Protein 7Z8M (pdb70)

CATH classification: 3.90.640.10

Solvent-accessible surface area: 92799 Å² total; per-residue (Å²): 108,107,104,22,54,123,13,112,25,8,25,115,145,49,80,85,56,20,79,17,101,102,121,184,130,70,30,0,69,48,2,23,99,92,22,107,148,93,182,209,106,44,39,101,8,31,113,50,9,8,5,2,85,70,8,82,20,104,13,55,3,63,4,9,63,84,0,0,0,1,0,69,0,104,0,17,10,118,30,7,43,0,56,3,17,68,2,0,2,0,6,0,41,0,30,0,30,0,21,64,40,95,113,79,70,100,83,58,93,90,89,44,52,45,64,0,84,4,14,46,44,1,4,0,25,0,16,1,65,1,18,0,32,105,6,18,61,42,0,21,0,16,4,46,3,78,0,3,79,95,0,52,2,33,40,3,0,21,0,0,4,38,4,82,2,82,37,136,60,89,0,63,118,27,6,0,0,16,4,46,114,30,32,105,82,39,105,20,116,166,39,134,60,58,46,92,7,2,76,49,0,38,140,28,1,55,124,85,20,151,56,88,170,34,115,182,70,21,74,33,8,62,26,105,51,10,41,0,5,0,97,48,175,91,130,32,70,13,12,15,10,83,0,19,10,0,63,128,30,57,44,5,17,5,65,32,24,0,30,15,35,25,52,20,6,9,0,8,27,41,31,110,44,20,91,75,81,64,2,107,139,62,96,5,38,3,47,83,20,11,19,1,9,19,8,64,10,20,14,18,73,88,69,121,65,66,35,1,7,2,5,4,4,49,28,19,0,89,58,14,57,33,78,52,54,100,84,44,59,61,14,17,143,77,65,87,24,98,83,47,111,61,7,79,103,0,28,91,31,6,68,27,18,0,108,107,48,74,80,82,83,68,122,96,114,121,66,184,68,124,164,72,68,150,25,126,73,20,141,19,50,84,121,21,80,83,23,67,142,75,63,20,109,114,99,29,80,27,66,88,26,1,26,22,97,24,20,8,71,4,6,39,54,18,12,71,41,31,52,95,7,74,7,47,26,33,52,0,21,22,25,35,4,6,63,1,84,120,31,129,84,25,0,5,49,10,57,150,76,3,49,30,35,125,46,123,64,66,16,0,0,26,60,93,1,6,6,5,42,0,79,43,84,50,80,30,82,165,70,22,30,1,5,1,1,10,15,10,35,31,106,70,23,48,12,17,16,70,48,52,17,89,93,102,43,46,64,39,99,49,39,18,21,53,17,74,9,87,33,90,90,33,77,11,91,63,75,89,141,106,66,79,103,46,66,80,59,64,32,120,94,29,16,53,51,82,132,89,44,41,2,0,38,75,9,111,6,46,2,18,151,56,119,36,71,4,20,2,15,6,16,1,20,4,27,27,85,32,59,82,122,71,88,58,20,49,68,51,138,22,94,7,20,0,13,0,27,15,48,85,148,108,36,4,0,0,2,17,25,15,16,26,30,0,23,0,0,14,6,41,22,34,9,6,38,8,17,31,71,0,38,4,129,78,109,85,72,104,149,57,48,73,0,3,55,52,78,47,91,69,89,68,0,36,18,11,0,20,67,0,0,29,45,0,0,5,73,43,0,9,20,30,7,111,70,16,56,0,0,2,2,18,46,5,3,7,8,28,44,9,16,76,3,4,0,84,0,0,2,91,32,10,52,0,34,0,0,4,21,0,5,7,1,3,0,0,4,8,0,2,13,17,77,10,0,0,0,0,31,0,18,34,90,22,0,8,0,0,0,0,2,18,5,3,1,1,3,19,0,31,11,18,10,40,29,0,4,70,26,0,7,134,50,0,39,80,37,0,58,134,72,11,40,4,31,22,29,72,111,8,82,132,62,67,83,60,59,46,66,81,10,70,81,40,30,7,35,36,0,19,21,32,1,2,0,1,1,45,24,80,86,0,57,100,7,23,63,12,104,84,74,65,117,38,96,102,55,71,20,94,56,3,43,83,4,81,12,65,5,70,8,55,26,54,4,64,0,61,1,30,1,2,5,14,0,0,1,39,0,1,39,50,49,35,33,59,66,0,0,0,1,9,1,0,39,3,1,61,73,6,28,16,16,0,23,85,80,0,1,46,30,2,0,8,2,9,36,4,6,64,12,34,17,0,51,50,1,1,5,21,4,1,76,86,14,3,100,78,118,100,5,101,179,35,0,10,107,24,87,2,86,2,7,77,22,15,10,70,21,21,3,0,8,0,2,0,0,0,0,0,1,23,0,81,46,0,2,26,66,66,8,19,52,52,126,112,9,88,148,63,43,126,5,68,51,28,8,27,66,149,66,80,12,0,0,0,7,10,16,12,9,45,0,18,0,0,53,5,44,58,147,82,8,124,58,47,7,26,0,5,0,0,58,21,69,28,62,86,29,8,39,64,8,32,140,42,96,67,11,13,2,73,104,0,72,118,16,35,0,0,0,23,18,120,44,0,10,53,39,1,43,12,121,42,33,90,1,0,46,85,0,2,96,30,0,20,35,169,92,17,4,147,22,150,23,118,75,26,8,0,0,7,3,13,7,4,110,18,54,129,141,13,30,44,103,5,0,80,7,0,8,108,60,7,78,0,44,3,0,25,6,11,14,20,0,46,0,0,7,84,29,50,63,80,84,21,0,0,0,0,11,1,20,33,1,9,0,0,0,0,0,4,66,101,53,155,33,34,65,167,3,16,17,52,10,51,12,0,2,5,13,0,0,83,8,0,69,43,28,0,58,57,44,38,59,57,6,103,16,32,0,16,14,8,0,0,51,36,0,20,117,189,22,9,42,7,12,104,52,39,113,140,24,101,116,100,181,40,141,98,43,101,30,131,14,51,5,6,43,61,5,68,1,0,42,0,22,6,48,0,0,7,0,0,4,98,5,83,41,48,48,71,172,43,60,1,0,15,53,0,0,1,68,0,0,56,130,6,104,132,127,31,63,151,56,0,4,28,36,0,0,4,1,10,27,8,1,89,21,140,26,1,33,89,7,0,62,42,14,0,123,152,72,10,68,191,140,26,116,22,127,40,24,40,27,188,68,54,82,78,1,7,0,27,0,0,3,72,5,5,60,64,124,68,2,120,170,59,55,3,48,78,157,63,31,149,151,67,20,35,168,2,2,66,153,77,23,116,201,115,40,7,0,0,0,2,10,11,16,7,61,0,18,0,0,39,18,51,56,127,52,14,142,6,52,1,14,0,0,0,0,86,30,28,11,116,40,19,37,47,0,10,39,36,112,116,27,5,14,0,76,76,0,24,73,37,39,1,3,4,24,6,120,25,0,9,79,83,10,51,11,82,66,49,95,1,0,58,73,0,0,92,26,0,0,89,70,69,10,174,25,44,0,96,90,25,20,0,0,0,3,10,4,4,27,10,10,95,60,7,29,55,67,6,0,52,13,0,1,109,72,10,78,0,55,10,0,27,1,7,14,24,0,40,0,0,6,84,23,24,69,81,83,30,0,0,0,0,4,1,18,30,1,7,0,0,0,1,0,6,72,109,52,174,30,48,72,83,4,13,35,18,23,31,0,0,1,42,33,0,3,63,21,0,19,76,1,0,27,22,74,34,58,56,15,77,39,27,7,26,56,5,3,0,40,41,0,16,93,130,13,3,36,5,1,94,59,22,124,119,42,65,58,52,22,95,96,53,69,83,30,79,105,70,33,105,9,46,1,11,39,95,10,44,0,3,42,10,37,0,54,0,0,0,0,1,6,60,6,79,53,27,34,38,67,37,48,2,0,19,64,2,0,35,56,0,0,74,117,6,95,110,128,20,45,132,52,0,3,44,28,0,1,1,0,7,32,14,1,74,15,85,34,2,29,91,12,0,74,89,32,0,61,82,69,7,67,109,106,63,165,15,121,12,23,34,25,117,76,21,80,69,4,8,0,32,0,0,3,61,18,10,65,69,98,100,8,117,135,94,22,0,38,65,138,44,13,97,141,39,18,42,52,8,0,42,161,76,7,116,21,15,23,55,113,70,87,20,66,107,98,55,28,16,118,14,93,42,14,0,30,1,3,135,105,11,26,40,1,12,19,102,37,0,17,5,69,1,74,1,0,1,12,46,57,0,2,4,0,0,2,18,13,66,0,80,7,4,88,17,0,0,4,43,16,120,0,0,3,7,0,0,17,56,141,70,112,195,27,34,26,12,58,44,0,67,10,18,53,14,0,1,0,15,34,49,1,1,0,9,0,9,79,4,15,22,38,0,9,0,0,90,51,1,10,0,10,61,48,0,38,2,52,41,0,1,19,1,66,65,92,4,6,0,4,14,65,7,37,0,0,3,21,5,18,14,23,34,29,20,4,51,52,66,18,86,20,32,21,5,1,65,70,17,4,43,52,0,0,90,18,13,31,126,29,2,77,46,67,105,116,177,126,110,70,85,19,0,0,0,6,13,14,10,9,53,0,12,0,0,28,4,44,34,123,29,2,109,56,41,12,21,0,2,0,0,35,6,50,96,66,90,80,137,101,73,34,32,133,63,77,57,21,10,2,79,97,0,96,129,63,39,49,100,0,1,12,68,46,0,10,71,53,4,35,12,110,55,39,111,7,0,50,97,0,1,110,29,0,24,28,150,54,19,11,145,28,148,21,101,80,20,4,0,0,4,3,11,7,5,56,5,13,108,126,15,27,43,102,8,0,63,10,0,4,104,74,14,77,1,25,1,0,16,2,8,28,19,0,17,0,0,0,24,16,46,68,56,52,24,0,0,0,0,8,0,17,33,4,10,0,2,0,6,0,0,16,45,0,2,8,5,58,80,6,28,26,43,6,43,5,0,2,21,12,0,0,60,5,0,44,3,6,0,26,2,22,17,40,50,7,66,7,23,5,41,19,18,10,0,29,14,0,22,110,162,25,10,59,7,9,124,59,9,94,141,30,39,118,108,143,27,139,83,26,118,29,163,31,83,118,45,58,61,16,76,0,0,27,0,16,3,17,0,0,4,0,0,4,75,2,66,53,4,1,38,44,29,65,0,0,21,51,0,0,3,77,0,0,57,128,3,24,13,33,3,44,102,52,0,2,32,28,0,0,0,0,7,27,9,0,36,18,111,22,2,2,72,16,0,25,46,21,0,118,143,65,10,26,161,88,10,83,2,54,0,9,0,24,57,28,5,39,6,2,8,0,11,0,0,7,68,4,6,83,70,103,56,5,111,142,42,40,2,38,88,165,36,32,80,92,29,24,42,165,2,3,30,133,82,26,149

Organism: Sus scrofa (NCBI:txid9823)

B-factor: mean 53.01, std 16.39, range [1.18, 146.42]

GO terms:
  GO:0030989 dynein-driven meiotic oscillatory nuclear movement (P, IDA)

Radius of gyration: 51.99 Å; Cα contacts (8 Å, |Δi|>4): 5113; chains: 9; bounding box: 108×156×128 Å

Sequence (2272 aa):
DPKYADLPGIARNEPDVYETSDLPSTSLLSEIEQSMEAEQKSVKIAPGAVVCVESEIRGDVTIGPRTVIHPKARIIAEAGPIVIGEGNLIEEQALIINAHPDNITPDAEDSEPKPMIIGTNNVFEVGCYSQAMKMGDNNVIESKAYVGRNVILTSGCIIGACCNLNTFEVIPENTVIYGADCLRRVQTERPQPQTLQLDFLMKILPNYHHLKKTMKGASLLQSERVLYLVQGEKKVRAPLSQLYFCRYCSELRSLECVSHEVDSHYCPSCLENMPSAEAKLKKNRCANCFDCPGCMHTLSTRATAYYLACGFCRWTSRDVGMADKSVASGGWQEPDHPHTQRMNKLIEYYQQLAQKEKVERDRKKLARRRKEIKIEPAQAVDEVEPLPEDYYTRPVNLTEVTTLQQRLLQPDFQPICASQLYPRHKHLLIKRSLRCRQCEHNLSKPEFNPTSIKFKIQLVAVNYIPEVRIMSIPNLRYMKESQVLLTLTNPVENLTHVTLLECEEGDPDDTNSTAKVSVPPTELVLAGKLAEPQDFPDDPDVVAFRKANKVGVFIKVTPQREEGDVTVCFKLKHDFKNLAADPGAEVSWLTQHVELSLGPEKTAVVIDLGEAFTKCGFAGETGPRCIIPSVIKKAGMPKPIKVVQYNINTEELYSYLKEFIHILYFRHLLVNPRDRRVVVIESVLCPSHFRETLTRVLFKYFEVPSVLLAPSHLMALLTLGINSAMVLDCGYRESLVLPIYEGIPVLNCWGALPLGGKALHKELETQLLEQCTVDTGAAKEQSLPSVMGSIPEGVLEDIKVRTCFVSDLTRGLKIQAAKFNIDGNTERPSPPPNVDYPLDGEKILHVLGSIRDSVVEILFEQDNEEKSVATLILDSLMQCPIDTRKQLAENLVIIGGTSMLPGFLHRLLAEIRYLVEKPKYKKTLGTKTFRIHTPPAKANCVAWLGGAIFGALQDILGSRSVSKEYYNQTGRIPDWCSLANQPVVIDNGSGVIKAGFAGDQIPKYCFPNYVGRPKHVRVMAGALEGDIFIGPKAEEHRGLLSIRYPMEHGIVKDWNDMERIWQYVYSKDQLQTFSEEHPVLLTEAPLNPRKNRERAAEVFFETFNVPALFISMQAVLSLYATGRTTGVVLDSGDGVTHAVPIYEGFAMPHSIMRIDIAGRDVSRFLRLYLRKEGYDFHSSSEFEIVKAIKERACYLSINPQKDETLETEKAQYYLPDGSTIEIGPSRFRAPELLFRPDLIGEESEGIHEVLVFAIQKSDMDLRRTLFSNIVLSGGSTLFKGFGDRLLSEVKKLAPKDVKIRISAPQERLYSTWIGGSILASLDTFKKMWVSKKEYEEDGARSIHRKTFDIAALVVDNGSGMCKAGFAGDDAPRAVFPSIVGRPRHQGVMVGMGQKDSYVGDEAQSKRGILTLKYPIEHGIVTNWDDMEKIWHHTFYNELRVAPEEHPVLLTEAPLNPKANREKMTQIMFETFNTPAMYVAIQAVLSLYASGRTTGIVMDSGDGVTHTVPIYEGYALPHAILRLDLAGRDLTDYLMKILTERGYSFTTTAEREIVRDIKEKLCYVALDFEQEMATAASSSSLEKSYELPDGQVITIGNERFRCPEALFQPSFLGMESCGIHETTFNSIMKCDVDIRKDLYANTVLSGGTTMYPGIADRMQKEITALAPSTMKIKIIAPPERKYSVWIGGSILASLSTFQQMWISKQEYDESGPSIVHRKCFMELGELLYNKSEYIETASGNKVSRQSVLCGSQNIVLNGKTIVMNDCIIRGDLANVRVGRHCVVKSRSVIRPPFKKFSKGVAFFPLHIGDHVFIEEDCVVNAAQIGSYVHVGKNCVIGRRCVLKDCCKILDNTVLPPETVVPPFTVFSGCPGLFSGELPECTQELMIDVTKSYYQKFLPLTQVIANQPVVIDNGSGVIKAGFAGDQIPKYCFPNYVGRPKHVRVMAGALEGDIFIGPKAEEHRGLLSIRYPMEHGIVKDWNDMERIWQYVYSKDQLQTFSEEHPVLLTEAPLNPRKNRERAAEVFFETFNVPALFISMQAVLSLYATGRTTGVVLDSGDGVTHAVPIYEGFAMPHSIMRIDIAGRDVSRFLRLYLRKEGYDFHSSSEFEIVKAIKERACYLSINPQKDETLETEKAQYYLPDGSTIEIGPSRFRAPELLFRPDLIGEESEGIHEVLVFAIQKSDMDLRRTLFSNIVLSGGSTLFKGFGDRLLSEVKKLAPKDVKIRISAPQERLYSTWIGGSILASLDTFKKMWVSKKEYEEDGARSIHRKTF

Secondary structure (DSSP, 8-state):
-PPPEEEE--SSEEEEEETT-SS-SEEEES-EEEE-SEE-STT----S-B-THHHHHTTTTEEEE-SEETTEES-HHHHHHHHHHHTSSSSS---TTTS-EEEE--TT--HHHHHHHHHIIIIIS--SEEEEE-HHHHHHHHHT-SSEEEEEE-SS-EEEEEEETTEE-GGG-EEES--HHHHHHHHHHHHHHHT----SHHHHHHHHHHHHHS-B--SSHHHHHHS-----EEE-SSS-EEE-TTHHHHTGGGGT-GGGGT-----HHHHHHHHHHHS-HHHHHHHHT-EEEESGGGGSBTHHHHHHHHHHHHSPSS----EE--SSSTTHHHHHHHHHHTSGGGGGG-EEHHHHHHTTHHHHHHH--/--PPEEEEE-SSEEEEEETT-SS-SEEEE--EEEES--SSPP-SS--SSEETHHHHHTTTTEEEE-SEETTEE--HHHHHHHHHIIIIIII---GGGS-EEEEE-TT--HHHHHHHHHIIIIIS--SEEEEEEHHHHHHHHTT-SSEEEEEE-SS-EEEEEEETTEE-GGG-EEES-STHHHHHHHHHHHHHHT----SHHHHHHHHHHHHHH----SSHHHHHHHHHH-STT-EEEE-SSS-EEEE-GGGTTTTHHHH-GGGGT-----HHHHHHHHHHHS-HHHHHHHHHTEEEESGGGGSTTHHHHHHHHHHHHS-SSSPP-EE--TTGGGHHHHHHHHHHH-SGGGGTSEEHHHHHHH-GGGHHHHT-/--SPPEEEE--SSEEEEEETTSSS-SEEEES-EEEESS---SSSS--SS-B-THHHHHTGGGEEEE-SEETTEE--HHHHHHHHHHHTBTTTB-S-TTTS-EEEEE-TT--HHHHHHHHHHHHHTS--SEEEEEEHHHHHHHHHT-S-EEEEEE-SS-EEEEEEETTEE-GGG-EEES-SHHHHHHHHHHHHHHHT----SHHHHHHHHHHHHHS-B--SSHHHHHHSPP---EEE-SSS-EEE-TTHHHHTTHHHH-GGGGT-----HHHHHHHHHHHS-HHHHHHHHH-EEEESGGGGSBTHHHHHHHHHHHHSPTT---EEE--TTGGGHHHHHHHHHHHSGGGGGTSEEHHHHHHH-THHHHHTT-/-PPPEEEE--SSEEEEEESS-SS-SEEEESEE--TT-SSPEESS-SSS-HHHHHHHHHHHHHHIIIIIS-S-TTTS-EEEEE-TT--HHHHHHHHHIIIIIT--SEEEEEEHHHHHHHHHS-SEEEEEEE-SS-EEEEEEETTEE-GGG-EEES-SHHHHHHHHHHHHHHT--EE-SSS--S--TTSSSS--HHHHHHHHHHT--PPPHHHHHHHHHHHH-TT-SS-SPPPPPPEEEEETTTEEEEE-HHHHHHTTHHHH--TTTT-SHHHHHHHHHHTS-TTTHHHHHH-EEEESGGGGSTTHHHHHHHHHHHHHTSHHHHHHHSS----B---SS-TTSHHHHHHHHHHT-HHHHHHHSEEHHHHHHH-----SS--/-GGGSS-TT---SS-SEEEPPP--/-------TT---BTTS-EESSEEE-SS--B-TT-EEE-SSS-EEE-TT-EE-SS-EEE----TTT---TTTT---PEEE-SS-EE-TT-B---SEE-SS-EE-SS-EE-TT-EE-TT-EE-TT-EE-S--BPPTTEEE--SSS--EEE-S-----HHHHHHHHHHHHHHS-B--PPP-/-PPPP--B-GGGEEE-TT--EEETTSEEESTTT-EE-SS-EE-TT-EEETTSS-EEE-TT-EE-TT-EE---EE--TT--EEPPEEE-SS-EEPSS-EEEEEEE-SS-EEPSSEEEEEEEEE-SS-EE-SSEEE-TT-EEPSS-EEETTTTEE-----TTHHHHHHHHHHHHHHT-PBPP--/---HHHHHHHHHHH-/-TTTTGGGEEEEE-SSS-EEE-GGG-B--SSSSS-B-TTTSEEEEEEEE-SSS--EE-HHHHHHTTSEEEEEEE-SSSS-EEEEEE--EEEE-SSS--BHHHHTPPPBSSSSTT--PPPPTTHHHHHHHHHHHHHHHHHHHHHHHHHHHHHH------PPPPPBSSPPPPPGGGSS----TTTB--HHHHHTSGGG--SBGGG---EEEEPEEEEEEE-SSS--EEEEE-SSTT---EEEE-BGGGTSPEEEE------SS---EEEEEE--SSEEEEE-----TTTSS--TT--S-B------EEEE-----IIIIISS--TTTB----TT--EEEE-B-TTSSSS--EEEEEEEEE-------HHHHH-EEEEEEEEE---

Structure (mmCIF, N/CA/C/O backbone):
data_7Z8M
#
_entry.id   7Z8M
#
_cell.length_a   1.00
_cell.length_b   1.00
_cell.length_c   1.00
_cell.angle_alpha   90.00
_cell.angle_beta   90.00
_cell.angle_gamma   90.00
#
_symmetry.space_group_name_H-M   'P 1'
#
loop_
_entity.id
_entity.type
_entity.pdbx_description
1 polymer 'Dynactin subunit 2'
2 polymer 'BICD family-like cargo adapter 1'
3 polymer 'Dynactin 6'
4 polymer 'Dynactin subunit 4'
5 polymer Arp11
6 polymer 'ARP1 actin related protein 1 homolog A'
7 polymer 'Actin, cytoplasmic 1'
8 polymer 'Dynactin subunit 5'
9 non-polymer 'ZINC ION'
10 non-polymer "ADENOSINE-5'-TRIPHOSPHATE"
11 non-polymer 'MAGNESIUM ION'
12 non-polymer "ADENOSINE-5'-DIPHOSPHATE"
#
loop_
_atom_site.group_PDB
_atom_site.id
_atom_site.type_symbol
_atom_site.label_atom_id
_atom_site.label_alt_id
_atom_site.label_comp_id
_atom_site.label_asym_id
_atom_site.label_entity_id
_atom_site.label_seq_id
_atom_site.pdbx_PDB_ins_code
_atom_site.Cartn_x
_atom_site.Cartn_y
_atom_site.Cartn_z
_atom_site.occupancy
_atom_site.B_iso_or_equiv
_atom_site.auth_seq_id
_atom_site.auth_comp_id
_atom_site.auth_asym_id
_atom_site.auth_atom_id
_atom_site.pdbx_PDB_model_num
ATOM 1 N N . ASP A 1 3 ? 727.594 541.231 376.632 1.00 17.48 3 ASP M N 1
ATOM 2 C CA . ASP A 1 3 ? 727.602 542.563 376.035 1.00 17.01 3 ASP M CA 1
ATOM 3 C C . ASP A 1 3 ? 728.650 542.741 374.921 1.00 16.86 3 ASP M C 1
ATOM 4 O O . ASP A 1 3 ? 728.283 543.135 373.815 1.00 16.73 3 ASP M O 1
ATOM 9 N N . PRO A 1 4 ? 729.940 542.471 375.180 1.00 17.10 4 PRO M N 1
ATOM 10 C CA . PRO A 1 4 ? 730.940 542.736 374.131 1.00 17.36 4 PRO M CA 1
ATOM 11 C C . PRO A 1 4 ? 730.798 541.845 372.910 1.00 17.68 4 PRO M C 1
ATOM 12 O O . PRO A 1 4 ? 731.350 542.183 371.855 1.00 17.68 4 PRO M O 1
ATOM 16 N N . LYS A 1 5 ? 730.084 540.721 373.016 1.00 17.12 5 LYS M N 1
ATOM 17 C CA . LYS A 1 5 ? 729.875 539.853 371.859 1.00 16.75 5 LYS M CA 1
ATOM 18 C C . LYS A 1 5 ? 729.128 540.558 370.733 1.00 16.55 5 LYS M C 1
ATOM 19 O O . LYS A 1 5 ? 729.276 540.165 369.571 1.00 16.69 5 LYS M O 1
ATOM 25 N N . TYR A 1 6 ? 728.333 541.581 371.047 1.00 16.62 6 TYR M N 1
ATOM 26 C CA . TYR A 1 6 ? 727.690 542.425 370.049 1.00 18.11 6 TYR M CA 1
ATOM 27 C C . TYR A 1 6 ? 728.443 543.729 369.814 1.00 16.83 6 TYR M C 1
ATOM 28 O O . TYR A 1 6 ? 727.899 544.639 369.183 1.00 15.47 6 TYR M O 1
ATOM 37 N N . ALA A 1 7 ? 729.678 543.847 370.309 1.00 16.01 7 ALA M N 1
ATOM 38 C CA . ALA A 1 7 ? 730.410 545.100 370.163 1.00 16.22 7 ALA M CA 1
ATOM 39 C C . ALA A 1 7 ? 730.824 545.354 368.719 1.00 15.15 7 ALA M C 1
ATOM 40 O O . ALA A 1 7 ? 730.908 546.513 368.298 1.00 12.69 7 ALA M O 1
ATOM 42 N N . ASP A 1 8 ? 731.082 544.297 367.949 1.00 15.92 8 ASP M N 1
ATOM 43 C CA . ASP A 1 8 ? 731.592 544.470 366.593 1.00 14.72 8 ASP M CA 1
ATOM 44 C C . ASP A 1 8 ? 730.497 544.760 365.576 1.00 14.56 8 ASP M C 1
ATOM 45 O O . ASP A 1 8 ? 730.805 545.240 364.480 1.00 13.30 8 ASP M O 1
ATOM 50 N N . LEU A 1 9 ? 729.236 544.491 365.903 1.00 16.55 9 LEU M N 1
ATOM 51 C CA . LEU A 1 9 ? 728.173 544.676 364.932 1.00 14.96 9 LEU M CA 1
ATOM 52 C C . LEU A 1 9 ? 727.939 546.170 364.681 1.00 12.96 9 LEU M C 1
ATOM 53 O O . LEU A 1 9 ? 728.075 546.984 365.597 1.00 13.12 9 LEU M O 1
ATOM 58 N N . PRO A 1 10 ? 727.587 546.571 363.435 1.00 11.25 10 PRO M N 1
ATOM 59 C CA . PRO A 1 10 ? 727.401 548.008 363.174 1.00 12.33 10 PRO M CA 1
ATOM 60 C C . PRO A 1 10 ? 726.231 548.642 363.913 1.00 13.06 10 PRO M C 1
ATOM 61 O O . PRO A 1 10 ? 726.407 549.647 364.607 1.00 12.65 10 PRO M O 1
ATOM 65 N N . GLY A 1 11 ? 725.039 548.066 363.780 1.00 13.10 11 GLY M N 1
ATOM 66 C CA . GLY A 1 11 ? 723.819 548.770 364.127 1.00 12.39 11 GLY M CA 1
ATOM 67 C C . GLY A 1 11 ? 723.299 548.562 365.534 1.00 11.74 11 GLY M C 1
ATOM 68 O O . GLY A 1 11 ? 722.125 548.831 365.803 1.00 12.58 11 GLY M O 1
ATOM 69 N N . ILE A 1 12 ? 724.145 548.090 366.444 1.00 11.61 12 ILE M N 1
ATOM 70 C CA . ILE A 1 12 ? 723.714 547.878 367.822 1.00 11.51 12 ILE M CA 1
ATOM 71 C C . ILE A 1 12 ? 723.530 549.248 368.468 1.00 10.47 12 ILE M C 1
ATOM 72 O O . ILE A 1 12 ? 724.504 549.967 368.703 1.00 10.50 12 ILE M O 1
ATOM 77 N N . ALA A 1 13 ? 722.283 549.611 368.757 1.00 9.56 13 ALA M N 1
ATOM 78 C CA . ALA A 1 13 ? 721.975 550.912 369.340 1.00 9.90 13 ALA M CA 1
ATOM 79 C C . ALA A 1 13 ? 722.217 550.854 370.842 1.00 9.31 13 ALA M C 1
ATOM 80 O O . ALA A 1 13 ? 721.479 550.184 371.571 1.00 9.39 13 ALA M O 1
ATOM 82 N N . ARG A 1 14 ? 723.246 551.559 371.300 1.00 9.54 14 ARG M N 1
ATOM 83 C CA . ARG A 1 14 ? 723.610 551.649 372.706 1.00 9.80 14 ARG M CA 1
ATOM 84 C C . ARG A 1 14 ? 723.256 553.036 373.234 1.00 9.25 14 ARG M C 1
ATOM 85 O O . ARG A 1 14 ? 722.747 553.894 372.508 1.00 9.52 14 ARG M O 1
ATOM 93 N N . ASN A 1 15 ? 723.542 553.247 374.518 1.00 9.24 15 ASN M N 1
ATOM 94 C CA . ASN A 1 15 ? 723.225 554.498 375.204 1.00 9.26 15 ASN M CA 1
ATOM 95 C C . ASN A 1 15 ? 721.715 554.739 375.157 1.00 9.65 15 ASN M C 1
ATOM 96 O O . ASN A 1 15 ? 721.244 555.843 374.880 1.00 9.19 15 ASN M O 1
ATOM 101 N N . GLU A 1 16 ? 720.949 553.672 375.367 1.00 10.97 16 GLU M N 1
ATOM 102 C CA . GLU A 1 16 ? 719.499 553.718 375.470 1.00 9.78 16 GLU M CA 1
ATOM 103 C C . GLU A 1 16 ? 719.057 552.663 376.472 1.00 7.53 16 GLU M C 1
ATOM 104 O O . GLU A 1 16 ? 719.780 551.684 376.694 1.00 7.55 16 GLU M O 1
ATOM 110 N N . PRO A 1 17 ? 717.871 552.787 377.131 1.00 5.55 17 PRO M N 1
ATOM 111 C CA . PRO A 1 17 ? 717.392 551.725 378.020 1.00 6.18 17 PRO M CA 1
ATOM 112 C C . PRO A 1 17 ? 716.816 550.546 377.226 1.00 6.56 17 PRO M C 1
ATOM 113 O O . PRO A 1 17 ? 716.351 550.755 376.124 1.00 6.82 17 PRO M O 1
ATOM 117 N N . ASP A 1 18 ? 716.877 549.340 377.796 1.00 5.67 18 ASP M N 1
ATOM 118 C CA . ASP A 1 18 ? 716.391 548.130 377.083 1.00 5.61 18 ASP M CA 1
ATOM 119 C C . ASP A 1 18 ? 714.920 547.858 377.406 1.00 4.83 18 ASP M C 1
ATOM 120 O O . ASP A 1 18 ? 714.382 546.897 376.839 1.00 4.85 18 ASP M O 1
ATOM 125 N N . VAL A 1 19 ? 714.302 548.649 378.290 1.00 4.74 19 VAL M N 1
ATOM 126 C CA . VAL A 1 19 ? 712.893 548.367 378.699 1.00 5.15 19 VAL M CA 1
ATOM 127 C C . VAL A 1 19 ? 712.111 549.664 378.876 1.00 4.87 19 VAL M C 1
ATOM 128 O O . VAL A 1 19 ? 712.496 550.467 379.737 1.00 5.16 19 VAL M O 1
ATOM 132 N N . TYR A 1 20 ? 711.063 549.862 378.080 1.00 4.22 20 TYR M N 1
ATOM 133 C CA . TYR A 1 20 ? 710.190 551.020 378.242 1.00 3.77 20 TYR M CA 1
ATOM 134 C C . TYR A 1 20 ? 708.882 550.508 378.826 1.00 3.53 20 TYR M C 1
ATOM 135 O O . TYR A 1 20 ? 708.136 549.794 378.147 1.00 3.59 20 TYR M O 1
ATOM 144 N N . GLU A 1 21 ? 708.608 550.863 380.081 1.00 3.34 21 GLU M N 1
ATOM 145 C CA . GLU A 1 21 ? 707.480 550.307 380.812 1.00 2.88 21 GLU M CA 1
ATOM 146 C C . GLU A 1 21 ? 706.823 551.382 381.661 1.00 2.65 21 GLU M C 1
ATOM 147 O O . GLU A 1 21 ? 707.462 552.358 382.061 1.00 2.86 21 GLU M O 1
ATOM 153 N N . THR A 1 22 ? 705.535 551.187 381.931 1.00 2.17 22 THR M N 1
ATOM 154 C CA . THR A 1 22 ? 704.798 552.090 382.798 1.00 2.06 22 THR M CA 1
ATOM 155 C C . THR A 1 22 ? 705.160 551.838 384.258 1.00 1.85 22 THR M C 1
ATOM 156 O O . THR A 1 22 ? 705.687 550.785 384.625 1.00 1.77 22 THR M O 1
ATOM 160 N N . SER A 1 23 ? 704.868 552.828 385.096 1.00 1.54 23 SER M N 1
ATOM 161 C CA . SER A 1 23 ? 705.188 552.724 386.512 1.00 1.30 23 SER M CA 1
ATOM 162 C C . SER A 1 23 ? 704.379 551.608 387.157 1.00 1.36 23 SER M C 1
ATOM 163 O O . SER A 1 23 ? 703.186 551.451 386.884 1.00 1.25 23 SER M O 1
ATOM 166 N N . ASP A 1 24 ? 705.035 550.830 388.011 1.00 1.60 24 ASP M N 1
ATOM 167 C CA . ASP A 1 24 ? 704.354 549.755 388.713 1.00 1.51 24 ASP M CA 1
ATOM 168 C C . ASP A 1 24 ? 703.316 550.326 389.672 1.00 1.45 24 ASP M C 1
ATOM 169 O O . ASP A 1 24 ? 703.478 551.422 390.217 1.00 1.52 24 ASP M O 1
ATOM 174 N N . LEU A 1 25 ? 702.232 549.570 389.863 1.00 1.60 25 LEU M N 1
ATOM 175 C CA . LEU A 1 25 ? 701.180 549.895 390.811 1.00 1.65 25 LEU M CA 1
ATOM 176 C C . LEU A 1 25 ? 701.014 548.753 391.810 1.00 1.52 25 LEU M C 1
ATOM 177 O O . LEU A 1 25 ? 701.067 547.585 391.411 1.00 1.54 25 LEU M O 1
ATOM 182 N N . PRO A 1 26 ? 700.809 549.042 393.110 1.00 1.40 26 PRO M N 1
ATOM 183 C CA . PRO A 1 26 ? 700.671 547.893 394.013 1.00 1.64 26 PRO M CA 1
ATOM 184 C C . PRO A 1 26 ? 699.352 547.147 393.821 1.00 1.69 26 PRO M C 1
ATOM 185 O O . PRO A 1 26 ? 699.274 545.968 394.167 1.00 1.48 26 PRO M O 1
ATOM 189 N N . SER B 2 344 ? 716.883 639.119 319.212 1.00 2.50 344 SER X N 1
ATOM 190 C CA . SER B 2 344 ? 717.959 638.364 319.840 1.00 2.39 344 SER X CA 1
ATOM 191 C C . SER B 2 344 ? 719.294 638.687 319.186 1.00 2.24 344 SER X C 1
ATOM 192 O O . SER B 2 344 ? 719.342 639.103 318.030 1.00 2.43 344 SER X O 1
ATOM 195 N N . THR B 2 345 ? 720.375 638.490 319.936 1.00 2.12 345 THR X N 1
ATOM 196 C CA . THR B 2 345 ? 721.725 638.745 319.445 1.00 2.15 345 THR X CA 1
ATOM 197 C C . THR B 2 345 ? 722.261 637.465 318.819 1.00 2.26 345 THR X C 1
ATOM 198 O O . THR B 2 345 ? 722.562 636.498 319.525 1.00 2.34 345 THR X O 1
ATOM 202 N N . SER B 2 346 ? 722.376 637.460 317.496 1.00 2.39 346 SER X N 1
ATOM 203 C CA . SER B 2 346 ? 722.874 636.290 316.796 1.00 2.50 346 SER X CA 1
ATOM 204 C C . SER B 2 346 ? 724.344 636.065 317.130 1.00 2.39 346 SER X C 1
ATOM 205 O O . SER B 2 346 ? 725.075 636.988 317.497 1.00 2.43 346 SER X O 1
ATOM 208 N N . LEU B 2 347 ? 724.774 634.809 317.001 1.00 2.57 347 LEU X N 1
ATOM 209 C CA . LEU B 2 347 ? 726.149 634.466 317.345 1.00 2.63 347 LEU X CA 1
ATOM 210 C C . LEU B 2 347 ? 727.144 635.171 316.432 1.00 2.61 347 LEU X C 1
ATOM 211 O O . LEU B 2 347 ? 728.267 635.474 316.856 1.00 2.35 347 LEU X O 1
ATOM 216 N N . LEU B 2 348 ? 726.756 635.450 315.185 1.00 2.81 348 LEU X N 1
ATOM 217 C CA . LEU B 2 348 ? 727.632 636.209 314.301 1.00 2.60 348 LEU X CA 1
ATOM 218 C C . LEU B 2 348 ? 727.891 637.601 314.859 1.00 2.43 348 LEU X C 1
ATOM 219 O O . LEU B 2 348 ? 729.017 638.103 314.789 1.00 2.30 348 LEU X O 1
ATOM 224 N N . SER B 2 349 ? 726.860 638.244 315.411 1.00 2.67 349 SER X N 1
ATOM 225 C CA . SER B 2 349 ? 727.046 639.569 315.993 1.00 2.56 349 SER X CA 1
ATOM 226 C C . SER B 2 349 ? 728.012 639.520 317.170 1.00 2.24 349 SER X C 1
ATOM 227 O O . SER B 2 349 ? 728.865 640.403 317.323 1.00 1.96 349 SER X O 1
ATOM 230 N N . GLU B 2 350 ? 727.894 638.493 318.013 1.00 2.30 350 GLU X N 1
ATOM 231 C CA . GLU B 2 350 ? 728.810 638.358 319.140 1.00 2.35 350 GLU X CA 1
ATOM 232 C C . GLU B 2 350 ? 730.237 638.125 318.663 1.00 2.32 350 GLU X C 1
ATOM 233 O O . GLU B 2 350 ? 731.187 638.668 319.239 1.00 2.23 350 GLU X O 1
ATOM 239 N N . ILE B 2 351 ? 730.411 637.322 317.611 1.00 2.36 351 ILE X N 1
ATOM 240 C CA . ILE B 2 351 ? 731.751 637.092 317.074 1.00 2.19 351 ILE X CA 1
ATOM 241 C C . ILE B 2 351 ? 732.327 638.385 316.512 1.00 2.08 351 ILE X C 1
ATOM 242 O O . ILE B 2 351 ? 733.514 638.683 316.692 1.00 2.14 351 ILE X O 1
ATOM 247 N N . GLU B 2 352 ? 731.503 639.169 315.813 1.00 2.13 352 GLU X N 1
ATOM 248 C CA . GLU B 2 352 ? 731.974 640.448 315.289 1.00 2.13 352 GLU X CA 1
ATOM 249 C C . GLU B 2 352 ? 732.365 641.396 316.415 1.00 2.13 352 GLU X C 1
ATOM 250 O O . GLU B 2 352 ? 733.374 642.103 316.317 1.00 2.02 352 GLU X O 1
ATOM 256 N N . GLN B 2 353 ? 731.581 641.428 317.494 1.00 2.27 353 GLN X N 1
ATOM 257 C CA . GLN B 2 353 ? 731.930 642.281 318.626 1.00 2.11 353 GLN X CA 1
ATOM 258 C C . GLN B 2 353 ? 733.224 641.821 319.287 1.00 2.24 353 GLN X C 1
ATOM 259 O O . GLN B 2 353 ? 734.044 642.648 319.703 1.00 2.26 353 GLN X O 1
ATOM 265 N N . SER B 2 354 ? 733.424 640.506 319.399 1.00 2.21 354 SER X N 1
ATOM 266 C CA . SER B 2 354 ? 734.675 639.996 319.954 1.00 2.11 354 SER X CA 1
ATOM 267 C C . SER B 2 354 ? 735.858 640.374 319.073 1.00 2.39 354 SER X C 1
ATOM 268 O O . SER B 2 354 ? 736.931 640.726 319.578 1.00 2.43 354 SER X O 1
ATOM 271 N N . MET B 2 355 ? 735.684 640.296 317.752 1.00 2.43 355 MET X N 1
ATOM 272 C CA . MET B 2 355 ? 736.738 640.731 316.839 1.00 2.26 355 MET X CA 1
ATOM 273 C C . MET B 2 355 ? 737.023 642.218 317.007 1.00 2.47 355 MET X C 1
ATOM 274 O O . MET B 2 355 ? 738.183 642.646 316.978 1.00 2.70 355 MET X O 1
ATOM 279 N N . GLU B 2 356 ? 735.972 643.020 317.179 1.00 2.34 356 GLU X N 1
ATOM 280 C CA . GLU B 2 356 ? 736.148 644.451 317.401 1.00 2.41 356 GLU X CA 1
ATOM 281 C C . GLU B 2 356 ? 736.925 644.716 318.682 1.00 2.64 356 GLU X C 1
ATOM 282 O O . GLU B 2 356 ? 737.762 645.625 318.733 1.00 2.58 356 GLU X O 1
ATOM 288 N N . ALA B 2 357 ? 736.656 643.936 319.732 1.00 2.52 357 ALA X N 1
ATOM 289 C CA . ALA B 2 357 ? 737.356 644.127 320.998 1.00 2.67 357 ALA X CA 1
ATOM 290 C C . ALA B 2 357 ? 738.850 643.865 320.852 1.00 2.85 357 ALA X C 1
ATOM 291 O O . ALA B 2 357 ? 739.673 644.589 321.423 1.00 2.97 357 ALA X O 1
ATOM 293 N N . GLU B 2 358 ? 739.218 642.833 320.098 1.00 3.10 358 GLU X N 1
ATOM 294 C CA . GLU B 2 358 ? 740.623 642.490 319.899 1.00 3.04 358 GLU X CA 1
ATOM 295 C C . GLU B 2 358 ? 741.366 643.609 319.175 1.00 2.95 358 GLU X C 1
ATOM 296 O O . GLU B 2 358 ? 742.597 643.659 319.182 1.00 3.08 358 GLU X O 1
ATOM 302 N N . GLN C 3 6 ? 748.902 615.185 289.729 1.00 45.18 6 GLN U N 1
ATOM 303 C CA . GLN C 3 6 ? 748.007 616.120 290.400 1.00 44.78 6 GLN U CA 1
ATOM 304 C C . GLN C 3 6 ? 746.736 615.419 290.866 1.00 43.42 6 GLN U C 1
ATOM 305 O O . GLN C 3 6 ? 746.134 614.643 290.124 1.00 43.96 6 GLN U O 1
ATOM 311 N N . LYS C 3 7 ? 746.330 615.700 292.105 1.00 40.33 7 LYS U N 1
ATOM 312 C CA . LYS C 3 7 ? 745.080 615.164 292.646 1.00 38.96 7 LYS U CA 1
ATOM 313 C C . LYS C 3 7 ? 743.927 615.951 292.028 1.00 40.17 7 LYS U C 1
ATOM 314 O O . LYS C 3 7 ? 743.409 616.919 292.590 1.00 41.00 7 LYS U O 1
ATOM 320 N N . SER C 3 8 ? 743.522 615.515 290.837 1.00 40.72 8 SER U N 1
ATOM 321 C CA . SER C 3 8 ? 742.494 616.221 290.084 1.00 39.96 8 SER U CA 1
ATOM 322 C C . SER C 3 8 ? 741.173 616.202 290.839 1.00 39.70 8 SER U C 1
ATOM 323 O O . SER C 3 8 ? 740.595 615.136 291.073 1.00 39.22 8 SER U O 1
ATOM 326 N N . VAL C 3 9 ? 740.700 617.389 291.208 1.00 38.97 9 VAL U N 1
ATOM 327 C CA . VAL C 3 9 ? 739.433 617.549 291.912 1.00 37.56 9 VAL U CA 1
ATOM 328 C C . VAL C 3 9 ? 738.317 617.976 290.955 1.00 37.20 9 VAL U C 1
ATOM 329 O O . VAL C 3 9 ? 737.335 618.580 291.382 1.00 37.24 9 VAL U O 1
ATOM 333 N N . LYS C 3 10 ? 738.461 617.683 289.664 1.00 37.15 10 LYS U N 1
ATOM 334 C CA . LYS C 3 10 ? 737.449 618.068 288.692 1.00 36.91 10 LYS U CA 1
ATOM 335 C C . LYS C 3 10 ? 736.169 617.281 288.933 1.00 35.13 10 LYS U C 1
ATOM 336 O O . LYS C 3 10 ? 736.197 616.054 289.073 1.00 34.53 10 LYS U O 1
ATOM 342 N N . ILE C 3 11 ? 735.047 617.997 288.985 1.00 35.12 11 ILE U N 1
ATOM 343 C CA . ILE C 3 11 ? 733.742 617.428 289.291 1.00 33.55 11 ILE U CA 1
ATOM 344 C C . ILE C 3 11 ? 732.763 617.911 288.231 1.00 34.92 11 ILE U C 1
ATOM 345 O O . ILE C 3 11 ? 732.894 619.018 287.699 1.00 37.41 11 ILE U O 1
ATOM 350 N N . ALA C 3 12 ? 731.777 617.073 287.926 1.00 33.82 12 ALA U N 1
ATOM 351 C CA . ALA C 3 12 ? 730.781 617.418 286.930 1.00 34.49 12 ALA U CA 1
ATOM 352 C C . ALA C 3 12 ? 729.954 618.614 287.406 1.00 35.03 12 ALA U C 1
ATOM 353 O O . ALA C 3 12 ? 729.883 618.887 288.606 1.00 34.25 12 ALA U O 1
ATOM 355 N N . PRO C 3 13 ? 729.336 619.359 286.483 1.00 34.90 13 PRO U N 1
ATOM 356 C CA . PRO C 3 13 ? 728.565 620.538 286.900 1.00 34.59 13 PRO U CA 1
ATOM 357 C C . PRO C 3 13 ? 727.377 620.163 287.773 1.00 33.84 13 PRO U C 1
ATOM 358 O O . PRO C 3 13 ? 726.812 619.074 287.661 1.00 33.20 13 PRO U O 1
ATOM 362 N N . GLY C 3 14 ? 727.004 621.093 288.653 1.00 34.67 14 GLY U N 1
ATOM 363 C CA . GLY C 3 14 ? 725.909 620.902 289.578 1.00 34.31 14 GLY U CA 1
ATOM 364 C C . GLY C 3 14 ? 726.310 620.426 290.958 1.00 33.53 14 GLY U C 1
ATOM 365 O O . GLY C 3 14 ? 725.464 620.421 291.860 1.00 33.60 14 GLY U O 1
ATOM 366 N N . ALA C 3 15 ? 727.562 620.026 291.156 1.00 32.19 15 ALA U N 1
ATOM 367 C CA . ALA C 3 15 ? 728.008 619.611 292.476 1.00 31.37 15 ALA U CA 1
ATOM 368 C C . ALA C 3 15 ? 728.057 620.804 293.423 1.00 32.97 15 ALA U C 1
ATOM 369 O O . ALA C 3 15 ? 728.421 621.918 293.037 1.00 34.39 15 ALA U O 1
ATOM 371 N N . VAL C 3 16 ? 727.693 620.551 294.680 1.00 31.65 16 VAL U N 1
ATOM 372 C CA . VAL C 3 16 ? 727.604 621.588 295.704 1.00 31.71 16 VAL U CA 1
ATOM 373 C C . VAL C 3 16 ? 728.628 621.296 296.793 1.00 32.65 16 VAL U C 1
ATOM 374 O O . VAL C 3 16 ? 728.388 621.564 297.975 1.00 32.80 16 VAL U O 1
ATOM 378 N N . VAL C 3 17 ? 729.771 620.725 296.408 1.00 33.63 17 VAL U N 1
ATOM 379 C CA . VAL C 3 17 ? 730.828 620.465 297.376 1.00 33.81 17 VAL U CA 1
ATOM 380 C C . VAL C 3 17 ? 731.356 621.788 297.910 1.00 34.54 17 VAL U C 1
ATOM 381 O O . VAL C 3 17 ? 731.642 622.720 297.149 1.00 33.58 17 VAL U O 1
ATOM 385 N N . CYS C 3 18 ? 731.471 621.877 299.232 1.00 34.43 18 CYS U N 1
ATOM 386 C CA . CYS C 3 18 ? 731.972 623.071 299.893 1.00 34.60 18 CYS U CA 1
ATOM 387 C C . CYS C 3 18 ? 733.482 622.989 300.059 1.00 34.10 18 CYS U C 1
ATOM 388 O O . CYS C 3 18 ? 734.055 621.907 300.211 1.00 34.96 18 CYS U O 1
ATOM 391 N N . VAL C 3 19 ? 734.127 624.158 300.029 1.00 32.37 19 VAL U N 1
ATOM 392 C CA . VAL C 3 19 ? 735.578 624.214 300.177 1.00 33.03 19 VAL U CA 1
ATOM 393 C C . VAL C 3 19 ? 736.007 623.688 301.540 1.00 33.97 19 VAL U C 1
ATOM 394 O O . VAL C 3 19 ? 737.121 623.171 301.691 1.00 34.05 19 VAL U O 1
ATOM 398 N N . GLU C 3 20 ? 735.146 623.813 302.552 1.00 33.90 20 GLU U N 1
ATOM 399 C CA . GLU C 3 20 ? 735.469 623.265 303.864 1.00 33.59 20 GLU U CA 1
ATOM 400 C C . GLU C 3 20 ? 735.544 621.744 303.837 1.00 32.78 20 GLU U C 1
ATOM 401 O O . GLU C 3 20 ? 736.252 621.147 304.655 1.00 32.39 20 GLU U O 1
ATOM 407 N N . SER C 3 21 ? 734.830 621.102 302.917 1.00 32.68 21 SER U N 1
ATOM 408 C CA . SER C 3 21 ? 734.847 619.648 302.830 1.00 32.07 21 SER U CA 1
ATOM 409 C C . SER C 3 21 ? 736.160 619.186 302.214 1.00 32.16 21 SER U C 1
ATOM 410 O O . SER C 3 21 ? 736.468 619.524 301.066 1.00 32.88 21 SER U O 1
ATOM 413 N N . GLU C 3 22 ? 736.924 618.403 302.967 1.00 32.21 22 GLU U N 1
ATOM 414 C CA . GLU C 3 22 ? 738.248 617.980 302.531 1.00 32.11 22 GLU U CA 1
ATOM 415 C C . GLU C 3 22 ? 738.124 616.862 301.505 1.00 34.21 22 GLU U C 1
ATOM 416 O O . GLU C 3 22 ? 737.480 615.841 301.764 1.00 34.86 22 GLU U O 1
ATOM 422 N N . ILE C 3 23 ? 738.732 617.058 300.338 1.00 33.16 23 ILE U N 1
ATOM 423 C CA . ILE C 3 23 ? 738.835 616.022 299.316 1.00 32.14 23 ILE U CA 1
ATOM 424 C C . ILE C 3 23 ? 740.264 616.033 298.795 1.00 33.24 23 ILE U C 1
ATOM 425 O O . ILE C 3 23 ? 740.785 617.089 298.423 1.00 34.60 23 ILE U O 1
ATOM 430 N N . ARG C 3 24 ? 740.893 614.859 298.771 1.00 33.49 24 ARG U N 1
ATOM 431 C CA . ARG C 3 24 ? 742.263 614.705 298.304 1.00 33.06 24 ARG U CA 1
ATOM 432 C C . ARG C 3 24 ? 742.352 613.493 297.390 1.00 34.49 24 ARG U C 1
ATOM 433 O O . ARG C 3 24 ? 741.555 612.558 297.492 1.00 37.97 24 ARG U O 1
ATOM 441 N N . GLY C 3 25 ? 743.334 613.520 296.495 1.00 35.77 25 GLY U N 1
ATOM 442 C CA . GLY C 3 25 ? 743.513 612.470 295.517 1.00 37.06 25 GLY U CA 1
ATOM 443 C C . GLY C 3 25 ? 742.665 612.683 294.275 1.00 37.06 25 GLY U C 1
ATOM 444 O O . GLY C 3 25 ? 741.784 613.544 294.213 1.00 36.95 25 GLY U O 1
ATOM 445 N N . ASP C 3 26 ? 742.941 611.863 293.261 1.00 37.35 26 ASP U N 1
ATOM 446 C CA . ASP C 3 26 ? 742.283 612.000 291.960 1.00 38.50 26 ASP U CA 1
ATOM 447 C C . ASP C 3 26 ? 740.846 611.503 292.093 1.00 37.79 26 ASP U C 1
ATOM 448 O O . ASP C 3 26 ? 740.500 610.367 291.757 1.00 36.82 26 ASP U O 1
ATOM 453 N N . VAL C 3 27 ? 739.991 612.390 292.587 1.00 36.89 27 VAL U N 1
ATOM 454 C CA . VAL C 3 27 ? 738.596 612.071 292.842 1.00 35.00 27 VAL U CA 1
ATOM 455 C C . VAL C 3 27 ? 737.789 612.256 291.562 1.00 34.07 27 VAL U C 1
ATOM 456 O O . VAL C 3 27 ? 738.222 612.904 290.607 1.00 34.92 27 VAL U O 1
ATOM 460 N N . THR C 3 28 ? 736.595 611.671 291.547 1.00 32.70 28 THR U N 1
ATOM 461 C CA . THR C 3 28 ? 735.646 611.858 290.458 1.00 32.20 28 THR U CA 1
ATOM 462 C C . THR C 3 28 ? 734.249 611.751 291.043 1.00 32.17 28 THR U C 1
ATOM 463 O O . THR C 3 28 ? 733.911 610.732 291.654 1.00 32.88 28 THR U O 1
ATOM 467 N N . ILE C 3 29 ? 733.449 612.799 290.864 1.00 33.40 29 ILE U N 1
ATOM 468 C CA . ILE C 3 29 ? 732.140 612.915 291.499 1.00 33.82 29 ILE U CA 1
ATOM 469 C C . ILE C 3 29 ? 731.119 613.299 290.436 1.00 34.42 29 ILE U C 1
ATOM 470 O O . ILE C 3 29 ? 731.420 614.071 289.520 1.00 36.28 29 ILE U O 1
ATOM 475 N N . GLY C 3 30 ? 729.910 612.757 290.561 1.00 32.83 30 GLY U N 1
ATOM 476 C CA . GLY C 3 30 ? 728.878 612.963 289.576 1.00 33.34 30 GLY U CA 1
ATOM 477 C C . GLY C 3 30 ? 728.309 614.368 289.605 1.00 32.15 30 GLY U C 1
ATOM 478 O O . GLY C 3 30 ? 728.661 615.184 290.462 1.00 31.11 30 GLY U O 1
ATOM 479 N N . PRO C 3 31 ? 727.413 614.685 288.654 1.00 31.65 31 PRO U N 1
ATOM 480 C CA . PRO C 3 31 ? 726.871 616.049 288.578 1.00 32.22 31 PRO U CA 1
ATOM 481 C C . PRO C 3 31 ? 726.077 616.479 289.804 1.00 33.21 31 PRO U C 1
ATOM 482 O O . PRO C 3 31 ? 726.384 617.511 290.407 1.00 34.96 31 PRO U O 1
ATOM 486 N N . ARG C 3 32 ? 725.066 615.703 290.188 1.00 33.00 32 ARG U N 1
ATOM 487 C CA . ARG C 3 32 ? 724.093 616.133 291.186 1.00 32.32 32 ARG U CA 1
ATOM 488 C C . ARG C 3 32 ? 724.521 615.825 292.618 1.00 32.91 32 ARG U C 1
ATOM 489 O O . ARG C 3 32 ? 723.758 616.100 293.547 1.00 34.38 32 ARG U O 1
ATOM 497 N N . THR C 3 33 ? 725.713 615.272 292.822 1.00 33.23 33 THR U N 1
ATOM 498 C CA . THR C 3 33 ? 726.161 614.947 294.169 1.00 33.03 33 THR U CA 1
ATOM 499 C C . THR C 3 33 ? 726.329 616.213 295.004 1.00 33.05 33 THR U C 1
ATOM 500 O O . THR C 3 33 ? 726.865 617.221 294.539 1.00 33.63 33 THR U O 1
ATOM 504 N N . VAL C 3 34 ? 725.863 616.145 296.250 1.00 31.67 34 VAL U N 1
ATOM 505 C CA . VAL C 3 34 ? 726.062 617.187 297.249 1.00 31.46 34 VAL U CA 1
ATOM 506 C C . VAL C 3 34 ? 727.072 616.671 298.261 1.00 33.31 34 VAL U C 1
ATOM 507 O O . VAL C 3 34 ? 727.120 615.475 298.558 1.00 34.73 34 VAL U O 1
ATOM 511 N N . ILE C 3 35 ? 727.918 617.568 298.760 1.00 31.93 35 ILE U N 1
ATOM 512 C CA . ILE C 3 35 ? 728.892 617.227 299.794 1.00 29.57 35 ILE U CA 1
ATOM 513 C C . ILE C 3 35 ? 728.880 618.340 300.830 1.00 32.42 35 ILE U C 1
ATOM 514 O O . ILE C 3 35 ? 729.092 619.510 300.492 1.00 35.01 35 ILE U O 1
ATOM 519 N N . HIS C 3 36 ? 728.645 617.979 302.084 1.00 32.01 36 HIS U N 1
ATOM 520 C CA . HIS C 3 36 ? 728.534 618.943 303.165 1.00 31.76 36 HIS U CA 1
ATOM 521 C C . HIS C 3 36 ? 729.918 619.323 303.681 1.00 32.98 36 HIS U C 1
ATOM 522 O O . HIS C 3 36 ? 730.909 618.654 303.386 1.00 31.77 36 HIS U O 1
ATOM 529 N N . PRO C 3 37 ? 730.026 620.410 304.452 1.00 34.34 37 PRO U N 1
ATOM 530 C CA . PRO C 3 37 ? 731.328 620.762 305.030 1.00 32.23 37 PRO U CA 1
ATOM 531 C C . PRO C 3 37 ? 731.833 619.695 305.988 1.00 32.03 37 PRO U C 1
ATOM 532 O O . PRO C 3 37 ? 731.060 618.938 306.576 1.00 32.30 37 PRO U O 1
ATOM 536 N N . LYS C 3 38 ? 733.159 619.629 306.110 1.00 32.38 38 LYS U N 1
ATOM 537 C CA . LYS C 3 38 ? 733.904 618.686 306.942 1.00 33.16 38 LYS U CA 1
ATOM 538 C C . LYS C 3 38 ? 733.789 617.242 306.465 1.00 32.67 38 LYS U C 1
ATOM 539 O O . LYS C 3 38 ? 734.229 616.328 307.175 1.00 33.42 38 LYS U O 1
ATOM 545 N N . ALA C 3 39 ? 733.225 617.001 305.284 1.00 33.00 39 ALA U N 1
ATOM 546 C CA . ALA C 3 39 ? 733.272 615.670 304.696 1.00 33.28 39 ALA U CA 1
ATOM 547 C C . ALA C 3 39 ? 734.680 615.388 304.196 1.00 34.22 39 ALA U C 1
ATOM 548 O O . ALA C 3 39 ? 735.284 616.221 303.514 1.00 35.54 39 ALA U O 1
ATOM 550 N N . ARG C 3 40 ? 735.203 614.216 304.543 1.00 32.84 40 ARG U N 1
ATOM 551 C CA . ARG C 3 40 ? 736.551 613.804 304.173 1.00 32.59 40 ARG U CA 1
ATOM 552 C C . ARG C 3 40 ? 736.460 612.720 303.109 1.00 33.84 40 ARG U C 1
ATOM 553 O O . ARG C 3 40 ? 735.835 611.678 303.333 1.00 34.92 40 ARG U O 1
ATOM 561 N N . ILE C 3 41 ? 737.078 612.973 301.958 1.00 33.48 41 ILE U N 1
ATOM 562 C CA . ILE C 3 41 ? 737.161 612.004 300.865 1.00 33.14 41 ILE U CA 1
ATOM 563 C C . ILE C 3 41 ? 738.636 611.924 300.480 1.00 33.93 41 ILE U C 1
ATOM 564 O O . ILE C 3 41 ? 739.127 612.710 299.662 1.00 34.96 41 ILE U O 1
ATOM 569 N N . ILE C 3 42 ? 739.351 610.967 301.068 1.00 32.66 42 ILE U N 1
ATOM 570 C CA . ILE C 3 42 ? 740.774 610.764 300.816 1.00 32.22 42 ILE U CA 1
ATOM 571 C C . ILE C 3 42 ? 740.922 609.590 299.862 1.00 32.99 42 ILE U C 1
ATOM 572 O O . ILE C 3 42 ? 740.302 608.538 300.059 1.00 34.10 42 ILE U O 1
ATOM 577 N N . ALA C 3 43 ? 741.741 609.769 298.826 1.00 33.04 43 ALA U N 1
ATOM 578 C CA . ALA C 3 43 ? 741.968 608.757 297.793 1.00 33.93 43 ALA U CA 1
ATOM 579 C C . ALA C 3 43 ? 743.476 608.602 297.623 1.00 35.82 43 ALA U C 1
ATOM 580 O O . ALA C 3 43 ? 744.080 609.253 296.766 1.00 36.23 43 ALA U O 1
ATOM 582 N N . GLU C 3 44 ? 744.081 607.737 298.438 1.00 36.37 44 GLU U N 1
ATOM 583 C CA . GLU C 3 44 ? 745.520 607.501 298.390 1.00 36.73 44 GLU U CA 1
ATOM 584 C C . GLU C 3 44 ? 745.897 606.288 297.549 1.00 37.47 44 GLU U C 1
ATOM 585 O O . GLU C 3 44 ? 746.948 606.300 296.901 1.00 39.17 44 GLU U O 1
ATOM 591 N N . ALA C 3 45 ? 745.067 605.242 297.534 1.00 37.62 45 ALA U N 1
ATOM 592 C CA . ALA C 3 45 ? 745.392 604.052 296.754 1.00 37.56 45 ALA U CA 1
ATOM 593 C C . ALA C 3 45 ? 745.044 604.240 295.283 1.00 38.86 45 ALA U C 1
ATOM 594 O O . ALA C 3 45 ? 745.855 603.935 294.403 1.00 40.34 45 ALA U O 1
ATOM 596 N N . GLY C 3 46 ? 743.846 604.743 294.998 1.00 37.78 46 GLY U N 1
ATOM 597 C CA . GLY C 3 46 ? 743.401 604.915 293.637 1.00 37.24 46 GLY U CA 1
ATOM 598 C C . GLY C 3 46 ? 742.255 605.899 293.532 1.00 34.77 46 GLY U C 1
ATOM 599 O O . GLY C 3 46 ? 741.740 606.396 294.537 1.00 34.50 46 GLY U O 1
ATOM 600 N N . PRO C 3 47 ? 741.830 606.197 292.306 1.00 34.90 47 PRO U N 1
ATOM 601 C CA . PRO C 3 47 ? 740.764 607.186 292.119 1.00 34.82 47 PRO U CA 1
ATOM 602 C C . PRO C 3 47 ? 739.435 606.698 292.666 1.00 33.16 47 PRO U C 1
ATOM 603 O O . PRO C 3 47 ? 739.153 605.498 292.701 1.00 34.20 47 PRO U O 1
ATOM 607 N N . ILE C 3 48 ? 738.611 607.654 293.091 1.00 31.62 48 ILE U N 1
ATOM 608 C CA . ILE C 3 48 ? 737.280 607.388 293.628 1.00 31.58 48 ILE U CA 1
ATOM 609 C C . ILE C 3 48 ? 736.257 607.946 292.651 1.00 30.94 48 ILE U C 1
ATOM 610 O O . ILE C 3 48 ? 736.316 609.127 292.289 1.00 33.37 48 ILE U O 1
ATOM 615 N N . VAL C 3 49 ? 735.321 607.099 292.234 1.00 27.86 49 VAL U N 1
ATOM 616 C CA . VAL C 3 49 ? 734.248 607.472 291.319 1.00 28.59 49 VAL U CA 1
ATOM 617 C C . VAL C 3 49 ? 732.953 607.491 292.115 1.00 30.28 49 VAL U C 1
ATOM 618 O O . VAL C 3 49 ? 732.596 606.494 292.754 1.00 31.74 49 VAL U O 1
ATOM 622 N N . ILE C 3 50 ? 732.253 608.626 292.080 1.00 31.38 50 ILE U N 1
ATOM 623 C CA . ILE C 3 50 ? 730.979 608.803 292.766 1.00 31.35 50 ILE U CA 1
ATOM 624 C C . ILE C 3 50 ? 729.957 609.266 291.739 1.00 30.52 50 ILE U C 1
ATOM 625 O O . ILE C 3 50 ? 730.218 610.203 290.976 1.00 30.89 50 ILE U O 1
ATOM 630 N N . GLY C 3 51 ? 728.798 608.615 291.726 1.00 31.40 51 GLY U N 1
ATOM 631 C CA . GLY C 3 51 ? 727.754 608.938 290.782 1.00 33.02 51 GLY U CA 1
ATOM 632 C C . GLY C 3 51 ? 726.910 610.116 291.227 1.00 33.08 51 GLY U C 1
ATOM 633 O O . GLY C 3 51 ? 727.220 610.832 292.178 1.00 33.96 51 GLY U O 1
ATOM 634 N N . GLU C 3 52 ? 725.812 610.315 290.505 1.00 32.16 52 GLU U N 1
ATOM 635 C CA . GLU C 3 52 ? 724.934 611.444 290.771 1.00 33.18 52 GLU U CA 1
ATOM 636 C C . GLU C 3 52 ? 724.043 611.174 291.978 1.00 34.84 52 GLU U C 1
ATOM 637 O O . GLU C 3 52 ? 723.526 610.068 292.157 1.00 34.97 52 GLU U O 1
ATOM 643 N N . GLY C 3 53 ? 723.864 612.201 292.808 1.00 36.22 53 GLY U N 1
ATOM 644 C CA . GLY C 3 53 ? 722.907 612.166 293.893 1.00 34.95 53 GLY U CA 1
ATOM 645 C C . GLY C 3 53 ? 723.418 611.640 295.217 1.00 35.28 53 GLY U C 1
ATOM 646 O O . GLY C 3 53 ? 722.659 611.639 296.194 1.00 36.89 53 GLY U O 1
ATOM 647 N N . ASN C 3 54 ? 724.669 611.198 295.293 1.00 33.32 54 ASN U N 1
ATOM 648 C CA . ASN C 3 54 ? 725.203 610.605 296.517 1.00 32.94 54 ASN U CA 1
ATOM 649 C C . ASN C 3 54 ? 725.597 611.724 297.472 1.00 34.57 54 ASN U C 1
ATOM 650 O O . ASN C 3 54 ? 726.685 612.290 297.363 1.00 34.73 54 ASN U O 1
ATOM 655 N N . LEU C 3 55 ? 724.725 612.031 298.433 1.00 34.62 55 LEU U N 1
ATOM 656 C CA . LEU C 3 55 ? 724.975 613.139 299.346 1.00 32.56 55 LEU U CA 1
ATOM 657 C C . LEU C 3 55 ? 725.845 612.689 300.514 1.00 32.64 55 LEU U C 1
ATOM 658 O O . LEU C 3 55 ? 725.636 611.615 301.086 1.00 33.76 55 LEU U O 1
ATOM 663 N N . ILE C 3 56 ? 726.822 613.526 300.867 1.00 32.47 56 ILE U N 1
ATOM 664 C CA . ILE C 3 56 ? 727.801 613.243 301.914 1.00 32.61 56 ILE U CA 1
ATOM 665 C C . ILE C 3 56 ? 727.601 614.246 303.042 1.00 33.06 56 ILE U C 1
ATOM 666 O O . ILE C 3 56 ? 727.582 615.458 302.800 1.00 35.65 56 ILE U O 1
ATOM 671 N N . GLU C 3 57 ? 727.477 613.744 304.271 1.00 32.42 57 GLU U N 1
ATOM 672 C CA . GLU C 3 57 ? 727.139 614.558 305.434 1.00 32.41 57 GLU U CA 1
ATOM 673 C C . GLU C 3 57 ? 728.293 614.606 306.425 1.00 32.69 57 GLU U C 1
ATOM 674 O O . GLU C 3 57 ? 728.790 613.560 306.855 1.00 33.81 57 GLU U O 1
ATOM 680 N N . GLU C 3 58 ? 728.706 615.827 306.774 1.00 32.14 58 GLU U N 1
ATOM 681 C CA . GLU C 3 58 ? 729.483 616.131 307.974 1.00 32.43 58 GLU U CA 1
ATOM 682 C C . GLU C 3 58 ? 730.726 615.252 308.134 1.00 33.70 58 GLU U C 1
ATOM 683 O O . GLU C 3 58 ? 731.646 615.353 307.319 1.00 34.01 58 GLU U O 1
ATOM 689 N N . GLN C 3 59 ? 730.783 614.393 309.156 1.00 32.32 59 GLN U N 1
ATOM 690 C CA . GLN C 3 59 ? 732.005 613.660 309.485 1.00 29.88 59 GLN U CA 1
ATOM 691 C C . GLN C 3 59 ? 732.025 612.309 308.767 1.00 31.50 59 GLN U C 1
ATOM 692 O O . GLN C 3 59 ? 732.119 611.244 309.375 1.00 32.79 59 GLN U O 1
ATOM 698 N N . ALA C 3 60 ? 731.945 612.378 307.440 1.00 32.49 60 ALA U N 1
ATOM 699 C CA . ALA C 3 60 ? 731.944 611.198 306.576 1.00 32.43 60 ALA U CA 1
ATOM 700 C C . ALA C 3 60 ? 733.346 611.021 306.007 1.00 33.32 60 ALA U C 1
ATOM 701 O O . ALA C 3 60 ? 733.741 611.723 305.073 1.00 35.74 60 ALA U O 1
ATOM 703 N N . LEU C 3 61 ? 734.094 610.070 306.564 1.00 31.08 61 LEU U N 1
ATOM 704 C CA . LEU C 3 61 ? 735.479 609.809 306.175 1.00 31.60 61 LEU U CA 1
ATOM 705 C C . LEU C 3 61 ? 735.505 608.600 305.248 1.00 32.06 61 LEU U C 1
ATOM 706 O O . LEU C 3 61 ? 735.434 607.455 305.702 1.00 33.32 61 LEU U O 1
ATOM 711 N N . ILE C 3 62 ? 735.616 608.860 303.948 1.00 32.45 62 ILE U N 1
ATOM 712 C CA . ILE C 3 62 ? 735.752 607.824 302.930 1.00 33.01 62 ILE U CA 1
ATOM 713 C C . ILE C 3 62 ? 737.220 607.790 302.527 1.00 33.84 62 ILE U C 1
ATOM 714 O O . ILE C 3 62 ? 737.707 608.706 301.855 1.00 33.70 62 ILE U O 1
ATOM 719 N N . ILE C 3 63 ? 737.918 606.726 302.917 1.00 31.99 63 ILE U N 1
ATOM 720 C CA . ILE C 3 63 ? 739.343 606.561 302.647 1.00 31.91 63 ILE U CA 1
ATOM 721 C C . ILE C 3 63 ? 739.518 605.321 301.787 1.00 34.71 63 ILE U C 1
ATOM 722 O O . ILE C 3 63 ? 739.136 604.217 302.194 1.00 35.72 63 ILE U O 1
ATOM 727 N N . ASN C 3 64 ? 740.092 605.503 300.599 1.00 34.50 64 ASN U N 1
ATOM 728 C CA . ASN C 3 64 ? 740.504 604.384 299.753 1.00 33.22 64 ASN U CA 1
ATOM 729 C C . ASN C 3 64 ? 741.944 604.016 300.110 1.00 35.03 64 ASN U C 1
ATOM 730 O O . ASN C 3 64 ? 742.874 604.114 299.309 1.00 38.70 64 ASN U O 1
ATOM 735 N N . ALA C 3 65 ? 742.112 603.596 301.360 1.00 34.73 65 ALA U N 1
ATOM 736 C CA . ALA C 3 65 ? 743.437 603.348 301.905 1.00 36.89 65 ALA U CA 1
ATOM 737 C C . ALA C 3 65 ? 743.939 601.967 301.513 1.00 38.96 65 ALA U C 1
ATOM 738 O O . ALA C 3 65 ? 743.177 600.997 301.483 1.00 39.46 65 ALA U O 1
ATOM 740 N N . HIS C 3 66 ? 745.229 601.887 301.209 1.00 38.11 66 HIS U N 1
ATOM 741 C CA . HIS C 3 66 ? 745.840 600.600 300.929 1.00 37.61 66 HIS U CA 1
ATOM 742 C C . HIS C 3 66 ? 745.771 599.725 302.178 1.00 40.12 66 HIS U C 1
ATOM 743 O O . HIS C 3 66 ? 745.899 600.232 303.299 1.00 41.84 66 HIS U O 1
ATOM 745 N N . PRO C 3 67 ? 745.566 598.417 302.029 1.00 41.46 67 PRO U N 1
ATOM 746 C CA . PRO C 3 67 ? 745.362 597.576 303.215 1.00 43.09 67 PRO U CA 1
ATOM 747 C C . PRO C 3 67 ? 746.618 597.439 304.057 1.00 50.73 67 PRO U C 1
ATOM 748 O O . PRO C 3 67 ? 747.576 596.766 303.661 1.00 55.18 67 PRO U O 1
ATOM 750 N N . ASP C 3 68 ? 746.620 598.076 305.227 1.00 54.64 68 ASP U N 1
ATOM 751 C CA . ASP C 3 68 ? 747.747 597.984 306.144 1.00 56.44 68 ASP U CA 1
ATOM 752 C C . ASP C 3 68 ? 747.783 596.666 306.906 1.00 57.83 68 ASP U C 1
ATOM 753 O O . ASP C 3 68 ? 748.776 596.395 307.589 1.00 59.39 68 ASP U O 1
ATOM 755 N N . ASN C 3 69 ? 746.730 595.848 306.815 1.00 57.36 69 ASN U N 1
ATOM 756 C CA . ASN C 3 69 ? 746.739 594.556 307.492 1.00 62.00 69 ASN U CA 1
ATOM 757 C C . ASN C 3 69 ? 747.835 593.648 306.951 1.00 66.06 69 ASN U C 1
ATOM 758 O O . ASN C 3 69 ? 748.390 592.836 307.700 1.00 68.95 69 ASN U O 1
ATOM 760 N N . ILE C 3 70 ? 748.149 593.762 305.658 1.00 64.48 70 ILE U N 1
ATOM 761 C CA . ILE C 3 70 ? 749.209 592.985 305.023 1.00 64.30 70 ILE U CA 1
ATOM 762 C C . ILE C 3 70 ? 750.201 593.935 304.368 1.00 65.49 70 ILE U C 1
ATOM 763 O O . ILE C 3 70 ? 751.390 593.939 304.703 1.00 65.82 70 ILE U O 1
ATOM 765 N N . THR C 3 71 ? 749.710 594.750 303.440 1.00 65.07 71 THR U N 1
ATOM 766 C CA . THR C 3 71 ? 750.540 595.640 302.635 1.00 62.74 71 THR U CA 1
ATOM 767 C C . THR C 3 71 ? 751.673 594.887 301.930 1.00 64.57 71 THR U C 1
ATOM 768 O O . THR C 3 71 ? 752.852 595.152 302.184 1.00 62.98 71 THR U O 1
ATOM 770 N N . PRO C 3 72 ? 751.353 593.950 301.037 1.00 68.06 72 PRO U N 1
ATOM 771 C CA . PRO C 3 72 ? 752.399 593.193 300.336 1.00 67.57 72 PRO U CA 1
ATOM 772 C C . PRO C 3 72 ? 752.858 593.798 299.016 1.00 66.04 72 PRO U C 1
ATOM 773 O O . PRO C 3 72 ? 753.578 593.123 298.275 1.00 65.86 72 PRO U O 1
ATOM 777 N N . ASP C 3 73 ? 752.472 595.037 298.708 1.00 66.36 73 ASP U N 1
ATOM 778 C CA . ASP C 3 73 ? 752.750 595.645 297.407 1.00 68.11 73 ASP U CA 1
ATOM 779 C C . ASP C 3 73 ? 752.102 594.831 296.289 1.00 71.09 73 ASP U C 1
ATOM 780 O O . ASP C 3 73 ? 752.733 594.488 295.287 1.00 72.67 73 ASP U O 1
ATOM 782 N N . ALA C 3 74 ? 750.820 594.520 296.472 1.00 69.87 74 ALA U N 1
ATOM 783 C CA . ALA C 3 74 ? 750.107 593.657 295.540 1.00 69.00 74 ALA U CA 1
ATOM 784 C C . ALA C 3 74 ? 749.901 594.370 294.211 1.00 68.25 74 ALA U C 1
ATOM 785 O O . ALA C 3 74 ? 749.316 595.458 294.166 1.00 68.05 74 ALA U O 1
ATOM 787 N N . GLU C 3 75 ? 750.373 593.749 293.128 1.00 66.29 75 GLU U N 1
ATOM 788 C CA . GLU C 3 75 ? 750.197 594.272 291.773 1.00 66.75 75 GLU U CA 1
ATOM 789 C C . GLU C 3 75 ? 750.776 595.679 291.637 1.00 68.29 75 GLU U C 1
ATOM 790 O O . GLU C 3 75 ? 750.228 596.530 290.934 1.00 68.62 75 GLU U O 1
ATOM 792 N N . ASP C 3 76 ? 751.899 595.921 292.313 1.00 69.11 76 ASP U N 1
ATOM 793 C CA . ASP C 3 76 ? 752.555 597.223 292.289 1.00 69.10 76 ASP U CA 1
ATOM 794 C C . ASP C 3 76 ? 751.624 598.298 292.848 1.00 68.32 76 ASP U C 1
ATOM 795 O O . ASP C 3 76 ? 751.404 598.346 294.062 1.00 68.57 76 ASP U O 1
ATOM 797 N N . SER C 3 77 ? 751.067 599.164 291.993 1.00 66.72 77 SER U N 1
ATOM 798 C CA . SER C 3 77 ? 750.242 600.257 292.496 1.00 65.20 77 SER U CA 1
ATOM 799 C C . SER C 3 77 ? 748.947 599.741 293.110 1.00 64.63 77 SER U C 1
ATOM 800 O O . SER C 3 77 ? 748.531 600.211 294.176 1.00 62.40 77 SER U O 1
ATOM 802 N N . GLU C 3 78 ? 748.302 598.770 292.459 1.00 66.21 78 GLU U N 1
ATOM 803 C CA . GLU C 3 78 ? 747.010 598.254 292.896 1.00 63.95 78 GLU U CA 1
ATOM 804 C C . GLU C 3 78 ? 745.994 599.388 292.934 1.00 59.62 78 GLU U C 1
ATOM 805 O O . GLU C 3 78 ? 745.589 599.818 294.022 1.00 59.26 78 GLU U O 1
ATOM 807 N N . PRO C 3 79 ? 745.576 599.913 291.771 1.00 52.73 79 PRO U N 1
ATOM 808 C CA . PRO C 3 79 ? 744.664 601.067 291.763 1.00 46.94 79 PRO U CA 1
ATOM 809 C C . PRO C 3 79 ? 743.348 600.803 292.479 1.00 44.31 79 PRO U C 1
ATOM 810 O O . PRO C 3 79 ? 743.043 601.469 293.473 1.00 42.43 79 PRO U O 1
ATOM 812 N N . LYS C 3 80 ? 742.588 599.811 292.004 1.00 43.05 80 LYS U N 1
ATOM 813 C CA . LYS C 3 80 ? 741.320 599.420 292.611 1.00 40.48 80 LYS U CA 1
ATOM 814 C C . LYS C 3 80 ? 740.397 600.624 292.768 1.00 39.07 80 LYS U C 1
ATOM 815 O O . LYS C 3 80 ? 740.188 601.095 293.893 1.00 38.03 80 LYS U O 1
ATOM 817 N N . PRO C 3 81 ? 739.846 601.163 291.680 1.00 37.30 81 PRO U N 1
ATOM 818 C CA . PRO C 3 81 ? 739.026 602.377 291.800 1.00 34.65 81 PRO U CA 1
ATOM 819 C C . PRO C 3 81 ? 737.738 602.098 292.559 1.00 34.10 81 PRO U C 1
ATOM 820 O O . PRO C 3 81 ? 737.045 601.114 292.291 1.00 36.27 81 PRO U O 1
ATOM 824 N N . MET C 3 82 ? 737.417 602.975 293.508 1.00 31.31 82 MET U N 1
ATOM 825 C CA . MET C 3 82 ? 736.185 602.841 294.275 1.00 31.12 82 MET U CA 1
ATOM 826 C C . MET C 3 82 ? 735.033 603.438 293.477 1.00 31.41 82 MET U C 1
ATOM 827 O O . MET C 3 82 ? 735.023 604.641 293.195 1.00 32.25 82 MET U O 1
ATOM 832 N N . ILE C 3 83 ? 734.069 602.596 293.117 1.00 30.67 83 ILE U N 1
ATOM 833 C CA . ILE C 3 83 ? 732.886 603.008 292.370 1.00 30.79 83 ILE U CA 1
ATOM 834 C C . ILE C 3 83 ? 731.732 603.084 293.359 1.00 32.05 83 ILE U C 1
ATOM 835 O O . ILE C 3 83 ? 731.458 602.116 294.079 1.00 31.74 83 ILE U O 1
ATOM 840 N N . ILE C 3 84 ? 731.063 604.234 293.398 1.00 31.49 84 ILE U N 1
ATOM 841 C CA . ILE C 3 84 ? 729.929 604.474 294.281 1.00 30.10 84 ILE U CA 1
ATOM 842 C C . ILE C 3 84 ? 728.716 604.786 293.419 1.00 29.44 84 ILE U C 1
ATOM 843 O O . ILE C 3 84 ? 728.812 605.534 292.440 1.00 30.41 84 ILE U O 1
ATOM 848 N N . GLY C 3 85 ? 727.575 604.210 293.787 1.00 29.72 85 GLY U N 1
ATOM 849 C CA . GLY C 3 85 ? 726.373 604.307 292.984 1.00 32.40 85 GLY U CA 1
ATOM 850 C C . GLY C 3 85 ? 725.721 605.673 293.003 1.00 34.48 85 GLY U C 1
ATOM 851 O O . GLY C 3 85 ? 726.398 606.692 293.171 1.00 33.22 85 GLY U O 1
ATOM 852 N N . THR C 3 86 ? 724.401 605.697 292.828 1.00 34.55 86 THR U N 1
ATOM 853 C CA . THR C 3 86 ? 723.631 606.924 292.691 1.00 34.54 86 THR U CA 1
ATOM 854 C C . THR C 3 86 ? 722.469 606.915 293.673 1.00 34.02 86 THR U C 1
ATOM 855 O O . THR C 3 86 ? 722.003 605.859 294.108 1.00 33.82 86 THR U O 1
ATOM 859 N N . ASN C 3 87 ? 721.989 608.117 293.998 1.00 34.96 87 ASN U N 1
ATOM 860 C CA . ASN C 3 87 ? 720.890 608.308 294.946 1.00 35.35 87 ASN U CA 1
ATOM 861 C C . ASN C 3 87 ? 721.221 607.639 296.283 1.00 35.56 87 ASN U C 1
ATOM 862 O O . ASN C 3 87 ? 720.415 606.915 296.871 1.00 35.73 87 ASN U O 1
ATOM 867 N N . ASN C 3 88 ? 722.436 607.893 296.761 1.00 34.38 88 ASN U N 1
ATOM 868 C CA . ASN C 3 88 ? 722.942 607.345 298.010 1.00 33.55 88 ASN U CA 1
ATOM 869 C C . ASN C 3 88 ? 722.989 608.430 299.079 1.00 34.88 88 ASN U C 1
ATOM 870 O O . ASN C 3 88 ? 722.888 609.624 298.788 1.00 34.79 88 ASN U O 1
ATOM 875 N N . VAL C 3 89 ? 723.130 607.994 300.330 1.00 33.45 89 VAL U N 1
ATOM 876 C CA . VAL C 3 89 ? 723.186 608.889 301.482 1.00 31.48 89 VAL U CA 1
ATOM 877 C C . VAL C 3 89 ? 724.313 608.434 302.396 1.00 31.95 89 VAL U C 1
ATOM 878 O O . VAL C 3 89 ? 724.443 607.240 302.683 1.00 33.58 89 VAL U O 1
ATOM 882 N N . PHE C 3 90 ? 725.128 609.387 302.848 1.00 31.26 90 PHE U N 1
ATOM 883 C CA . PHE C 3 90 ? 726.259 609.132 303.742 1.00 31.30 90 PHE U CA 1
ATOM 884 C C . PHE C 3 90 ? 726.086 610.030 304.962 1.00 32.41 90 PHE U C 1
ATOM 885 O O . PHE C 3 90 ? 726.503 611.192 304.946 1.00 33.26 90 PHE U O 1
ATOM 893 N N . GLU C 3 91 ? 725.485 609.491 306.020 1.00 32.99 91 GLU U N 1
ATOM 894 C CA . GLU C 3 91 ? 725.079 610.300 307.158 1.00 32.07 91 GLU U CA 1
ATOM 895 C C . GLU C 3 91 ? 726.287 610.666 308.022 1.00 33.23 91 GLU U C 1
ATOM 896 O O . GLU C 3 91 ? 727.425 610.269 307.758 1.00 33.89 91 GLU U O 1
ATOM 902 N N . VAL C 3 92 ? 726.023 611.435 309.079 1.00 33.12 92 VAL U N 1
ATOM 903 C CA . VAL C 3 92 ? 727.084 612.047 309.869 1.00 31.51 92 VAL U CA 1
ATOM 904 C C . VAL C 3 92 ? 727.845 610.978 310.640 1.00 32.16 92 VAL U C 1
ATOM 905 O O . VAL C 3 92 ? 727.247 610.128 311.309 1.00 33.75 92 VAL U O 1
ATOM 909 N N . GLY C 3 93 ? 729.171 611.034 310.572 1.00 31.39 93 GLY U N 1
ATOM 910 C CA . GLY C 3 93 ? 730.006 610.098 311.291 1.00 31.57 93 GLY U CA 1
ATOM 911 C C . GLY C 3 93 ? 730.214 608.765 310.609 1.00 31.86 93 GLY U C 1
ATOM 912 O O . GLY C 3 93 ? 730.883 607.896 311.183 1.00 32.43 93 GLY U O 1
ATOM 913 N N . CYS C 3 94 ? 729.663 608.567 309.416 1.00 32.06 94 CYS U N 1
ATOM 914 C CA . CYS C 3 94 ? 729.865 607.318 308.701 1.00 31.08 94 CYS U CA 1
ATOM 915 C C . CYS C 3 94 ? 731.333 607.152 308.328 1.00 31.44 94 CYS U C 1
ATOM 916 O O . CYS C 3 94 ? 732.042 608.123 308.051 1.00 33.46 94 CYS U O 1
ATOM 919 N N . TYR C 3 95 ? 731.788 605.899 308.336 1.00 29.44 95 TYR U N 1
ATOM 920 C CA . TYR C 3 95 ? 733.174 605.533 308.043 1.00 29.60 95 TYR U CA 1
ATOM 921 C C . TYR C 3 95 ? 733.137 604.422 306.999 1.00 30.42 95 TYR U C 1
ATOM 922 O O . TYR C 3 95 ? 733.131 603.236 307.338 1.00 31.57 95 TYR U O 1
ATOM 931 N N . SER C 3 96 ? 733.118 604.817 305.730 1.00 29.16 96 SER U N 1
ATOM 932 C CA . SER C 3 96 ? 732.922 603.900 304.618 1.00 29.30 96 SER U CA 1
ATOM 933 C C . SER C 3 96 ? 734.251 603.571 303.954 1.00 30.46 96 SER U C 1
ATOM 934 O O . SER C 3 96 ? 735.092 604.451 303.754 1.00 31.40 96 SER U O 1
ATOM 937 N N . GLN C 3 97 ? 734.430 602.289 303.621 1.00 31.53 97 GLN U N 1
ATOM 938 C CA . GLN C 3 97 ? 735.621 601.831 302.916 1.00 31.23 97 GLN U CA 1
ATOM 939 C C . GLN C 3 97 ? 735.308 600.795 301.841 1.00 32.50 97 GLN U C 1
ATOM 940 O O . GLN C 3 97 ? 736.243 600.249 301.242 1.00 33.35 97 GLN U O 1
ATOM 946 N N . ALA C 3 98 ? 734.036 600.506 301.573 1.00 32.70 98 ALA U N 1
ATOM 947 C CA . ALA C 3 98 ? 733.685 599.518 300.563 1.00 32.25 98 ALA U CA 1
ATOM 948 C C . ALA C 3 98 ? 734.072 600.010 299.176 1.00 30.96 98 ALA U C 1
ATOM 949 O O . ALA C 3 98 ? 733.878 601.180 298.836 1.00 30.35 98 ALA U O 1
ATOM 951 N N . MET C 3 99 ? 734.620 599.101 298.367 1.00 31.89 99 MET U N 1
ATOM 952 C CA . MET C 3 99 ? 735.113 599.476 297.048 1.00 32.49 99 MET U CA 1
ATOM 953 C C . MET C 3 99 ? 733.986 599.667 296.042 1.00 31.49 99 MET U C 1
ATOM 954 O O . MET C 3 99 ? 734.099 600.519 295.154 1.00 31.53 99 MET U O 1
ATOM 959 N N . LYS C 3 100 ? 732.912 598.889 296.152 1.00 30.30 100 LYS U N 1
ATOM 960 C CA . LYS C 3 100 ? 731.772 598.970 295.248 1.00 30.21 100 LYS U CA 1
ATOM 961 C C . LYS C 3 100 ? 730.506 599.223 296.051 1.00 31.47 100 LYS U C 1
ATOM 962 O O . LYS C 3 100 ? 730.279 598.589 297.086 1.00 30.62 100 LYS U O 1
ATOM 968 N N . MET C 3 101 ? 729.687 600.155 295.567 1.00 32.96 101 MET U N 1
ATOM 969 C CA . MET C 3 101 ? 728.451 600.538 296.231 1.00 32.24 101 MET U CA 1
ATOM 970 C C . MET C 3 101 ? 727.348 600.683 295.196 1.00 32.42 101 MET U C 1
ATOM 971 O O . MET C 3 101 ? 727.519 601.372 294.187 1.00 34.13 101 MET U O 1
ATOM 976 N N . GLY C 3 102 ? 726.215 600.038 295.456 1.00 31.43 102 GLY U N 1
ATOM 977 C CA . GLY C 3 102 ? 725.092 600.104 294.551 1.00 32.10 102 GLY U CA 1
ATOM 978 C C . GLY C 3 102 ? 724.250 601.349 294.748 1.00 31.86 102 GLY U C 1
ATOM 979 O O . GLY C 3 102 ? 724.392 602.075 295.728 1.00 32.45 102 GLY U O 1
ATOM 980 N N . ASP C 3 103 ? 723.362 601.589 293.789 1.00 32.15 103 ASP U N 1
ATOM 981 C CA . ASP C 3 103 ? 722.455 602.722 293.878 1.00 32.51 103 ASP U CA 1
ATOM 982 C C . ASP C 3 103 ? 721.431 602.497 294.988 1.00 31.81 103 ASP U C 1
ATOM 983 O O . ASP C 3 103 ? 721.145 601.367 295.387 1.00 32.28 103 ASP U O 1
ATOM 988 N N . ASN C 3 104 ? 720.879 603.603 295.489 1.00 31.77 104 ASN U N 1
ATOM 989 C CA . ASN C 3 104 ? 719.921 603.582 296.594 1.00 31.20 104 ASN U CA 1
ATOM 990 C C . ASN C 3 104 ? 720.536 602.920 297.829 1.00 32.27 104 ASN U C 1
ATOM 991 O O . ASN C 3 104 ? 720.085 601.874 298.299 1.00 32.83 104 ASN U O 1
ATOM 996 N N . ASN C 3 105 ? 721.589 603.552 298.341 1.00 31.54 105 ASN U N 1
ATOM 997 C CA . ASN C 3 105 ? 722.312 603.082 299.516 1.00 30.40 105 ASN U CA 1
ATOM 998 C C . ASN C 3 105 ? 722.397 604.207 300.533 1.00 32.30 105 ASN U C 1
ATOM 999 O O . ASN C 3 105 ? 722.965 605.265 300.244 1.00 34.04 105 ASN U O 1
ATOM 1004 N N . VAL C 3 106 ? 721.854 603.970 301.723 1.00 31.54 106 VAL U N 1
ATOM 1005 C CA . VAL C 3 106 ? 721.954 604.895 302.844 1.00 30.34 106 VAL U CA 1
ATOM 1006 C C . VAL C 3 106 ? 722.662 604.174 303.981 1.00 29.80 106 VAL U C 1
ATOM 1007 O O . VAL C 3 106 ? 722.348 603.018 304.281 1.00 31.46 106 VAL U O 1
ATOM 1011 N N . ILE C 3 107 ? 723.648 604.839 304.576 1.00 28.41 107 ILE U N 1
ATOM 1012 C CA . ILE C 3 107 ? 724.364 604.330 305.740 1.00 29.87 107 ILE U CA 1
ATOM 1013 C C . ILE C 3 107 ? 724.138 605.318 306.875 1.00 32.49 107 ILE U C 1
ATOM 1014 O O . ILE C 3 107 ? 724.450 606.507 306.746 1.00 34.86 107 ILE U O 1
ATOM 1019 N N . GLU C 3 108 ? 723.566 604.831 307.971 1.00 33.52 108 GLU U N 1
ATOM 1020 C CA . GLU C 3 108 ? 723.171 605.707 309.058 1.00 33.45 108 GLU U CA 1
ATOM 1021 C C . GLU C 3 108 ? 724.409 606.235 309.778 1.00 32.16 108 GLU U C 1
ATOM 1022 O O . GLU C 3 108 ? 725.547 605.859 309.483 1.00 32.08 108 GLU U O 1
ATOM 1028 N N . SER C 3 109 ? 724.177 607.126 310.734 1.00 31.20 109 SER U N 1
ATOM 1029 C CA . SER C 3 109 ? 725.269 607.824 311.392 1.00 31.26 109 SER U CA 1
ATOM 1030 C C . SER C 3 109 ? 726.118 606.868 312.218 1.00 30.60 109 SER U C 1
ATOM 1031 O O . SER C 3 109 ? 725.607 605.933 312.839 1.00 31.87 109 SER U O 1
ATOM 1034 N N . LYS C 3 110 ? 727.428 607.112 312.221 1.00 29.14 110 LYS U N 1
ATOM 1035 C CA . LYS C 3 110 ? 728.359 606.389 313.085 1.00 29.64 110 LYS U CA 1
ATOM 1036 C C . LYS C 3 110 ? 728.399 604.900 312.729 1.00 29.94 110 LYS U C 1
ATOM 1037 O O . LYS C 3 110 ? 728.220 604.024 313.577 1.00 32.44 110 LYS U O 1
ATOM 1043 N N . ALA C 3 111 ? 728.655 604.621 311.451 1.00 28.16 111 ALA U N 1
ATOM 1044 C CA . ALA C 3 111 ? 728.698 603.267 310.916 1.00 28.55 111 ALA U CA 1
ATOM 1045 C C . ALA C 3 111 ? 730.050 602.999 310.271 1.00 29.55 111 ALA U C 1
ATOM 1046 O O . ALA C 3 111 ? 730.620 603.876 309.613 1.00 32.77 111 ALA U O 1
ATOM 1048 N N . TYR C 3 112 ? 730.555 601.783 310.468 1.00 29.34 112 TYR U N 1
ATOM 1049 C CA . TYR C 3 112 ? 731.793 601.310 309.862 1.00 31.34 112 TYR U CA 1
ATOM 1050 C C . TYR C 3 112 ? 731.446 600.334 308.747 1.00 32.37 112 TYR U C 1
ATOM 1051 O O . TYR C 3 112 ? 730.663 599.402 308.958 1.00 34.06 112 TYR U O 1
ATOM 1060 N N . VAL C 3 113 ? 732.030 600.548 307.571 1.00 29.81 113 VAL U N 1
ATOM 1061 C CA . VAL C 3 113 ? 731.904 599.638 306.438 1.00 30.74 113 VAL U CA 1
ATOM 1062 C C . VAL C 3 113 ? 733.289 599.090 306.127 1.00 33.06 113 VAL U C 1
ATOM 1063 O O . VAL C 3 113 ? 734.248 599.857 305.981 1.00 34.94 113 VAL U O 1
ATOM 1067 N N . GLY C 3 114 ? 733.392 597.766 306.035 1.00 34.17 114 GLY U N 1
ATOM 1068 C CA . GLY C 3 114 ? 734.680 597.142 305.828 1.00 33.19 114 GLY U CA 1
ATOM 1069 C C . GLY C 3 114 ? 735.240 597.409 304.445 1.00 32.24 114 GLY U C 1
ATOM 1070 O O . GLY C 3 114 ? 734.531 597.770 303.506 1.00 31.50 114 GLY U O 1
ATOM 1071 N N . ARG C 3 115 ? 736.557 597.229 304.331 1.00 32.41 115 ARG U N 1
ATOM 1072 C CA . ARG C 3 115 ? 737.230 597.481 303.062 1.00 32.71 115 ARG U CA 1
ATOM 1073 C C . ARG C 3 115 ? 736.755 596.518 301.983 1.00 34.23 115 ARG U C 1
ATOM 1074 O O . ARG C 3 115 ? 736.503 596.926 300.844 1.00 35.80 115 ARG U O 1
ATOM 1082 N N . ASN C 3 116 ? 736.620 595.240 302.324 1.00 33.88 116 ASN U N 1
ATOM 1083 C CA . ASN C 3 116 ? 736.307 594.202 301.352 1.00 33.28 116 ASN U CA 1
ATOM 1084 C C . ASN C 3 116 ? 734.809 593.977 301.172 1.00 32.63 116 ASN U C 1
ATOM 1085 O O . ASN C 3 116 ? 734.422 593.088 300.408 1.00 33.26 116 ASN U O 1
ATOM 1090 N N . VAL C 3 117 ? 733.957 594.759 301.838 1.00 32.45 117 VAL U N 1
ATOM 1091 C CA . VAL C 3 117 ? 732.518 594.594 301.674 1.00 31.08 117 VAL U CA 1
ATOM 1092 C C . VAL C 3 117 ? 732.098 595.139 300.314 1.00 30.68 117 VAL U C 1
ATOM 1093 O O . VAL C 3 117 ? 732.699 596.080 299.779 1.00 30.90 117 VAL U O 1
ATOM 1097 N N . ILE C 3 118 ? 731.058 594.534 299.745 1.00 30.52 118 ILE U N 1
ATOM 1098 C CA . ILE C 3 118 ? 730.433 594.993 298.509 1.00 30.37 118 ILE U CA 1
ATOM 1099 C C . ILE C 3 118 ? 728.991 595.345 298.834 1.00 30.26 118 ILE U C 1
ATOM 1100 O O . ILE C 3 118 ? 728.227 594.489 299.297 1.00 31.33 118 ILE U O 1
ATOM 1105 N N . LEU C 3 119 ? 728.618 596.598 298.588 1.00 28.87 119 LEU U N 1
ATOM 1106 C CA . LEU C 3 119 ? 727.284 597.100 298.889 1.00 29.44 119 LEU U CA 1
ATOM 1107 C C . LEU C 3 119 ? 726.456 597.097 297.611 1.00 31.35 119 LEU U C 1
ATOM 1108 O O . LEU C 3 119 ? 726.819 597.755 296.630 1.00 34.35 119 LEU U O 1
ATOM 1113 N N . THR C 3 120 ? 725.351 596.362 297.628 1.00 29.28 120 THR U N 1
ATOM 1114 C CA . THR C 3 120 ? 724.482 596.202 296.477 1.00 28.86 120 THR U CA 1
ATOM 1115 C C . THR C 3 120 ? 723.346 597.223 296.549 1.00 31.08 120 THR U C 1
ATOM 1116 O O . THR C 3 120 ? 723.336 598.117 297.399 1.00 33.19 120 THR U O 1
ATOM 1120 N N . SER C 3 121 ? 722.379 597.095 295.645 1.00 31.30 121 SER U N 1
ATOM 1121 C CA . SER C 3 121 ? 721.285 598.051 295.575 1.00 32.01 121 SER U CA 1
ATOM 1122 C C . SER C 3 121 ? 720.346 597.909 296.767 1.00 32.09 121 SER U C 1
ATOM 1123 O O . SER C 3 121 ? 720.017 596.798 297.193 1.00 34.16 121 SER U O 1
ATOM 1126 N N . GLY C 3 122 ? 719.916 599.048 297.308 1.00 29.37 122 GLY U N 1
ATOM 1127 C CA . GLY C 3 122 ? 718.858 599.085 298.295 1.00 29.96 122 GLY U CA 1
ATOM 1128 C C . GLY C 3 122 ? 719.265 598.774 299.718 1.00 30.70 122 GLY U C 1
ATOM 1129 O O . GLY C 3 122 ? 718.407 598.815 300.608 1.00 31.73 122 GLY U O 1
ATOM 1130 N N . CYS C 3 123 ? 720.534 598.474 299.972 1.00 30.95 123 CYS U N 1
ATOM 1131 C CA . CYS C 3 123 ? 720.948 598.086 301.311 1.00 31.70 123 CYS U CA 1
ATOM 1132 C C . CYS C 3 123 ? 720.964 599.291 302.243 1.00 31.15 123 CYS U C 1
ATOM 1133 O O . CYS C 3 123 ? 721.131 600.435 301.814 1.00 32.91 123 CYS U O 1
ATOM 1136 N N . ILE C 3 124 ? 720.778 599.020 303.535 1.00 29.68 124 ILE U N 1
ATOM 1137 C CA . ILE C 3 124 ? 720.800 600.038 304.580 1.00 28.69 124 ILE U CA 1
ATOM 1138 C C . ILE C 3 124 ? 721.660 599.524 305.725 1.00 28.47 124 ILE U C 1
ATOM 1139 O O . ILE C 3 124 ? 721.508 598.374 306.150 1.00 30.39 124 ILE U O 1
ATOM 1144 N N . ILE C 3 125 ? 722.552 600.377 306.223 1.00 25.68 125 ILE U N 1
ATOM 1145 C CA . ILE C 3 125 ? 723.417 600.067 307.357 1.00 27.57 125 ILE U CA 1
ATOM 1146 C C . ILE C 3 125 ? 722.936 600.890 308.542 1.00 31.14 125 ILE U C 1
ATOM 1147 O O . ILE C 3 125 ? 722.869 602.123 308.467 1.00 32.52 125 ILE U O 1
ATOM 1152 N N . GLY C 3 126 ? 722.609 600.211 309.637 1.00 31.39 126 GLY U N 1
ATOM 1153 C CA . GLY C 3 126 ? 722.117 600.899 310.809 1.00 29.88 126 GLY U CA 1
ATOM 1154 C C . GLY C 3 126 ? 723.203 601.683 311.515 1.00 30.54 126 GLY U C 1
ATOM 1155 O O . GLY C 3 126 ? 724.397 601.518 311.270 1.00 31.01 126 GLY U O 1
ATOM 1156 N N . ALA C 3 127 ? 722.770 602.564 312.409 1.00 31.45 127 ALA U N 1
ATOM 1157 C CA . ALA C 3 127 ? 723.697 603.401 313.153 1.00 31.71 127 ALA U CA 1
ATOM 1158 C C . ALA C 3 127 ? 724.395 602.596 314.240 1.00 32.92 127 ALA U C 1
ATOM 1159 O O . ALA C 3 127 ? 723.833 601.652 314.803 1.00 33.40 127 ALA U O 1
ATOM 1161 N N . CYS C 3 128 ? 725.632 602.989 314.540 1.00 30.89 128 CYS U N 1
ATOM 1162 C CA . CYS C 3 128 ? 726.432 602.338 315.575 1.00 31.35 128 CYS U CA 1
ATOM 1163 C C . CYS C 3 128 ? 726.637 600.858 315.265 1.00 31.52 128 CYS U C 1
ATOM 1164 O O . CYS C 3 128 ? 726.598 600.007 316.156 1.00 33.74 128 CYS U O 1
ATOM 1167 N N . CYS C 3 129 ? 726.857 600.551 313.987 1.00 29.90 129 CYS U N 1
ATOM 1168 C CA . CYS C 3 129 ? 727.081 599.195 313.510 1.00 31.75 129 CYS U CA 1
ATOM 1169 C C . CYS C 3 129 ? 728.424 599.119 312.799 1.00 31.11 129 CYS U C 1
ATOM 1170 O O . CYS C 3 129 ? 728.933 600.116 312.281 1.00 31.63 129 CYS U O 1
ATOM 1173 N N . ASN C 3 130 ? 728.995 597.914 312.789 1.00 31.09 130 ASN U N 1
ATOM 1174 C CA . ASN C 3 130 ? 730.296 597.653 312.190 1.00 31.94 130 ASN U CA 1
ATOM 1175 C C . ASN C 3 130 ? 730.191 596.482 311.226 1.00 32.71 130 ASN U C 1
ATOM 1176 O O . ASN C 3 130 ? 729.536 595.478 311.515 1.00 33.97 130 ASN U O 1
ATOM 1181 N N . LEU C 3 131 ? 730.862 596.616 310.084 1.00 32.56 131 LEU U N 1
ATOM 1182 C CA . LEU C 3 131 ? 730.881 595.610 309.025 1.00 33.11 131 LEU U CA 1
ATOM 1183 C C . LEU C 3 131 ? 732.320 595.270 308.655 1.00 35.15 131 LEU U C 1
ATOM 1184 O O . LEU C 3 131 ? 732.715 595.272 307.487 1.00 36.36 131 LEU U O 1
ATOM 1189 N N . ASN C 3 132 ? 733.139 594.989 309.671 1.00 34.76 132 ASN U N 1
ATOM 1190 C CA . ASN C 3 132 ? 734.495 594.520 309.409 1.00 34.07 132 ASN U CA 1
ATOM 1191 C C . ASN C 3 132 ? 734.487 593.211 308.631 1.00 36.70 132 ASN U C 1
ATOM 1192 O O . ASN C 3 132 ? 735.362 592.986 307.787 1.00 36.26 132 ASN U O 1
ATOM 1197 N N . THR C 3 133 ? 733.513 592.342 308.895 1.00 36.19 133 THR U N 1
ATOM 1198 C CA . THR C 3 133 ? 733.381 591.110 308.130 1.00 35.00 133 THR U CA 1
ATOM 1199 C C . THR C 3 133 ? 733.038 591.432 306.682 1.00 34.39 133 THR U C 1
ATOM 1200 O O . THR C 3 133 ? 732.286 592.369 306.402 1.00 33.66 133 THR U O 1
ATOM 1204 N N . PHE C 3 134 ? 733.594 590.648 305.759 1.00 33.66 134 PHE U N 1
ATOM 1205 C CA . PHE C 3 134 ? 733.474 590.903 304.329 1.00 33.59 134 PHE U CA 1
ATOM 1206 C C . PHE C 3 134 ? 732.601 589.843 303.668 1.00 32.17 134 PHE U C 1
ATOM 1207 O O . PHE C 3 134 ? 732.751 588.644 303.931 1.00 31.46 134 PHE U O 1
ATOM 1215 N N . GLU C 3 135 ? 731.654 590.308 302.856 1.00 32.27 135 GLU U N 1
ATOM 1216 C CA . GLU C 3 135 ? 730.789 589.514 301.990 1.00 32.03 135 GLU U CA 1
ATOM 1217 C C . GLU C 3 135 ? 729.928 590.501 301.216 1.00 31.43 135 GLU U C 1
ATOM 1218 O O . GLU C 3 135 ? 729.785 591.661 301.610 1.00 31.66 135 GLU U O 1
ATOM 1224 N N . VAL C 3 136 ? 729.358 590.029 300.109 1.00 30.40 136 VAL U N 1
ATOM 1225 C CA . VAL C 3 136 ? 728.443 590.859 299.335 1.00 30.88 136 VAL U CA 1
ATOM 1226 C C . VAL C 3 136 ? 727.106 590.936 300.060 1.00 31.98 136 VAL U C 1
ATOM 1227 O O . VAL C 3 136 ? 726.561 589.917 300.504 1.00 34.03 136 VAL U O 1
ATOM 1231 N N . ILE C 3 137 ? 726.583 592.146 300.201 1.00 29.63 137 ILE U N 1
ATOM 1232 C CA . ILE C 3 137 ? 725.303 592.347 300.886 1.00 28.15 137 ILE U CA 1
ATOM 1233 C C . ILE C 3 137 ? 724.172 592.036 299.907 1.00 29.50 137 ILE U C 1
ATOM 1234 O O . ILE C 3 137 ? 724.175 592.576 298.790 1.00 30.33 137 ILE U O 1
ATOM 1239 N N . PRO C 3 138 ? 723.196 591.189 300.256 1.00 29.75 138 PRO U N 1
ATOM 1240 C CA . PRO C 3 138 ? 722.060 590.988 299.346 1.00 28.97 138 PRO U CA 1
ATOM 1241 C C . PRO C 3 138 ? 721.244 592.260 299.190 1.00 30.22 138 PRO U C 1
ATOM 1242 O O . PRO C 3 138 ? 721.400 593.234 299.928 1.00 30.63 138 PRO U O 1
ATOM 1246 N N . GLU C 3 139 ? 720.346 592.238 298.210 1.00 31.69 139 GLU U N 1
ATOM 1247 C CA . GLU C 3 139 ? 719.546 593.415 297.902 1.00 31.05 139 GLU U CA 1
ATOM 1248 C C . GLU C 3 139 ? 718.549 593.706 299.017 1.00 30.77 139 GLU U C 1
ATOM 1249 O O . GLU C 3 139 ? 717.920 592.797 299.564 1.00 31.00 139 GLU U O 1
ATOM 1255 N N . ASN C 3 140 ? 718.402 594.993 299.341 1.00 29.72 140 ASN U N 1
ATOM 1256 C CA . ASN C 3 140 ? 717.390 595.464 300.289 1.00 28.81 140 ASN U CA 1
ATOM 1257 C C . ASN C 3 140 ? 717.557 594.819 301.663 1.00 28.49 140 ASN U C 1
ATOM 1258 O O . ASN C 3 140 ? 716.584 594.387 302.284 1.00 30.36 140 ASN U O 1
ATOM 1263 N N . THR C 3 141 ? 718.796 594.755 302.143 1.00 26.79 141 THR U N 1
ATOM 1264 C CA . THR C 3 141 ? 719.111 594.193 303.451 1.00 27.07 141 THR U CA 1
ATOM 1265 C C . THR C 3 141 ? 719.380 595.330 304.428 1.00 27.74 141 THR U C 1
ATOM 1266 O O . THR C 3 141 ? 720.259 596.164 304.186 1.00 28.45 141 THR U O 1
ATOM 1270 N N . VAL C 3 142 ? 718.624 595.359 305.523 1.00 28.15 142 VAL U N 1
ATOM 1271 C CA . VAL C 3 142 ? 718.807 596.327 306.597 1.00 26.79 142 VAL U CA 1
ATOM 1272 C C . VAL C 3 142 ? 719.610 595.657 307.698 1.00 26.92 142 VAL U C 1
ATOM 1273 O O . VAL C 3 142 ? 719.251 594.568 308.164 1.00 29.69 142 VAL U O 1
ATOM 1277 N N . ILE C 3 143 ? 720.692 596.306 308.112 1.00 25.91 143 ILE U N 1
ATOM 1278 C CA . ILE C 3 143 ? 721.564 595.823 309.176 1.00 26.45 143 ILE U CA 1
ATOM 1279 C C . ILE C 3 143 ? 721.397 596.786 310.342 1.00 29.69 143 ILE U C 1
ATOM 1280 O O . ILE C 3 143 ? 721.803 597.951 310.256 1.00 32.43 143 ILE U O 1
ATOM 1285 N N . TYR C 3 144 ? 720.807 596.300 311.434 1.00 28.60 144 TYR U N 1
ATOM 1286 C CA . TYR C 3 144 ? 720.478 597.123 312.588 1.00 28.90 144 TYR U CA 1
ATOM 1287 C C . TYR C 3 144 ? 721.004 596.472 313.856 1.00 30.48 144 TYR U C 1
ATOM 1288 O O . TYR C 3 144 ? 721.067 595.246 313.964 1.00 32.62 144 TYR U O 1
ATOM 1297 N N . GLY C 3 145 ? 721.364 597.307 314.814 1.00 31.02 145 GLY U N 1
ATOM 1298 C CA . GLY C 3 145 ? 721.806 596.856 316.117 1.00 31.93 145 GLY U CA 1
ATOM 1299 C C . GLY C 3 145 ? 723.306 596.987 316.287 1.00 35.98 145 GLY U C 1
ATOM 1300 O O . GLY C 3 145 ? 724.088 596.817 315.344 1.00 36.14 145 GLY U O 1
ATOM 1301 N N . ALA C 3 146 ? 723.718 597.307 317.513 1.00 35.75 146 ALA U N 1
ATOM 1302 C CA . ALA C 3 146 ? 725.127 597.375 317.878 1.00 37.34 146 ALA U CA 1
ATOM 1303 C C . ALA C 3 146 ? 725.627 596.101 318.537 1.00 38.06 146 ALA U C 1
ATOM 1304 O O . ALA C 3 146 ? 726.805 595.761 318.388 1.00 39.07 146 ALA U O 1
ATOM 1306 N N . ASP C 3 147 ? 724.762 595.392 319.266 1.00 37.54 147 ASP U N 1
ATOM 1307 C CA . ASP C 3 147 ? 725.167 594.122 319.856 1.00 39.84 147 ASP U CA 1
ATOM 1308 C C . ASP C 3 147 ? 725.531 593.112 318.777 1.00 40.18 147 ASP U C 1
ATOM 1309 O O . ASP C 3 147 ? 726.540 592.407 318.890 1.00 40.59 147 ASP U O 1
ATOM 1314 N N . CYS C 3 148 ? 724.716 593.022 317.727 1.00 36.64 148 CYS U N 1
ATOM 1315 C CA . CYS C 3 148 ? 724.991 592.165 316.581 1.00 33.60 148 CYS U CA 1
ATOM 1316 C C . CYS C 3 148 ? 724.558 592.911 315.323 1.00 32.14 148 CYS U C 1
ATOM 1317 O O . CYS C 3 148 ? 724.282 594.114 315.358 1.00 33.02 148 CYS U O 1
ATOM 1320 N N . LEU C 3 149 ? 724.498 592.190 314.202 1.00 31.60 149 LEU U N 1
ATOM 1321 C CA . LEU C 3 149 ? 724.181 592.788 312.910 1.00 30.94 149 LEU U CA 1
ATOM 1322 C C . LEU C 3 149 ? 722.691 592.730 312.592 1.00 30.50 149 LEU U C 1
ATOM 1323 O O . LEU C 3 149 ? 722.132 593.718 312.105 1.00 30.14 149 LEU U O 1
ATOM 1328 N N . ARG C 3 150 ? 722.044 591.590 312.848 1.00 30.88 150 ARG U N 1
ATOM 1329 C CA . ARG C 3 150 ? 720.593 591.437 312.707 1.00 29.65 150 ARG U CA 1
ATOM 1330 C C . ARG C 3 150 ? 720.122 591.817 311.299 1.00 29.21 150 ARG U C 1
ATOM 1331 O O . ARG C 3 150 ? 719.276 592.692 311.108 1.00 30.30 150 ARG U O 1
ATOM 1339 N N . ARG C 3 151 ? 720.686 591.139 310.306 1.00 27.73 151 ARG U N 1
ATOM 1340 C CA . ARG C 3 151 ? 720.301 591.397 308.925 1.00 27.92 151 ARG U CA 1
ATOM 1341 C C . ARG C 3 151 ? 718.844 591.003 308.711 1.00 28.63 151 ARG U C 1
ATOM 1342 O O . ARG C 3 151 ? 718.426 589.906 309.093 1.00 30.72 151 ARG U O 1
ATOM 1350 N N . VAL C 3 152 ? 718.068 591.904 308.109 1.00 28.04 152 VAL U N 1
ATOM 1351 C CA . VAL C 3 152 ? 716.644 591.695 307.869 1.00 28.27 152 VAL U CA 1
ATOM 1352 C C . VAL C 3 152 ? 716.327 592.123 306.444 1.00 27.88 152 VAL U C 1
ATOM 1353 O O . VAL C 3 152 ? 716.785 593.177 305.991 1.00 28.66 152 VAL U O 1
ATOM 1357 N N . GLN C 3 153 ? 715.547 591.308 305.743 1.00 26.79 153 GLN U N 1
ATOM 1358 C CA . GLN C 3 153 ? 715.134 591.642 304.387 1.00 28.58 153 GLN U CA 1
ATOM 1359 C C . GLN C 3 153 ? 714.046 592.706 304.415 1.00 28.91 153 GLN U C 1
ATOM 1360 O O . GLN C 3 153 ? 713.159 592.684 305.272 1.00 30.96 153 GLN U O 1
ATOM 1366 N N . THR C 3 154 ? 714.122 593.638 303.467 1.00 27.89 154 THR U N 1
ATOM 1367 C CA . THR C 3 154 ? 713.190 594.750 303.352 1.00 27.93 154 THR U CA 1
ATOM 1368 C C . THR C 3 154 ? 712.445 594.649 302.028 1.00 29.95 154 THR U C 1
ATOM 1369 O O . THR C 3 154 ? 712.946 594.073 301.058 1.00 31.19 154 THR U O 1
ATOM 1373 N N . GLU C 3 155 ? 711.234 595.206 301.999 1.00 29.98 155 GLU U N 1
ATOM 1374 C CA . GLU C 3 155 ? 710.386 595.059 300.822 1.00 29.52 155 GLU U CA 1
ATOM 1375 C C . GLU C 3 155 ? 710.838 595.946 299.668 1.00 30.31 155 GLU U C 1
ATOM 1376 O O . GLU C 3 155 ? 710.720 595.542 298.505 1.00 31.30 155 GLU U O 1
ATOM 1382 N N . ARG C 3 156 ? 711.344 597.145 299.948 1.00 31.49 156 ARG U N 1
ATOM 1383 C CA . ARG C 3 156 ? 711.721 598.070 298.888 1.00 33.90 156 ARG U CA 1
ATOM 1384 C C . ARG C 3 156 ? 712.669 599.117 299.462 1.00 34.29 156 ARG U C 1
ATOM 1385 O O . ARG C 3 156 ? 712.743 599.285 300.685 1.00 34.23 156 ARG U O 1
ATOM 1393 N N . PRO C 3 157 ? 713.413 599.851 298.596 1.00 33.76 157 PRO U N 1
ATOM 1394 C CA . PRO C 3 157 ? 714.245 600.956 299.093 1.00 34.23 157 PRO U CA 1
ATOM 1395 C C . PRO C 3 157 ? 713.482 602.270 299.138 1.00 36.30 157 PRO U C 1
ATOM 1396 O O . PRO C 3 157 ? 712.288 602.302 298.823 1.00 37.75 157 PRO U O 1
ATOM 1400 N N . GLN C 3 158 ? 714.156 603.358 299.521 1.00 34.66 158 GLN U N 1
ATOM 1401 C CA . GLN C 3 158 ? 713.532 604.675 299.568 1.00 35.81 158 GLN U CA 1
ATOM 1402 C C . GLN C 3 158 ? 714.589 605.765 299.385 1.00 37.09 158 GLN U C 1
ATOM 1403 O O . GLN C 3 158 ? 715.503 605.864 300.215 1.00 37.36 158 GLN U O 1
ATOM 1409 N N . PRO C 3 159 ? 714.518 606.615 298.328 1.00 37.37 159 PRO U N 1
ATOM 1410 C CA . PRO C 3 159 ? 715.550 607.648 298.165 1.00 33.84 159 PRO U CA 1
ATOM 1411 C C . PRO C 3 159 ? 715.245 608.908 298.960 1.00 35.55 159 PRO U C 1
ATOM 1412 O O . PRO C 3 159 ? 714.231 608.973 299.661 1.00 36.89 159 PRO U O 1
ATOM 1416 N N . GLN C 3 160 ? 716.119 609.910 298.857 1.00 34.89 160 GLN U N 1
ATOM 1417 C CA . GLN C 3 160 ? 715.999 611.180 299.571 1.00 33.22 160 GLN U CA 1
ATOM 1418 C C . GLN C 3 160 ? 716.269 612.343 298.624 1.00 34.30 160 GLN U C 1
ATOM 1419 O O . GLN C 3 160 ? 717.031 613.264 298.926 1.00 35.97 160 GLN U O 1
ATOM 1425 N N . THR C 3 161 ? 715.633 612.314 297.452 1.00 34.44 161 THR U N 1
ATOM 1426 C CA . THR C 3 161 ? 715.956 613.289 296.413 1.00 37.05 161 THR U CA 1
ATOM 1427 C C . THR C 3 161 ? 715.497 614.692 296.793 1.00 36.90 161 THR U C 1
ATOM 1428 O O . THR C 3 161 ? 716.179 615.676 296.482 1.00 36.49 161 THR U O 1
ATOM 1432 N N . LEU C 3 162 ? 714.339 614.810 297.447 1.00 35.70 162 LEU U N 1
ATOM 1433 C CA . LEU C 3 162 ? 713.815 616.132 297.781 1.00 35.27 162 LEU U CA 1
ATOM 1434 C C . LEU C 3 162 ? 714.726 616.853 298.768 1.00 36.18 162 LEU U C 1
ATOM 1435 O O . LEU C 3 162 ? 714.945 618.066 298.653 1.00 36.89 162 LEU U O 1
ATOM 1440 N N . GLN C 3 163 ? 715.263 616.121 299.748 1.00 35.72 163 GLN U N 1
ATOM 1441 C CA . GLN C 3 163 ? 716.223 616.713 300.673 1.00 35.62 163 GLN U CA 1
ATOM 1442 C C . GLN C 3 163 ? 717.452 617.209 299.928 1.00 35.28 163 GLN U C 1
ATOM 1443 O O . GLN C 3 163 ? 717.965 618.297 300.213 1.00 34.94 163 GLN U O 1
ATOM 1449 N N . LEU C 3 164 ? 717.940 616.421 298.971 1.00 35.29 164 LEU U N 1
ATOM 1450 C CA . LEU C 3 164 ? 719.102 616.830 298.193 1.00 35.28 164 LEU U CA 1
ATOM 1451 C C . LEU C 3 164 ? 718.807 618.091 297.391 1.00 36.76 164 LEU U C 1
ATOM 1452 O O . LEU C 3 164 ? 719.644 618.998 297.314 1.00 37.08 164 LEU U O 1
ATOM 1457 N N . ASP C 3 165 ? 717.618 618.171 296.794 1.00 36.97 165 ASP U N 1
ATOM 1458 C CA . ASP C 3 165 ? 717.249 619.365 296.038 1.00 36.02 165 ASP U CA 1
ATOM 1459 C C . ASP C 3 165 ? 717.201 620.589 296.944 1.00 36.36 165 ASP U C 1
ATOM 1460 O O . ASP C 3 165 ? 717.741 621.650 296.608 1.00 36.15 165 ASP U O 1
ATOM 1465 N N . PHE C 3 166 ? 716.575 620.449 298.115 1.00 35.71 166 PHE U N 1
ATOM 1466 C CA . PHE C 3 166 ? 716.495 621.567 299.050 1.00 34.13 166 PHE U CA 1
ATOM 1467 C C . PHE C 3 166 ? 717.884 621.997 299.505 1.00 33.99 166 PHE U C 1
ATOM 1468 O O . PHE C 3 166 ? 718.156 623.195 299.660 1.00 33.87 166 PHE U O 1
ATOM 1476 N N . LEU C 3 167 ? 718.774 621.027 299.723 1.00 33.93 167 LEU U N 1
ATOM 1477 C CA . LEU C 3 167 ? 720.160 621.341 300.051 1.00 33.19 167 LEU U CA 1
ATOM 1478 C C . LEU C 3 167 ? 720.821 622.122 298.926 1.00 34.28 167 LEU U C 1
ATOM 1479 O O . LEU C 3 167 ? 721.561 623.078 299.177 1.00 34.94 167 LEU U O 1
ATOM 1484 N N . MET C 3 168 ? 720.574 621.720 297.679 1.00 33.92 168 MET U N 1
ATOM 1485 C CA . MET C 3 168 ? 721.107 622.467 296.545 1.00 33.70 168 MET U CA 1
ATOM 1486 C C . MET C 3 168 ? 720.615 623.908 296.563 1.00 33.72 168 MET U C 1
ATOM 1487 O O . MET C 3 168 ? 721.358 624.829 296.204 1.00 32.29 168 MET U O 1
ATOM 1492 N N . LYS C 3 169 ? 719.365 624.125 296.977 1.00 34.16 169 LYS U N 1
ATOM 1493 C CA . LYS C 3 169 ? 718.879 625.500 297.090 1.00 33.58 169 LYS U CA 1
ATOM 1494 C C . LYS C 3 169 ? 719.619 626.265 298.184 1.00 32.57 169 LYS U C 1
ATOM 1495 O O . LYS C 3 169 ? 720.125 627.368 297.945 1.00 32.36 169 LYS U O 1
ATOM 1501 N N . ILE C 3 170 ? 719.703 625.696 299.387 1.00 33.12 170 ILE U N 1
ATOM 1502 C CA . ILE C 3 170 ? 720.090 626.506 300.546 1.00 34.50 170 ILE U CA 1
ATOM 1503 C C . ILE C 3 170 ? 721.606 626.599 300.747 1.00 35.52 170 ILE U C 1
ATOM 1504 O O . ILE C 3 170 ? 722.093 627.618 301.247 1.00 34.95 170 ILE U O 1
ATOM 1509 N N . LEU C 3 171 ? 722.363 625.561 300.387 1.00 35.74 171 LEU U N 1
ATOM 1510 C CA . LEU C 3 171 ? 723.789 625.522 300.710 1.00 34.68 171 LEU U CA 1
ATOM 1511 C C . LEU C 3 171 ? 724.598 626.655 300.091 1.00 33.28 171 LEU U C 1
ATOM 1512 O O . LEU C 3 171 ? 725.326 627.333 300.837 1.00 32.71 171 LEU U O 1
ATOM 1517 N N . PRO C 3 172 ? 724.545 626.917 298.779 1.00 32.74 172 PRO U N 1
ATOM 1518 C CA . PRO C 3 172 ? 725.472 627.913 298.208 1.00 32.42 172 PRO U CA 1
ATOM 1519 C C . PRO C 3 172 ? 725.261 629.326 298.725 1.00 32.66 172 PRO U C 1
ATOM 1520 O O . PRO C 3 172 ? 726.174 630.153 298.606 1.00 32.89 172 PRO U O 1
ATOM 1524 N N . ASN C 3 173 ? 724.094 629.634 299.293 1.00 33.66 173 ASN U N 1
ATOM 1525 C CA . ASN C 3 173 ? 723.881 630.961 299.860 1.00 33.21 173 ASN U CA 1
ATOM 1526 C C . ASN C 3 173 ? 724.686 631.161 301.137 1.00 31.85 173 ASN U C 1
ATOM 1527 O O . ASN C 3 173 ? 725.161 632.273 301.397 1.00 31.62 173 ASN U O 1
ATOM 1532 N N . TYR C 3 174 ? 724.849 630.109 301.939 1.00 31.59 174 TYR U N 1
ATOM 1533 C CA . TYR C 3 174 ? 725.580 630.196 303.198 1.00 31.13 174 TYR U CA 1
ATOM 1534 C C . TYR C 3 174 ? 727.052 629.845 303.041 1.00 31.24 174 TYR U C 1
ATOM 1535 O O . TYR C 3 174 ? 727.909 630.509 303.633 1.00 32.66 174 TYR U O 1
ATOM 1544 N N . HIS C 3 175 ? 727.360 628.818 302.251 1.00 31.46 175 HIS U N 1
ATOM 1545 C CA . HIS C 3 175 ? 728.716 628.322 302.073 1.00 32.22 175 HIS U CA 1
ATOM 1546 C C . HIS C 3 175 ? 729.155 628.517 300.630 1.00 30.70 175 HIS U C 1
ATOM 1547 O O . HIS C 3 175 ? 728.339 628.485 299.705 1.00 31.65 175 HIS U O 1
ATOM 1554 N N . HIS C 3 176 ? 730.456 628.726 300.446 1.00 29.10 176 HIS U N 1
ATOM 1555 C CA . HIS C 3 176 ? 731.040 628.904 299.122 1.00 30.93 176 HIS U CA 1
ATOM 1556 C C . HIS C 3 176 ? 731.391 627.534 298.557 1.00 32.47 176 HIS U C 1
ATOM 1557 O O . HIS C 3 176 ? 732.345 626.894 299.010 1.00 34.54 176 HIS U O 1
ATOM 1564 N N . LEU C 3 177 ? 730.622 627.083 297.571 1.00 32.57 177 LEU U N 1
ATOM 1565 C CA . LEU C 3 177 ? 730.924 625.821 296.915 1.00 32.54 177 LEU U CA 1
ATOM 1566 C C . LEU C 3 177 ? 732.239 625.927 296.151 1.00 32.94 177 LEU U C 1
ATOM 1567 O O . LEU C 3 177 ? 732.607 626.993 295.651 1.00 34.12 177 LEU U O 1
ATOM 1572 N N . LYS C 3 178 ? 732.956 624.808 296.078 1.00 31.64 178 LYS U N 1
ATOM 1573 C CA . LYS C 3 178 ? 734.209 624.771 295.335 1.00 32.78 178 LYS U CA 1
ATOM 1574 C C . LYS C 3 178 ? 733.943 625.084 293.871 1.00 33.57 178 LYS U C 1
ATOM 1575 O O . LYS C 3 178 ? 733.169 624.387 293.208 1.00 34.27 178 LYS U O 1
ATOM 1581 N N . LYS C 3 179 ? 734.588 626.136 293.365 1.00 33.81 179 LYS U N 1
ATOM 1582 C CA . LYS C 3 179 ? 734.368 626.595 291.994 1.00 35.15 179 LYS U CA 1
ATOM 1583 C C . LYS C 3 179 ? 735.196 625.735 291.037 1.00 35.94 179 LYS U C 1
ATOM 1584 O O . LYS C 3 179 ? 736.164 626.174 290.413 1.00 36.96 179 LYS U O 1
ATOM 1590 N N . THR C 3 180 ? 734.787 624.474 290.929 1.00 34.38 180 THR U N 1
ATOM 1591 C CA . THR C 3 180 ? 735.477 623.537 290.055 1.00 36.52 180 THR U CA 1
ATOM 1592 C C . THR C 3 180 ? 735.308 623.959 288.603 1.00 39.57 180 THR U C 1
ATOM 1593 O O . THR C 3 180 ? 734.194 624.237 288.150 1.00 39.53 180 THR U O 1
ATOM 1597 N N . MET C 3 181 ? 736.417 624.001 287.871 1.00 42.15 181 MET U N 1
ATOM 1598 C CA . MET C 3 181 ? 736.355 624.297 286.451 1.00 40.96 181 MET U CA 1
ATOM 1599 C C . MET C 3 181 ? 735.698 623.135 285.704 1.00 41.87 181 MET U C 1
ATOM 1600 O O . MET C 3 181 ? 735.409 622.075 286.270 1.00 42.11 181 MET U O 1
ATOM 1605 N N . LYS C 3 182 ? 735.453 623.346 284.415 1.00 40.24 182 LYS U N 1
ATOM 1606 C CA . LYS C 3 182 ? 734.839 622.306 283.603 1.00 39.19 182 LYS U CA 1
ATOM 1607 C C . LYS C 3 182 ? 735.774 621.110 283.483 1.00 39.93 182 LYS U C 1
ATOM 1608 O O . LYS C 3 182 ? 736.980 621.260 283.268 1.00 40.77 182 LYS U O 1
ATOM 1614 N N . GLY C 3 183 ? 735.211 619.915 283.632 1.00 39.09 183 GLY U N 1
ATOM 1615 C CA . GLY C 3 183 ? 735.985 618.691 283.543 1.00 37.46 183 GLY U CA 1
ATOM 1616 C C . GLY C 3 183 ? 736.606 618.483 282.176 1.00 37.97 183 GLY U C 1
ATOM 1617 O O . GLY C 3 183 ? 735.964 617.962 281.264 1.00 37.55 183 GLY U O 1
ATOM 1618 N N . ALA D 4 2 ? 723.329 614.050 337.204 1.00 68.65 2 ALA Y N 1
ATOM 1619 C CA . ALA D 4 2 ? 723.289 613.079 338.290 1.00 71.63 2 ALA Y CA 1
ATOM 1620 C C . ALA D 4 2 ? 724.608 612.324 338.373 1.00 73.24 2 ALA Y C 1
ATOM 1621 O O . ALA D 4 2 ? 725.290 612.357 339.395 1.00 72.89 2 ALA Y O 1
ATOM 1623 N N . SER D 4 3 ? 724.963 611.644 337.286 1.00 73.90 3 SER Y N 1
ATOM 1624 C CA . SER D 4 3 ? 726.190 610.864 337.228 1.00 72.68 3 SER Y CA 1
ATOM 1625 C C . SER D 4 3 ? 727.421 611.699 336.904 1.00 73.42 3 SER Y C 1
ATOM 1626 O O . SER D 4 3 ? 728.538 611.183 337.009 1.00 75.62 3 SER Y O 1
ATOM 1629 N N . LEU D 4 4 ? 727.252 612.961 336.504 1.00 71.90 4 LEU Y N 1
ATOM 1630 C CA . LEU D 4 4 ? 728.407 613.801 336.202 1.00 70.30 4 LEU Y CA 1
ATOM 1631 C C . LEU D 4 4 ? 729.258 614.011 337.446 1.00 71.13 4 LEU Y C 1
ATOM 1632 O O . LEU D 4 4 ? 730.482 613.840 337.413 1.00 72.61 4 LEU Y O 1
ATOM 1637 N N . LEU D 4 5 ? 728.622 614.390 338.552 1.00 69.85 5 LEU Y N 1
ATOM 1638 C CA . LEU D 4 5 ? 729.257 614.318 339.860 1.00 69.38 5 LEU Y CA 1
ATOM 1639 C C . LEU D 4 5 ? 728.917 612.971 340.480 1.00 71.45 5 LEU Y C 1
ATOM 1640 O O . LEU D 4 5 ? 727.745 612.593 340.561 1.00 73.30 5 LEU Y O 1
ATOM 1645 N N . GLN D 4 6 ? 729.943 612.232 340.889 1.00 70.36 6 GLN Y N 1
ATOM 1646 C CA . GLN D 4 6 ? 729.720 610.870 341.349 1.00 70.55 6 GLN Y CA 1
ATOM 1647 C C . GLN D 4 6 ? 729.024 610.896 342.701 1.00 72.59 6 GLN Y C 1
ATOM 1648 O O . GLN D 4 6 ? 729.674 611.002 343.745 1.00 77.54 6 GLN Y O 1
ATOM 1654 N N . SER D 4 7 ? 727.693 610.810 342.684 1.00 70.00 7 SER Y N 1
ATOM 1655 C CA . SER D 4 7 ? 726.929 610.865 343.924 1.00 68.93 7 SER Y CA 1
ATOM 1656 C C . SER D 4 7 ? 727.172 609.635 344.788 1.00 70.76 7 SER Y C 1
ATOM 1657 O O . SER D 4 7 ? 727.078 609.716 346.018 1.00 72.12 7 SER Y O 1
ATOM 1660 N N . GLU D 4 8 ? 727.486 608.493 344.172 1.00 71.90 8 GLU Y N 1
ATOM 1661 C CA . GLU D 4 8 ? 727.742 607.277 344.936 1.00 71.84 8 GLU Y CA 1
ATOM 1662 C C . GLU D 4 8 ? 728.981 607.386 345.819 1.00 72.40 8 GLU Y C 1
ATOM 1663 O O . GLU D 4 8 ? 729.132 606.584 346.746 1.00 73.20 8 GLU Y O 1
ATOM 1669 N N . ARG D 4 9 ? 729.873 608.343 345.549 1.00 71.85 9 ARG Y N 1
ATOM 1670 C CA . ARG D 4 9 ? 731.060 608.506 346.381 1.00 71.17 9 ARG Y CA 1
ATOM 1671 C C . ARG D 4 9 ? 730.685 608.860 347.814 1.00 71.27 9 ARG Y C 1
ATOM 1672 O O . ARG D 4 9 ? 731.268 608.329 348.766 1.00 76.25 9 ARG Y O 1
ATOM 1680 N N . VAL D 4 10 ? 729.714 609.750 347.983 1.00 65.83 10 VAL Y N 1
ATOM 1681 C CA . VAL D 4 10 ? 729.255 610.201 349.291 1.00 67.14 10 VAL Y CA 1
ATOM 1682 C C . VAL D 4 10 ? 727.945 609.490 349.592 1.00 69.45 10 VAL Y C 1
ATOM 1683 O O . VAL D 4 10 ? 726.953 609.687 348.881 1.00 74.39 10 VAL Y O 1
ATOM 1687 N N . LEU D 4 11 ? 727.934 608.674 350.646 1.00 69.37 11 LEU Y N 1
ATOM 1688 C CA . LEU D 4 11 ? 726.775 607.871 351.016 1.00 68.57 11 LEU Y CA 1
ATOM 1689 C C . LEU D 4 11 ? 726.314 608.270 352.409 1.00 68.09 11 LEU Y C 1
ATOM 1690 O O . LEU D 4 11 ? 727.061 608.120 353.380 1.00 71.12 11 LEU Y O 1
ATOM 1695 N N . TYR D 4 12 ? 725.090 608.777 352.504 1.00 68.12 12 TYR Y N 1
ATOM 1696 C CA . TYR D 4 12 ? 724.452 609.027 353.784 1.00 69.41 12 TYR Y CA 1
ATOM 1697 C C . TYR D 4 12 ? 723.755 607.757 354.252 1.00 71.64 12 TYR Y C 1
ATOM 1698 O O . TYR D 4 12 ? 723.175 607.022 353.445 1.00 73.55 12 TYR Y O 1
ATOM 1707 N N . LEU D 4 13 ? 723.829 607.497 355.555 1.00 72.81 13 LEU Y N 1
ATOM 1708 C CA . LEU D 4 13 ? 723.110 606.387 356.161 1.00 74.66 13 LEU Y CA 1
ATOM 1709 C C . LEU D 4 13 ? 721.726 606.844 356.596 1.00 74.85 13 LEU Y C 1
ATOM 1710 O O . LEU D 4 13 ? 721.546 607.967 357.073 1.00 73.29 13 LEU Y O 1
ATOM 1715 N N . VAL D 4 14 ? 720.750 605.953 356.439 1.00 76.81 14 VAL Y N 1
ATOM 1716 C CA . VAL D 4 14 ? 719.353 606.240 356.750 1.00 76.51 14 VAL Y CA 1
ATOM 1717 C C . VAL D 4 14 ? 718.929 605.334 357.896 1.00 81.06 14 VAL Y C 1
ATOM 1718 O O . VAL D 4 14 ? 719.016 604.105 357.788 1.00 82.82 14 VAL Y O 1
ATOM 1722 N N . GLN D 4 15 ? 718.468 605.940 358.986 1.00 84.07 15 GLN Y N 1
ATOM 1723 C CA . GLN D 4 15 ? 718.012 605.182 360.139 1.00 86.78 15 GLN Y CA 1
ATOM 1724 C C . GLN D 4 15 ? 716.637 604.583 359.871 1.00 85.86 15 GLN Y C 1
ATOM 1725 O O . GLN D 4 15 ? 715.854 605.103 359.071 1.00 83.94 15 GLN Y O 1
ATOM 1731 N N . GLY D 4 16 ? 716.352 603.484 360.549 1.00 87.81 16 GLY Y N 1
ATOM 1732 C CA . GLY D 4 16 ? 715.077 602.812 360.422 1.00 91.04 16 GLY Y CA 1
ATOM 1733 C C . GLY D 4 16 ? 715.237 601.328 360.684 1.00 95.42 16 GLY Y C 1
ATOM 1734 O O . GLY D 4 16 ? 716.245 600.888 361.228 1.00 94.16 16 GLY Y O 1
ATOM 1735 N N . GLU D 4 17 ? 714.212 600.573 360.284 1.00 97.19 17 GLU Y N 1
ATOM 1736 C CA . GLU D 4 17 ? 714.265 599.122 360.429 1.00 99.14 17 GLU Y CA 1
ATOM 1737 C C . GLU D 4 17 ? 715.415 598.537 359.621 1.00 98.29 17 GLU Y C 1
ATOM 1738 O O . GLU D 4 17 ? 716.140 597.658 360.103 1.00 97.97 17 GLU Y O 1
ATOM 1744 N N . LYS D 4 18 ? 715.598 599.019 358.394 1.00 95.68 18 LYS Y N 1
ATOM 1745 C CA . LYS D 4 18 ? 716.685 598.599 357.520 1.00 92.37 18 LYS Y CA 1
ATOM 1746 C C . LYS D 4 18 ? 717.736 599.700 357.481 1.00 89.36 18 LYS Y C 1
ATOM 1747 O O . LYS D 4 18 ? 717.408 600.868 357.251 1.00 90.17 18 LYS Y O 1
ATOM 1753 N N . LYS D 4 19 ? 718.991 599.324 357.711 1.00 85.84 19 LYS Y N 1
ATOM 1754 C CA . LYS D 4 19 ? 720.110 600.258 357.644 1.00 85.43 19 LYS Y CA 1
ATOM 1755 C C . LYS D 4 19 ? 720.621 600.275 356.209 1.00 84.84 19 LYS Y C 1
ATOM 1756 O O . LYS D 4 19 ? 721.134 599.265 355.715 1.00 83.03 19 LYS Y O 1
ATOM 1762 N N . VAL D 4 20 ? 720.478 601.419 355.542 1.00 81.55 20 VAL Y N 1
ATOM 1763 C CA . VAL D 4 20 ? 720.796 601.563 354.126 1.00 78.23 20 VAL Y CA 1
ATOM 1764 C C . VAL D 4 20 ? 721.666 602.796 353.938 1.00 78.75 20 VAL Y C 1
ATOM 1765 O O . VAL D 4 20 ? 721.356 603.871 354.468 1.00 80.47 20 VAL Y O 1
ATOM 1769 N N . ARG D 4 21 ? 722.751 602.636 353.183 1.00 79.69 21 ARG Y N 1
ATOM 1770 C CA . ARG D 4 21 ? 723.614 603.733 352.769 1.00 77.83 21 ARG Y CA 1
ATOM 1771 C C . ARG D 4 21 ? 723.299 604.064 351.318 1.00 76.05 21 ARG Y C 1
ATOM 1772 O O . ARG D 4 21 ? 723.328 603.174 350.461 1.00 76.67 21 ARG Y O 1
ATOM 1780 N N . ALA D 4 22 ? 723.002 605.329 351.042 1.00 73.31 22 ALA Y N 1
ATOM 1781 C CA . ALA D 4 22 ? 722.631 605.740 349.696 1.00 72.17 22 ALA Y CA 1
ATOM 1782 C C . ALA D 4 22 ? 723.057 607.185 349.488 1.00 69.04 22 ALA Y C 1
ATOM 1783 O O . ALA D 4 22 ? 723.283 607.910 350.461 1.00 70.68 22 ALA Y O 1
ATOM 1785 N N . PRO D 4 23 ? 723.184 607.634 348.238 1.00 62.84 23 PRO Y N 1
ATOM 1786 C CA . PRO D 4 23 ? 723.557 609.033 348.007 1.00 60.70 23 PRO Y CA 1
ATOM 1787 C C . PRO D 4 23 ? 722.474 609.983 348.482 1.00 62.80 23 PRO Y C 1
ATOM 1788 O O . PRO D 4 23 ? 721.293 609.637 348.535 1.00 66.07 23 PRO Y O 1
ATOM 1792 N N . LEU D 4 24 ? 722.896 611.202 348.828 1.00 62.24 24 LEU Y N 1
ATOM 1793 C CA . LEU D 4 24 ? 721.966 612.179 349.384 1.00 63.85 24 LEU Y CA 1
ATOM 1794 C C . LEU D 4 24 ? 720.852 612.527 348.406 1.00 64.39 24 LEU Y C 1
ATOM 1795 O O . LEU D 4 24 ? 719.723 612.797 348.827 1.00 65.18 24 LEU Y O 1
ATOM 1800 N N . SER D 4 25 ? 721.145 612.531 347.104 1.00 65.13 25 SER Y N 1
ATOM 1801 C CA . SER D 4 25 ? 720.124 612.878 346.122 1.00 62.47 25 SER Y CA 1
ATOM 1802 C C . SER D 4 25 ? 718.984 611.868 346.110 1.00 62.65 25 SER Y C 1
ATOM 1803 O O . SER D 4 25 ? 717.845 612.225 345.790 1.00 61.46 25 SER Y O 1
ATOM 1806 N N . GLN D 4 26 ? 719.264 610.614 346.460 1.00 62.98 26 GLN Y N 1
ATOM 1807 C CA . GLN D 4 26 ? 718.269 609.551 346.441 1.00 61.89 26 GLN Y CA 1
ATOM 1808 C C . GLN D 4 26 ? 717.493 609.421 347.747 1.00 62.88 26 GLN Y C 1
ATOM 1809 O O . GLN D 4 26 ? 716.642 608.532 347.850 1.00 64.06 26 GLN Y O 1
ATOM 1815 N N . LEU D 4 27 ? 717.760 610.268 348.739 1.00 62.72 27 LEU Y N 1
ATOM 1816 C CA . LEU D 4 27 ? 717.064 610.234 350.016 1.00 62.54 27 LEU Y CA 1
ATOM 1817 C C . LEU D 4 27 ? 715.978 611.300 350.061 1.00 65.37 27 LEU Y C 1
ATOM 1818 O O . LEU D 4 27 ? 716.056 612.324 349.377 1.00 65.98 27 LEU Y O 1
ATOM 1823 N N . TYR D 4 28 ? 714.965 611.047 350.886 1.00 65.81 28 TYR Y N 1
ATOM 1824 C CA . TYR D 4 28 ? 713.856 611.961 351.111 1.00 63.14 28 TYR Y CA 1
ATOM 1825 C C . TYR D 4 28 ? 713.787 612.293 352.592 1.00 64.22 28 TYR Y C 1
ATOM 1826 O O . TYR D 4 28 ? 713.964 611.415 353.441 1.00 69.01 28 TYR Y O 1
ATOM 1835 N N . PHE D 4 29 ? 713.530 613.559 352.895 1.00 63.55 29 PHE Y N 1
ATOM 1836 C CA . PHE D 4 29 ? 713.557 614.081 354.258 1.00 65.68 29 PHE Y CA 1
ATOM 1837 C C . PHE D 4 29 ? 712.130 614.419 354.676 1.00 66.61 29 PHE Y C 1
ATOM 1838 O O . PHE D 4 29 ? 711.630 615.510 354.403 1.00 69.66 29 PHE Y O 1
ATOM 1846 N N . CYS D 4 30 ? 711.474 613.466 355.333 1.00 68.17 30 CYS Y N 1
ATOM 1847 C CA . CYS D 4 30 ? 710.196 613.745 355.970 1.00 72.03 30 CYS Y CA 1
ATOM 1848 C C . CYS D 4 30 ? 710.380 614.866 356.984 1.00 74.32 30 CYS Y C 1
ATOM 1849 O O . CYS D 4 30 ? 711.334 614.858 357.765 1.00 73.46 30 CYS Y O 1
ATOM 1852 N N . ARG D 4 31 ? 709.489 615.854 356.947 1.00 75.72 31 ARG Y N 1
ATOM 1853 C CA . ARG D 4 31 ? 709.584 616.976 357.873 1.00 74.97 31 ARG Y CA 1
ATOM 1854 C C . ARG D 4 31 ? 708.874 616.699 359.190 1.00 78.45 31 ARG Y C 1
ATOM 1855 O O . ARG D 4 31 ? 709.245 617.277 360.219 1.00 80.85 31 ARG Y O 1
ATOM 1863 N N . TYR D 4 32 ? 707.866 615.825 359.182 1.00 77.02 32 TYR Y N 1
ATOM 1864 C CA . TYR D 4 32 ? 707.173 615.459 360.412 1.00 76.93 32 TYR Y CA 1
ATOM 1865 C C . TYR D 4 32 ? 707.987 614.467 361.235 1.00 78.56 32 TYR Y C 1
ATOM 1866 O O . TYR D 4 32 ? 707.986 614.536 362.469 1.00 78.58 32 TYR Y O 1
ATOM 1875 N N . CYS D 4 33 ? 708.680 613.541 360.571 1.00 81.05 33 CYS Y N 1
ATOM 1876 C CA . CYS D 4 33 ? 709.660 612.665 361.206 1.00 79.40 33 CYS Y CA 1
ATOM 1877 C C . CYS D 4 33 ? 711.040 613.203 360.850 1.00 78.65 33 CYS Y C 1
ATOM 1878 O O . CYS D 4 33 ? 711.462 613.119 359.693 1.00 78.44 33 CYS Y O 1
ATOM 1881 N N . SER D 4 34 ? 711.750 613.738 361.847 1.00 76.64 34 SER Y N 1
ATOM 1882 C CA . SER D 4 34 ? 713.011 614.426 361.579 1.00 76.41 34 SER Y CA 1
ATOM 1883 C C . SER D 4 34 ? 714.040 613.507 360.930 1.00 75.79 34 SER Y C 1
ATOM 1884 O O . SER D 4 34 ? 714.924 613.981 360.208 1.00 72.23 34 SER Y O 1
ATOM 1887 N N . GLU D 4 35 ? 713.948 612.202 361.168 1.00 77.06 35 GLU Y N 1
ATOM 1888 C CA . GLU D 4 35 ? 714.841 611.263 360.505 1.00 75.01 35 GLU Y CA 1
ATOM 1889 C C . GLU D 4 35 ? 714.520 611.203 359.018 1.00 72.94 35 GLU Y C 1
ATOM 1890 O O . GLU D 4 35 ? 713.362 611.034 358.627 1.00 72.86 35 GLU Y O 1
ATOM 1892 N N . LEU D 4 36 ? 715.548 611.352 358.188 1.00 71.56 36 LEU Y N 1
ATOM 1893 C CA . LEU D 4 36 ? 715.369 611.230 356.750 1.00 70.31 36 LEU Y CA 1
ATOM 1894 C C . LEU D 4 36 ? 715.048 609.786 356.380 1.00 69.14 36 LEU Y C 1
ATOM 1895 O O . LEU D 4 36 ? 715.438 608.844 357.074 1.00 71.17 36 LEU Y O 1
ATOM 1900 N N . ARG D 4 37 ? 714.320 609.623 355.276 1.00 68.29 37 ARG Y N 1
ATOM 1901 C CA . ARG D 4 37 ? 713.804 608.334 354.841 1.00 67.96 37 ARG Y CA 1
ATOM 1902 C C . ARG D 4 37 ? 714.328 608.000 353.452 1.00 67.11 37 ARG Y C 1
ATOM 1903 O O . ARG D 4 37 ? 714.518 608.883 352.611 1.00 69.98 37 ARG Y O 1
ATOM 1911 N N . SER D 4 38 ? 714.548 606.708 353.219 1.00 66.68 38 SER Y N 1
ATOM 1912 C CA . SER D 4 38 ? 715.152 606.227 351.988 1.00 67.75 38 SER Y CA 1
ATOM 1913 C C . SER D 4 38 ? 714.079 605.860 350.967 1.00 65.97 38 SER Y C 1
ATOM 1914 O O . SER D 4 38 ? 712.877 605.932 351.229 1.00 67.45 38 SER Y O 1
ATOM 1917 N N . LEU D 4 39 ? 714.529 605.456 349.777 1.00 64.39 39 LEU Y N 1
ATOM 1918 C CA . LEU D 4 39 ? 713.602 604.987 348.755 1.00 63.42 39 LEU Y CA 1
ATOM 1919 C C . LEU D 4 39 ? 713.085 603.591 349.069 1.00 65.29 39 LEU Y C 1
ATOM 1920 O O . LEU D 4 39 ? 711.954 603.254 348.701 1.00 67.31 39 LEU Y O 1
ATOM 1925 N N . GLU D 4 40 ? 713.896 602.762 349.727 1.00 65.88 40 GLU Y N 1
ATOM 1926 C CA . GLU D 4 40 ? 713.433 601.432 350.109 1.00 66.47 40 GLU Y CA 1
ATOM 1927 C C . GLU D 4 40 ? 712.456 601.503 351.275 1.00 69.15 40 GLU Y C 1
ATOM 1928 O O . GLU D 4 40 ? 711.508 600.713 351.346 1.00 69.52 40 GLU Y O 1
ATOM 1930 N N . CYS D 4 41 ? 712.670 602.441 352.200 1.00 70.20 41 CYS Y N 1
ATOM 1931 C CA . CYS D 4 41 ? 711.812 602.527 353.377 1.00 71.14 41 CYS Y CA 1
ATOM 1932 C C . CYS D 4 41 ? 710.454 603.130 353.037 1.00 68.54 41 CYS Y C 1
ATOM 1933 O O . CYS D 4 41 ? 709.437 602.746 353.623 1.00 70.81 41 CYS Y O 1
ATOM 1936 N N . VAL D 4 42 ? 710.416 604.076 352.098 1.00 65.05 42 VAL Y N 1
ATOM 1937 C CA . VAL D 4 42 ? 709.164 604.753 351.784 1.00 63.40 42 VAL Y CA 1
ATOM 1938 C C . VAL D 4 42 ? 708.240 603.816 351.011 1.00 66.01 42 VAL Y C 1
ATOM 1939 O O . VAL D 4 42 ? 708.670 602.838 350.390 1.00 66.56 42 VAL Y O 1
ATOM 1943 N N . SER D 4 43 ? 706.945 604.127 351.055 1.00 66.47 43 SER Y N 1
ATOM 1944 C CA . SER D 4 43 ? 705.919 603.359 350.359 1.00 63.69 43 SER Y CA 1
ATOM 1945 C C . SER D 4 43 ? 705.555 604.057 349.055 1.00 63.72 43 SER Y C 1
ATOM 1946 O O . SER D 4 43 ? 705.350 605.273 349.034 1.00 65.37 43 SER Y O 1
ATOM 1948 N N . HIS D 4 44 ? 705.478 603.287 347.974 1.00 60.85 44 HIS Y N 1
ATOM 1949 C CA . HIS D 4 44 ? 705.162 603.812 346.653 1.00 58.73 44 HIS Y CA 1
ATOM 1950 C C . HIS D 4 44 ? 703.681 603.631 346.351 1.00 56.65 44 HIS Y C 1
ATOM 1951 O O . HIS D 4 44 ? 703.072 602.637 346.755 1.00 59.11 44 HIS Y O 1
ATOM 1958 N N . GLU D 4 45 ? 703.107 604.602 345.641 1.00 56.71 45 GLU Y N 1
ATOM 1959 C CA . GLU D 4 45 ? 701.726 604.532 345.189 1.00 57.09 45 GLU Y CA 1
ATOM 1960 C C . GLU D 4 45 ? 701.650 605.055 343.764 1.00 55.71 45 GLU Y C 1
ATOM 1961 O O . GLU D 4 45 ? 702.446 605.904 343.359 1.00 58.66 45 GLU Y O 1
ATOM 1967 N N . VAL D 4 46 ? 700.682 604.549 343.011 1.00 51.31 46 VAL Y N 1
ATOM 1968 C CA . VAL D 4 46 ? 700.483 604.976 341.631 1.00 50.86 46 VAL Y CA 1
ATOM 1969 C C . VAL D 4 46 ? 699.576 606.197 341.624 1.00 51.57 46 VAL Y C 1
ATOM 1970 O O . VAL D 4 46 ? 698.468 606.161 342.173 1.00 52.56 46 VAL Y O 1
ATOM 1974 N N . ASP D 4 47 ? 700.037 607.281 340.998 1.00 52.26 47 ASP Y N 1
ATOM 1975 C CA . ASP D 4 47 ? 699.292 608.533 340.948 1.00 54.56 47 ASP Y CA 1
ATOM 1976 C C . ASP D 4 47 ? 698.570 608.743 339.626 1.00 55.89 47 ASP Y C 1
ATOM 1977 O O . ASP D 4 47 ? 697.416 609.181 339.622 1.00 59.17 47 ASP Y O 1
ATOM 1982 N N . SER D 4 48 ? 699.217 608.450 338.501 1.00 54.34 48 SER Y N 1
ATOM 1983 C CA . SER D 4 48 ? 698.578 608.610 337.203 1.00 54.47 48 SER Y CA 1
ATOM 1984 C C . SER D 4 48 ? 699.288 607.728 336.188 1.00 52.88 48 SER Y C 1
ATOM 1985 O O . SER D 4 48 ? 700.433 607.316 336.390 1.00 53.59 48 SER Y O 1
ATOM 1988 N N . HIS D 4 49 ? 698.586 607.447 335.095 1.00 50.14 49 HIS Y N 1
ATOM 1989 C CA . HIS D 4 49 ? 699.117 606.693 333.967 1.00 48.07 49 HIS Y CA 1
ATOM 1990 C C . HIS D 4 49 ? 699.212 607.611 332.760 1.00 49.14 49 HIS Y C 1
ATOM 1991 O O . HIS D 4 49 ? 698.286 608.383 332.489 1.00 51.43 49 HIS Y O 1
ATOM 1998 N N . TYR D 4 50 ? 700.329 607.529 332.043 1.00 46.59 50 TYR Y N 1
ATOM 1999 C CA . TYR D 4 50 ? 700.552 608.331 330.851 1.00 46.75 50 TYR Y CA 1
ATOM 2000 C C . TYR D 4 50 ? 701.332 607.505 329.844 1.00 46.41 50 TYR Y C 1
ATOM 2001 O O . TYR D 4 50 ? 702.210 606.725 330.220 1.00 49.41 50 TYR Y O 1
ATOM 2010 N N . CYS D 4 51 ? 701.000 607.669 328.572 1.00 47.01 51 CYS Y N 1
ATOM 2011 C CA . CYS D 4 51 ? 701.719 606.957 327.524 1.00 47.79 51 CYS Y CA 1
ATOM 2012 C C . CYS D 4 51 ? 703.044 607.662 327.244 1.00 48.24 51 CYS Y C 1
ATOM 2013 O O . CYS D 4 51 ? 703.046 608.870 326.989 1.00 51.99 51 CYS Y O 1
ATOM 2016 N N . PRO D 4 52 ? 704.184 606.962 327.280 1.00 47.21 52 PRO Y N 1
ATOM 2017 C CA . PRO D 4 52 ? 705.457 607.676 327.106 1.00 49.09 52 PRO Y CA 1
ATOM 2018 C C . PRO D 4 52 ? 705.639 608.270 325.721 1.00 50.96 52 PRO Y C 1
ATOM 2019 O O . PRO D 4 52 ? 706.312 609.298 325.590 1.00 53.46 52 PRO Y O 1
ATOM 2023 N N . SER D 4 53 ? 705.060 607.664 324.684 1.00 49.81 53 SER Y N 1
ATOM 2024 C CA . SER D 4 53 ? 705.265 608.173 323.331 1.00 50.82 53 SER Y CA 1
ATOM 2025 C C . SER D 4 53 ?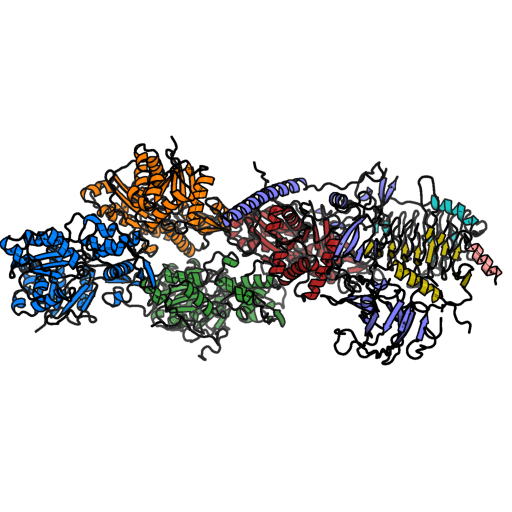 704.460 609.446 323.101 1.00 54.11 53 SER Y C 1
ATOM 2026 O O . SER D 4 53 ? 705.027 610.517 322.862 1.00 58.32 53 SER Y O 1
ATOM 2029 N N . CYS D 4 54 ? 703.133 609.347 323.169 1.00 52.38 54 CYS Y N 1
ATOM 2030 C CA . CYS D 4 54 ? 702.253 610.510 323.173 1.00 53.82 54 CYS Y CA 1
ATOM 2031 C C . CYS D 4 54 ? 701.928 610.812 324.630 1.00 52.40 54 CYS Y C 1
ATOM 2032 O O . CYS D 4 54 ? 701.227 610.042 325.291 1.00 56.23 54 CYS Y O 1
ATOM 2035 N N . LEU D 4 55 ? 702.451 611.923 325.138 1.00 50.93 55 LEU Y N 1
ATOM 2036 C CA . LEU D 4 55 ? 702.357 612.196 326.565 1.00 53.02 55 LEU Y CA 1
ATOM 2037 C C . LEU D 4 55 ? 700.937 612.606 326.930 1.00 54.29 55 LEU Y C 1
ATOM 2038 O O . LEU D 4 55 ? 700.673 613.773 327.237 1.00 55.13 55 LEU Y O 1
ATOM 2043 N N . GLU D 4 56 ? 700.023 611.639 326.894 1.00 54.24 56 GLU Y N 1
ATOM 2044 C CA . GLU D 4 56 ? 698.613 611.839 327.196 1.00 55.26 56 GLU Y CA 1
ATOM 2045 C C . GLU D 4 56 ? 698.305 611.128 328.503 1.00 51.96 56 GLU Y C 1
ATOM 2046 O O . GLU D 4 56 ? 698.493 609.911 328.608 1.00 52.28 56 GLU Y O 1
ATOM 2052 N N . ASN D 4 57 ? 697.840 611.879 329.493 1.00 50.54 57 ASN Y N 1
ATOM 2053 C CA . ASN D 4 57 ? 697.445 611.269 330.751 1.00 49.04 57 ASN Y CA 1
ATOM 2054 C C . ASN D 4 57 ? 696.189 610.434 330.547 1.00 48.94 57 ASN Y C 1
ATOM 2055 O O . ASN D 4 57 ? 695.257 610.849 329.853 1.00 52.65 57 ASN Y O 1
ATOM 2060 N N . MET D 4 58 ? 696.175 609.249 331.154 1.00 47.30 58 MET Y N 1
ATOM 2061 C CA . MET D 4 58 ? 695.088 608.293 331.037 1.00 49.21 58 MET Y CA 1
ATOM 2062 C C . MET D 4 58 ? 694.482 608.041 332.414 1.00 52.83 58 MET Y C 1
ATOM 2063 O O . MET D 4 58 ? 695.231 607.745 333.356 1.00 54.29 58 MET Y O 1
ATOM 2068 N N . PRO D 4 59 ? 693.162 608.141 332.594 1.00 51.82 59 PRO Y N 1
ATOM 2069 C CA . PRO D 4 59 ? 692.589 607.810 333.902 1.00 50.72 59 PRO Y CA 1
ATOM 2070 C C . PRO D 4 59 ? 692.704 606.323 334.198 1.00 51.64 59 PRO Y C 1
ATOM 2071 O O . PRO D 4 59 ? 692.811 605.485 333.300 1.00 54.29 59 PRO Y O 1
ATOM 2075 N N . SER D 4 60 ? 692.679 606.005 335.495 1.00 49.51 60 SER Y N 1
ATOM 2076 C CA . SER D 4 60 ? 692.937 604.637 335.935 1.00 52.03 60 SER Y CA 1
ATOM 2077 C C . SER D 4 60 ? 691.891 603.667 335.399 1.00 53.24 60 SER Y C 1
ATOM 2078 O O . SER D 4 60 ? 692.213 602.520 335.065 1.00 56.28 60 SER Y O 1
ATOM 2081 N N . ALA D 4 61 ? 690.631 604.100 335.323 1.00 50.63 61 ALA Y N 1
ATOM 2082 C CA . ALA D 4 61 ? 689.593 603.240 334.766 1.00 52.69 61 ALA Y CA 1
ATOM 2083 C C . ALA D 4 61 ? 689.888 602.899 333.311 1.00 54.46 61 ALA Y C 1
ATOM 2084 O O . ALA D 4 61 ? 689.754 601.742 332.893 1.00 55.51 61 ALA Y O 1
ATOM 2086 N N . GLU D 4 62 ? 690.305 603.895 332.526 1.00 52.51 62 GLU Y N 1
ATOM 2087 C CA . GLU D 4 62 ? 690.674 603.634 331.140 1.00 52.96 62 GLU Y CA 1
ATOM 2088 C C . GLU D 4 62 ? 691.905 602.742 331.062 1.00 52.80 62 GLU Y C 1
ATOM 2089 O O . GLU D 4 62 ? 692.023 601.919 330.149 1.00 53.90 62 GLU Y O 1
ATOM 2095 N N . ALA D 4 63 ? 692.839 602.899 332.003 1.00 51.63 63 ALA Y N 1
ATOM 2096 C CA . ALA D 4 63 ? 694.013 602.034 332.020 1.00 49.49 63 ALA Y CA 1
ATOM 2097 C C . ALA D 4 63 ? 693.619 600.582 332.251 1.00 49.95 63 ALA Y C 1
ATOM 2098 O O . ALA D 4 63 ? 694.142 599.677 331.592 1.00 51.77 63 ALA Y O 1
ATOM 2100 N N . LYS D 4 64 ? 692.697 600.339 333.184 1.00 50.76 64 LYS Y N 1
ATOM 2101 C CA . LYS D 4 64 ? 692.219 598.977 333.400 1.00 52.01 64 LYS Y CA 1
ATOM 2102 C C . LYS D 4 64 ? 691.480 598.454 332.175 1.00 52.34 64 LYS Y C 1
ATOM 2103 O O . LYS D 4 64 ? 691.652 597.293 331.787 1.00 52.70 64 LYS Y O 1
ATOM 2109 N N . LEU D 4 65 ? 690.642 599.292 331.561 1.00 53.16 65 LEU Y N 1
ATOM 2110 C CA . LEU D 4 65 ? 689.855 598.838 330.418 1.00 52.59 65 LEU Y CA 1
ATOM 2111 C C . LEU D 4 65 ? 690.744 598.487 329.231 1.00 52.41 65 LEU Y C 1
ATOM 2112 O O . LEU D 4 65 ? 690.508 597.483 328.549 1.00 51.47 65 LEU Y O 1
ATOM 2117 N N . LYS D 4 66 ? 691.770 599.295 328.974 1.00 50.57 66 LYS Y N 1
ATOM 2118 C CA . LYS D 4 66 ? 692.669 599.102 327.844 1.00 47.13 66 LYS Y CA 1
ATOM 2119 C C . LYS D 4 66 ? 693.885 598.249 328.189 1.00 46.05 66 LYS Y C 1
ATOM 2120 O O . LYS D 4 66 ? 694.786 598.120 327.357 1.00 46.16 66 LYS Y O 1
ATOM 2126 N N . LYS D 4 67 ? 693.934 597.675 329.391 1.00 46.31 67 LYS Y N 1
ATOM 2127 C CA . LYS D 4 67 ? 695.004 596.762 329.793 1.00 46.25 67 LYS Y CA 1
ATOM 2128 C C . LYS D 4 67 ? 696.362 597.460 329.816 1.00 44.55 67 LYS Y C 1
ATOM 2129 O O . LYS D 4 67 ? 697.364 596.916 329.352 1.00 46.91 67 LYS Y O 1
ATOM 2135 N N . ASN D 4 68 ? 696.396 598.666 330.384 1.00 43.67 68 ASN Y N 1
ATOM 2136 C CA . ASN D 4 68 ? 697.639 599.413 330.585 1.00 40.78 68 ASN Y CA 1
ATOM 2137 C C . ASN D 4 68 ? 698.378 599.634 329.267 1.00 42.54 68 ASN Y C 1
ATOM 2138 O O . ASN D 4 68 ? 699.605 599.536 329.201 1.00 45.07 68 ASN Y O 1
ATOM 2143 N N . ARG D 4 69 ? 697.624 599.935 328.213 1.00 43.41 69 ARG Y N 1
ATOM 2144 C CA . ARG D 4 69 ? 698.165 600.103 326.873 1.00 42.32 69 ARG Y CA 1
ATOM 2145 C C . ARG D 4 69 ? 697.603 601.371 326.252 1.00 43.92 69 ARG Y C 1
ATOM 2146 O O . ARG D 4 69 ? 696.438 601.716 326.453 1.00 47.31 69 ARG Y O 1
ATOM 2154 N N . CYS D 4 70 ? 698.445 602.064 325.494 1.00 43.61 70 CYS Y N 1
ATOM 2155 C CA . CYS D 4 70 ? 698.002 603.270 324.815 1.00 44.07 70 CYS Y CA 1
ATOM 2156 C C . CYS D 4 70 ? 697.056 602.912 323.678 1.00 45.58 70 CYS Y C 1
ATOM 2157 O O . CYS D 4 70 ? 697.150 601.841 323.073 1.00 47.22 70 CYS Y O 1
ATOM 2160 N N . ALA D 4 71 ? 696.128 603.822 323.393 1.00 45.04 71 ALA Y N 1
ATOM 2161 C CA . ALA D 4 71 ? 695.141 603.565 322.354 1.00 46.05 71 ALA Y CA 1
ATOM 2162 C C . ALA D 4 71 ? 695.728 603.687 320.955 1.00 46.61 71 ALA Y C 1
ATOM 2163 O O . ALA D 4 71 ? 695.275 602.990 320.041 1.00 49.13 71 ALA Y O 1
ATOM 2165 N N . ASN D 4 72 ? 696.729 604.548 320.771 1.00 46.43 72 ASN Y N 1
ATOM 2166 C CA . ASN D 4 72 ? 697.250 604.890 319.452 1.00 48.31 72 ASN Y CA 1
ATOM 2167 C C . ASN D 4 72 ? 698.609 604.266 319.160 1.00 47.48 72 ASN Y C 1
ATOM 2168 O O . ASN D 4 72 ? 698.773 603.599 318.135 1.00 47.50 72 ASN Y O 1
ATOM 2173 N N . CYS D 4 73 ? 699.588 604.471 320.035 1.00 46.79 73 CYS Y N 1
ATOM 2174 C CA . CYS D 4 73 ? 700.956 604.068 319.743 1.00 44.59 73 CYS Y CA 1
ATOM 2175 C C . CYS D 4 73 ? 701.089 602.552 319.671 1.00 43.79 73 CYS Y C 1
ATOM 2176 O O . CYS D 4 73 ? 700.356 601.807 320.326 1.00 45.23 73 CYS Y O 1
ATOM 2179 N N . PHE D 4 74 ? 702.045 602.102 318.857 1.00 40.43 74 PHE Y N 1
ATOM 2180 C CA . PHE D 4 74 ? 702.378 600.694 318.700 1.00 39.64 74 PHE Y CA 1
ATOM 2181 C C . PHE D 4 74 ? 703.876 600.511 318.878 1.00 41.40 74 PHE Y C 1
ATOM 2182 O O . PHE D 4 74 ? 704.667 601.331 318.407 1.00 46.81 74 PHE Y O 1
ATOM 2190 N N . ASP D 4 75 ? 704.258 599.431 319.552 1.00 40.67 75 ASP Y N 1
ATOM 2191 C CA . ASP D 4 75 ? 705.655 599.085 319.769 1.00 40.36 75 ASP Y CA 1
ATOM 2192 C C . ASP D 4 75 ? 706.079 598.051 318.735 1.00 43.83 75 ASP Y C 1
ATOM 2193 O O . ASP D 4 75 ? 705.397 597.039 318.550 1.00 47.41 75 ASP Y O 1
ATOM 2195 N N . CYS D 4 76 ? 707.196 598.311 318.064 1.00 43.96 76 CYS Y N 1
ATOM 2196 C CA . CYS D 4 76 ? 707.654 597.411 317.016 1.00 41.89 76 CYS Y CA 1
ATOM 2197 C C . CYS D 4 76 ? 708.029 596.058 317.621 1.00 40.71 76 CYS Y C 1
ATOM 2198 O O . CYS D 4 76 ? 708.636 596.011 318.696 1.00 45.12 76 CYS Y O 1
ATOM 2201 N N . PRO D 4 77 ? 707.685 594.933 316.970 1.00 40.11 77 PRO Y N 1
ATOM 2202 C CA . PRO D 4 77 ? 707.982 593.634 317.585 1.00 44.87 77 PRO Y CA 1
ATOM 2203 C C . PRO D 4 77 ? 709.443 593.237 317.450 1.00 47.63 77 PRO Y C 1
ATOM 2204 O O . PRO D 4 77 ? 709.993 592.581 318.339 1.00 50.75 77 PRO Y O 1
ATOM 2208 N N . GLY D 4 78 ? 710.078 593.620 316.341 1.00 47.79 78 GLY Y N 1
ATOM 2209 C CA . GLY D 4 78 ? 711.486 593.301 316.166 1.00 48.36 78 GLY Y CA 1
ATOM 2210 C C . GLY D 4 78 ? 712.362 593.962 317.212 1.00 49.96 78 GLY Y C 1
ATOM 2211 O O . GLY D 4 78 ? 713.247 593.326 317.788 1.00 53.23 78 GLY Y O 1
ATOM 2212 N N . CYS D 4 79 ? 712.127 595.245 317.466 1.00 47.78 79 CYS Y N 1
ATOM 2213 C CA . CYS D 4 79 ? 712.795 595.989 318.522 1.00 47.94 79 CYS Y CA 1
ATOM 2214 C C . CYS D 4 79 ? 711.761 596.878 319.189 1.00 49.00 79 CYS Y C 1
ATOM 2215 O O . CYS D 4 79 ? 710.916 597.464 318.511 1.00 53.12 79 CYS Y O 1
ATOM 2218 N N . MET D 4 80 ? 711.834 596.993 320.512 1.00 46.89 80 MET Y N 1
ATOM 2219 C CA . MET D 4 80 ? 710.822 597.736 321.260 1.00 47.22 80 MET Y CA 1
ATOM 2220 C C . MET D 4 80 ? 711.021 599.224 320.989 1.00 48.48 80 MET Y C 1
ATOM 2221 O O . MET D 4 80 ? 711.625 599.962 321.769 1.00 54.14 80 MET Y O 1
ATOM 2226 N N . HIS D 4 81 ? 710.504 599.665 319.844 1.00 45.53 81 HIS Y N 1
ATOM 2227 C CA . HIS D 4 81 ? 710.548 601.061 319.438 1.00 44.92 81 HIS Y CA 1
ATOM 2228 C C . HIS D 4 81 ? 709.197 601.433 318.851 1.00 45.96 81 HIS Y C 1
ATOM 2229 O O . HIS D 4 81 ? 708.562 600.616 318.179 1.00 48.99 81 HIS Y O 1
ATOM 2236 N N . THR D 4 82 ? 708.759 602.660 319.120 1.00 43.51 82 THR Y N 1
ATOM 2237 C CA . THR D 4 82 ? 707.440 603.111 318.695 1.00 42.20 82 THR Y CA 1
ATOM 2238 C C . THR D 4 82 ? 707.321 603.077 317.179 1.00 42.10 82 THR Y C 1
ATOM 2239 O O . THR D 4 82 ? 708.046 603.785 316.475 1.00 43.93 82 THR Y O 1
ATOM 2243 N N . LEU D 4 83 ? 706.403 602.257 316.677 1.00 40.25 83 LEU Y N 1
ATOM 2244 C CA . LEU D 4 83 ? 706.141 602.228 315.247 1.00 40.05 83 LEU Y CA 1
ATOM 2245 C C . LEU D 4 83 ? 705.529 603.548 314.804 1.00 42.69 83 LEU Y C 1
ATOM 2246 O O . LEU D 4 83 ? 704.732 604.153 315.526 1.00 45.79 83 LEU Y O 1
ATOM 2251 N N . SER D 4 84 ? 705.905 603.990 313.609 1.00 42.76 84 SER Y N 1
ATOM 2252 C CA . SER D 4 84 ? 705.446 605.247 313.039 1.00 43.76 84 SER Y CA 1
ATOM 2253 C C . SER D 4 84 ? 704.521 604.971 311.864 1.00 47.01 84 SER Y C 1
ATOM 2254 O O . SER D 4 84 ? 704.809 604.115 311.024 1.00 50.45 84 SER Y O 1
ATOM 2257 N N . THR D 4 85 ? 703.405 605.690 311.813 1.00 46.21 85 THR Y N 1
ATOM 2258 C CA . THR D 4 85 ? 702.480 605.564 310.697 1.00 46.69 85 THR Y CA 1
ATOM 2259 C C . THR D 4 85 ? 703.032 606.312 309.492 1.00 49.27 85 THR Y C 1
ATOM 2260 O O . THR D 4 85 ? 703.482 607.455 309.616 1.00 50.27 85 THR Y O 1
ATOM 2264 N N . ARG D 4 86 ? 702.999 605.665 308.329 1.00 51.49 86 ARG Y N 1
ATOM 2265 C CA . ARG D 4 86 ? 703.438 606.255 307.076 1.00 51.98 86 ARG Y CA 1
ATOM 2266 C C . ARG D 4 86 ? 702.367 606.026 306.023 1.00 53.89 86 ARG Y C 1
ATOM 2267 O O . ARG D 4 86 ? 701.680 605.000 306.031 1.00 55.35 86 ARG Y O 1
ATOM 2275 N N . ALA D 4 87 ? 702.239 606.991 305.117 1.00 54.70 87 ALA Y N 1
ATOM 2276 C CA . ALA D 4 87 ? 701.219 606.984 304.080 1.00 56.70 87 ALA Y CA 1
ATOM 2277 C C . ALA D 4 87 ? 701.862 606.775 302.718 1.00 58.19 87 ALA Y C 1
ATOM 2278 O O . ALA D 4 87 ? 702.936 607.316 302.438 1.00 58.48 87 ALA Y O 1
ATOM 2280 N N . THR D 4 88 ? 701.200 605.989 301.876 1.00 61.63 88 THR Y N 1
ATOM 2281 C CA . THR D 4 88 ? 701.682 605.735 300.524 1.00 63.66 88 THR Y CA 1
ATOM 2282 C C . THR D 4 88 ? 701.300 606.878 299.591 1.00 66.07 88 THR Y C 1
ATOM 2283 O O . THR D 4 88 ? 700.359 606.761 298.805 1.00 65.94 88 THR Y O 1
ATOM 2287 N N . ALA D 4 106 ? 695.332 603.580 303.257 1.00 60.75 106 ALA Y N 1
ATOM 2288 C CA . ALA D 4 106 ? 696.546 604.100 302.642 1.00 60.07 106 ALA Y CA 1
ATOM 2289 C C . ALA D 4 106 ? 697.581 604.463 303.703 1.00 61.13 106 ALA Y C 1
ATOM 2290 O O . ALA D 4 106 ? 698.343 605.413 303.534 1.00 61.39 106 ALA Y O 1
ATOM 2292 N N . TYR D 4 107 ? 697.598 603.700 304.795 1.00 60.69 107 TYR Y N 1
ATOM 2293 C CA . TYR D 4 107 ? 698.522 603.915 305.898 1.00 58.22 107 TYR Y CA 1
ATOM 2294 C C . TYR D 4 107 ? 699.073 602.572 306.347 1.00 57.39 107 TYR Y C 1
ATOM 2295 O O . TYR D 4 107 ? 698.426 601.535 306.182 1.00 59.88 107 TYR Y O 1
ATOM 2304 N N . TYR D 4 108 ? 700.275 602.595 306.915 1.00 52.28 108 TYR Y N 1
ATOM 2305 C CA . TYR D 4 108 ? 700.871 601.374 307.436 1.00 49.41 108 TYR Y CA 1
ATOM 2306 C C . TYR D 4 108 ? 701.936 601.737 308.457 1.00 49.43 108 TYR Y C 1
ATOM 2307 O O . TYR D 4 108 ? 702.530 602.815 308.397 1.00 53.80 108 TYR Y O 1
ATOM 2316 N N . LEU D 4 109 ? 702.172 600.821 309.390 1.00 46.78 109 LEU Y N 1
ATOM 2317 C CA . LEU D 4 109 ? 703.166 601.020 310.434 1.00 45.13 109 LEU Y CA 1
ATOM 2318 C C . LEU D 4 109 ? 704.540 600.601 309.936 1.00 46.36 109 LEU Y C 1
ATOM 2319 O O . LEU D 4 109 ? 704.693 599.547 309.314 1.00 49.23 109 LEU Y O 1
ATOM 2324 N N . ALA D 4 110 ? 705.537 601.440 310.209 1.00 44.87 110 ALA Y N 1
ATOM 2325 C CA . ALA D 4 110 ? 706.924 601.156 309.880 1.00 43.12 110 ALA Y CA 1
ATOM 2326 C C . ALA D 4 110 ? 707.796 601.617 311.034 1.00 43.37 110 ALA Y C 1
ATOM 2327 O O . ALA D 4 110 ? 707.562 602.684 311.606 1.00 51.24 110 ALA Y O 1
ATOM 2329 N N . CYS D 4 111 ? 708.796 600.812 311.372 1.00 39.46 111 CYS Y N 1
ATOM 2330 C CA . CYS D 4 111 ? 709.680 601.119 312.484 1.00 41.32 111 CYS Y CA 1
ATOM 2331 C C . CYS D 4 111 ? 710.850 601.975 312.014 1.00 43.24 111 CYS Y C 1
ATOM 2332 O O . CYS D 4 111 ? 711.237 601.959 310.844 1.00 47.09 111 CYS Y O 1
ATOM 2335 N N . GLY D 4 112 ? 711.411 602.732 312.951 1.00 43.56 112 GLY Y N 1
ATOM 2336 C CA . GLY D 4 112 ? 712.451 603.688 312.630 1.00 43.87 112 GLY Y CA 1
ATOM 2337 C C . GLY D 4 112 ? 713.849 603.113 312.668 1.00 43.89 112 GLY Y C 1
ATOM 2338 O O . GLY D 4 112 ? 714.679 603.443 311.817 1.00 47.04 112 GLY Y O 1
ATOM 2339 N N . PHE D 4 113 ? 714.132 602.258 313.653 1.00 42.93 113 PHE Y N 1
ATOM 2340 C CA . PHE D 4 113 ? 715.471 601.695 313.779 1.00 44.64 113 PHE Y CA 1
ATOM 2341 C C . PHE D 4 113 ? 715.685 600.584 312.758 1.00 46.53 113 PHE Y C 1
ATOM 2342 O O . PHE D 4 113 ? 716.536 600.696 311.869 1.00 50.43 113 PHE Y O 1
ATOM 2350 N N . CYS D 4 114 ? 714.921 599.504 312.879 1.00 45.11 114 CYS Y N 1
ATOM 2351 C CA . CYS D 4 114 ? 714.833 598.480 311.853 1.00 44.28 114 CYS Y CA 1
ATOM 2352 C C . CYS D 4 114 ? 713.649 598.798 310.956 1.00 42.25 114 CYS Y C 1
ATOM 2353 O O . CYS D 4 114 ? 712.661 599.387 311.397 1.00 47.27 114 CYS Y O 1
ATOM 2356 N N . ARG D 4 115 ? 713.752 598.411 309.691 1.00 39.03 115 ARG Y N 1
ATOM 2357 C CA . ARG D 4 115 ? 712.698 598.714 308.726 1.00 41.27 115 ARG Y CA 1
ATOM 2358 C C . ARG D 4 115 ? 711.634 597.621 308.703 1.00 42.88 115 ARG Y C 1
ATOM 2359 O O . ARG D 4 115 ? 711.299 597.064 307.661 1.00 46.17 115 ARG Y O 1
ATOM 2367 N N . TRP D 4 116 ? 711.091 597.321 309.879 1.00 42.71 116 TRP Y N 1
ATOM 2368 C CA . TRP D 4 116 ? 709.958 596.415 309.999 1.00 42.82 116 TRP Y CA 1
ATOM 2369 C C . TRP D 4 116 ? 708.693 597.177 309.640 1.00 42.76 116 TRP Y C 1
ATOM 2370 O O . TRP D 4 116 ? 708.339 598.146 310.320 1.00 45.96 116 TRP Y O 1
ATOM 2381 N N . THR D 4 117 ? 708.021 596.752 308.578 1.00 41.78 117 THR Y N 1
ATOM 2382 C CA . THR D 4 117 ? 706.774 597.358 308.141 1.00 43.66 117 THR Y CA 1
ATOM 2383 C C . THR D 4 117 ? 705.603 596.473 308.541 1.00 47.22 117 THR Y C 1
ATOM 2384 O O . THR D 4 117 ? 705.760 595.282 308.818 1.00 50.41 117 THR Y O 1
ATOM 2388 N N . SER D 4 118 ? 704.415 597.077 308.573 1.00 47.39 118 SER Y N 1
ATOM 2389 C CA . SER D 4 118 ? 703.203 596.301 308.803 1.00 45.87 118 SER Y CA 1
ATOM 2390 C C . SER D 4 118 ? 702.971 595.292 307.689 1.00 47.18 118 SER Y C 1
ATOM 2391 O O . SER D 4 118 ? 702.348 594.249 307.916 1.00 49.52 118 SER Y O 1
ATOM 2394 N N . ARG D 4 119 ? 703.460 595.581 306.483 1.00 46.37 119 ARG Y N 1
ATOM 2395 C CA . ARG D 4 119 ? 703.271 594.679 305.355 1.00 48.33 119 ARG Y CA 1
ATOM 2396 C C . ARG D 4 119 ? 703.988 593.348 305.543 1.00 48.41 119 ARG Y C 1
ATOM 2397 O O . ARG D 4 119 ? 703.627 592.370 304.880 1.00 49.35 119 ARG Y O 1
ATOM 2405 N N . ASP D 4 120 ? 704.996 593.288 306.416 1.00 48.10 120 ASP Y N 1
ATOM 2406 C CA . ASP D 4 120 ? 705.734 592.045 306.612 1.00 47.88 120 ASP Y CA 1
ATOM 2407 C C . ASP D 4 120 ? 704.835 590.955 307.180 1.00 48.07 120 ASP Y C 1
ATOM 2408 O O . ASP D 4 120 ? 704.759 589.849 306.633 1.00 52.23 120 ASP Y O 1
ATOM 2413 N N . VAL D 4 121 ? 704.137 591.252 308.277 1.00 44.96 121 VAL Y N 1
ATOM 2414 C CA . VAL D 4 121 ? 703.250 590.263 308.880 1.00 45.81 121 VAL Y CA 1
ATOM 2415 C C . VAL D 4 121 ? 701.926 590.156 308.135 1.00 48.30 121 VAL Y C 1
ATOM 2416 O O . VAL D 4 121 ? 701.220 589.151 308.289 1.00 49.05 121 VAL Y O 1
ATOM 2420 N N . GLY D 4 122 ? 701.565 591.161 307.340 1.00 50.24 122 GLY Y N 1
ATOM 2421 C CA . GLY D 4 122 ? 700.409 591.069 306.470 1.00 48.35 122 GLY Y CA 1
ATOM 2422 C C . GLY D 4 122 ? 699.133 591.636 307.054 1.00 48.18 122 GLY Y C 1
ATOM 2423 O O . GLY D 4 122 ? 698.100 590.961 307.057 1.00 50.55 122 GLY Y O 1
ATOM 2424 N N . MET D 4 123 ? 699.190 592.870 307.551 1.00 49.06 123 MET Y N 1
ATOM 2425 C CA . MET D 4 123 ? 698.012 593.596 308.014 1.00 51.35 123 MET Y CA 1
ATOM 2426 C C . MET D 4 123 ? 697.636 594.619 306.950 1.00 54.95 123 MET Y C 1
ATOM 2427 O O . MET D 4 123 ? 698.464 595.451 306.564 1.00 57.61 123 MET Y O 1
ATOM 2432 N N . ALA D 4 124 ? 696.395 594.551 306.475 1.00 56.29 124 ALA Y N 1
ATOM 2433 C CA . ALA D 4 124 ? 695.971 595.390 305.364 1.00 57.76 124 ALA Y CA 1
ATOM 2434 C C . ALA D 4 124 ? 695.997 596.861 305.757 1.00 58.07 124 ALA Y C 1
ATOM 2435 O O . ALA D 4 124 ? 695.693 597.221 306.897 1.00 58.10 124 ALA Y O 1
ATOM 2437 N N . ASP D 4 125 ? 696.359 597.710 304.798 1.00 59.63 125 ASP Y N 1
ATOM 2438 C CA . ASP D 4 125 ? 696.509 599.134 305.065 1.00 60.47 125 ASP Y CA 1
ATOM 2439 C C . ASP D 4 125 ? 695.173 599.752 305.452 1.00 62.02 125 ASP Y C 1
ATOM 2440 O O . ASP D 4 125 ? 694.155 599.524 304.793 1.00 64.93 125 ASP Y O 1
ATOM 2445 N N . LYS D 4 126 ? 695.184 600.545 306.519 1.00 60.01 126 LYS Y N 1
ATOM 2446 C CA . LYS D 4 126 ? 693.977 601.172 307.037 1.00 62.11 126 LYS Y CA 1
ATOM 2447 C C . LYS D 4 126 ? 693.779 602.542 306.405 1.00 63.91 126 LYS Y C 1
ATOM 2448 O O . LYS D 4 126 ? 694.722 603.329 306.289 1.00 65.35 126 LYS Y O 1
ATOM 2454 N N . SER D 4 127 ? 692.541 602.818 305.989 1.00 63.60 127 SER Y N 1
ATOM 2455 C CA . SER D 4 127 ? 692.239 604.107 305.377 1.00 63.70 127 SER Y CA 1
ATOM 2456 C C . SER D 4 127 ? 692.424 605.246 306.371 1.00 66.16 127 SER Y C 1
ATOM 2457 O O . SER D 4 127 ? 692.983 606.294 306.028 1.00 68.83 127 SER Y O 1
ATOM 2460 N N . VAL D 4 128 ? 691.960 605.060 307.606 1.00 66.34 128 VAL Y N 1
ATOM 2461 C CA . VAL D 4 128 ? 692.120 606.082 308.632 1.00 69.10 128 VAL Y CA 1
ATOM 2462 C C . VAL D 4 128 ? 693.541 606.041 309.188 1.00 70.54 128 VAL Y C 1
ATOM 2463 O O . VAL D 4 128 ? 694.235 605.023 309.128 1.00 72.78 128 VAL Y O 1
ATOM 2467 N N . ALA D 4 129 ? 693.976 607.173 309.740 1.00 69.29 129 ALA Y N 1
ATOM 2468 C CA . ALA D 4 129 ? 695.370 607.311 310.149 1.00 69.31 129 ALA Y CA 1
ATOM 2469 C C . ALA D 4 129 ? 695.679 606.465 311.379 1.00 71.13 129 ALA Y C 1
ATOM 2470 O O . ALA D 4 129 ? 696.517 605.558 311.327 1.00 68.77 129 ALA Y O 1
ATOM 2472 N N . SER D 4 130 ? 695.005 606.741 312.495 1.00 71.99 130 SER Y N 1
ATOM 2473 C CA . SER D 4 130 ? 695.365 606.186 313.797 1.00 73.66 130 SER Y CA 1
ATOM 2474 C C . SER D 4 130 ? 694.439 605.083 314.285 1.00 74.68 130 SER Y C 1
ATOM 2475 O O . SER D 4 130 ? 694.920 604.055 314.767 1.00 73.59 130 SER Y O 1
ATOM 2478 N N . GLY D 4 131 ? 693.123 605.263 314.184 1.00 75.51 131 GLY Y N 1
ATOM 2479 C CA . GLY D 4 131 ? 692.192 604.348 314.822 1.00 75.70 131 GLY Y CA 1
ATOM 2480 C C . GLY D 4 131 ? 691.970 603.028 314.115 1.00 74.53 131 GLY Y C 1
ATOM 2481 O O . GLY D 4 131 ? 691.324 602.143 314.685 1.00 72.64 131 GLY Y O 1
ATOM 2482 N N . GLY D 4 132 ? 692.487 602.868 312.897 1.00 71.47 132 GLY Y N 1
ATOM 2483 C CA . GLY D 4 132 ? 692.190 601.668 312.133 1.00 69.25 132 GLY Y CA 1
ATOM 2484 C C . GLY D 4 132 ? 692.778 600.411 312.747 1.00 68.18 132 GLY Y C 1
ATOM 2485 O O . GLY D 4 132 ? 692.178 599.335 312.674 1.00 67.81 132 GLY Y O 1
ATOM 2486 N N . TRP D 4 133 ? 693.951 600.528 313.357 1.00 67.68 133 TRP Y N 1
ATOM 2487 C CA . TRP D 4 133 ? 694.692 599.363 313.818 1.00 63.97 133 TRP Y CA 1
ATOM 2488 C C . TRP D 4 133 ? 694.117 598.842 315.127 1.00 65.47 133 TRP Y C 1
ATOM 2489 O O . TRP D 4 133 ? 693.772 599.616 316.024 1.00 65.14 133 TRP Y O 1
ATOM 2500 N N . GLN D 4 134 ? 694.022 597.517 315.232 1.00 67.37 134 GLN Y N 1
ATOM 2501 C CA . GLN D 4 134 ? 693.411 596.875 316.386 1.00 68.24 134 GLN Y CA 1
ATOM 2502 C C . GLN D 4 134 ? 694.071 595.523 316.609 1.00 68.75 134 GLN Y C 1
ATOM 2503 O O . GLN D 4 134 ? 694.673 594.946 315.701 1.00 66.21 134 GLN Y O 1
ATOM 2509 N N . GLU D 4 135 ? 693.945 595.016 317.860 1.00 69.58 135 GLU Y N 1
ATOM 2510 C CA . GLU D 4 135 ? 694.563 593.755 318.235 1.00 71.50 135 GLU Y CA 1
ATOM 2511 C C . GLU D 4 135 ? 693.640 592.583 317.895 1.00 71.63 135 GLU Y C 1
ATOM 2512 O O . GLU D 4 135 ? 692.415 592.740 317.884 1.00 71.15 135 GLU Y O 1
ATOM 2518 N N . PRO D 4 136 ? 694.158 591.388 317.604 1.00 70.23 136 PRO Y N 1
ATOM 2519 C CA . PRO D 4 136 ? 693.263 590.246 317.391 1.00 68.25 136 PRO Y CA 1
ATOM 2520 C C . PRO D 4 136 ? 692.607 589.803 318.690 1.00 69.84 136 PRO Y C 1
ATOM 2521 O O . PRO D 4 136 ? 693.121 590.020 319.789 1.00 70.99 136 PRO Y O 1
ATOM 2525 N N . ASP D 4 137 ? 691.447 589.168 318.544 1.00 71.81 137 ASP Y N 1
ATOM 2526 C CA . ASP D 4 137 ? 690.730 588.624 319.688 1.00 69.92 137 ASP Y CA 1
ATOM 2527 C C . ASP D 4 137 ? 691.290 587.258 320.060 1.00 71.81 137 ASP Y C 1
ATOM 2528 O O . ASP D 4 137 ? 691.651 586.461 319.190 1.00 73.21 137 ASP Y O 1
ATOM 2530 N N . HIS D 4 138 ? 691.361 586.992 321.358 1.00 69.43 138 HIS Y N 1
ATOM 2531 C CA . HIS D 4 138 ? 691.880 585.714 321.826 1.00 66.67 138 HIS Y CA 1
ATOM 2532 C C . HIS D 4 138 ? 690.927 584.594 321.408 1.00 68.47 138 HIS Y C 1
ATOM 2533 O O . HIS D 4 138 ? 689.722 584.698 321.666 1.00 68.85 138 HIS Y O 1
ATOM 2540 N N . PRO D 4 139 ? 691.404 583.524 320.748 1.00 67.22 139 PRO Y N 1
ATOM 2541 C CA . PRO D 4 139 ? 690.462 582.461 320.344 1.00 66.15 139 PRO Y CA 1
ATOM 2542 C C . PRO D 4 139 ? 689.736 581.793 321.500 1.00 64.26 139 PRO Y C 1
ATOM 2543 O O . PRO D 4 139 ? 688.556 581.452 321.361 1.00 62.03 139 PRO Y O 1
ATOM 2547 N N . HIS D 4 140 ? 690.404 581.596 322.638 1.00 63.35 140 HIS Y N 1
ATOM 2548 C CA . HIS D 4 140 ? 689.845 580.861 323.767 1.00 62.07 140 HIS Y CA 1
ATOM 2549 C C . HIS D 4 140 ? 689.237 581.781 324.820 1.00 63.33 140 HIS Y C 1
ATOM 2550 O O . HIS D 4 140 ? 689.204 581.431 326.004 1.00 65.99 140 HIS Y O 1
ATOM 2557 N N . THR D 4 141 ? 688.752 582.956 324.416 1.00 61.54 141 THR Y N 1
ATOM 2558 C CA . THR D 4 141 ? 688.091 583.843 325.366 1.00 60.47 141 THR Y CA 1
ATOM 2559 C C . THR D 4 141 ? 686.677 583.373 325.692 1.00 60.17 141 THR Y C 1
ATOM 2560 O O . THR D 4 141 ? 686.211 583.562 326.822 1.00 60.42 141 THR Y O 1
ATOM 2564 N N . GLN D 4 142 ? 685.987 582.755 324.732 1.00 59.08 142 GLN Y N 1
ATOM 2565 C CA . GLN D 4 142 ? 684.637 582.266 324.987 1.00 59.52 142 GLN Y CA 1
ATOM 2566 C C . GLN D 4 142 ? 684.651 581.129 326.002 1.00 58.21 142 GLN Y C 1
ATOM 2567 O O . GLN D 4 142 ? 683.853 581.115 326.949 1.00 59.55 142 GLN Y O 1
ATOM 2573 N N . ARG D 4 143 ? 685.552 580.161 325.822 1.00 54.83 143 ARG Y N 1
ATOM 2574 C CA . ARG D 4 143 ? 685.651 579.084 326.796 1.00 52.92 143 ARG Y CA 1
ATOM 2575 C C . ARG D 4 143 ? 686.148 579.603 328.134 1.00 54.48 143 ARG Y C 1
ATOM 2576 O O . ARG D 4 143 ? 685.772 579.066 329.180 1.00 57.80 143 ARG Y O 1
ATOM 2584 N N . MET D 4 144 ? 686.984 580.642 328.125 1.00 56.12 144 MET Y N 1
ATOM 2585 C CA . MET D 4 144 ? 687.391 581.266 329.378 1.00 57.24 144 MET Y CA 1
ATOM 2586 C C . MET D 4 144 ? 686.189 581.844 330.112 1.00 58.32 144 MET Y C 1
ATOM 2587 O O . MET D 4 144 ? 686.064 581.688 331.331 1.00 59.03 144 MET Y O 1
ATOM 2592 N N . ASN D 4 145 ? 685.290 582.513 329.386 1.00 58.41 145 ASN Y N 1
ATOM 2593 C CA . ASN D 4 145 ? 684.090 583.052 330.018 1.00 56.88 145 ASN Y CA 1
ATOM 2594 C C . ASN D 4 145 ? 683.187 581.938 330.535 1.00 56.02 145 ASN Y C 1
ATOM 2595 O O . ASN D 4 145 ? 682.614 582.049 331.625 1.00 57.83 145 ASN Y O 1
ATOM 2600 N N . LYS D 4 146 ? 683.038 580.859 329.767 1.00 54.01 146 LYS Y N 1
ATOM 2601 C CA . LYS D 4 146 ? 682.219 579.742 330.232 1.00 52.66 146 LYS Y CA 1
ATOM 2602 C C . LYS D 4 146 ? 682.796 579.146 331.512 1.00 55.00 146 LYS Y C 1
ATOM 2603 O O . LYS D 4 146 ? 682.071 578.911 332.490 1.00 59.32 146 LYS Y O 1
ATOM 2609 N N . LEU D 4 147 ? 684.112 578.925 331.529 1.00 54.94 147 LEU Y N 1
ATOM 2610 C CA . LEU D 4 147 ? 684.760 578.355 332.703 1.00 53.02 147 LEU Y CA 1
ATOM 2611 C C . LEU D 4 147 ? 684.642 579.278 333.904 1.00 53.00 147 LEU Y C 1
ATOM 2612 O O . LEU D 4 147 ? 684.373 578.820 335.020 1.00 57.05 147 LEU Y O 1
ATOM 2617 N N . ILE D 4 148 ? 684.856 580.580 333.707 1.00 51.21 148 ILE Y N 1
ATOM 2618 C CA . ILE D 4 148 ? 684.842 581.476 334.853 1.00 51.70 148 ILE Y CA 1
ATOM 2619 C C . ILE D 4 148 ? 683.427 581.602 335.396 1.00 54.27 148 ILE Y C 1
ATOM 2620 O O . ILE D 4 148 ? 683.233 581.679 336.609 1.00 56.09 148 ILE Y O 1
ATOM 2625 N N . GLU D 4 149 ? 682.415 581.587 334.523 1.00 55.75 149 GLU Y N 1
ATOM 2626 C CA . GLU D 4 149 ? 681.034 581.616 335.001 1.00 55.31 149 GLU Y CA 1
ATOM 2627 C C . GLU D 4 149 ? 680.701 580.362 335.804 1.00 54.25 149 GLU Y C 1
ATOM 2628 O O . GLU D 4 149 ? 680.082 580.438 336.877 1.00 57.11 149 GLU Y O 1
ATOM 2634 N N . TYR D 4 150 ? 681.098 579.194 335.293 1.00 51.67 150 TYR Y N 1
ATOM 2635 C CA . TYR D 4 150 ? 680.825 577.949 336.004 1.00 52.46 150 TYR Y CA 1
ATOM 2636 C C . TYR D 4 150 ? 681.509 577.935 337.364 1.00 52.86 150 TYR Y C 1
ATOM 2637 O O . TYR D 4 150 ? 680.904 577.572 338.380 1.00 58.98 150 TYR Y O 1
ATOM 2646 N N . TYR D 4 151 ? 682.776 578.339 337.410 1.00 51.36 151 TYR Y N 1
ATOM 2647 C CA . TYR D 4 151 ? 683.468 578.332 338.689 1.00 49.84 151 TYR Y CA 1
ATOM 2648 C C . TYR D 4 151 ? 682.941 579.424 339.607 1.00 51.90 151 TYR Y C 1
ATOM 2649 O O . TYR D 4 151 ? 682.995 579.272 340.827 1.00 56.79 151 TYR Y O 1
ATOM 2658 N N . GLN D 4 152 ? 682.394 580.508 339.052 1.00 54.76 152 GLN Y N 1
ATOM 2659 C CA . GLN D 4 152 ? 681.768 581.522 339.891 1.00 55.22 152 GLN Y CA 1
ATOM 2660 C C . GLN D 4 152 ? 680.525 580.976 340.575 1.00 55.87 152 GLN Y C 1
ATOM 2661 O O . GLN D 4 152 ? 680.316 581.211 341.769 1.00 57.79 152 GLN Y O 1
ATOM 2667 N N . GLN D 4 153 ? 679.683 580.242 339.844 1.00 56.13 153 GLN Y N 1
ATOM 2668 C CA . GLN D 4 153 ? 678.486 579.706 340.491 1.00 57.44 153 GLN Y CA 1
ATOM 2669 C C . GLN D 4 153 ? 678.857 578.611 341.490 1.00 59.19 153 GLN Y C 1
ATOM 2670 O O . GLN D 4 153 ? 678.235 578.493 342.556 1.00 64.28 153 GLN Y O 1
ATOM 2676 N N . LEU D 4 154 ? 679.891 577.821 341.182 1.00 58.87 154 LEU Y N 1
ATOM 2677 C CA . LEU D 4 154 ? 680.358 576.821 342.140 1.00 58.31 154 LEU Y CA 1
ATOM 2678 C C . LEU D 4 154 ? 680.906 577.488 343.399 1.00 58.18 154 LEU Y C 1
ATOM 2679 O O . LEU D 4 154 ? 680.665 577.024 344.522 1.00 61.67 154 LEU Y O 1
ATOM 2684 N N . ALA D 4 155 ? 681.643 578.586 343.226 1.00 58.13 155 ALA Y N 1
ATOM 2685 C CA . ALA D 4 155 ? 682.131 579.357 344.361 1.00 59.38 155 ALA Y CA 1
ATOM 2686 C C . ALA D 4 155 ? 680.978 579.929 345.167 1.00 64.61 155 ALA Y C 1
ATOM 2687 O O . ALA D 4 155 ? 681.050 580.005 346.396 1.00 71.74 155 ALA Y O 1
ATOM 2689 N N . GLN D 4 156 ? 679.912 580.357 344.489 1.00 64.27 156 GLN Y N 1
ATOM 2690 C CA . GLN D 4 156 ? 678.731 580.845 345.194 1.00 65.41 156 GLN Y CA 1
ATOM 2691 C C . GLN D 4 156 ? 678.128 579.753 346.066 1.00 67.46 156 GLN Y C 1
ATOM 2692 O O . GLN D 4 156 ? 677.760 579.999 347.222 1.00 71.16 156 GLN Y O 1
ATOM 2698 N N . LYS D 4 157 ? 678.012 578.540 345.522 1.00 66.40 157 LYS Y N 1
ATOM 2699 C CA . LYS D 4 157 ? 677.484 577.427 346.308 1.00 66.11 157 LYS Y CA 1
ATOM 2700 C C . LYS D 4 157 ? 678.366 577.150 347.521 1.00 69.24 157 LYS Y C 1
ATOM 2701 O O . LYS D 4 157 ? 677.869 576.964 348.641 1.00 74.80 157 LYS Y O 1
ATOM 2707 N N . GLU D 4 158 ? 679.685 577.131 347.316 1.00 70.73 158 GLU Y N 1
ATOM 2708 C CA . GLU D 4 158 ? 680.601 576.885 348.427 1.00 72.80 158 GLU Y CA 1
ATOM 2709 C C . GLU D 4 158 ? 680.498 577.982 349.479 1.00 74.18 158 GLU Y C 1
ATOM 2710 O O . GLU D 4 158 ? 680.533 577.706 350.684 1.00 80.23 158 GLU Y O 1
ATOM 2716 N N . LYS D 4 159 ? 680.370 579.235 349.043 1.00 72.39 159 LYS Y N 1
ATOM 2717 C CA . LYS D 4 159 ? 680.225 580.340 349.981 1.00 75.88 159 LYS Y CA 1
ATOM 2718 C C . LYS D 4 159 ? 678.962 580.183 350.812 1.00 81.48 159 LYS Y C 1
ATOM 2719 O O . LYS D 4 159 ? 678.999 580.319 352.040 1.00 86.64 159 LYS Y O 1
ATOM 2725 N N . VAL D 4 160 ? 677.833 579.905 350.155 1.00 82.03 160 VAL Y N 1
ATOM 2726 C CA . VAL D 4 160 ? 676.570 579.755 350.875 1.00 81.61 160 VAL Y CA 1
ATOM 2727 C C . VAL D 4 160 ? 676.675 578.621 351.884 1.00 83.61 160 VAL Y C 1
ATOM 2728 O O . VAL D 4 160 ? 676.179 578.728 353.013 1.00 87.28 160 VAL Y O 1
ATOM 2732 N N . GLU D 4 161 ? 677.346 577.532 351.504 1.00 85.58 161 GLU Y N 1
ATOM 2733 C CA . GLU D 4 161 ? 677.597 576.458 352.459 1.00 88.18 161 GLU Y CA 1
ATOM 2734 C C . GLU D 4 161 ? 678.426 576.954 353.639 1.00 88.90 161 GLU Y C 1
ATOM 2735 O O . GLU D 4 161 ? 678.180 576.566 354.787 1.00 95.57 161 GLU Y O 1
ATOM 2741 N N . ARG D 4 162 ? 679.413 577.812 353.376 1.00 88.29 162 ARG Y N 1
ATOM 2742 C CA . ARG D 4 162 ? 680.274 578.291 354.455 1.00 90.18 162 ARG Y CA 1
ATOM 2743 C C . ARG D 4 162 ? 679.500 579.151 355.450 1.00 94.78 162 ARG Y C 1
ATOM 2744 O O . ARG D 4 162 ? 679.642 578.979 356.666 1.00 99.21 162 ARG Y O 1
ATOM 2752 N N . ASP D 4 163 ? 678.682 580.092 354.963 1.00 94.32 163 ASP Y N 1
ATOM 2753 C CA . ASP D 4 163 ? 677.885 580.879 355.910 1.00 99.22 163 ASP Y CA 1
ATOM 2754 C C . ASP D 4 163 ? 676.830 580.027 356.605 1.00 102.31 163 ASP Y C 1
ATOM 2755 O O . ASP D 4 163 ? 676.500 580.282 357.769 1.00 107.54 163 ASP Y O 1
ATOM 2760 N N . ARG D 4 164 ? 676.291 579.010 355.928 1.00 100.61 164 ARG Y N 1
ATOM 2761 C CA . ARG D 4 164 ? 675.369 578.103 356.605 1.00 101.68 164 ARG Y CA 1
ATOM 2762 C C . ARG D 4 164 ? 676.062 577.405 357.769 1.00 103.58 164 ARG Y C 1
ATOM 2763 O O . ARG D 4 164 ? 675.516 577.319 358.875 1.00 106.51 164 ARG Y O 1
ATOM 2771 N N . LYS D 4 165 ? 677.281 576.917 357.538 1.00 104.61 165 LYS Y N 1
ATOM 2772 C CA . LYS D 4 165 ? 678.021 576.241 358.599 1.00 106.35 165 LYS Y CA 1
ATOM 2773 C C . LYS D 4 165 ? 678.386 577.209 359.718 1.00 110.39 165 LYS Y C 1
ATOM 2774 O O . LYS D 4 165 ? 678.347 576.844 360.899 1.00 115.46 165 LYS Y O 1
ATOM 2780 N N . LYS D 4 166 ? 678.745 578.446 359.365 1.00 109.18 166 LYS Y N 1
ATOM 2781 C CA . LYS D 4 166 ? 679.076 579.448 360.375 1.00 112.88 166 LYS Y CA 1
ATOM 2782 C C . LYS D 4 166 ? 677.863 579.705 361.262 1.00 116.82 166 LYS Y C 1
ATOM 2783 O O . LYS D 4 166 ? 677.955 579.651 362.493 1.00 118.17 166 LYS Y O 1
ATOM 2789 N N . LEU D 4 167 ? 676.702 579.941 360.645 1.00 115.99 167 LEU Y N 1
ATOM 2790 C CA . LEU D 4 167 ? 675.491 580.214 361.410 1.00 115.44 167 LEU Y CA 1
ATOM 2791 C C . LEU D 4 167 ? 675.104 579.016 362.268 1.00 117.96 167 LEU Y C 1
ATOM 2792 O O . LEU D 4 167 ? 674.644 579.181 363.403 1.00 118.91 167 LEU Y O 1
ATOM 2797 N N . ALA D 4 168 ? 675.277 577.800 361.741 1.00 119.86 168 ALA Y N 1
ATOM 2798 C CA . ALA D 4 168 ? 674.997 576.608 362.536 1.00 119.67 168 ALA Y CA 1
ATOM 2799 C C . ALA D 4 168 ? 675.912 576.529 363.751 1.00 122.84 168 ALA Y C 1
ATOM 2800 O O . ALA D 4 168 ? 675.468 576.182 364.851 1.00 125.65 168 ALA Y O 1
ATOM 2802 N N . ARG D 4 169 ? 677.197 576.842 363.570 1.00 123.33 169 ARG Y N 1
ATOM 2803 C CA . ARG D 4 169 ? 678.129 576.822 364.694 1.00 124.13 169 ARG Y CA 1
ATOM 2804 C C . ARG D 4 169 ? 677.773 577.882 365.729 1.00 126.71 169 ARG Y C 1
ATOM 2805 O O . ARG D 4 169 ? 677.807 577.618 366.936 1.00 129.96 169 ARG Y O 1
ATOM 2813 N N . ARG D 4 170 ? 677.432 579.090 365.275 1.00 125.13 170 ARG Y N 1
ATOM 2814 C CA . ARG D 4 170 ? 677.133 580.177 366.203 1.00 126.17 170 ARG Y CA 1
ATOM 2815 C C . ARG D 4 170 ? 675.879 579.883 367.019 1.00 128.86 170 ARG Y C 1
ATOM 2816 O O . ARG D 4 170 ? 675.851 580.124 368.232 1.00 130.05 170 ARG Y O 1
ATOM 2818 N N . ARG D 4 171 ? 674.837 579.367 366.375 1.00 127.80 171 ARG Y N 1
ATOM 2819 C CA . ARG D 4 171 ? 673.586 579.064 367.060 1.00 124.53 171 ARG Y CA 1
ATOM 2820 C C . ARG D 4 171 ? 673.695 577.756 367.836 1.00 123.93 171 ARG Y C 1
ATOM 2821 O O . ARG D 4 171 ? 674.205 577.729 368.956 1.00 124.78 171 ARG Y O 1
ATOM 2823 N N . LYS D 4 219 ? 667.839 576.615 338.790 1.00 92.01 219 LYS Y N 1
ATOM 2824 C CA . LYS D 4 219 ? 668.658 576.565 337.585 1.00 90.62 219 LYS Y CA 1
ATOM 2825 C C . LYS D 4 219 ? 670.106 576.235 337.929 1.00 90.62 219 LYS Y C 1
ATOM 2826 O O . LYS D 4 219 ? 670.495 576.248 339.096 1.00 91.33 219 LYS Y O 1
ATOM 2828 N N . GLU D 4 220 ? 670.899 575.936 336.903 1.00 86.62 220 GLU Y N 1
ATOM 2829 C CA . GLU D 4 220 ? 672.307 575.624 337.090 1.00 81.79 220 GLU Y CA 1
ATOM 2830 C C . GLU D 4 220 ? 673.045 575.888 335.787 1.00 82.12 220 GLU Y C 1
ATOM 2831 O O . GLU D 4 220 ? 672.438 576.006 334.719 1.00 83.61 220 GLU Y O 1
ATOM 2833 N N . ILE D 4 221 ? 674.368 575.989 335.894 1.00 79.63 221 ILE Y N 1
ATOM 2834 C CA . ILE D 4 221 ? 675.258 576.179 334.752 1.00 79.04 221 ILE Y CA 1
ATOM 2835 C C . ILE D 4 221 ? 676.242 575.021 334.751 1.00 78.46 221 ILE Y C 1
ATOM 2836 O O . ILE D 4 221 ? 677.023 574.861 335.698 1.00 77.34 221 ILE Y O 1
ATOM 2841 N N . LYS D 4 222 ? 676.204 574.212 333.695 1.00 77.20 222 LYS Y N 1
ATOM 2842 C CA . LYS D 4 222 ? 677.109 573.087 333.515 1.00 76.24 222 LYS Y CA 1
ATOM 2843 C C . LYS D 4 222 ? 678.125 573.409 332.428 1.00 74.30 222 LYS Y C 1
ATOM 2844 O O . LYS D 4 222 ? 677.844 574.168 331.496 1.00 73.83 222 LYS Y O 1
ATOM 2850 N N . ILE D 4 223 ? 679.313 572.824 332.561 1.00 70.20 223 ILE Y N 1
ATOM 2851 C CA . ILE D 4 223 ? 680.410 573.009 331.619 1.00 65.51 223 ILE Y CA 1
ATOM 2852 C C . ILE D 4 223 ? 680.784 571.626 331.107 1.00 65.91 223 ILE Y C 1
ATOM 2853 O O . ILE D 4 223 ? 680.952 570.692 331.900 1.00 67.62 223 ILE Y O 1
ATOM 2858 N N . GLU D 4 224 ? 680.894 571.489 329.795 1.00 65.11 224 GLU Y N 1
ATOM 2859 C CA . GLU D 4 224 ? 681.366 570.232 329.234 1.00 65.65 224 GLU Y CA 1
ATOM 2860 C C . GLU D 4 224 ? 682.858 570.087 329.529 1.00 65.60 224 GLU Y C 1
ATOM 2861 O O . GLU D 4 224 ? 683.611 571.049 329.342 1.00 66.19 224 GLU Y O 1
ATOM 2867 N N . PRO D 4 225 ? 683.330 568.934 330.008 1.00 63.88 225 PRO Y N 1
ATOM 2868 C CA . PRO D 4 225 ? 684.770 568.801 330.245 1.00 61.77 225 PRO Y CA 1
ATOM 2869 C C . PRO D 4 225 ? 685.540 568.830 328.937 1.00 61.63 225 PRO Y C 1
ATOM 2870 O O . PRO D 4 225 ? 685.046 568.411 327.888 1.00 65.17 225 PRO Y O 1
ATOM 2874 N N . ALA D 4 226 ? 686.763 569.348 329.005 1.00 58.19 226 ALA Y N 1
ATOM 2875 C CA . ALA D 4 226 ? 687.614 569.378 327.826 1.00 58.23 226 ALA Y CA 1
ATOM 2876 C C . ALA D 4 226 ? 687.946 567.959 327.389 1.00 61.81 226 ALA Y C 1
ATOM 2877 O O . ALA D 4 226 ? 688.248 567.093 328.213 1.00 64.92 226 ALA Y O 1
ATOM 2879 N N . GLN D 4 227 ? 687.880 567.720 326.083 1.00 61.91 227 GLN Y N 1
ATOM 2880 C CA . GLN D 4 227 ? 688.125 566.397 325.527 1.00 63.01 227 GLN Y CA 1
ATOM 2881 C C . GLN D 4 227 ? 689.611 566.218 325.253 1.00 60.86 227 GLN Y C 1
ATOM 2882 O O . GLN D 4 227 ? 690.227 567.040 324.568 1.00 62.61 227 GLN Y O 1
ATOM 2888 N N . ALA D 4 228 ? 690.181 565.143 325.789 1.00 57.60 228 ALA Y N 1
ATOM 2889 C CA . ALA D 4 228 ? 691.583 564.833 325.560 1.00 59.76 228 ALA Y CA 1
ATOM 2890 C C . ALA D 4 228 ? 691.766 564.292 324.149 1.00 59.21 228 ALA Y C 1
ATOM 2891 O O . ALA D 4 228 ? 691.033 563.397 323.718 1.00 60.50 228 ALA Y O 1
ATOM 2893 N N . VAL D 4 229 ? 692.745 564.837 323.427 1.00 57.08 229 VAL Y N 1
ATOM 2894 C CA . VAL D 4 229 ? 692.987 564.406 322.056 1.00 56.39 229 VAL Y CA 1
ATOM 2895 C C . VAL D 4 229 ? 693.671 563.047 322.070 1.00 57.90 229 VAL Y C 1
ATOM 2896 O O . VAL D 4 229 ? 694.636 562.823 322.810 1.00 59.48 229 VAL Y O 1
ATOM 2900 N N . ASP D 4 230 ? 693.155 562.121 321.261 1.00 59.43 230 ASP Y N 1
ATOM 2901 C CA . ASP D 4 230 ? 693.716 560.776 321.230 1.00 62.45 230 ASP Y CA 1
ATOM 2902 C C . ASP D 4 230 ? 695.128 560.775 320.659 1.00 62.72 230 ASP Y C 1
ATOM 2903 O O . ASP D 4 230 ? 696.008 560.074 321.172 1.00 62.77 230 ASP Y O 1
ATOM 2908 N N . GLU D 4 231 ? 695.362 561.548 319.598 1.00 62.39 231 GLU Y N 1
ATOM 2909 C CA . GLU D 4 231 ? 696.649 561.596 318.907 1.00 62.31 231 GLU Y CA 1
ATOM 2910 C C . GLU D 4 231 ? 697.036 563.055 318.714 1.00 59.60 231 GLU Y C 1
ATOM 2911 O O . GLU D 4 231 ? 696.405 563.768 317.929 1.00 59.67 231 GLU Y O 1
ATOM 2917 N N . VAL D 4 232 ? 698.072 563.497 319.427 1.00 56.59 232 VAL Y N 1
ATOM 2918 C CA . VAL D 4 232 ? 698.559 564.858 319.255 1.00 56.45 232 VAL Y CA 1
ATOM 2919 C C . VAL D 4 232 ? 699.221 564.985 317.888 1.00 57.86 232 VAL Y C 1
ATOM 2920 O O . VAL D 4 232 ? 699.694 564.000 317.306 1.00 59.33 232 VAL Y O 1
ATOM 2924 N N . GLU D 4 233 ? 699.245 566.206 317.363 1.00 57.46 233 GLU Y N 1
ATOM 2925 C CA . GLU D 4 233 ? 699.766 566.421 316.021 1.00 56.25 233 GLU Y CA 1
ATOM 2926 C C . GLU D 4 233 ? 701.269 566.136 315.989 1.00 56.37 233 GLU Y C 1
ATOM 2927 O O . GLU D 4 233 ? 701.994 566.551 316.898 1.00 56.46 233 GLU Y O 1
ATOM 2929 N N . PRO D 4 234 ? 701.773 565.444 314.967 1.00 56.62 234 PRO Y N 1
ATOM 2930 C CA . PRO D 4 234 ? 703.193 565.090 314.958 1.00 55.33 234 PRO Y CA 1
ATOM 2931 C C . PRO D 4 234 ? 704.062 566.236 314.467 1.00 55.88 234 PRO Y C 1
ATOM 2932 O O . PRO D 4 234 ? 703.590 567.206 313.872 1.00 56.37 234 PRO Y O 1
ATOM 2936 N N . LEU D 4 235 ? 705.354 566.103 314.728 1.00 56.80 235 LEU Y N 1
ATOM 2937 C CA . LEU D 4 235 ? 706.315 567.050 314.183 1.00 55.79 235 LEU Y CA 1
ATOM 2938 C C . LEU D 4 235 ? 706.325 566.914 312.662 1.00 56.58 235 LEU Y C 1
ATOM 2939 O O . LEU D 4 235 ? 706.488 565.797 312.157 1.00 59.23 235 LEU Y O 1
ATOM 2944 N N . PRO D 4 236 ? 706.148 567.997 311.898 1.00 55.46 236 PRO Y N 1
ATOM 2945 C CA . PRO D 4 236 ? 706.126 567.843 310.440 1.00 57.01 236 PRO Y CA 1
ATOM 2946 C C . PRO D 4 236 ? 707.475 567.387 309.907 1.00 58.64 236 PRO Y C 1
ATOM 2947 O O . PRO D 4 236 ? 708.530 567.728 310.446 1.00 58.92 236 PRO Y O 1
ATOM 2951 N N . GLU D 4 237 ? 707.430 566.605 308.826 1.00 60.00 237 GLU Y N 1
ATOM 2952 C CA . GLU D 4 237 ? 708.658 566.147 308.184 1.00 60.97 237 GLU Y CA 1
ATOM 2953 C C . GLU D 4 237 ? 709.467 567.299 307.598 1.00 60.71 237 GLU Y C 1
ATOM 2954 O O . GLU D 4 237 ? 710.654 567.123 307.306 1.00 60.91 237 GLU Y O 1
ATOM 2960 N N . ASP D 4 238 ? 708.847 568.467 307.414 1.00 59.09 238 ASP Y N 1
ATOM 2961 C CA . ASP D 4 238 ? 709.563 569.632 306.911 1.00 55.80 238 ASP Y CA 1
ATOM 2962 C C . ASP D 4 238 ? 710.710 570.036 307.828 1.00 55.35 238 ASP Y C 1
ATOM 2963 O O . ASP D 4 238 ? 711.688 570.631 307.364 1.00 58.79 238 ASP Y O 1
ATOM 2968 N N . TYR D 4 239 ? 710.610 569.734 309.125 1.00 51.90 239 TYR Y N 1
ATOM 2969 C CA . TYR D 4 239 ? 711.688 570.083 310.046 1.00 50.49 239 TYR Y CA 1
ATOM 2970 C C . TYR D 4 239 ? 712.976 569.354 309.687 1.00 53.69 239 TYR Y C 1
ATOM 2971 O O . TYR D 4 239 ? 714.064 569.937 309.751 1.00 57.88 239 TYR Y O 1
ATOM 2980 N N . TYR D 4 240 ? 712.876 568.083 309.314 1.00 53.71 240 TYR Y N 1
ATOM 2981 C CA . TYR D 4 240 ? 714.032 567.356 308.810 1.00 53.02 240 TYR Y CA 1
ATOM 2982 C C . TYR D 4 240 ? 714.301 567.768 307.371 1.00 56.58 240 TYR Y C 1
ATOM 2983 O O . TYR D 4 240 ? 713.380 567.863 306.555 1.00 60.11 240 TYR Y O 1
ATOM 2992 N N . THR D 4 241 ? 715.572 568.005 307.056 1.00 58.59 241 THR Y N 1
ATOM 2993 C CA . THR D 4 241 ? 715.992 568.365 305.704 1.00 61.62 241 THR Y CA 1
ATOM 2994 C C . THR D 4 241 ? 715.363 569.690 305.263 1.00 59.41 241 THR Y C 1
ATOM 2995 O O . THR D 4 241 ? 714.620 569.764 304.283 1.00 60.08 241 THR Y O 1
ATOM 2999 N N . ARG D 4 242 ? 715.670 570.742 306.017 1.00 56.12 242 ARG Y N 1
ATOM 3000 C CA . ARG D 4 242 ? 715.325 572.098 305.611 1.00 57.32 242 ARG Y CA 1
ATOM 3001 C C . ARG D 4 242 ? 716.204 573.094 306.364 1.00 60.68 242 ARG Y C 1
ATOM 3002 O O . ARG D 4 242 ? 716.243 573.043 307.599 1.00 61.81 242 ARG Y O 1
ATOM 3010 N N . PRO D 4 243 ? 716.924 574.004 305.694 1.00 59.91 243 PRO Y N 1
ATOM 3011 C CA . PRO D 4 243 ? 717.709 574.990 306.448 1.00 56.45 243 PRO Y CA 1
ATOM 3012 C C . PRO D 4 243 ? 716.809 575.893 307.276 1.00 54.88 243 PRO Y C 1
ATOM 3013 O O . PRO D 4 243 ? 715.714 576.266 306.852 1.00 58.70 243 PRO Y O 1
ATOM 3017 N N . VAL D 4 244 ? 717.287 576.250 308.462 1.00 52.92 244 VAL Y N 1
ATOM 3018 C CA . VAL D 4 244 ? 716.539 577.104 309.377 1.00 56.38 244 VAL Y CA 1
ATOM 3019 C C . VAL D 4 244 ? 716.885 578.550 309.049 1.00 58.78 244 VAL Y C 1
ATOM 3020 O O . VAL D 4 244 ? 718.028 578.979 309.220 1.00 59.35 244 VAL Y O 1
ATOM 3024 N N . ASN D 4 245 ? 715.894 579.301 308.580 1.00 59.31 245 ASN Y N 1
ATOM 3025 C CA . ASN D 4 245 ? 716.056 580.726 308.305 1.00 56.33 245 ASN Y CA 1
ATOM 3026 C C . ASN D 4 245 ? 715.769 581.472 309.600 1.00 55.54 245 ASN Y C 1
ATOM 3027 O O . ASN D 4 245 ? 714.614 581.610 310.007 1.00 58.05 245 ASN Y O 1
ATOM 3032 N N . LEU D 4 246 ? 716.826 581.955 310.258 1.00 52.44 246 LEU Y N 1
ATOM 3033 C CA . LEU D 4 246 ? 716.650 582.615 311.546 1.00 54.01 246 LEU Y CA 1
ATOM 3034 C C . LEU D 4 246 ? 715.853 583.906 311.434 1.00 53.96 246 LEU Y C 1
ATOM 3035 O O . LEU D 4 246 ? 715.296 584.363 312.436 1.00 52.69 246 LEU Y O 1
ATOM 3040 N N . THR D 4 247 ? 715.788 584.507 310.246 1.00 55.03 247 THR Y N 1
ATOM 3041 C CA . THR D 4 247 ? 714.921 585.664 310.061 1.00 55.12 247 THR Y CA 1
ATOM 3042 C C . THR D 4 247 ? 713.461 585.287 310.274 1.00 54.75 247 THR Y C 1
ATOM 3043 O O . THR D 4 247 ? 712.680 586.074 310.822 1.00 54.87 247 THR Y O 1
ATOM 3047 N N . GLU D 4 248 ? 713.074 584.083 309.848 1.00 55.39 248 GLU Y N 1
ATOM 3048 C CA . GLU D 4 248 ? 711.679 583.669 309.959 1.00 55.76 248 GLU Y CA 1
ATOM 3049 C C . GLU D 4 248 ? 711.284 583.405 311.407 1.00 52.93 248 GLU Y C 1
ATOM 3050 O O . GLU D 4 248 ? 710.217 583.840 311.850 1.00 53.21 248 GLU Y O 1
ATOM 3056 N N . VAL D 4 249 ? 712.120 582.687 312.157 1.00 49.23 249 VAL Y N 1
ATOM 3057 C CA . VAL D 4 249 ? 711.777 582.359 313.537 1.00 47.51 249 VAL Y CA 1
ATOM 3058 C C . VAL D 4 249 ? 712.034 583.563 314.437 1.00 48.61 249 VAL Y C 1
ATOM 3059 O O . VAL D 4 249 ? 712.772 584.489 314.091 1.00 53.01 249 VAL Y O 1
ATOM 3063 N N . THR D 4 250 ? 711.417 583.536 315.616 1.00 44.99 250 THR Y N 1
ATOM 3064 C CA . THR D 4 250 ? 711.411 584.653 316.550 1.00 42.92 250 THR Y CA 1
ATOM 3065 C C . THR D 4 250 ? 712.187 584.297 317.809 1.00 43.96 250 THR Y C 1
ATOM 3066 O O . THR D 4 250 ? 712.037 583.198 318.352 1.00 46.56 250 THR Y O 1
ATOM 3070 N N . THR D 4 251 ? 713.008 585.235 318.276 1.00 42.99 251 THR Y N 1
ATOM 3071 C CA . THR D 4 251 ? 713.715 585.044 319.532 1.00 40.49 251 THR Y CA 1
ATOM 3072 C C . THR D 4 251 ? 712.721 584.982 320.683 1.00 40.91 251 THR Y C 1
ATOM 3073 O O . THR D 4 251 ? 711.572 585.414 320.571 1.00 44.96 251 THR Y O 1
ATOM 3077 N N . LEU D 4 252 ? 713.176 584.427 321.807 1.00 41.56 252 LEU Y N 1
ATOM 3078 C CA . LEU D 4 252 ? 712.260 584.160 322.909 1.00 41.66 252 LEU Y CA 1
ATOM 3079 C C . LEU D 4 252 ? 711.718 585.448 323.513 1.00 43.16 252 LEU Y C 1
ATOM 3080 O O . LEU D 4 252 ? 710.585 585.480 324.000 1.00 45.42 252 LEU Y O 1
ATOM 3085 N N . GLN D 4 253 ? 712.511 586.520 323.504 1.00 42.16 253 GLN Y N 1
ATOM 3086 C CA . GLN D 4 253 ? 712.048 587.780 324.077 1.00 42.58 253 GLN Y CA 1
ATOM 3087 C C . GLN D 4 253 ? 710.869 588.342 323.288 1.00 42.39 253 GLN Y C 1
ATOM 3088 O O . GLN D 4 253 ? 709.800 588.623 323.848 1.00 46.55 253 GLN Y O 1
ATOM 3094 N N . GLN D 4 254 ? 711.033 588.482 321.973 1.00 40.52 254 GLN Y N 1
ATOM 3095 C CA . GLN D 4 254 ? 709.939 588.992 321.155 1.00 42.93 254 GLN Y CA 1
ATOM 3096 C C . GLN D 4 254 ? 708.813 587.972 321.053 1.00 42.46 254 GLN Y C 1
ATOM 3097 O O . GLN D 4 254 ? 707.646 588.342 320.882 1.00 44.72 254 GLN Y O 1
ATOM 3103 N N . ARG D 4 255 ? 709.141 586.684 321.152 1.00 41.61 255 ARG Y N 1
ATOM 3104 C CA . ARG D 4 255 ? 708.105 585.657 321.158 1.00 41.25 255 ARG Y CA 1
ATOM 3105 C C . ARG D 4 255 ? 707.216 585.786 322.389 1.00 42.80 255 ARG Y C 1
ATOM 3106 O O . ARG D 4 255 ? 705.990 585.667 322.294 1.00 44.99 255 ARG Y O 1
ATOM 3114 N N . LEU D 4 256 ? 707.816 586.026 323.552 1.00 42.11 256 LEU Y N 1
ATOM 3115 C CA . LEU D 4 256 ? 707.074 586.153 324.797 1.00 39.04 256 LEU Y CA 1
ATOM 3116 C C . LEU D 4 256 ? 706.472 587.535 324.987 1.00 41.65 256 LEU Y C 1
ATOM 3117 O O . LEU D 4 256 ? 705.662 587.717 325.901 1.00 42.67 256 LEU Y O 1
ATOM 3122 N N . LEU D 4 257 ? 706.841 588.510 324.154 1.00 45.10 257 LEU Y N 1
ATOM 3123 C CA . LEU D 4 257 ? 706.137 589.789 324.173 1.00 44.23 257 LEU Y CA 1
ATOM 3124 C C . LEU D 4 257 ? 704.669 589.661 323.775 1.00 47.02 257 LEU Y C 1
ATOM 3125 O O . LEU D 4 257 ? 703.899 590.595 324.018 1.00 50.86 257 LEU Y O 1
ATOM 3130 N N . GLN D 4 258 ? 704.265 588.540 323.173 1.00 46.44 258 GLN Y N 1
ATOM 3131 C CA . GLN D 4 258 ? 702.889 588.295 322.739 1.00 47.26 258 GLN Y CA 1
ATOM 3132 C C . GLN D 4 258 ? 702.409 586.989 323.364 1.00 48.94 258 GLN Y C 1
ATOM 3133 O O . GLN D 4 258 ? 702.193 585.992 322.667 1.00 50.87 258 GLN Y O 1
ATOM 3139 N N . PRO D 4 259 ? 702.220 586.966 324.689 1.00 48.58 259 PRO Y N 1
ATOM 3140 C CA . PRO D 4 259 ? 701.985 585.685 325.375 1.00 46.35 259 PRO Y CA 1
ATOM 3141 C C . PRO D 4 259 ? 700.681 585.002 325.011 1.00 48.80 259 PRO Y C 1
ATOM 3142 O O . PRO D 4 259 ? 700.568 583.789 325.221 1.00 52.80 259 PRO Y O 1
ATOM 3146 N N . ASP D 4 260 ? 699.690 585.727 324.490 1.00 52.25 260 ASP Y N 1
ATOM 3147 C CA . ASP D 4 260 ? 698.392 585.115 324.226 1.00 58.89 260 ASP Y CA 1
ATOM 3148 C C . ASP D 4 260 ? 698.504 584.034 323.159 1.00 56.96 260 ASP Y C 1
ATOM 3149 O O . ASP D 4 260 ? 697.991 582.922 323.328 1.00 56.47 260 ASP Y O 1
ATOM 3154 N N . PHE D 4 261 ? 699.178 584.344 322.052 1.00 55.25 261 PHE Y N 1
ATOM 3155 C CA . PHE D 4 261 ? 699.457 583.387 320.982 1.00 54.64 261 PHE Y CA 1
ATOM 3156 C C . PHE D 4 261 ? 700.917 583.566 320.566 1.00 52.73 261 PHE Y C 1
ATOM 3157 O O . PHE D 4 261 ? 701.239 584.350 319.672 1.00 52.28 261 PHE Y O 1
ATOM 3165 N N . GLN D 4 262 ? 701.797 582.826 321.225 1.00 51.09 262 GLN Y N 1
ATOM 3166 C CA . GLN D 4 262 ? 703.224 582.964 320.980 1.00 48.03 262 GLN Y CA 1
ATOM 3167 C C . GLN D 4 262 ? 703.555 582.441 319.583 1.00 48.00 262 GLN Y C 1
ATOM 3168 O O . GLN D 4 262 ? 703.593 581.220 319.384 1.00 49.97 262 GLN Y O 1
ATOM 3174 N N . PRO D 4 263 ? 703.814 583.319 318.585 1.00 45.57 263 PRO Y N 1
ATOM 3175 C CA . PRO D 4 263 ? 703.954 582.817 317.215 1.00 45.58 263 PRO Y CA 1
ATOM 3176 C C . PRO D 4 263 ? 705.376 582.404 316.883 1.00 45.90 263 PRO Y C 1
ATOM 3177 O O . PRO D 4 263 ? 706.302 583.210 317.000 1.00 48.74 263 PRO Y O 1
ATOM 3181 N N . ILE D 4 264 ? 705.557 581.158 316.446 1.00 47.54 264 ILE Y N 1
ATOM 3182 C CA . ILE D 4 264 ? 706.897 580.676 316.123 1.00 47.26 264 ILE Y CA 1
ATOM 3183 C C . ILE D 4 264 ? 707.452 581.415 314.911 1.00 48.54 264 ILE Y C 1
ATOM 3184 O O . ILE D 4 264 ? 708.648 581.720 314.850 1.00 50.85 264 ILE Y O 1
ATOM 3189 N N . CYS D 4 265 ? 706.599 581.723 313.938 1.00 49.93 265 CYS Y N 1
ATOM 3190 C CA . CYS D 4 265 ? 707.018 582.429 312.736 1.00 50.27 265 CYS Y CA 1
ATOM 3191 C C . CYS D 4 265 ? 706.976 583.932 312.971 1.00 47.47 265 CYS Y C 1
ATOM 3192 O O . CYS D 4 265 ? 706.103 584.437 313.680 1.00 50.88 265 CYS Y O 1
ATOM 3195 N N . ALA D 4 266 ? 707.928 584.646 312.370 1.00 45.63 266 ALA Y N 1
ATOM 3196 C CA . ALA D 4 266 ? 707.949 586.097 312.512 1.00 45.42 266 ALA Y CA 1
ATOM 3197 C C . ALA D 4 266 ? 706.804 586.750 311.753 1.00 46.39 266 ALA Y C 1
ATOM 3198 O O . ALA D 4 266 ? 706.328 587.817 312.153 1.00 48.83 266 ALA Y O 1
ATOM 3200 N N . SER D 4 267 ? 706.346 586.130 310.664 1.00 45.14 267 SER Y N 1
ATOM 3201 C CA . SER D 4 267 ? 705.248 586.698 309.894 1.00 45.74 267 SER Y CA 1
ATOM 3202 C C . SER D 4 267 ? 703.932 586.700 310.662 1.00 47.55 267 SER Y C 1
ATOM 3203 O O . SER D 4 267 ? 703.009 587.419 310.268 1.00 52.14 267 SER Y O 1
ATOM 3206 N N . GLN D 4 268 ? 703.823 585.916 311.737 1.00 46.12 268 GLN Y N 1
ATOM 3207 C CA . GLN D 4 268 ? 702.627 585.860 312.567 1.00 47.05 268 GLN Y CA 1
ATOM 3208 C C . GLN D 4 268 ? 702.806 586.579 313.901 1.00 47.83 268 GLN Y C 1
ATOM 3209 O O . GLN D 4 268 ? 702.048 586.317 314.841 1.00 51.72 268 GLN Y O 1
ATOM 3215 N N . LEU D 4 269 ? 703.789 587.474 314.006 1.00 45.67 269 LEU Y N 1
ATOM 3216 C CA . LEU D 4 269 ? 704.043 588.243 315.226 1.00 44.22 269 LEU Y CA 1
ATOM 3217 C C . LEU D 4 269 ? 703.516 589.655 314.999 1.00 46.06 269 LEU Y C 1
ATOM 3218 O O . LEU D 4 269 ? 704.248 590.554 314.588 1.00 45.15 269 LEU Y O 1
ATOM 3223 N N . TYR D 4 270 ? 702.229 589.846 315.276 1.00 48.04 270 TYR Y N 1
ATOM 3224 C CA . TYR D 4 270 ? 701.606 591.142 315.080 1.00 46.56 270 TYR Y CA 1
ATOM 3225 C C . TYR D 4 270 ? 702.043 592.110 316.181 1.00 44.04 270 TYR Y C 1
ATOM 3226 O O . TYR D 4 270 ? 702.380 591.686 317.289 1.00 46.39 270 TYR Y O 1
ATOM 3235 N N . PRO D 4 271 ? 702.044 593.414 315.911 1.00 41.14 271 PRO Y N 1
ATOM 3236 C CA . PRO D 4 271 ? 702.539 594.365 316.907 1.00 42.66 271 PRO Y CA 1
ATOM 3237 C C . PRO D 4 271 ? 701.527 594.611 318.015 1.00 44.00 271 PRO Y C 1
ATOM 3238 O O . PRO D 4 271 ? 700.332 594.342 317.881 1.00 43.33 271 PRO Y O 1
ATOM 3242 N N . ARG D 4 272 ? 702.039 595.139 319.124 1.00 44.01 272 ARG Y N 1
ATOM 3243 C CA . ARG D 4 272 ? 701.255 595.440 320.311 1.00 44.33 272 ARG Y CA 1
ATOM 3244 C C . ARG D 4 272 ? 701.287 596.936 320.582 1.00 42.64 272 ARG Y C 1
ATOM 3245 O O . ARG D 4 272 ? 702.188 597.651 320.140 1.00 47.94 272 ARG Y O 1
ATOM 3253 N N . HIS D 4 273 ? 700.286 597.405 321.319 1.00 39.54 273 HIS Y N 1
ATOM 3254 C CA . HIS D 4 273 ? 700.239 598.807 321.695 1.00 39.57 273 HIS Y CA 1
ATOM 3255 C C . HIS D 4 273 ? 701.342 599.120 322.700 1.00 40.66 273 HIS Y C 1
ATOM 3256 O O . HIS D 4 273 ? 701.923 598.230 323.324 1.00 42.98 273 HIS Y O 1
ATOM 3263 N N . LYS D 4 274 ? 701.634 600.409 322.849 1.00 40.49 274 LYS Y N 1
ATOM 3264 C CA . LYS D 4 274 ? 702.710 600.830 323.735 1.00 40.62 274 LYS Y CA 1
ATOM 3265 C C . LYS D 4 274 ? 702.278 600.711 325.190 1.00 42.22 274 LYS Y C 1
ATOM 3266 O O . LYS D 4 274 ? 701.203 601.181 325.571 1.00 46.17 274 LYS Y O 1
ATOM 3272 N N . HIS D 4 275 ? 703.122 600.084 326.003 1.00 41.77 275 HIS Y N 1
ATOM 3273 C CA . HIS D 4 275 ? 702.823 599.939 327.420 1.00 41.65 275 HIS Y CA 1
ATOM 3274 C C . HIS D 4 275 ? 702.901 601.289 328.119 1.00 41.28 275 HIS Y C 1
ATOM 3275 O O . HIS D 4 275 ? 703.826 602.072 327.892 1.00 44.07 275 HIS Y O 1
ATOM 3282 N N . LEU D 4 276 ? 701.919 601.562 328.972 1.00 40.62 276 LEU Y N 1
ATOM 3283 C CA . LEU D 4 276 ? 701.904 602.809 329.717 1.00 41.31 276 LEU Y CA 1
ATOM 3284 C C . LEU D 4 276 ? 702.930 602.775 330.844 1.00 43.33 276 LEU Y C 1
ATOM 3285 O O . LEU D 4 276 ? 703.318 601.715 331.339 1.00 48.68 276 LEU Y O 1
ATOM 3290 N N . LEU D 4 277 ? 703.371 603.963 331.241 1.00 43.28 277 LEU Y N 1
ATOM 3291 C CA . LEU D 4 277 ? 704.174 604.167 332.436 1.00 44.36 277 LEU Y CA 1
ATOM 3292 C C . LEU D 4 277 ? 703.311 604.827 333.502 1.00 47.46 277 LEU Y C 1
ATOM 3293 O O . LEU D 4 277 ? 702.159 605.192 333.258 1.00 51.19 277 LEU Y O 1
ATOM 3298 N N . ILE D 4 278 ? 703.884 604.976 334.697 1.00 46.47 278 ILE Y N 1
ATOM 3299 C CA . ILE D 4 278 ? 703.179 605.537 335.839 1.00 46.23 278 ILE Y CA 1
ATOM 3300 C C . ILE D 4 278 ? 704.021 606.628 336.478 1.00 49.78 278 ILE Y C 1
ATOM 3301 O O . ILE D 4 278 ? 705.243 606.678 336.325 1.00 52.07 278 ILE Y O 1
ATOM 3306 N N . LYS D 4 279 ? 703.338 607.506 337.203 1.00 50.90 279 LYS Y N 1
ATOM 3307 C CA . LYS D 4 279 ? 703.968 608.452 338.107 1.00 50.50 279 LYS Y CA 1
ATOM 3308 C C . LYS D 4 279 ? 703.795 607.936 339.527 1.00 52.90 279 LYS Y C 1
ATOM 3309 O O . LYS D 4 279 ? 702.730 607.421 339.885 1.00 57.28 279 LYS Y O 1
ATOM 3315 N N . ARG D 4 280 ? 704.851 608.054 340.324 1.00 52.93 280 ARG Y N 1
ATOM 3316 C CA . ARG D 4 280 ? 704.897 607.489 341.664 1.00 55.35 280 ARG Y CA 1
ATOM 3317 C C . ARG D 4 280 ? 704.769 608.594 342.699 1.00 58.36 280 ARG Y C 1
ATOM 3318 O O . ARG D 4 280 ? 705.478 609.603 342.629 1.00 61.01 280 ARG Y O 1
ATOM 3326 N N . SER D 4 281 ? 703.857 608.398 343.645 1.00 58.19 281 SER Y N 1
ATOM 3327 C CA . SER D 4 281 ? 703.727 609.242 344.822 1.00 59.78 281 SER Y CA 1
ATOM 3328 C C . SER D 4 281 ? 704.290 608.488 346.017 1.00 61.95 281 SER Y C 1
ATOM 3329 O O . SER D 4 281 ? 703.929 607.330 346.253 1.00 64.14 281 SER Y O 1
ATOM 3332 N N . LEU D 4 282 ? 705.177 609.141 346.759 1.00 60.91 282 LEU Y N 1
ATOM 3333 C CA . LEU D 4 282 ? 705.864 608.526 347.884 1.00 61.62 282 LEU Y CA 1
ATOM 3334 C C . LEU D 4 282 ? 705.174 608.909 349.184 1.00 65.58 282 LEU Y C 1
ATOM 3335 O O . LEU D 4 282 ? 704.777 610.063 349.371 1.00 67.87 282 LEU Y O 1
ATOM 3340 N N . ARG D 4 283 ? 705.030 607.931 350.076 1.00 64.74 283 ARG Y N 1
ATOM 3341 C CA . ARG D 4 283 ? 704.364 608.108 351.359 1.00 65.30 283 ARG Y CA 1
ATOM 3342 C C . ARG D 4 283 ? 705.246 607.543 352.460 1.00 67.99 283 ARG Y C 1
ATOM 3343 O O . ARG D 4 283 ? 705.651 606.378 352.398 1.00 69.68 283 ARG Y O 1
ATOM 3351 N N . CYS D 4 284 ? 705.540 608.374 353.458 1.00 70.15 284 CYS Y N 1
ATOM 3352 C CA . CYS D 4 284 ? 706.288 607.920 354.623 1.00 70.23 284 CYS Y CA 1
ATOM 3353 C C . CYS D 4 284 ? 705.511 606.820 355.332 1.00 74.28 284 CYS Y C 1
ATOM 3354 O O . CYS D 4 284 ? 704.293 606.915 355.504 1.00 79.11 284 CYS Y O 1
ATOM 3357 N N . ARG D 4 285 ? 706.211 605.753 355.713 1.00 72.84 285 ARG Y N 1
ATOM 3358 C CA . ARG D 4 285 ? 705.522 604.601 356.285 1.00 73.77 285 ARG Y CA 1
ATOM 3359 C C . ARG D 4 285 ? 705.121 604.844 357.735 1.00 75.82 285 ARG Y C 1
ATOM 3360 O O . ARG D 4 285 ? 704.040 604.421 358.159 1.00 76.61 285 ARG Y O 1
ATOM 3368 N N . GLN D 4 286 ? 705.972 605.522 358.509 1.00 78.00 286 GLN Y N 1
ATOM 3369 C CA . GLN D 4 286 ? 705.660 605.758 359.916 1.00 79.05 286 GLN Y CA 1
ATOM 3370 C C . GLN D 4 286 ? 704.454 606.677 360.067 1.00 78.31 286 GLN Y C 1
ATOM 3371 O O . GLN D 4 286 ? 703.512 606.362 360.804 1.00 79.71 286 GLN Y O 1
ATOM 3377 N N . CYS D 4 287 ? 704.467 607.817 359.378 1.00 76.50 287 CYS Y N 1
ATOM 3378 C CA . CYS D 4 287 ? 703.329 608.725 359.308 1.00 76.20 287 CYS Y CA 1
ATOM 3379 C C . CYS D 4 287 ? 702.863 608.792 357.862 1.00 78.15 287 CYS Y C 1
ATOM 3380 O O . CYS D 4 287 ? 703.668 609.017 356.954 1.00 80.97 287 CYS Y O 1
ATOM 3383 N N . GLU D 4 288 ? 701.565 608.582 357.644 1.00 76.76 288 GLU Y N 1
ATOM 3384 C CA . GLU D 4 288 ? 701.014 608.513 356.292 1.00 75.80 288 GLU Y CA 1
ATOM 3385 C C . GLU D 4 288 ? 700.908 609.926 355.715 1.00 77.23 288 GLU Y C 1
ATOM 3386 O O . GLU D 4 288 ? 699.827 610.492 355.543 1.00 80.36 288 GLU Y O 1
ATOM 3392 N N . HIS D 4 289 ? 702.075 610.492 355.412 1.00 75.02 289 HIS Y N 1
ATOM 3393 C CA . HIS D 4 289 ? 702.198 611.825 354.841 1.00 74.59 289 HIS Y CA 1
ATOM 3394 C C . HIS D 4 289 ? 703.044 611.738 353.582 1.00 71.09 289 HIS Y C 1
ATOM 3395 O O . HIS D 4 289 ? 704.108 611.110 353.587 1.00 69.73 289 HIS Y O 1
ATOM 3402 N N . ASN D 4 290 ? 702.570 612.361 352.509 1.00 68.89 290 ASN Y N 1
ATOM 3403 C CA . ASN D 4 290 ? 703.246 612.254 351.225 1.00 67.37 290 ASN Y CA 1
ATOM 3404 C C . ASN D 4 290 ? 704.576 612.992 351.263 1.00 66.99 290 ASN Y C 1
ATOM 3405 O O . ASN D 4 290 ? 704.642 614.156 351.668 1.00 67.07 290 ASN Y O 1
ATOM 3410 N N . LEU D 4 291 ? 705.640 612.307 350.837 1.00 65.64 291 LEU Y N 1
ATOM 3411 C CA . LEU D 4 291 ? 706.944 612.949 350.715 1.00 64.28 291 LEU Y CA 1
ATOM 3412 C C . LEU D 4 291 ? 707.086 613.659 349.375 1.00 65.59 291 LEU Y C 1
ATOM 3413 O O . LEU D 4 291 ? 707.659 614.752 349.311 1.00 68.38 291 LEU Y O 1
ATOM 3418 N N . SER D 4 292 ? 706.577 613.057 348.302 1.00 65.23 292 SER Y N 1
ATOM 3419 C CA . SER D 4 292 ? 706.636 613.644 346.970 1.00 65.50 292 SER Y CA 1
ATOM 3420 C C . SER D 4 292 ? 705.352 613.319 346.226 1.00 65.38 292 SER Y C 1
ATOM 3421 O O . SER D 4 292 ? 704.871 612.184 346.287 1.00 65.74 292 SER Y O 1
ATOM 3424 N N . LYS D 4 293 ? 704.808 614.312 345.530 1.00 64.60 293 LYS Y N 1
ATOM 3425 C CA . LYS D 4 293 ? 703.562 614.171 344.777 1.00 64.18 293 LYS Y CA 1
ATOM 3426 C C . LYS D 4 293 ? 703.741 614.786 343.392 1.00 64.81 293 LYS Y C 1
ATOM 3427 O O . LYS D 4 293 ? 703.765 616.029 343.277 1.00 67.82 293 LYS Y O 1
ATOM 3433 N N . PRO D 4 294 ? 703.865 613.997 342.323 1.00 61.25 294 PRO Y N 1
ATOM 3434 C CA . PRO D 4 294 ? 703.977 614.600 340.991 1.00 61.30 294 PRO Y CA 1
ATOM 3435 C C . PRO D 4 294 ? 702.657 615.196 340.527 1.00 62.38 294 PRO Y C 1
ATOM 3436 O O . PRO D 4 294 ? 701.579 614.863 341.022 1.00 64.53 294 PRO Y O 1
ATOM 3440 N N . GLU D 4 295 ? 702.761 616.091 339.549 1.00 62.26 295 GLU Y N 1
ATOM 3441 C CA . GLU D 4 295 ? 701.608 616.826 339.058 1.00 65.25 295 GLU Y CA 1
ATOM 3442 C C . GLU D 4 295 ? 700.850 616.017 338.006 1.00 64.86 295 GLU Y C 1
ATOM 3443 O O . GLU D 4 295 ? 701.293 614.960 337.548 1.00 66.83 295 GLU Y O 1
ATOM 3449 N N . PHE D 4 296 ? 699.678 616.535 337.630 1.00 63.29 296 PHE Y N 1
ATOM 3450 C CA . PHE D 4 296 ? 698.823 615.855 336.662 1.00 62.77 296 PHE Y CA 1
ATOM 3451 C C . PHE D 4 296 ? 699.520 615.737 335.311 1.00 62.85 296 PHE Y C 1
ATOM 3452 O O . PHE D 4 296 ? 699.629 614.642 334.749 1.00 64.48 296 PHE Y O 1
ATOM 3460 N N . ASN D 4 297 ? 700.010 616.849 334.784 1.00 63.47 297 ASN Y N 1
ATOM 3461 C CA . ASN D 4 297 ? 700.529 616.873 333.421 1.00 62.97 297 ASN Y CA 1
ATOM 3462 C C . ASN D 4 297 ? 701.835 616.087 333.346 1.00 62.05 297 ASN Y C 1
ATOM 3463 O O . ASN D 4 297 ? 702.779 616.421 334.074 1.00 65.14 297 ASN Y O 1
ATOM 3468 N N . PRO D 4 298 ? 701.947 615.045 332.509 1.00 57.75 298 PRO Y N 1
ATOM 3469 C CA . PRO D 4 298 ? 703.210 614.286 332.478 1.00 59.70 298 PRO Y CA 1
ATOM 3470 C C . PRO D 4 298 ? 704.404 615.106 332.027 1.00 61.50 298 PRO Y C 1
ATOM 3471 O O . PRO D 4 298 ? 705.528 614.837 332.466 1.00 62.17 298 PRO Y O 1
ATOM 3475 N N . THR D 4 299 ? 704.198 616.098 331.162 1.00 60.95 299 THR Y N 1
ATOM 3476 C CA . THR D 4 299 ? 705.299 616.934 330.700 1.00 59.92 299 THR Y CA 1
ATOM 3477 C C . THR D 4 299 ? 705.698 617.996 331.716 1.00 60.92 299 THR Y C 1
ATOM 3478 O O . THR D 4 299 ? 706.773 618.587 331.573 1.00 60.99 299 THR Y O 1
ATOM 3482 N N . SER D 4 300 ? 704.870 618.253 332.724 1.00 62.88 300 SER Y N 1
ATOM 3483 C CA . SER D 4 300 ? 705.203 619.251 333.728 1.00 64.70 300 SER Y CA 1
ATOM 3484 C C . SER D 4 300 ? 706.404 618.800 334.548 1.00 64.15 300 SER Y C 1
ATOM 3485 O O . SER D 4 300 ? 706.618 617.606 334.774 1.00 61.80 300 SER Y O 1
ATOM 3488 N N . ILE D 4 301 ? 707.189 619.779 334.994 1.00 67.22 301 ILE Y N 1
ATOM 3489 C CA . ILE D 4 301 ? 708.428 619.532 335.722 1.00 65.95 301 ILE Y CA 1
ATOM 3490 C C . ILE D 4 301 ? 708.251 619.881 337.195 1.00 67.91 301 ILE Y C 1
ATOM 3491 O O . ILE D 4 301 ? 708.942 619.328 338.057 1.00 69.12 301 ILE Y O 1
ATOM 3496 N N . LYS D 4 302 ? 707.341 620.803 337.495 1.00 69.65 302 LYS Y N 1
ATOM 3497 C CA . LYS D 4 302 ? 707.072 621.164 338.879 1.00 70.45 302 LYS Y CA 1
ATOM 3498 C C . LYS D 4 302 ? 706.393 620.009 339.605 1.00 69.11 302 LYS Y C 1
ATOM 3499 O O . LYS D 4 302 ? 705.626 619.244 339.016 1.00 70.07 302 LYS Y O 1
ATOM 3505 N N . PHE D 4 303 ? 706.690 619.884 340.899 1.00 66.33 303 PHE Y N 1
ATOM 3506 C CA . PHE D 4 303 ? 706.074 618.888 341.767 1.00 66.75 303 PHE Y CA 1
ATOM 3507 C C . PHE D 4 303 ? 705.224 619.573 342.825 1.00 67.06 303 PHE Y C 1
ATOM 3508 O O . PHE D 4 303 ? 705.568 620.643 343.335 1.00 66.46 303 PHE Y O 1
ATOM 3516 N N . LYS D 4 304 ? 704.102 618.929 343.148 1.00 67.25 304 LYS Y N 1
ATOM 3517 C CA . LYS D 4 304 ? 703.153 619.510 344.091 1.00 66.73 304 LYS Y CA 1
ATOM 3518 C C . LYS D 4 304 ? 703.724 619.534 345.502 1.00 65.08 304 LYS Y C 1
ATOM 3519 O O . LYS D 4 304 ? 703.594 620.538 346.213 1.00 67.44 304 LYS Y O 1
ATOM 3525 N N . ILE D 4 305 ? 704.355 618.441 345.924 1.00 62.84 305 ILE Y N 1
ATOM 3526 C CA . ILE D 4 305 ? 704.986 618.327 347.233 1.00 65.84 305 ILE Y CA 1
ATOM 3527 C C . ILE D 4 305 ? 706.434 617.927 347.004 1.00 69.70 305 ILE Y C 1
ATOM 3528 O O . ILE D 4 305 ? 706.709 616.984 346.252 1.00 68.57 305 ILE Y O 1
ATOM 3533 N N . GLN D 4 306 ? 707.354 618.646 347.644 1.00 70.32 306 GLN Y N 1
ATOM 3534 C CA . GLN D 4 306 ? 708.784 618.390 347.528 1.00 67.21 306 GLN Y CA 1
ATOM 3535 C C . GLN D 4 306 ? 709.378 618.317 348.924 1.00 68.12 306 GLN Y C 1
ATOM 3536 O O . GLN D 4 306 ? 709.364 619.310 349.658 1.00 69.09 306 GLN Y O 1
ATOM 3542 N N . LEU D 4 307 ? 709.888 617.142 349.286 1.00 67.70 307 LEU Y N 1
ATOM 3543 C CA . LEU D 4 307 ? 710.597 616.929 350.542 1.00 65.40 307 LEU Y CA 1
ATOM 3544 C C . LEU D 4 307 ? 711.860 616.121 350.285 1.00 64.86 307 LEU Y C 1
ATOM 3545 O O . LEU D 4 307 ? 712.218 615.223 351.053 1.00 67.13 307 LEU Y O 1
ATOM 3550 N N . VAL D 4 308 ? 712.547 616.429 349.185 1.00 62.97 308 VAL Y N 1
ATOM 3551 C CA . VAL D 4 308 ? 713.802 615.762 348.873 1.00 63.19 308 VAL Y CA 1
ATOM 3552 C C . VAL D 4 308 ? 714.852 616.135 349.914 1.00 66.42 308 VAL Y C 1
ATOM 3553 O O . VAL D 4 308 ? 714.836 617.234 350.484 1.00 66.45 308 VAL Y O 1
ATOM 3557 N N . ALA D 4 309 ? 715.776 615.205 350.166 1.00 67.46 309 ALA Y N 1
ATOM 3558 C CA . ALA D 4 309 ? 716.746 615.389 351.241 1.00 65.86 309 ALA Y CA 1
ATOM 3559 C C . ALA D 4 309 ? 717.680 616.561 350.966 1.00 65.73 309 ALA Y C 1
ATOM 3560 O O . ALA D 4 309 ? 718.036 617.303 351.889 1.00 66.94 309 ALA Y O 1
ATOM 3562 N N . VAL D 4 310 ? 718.090 616.743 349.708 1.00 64.27 310 VAL Y N 1
ATOM 3563 C CA . VAL D 4 310 ? 719.070 617.777 349.384 1.00 64.73 310 VAL Y CA 1
ATOM 3564 C C . VAL D 4 310 ? 718.529 619.167 349.690 1.00 65.84 310 VAL Y C 1
ATOM 3565 O O . VAL D 4 310 ? 719.301 620.099 349.942 1.00 67.67 310 VAL Y O 1
ATOM 3569 N N . ASN D 4 311 ? 717.206 619.337 349.670 1.00 66.58 311 ASN Y N 1
ATOM 3570 C CA . ASN D 4 311 ? 716.621 620.643 349.947 1.00 69.38 311 ASN Y CA 1
ATOM 3571 C C . ASN D 4 311 ? 716.714 621.033 351.417 1.00 69.53 311 ASN Y C 1
ATOM 3572 O O . ASN D 4 311 ? 716.560 622.219 351.731 1.00 70.28 311 ASN Y O 1
ATOM 3577 N N . TYR D 4 312 ? 716.959 620.077 352.317 1.00 68.35 312 TYR Y N 1
ATOM 3578 C CA . TYR D 4 312 ? 717.006 620.331 353.754 1.00 67.61 312 TYR Y CA 1
ATOM 3579 C C . TYR D 4 312 ? 718.358 620.007 354.369 1.00 66.05 312 TYR Y C 1
ATOM 3580 O O . TYR D 4 312 ? 718.913 620.835 355.100 1.00 63.57 312 TYR Y O 1
ATOM 3589 N N . ILE D 4 313 ? 718.903 618.829 354.098 1.00 65.83 313 ILE Y N 1
ATOM 3590 C CA . ILE D 4 313 ? 720.187 618.441 354.694 1.00 66.81 313 ILE Y CA 1
ATOM 3591 C C . ILE D 4 313 ? 721.304 619.234 354.023 1.00 68.74 313 ILE Y C 1
ATOM 3592 O O . ILE D 4 313 ? 721.250 619.440 352.798 1.00 71.17 313 ILE Y O 1
ATOM 3597 N N . PRO D 4 314 ? 722.328 619.701 354.745 1.00 70.60 314 PRO Y N 1
ATOM 3598 C CA . PRO D 4 314 ? 723.487 620.277 354.049 1.00 70.90 314 PRO Y CA 1
ATOM 3599 C C . PRO D 4 314 ? 724.249 619.196 353.299 1.00 72.08 314 PRO Y C 1
ATOM 3600 O O . PRO D 4 314 ? 724.591 618.154 353.863 1.00 72.80 314 PRO Y O 1
ATOM 3604 N N . GLU D 4 315 ? 724.511 619.449 352.021 1.00 73.75 315 GLU Y N 1
ATOM 3605 C CA . GLU D 4 315 ? 725.157 618.461 351.169 1.00 72.17 315 GLU Y CA 1
ATOM 3606 C C . GLU D 4 315 ? 726.666 618.512 351.356 1.00 75.45 315 GLU Y C 1
ATOM 3607 O O . GLU D 4 315 ? 727.263 619.591 351.356 1.00 77.31 315 GLU Y O 1
ATOM 3609 N N . VAL D 4 316 ? 727.280 617.341 351.500 1.00 76.21 316 VAL Y N 1
ATOM 3610 C CA . VAL D 4 316 ? 728.726 617.206 351.646 1.00 76.19 316 VAL Y CA 1
ATOM 3611 C C . VAL D 4 316 ? 729.292 616.609 350.367 1.00 77.22 316 VAL Y C 1
ATOM 3612 O O . VAL D 4 316 ? 728.816 615.571 349.893 1.00 77.90 316 VAL Y O 1
ATOM 3616 N N . ARG D 4 317 ? 730.306 617.270 349.813 1.00 76.97 317 ARG Y N 1
ATOM 3617 C CA . ARG D 4 317 ? 731.031 616.774 348.651 1.00 78.60 317 ARG Y CA 1
ATOM 3618 C C . ARG D 4 317 ? 732.520 616.855 348.938 1.00 80.29 317 ARG Y C 1
ATOM 3619 O O . ARG D 4 317 ? 732.947 617.554 349.855 1.00 81.39 317 ARG Y O 1
ATOM 3627 N N . ILE D 4 318 ? 733.311 616.124 348.154 1.00 80.46 318 ILE Y N 1
ATOM 3628 C CA . ILE D 4 318 ? 734.764 616.106 348.298 1.00 81.66 318 ILE Y CA 1
ATOM 3629 C C . ILE D 4 318 ? 735.376 616.872 347.133 1.00 82.87 318 ILE Y C 1
ATOM 3630 O O . ILE D 4 318 ? 735.003 616.663 345.971 1.00 82.44 318 ILE Y O 1
ATOM 3635 N N . MET D 4 319 ? 736.293 617.786 347.450 1.00 84.29 319 MET Y N 1
ATOM 3636 C CA . MET D 4 319 ? 736.907 618.682 346.479 1.00 85.90 319 MET Y CA 1
ATOM 3637 C C . MET D 4 319 ? 738.292 618.202 346.060 1.00 89.26 319 MET Y C 1
ATOM 3638 O O . MET D 4 319 ? 738.553 618.035 344.866 1.00 90.01 319 MET Y O 1
ATOM 3643 N N . SER D 4 320 ? 739.181 617.975 347.024 1.00 91.51 320 SER Y N 1
ATOM 3644 C CA . SER D 4 320 ? 740.558 617.575 346.768 1.00 93.52 320 SER Y CA 1
ATOM 3645 C C . SER D 4 320 ? 740.723 616.088 347.048 1.00 91.95 320 SER Y C 1
ATOM 3646 O O . SER D 4 320 ? 740.147 615.558 348.003 1.00 92.42 320 SER Y O 1
ATOM 3649 N N . ILE D 4 321 ? 741.510 615.421 346.208 1.00 90.79 321 ILE Y N 1
ATOM 3650 C CA . ILE D 4 321 ? 741.736 613.980 346.301 1.00 93.07 321 ILE Y CA 1
ATOM 3651 C C . ILE D 4 321 ? 743.240 613.726 346.297 1.00 96.39 321 ILE Y C 1
ATOM 3652 O O . ILE D 4 321 ? 743.785 613.249 345.291 1.00 96.35 321 ILE Y O 1
ATOM 3657 N N . PRO D 4 322 ? 743.950 614.023 347.383 1.00 98.22 322 PRO Y N 1
ATOM 3658 C CA . PRO D 4 322 ? 745.389 613.745 347.418 1.00 96.74 322 PRO Y CA 1
ATOM 3659 C C . PRO D 4 322 ? 745.670 612.250 347.444 1.00 98.21 322 PRO Y C 1
ATOM 3660 O O . PRO D 4 322 ? 744.794 611.424 347.711 1.00 100.48 322 PRO Y O 1
ATOM 3664 N N . ASN D 4 323 ? 746.926 611.910 347.159 1.00 95.52 323 ASN Y N 1
ATOM 3665 C CA . ASN D 4 323 ? 747.328 610.514 347.071 1.00 94.71 323 ASN Y CA 1
ATOM 3666 C C . ASN D 4 323 ? 747.167 609.816 348.420 1.00 94.17 323 ASN Y C 1
ATOM 3667 O O . ASN D 4 323 ? 747.217 610.437 349.486 1.00 93.43 323 ASN Y O 1
ATOM 3669 N N . LEU D 4 324 ? 746.974 608.500 348.357 1.00 92.37 324 LEU Y N 1
ATOM 3670 C CA . LEU D 4 324 ? 746.684 607.664 349.521 1.00 89.74 324 LEU Y CA 1
ATOM 3671 C C . LEU D 4 324 ? 747.897 606.858 349.966 1.00 90.67 324 LEU Y C 1
ATOM 3672 O O . LEU D 4 324 ? 747.765 605.700 350.372 1.00 89.65 324 LEU Y O 1
ATOM 3674 N N . ARG D 4 325 ? 749.093 607.442 349.899 1.00 90.94 325 ARG Y N 1
ATOM 3675 C CA . ARG D 4 325 ? 750.324 606.749 350.281 1.00 89.11 325 ARG Y CA 1
ATOM 3676 C C . ARG D 4 325 ? 750.569 606.870 351.788 1.00 92.29 325 ARG Y C 1
ATOM 3677 O O . ARG D 4 325 ? 751.566 607.424 352.249 1.00 92.16 325 ARG Y O 1
ATOM 3679 N N . TYR D 4 326 ? 749.621 606.331 352.559 1.00 93.63 326 TYR Y N 1
ATOM 3680 C CA . TYR D 4 326 ? 749.669 606.309 354.023 1.00 91.39 326 TYR Y CA 1
ATOM 3681 C C . TYR D 4 326 ? 749.761 607.712 354.629 1.00 93.16 326 TYR Y C 1
ATOM 3682 O O . TYR D 4 326 ? 750.209 607.877 355.769 1.00 90.77 326 TYR Y O 1
ATOM 3691 N N . MET D 4 327 ? 749.328 608.734 353.894 1.00 95.85 327 MET Y N 1
ATOM 3692 C CA . MET D 4 327 ? 749.290 610.098 354.399 1.00 94.26 327 MET Y CA 1
ATOM 3693 C C . MET D 4 327 ? 748.576 610.962 353.372 1.00 95.31 327 MET Y C 1
ATOM 3694 O O . MET D 4 327 ? 748.758 610.768 352.167 1.00 97.03 327 MET Y O 1
ATOM 3696 N N . LYS D 4 328 ? 747.769 611.906 353.848 1.00 90.80 328 LYS Y N 1
ATOM 3697 C CA . LYS D 4 328 ? 747.022 612.786 352.956 1.00 87.41 328 LYS Y CA 1
ATOM 3698 C C . LYS D 4 328 ? 746.273 613.808 353.801 1.00 84.77 328 LYS Y C 1
ATOM 3699 O O . LYS D 4 328 ? 746.242 613.725 355.032 1.00 85.81 328 LYS Y O 1
ATOM 3701 N N . GLU D 4 329 ? 745.667 614.777 353.114 1.00 83.83 329 GLU Y N 1
ATOM 3702 C CA . GLU D 4 329 ? 744.855 615.808 353.760 1.00 81.99 329 GLU Y CA 1
ATOM 3703 C C . GLU D 4 329 ? 743.807 616.245 352.741 1.00 83.75 329 GLU Y C 1
ATOM 3704 O O . GLU D 4 329 ? 744.102 617.052 351.856 1.00 85.84 329 GLU Y O 1
ATOM 3706 N N . SER D 4 330 ? 742.593 615.718 352.877 1.00 82.79 330 SER Y N 1
ATOM 3707 C CA . SER D 4 330 ? 741.543 615.904 351.885 1.00 83.35 330 SER Y CA 1
ATOM 3708 C C . SER D 4 330 ? 740.618 617.045 352.286 1.00 82.30 330 SER Y C 1
ATOM 3709 O O . SER D 4 330 ? 740.199 617.143 353.443 1.00 81.55 330 SER Y O 1
ATOM 3712 N N . GLN D 4 331 ? 740.300 617.901 351.318 1.00 82.92 331 GLN Y N 1
ATOM 3713 C CA . GLN D 4 331 ? 739.383 619.017 351.509 1.00 81.60 331 GLN Y CA 1
ATOM 3714 C C . GLN D 4 331 ? 737.999 618.621 351.013 1.00 83.54 331 GLN Y C 1
ATOM 3715 O O . GLN D 4 331 ? 737.864 618.072 349.914 1.00 86.24 331 GLN Y O 1
ATOM 3717 N N . VAL D 4 332 ? 736.979 618.896 351.824 1.00 81.64 332 VAL Y N 1
ATOM 3718 C CA . VAL D 4 332 ? 735.594 618.563 351.502 1.00 79.54 332 VAL Y CA 1
ATOM 3719 C C . VAL D 4 332 ? 734.719 619.761 351.843 1.00 78.77 332 VAL Y C 1
ATOM 3720 O O . VAL D 4 332 ? 734.932 620.427 352.859 1.00 81.17 332 VAL Y O 1
ATOM 3724 N N . LEU D 4 333 ? 733.736 620.032 350.989 1.00 77.62 333 LEU Y N 1
ATOM 3725 C CA . LEU D 4 333 ? 732.823 621.152 351.164 1.00 79.17 333 LEU Y CA 1
ATOM 3726 C C . LEU D 4 333 ? 731.520 620.696 351.809 1.00 79.40 333 LEU Y C 1
ATOM 3727 O O . LEU D 4 333 ? 731.017 619.605 351.516 1.00 78.55 333 LEU Y O 1
ATOM 3732 N N . LEU D 4 334 ? 730.974 621.558 352.669 1.00 80.02 334 LEU Y N 1
ATOM 3733 C CA . LEU D 4 334 ? 729.707 621.356 353.374 1.00 78.90 334 LEU Y CA 1
ATOM 3734 C C . LEU D 4 334 ? 728.770 622.487 352.970 1.00 81.86 334 LEU Y C 1
ATOM 3735 O O . LEU D 4 334 ? 728.669 623.500 353.666 1.00 82.71 334 LEU Y O 1
ATOM 3740 N N . THR D 4 335 ? 728.067 622.309 351.856 1.00 81.98 335 THR Y N 1
ATOM 3741 C CA . THR D 4 335 ? 727.159 623.343 351.379 1.00 82.46 335 THR Y CA 1
ATOM 3742 C C . THR D 4 335 ? 725.844 623.292 352.145 1.00 81.02 335 THR Y C 1
ATOM 3743 O O . THR D 4 335 ? 725.304 622.214 352.411 1.00 81.26 335 THR Y O 1
ATOM 3747 N N . LEU D 4 336 ? 725.343 624.467 352.511 1.00 79.09 336 LEU Y N 1
ATOM 3748 C CA . LEU D 4 336 ? 724.043 624.595 353.148 1.00 78.77 336 LEU Y CA 1
ATOM 3749 C C . LEU D 4 336 ? 722.972 624.806 352.087 1.00 78.81 336 LEU Y C 1
ATOM 3750 O O . LEU D 4 336 ? 723.243 625.322 351.000 1.00 82.55 336 LEU Y O 1
ATOM 3755 N N . THR D 4 337 ? 721.750 624.394 352.417 1.00 74.09 337 THR Y N 1
ATOM 3756 C CA . THR D 4 337 ? 720.596 624.525 351.538 1.00 77.50 337 THR Y CA 1
ATOM 3757 C C . THR D 4 337 ? 719.476 625.376 352.119 1.00 79.07 337 THR Y C 1
ATOM 3758 O O . THR D 4 337 ? 718.668 625.902 351.352 1.00 80.54 337 THR Y O 1
ATOM 3762 N N . ASN D 4 338 ? 719.406 625.529 353.437 1.00 77.74 338 ASN Y N 1
ATOM 3763 C CA . ASN D 4 338 ? 718.408 626.383 354.065 1.00 79.38 338 ASN Y CA 1
ATOM 3764 C C . ASN D 4 338 ? 718.905 627.824 354.103 1.00 86.03 338 ASN Y C 1
ATOM 3765 O O . ASN D 4 338 ? 720.077 628.095 353.834 1.00 86.47 338 ASN Y O 1
ATOM 3767 N N . PRO D 4 339 ? 718.024 628.786 354.411 1.00 88.31 339 PRO Y N 1
ATOM 3768 C CA . PRO D 4 339 ? 718.478 630.188 354.475 1.00 87.92 339 PRO Y CA 1
ATOM 3769 C C . PRO D 4 339 ? 719.572 630.438 355.499 1.00 90.57 339 PRO Y C 1
ATOM 3770 O O . PRO D 4 339 ? 720.463 631.260 355.253 1.00 93.24 339 PRO Y O 1
ATOM 3774 N N . VAL D 4 340 ? 719.530 629.763 356.644 1.00 87.70 340 VAL Y N 1
ATOM 3775 C CA . VAL D 4 340 ? 720.543 629.940 357.681 1.00 84.27 340 VAL Y CA 1
ATOM 3776 C C . VAL D 4 340 ? 720.578 628.675 358.522 1.00 85.54 340 VAL Y C 1
ATOM 3777 O O . VAL D 4 340 ? 719.550 628.029 358.736 1.00 87.67 340 VAL Y O 1
ATOM 3779 N N . GLU D 4 341 ? 721.768 628.324 358.997 1.00 83.81 341 GLU Y N 1
ATOM 3780 C CA . GLU D 4 341 ? 721.939 627.124 359.809 1.00 81.16 341 GLU Y CA 1
ATOM 3781 C C . GLU D 4 341 ? 723.344 627.130 360.398 1.00 76.28 341 GLU Y C 1
ATOM 3782 O O . GLU D 4 341 ? 724.144 628.038 360.151 1.00 76.46 341 GLU Y O 1
ATOM 3784 N N . ASN D 4 342 ? 723.632 626.097 361.186 1.00 73.80 342 ASN Y N 1
ATOM 3785 C CA . ASN D 4 342 ? 724.940 625.874 361.781 1.00 75.13 342 ASN Y CA 1
ATOM 3786 C C . ASN D 4 342 ? 725.343 624.428 361.536 1.00 74.35 342 ASN Y C 1
ATOM 3787 O O . ASN D 4 342 ? 724.492 623.535 361.483 1.00 74.10 342 ASN Y O 1
ATOM 3792 N N . LEU D 4 343 ? 726.647 624.205 361.375 1.00 73.33 343 LEU Y N 1
ATOM 3793 C CA . LEU D 4 343 ? 727.186 622.875 361.131 1.00 70.41 343 LEU Y CA 1
ATOM 3794 C C . LEU D 4 343 ? 728.412 622.663 362.001 1.00 72.05 343 LEU Y C 1
ATOM 3795 O O . LEU D 4 343 ? 729.241 623.565 362.150 1.00 73.85 343 LEU Y O 1
ATOM 3797 N N . THR D 4 344 ? 728.518 621.464 362.573 1.00 75.37 344 THR Y N 1
ATOM 3798 C CA . THR D 4 344 ? 729.649 621.117 363.431 1.00 78.91 344 THR Y CA 1
ATOM 3799 C C . THR D 4 344 ? 729.832 619.604 363.349 1.00 76.21 344 THR Y C 1
ATOM 3800 O O . THR D 4 344 ? 729.119 618.854 364.022 1.00 75.47 344 THR Y O 1
ATOM 3802 N N . HIS D 4 345 ? 730.785 619.169 362.532 1.00 73.56 345 HIS Y N 1
ATOM 3803 C CA . HIS D 4 345 ? 731.067 617.746 362.346 1.00 73.90 345 HIS Y CA 1
ATOM 3804 C C . HIS D 4 345 ? 732.046 617.236 363.397 1.00 78.32 345 HIS Y C 1
ATOM 3805 O O . HIS D 4 345 ? 733.079 616.648 363.084 1.00 84.25 345 HIS Y O 1
ATOM 3807 N N . VAL D 4 346 ? 731.713 617.462 364.669 1.00 78.90 346 VAL Y N 1
ATOM 3808 C CA . VAL D 4 346 ? 732.615 617.087 365.753 1.00 84.95 346 VAL Y CA 1
ATOM 3809 C C . VAL D 4 346 ? 732.765 615.573 365.830 1.00 83.75 346 VAL Y C 1
ATOM 3810 O O . VAL D 4 346 ? 733.872 615.056 366.018 1.00 83.75 346 VAL Y O 1
ATOM 3812 N N . THR D 4 347 ? 731.663 614.843 365.687 1.00 80.20 347 THR Y N 1
ATOM 3813 C CA . THR D 4 347 ? 731.690 613.399 365.866 1.00 79.86 347 THR Y CA 1
ATOM 3814 C C . THR D 4 347 ? 732.558 612.733 364.806 1.00 80.46 347 THR Y C 1
ATOM 3815 O O . THR D 4 347 ? 732.593 613.160 363.649 1.00 78.20 347 THR Y O 1
ATOM 3817 N N . LEU D 4 348 ? 733.271 611.683 365.221 1.00 84.82 348 LEU Y N 1
ATOM 3818 C CA . LEU D 4 348 ? 734.109 610.872 364.344 1.00 84.79 348 LEU Y CA 1
ATOM 3819 C C . LEU D 4 348 ? 733.757 609.394 364.470 1.00 86.16 348 LEU Y C 1
ATOM 3820 O O . LEU D 4 348 ? 734.641 608.536 364.475 1.00 82.51 348 LEU Y O 1
ATOM 3822 N N . LEU D 4 349 ? 732.465 609.094 364.586 1.00 88.31 349 LEU Y N 1
ATOM 3823 C CA . LEU D 4 349 ? 731.882 607.761 364.727 1.00 91.01 349 LEU Y CA 1
ATOM 3824 C C . LEU D 4 349 ? 732.068 607.186 366.130 1.00 98.15 349 LEU Y C 1
ATOM 3825 O O . LEU D 4 349 ? 731.593 606.070 366.376 1.00 100.68 349 LEU Y O 1
ATOM 3827 N N . GLU D 4 350 ? 732.719 607.892 367.049 1.00 97.61 350 GLU Y N 1
ATOM 3828 C CA . GLU D 4 350 ? 732.887 607.428 368.438 1.00 96.04 350 GLU Y CA 1
ATOM 3829 C C . GLU D 4 350 ? 733.687 606.120 368.396 1.00 104.09 350 GLU Y C 1
ATOM 3830 O O . GLU D 4 350 ? 734.667 606.028 367.640 1.00 105.05 350 GLU Y O 1
ATOM 3832 N N . CYS D 4 351 ? 733.316 605.111 369.186 1.00 108.16 351 CYS Y N 1
ATOM 3833 C CA . CYS D 4 351 ? 733.928 603.789 369.140 1.00 105.71 351 CYS Y CA 1
ATOM 3834 C C . CYS D 4 351 ? 732.825 602.752 369.000 1.00 105.76 351 CYS Y C 1
ATOM 3835 O O . CYS D 4 351 ? 732.005 602.589 369.909 1.00 105.53 351 CYS Y O 1
ATOM 3837 N N . GLU D 4 352 ? 732.813 602.053 367.864 1.00 103.94 352 GLU Y N 1
ATOM 3838 C CA . GLU D 4 352 ? 731.788 601.051 367.568 1.00 101.96 352 GLU Y CA 1
ATOM 3839 C C . GLU D 4 352 ? 730.389 601.660 367.619 1.00 104.32 352 GLU Y C 1
ATOM 3840 O O . GLU D 4 352 ? 729.435 601.027 368.075 1.00 107.58 352 GLU Y O 1
ATOM 3842 N N . GLU D 4 353 ? 730.268 602.900 367.143 1.00 104.03 353 GLU Y N 1
ATOM 3843 C CA . GLU D 4 353 ? 729.004 603.628 367.112 1.00 105.85 353 GLU Y CA 1
ATOM 3844 C C . GLU D 4 353 ? 728.537 603.720 365.668 1.00 105.50 353 GLU Y C 1
ATOM 3845 O O . GLU D 4 353 ? 729.244 604.271 364.817 1.00 102.07 353 GLU Y O 1
ATOM 3847 N N . GLY D 4 354 ? 727.348 603.184 365.397 1.00 105.34 354 GLY Y N 1
ATOM 3848 C CA . GLY D 4 354 ? 726.817 603.123 364.054 1.00 104.27 354 GLY Y CA 1
ATOM 3849 C C . GLY D 4 354 ? 727.302 601.948 363.232 1.00 101.56 354 GLY Y C 1
ATOM 3850 O O . GLY D 4 354 ? 726.808 601.753 362.114 1.00 97.63 354 GLY Y O 1
ATOM 3851 N N . ASP D 4 355 ? 728.242 601.155 363.752 1.00 99.90 355 ASP Y N 1
ATOM 3852 C CA . ASP D 4 355 ? 728.787 600.005 363.044 1.00 97.33 355 ASP Y CA 1
ATOM 3853 C C . ASP D 4 355 ? 729.438 600.438 361.735 1.00 98.57 355 ASP Y C 1
ATOM 3854 O O . ASP D 4 355 ? 728.958 600.073 360.655 1.00 98.34 355 ASP Y O 1
ATOM 3856 N N . PRO D 4 356 ? 730.528 601.211 361.782 1.00 97.85 356 PRO Y N 1
ATOM 3857 C CA . PRO D 4 356 ? 731.206 601.593 360.537 1.00 92.52 356 PRO Y CA 1
ATOM 3858 C C . PRO D 4 356 ? 731.929 600.409 359.917 1.00 92.64 356 PRO Y C 1
ATOM 3859 O O . PRO D 4 356 ? 733.155 600.293 360.004 1.00 92.19 356 PRO Y O 1
ATOM 3863 N N . ASP D 4 357 ? 731.161 599.510 359.298 1.00 92.07 357 ASP Y N 1
ATOM 3864 C CA . ASP D 4 357 ? 731.738 598.285 358.757 1.00 93.39 357 ASP Y CA 1
ATOM 3865 C C . ASP D 4 357 ? 732.713 598.580 357.624 1.00 95.74 357 ASP Y C 1
ATOM 3866 O O . ASP D 4 357 ? 733.789 597.974 357.551 1.00 95.76 357 ASP Y O 1
ATOM 3868 N N . ASP D 4 358 ? 732.360 599.508 356.735 1.00 92.39 358 ASP Y N 1
ATOM 3869 C CA . ASP D 4 358 ? 733.167 599.778 355.553 1.00 87.31 358 ASP Y CA 1
ATOM 3870 C C . ASP D 4 358 ? 734.298 600.768 355.803 1.00 87.76 358 ASP Y C 1
ATOM 3871 O O . ASP D 4 358 ? 735.093 601.008 354.888 1.00 88.67 358 ASP Y O 1
ATOM 3873 N N . THR D 4 359 ? 734.394 601.347 356.999 1.00 87.52 359 THR Y N 1
ATOM 3874 C CA . THR D 4 359 ? 735.453 602.310 357.274 1.00 85.24 359 THR Y CA 1
ATOM 3875 C C . THR D 4 359 ? 736.817 601.635 357.208 1.00 85.10 359 THR Y C 1
ATOM 3876 O O . THR D 4 359 ? 737.028 600.576 357.805 1.00 87.52 359 THR Y O 1
ATOM 3878 N N . ASN D 4 360 ? 737.742 602.257 356.477 1.00 82.95 360 ASN Y N 1
ATOM 3879 C CA . ASN D 4 360 ? 739.088 601.728 356.275 1.00 81.78 360 ASN Y CA 1
ATOM 3880 C C . ASN D 4 360 ? 740.119 602.838 356.412 1.00 85.06 360 ASN Y C 1
ATOM 3881 O O . ASN D 4 360 ? 741.138 602.852 355.714 1.00 87.60 360 ASN Y O 1
ATOM 3883 N N . SER D 4 361 ? 739.864 603.789 357.302 1.00 86.16 361 SER Y N 1
ATOM 3884 C CA . SER D 4 361 ? 740.784 604.892 357.558 1.00 85.72 361 SER Y CA 1
ATOM 3885 C C . SER D 4 361 ? 740.255 605.664 358.761 1.00 86.60 361 SER Y C 1
ATOM 3886 O O . SER D 4 361 ? 739.264 605.274 359.386 1.00 86.46 361 SER Y O 1
ATOM 3888 N N . THR D 4 362 ? 740.932 606.766 359.083 1.00 84.62 362 THR Y N 1
ATOM 3889 C CA . THR D 4 362 ? 740.545 607.632 360.188 1.00 83.28 362 THR Y CA 1
ATOM 3890 C C . THR D 4 362 ? 740.707 609.083 359.767 1.00 80.75 362 THR Y C 1
ATOM 3891 O O . THR D 4 362 ? 741.651 609.426 359.050 1.00 81.33 362 THR Y O 1
ATOM 3893 N N . ALA D 4 363 ? 739.778 609.926 360.216 1.00 76.71 363 ALA Y N 1
ATOM 3894 C CA . ALA D 4 363 ? 739.798 611.358 359.945 1.00 76.06 363 ALA Y CA 1
ATOM 3895 C C . ALA D 4 363 ? 739.719 612.104 361.266 1.00 72.23 363 ALA Y C 1
ATOM 3896 O O . ALA D 4 363 ? 738.842 611.820 362.087 1.00 73.85 363 ALA Y O 1
ATOM 3898 N N . LYS D 4 364 ? 740.637 613.051 361.472 1.00 68.52 364 LYS Y N 1
ATOM 3899 C CA . LYS D 4 364 ? 740.636 613.816 362.715 1.00 67.93 364 LYS Y CA 1
ATOM 3900 C C . LYS D 4 364 ? 739.359 614.635 362.846 1.00 77.48 364 LYS Y C 1
ATOM 3901 O O . LYS D 4 364 ? 738.653 614.548 363.857 1.00 84.12 364 LYS Y O 1
ATOM 3903 N N . VAL D 4 365 ? 739.038 615.422 361.819 1.00 77.55 365 VAL Y N 1
ATOM 3904 C CA . VAL D 4 365 ? 737.796 616.186 361.768 1.00 77.87 365 VAL Y CA 1
ATOM 3905 C C . VAL D 4 365 ? 737.712 617.153 362.941 1.00 78.46 365 VAL Y C 1
ATOM 3906 O O . VAL D 4 365 ? 736.698 617.197 363.647 1.00 80.05 365 VAL Y O 1
ATOM 3908 N N . SER D 4 366 ? 738.775 617.924 363.169 1.00 77.78 366 SER Y N 1
ATOM 3909 C CA . SER D 4 366 ? 738.729 618.975 364.177 1.00 76.37 366 SER Y CA 1
ATOM 3910 C C . SER D 4 366 ? 737.672 619.987 363.765 1.00 81.70 366 SER Y C 1
ATOM 3911 O O . SER D 4 366 ? 737.854 620.708 362.778 1.00 83.49 366 SER Y O 1
ATOM 3913 N N . VAL D 4 367 ? 736.574 620.048 364.513 1.00 81.53 367 VAL Y N 1
ATOM 3914 C CA . VAL D 4 367 ? 735.355 620.715 364.060 1.00 81.42 367 VAL Y CA 1
ATOM 3915 C C . VAL D 4 367 ? 734.949 621.827 365.018 1.00 80.67 367 VAL Y C 1
ATOM 3916 O O . VAL D 4 367 ? 734.224 621.569 365.989 1.00 79.55 367 VAL Y O 1
ATOM 3918 N N . PRO D 4 368 ? 735.389 623.063 364.802 1.00 82.55 368 PRO Y N 1
ATOM 3919 C CA . PRO D 4 368 ? 734.705 624.202 365.411 1.00 82.42 368 PRO Y CA 1
ATOM 3920 C C . PRO D 4 368 ? 733.404 624.474 364.674 1.00 83.26 368 PRO Y C 1
ATOM 3921 O O . PRO D 4 368 ? 733.410 624.521 363.434 1.00 82.05 368 PRO Y O 1
ATOM 3925 N N . PRO D 4 369 ? 732.265 624.619 365.369 1.00 82.54 369 PRO Y N 1
ATOM 3926 C CA . PRO D 4 369 ? 731.017 624.899 364.646 1.00 81.34 369 PRO Y CA 1
ATOM 3927 C C . PRO D 4 369 ? 731.105 626.179 363.826 1.00 84.05 369 PRO Y C 1
ATOM 3928 O O . PRO D 4 369 ? 731.745 627.154 364.226 1.00 82.11 369 PRO Y O 1
ATOM 3932 N N . THR D 4 370 ? 730.462 626.153 362.658 1.00 85.59 370 THR Y N 1
ATOM 3933 C CA . THR D 4 370 ? 730.458 627.263 361.714 1.00 82.73 370 THR Y CA 1
ATOM 3934 C C . THR D 4 370 ? 729.033 627.550 361.270 1.00 81.22 370 THR Y C 1
ATOM 3935 O O . THR D 4 370 ? 728.245 626.626 361.044 1.00 84.39 370 THR Y O 1
ATOM 3939 N N . GLU D 4 371 ? 728.713 628.834 361.133 1.00 79.04 371 GLU Y N 1
ATOM 3940 C CA . GLU D 4 371 ? 727.385 629.282 360.734 1.00 84.16 371 GLU Y CA 1
ATOM 3941 C C . GLU D 4 371 ? 727.366 629.545 359.235 1.00 84.88 371 GLU Y C 1
ATOM 3942 O O . GLU D 4 371 ? 728.249 630.233 358.712 1.00 84.50 371 GLU Y O 1
ATOM 3944 N N . LEU D 4 372 ? 726.357 629.001 358.553 1.00 86.64 372 LEU Y N 1
ATOM 3945 C CA . LEU D 4 372 ? 726.230 629.084 357.105 1.00 86.88 372 LEU Y CA 1
ATOM 3946 C C . LEU D 4 372 ? 724.875 629.683 356.745 1.00 91.01 372 LEU Y C 1
ATOM 3947 O O . LEU D 4 372 ? 723.916 629.608 357.518 1.00 90.98 372 LEU Y O 1
ATOM 3952 N N . VAL D 4 373 ? 724.808 630.289 355.555 1.00 89.39 373 VAL Y N 1
ATOM 3953 C CA . VAL D 4 373 ? 723.571 630.851 355.025 1.00 89.16 373 VAL Y CA 1
ATOM 3954 C C . VAL D 4 373 ? 723.509 630.594 353.525 1.00 91.69 373 VAL Y C 1
ATOM 3955 O O . VAL D 4 373 ? 724.495 630.208 352.895 1.00 89.51 373 VAL Y O 1
ATOM 3959 N N . LEU D 4 374 ? 722.319 630.812 352.959 1.00 95.20 374 LEU Y N 1
ATOM 3960 C CA . LEU D 4 374 ? 722.077 630.694 351.528 1.00 92.89 374 LEU Y CA 1
ATOM 3961 C C . LEU D 4 374 ? 721.268 631.889 351.045 1.00 93.63 374 LEU Y C 1
ATOM 3962 O O . LEU D 4 374 ? 720.457 632.453 351.785 1.00 94.61 374 LEU Y O 1
ATOM 3967 N N . ALA D 4 375 ? 721.498 632.267 349.789 1.00 96.65 375 ALA Y N 1
ATOM 3968 C CA . ALA D 4 375 ? 720.763 633.347 349.145 1.00 99.19 375 ALA Y CA 1
ATOM 3969 C C . ALA D 4 375 ? 720.594 633.017 347.671 1.00 101.83 375 ALA Y C 1
ATOM 3970 O O . ALA D 4 375 ? 721.533 632.537 347.030 1.00 103.91 375 ALA Y O 1
ATOM 3972 N N . GLY D 4 376 ? 719.403 633.275 347.139 1.00 101.38 376 GLY Y N 1
ATOM 3973 C CA . GLY D 4 376 ? 719.133 633.009 345.740 1.00 100.08 376 GLY Y CA 1
ATOM 3974 C C . GLY D 4 376 ? 719.634 634.109 344.827 1.00 102.29 376 GLY Y C 1
ATOM 3975 O O . GLY D 4 376 ? 718.842 634.756 344.136 1.00 104.10 376 GLY Y O 1
ATOM 3976 N N . LYS D 4 377 ? 720.946 634.327 344.815 1.00 101.57 377 LYS Y N 1
ATOM 3977 C CA . LYS D 4 377 ? 721.549 635.367 343.989 1.00 99.45 377 LYS Y CA 1
ATOM 3978 C C . LYS D 4 377 ? 722.971 634.987 343.598 1.00 94.95 377 LYS Y C 1
ATOM 3979 O O . LYS D 4 377 ? 723.371 633.831 343.727 1.00 95.02 377 LYS Y O 1
ATOM 3981 N N . LEU D 4 386 ? 732.177 641.616 355.700 1.00 117.04 386 LEU Y N 1
ATOM 3982 C CA . LEU D 4 386 ? 731.753 641.076 356.985 1.00 124.37 386 LEU Y CA 1
ATOM 3983 C C . LEU D 4 386 ? 732.942 640.484 357.736 1.00 129.33 386 LEU Y C 1
ATOM 3984 O O . LEU D 4 386 ? 733.619 639.588 357.229 1.00 126.67 386 LEU Y O 1
ATOM 3986 N N . ALA D 4 387 ? 733.189 640.987 358.948 1.00 133.30 387 ALA Y N 1
ATOM 3987 C CA . ALA D 4 387 ? 734.318 640.534 359.756 1.00 128.56 387 ALA Y CA 1
ATOM 3988 C C . ALA D 4 387 ? 733.918 639.416 360.715 1.00 123.93 387 ALA Y C 1
ATOM 3989 O O . ALA D 4 387 ? 734.441 638.301 360.629 1.00 121.40 387 ALA Y O 1
ATOM 3991 N N . GLU D 4 388 ? 732.989 639.700 361.627 1.00 124.13 388 GLU Y N 1
ATOM 3992 C CA . GLU D 4 388 ? 732.552 638.680 362.576 1.00 121.18 388 GLU Y CA 1
ATOM 3993 C C . GLU D 4 388 ? 731.908 637.477 361.900 1.00 124.14 388 GLU Y C 1
ATOM 3994 O O . GLU D 4 388 ? 732.225 636.342 362.297 1.00 126.56 388 GLU Y O 1
ATOM 3996 N N . PRO D 4 389 ? 730.999 637.626 360.931 1.00 125.47 389 PRO Y N 1
ATOM 3997 C CA . PRO D 4 389 ? 730.528 636.426 360.220 1.00 125.21 389 PRO Y CA 1
ATOM 3998 C C . PRO D 4 389 ? 731.619 635.735 359.419 1.00 128.58 389 PRO Y C 1
ATOM 3999 O O . PRO D 4 389 ? 731.623 634.499 359.343 1.00 127.77 389 PRO Y O 1
ATOM 4003 N N . GLN D 4 390 ? 732.548 636.495 358.826 1.00 125.29 390 GLN Y N 1
ATOM 4004 C CA . GLN D 4 390 ? 733.498 635.955 357.855 1.00 118.24 390 GLN Y CA 1
ATOM 4005 C C . GLN D 4 390 ? 734.948 636.039 358.318 1.00 123.13 390 GLN Y C 1
ATOM 4006 O O . GLN D 4 390 ? 735.620 635.005 358.389 1.00 123.62 390 GLN Y O 1
ATOM 4008 N N . ASP D 4 391 ? 735.457 637.231 358.644 1.00 125.91 391 ASP Y N 1
ATOM 4009 C CA . ASP D 4 391 ? 736.906 637.400 358.763 1.00 127.75 391 ASP Y CA 1
ATOM 4010 C C . ASP D 4 391 ? 737.431 636.990 360.133 1.00 125.13 391 ASP Y C 1
ATOM 4011 O O . ASP D 4 391 ? 738.507 636.387 360.225 1.00 123.21 391 ASP Y O 1
ATOM 4013 N N . PHE D 4 392 ? 736.714 637.328 361.205 1.00 125.63 392 PHE Y N 1
ATOM 4014 C CA . PHE D 4 392 ? 737.135 636.896 362.537 1.00 120.99 392 PHE Y CA 1
ATOM 4015 C C . PHE D 4 392 ? 737.237 635.382 362.635 1.00 116.23 392 PHE Y C 1
ATOM 4016 O O . PHE D 4 392 ? 738.269 634.885 363.118 1.00 116.05 392 PHE Y O 1
ATOM 4018 N N . PRO D 4 393 ? 736.243 634.597 362.205 1.00 115.28 393 PRO Y N 1
ATOM 4019 C CA . PRO D 4 393 ? 736.463 633.142 362.096 1.00 119.37 393 PRO Y CA 1
ATOM 4020 C C . PRO D 4 393 ? 737.248 632.794 360.836 1.00 117.19 393 PRO Y C 1
ATOM 4021 O O . PRO D 4 393 ? 736.728 632.275 359.841 1.00 113.24 393 PRO Y O 1
ATOM 4025 N N . ASP D 4 394 ? 738.545 633.111 360.864 1.00 114.64 394 ASP Y N 1
ATOM 4026 C CA . ASP D 4 394 ? 739.401 632.822 359.719 1.00 110.17 394 ASP Y CA 1
ATOM 4027 C C . ASP D 4 394 ? 739.516 631.320 359.490 1.00 109.24 394 ASP Y C 1
ATOM 4028 O O . ASP D 4 394 ? 739.260 630.829 358.384 1.00 109.04 394 ASP Y O 1
ATOM 4030 N N . ASP D 4 395 ? 739.875 630.576 360.533 1.00 107.85 395 ASP Y N 1
ATOM 4031 C CA . ASP D 4 395 ? 740.035 629.128 360.464 1.00 105.85 395 ASP Y CA 1
ATOM 4032 C C . ASP D 4 395 ? 740.994 628.717 359.343 1.00 103.23 395 ASP Y C 1
ATOM 4033 O O . ASP D 4 395 ? 740.610 627.980 358.429 1.00 98.97 395 ASP Y O 1
ATOM 4035 N N . PRO D 4 396 ? 742.248 629.177 359.385 1.00 104.85 396 PRO Y N 1
ATOM 4036 C CA . PRO D 4 396 ? 743.164 628.866 358.276 1.00 103.95 396 PRO Y CA 1
ATOM 4037 C C . PRO D 4 396 ? 743.508 627.392 358.179 1.00 103.07 396 PRO Y C 1
ATOM 4038 O O . PRO D 4 396 ? 743.546 626.842 357.071 1.00 100.45 396 PRO Y O 1
ATOM 4042 N N . ASP D 4 397 ? 743.771 626.734 359.309 1.00 104.60 397 ASP Y N 1
ATOM 4043 C CA . ASP D 4 397 ? 744.052 625.304 359.299 1.00 106.42 397 ASP Y CA 1
ATOM 4044 C C . ASP D 4 397 ? 742.794 624.460 359.144 1.00 104.37 397 ASP Y C 1
ATOM 4045 O O . ASP D 4 397 ? 742.902 623.279 358.793 1.00 96.81 397 ASP Y O 1
ATOM 4047 N N . VAL D 4 398 ? 741.614 625.034 359.391 1.00 100.98 398 VAL Y N 1
ATOM 4048 C CA . VAL D 4 398 ? 740.354 624.304 359.322 1.00 95.67 398 VAL Y CA 1
ATOM 4049 C C . VAL D 4 398 ? 739.597 624.698 358.060 1.00 93.24 398 VAL Y C 1
ATOM 4050 O O . VAL D 4 398 ? 739.360 623.861 357.183 1.00 87.13 398 VAL Y O 1
ATOM 4052 N N . VAL D 4 399 ? 739.231 625.972 357.951 1.00 95.60 399 VAL Y N 1
ATOM 4053 C CA . VAL D 4 399 ? 738.374 626.451 356.871 1.00 90.96 399 VAL Y CA 1
ATOM 4054 C C . VAL D 4 399 ? 739.261 626.902 355.717 1.00 92.74 399 VAL Y C 1
ATOM 4055 O O . VAL D 4 399 ? 739.954 627.918 355.814 1.00 95.10 399 VAL Y O 1
ATOM 4057 N N . ALA D 4 400 ? 739.225 626.156 354.611 1.00 92.22 400 ALA Y N 1
ATOM 4058 C CA . ALA D 4 400 ? 740.083 626.463 353.471 1.00 88.97 400 ALA Y CA 1
ATOM 4059 C C . ALA D 4 400 ? 739.514 627.610 352.642 1.00 87.62 400 ALA Y C 1
ATOM 4060 O O . ALA D 4 400 ? 740.150 628.660 352.499 1.00 88.28 400 ALA Y O 1
ATOM 4062 N N . PHE D 4 401 ? 738.318 627.423 352.086 1.00 85.87 401 PHE Y N 1
ATOM 4063 C CA . PHE D 4 401 ? 737.652 628.437 351.282 1.00 83.49 401 PHE Y CA 1
ATOM 4064 C C . PHE D 4 401 ? 736.187 628.502 351.679 1.00 83.24 401 PHE Y C 1
ATOM 4065 O O . PHE D 4 401 ? 735.570 627.482 351.997 1.00 85.64 401 PHE Y O 1
ATOM 4073 N N . ARG D 4 402 ? 735.633 629.715 351.654 1.00 79.85 402 ARG Y N 1
ATOM 4074 C CA . ARG D 4 402 ? 734.245 629.954 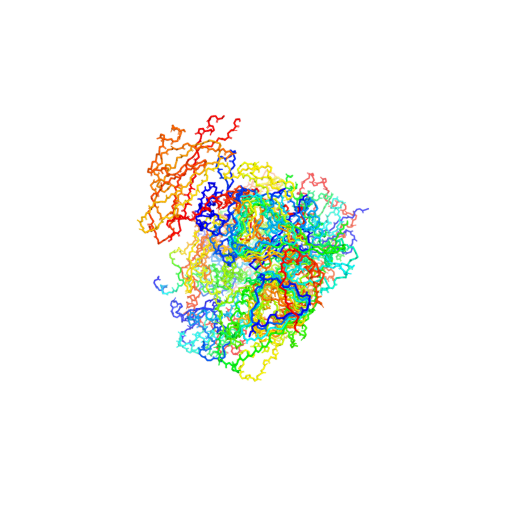352.049 1.00 81.39 402 ARG Y CA 1
ATOM 4075 C C . ARG D 4 402 ? 733.614 630.886 351.019 1.00 85.72 402 ARG Y C 1
ATOM 4076 O O . ARG D 4 402 ? 733.873 632.093 351.024 1.00 86.34 402 ARG Y O 1
ATOM 4084 N N . LYS D 4 403 ? 732.798 630.316 350.136 1.00 88.92 403 LYS Y N 1
ATOM 4085 C CA . LYS D 4 403 ? 731.994 631.061 349.182 1.00 87.67 403 LYS Y CA 1
ATOM 4086 C C . LYS D 4 403 ? 730.536 631.033 349.638 1.00 86.10 403 LYS Y C 1
ATOM 4087 O O . LYS D 4 403 ? 730.205 630.493 350.697 1.00 87.88 403 LYS Y O 1
ATOM 4093 N N . ALA D 4 404 ? 729.657 631.641 348.843 1.00 82.88 404 ALA Y N 1
ATOM 4094 C CA . ALA D 4 404 ? 728.241 631.683 349.185 1.00 85.19 404 ALA Y CA 1
ATOM 4095 C C . ALA D 4 404 ? 727.679 630.272 349.302 1.00 88.39 404 ALA Y C 1
ATOM 4096 O O . ALA D 4 404 ? 727.897 629.433 348.425 1.00 90.95 404 ALA Y O 1
ATOM 4098 N N . ASN D 4 405 ? 726.971 630.012 350.406 1.00 88.20 405 ASN Y N 1
ATOM 4099 C CA . ASN D 4 405 ? 726.371 628.702 350.696 1.00 86.69 405 ASN Y CA 1
ATOM 4100 C C . ASN D 4 405 ? 727.391 627.561 350.634 1.00 87.66 405 ASN Y C 1
ATOM 4101 O O . ASN D 4 405 ? 727.035 626.401 350.419 1.00 88.74 405 ASN Y O 1
ATOM 4106 N N . LYS D 4 406 ? 728.659 627.878 350.894 1.00 87.15 406 LYS Y N 1
ATOM 4107 C CA . LYS D 4 406 ? 729.762 626.951 350.698 1.00 86.57 406 LYS Y CA 1
ATOM 4108 C C . LYS D 4 406 ? 730.793 627.160 351.795 1.00 87.43 406 LYS Y C 1
ATOM 4109 O O . LYS D 4 406 ? 731.070 628.298 352.185 1.00 88.47 406 LYS Y O 1
ATOM 4115 N N . VAL D 4 407 ? 731.354 626.063 352.294 1.00 85.57 407 VAL Y N 1
ATOM 4116 C CA . VAL D 4 407 ? 732.475 626.125 353.229 1.00 84.48 407 VAL Y CA 1
ATOM 4117 C C . VAL D 4 407 ? 733.304 624.861 353.056 1.00 81.18 407 VAL Y C 1
ATOM 4118 O O . VAL D 4 407 ? 732.769 623.750 353.094 1.00 81.24 407 VAL Y O 1
ATOM 4122 N N . GLY D 4 408 ? 734.605 625.033 352.850 1.00 80.43 408 GLY Y N 1
ATOM 4123 C CA . GLY D 4 408 ? 735.529 623.918 352.716 1.00 81.49 408 GLY Y CA 1
ATOM 4124 C C . GLY D 4 408 ? 736.245 623.662 354.030 1.00 85.72 408 GLY Y C 1
ATOM 4125 O O . GLY D 4 408 ? 736.624 624.597 354.733 1.00 86.36 408 GLY Y O 1
ATOM 4126 N N . VAL D 4 409 ? 736.415 622.381 354.355 1.00 84.59 409 VAL Y N 1
ATOM 4127 C CA . VAL D 4 409 ? 737.064 621.948 355.587 1.00 81.96 409 VAL Y CA 1
ATOM 4128 C C . VAL D 4 409 ? 738.047 620.836 355.252 1.00 77.95 409 VAL Y C 1
ATOM 4129 O O . VAL D 4 409 ? 737.773 619.986 354.398 1.00 77.95 409 VAL Y O 1
ATOM 4133 N N . PHE D 4 410 ? 739.195 620.850 355.921 1.00 78.83 410 PHE Y N 1
ATOM 4134 C CA . PHE D 4 410 ? 740.218 619.830 355.736 1.00 83.98 410 PHE Y CA 1
ATOM 4135 C C . PHE D 4 410 ? 740.023 618.704 356.742 1.00 84.09 410 PHE Y C 1
ATOM 4136 O O . PHE D 4 410 ? 739.604 618.937 357.879 1.00 87.86 410 PHE Y O 1
ATOM 4144 N N . ILE D 4 411 ? 740.321 617.480 356.315 1.00 80.21 411 ILE Y N 1
ATOM 4145 C CA . ILE D 4 411 ? 740.351 616.322 357.199 1.00 78.80 411 ILE Y CA 1
ATOM 4146 C C . ILE D 4 411 ? 741.559 615.473 356.833 1.00 83.37 411 ILE Y C 1
ATOM 4147 O O . ILE D 4 411 ? 741.840 615.251 355.649 1.00 86.92 411 ILE Y O 1
ATOM 4152 N N . LYS D 4 412 ? 742.282 615.012 357.851 1.00 80.91 412 LYS Y N 1
ATOM 4153 C CA . LYS D 4 412 ? 743.517 614.254 357.658 1.00 77.84 412 LYS Y CA 1
ATOM 4154 C C . LYS D 4 412 ? 743.169 612.773 357.608 1.00 75.12 412 LYS Y C 1
ATOM 4155 O O . LYS D 4 412 ? 742.967 612.133 358.642 1.00 76.28 412 LYS Y O 1
ATOM 4161 N N . VAL D 4 413 ? 743.097 612.226 356.395 1.00 76.98 413 VAL Y N 1
ATOM 4162 C CA . VAL D 4 413 ? 742.822 610.806 356.232 1.00 83.33 413 VAL Y CA 1
ATOM 4163 C C . VAL D 4 413 ? 744.065 609.995 356.581 1.00 88.62 413 VAL Y C 1
ATOM 4164 O O . VAL D 4 413 ? 745.203 610.472 356.466 1.00 87.81 413 VAL Y O 1
ATOM 4168 N N . THR D 4 414 ? 743.843 608.754 357.022 1.00 90.84 414 THR Y N 1
ATOM 4169 C CA . THR D 4 414 ? 744.896 607.775 357.264 1.00 86.97 414 THR Y CA 1
ATOM 4170 C C . THR D 4 414 ? 744.742 606.646 356.251 1.00 87.66 414 THR Y C 1
ATOM 4171 O O . THR D 4 414 ? 744.273 605.557 356.607 1.00 87.09 414 THR Y O 1
ATOM 4175 N N . PRO D 4 415 ? 745.117 606.854 354.993 1.00 89.46 415 PRO Y N 1
ATOM 4176 C CA . PRO D 4 415 ? 744.769 605.890 353.948 1.00 90.39 415 PRO Y CA 1
ATOM 4177 C C . PRO D 4 415 ? 745.669 604.664 353.988 1.00 91.33 415 PRO Y C 1
ATOM 4178 O O . PRO D 4 415 ? 746.650 604.593 354.728 1.00 92.53 415 PRO Y O 1
ATOM 4182 N N . GLN D 4 416 ? 745.305 603.685 353.160 1.00 92.84 416 GLN Y N 1
ATOM 4183 C CA . GLN D 4 416 ? 746.036 602.431 353.014 1.00 95.88 416 GLN Y CA 1
ATOM 4184 C C . GLN D 4 416 ? 746.015 601.586 354.281 1.00 94.30 416 GLN Y C 1
ATOM 4185 O O . GLN D 4 416 ? 746.858 600.696 354.445 1.00 92.49 416 GLN Y O 1
ATOM 4187 N N . ARG D 4 417 ? 745.074 601.846 355.192 1.00 90.46 417 ARG Y N 1
ATOM 4188 C CA . ARG D 4 417 ? 744.928 600.995 356.367 1.00 89.52 417 ARG Y CA 1
ATOM 4189 C C . ARG D 4 417 ? 744.601 599.566 355.952 1.00 91.84 417 ARG Y C 1
ATOM 4190 O O . ARG D 4 417 ? 745.245 598.612 356.401 1.00 94.88 417 ARG Y O 1
ATOM 4198 N N . GLU D 4 418 ? 743.612 599.407 355.079 1.00 92.29 418 GLU Y N 1
ATOM 4199 C CA . GLU D 4 418 ? 743.290 598.127 354.471 1.00 93.00 418 GLU Y CA 1
ATOM 4200 C C . GLU D 4 418 ? 744.073 597.992 353.166 1.00 97.59 418 GLU Y C 1
ATOM 4201 O O . GLU D 4 418 ? 745.006 598.752 352.896 1.00 98.03 418 GLU Y O 1
ATOM 4203 N N . GLU D 4 419 ? 743.707 597.005 352.344 1.00 98.00 419 GLU Y N 1
ATOM 4204 C CA . GLU D 4 419 ? 744.392 596.811 351.070 1.00 94.65 419 GLU Y CA 1
ATOM 4205 C C . GLU D 4 419 ? 744.216 598.017 350.155 1.00 94.63 419 GLU Y C 1
ATOM 4206 O O . GLU D 4 419 ? 745.172 598.459 349.508 1.00 92.65 419 GLU Y O 1
ATOM 4208 N N . GLY D 4 420 ? 743.009 598.563 350.091 1.00 97.63 420 GLY Y N 1
ATOM 4209 C CA . GLY D 4 420 ? 742.758 599.702 349.230 1.00 99.18 420 GLY Y CA 1
ATOM 4210 C C . GLY D 4 420 ? 741.326 600.167 349.363 1.00 99.11 420 GLY Y C 1
ATOM 4211 O O . GLY D 4 420 ? 740.611 599.783 350.292 1.00 98.16 420 GLY Y O 1
ATOM 4212 N N . ASP D 4 421 ? 740.911 601.004 348.409 1.00 95.97 421 ASP Y N 1
ATOM 4213 C CA . ASP D 4 421 ? 739.563 601.571 348.383 1.00 91.15 421 ASP Y CA 1
ATOM 4214 C C . ASP D 4 421 ? 739.286 602.350 349.672 1.00 87.70 421 ASP Y C 1
ATOM 4215 O O . ASP D 4 421 ? 738.449 601.983 350.498 1.00 86.96 421 ASP Y O 1
ATOM 4217 N N . VAL D 4 422 ? 740.040 603.437 349.822 1.00 86.87 422 VAL Y N 1
ATOM 4218 C CA . VAL D 4 422 ? 740.017 604.243 351.038 1.00 88.25 422 VAL Y CA 1
ATOM 4219 C C . VAL D 4 422 ? 738.621 604.811 351.254 1.00 86.82 422 VAL Y C 1
ATOM 4220 O O . VAL D 4 422 ? 738.140 605.628 350.461 1.00 86.86 422 VAL Y O 1
ATOM 4224 N N . THR D 4 423 ? 737.969 604.379 352.333 1.00 85.66 423 THR Y N 1
ATOM 4225 C CA . THR D 4 423 ? 736.645 604.846 352.719 1.00 82.30 423 THR Y CA 1
ATOM 4226 C C . THR D 4 423 ? 736.704 605.355 354.150 1.00 82.12 423 THR Y C 1
ATOM 4227 O O . THR D 4 423 ? 737.236 604.672 355.032 1.00 87.39 423 THR Y O 1
ATOM 4231 N N . VAL D 4 424 ? 736.151 606.544 354.377 1.00 79.59 424 VAL Y N 1
ATOM 4232 C CA . VAL D 4 424 ? 736.164 607.197 355.681 1.00 78.54 424 VAL Y CA 1
ATOM 4233 C C . VAL D 4 424 ? 734.729 607.485 356.092 1.00 77.92 424 VAL Y C 1
ATOM 4234 O O . VAL D 4 424 ? 733.944 608.013 355.297 1.00 80.71 424 VAL Y O 1
ATOM 4238 N N . CYS D 4 425 ? 734.394 607.143 357.331 1.00 76.26 425 CYS Y N 1
ATOM 4239 C CA . CYS D 4 425 ? 733.073 607.375 357.895 1.00 76.36 425 CYS Y CA 1
ATOM 4240 C C . CYS D 4 425 ? 733.170 608.411 359.004 1.00 75.92 425 CYS Y C 1
ATOM 4241 O O . CYS D 4 425 ? 734.072 608.350 359.844 1.00 75.87 425 CYS Y O 1
ATOM 4244 N N . PHE D 4 426 ? 732.247 609.371 358.998 1.00 76.04 426 PHE Y N 1
ATOM 4245 C CA . PHE D 4 426 ? 732.207 610.376 360.051 1.00 73.61 426 PHE Y CA 1
ATOM 4246 C C . PHE D 4 426 ? 730.801 610.945 360.155 1.00 72.73 426 PHE Y C 1
ATOM 4247 O O . PHE D 4 426 ? 729.996 610.836 359.229 1.00 76.89 426 PHE Y O 1
ATOM 4255 N N . LYS D 4 427 ? 730.517 611.558 361.300 1.00 73.00 427 LYS Y N 1
ATOM 4256 C CA . LYS D 4 427 ? 729.191 612.074 361.612 1.00 73.28 427 LYS Y CA 1
ATOM 4257 C C . LYS D 4 427 ? 729.167 613.586 361.431 1.00 72.39 427 LYS Y C 1
ATOM 4258 O O . LYS D 4 427 ? 730.060 614.288 361.917 1.00 72.63 427 LYS Y O 1
ATOM 4260 N N . LEU D 4 428 ? 728.148 614.075 360.729 1.00 72.40 428 LEU Y N 1
ATOM 4261 C CA . LEU D 4 428 ? 727.935 615.497 360.498 1.00 73.17 428 LEU Y CA 1
ATOM 4262 C C . LEU D 4 428 ? 726.690 615.931 361.260 1.00 72.28 428 LEU Y C 1
ATOM 4263 O O . LEU D 4 428 ? 725.619 615.342 361.085 1.00 70.56 428 LEU Y O 1
ATOM 4268 N N . LYS D 4 429 ? 726.835 616.958 362.094 1.00 70.44 429 LYS Y N 1
ATOM 4269 C CA . LYS D 4 429 ? 725.752 617.478 362.916 1.00 65.90 429 LYS Y CA 1
ATOM 4270 C C . LYS D 4 429 ? 725.316 618.839 362.394 1.00 68.57 429 LYS Y C 1
ATOM 4271 O O . LYS D 4 429 ? 726.149 619.648 361.973 1.00 73.44 429 LYS Y O 1
ATOM 4273 N N . HIS D 4 430 ? 724.010 619.087 362.422 1.00 68.36 430 HIS Y N 1
ATOM 4274 C CA . HIS D 4 430 ? 723.460 620.356 361.959 1.00 68.93 430 HIS Y CA 1
ATOM 4275 C C . HIS D 4 430 ? 722.147 620.609 362.691 1.00 69.30 430 HIS Y C 1
ATOM 4276 O O . HIS D 4 430 ? 721.714 619.807 363.521 1.00 73.98 430 HIS Y O 1
ATOM 4283 N N . ASP D 4 431 ? 721.525 621.747 362.386 1.00 67.63 431 ASP Y N 1
ATOM 4284 C CA . ASP D 4 431 ? 720.271 622.168 362.997 1.00 69.63 431 ASP Y CA 1
ATOM 4285 C C . ASP D 4 431 ? 719.221 622.347 361.912 1.00 73.21 431 ASP Y C 1
ATOM 4286 O O . ASP D 4 431 ? 719.507 622.923 360.857 1.00 79.34 431 ASP Y O 1
ATOM 4288 N N . PHE D 4 432 ? 718.012 621.852 362.174 1.00 71.52 432 PHE Y N 1
ATOM 4289 C CA . PHE D 4 432 ? 716.897 621.915 361.240 1.00 72.09 432 PHE Y CA 1
ATOM 4290 C C . PHE D 4 432 ? 715.714 622.606 361.903 1.00 79.24 432 PHE Y C 1
ATOM 4291 O O . PHE D 4 432 ? 715.435 622.380 363.084 1.00 84.29 432 PHE Y O 1
ATOM 4293 N N . LYS D 4 433 ? 715.023 623.449 361.135 1.00 79.91 433 LYS Y N 1
ATOM 4294 C CA . LYS D 4 433 ? 713.845 624.178 361.606 1.00 83.77 433 LYS Y CA 1
ATOM 4295 C C . LYS D 4 433 ? 712.605 623.400 361.181 1.00 85.76 433 LYS Y C 1
ATOM 4296 O O . LYS D 4 433 ? 712.159 623.494 360.035 1.00 84.39 433 LYS Y O 1
ATOM 4298 N N . ASN D 4 434 ? 712.047 622.625 362.114 1.00 88.39 434 ASN Y N 1
ATOM 4299 C CA . ASN D 4 434 ? 710.878 621.810 361.799 1.00 90.96 434 ASN Y CA 1
ATOM 4300 C C . ASN D 4 434 ? 709.647 622.673 361.551 1.00 95.68 434 ASN Y C 1
ATOM 4301 O O . ASN D 4 434 ? 708.841 622.370 360.664 1.00 95.39 434 ASN Y O 1
ATOM 4303 N N . LEU D 4 435 ? 709.484 623.748 362.322 1.00 98.21 435 LEU Y N 1
ATOM 4304 C CA . LEU D 4 435 ? 708.304 624.609 362.228 1.00 96.39 435 LEU Y CA 1
ATOM 4305 C C . LEU D 4 435 ? 707.032 623.827 362.543 1.00 97.69 435 LEU Y C 1
ATOM 4306 O O . LEU D 4 435 ? 706.028 623.927 361.835 1.00 99.01 435 LEU Y O 1
ATOM 4308 N N . ALA D 4 436 ? 707.078 623.033 363.615 1.00 100.16 436 ALA Y N 1
ATOM 4309 C CA . ALA D 4 436 ? 705.924 622.222 363.988 1.00 104.12 436 ALA Y CA 1
ATOM 4310 C C . ALA D 4 436 ? 704.733 623.090 364.376 1.00 105.51 436 ALA Y C 1
ATOM 4311 O O . ALA D 4 436 ? 703.602 622.834 363.946 1.00 100.01 436 ALA Y O 1
ATOM 4313 N N . ALA D 4 437 ? 704.966 624.124 365.178 1.00 108.33 437 ALA Y N 1
ATOM 4314 C CA . ALA D 4 437 ? 703.887 624.980 365.654 1.00 105.56 437 ALA Y CA 1
ATOM 4315 C C . ALA D 4 437 ? 703.303 625.797 364.510 1.00 107.04 437 ALA Y C 1
ATOM 4316 O O . ALA D 4 437 ? 703.811 625.762 363.390 1.00 111.86 437 ALA Y O 1
ATOM 4318 N N . ASP D 4 446 ? 708.715 628.316 366.462 1.00 101.57 446 ASP Y N 1
ATOM 4319 C CA . ASP D 4 446 ? 709.138 626.996 366.913 1.00 99.60 446 ASP Y CA 1
ATOM 4320 C C . ASP D 4 446 ? 710.601 627.014 367.333 1.00 100.59 446 ASP Y C 1
ATOM 4321 O O . ASP D 4 446 ? 711.428 626.336 366.724 1.00 100.28 446 ASP Y O 1
ATOM 4323 N N . PRO D 4 447 ? 710.920 627.799 368.366 1.00 97.44 447 PRO Y N 1
ATOM 4324 C CA . PRO D 4 447 ? 712.314 627.837 368.840 1.00 96.24 447 PRO Y CA 1
ATOM 4325 C C . PRO D 4 447 ? 712.836 626.480 369.281 1.00 98.27 447 PRO Y C 1
ATOM 4326 O O . PRO D 4 447 ? 714.011 626.165 369.053 1.00 98.35 447 PRO Y O 1
ATOM 4328 N N . GLY D 4 448 ? 711.986 625.662 369.904 1.00 98.86 448 GLY Y N 1
ATOM 4329 C CA . GLY D 4 448 ? 712.410 624.326 370.285 1.00 95.70 448 GLY Y CA 1
ATOM 4330 C C . GLY D 4 448 ? 712.755 623.466 369.085 1.00 96.95 448 GLY Y C 1
ATOM 4331 O O . GLY D 4 448 ? 713.670 622.641 369.142 1.00 97.36 448 GLY Y O 1
ATOM 4332 N N . ALA D 4 449 ? 712.022 623.641 367.983 1.00 98.74 449 ALA Y N 1
ATOM 4333 C CA . ALA D 4 449 ? 712.329 622.899 366.765 1.00 97.09 449 ALA Y CA 1
ATOM 4334 C C . ALA D 4 449 ? 713.698 623.282 366.220 1.00 95.40 449 ALA Y C 1
ATOM 4335 O O . ALA D 4 449 ? 714.475 622.414 365.802 1.00 92.56 449 ALA Y O 1
ATOM 4337 N N . GLU D 4 450 ? 714.012 624.580 366.214 1.00 95.99 450 GLU Y N 1
ATOM 4338 C CA . GLU D 4 450 ? 715.328 625.021 365.764 1.00 91.63 450 GLU Y CA 1
ATOM 4339 C C . GLU D 4 450 ? 716.422 624.507 366.690 1.00 90.94 450 GLU Y C 1
ATOM 4340 O O . GLU D 4 450 ? 717.501 624.115 366.231 1.00 85.35 450 GLU Y O 1
ATOM 4342 N N . VAL D 4 451 ? 716.158 624.494 367.999 1.00 94.16 451 VAL Y N 1
ATOM 4343 C CA . VAL D 4 451 ? 717.148 624.031 368.963 1.00 90.46 451 VAL Y CA 1
ATOM 4344 C C . VAL D 4 451 ? 717.508 622.567 368.756 1.00 84.66 451 VAL Y C 1
ATOM 4345 O O . VAL D 4 451 ? 718.597 622.140 369.151 1.00 79.55 451 VAL Y O 1
ATOM 4347 N N . SER D 4 452 ? 716.619 621.779 368.157 1.00 85.97 452 SER Y N 1
ATOM 4348 C CA . SER D 4 452 ? 716.910 620.371 367.924 1.00 84.27 452 SER Y CA 1
ATOM 4349 C C . SER D 4 452 ? 718.044 620.220 366.919 1.00 77.99 452 SER Y C 1
ATOM 4350 O O . SER D 4 452 ? 718.103 620.933 365.914 1.00 79.64 452 SER Y O 1
ATOM 4352 N N . TRP D 4 453 ? 718.944 619.278 367.197 1.00 73.01 453 TRP Y N 1
ATOM 4353 C CA . TRP D 4 453 ? 720.105 619.000 366.361 1.00 69.76 453 TRP Y CA 1
ATOM 4354 C C . TRP D 4 453 ? 719.966 617.614 365.751 1.00 68.37 453 TRP Y C 1
ATOM 4355 O O . TRP D 4 453 ? 719.633 616.655 366.454 1.00 73.89 453 TRP Y O 1
ATOM 4366 N N . LEU D 4 454 ? 720.222 617.515 364.450 1.00 66.55 454 LEU Y N 1
ATOM 4367 C CA . LEU D 4 454 ?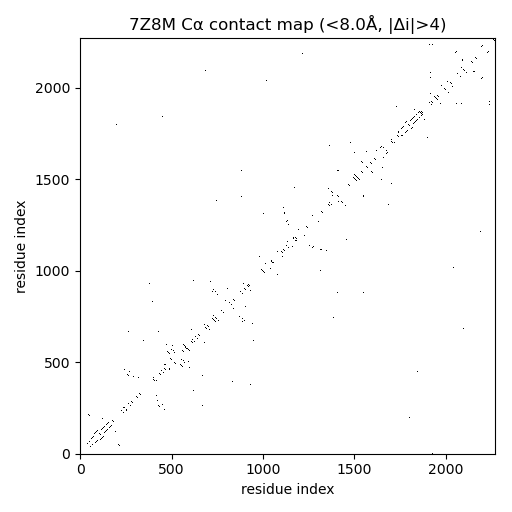 720.256 616.247 363.739 1.00 67.14 454 LEU Y CA 1
ATOM 4368 C C . LEU D 4 454 ? 721.700 615.853 363.463 1.00 71.82 454 LEU Y C 1
ATOM 4369 O O . LEU D 4 454 ? 722.582 616.708 363.348 1.00 75.83 454 LEU Y O 1
ATOM 4374 N N . THR D 4 455 ? 721.933 614.544 363.374 1.00 71.47 455 THR Y N 1
ATOM 4375 C CA . THR D 4 455 ? 723.243 613.985 363.059 1.00 72.29 455 THR Y CA 1
ATOM 4376 C C . THR D 4 455 ? 723.080 612.931 361.976 1.00 72.59 455 THR Y C 1
ATOM 4377 O O . THR D 4 455 ? 722.193 612.076 362.068 1.00 72.96 455 THR Y O 1
ATOM 4381 N N . GLN D 4 456 ? 723.938 612.994 360.958 1.00 71.26 456 GLN Y N 1
ATOM 4382 C CA . GLN D 4 456 ? 723.906 612.077 359.826 1.00 69.11 456 GLN Y CA 1
ATOM 4383 C C . GLN D 4 456 ? 725.265 611.413 359.680 1.00 71.94 456 GLN Y C 1
ATOM 4384 O O . GLN D 4 456 ? 726.298 612.086 359.730 1.00 73.30 456 GLN Y O 1
ATOM 4390 N N . HIS D 4 457 ? 725.258 610.097 359.495 1.00 73.52 457 HIS Y N 1
ATOM 4391 C CA . HIS D 4 457 ? 726.476 609.329 359.275 1.00 73.15 457 HIS Y CA 1
ATOM 4392 C C . HIS D 4 457 ? 726.788 609.354 357.783 1.00 71.48 457 HIS Y C 1
ATOM 4393 O O . HIS D 4 457 ? 725.944 608.978 356.959 1.00 75.40 457 HIS Y O 1
ATOM 4400 N N . VAL D 4 458 ? 727.995 609.802 357.440 1.00 69.95 458 VAL Y N 1
ATOM 4401 C CA . VAL D 4 458 ? 728.418 610.032 356.066 1.00 69.25 458 VAL Y CA 1
ATOM 4402 C C . VAL D 4 458 ? 729.642 609.174 355.801 1.00 70.29 458 VAL Y C 1
ATOM 4403 O O . VAL D 4 458 ? 730.624 609.239 356.551 1.00 74.30 458 VAL Y O 1
ATOM 4407 N N . GLU D 4 459 ? 729.588 608.393 354.725 1.00 71.81 459 GLU Y N 1
ATOM 4408 C CA . GLU D 4 459 ? 730.692 607.556 354.273 1.00 76.70 459 GLU Y CA 1
ATOM 4409 C C . GLU D 4 459 ? 731.184 608.116 352.945 1.00 76.74 459 GLU Y C 1
ATOM 4410 O O . GLU D 4 459 ? 730.473 608.052 351.936 1.00 78.88 459 GLU Y O 1
ATOM 4416 N N . LEU D 4 460 ? 732.386 608.680 352.956 1.00 75.92 460 LEU Y N 1
ATOM 4417 C CA . LEU D 4 460 ? 733.056 609.121 351.746 1.00 74.21 460 LEU Y CA 1
ATOM 4418 C C . LEU D 4 460 ? 733.985 608.014 351.272 1.00 78.21 460 LEU Y C 1
ATOM 4419 O O . LEU D 4 460 ? 734.547 607.270 352.079 1.00 84.75 460 LEU Y O 1
ATOM 4424 N N . SER D 4 461 ? 734.132 607.900 349.954 1.00 77.90 461 SER Y N 1
ATOM 4425 C CA . SER D 4 461 ? 734.968 606.874 349.332 1.00 80.02 461 SER Y CA 1
ATOM 4426 C C . SER D 4 461 ? 735.980 607.573 348.434 1.00 81.11 461 SER Y C 1
ATOM 4427 O O . SER D 4 461 ? 735.643 608.015 347.332 1.00 83.81 461 SER Y O 1
ATOM 4430 N N . LEU D 4 462 ? 737.218 607.672 348.905 1.00 82.83 462 LEU Y N 1
ATOM 4431 C CA . LEU D 4 462 ? 738.269 608.274 348.104 1.00 83.37 462 LEU Y CA 1
ATOM 4432 C C . LEU D 4 462 ? 738.687 607.323 346.986 1.00 83.33 462 LEU Y C 1
ATOM 4433 O O . LEU D 4 462 ? 738.500 606.106 347.064 1.00 84.41 462 LEU Y O 1
ATOM 4438 N N . GLY D 4 463 ? 739.265 607.903 345.925 1.00 85.15 463 GLY Y N 1
ATOM 4439 C CA . GLY D 4 463 ? 739.588 607.166 344.726 1.00 87.64 463 GLY Y CA 1
ATOM 4440 C C . GLY D 4 463 ? 740.532 606.000 344.911 1.00 87.03 463 GLY Y C 1
ATOM 4441 O O . GLY D 4 463 ? 740.327 604.945 344.298 1.00 85.70 463 GLY Y O 1
ATOM 4442 N N . PRO D 4 464 ? 741.582 606.130 345.734 1.00 87.07 464 PRO Y N 1
ATOM 4443 C CA . PRO D 4 464 ? 742.596 605.099 345.981 1.00 85.96 464 PRO Y CA 1
ATOM 4444 C C . PRO D 4 464 ? 743.264 604.605 344.702 1.00 81.93 464 PRO Y C 1
ATOM 4445 O O . PRO D 4 464 ? 744.414 604.171 344.761 1.00 84.20 464 PRO Y O 1
ATOM 4447 N N . GLU E 5 12 ? 684.523 594.642 344.795 1.00 55.21 12 GLU J N 1
ATOM 4448 C CA . GLU E 5 12 ? 685.839 594.078 345.068 1.00 56.51 12 GLU J CA 1
ATOM 4449 C C . GLU E 5 12 ? 686.768 594.260 343.873 1.00 56.27 12 GLU J C 1
ATOM 4450 O O . GLU E 5 12 ? 686.374 594.035 342.729 1.00 57.58 12 GLU J O 1
ATOM 4456 N N . LYS E 5 13 ? 688.002 594.670 344.147 1.00 54.36 13 LYS J N 1
ATOM 4457 C CA . LYS E 5 13 ? 688.984 594.876 343.094 1.00 52.45 13 LYS J CA 1
ATOM 4458 C C . LYS E 5 13 ? 689.573 593.545 342.645 1.00 52.74 13 LYS J C 1
ATOM 4459 O O . LYS E 5 13 ? 689.697 592.600 343.428 1.00 55.43 13 LYS J O 1
ATOM 4465 N N . THR E 5 14 ? 689.938 593.481 341.366 1.00 49.38 14 THR J N 1
ATOM 4466 C CA . THR E 5 14 ? 690.474 592.250 340.804 1.00 49.81 14 THR J CA 1
ATOM 4467 C C . THR E 5 14 ? 691.804 591.895 341.453 1.00 48.39 14 THR J C 1
ATOM 4468 O O . THR E 5 14 ? 692.681 592.746 341.620 1.00 49.17 14 THR J O 1
ATOM 4472 N N . ALA E 5 15 ? 691.953 590.624 341.813 1.00 45.74 15 ALA J N 1
ATOM 4473 C CA . ALA E 5 15 ? 693.168 590.153 342.458 1.00 46.45 15 ALA J CA 1
ATOM 4474 C C . ALA E 5 15 ? 694.256 589.899 341.426 1.00 45.64 15 ALA J C 1
ATOM 4475 O O . ALA E 5 15 ? 693.989 589.390 340.334 1.00 46.77 15 ALA J O 1
ATOM 4477 N N . VAL E 5 16 ? 695.486 590.257 341.778 1.00 44.87 16 VAL J N 1
ATOM 4478 C CA . VAL E 5 16 ? 696.627 590.029 340.901 1.00 44.74 16 VAL J CA 1
ATOM 4479 C C . VAL E 5 16 ? 697.115 588.600 341.079 1.00 46.86 16 VAL J C 1
ATOM 4480 O O . VAL E 5 16 ? 696.891 587.968 342.116 1.00 49.02 16 VAL J O 1
ATOM 4484 N N . VAL E 5 17 ? 697.796 588.090 340.057 1.00 46.97 17 VAL J N 1
ATOM 4485 C CA . VAL E 5 17 ? 698.274 586.715 340.016 1.00 45.77 17 VAL J CA 1
ATOM 4486 C C . VAL E 5 17 ? 699.740 586.731 339.618 1.00 47.10 17 VAL J C 1
ATOM 4487 O O . VAL E 5 17 ? 700.118 587.393 338.643 1.00 48.87 17 VAL J O 1
ATOM 4491 N N . ILE E 5 18 ? 700.555 585.999 340.375 1.00 46.09 18 ILE J N 1
ATOM 4492 C CA . ILE E 5 18 ? 701.995 585.909 340.173 1.00 47.14 18 ILE J CA 1
ATOM 4493 C C . ILE E 5 18 ? 702.384 584.439 340.168 1.00 49.47 18 ILE J C 1
ATOM 4494 O O . ILE E 5 18 ? 701.898 583.655 340.991 1.00 51.46 18 ILE J O 1
ATOM 4499 N N . ASP E 5 19 ? 703.259 584.067 339.236 1.00 48.14 19 ASP J N 1
ATOM 4500 C CA . ASP E 5 19 ? 703.805 582.717 339.117 1.00 46.64 19 ASP J CA 1
ATOM 4501 C C . ASP E 5 19 ? 705.306 582.901 338.934 1.00 48.85 19 ASP J C 1
ATOM 4502 O O . ASP E 5 19 ? 705.762 583.211 337.830 1.00 49.65 19 ASP J O 1
ATOM 4507 N N . LEU E 5 20 ? 706.056 582.741 340.023 1.00 49.16 20 LEU J N 1
ATOM 4508 C CA . LEU E 5 20 ? 707.503 582.891 339.970 1.00 48.95 20 LEU J CA 1
ATOM 4509 C C . LEU E 5 20 ? 708.155 581.606 339.482 1.00 51.03 20 LEU J C 1
ATOM 4510 O O . LEU E 5 20 ? 707.738 580.502 339.839 1.00 51.94 20 LEU J O 1
ATOM 4515 N N . GLY E 5 21 ? 709.184 581.760 338.664 1.00 50.39 21 GLY J N 1
ATOM 4516 C CA . GLY E 5 21 ? 709.960 580.627 338.198 1.00 51.29 21 GLY J CA 1
ATOM 4517 C C . GLY E 5 21 ? 711.397 581.042 337.977 1.00 52.69 21 GLY J C 1
ATOM 4518 O O . GLY E 5 21 ? 711.713 582.229 337.876 1.00 54.18 21 GLY J O 1
ATOM 4519 N N . GLU E 5 22 ? 712.276 580.042 337.916 1.00 51.14 22 GLU J N 1
ATOM 4520 C CA . GLU E 5 22 ? 713.689 580.321 337.683 1.00 51.05 22 GLU J CA 1
ATOM 4521 C C . GLU E 5 22 ? 713.897 580.976 336.327 1.00 52.55 22 GLU J C 1
ATOM 4522 O O . GLU E 5 22 ? 714.612 581.977 336.211 1.00 54.72 22 GLU J O 1
ATOM 4528 N N . ALA E 5 23 ? 713.269 580.431 335.287 1.00 52.02 23 ALA J N 1
ATOM 4529 C CA . ALA E 5 23 ? 713.461 580.976 333.950 1.00 53.35 23 ALA J CA 1
ATOM 4530 C C . ALA E 5 23 ? 712.625 582.229 333.748 1.00 54.18 23 ALA J C 1
ATOM 4531 O O . ALA E 5 23 ? 713.157 583.288 333.395 1.00 56.06 23 ALA J O 1
ATOM 4533 N N . PHE E 5 24 ? 711.315 582.130 333.972 1.00 51.74 24 PHE J N 1
ATOM 4534 C CA . PHE E 5 24 ? 710.402 583.230 333.704 1.00 49.80 24 PHE J CA 1
ATOM 4535 C C . PHE E 5 24 ? 709.379 583.345 334.819 1.00 49.40 24 PHE J C 1
ATOM 4536 O O . PHE E 5 24 ? 708.995 582.355 335.446 1.00 50.30 24 PHE J O 1
ATOM 4544 N N . THR E 5 25 ? 708.951 584.580 335.052 1.00 48.00 25 THR J N 1
ATOM 4545 C CA . THR E 5 25 ? 707.877 584.922 335.967 1.00 47.19 25 THR J CA 1
ATOM 4546 C C . THR E 5 25 ? 706.706 585.431 335.146 1.00 47.23 25 THR J C 1
ATOM 4547 O O . THR E 5 25 ? 706.884 586.295 334.276 1.00 48.84 25 THR J O 1
ATOM 4551 N N . LYS E 5 26 ? 705.521 584.887 335.423 1.00 45.25 26 LYS J N 1
ATOM 4552 C CA . LYS E 5 26 ? 704.283 585.273 334.755 1.00 44.61 26 LYS J CA 1
ATOM 4553 C C . LYS E 5 26 ? 703.429 586.070 335.731 1.00 46.47 26 LYS J C 1
ATOM 4554 O O . LYS E 5 26 ? 703.142 585.599 336.834 1.00 47.82 26 LYS J O 1
ATOM 4560 N N . CYS E 5 27 ? 703.012 587.264 335.323 1.00 47.59 27 CYS J N 1
ATOM 4561 C CA . CYS E 5 27 ? 702.264 588.176 336.173 1.00 46.39 27 CYS J CA 1
ATOM 4562 C C . CYS E 5 27 ? 701.068 588.722 335.410 1.00 46.90 27 CYS J C 1
ATOM 4563 O O . CYS E 5 27 ? 701.107 588.885 334.188 1.00 49.13 27 CYS J O 1
ATOM 4566 N N . GLY E 5 28 ? 699.998 589.006 336.144 1.00 46.06 28 GLY J N 1
ATOM 4567 C CA . GLY E 5 28 ? 698.838 589.620 335.522 1.00 46.68 28 GLY J CA 1
ATOM 4568 C C . GLY E 5 28 ? 697.695 589.764 336.505 1.00 47.74 28 GLY J C 1
ATOM 4569 O O . GLY E 5 28 ? 697.899 589.746 337.718 1.00 48.68 28 GLY J O 1
ATOM 4570 N N . PHE E 5 29 ? 696.491 589.908 335.957 1.00 47.16 29 PHE J N 1
ATOM 4571 C CA . PHE E 5 29 ? 695.273 590.099 336.729 1.00 46.10 29 PHE J CA 1
ATOM 4572 C C . PHE E 5 29 ? 694.351 588.897 336.579 1.00 45.91 29 PHE J C 1
ATOM 4573 O O . PHE E 5 29 ? 694.398 588.167 335.587 1.00 47.07 29 PHE J O 1
ATOM 4581 N N . ALA E 5 30 ? 693.503 588.708 337.585 1.00 44.56 30 ALA J N 1
ATOM 4582 C CA . ALA E 5 30 ? 692.562 587.601 337.583 1.00 44.95 30 ALA J CA 1
ATOM 4583 C C . ALA E 5 30 ? 691.452 587.838 336.566 1.00 45.04 30 ALA J C 1
ATOM 4584 O O . ALA E 5 30 ? 691.146 588.971 336.187 1.00 47.06 30 ALA J O 1
ATOM 4586 N N . GLY E 5 31 ? 690.839 586.743 336.131 1.00 43.72 31 GLY J N 1
ATOM 4587 C CA . GLY E 5 31 ? 689.770 586.834 335.151 1.00 45.70 31 GLY J CA 1
ATOM 4588 C C . GLY E 5 31 ? 690.229 587.396 333.825 1.00 49.17 31 GLY J C 1
ATOM 4589 O O . GLY E 5 31 ? 689.486 588.148 333.181 1.00 50.54 31 GLY J O 1
ATOM 4590 N N . GLU E 5 32 ? 691.442 587.048 333.403 1.00 49.47 32 GLU J N 1
ATOM 4591 C CA . GLU E 5 32 ? 692.022 587.500 332.149 1.00 47.72 32 GLU J CA 1
ATOM 4592 C C . GLU E 5 32 ? 692.310 586.300 331.260 1.00 48.74 32 GLU J C 1
ATOM 4593 O O . GLU E 5 32 ? 692.601 585.203 331.744 1.00 49.49 32 GLU J O 1
ATOM 4599 N N . THR E 5 33 ? 692.228 586.520 329.948 1.00 49.44 33 THR J N 1
ATOM 4600 C CA . THR E 5 33 ? 692.472 585.442 328.998 1.00 51.69 33 THR J CA 1
ATOM 4601 C C . THR E 5 33 ? 693.923 584.978 329.004 1.00 50.16 33 THR J C 1
ATOM 4602 O O . THR E 5 33 ? 694.200 583.853 328.577 1.00 49.25 33 THR J O 1
ATOM 4606 N N . GLY E 5 34 ? 694.851 585.812 329.469 1.00 48.22 34 GLY J N 1
ATOM 4607 C CA . GLY E 5 34 ? 696.245 585.443 329.539 1.00 46.26 34 GLY J CA 1
ATOM 4608 C C . GLY E 5 34 ? 697.046 586.445 330.343 1.00 43.46 34 GLY J C 1
ATOM 4609 O O . GLY E 5 34 ? 696.566 587.536 330.661 1.00 43.09 34 GLY J O 1
ATOM 4610 N N . PRO E 5 35 ? 698.282 586.093 330.699 1.00 43.32 35 PRO J N 1
ATOM 4611 C CA . PRO E 5 35 ? 699.081 586.987 331.544 1.00 43.06 35 PRO J CA 1
ATOM 4612 C C . PRO E 5 35 ? 699.400 588.291 330.833 1.00 45.22 35 PRO J C 1
ATOM 4613 O O . PRO E 5 35 ? 699.676 588.317 329.633 1.00 48.04 35 PRO J O 1
ATOM 4617 N N . ARG E 5 36 ? 699.351 589.385 331.593 1.00 44.56 36 ARG J N 1
ATOM 4618 C CA . ARG E 5 36 ? 699.718 590.682 331.038 1.00 44.86 36 ARG J CA 1
ATOM 4619 C C . ARG E 5 36 ? 701.220 590.784 330.836 1.00 46.02 36 ARG J C 1
ATOM 4620 O O . ARG E 5 36 ? 701.683 591.377 329.855 1.00 45.59 36 ARG J O 1
ATOM 4628 N N . CYS E 5 37 ? 701.992 590.207 331.752 1.00 47.57 37 CYS J N 1
ATOM 4629 C CA . CYS E 5 37 ? 703.441 590.308 331.763 1.00 45.74 37 CYS J CA 1
ATOM 4630 C C . CYS E 5 37 ? 704.054 588.925 331.890 1.00 44.86 37 CYS J C 1
ATOM 4631 O O . CYS E 5 37 ? 703.548 588.077 332.627 1.00 47.37 37 CYS J O 1
ATOM 4634 N N . ILE E 5 38 ? 705.145 588.704 331.167 1.00 46.21 38 ILE J N 1
ATOM 4635 C CA . ILE E 5 38 ? 705.950 587.498 331.311 1.00 48.03 38 ILE J CA 1
ATOM 4636 C C . ILE E 5 38 ? 707.393 587.894 331.035 1.00 48.60 38 ILE J C 1
ATOM 4637 O O . ILE E 5 38 ? 707.710 588.362 329.936 1.00 48.42 38 ILE J O 1
ATOM 4642 N N . ILE E 5 39 ? 708.255 587.748 332.038 1.00 46.51 39 ILE J N 1
ATOM 4643 C CA . ILE E 5 39 ? 709.601 588.320 331.978 1.00 46.53 39 ILE J CA 1
ATOM 4644 C C . ILE E 5 39 ? 710.595 587.348 332.591 1.00 50.16 39 ILE J C 1
ATOM 4645 O O . ILE E 5 39 ? 710.216 586.467 333.371 1.00 53.03 39 ILE J O 1
ATOM 4650 N N . PRO E 5 40 ? 711.881 587.480 332.258 1.00 49.06 40 PRO J N 1
ATOM 4651 C CA . PRO E 5 40 ? 712.888 586.699 332.985 1.00 47.70 40 PRO J CA 1
ATOM 4652 C C . PRO E 5 40 ? 712.920 587.100 334.451 1.00 49.86 40 PRO J C 1
ATOM 4653 O O . PRO E 5 40 ? 712.794 588.276 334.794 1.00 51.72 40 PRO J O 1
ATOM 4657 N N . SER E 5 41 ? 713.098 586.107 335.321 1.00 50.68 41 SER J N 1
ATOM 4658 C CA . SER E 5 41 ? 713.063 586.332 336.766 1.00 52.28 41 SER J CA 1
ATOM 4659 C C . SER E 5 41 ? 714.442 586.780 337.247 1.00 54.25 41 SER J C 1
ATOM 4660 O O . SER E 5 41 ? 715.171 586.058 337.929 1.00 55.72 41 SER J O 1
ATOM 4663 N N . VAL E 5 42 ? 714.791 588.011 336.868 1.00 53.51 42 VAL J N 1
ATOM 4664 C CA . VAL E 5 42 ? 716.073 588.612 337.210 1.00 54.80 42 VAL J CA 1
ATOM 4665 C C . VAL E 5 42 ? 715.852 590.071 337.581 1.00 55.70 42 VAL J C 1
ATOM 4666 O O . VAL E 5 42 ? 714.850 590.687 337.212 1.00 55.76 42 VAL J O 1
ATOM 4670 N N . ILE E 5 43 ? 716.812 590.620 338.323 1.00 57.35 43 ILE J N 1
ATOM 4671 C CA . ILE E 5 43 ? 716.822 592.026 338.708 1.00 59.40 43 ILE J CA 1
ATOM 4672 C C . ILE E 5 43 ? 718.182 592.604 338.351 1.00 64.53 43 ILE J C 1
ATOM 4673 O O . ILE E 5 43 ? 719.217 592.000 338.651 1.00 65.85 43 ILE J O 1
ATOM 4678 N N . LYS E 5 44 ? 718.177 593.769 337.709 1.00 67.74 44 LYS J N 1
ATOM 4679 C CA . LYS E 5 44 ? 719.401 594.417 337.245 1.00 70.42 44 LYS J CA 1
ATOM 4680 C C . LYS E 5 44 ? 719.907 595.331 338.354 1.00 72.42 44 LYS J C 1
ATOM 4681 O O . LYS E 5 44 ? 719.473 596.478 338.475 1.00 75.24 44 LYS J O 1
ATOM 4687 N N . LYS E 5 45 ? 720.825 594.819 339.168 1.00 71.49 45 LYS J N 1
ATOM 4688 C CA . LYS E 5 45 ? 721.502 595.643 340.159 1.00 73.31 45 LYS J CA 1
ATOM 4689 C C . LYS E 5 45 ? 722.638 596.414 339.500 1.00 79.13 45 LYS J C 1
ATOM 4690 O O . LYS E 5 45 ? 723.321 595.901 338.610 1.00 81.84 45 LYS J O 1
ATOM 4696 N N . ALA E 5 46 ? 722.833 597.653 339.940 1.00 80.25 46 ALA J N 1
ATOM 4697 C CA . ALA E 5 46 ? 723.817 598.523 339.312 1.00 79.52 46 ALA J CA 1
ATOM 4698 C C . ALA E 5 46 ? 725.231 598.002 339.534 1.00 82.24 46 ALA J C 1
ATOM 4699 O O . ALA E 5 46 ? 725.577 597.532 340.622 1.00 82.11 46 ALA J O 1
ATOM 4701 N N . GLY E 5 47 ? 726.051 598.086 338.485 1.00 83.89 47 GLY J N 1
ATOM 4702 C CA . GLY E 5 47 ? 727.460 597.776 338.555 1.00 85.18 47 GLY J CA 1
ATOM 4703 C C . GLY E 5 47 ? 727.836 596.380 338.103 1.00 85.32 47 GLY J C 1
ATOM 4704 O O . GLY E 5 47 ? 729.009 596.146 337.791 1.00 86.89 47 GLY J O 1
ATOM 4705 N N . MET E 5 48 ? 726.871 595.446 338.048 1.00 84.18 48 MET J N 1
ATOM 4706 C CA . MET E 5 48 ? 727.150 594.056 337.706 1.00 85.07 48 MET J CA 1
ATOM 4707 C C . MET E 5 48 ? 726.629 593.822 336.291 1.00 86.13 48 MET J C 1
ATOM 4708 O O . MET E 5 48 ? 725.443 594.087 336.044 1.00 85.75 48 MET J O 1
ATOM 4713 N N . PRO E 5 49 ? 727.435 593.372 335.317 1.00 85.44 49 PRO J N 1
ATOM 4714 C CA . PRO E 5 49 ? 726.883 593.206 333.956 1.00 84.54 49 PRO J CA 1
ATOM 4715 C C . PRO E 5 49 ? 725.745 592.202 333.854 1.00 82.85 49 PRO J C 1
ATOM 4716 O O . PRO E 5 49 ? 724.676 592.545 333.333 1.00 82.02 49 PRO J O 1
ATOM 4720 N N . LYS E 5 50 ? 725.938 590.971 334.332 1.00 82.03 50 LYS J N 1
ATOM 4721 C CA . LYS E 5 50 ? 724.933 589.924 334.154 1.00 80.19 50 LYS J CA 1
ATOM 4722 C C . LYS E 5 50 ? 723.987 589.912 335.353 1.00 78.37 50 LYS J C 1
ATOM 4723 O O . LYS E 5 50 ? 724.455 589.754 336.487 1.00 77.18 50 LYS J O 1
ATOM 4729 N N . PRO E 5 51 ? 722.674 590.058 335.168 1.00 73.36 51 PRO J N 1
ATOM 4730 C CA . PRO E 5 51 ? 721.800 590.262 336.326 1.00 68.07 51 PRO J CA 1
ATOM 4731 C C . PRO E 5 51 ? 721.649 588.997 337.159 1.00 64.63 51 PRO J C 1
ATOM 4732 O O . PRO E 5 51 ? 721.960 587.886 336.724 1.00 65.71 51 PRO J O 1
ATOM 4736 N N . ILE E 5 52 ? 721.147 589.188 338.380 1.00 62.39 52 ILE J N 1
ATOM 4737 C CA . ILE E 5 52 ? 721.101 588.139 339.393 1.00 60.59 52 ILE J CA 1
ATOM 4738 C C . ILE E 5 52 ? 719.743 587.456 339.347 1.00 58.81 52 ILE J C 1
ATOM 4739 O O . ILE E 5 52 ? 718.712 588.101 339.128 1.00 59.25 52 ILE J O 1
ATOM 4744 N N . LYS E 5 53 ? 719.740 586.142 339.559 1.00 57.43 53 LYS J N 1
ATOM 4745 C CA . LYS E 5 53 ? 718.496 585.385 339.573 1.00 57.58 53 LYS J CA 1
ATOM 4746 C C . LYS E 5 53 ? 717.698 585.712 340.827 1.00 57.42 53 LYS J C 1
ATOM 4747 O O . LYS E 5 53 ? 718.219 585.642 341.944 1.00 57.84 53 LYS J O 1
ATOM 4753 N N . VAL E 5 54 ? 716.426 586.065 340.641 1.00 55.97 54 VAL J N 1
ATOM 4754 C CA . VAL E 5 54 ? 715.598 586.483 341.768 1.00 54.98 54 VAL J CA 1
ATOM 4755 C C . VAL E 5 54 ? 715.299 585.299 342.678 1.00 55.60 54 VAL J C 1
ATOM 4756 O O . VAL E 5 54 ? 715.498 585.368 343.896 1.00 55.69 54 VAL J O 1
ATOM 4760 N N . VAL E 5 55 ? 714.830 584.196 342.102 1.00 55.76 55 VAL J N 1
ATOM 4761 C CA . VAL E 5 55 ? 714.391 583.037 342.877 1.00 54.93 55 VAL J CA 1
ATOM 4762 C C . VAL E 5 55 ? 715.580 582.091 343.011 1.00 54.99 55 VAL J C 1
ATOM 4763 O O . VAL E 5 55 ? 715.911 581.339 342.095 1.00 53.95 55 VAL J O 1
ATOM 4767 N N . GLN E 5 56 ? 716.226 582.137 344.173 1.00 56.17 56 GLN J N 1
ATOM 4768 C CA . GLN E 5 56 ? 717.380 581.307 344.485 1.00 55.29 56 GLN J CA 1
ATOM 4769 C C . GLN E 5 56 ? 717.105 580.557 345.775 1.00 55.56 56 GLN J C 1
ATOM 4770 O O . GLN E 5 56 ? 716.713 581.163 346.777 1.00 57.12 56 GLN J O 1
ATOM 4776 N N . TYR E 5 57 ? 717.310 579.246 345.747 1.00 56.30 57 TYR J N 1
ATOM 4777 C CA . TYR E 5 57 ? 717.155 578.409 346.924 1.00 58.06 57 TYR J CA 1
ATOM 4778 C C . TYR E 5 57 ? 718.500 578.216 347.611 1.00 60.86 57 TYR J C 1
ATOM 4779 O O . TYR E 5 57 ? 719.559 578.286 346.982 1.00 62.78 57 TYR J O 1
ATOM 4788 N N . ASN E 5 58 ? 718.442 577.968 348.918 1.00 61.74 58 ASN J N 1
ATOM 4789 C CA . ASN E 5 58 ? 719.624 577.758 349.752 1.00 64.13 58 ASN J CA 1
ATOM 4790 C C . ASN E 5 58 ? 720.552 578.974 349.703 1.00 63.48 58 ASN J C 1
ATOM 4791 O O . ASN E 5 58 ? 721.723 578.890 349.328 1.00 61.55 58 ASN J O 1
ATOM 4796 N N . ILE E 5 59 ? 719.990 580.125 350.079 1.00 60.14 59 ILE J N 1
ATOM 4797 C CA . ILE E 5 59 ? 720.751 581.347 350.307 1.00 57.05 59 ILE J CA 1
ATOM 4798 C C . ILE E 5 59 ? 720.222 581.994 351.577 1.00 56.20 59 ILE J C 1
ATOM 4799 O O . ILE E 5 59 ? 719.117 581.701 352.037 1.00 57.90 59 ILE J O 1
ATOM 4804 N N . ASN E 5 60 ? 721.034 582.880 352.151 1.00 55.57 60 ASN J N 1
ATOM 4805 C CA . ASN E 5 60 ? 720.644 583.548 353.384 1.00 56.84 60 ASN J CA 1
ATOM 4806 C C . ASN E 5 60 ? 719.410 584.411 353.147 1.00 59.39 60 ASN J C 1
ATOM 4807 O O . ASN E 5 60 ? 719.228 584.987 352.072 1.00 61.47 60 ASN J O 1
ATOM 4812 N N . THR E 5 61 ? 718.552 584.489 354.167 1.00 58.23 61 THR J N 1
ATOM 4813 C CA . THR E 5 61 ? 717.215 585.039 353.971 1.00 57.80 61 THR J CA 1
ATOM 4814 C C . THR E 5 61 ? 717.235 586.534 353.678 1.00 58.31 61 THR J C 1
ATOM 4815 O O . THR E 5 61 ? 716.316 587.038 353.031 1.00 57.86 61 THR J O 1
ATOM 4819 N N . GLU E 5 62 ? 718.249 587.261 354.150 1.00 58.48 62 GLU J N 1
ATOM 4820 C CA . GLU E 5 62 ? 718.292 588.699 353.896 1.00 60.22 62 GLU J CA 1
ATOM 4821 C C . GLU E 5 62 ? 718.483 588.990 352.410 1.00 61.45 62 GLU J C 1
ATOM 4822 O O . GLU E 5 62 ? 717.804 589.859 351.846 1.00 62.26 62 GLU J O 1
ATOM 4828 N N . GLU E 5 63 ? 719.404 588.276 351.763 1.00 59.39 63 GLU J N 1
ATOM 4829 C CA . GLU E 5 63 ? 719.646 588.493 350.341 1.00 59.41 63 GLU J CA 1
ATOM 4830 C C . GLU E 5 63 ? 718.420 588.131 349.514 1.00 60.74 63 GLU J C 1
ATOM 4831 O O . GLU E 5 63 ? 718.040 588.866 348.593 1.00 61.76 63 GLU J O 1
ATOM 4837 N N . LEU E 5 64 ? 717.785 587.002 349.833 1.00 57.49 64 LEU J N 1
ATOM 4838 C CA . LEU E 5 64 ? 716.569 586.612 349.130 1.00 55.16 64 LEU J CA 1
ATOM 4839 C C . LEU E 5 64 ? 715.459 587.624 349.361 1.00 55.20 64 LEU J C 1
ATOM 4840 O O . LEU E 5 64 ? 714.684 587.925 348.447 1.00 56.94 64 LEU J O 1
ATOM 4845 N N . TYR E 5 65 ? 715.358 588.147 350.584 1.00 54.04 65 TYR J N 1
ATOM 4846 C CA . TYR E 5 65 ? 714.355 589.159 350.887 1.00 54.58 65 TYR J CA 1
ATOM 4847 C C . TYR E 5 65 ? 714.560 590.395 350.026 1.00 55.39 65 TYR J C 1
ATOM 4848 O O . TYR E 5 65 ? 713.608 590.924 349.447 1.00 56.69 65 TYR J O 1
ATOM 4857 N N . SER E 5 66 ? 715.804 590.864 349.923 1.00 53.76 66 SER J N 1
ATOM 4858 C CA . SER E 5 66 ? 716.076 592.046 349.109 1.00 54.53 66 SER J CA 1
ATOM 4859 C C . SER E 5 66 ? 715.782 591.783 347.636 1.00 55.88 66 SER J C 1
ATOM 4860 O O . SER E 5 66 ? 715.196 592.633 346.948 1.00 55.98 66 SER J O 1
ATOM 4863 N N . TYR E 5 67 ? 716.182 590.612 347.133 1.00 56.56 67 TYR J N 1
ATOM 4864 C CA . TYR E 5 67 ? 715.932 590.282 345.733 1.00 56.39 67 TYR J CA 1
ATOM 4865 C C . TYR E 5 67 ? 714.439 590.248 345.439 1.00 55.69 67 TYR J C 1
ATOM 4866 O O . TYR E 5 67 ? 713.972 590.834 344.454 1.00 56.69 67 TYR J O 1
ATOM 4875 N N . LEU E 5 68 ? 713.671 589.564 346.290 1.00 53.87 68 LEU J N 1
ATOM 4876 C CA . LEU E 5 68 ? 712.233 589.476 346.081 1.00 52.53 68 LEU J CA 1
ATOM 4877 C C . LEU E 5 68 ? 711.580 590.841 346.210 1.00 53.87 68 LEU J C 1
ATOM 4878 O O . LEU E 5 68 ? 710.642 591.157 345.475 1.00 55.01 68 LEU J O 1
ATOM 4883 N N . LYS E 5 69 ? 712.059 591.664 347.144 1.00 52.45 69 LYS J N 1
ATOM 4884 C CA . LYS E 5 69 ? 711.530 593.013 347.293 1.00 52.22 69 LYS J CA 1
ATOM 4885 C C . LYS E 5 69 ? 711.695 593.807 346.006 1.00 53.02 69 LYS J C 1
ATOM 4886 O O . LYS E 5 69 ? 710.728 594.376 345.485 1.00 52.75 69 LYS J O 1
ATOM 4892 N N . GLU E 5 70 ? 712.914 593.829 345.462 1.00 52.10 70 GLU J N 1
ATOM 4893 C CA . GLU E 5 70 ? 713.153 594.584 344.235 1.00 50.68 70 GLU J CA 1
ATOM 4894 C C . GLU E 5 70 ? 712.334 594.030 343.076 1.00 49.31 70 GLU J C 1
ATOM 4895 O O . GLU E 5 70 ? 711.732 594.793 342.309 1.00 51.62 70 GLU J O 1
ATOM 4901 N N . PHE E 5 71 ? 712.284 592.704 342.938 1.00 47.72 71 PHE J N 1
ATOM 4902 C CA . PHE E 5 71 ? 711.582 592.124 341.800 1.00 48.62 71 PHE J CA 1
ATOM 4903 C C . PHE E 5 71 ? 710.079 592.360 341.887 1.00 50.95 71 PHE J C 1
ATOM 4904 O O . PHE E 5 71 ? 709.439 592.689 340.882 1.00 53.37 71 PHE J O 1
ATOM 4912 N N . ILE E 5 72 ? 709.492 592.191 343.073 1.00 49.84 72 ILE J N 1
ATOM 4913 C CA . ILE E 5 72 ? 708.058 592.406 343.210 1.00 48.62 72 ILE J CA 1
ATOM 4914 C C . ILE E 5 72 ? 707.731 593.882 343.042 1.00 48.25 72 ILE J C 1
ATOM 4915 O O . ILE E 5 72 ? 706.665 594.227 342.525 1.00 50.29 72 ILE J O 1
ATOM 4920 N N . HIS E 5 73 ? 708.625 594.778 343.470 1.00 48.48 73 HIS J N 1
ATOM 4921 C CA . HIS E 5 73 ? 708.418 596.197 343.198 1.00 47.36 73 HIS J CA 1
ATOM 4922 C C . HIS E 5 73 ? 708.410 596.468 341.700 1.00 47.39 73 HIS J C 1
ATOM 4923 O O . HIS E 5 73 ? 707.582 597.245 341.205 1.00 48.63 73 HIS J O 1
ATOM 4930 N N . ILE E 5 74 ? 709.330 595.840 340.964 1.00 47.23 74 ILE J N 1
ATOM 4931 C CA . ILE E 5 74 ? 709.343 595.984 339.510 1.00 46.79 74 ILE J CA 1
ATOM 4932 C C . ILE E 5 74 ? 708.025 595.488 338.928 1.00 48.11 74 ILE J C 1
ATOM 4933 O O . ILE E 5 74 ? 707.438 596.128 338.049 1.00 50.47 74 ILE J O 1
ATOM 4938 N N . LEU E 5 75 ? 707.541 594.345 339.415 1.00 47.76 75 LEU J N 1
ATOM 4939 C CA . LEU E 5 75 ? 706.285 593.796 338.911 1.00 47.19 75 LEU J CA 1
ATOM 4940 C C . LEU E 5 75 ? 705.116 594.730 339.196 1.00 48.45 75 LEU J C 1
ATOM 4941 O O . LEU E 5 75 ? 704.245 594.927 338.342 1.00 50.07 75 LEU J O 1
ATOM 4946 N N . TYR E 5 76 ? 705.082 595.316 340.391 1.00 48.01 76 TYR J N 1
ATOM 4947 C CA . TYR E 5 76 ? 703.938 596.102 340.830 1.00 44.89 76 TYR J CA 1
ATOM 4948 C C . TYR E 5 76 ? 703.973 597.546 340.357 1.00 46.22 76 TYR J C 1
ATOM 4949 O O . TYR E 5 76 ? 702.967 598.243 340.522 1.00 47.57 76 TYR J O 1
ATOM 4958 N N . PHE E 5 77 ? 705.098 598.026 339.813 1.00 47.23 77 PHE J N 1
ATOM 4959 C CA . PHE E 5 77 ? 705.201 599.417 339.385 1.00 45.59 77 PHE J CA 1
ATOM 4960 C C . PHE E 5 77 ? 705.845 599.587 338.015 1.00 46.48 77 PHE J C 1
ATOM 4961 O O . PHE E 5 77 ? 706.207 600.713 337.656 1.00 48.88 77 PHE J O 1
ATOM 4969 N N . ARG E 5 78 ? 706.002 598.511 337.244 1.00 47.15 78 ARG J N 1
ATOM 4970 C CA . ARG E 5 78 ? 706.502 598.604 335.878 1.00 47.54 78 ARG J CA 1
ATOM 4971 C C . ARG E 5 78 ? 705.587 597.861 334.914 1.00 48.76 78 ARG J C 1
ATOM 4972 O O . ARG E 5 78 ? 705.380 598.309 333.782 1.00 51.72 78 ARG J O 1
ATOM 4980 N N . HIS E 5 79 ? 705.032 596.733 335.357 1.00 46.76 79 HIS J N 1
ATOM 4981 C CA . HIS E 5 79 ? 704.190 595.874 334.536 1.00 45.53 79 HIS J CA 1
ATOM 4982 C C . HIS E 5 79 ? 702.728 595.916 334.950 1.00 45.79 79 HIS J C 1
ATOM 4983 O O . HIS E 5 79 ? 701.855 596.135 334.105 1.00 49.47 79 HIS J O 1
ATOM 4990 N N . LEU E 5 80 ? 702.435 595.699 336.228 1.00 45.42 80 LEU J N 1
ATOM 4991 C CA . LEU E 5 80 ? 701.123 595.999 336.785 1.00 45.69 80 LEU J CA 1
ATOM 4992 C C . LEU E 5 80 ? 701.138 597.441 337.270 1.00 46.68 80 LEU J C 1
ATOM 4993 O O . LEU E 5 80 ? 701.930 597.795 338.149 1.00 50.52 80 LEU J O 1
ATOM 4998 N N . LEU E 5 81 ? 700.273 598.268 336.694 1.00 43.22 81 LEU J N 1
ATOM 4999 C CA . LEU E 5 81 ? 700.202 599.686 337.031 1.00 43.98 81 LEU J CA 1
ATOM 5000 C C . LEU E 5 81 ? 699.090 599.874 338.057 1.00 47.08 81 LEU J C 1
ATOM 5001 O O . LEU E 5 81 ? 697.995 600.345 337.753 1.00 51.54 81 LEU J O 1
ATOM 5006 N N . VAL E 5 82 ? 699.375 599.485 339.299 1.00 45.18 82 VAL J N 1
ATOM 5007 C CA . VAL E 5 82 ? 698.369 599.549 340.351 1.00 45.73 82 VAL J CA 1
ATOM 5008 C C . VAL E 5 82 ? 699.056 599.397 341.698 1.00 46.77 82 VAL J C 1
ATOM 5009 O O . VAL E 5 82 ? 700.136 598.811 341.798 1.00 49.15 82 VAL J O 1
ATOM 5013 N N . ASN E 5 83 ? 698.413 599.917 342.741 1.00 48.25 83 ASN J N 1
ATOM 5014 C CA . ASN E 5 83 ? 698.982 599.840 344.075 1.00 48.08 83 ASN J CA 1
ATOM 5015 C C . ASN E 5 83 ? 698.984 598.390 344.557 1.00 50.89 83 ASN J C 1
ATOM 5016 O O . ASN E 5 83 ? 698.155 597.588 344.122 1.00 53.98 83 ASN J O 1
ATOM 5021 N N . PRO E 5 84 ? 699.905 598.021 345.460 1.00 50.78 84 PRO J N 1
ATOM 5022 C CA . PRO E 5 84 ? 699.905 596.644 345.969 1.00 49.92 84 PRO J CA 1
ATOM 5023 C C . PRO E 5 84 ? 698.926 596.435 347.113 1.00 51.09 84 PRO J C 1
ATOM 5024 O O . PRO E 5 84 ? 698.408 595.331 347.300 1.00 51.94 84 PRO J O 1
ATOM 5028 N N . ARG E 5 85 ? 698.661 597.493 347.881 1.00 53.03 85 ARG J N 1
ATOM 5029 C CA . ARG E 5 85 ? 697.829 597.355 349.072 1.00 54.32 85 ARG J CA 1
ATOM 5030 C C . ARG E 5 85 ? 696.379 597.051 348.724 1.00 54.05 85 ARG J C 1
ATOM 5031 O O . ARG E 5 85 ? 695.690 596.372 349.492 1.00 53.81 85 ARG J O 1
ATOM 5039 N N . ASP E 5 86 ? 695.898 597.542 347.583 1.00 53.28 86 ASP J N 1
ATOM 5040 C CA . ASP E 5 86 ? 694.467 597.491 347.306 1.00 54.01 86 ASP J CA 1
ATOM 5041 C C . ASP E 5 86 ? 693.989 596.072 347.025 1.00 52.41 86 ASP J C 1
ATOM 5042 O O . ASP E 5 86 ? 692.933 595.663 347.520 1.00 51.46 86 ASP J O 1
ATOM 5047 N N . ARG E 5 87 ? 694.750 595.306 346.246 1.00 53.12 87 ARG J N 1
ATOM 5048 C CA . ARG E 5 87 ? 694.264 594.083 345.621 1.00 51.25 87 ARG J CA 1
ATOM 5049 C C . ARG E 5 87 ? 694.920 592.850 346.225 1.00 49.39 87 ARG J C 1
ATOM 5050 O O . ARG E 5 87 ? 696.101 592.871 346.584 1.00 50.76 87 ARG J O 1
ATOM 5058 N N . ARG E 5 88 ? 694.143 591.774 346.316 1.00 47.37 88 ARG J N 1
ATOM 5059 C CA . ARG E 5 88 ? 694.645 590.504 346.808 1.00 47.45 88 ARG J CA 1
ATOM 5060 C C . ARG E 5 88 ? 695.659 589.923 345.827 1.00 48.05 88 ARG J C 1
ATOM 5061 O O . ARG E 5 88 ? 695.809 590.390 344.695 1.00 51.53 88 ARG J O 1
ATOM 5069 N N . VAL E 5 89 ? 696.353 588.880 346.275 1.00 46.96 89 VAL J N 1
ATOM 5070 C CA . VAL E 5 89 ? 697.402 588.226 345.504 1.00 45.58 89 VAL J CA 1
ATOM 5071 C C . VAL E 5 89 ? 697.102 586.737 345.442 1.00 46.10 89 VAL J C 1
ATOM 5072 O O . VAL E 5 89 ? 696.606 586.154 346.411 1.00 49.41 89 VAL J O 1
ATOM 5076 N N . VAL E 5 90 ? 697.389 586.130 344.294 1.00 44.38 90 VAL J N 1
ATOM 5077 C CA . VAL E 5 90 ? 697.256 584.687 344.097 1.00 45.04 90 VAL J CA 1
ATOM 5078 C C . VAL E 5 90 ? 698.613 584.207 343.593 1.00 45.98 90 VAL J C 1
ATOM 5079 O O . VAL E 5 90 ? 698.884 584.212 342.389 1.00 47.23 90 VAL J O 1
ATOM 5083 N N . VAL E 5 91 ? 699.474 583.790 344.513 1.00 45.69 91 VAL J N 1
ATOM 5084 C CA . VAL E 5 91 ? 700.823 583.353 344.179 1.00 44.79 91 VAL J CA 1
ATOM 5085 C C . VAL E 5 91 ? 700.773 581.871 343.843 1.00 47.56 91 VAL J C 1
ATOM 5086 O O . VAL E 5 91 ? 700.383 581.051 344.681 1.00 49.41 91 VAL J O 1
ATOM 5090 N N . ILE E 5 92 ? 701.175 581.525 342.625 1.00 48.58 92 ILE J N 1
ATOM 5091 C CA . ILE E 5 92 ? 701.219 580.137 342.181 1.00 46.74 92 ILE J CA 1
ATOM 5092 C C . ILE E 5 92 ? 702.618 579.615 342.477 1.00 47.48 92 ILE J C 1
ATOM 5093 O O . ILE E 5 92 ? 703.588 580.017 341.831 1.00 49.11 92 ILE J O 1
ATOM 5098 N N . GLU E 5 93 ? 702.719 578.719 343.453 1.00 47.27 93 GLU J N 1
ATOM 5099 C CA . GLU E 5 93 ? 703.973 578.084 343.829 1.00 48.20 93 GLU J CA 1
ATOM 5100 C C . GLU E 5 93 ? 703.820 576.583 343.662 1.00 47.60 93 GLU J C 1
ATOM 5101 O O . GLU E 5 93 ? 702.804 576.007 344.059 1.00 49.45 93 GLU J O 1
ATOM 5107 N N . SER E 5 94 ? 704.821 575.956 343.055 1.00 47.18 94 SER J N 1
ATOM 5108 C CA . SER E 5 94 ? 704.750 574.525 342.812 1.00 48.59 94 SER J CA 1
ATOM 5109 C C . SER E 5 94 ? 704.728 573.771 344.133 1.00 50.74 94 SER J C 1
ATOM 5110 O O . SER E 5 94 ? 705.257 574.232 345.147 1.00 51.88 94 SER J O 1
ATOM 5113 N N . VAL E 5 95 ? 704.084 572.602 344.115 1.00 50.78 95 VAL J N 1
ATOM 5114 C CA . VAL E 5 95 ? 704.069 571.752 345.295 1.00 50.15 95 VAL J CA 1
ATOM 5115 C C . VAL E 5 95 ? 705.508 571.374 345.628 1.00 52.83 95 VAL J C 1
ATOM 5116 O O . VAL E 5 95 ? 706.388 571.369 344.759 1.00 54.68 95 VAL J O 1
ATOM 5120 N N . LEU E 5 96 ? 705.753 571.097 346.909 1.00 53.59 96 LEU J N 1
ATOM 5121 C CA . LEU E 5 96 ? 707.090 570.825 347.444 1.00 54.46 96 LEU J CA 1
ATOM 5122 C C . LEU E 5 96 ? 708.086 571.915 347.045 1.00 54.31 96 LEU J C 1
ATOM 5123 O O . LEU E 5 96 ? 709.258 571.653 346.770 1.00 53.35 96 LEU J O 1
ATOM 5128 N N . CYS E 5 97 ? 707.615 573.158 347.031 1.00 53.00 97 CYS J N 1
ATOM 5129 C CA . CYS E 5 97 ? 708.516 574.285 346.900 1.00 50.48 97 CYS J CA 1
ATOM 5130 C C . CYS E 5 97 ? 709.309 574.435 348.200 1.00 50.92 97 CYS J C 1
ATOM 5131 O O . CYS E 5 97 ? 708.787 574.125 349.274 1.00 53.83 97 CYS J O 1
ATOM 5134 N N . PRO E 5 98 ? 710.576 574.872 348.138 1.00 50.27 98 PRO J N 1
ATOM 5135 C CA . PRO E 5 98 ? 711.347 575.030 349.377 1.00 52.30 98 PRO J CA 1
ATOM 5136 C C . PRO E 5 98 ? 710.657 575.957 350.363 1.00 54.30 98 PRO J C 1
ATOM 5137 O O . PRO E 5 98 ? 710.153 577.020 350.000 1.00 56.09 98 PRO J O 1
ATOM 5141 N N . SER E 5 99 ? 710.635 575.530 351.625 1.00 52.68 99 SER J N 1
ATOM 5142 C CA . SER E 5 99 ? 709.844 576.228 352.631 1.00 51.61 99 SER J CA 1
ATOM 5143 C C . SER E 5 99 ? 710.353 577.646 352.852 1.00 53.66 99 SER J C 1
ATOM 5144 O O . SER E 5 99 ? 709.574 578.609 352.792 1.00 55.87 99 SER J O 1
ATOM 5147 N N . HIS E 5 100 ? 711.666 577.793 353.074 1.00 52.98 100 HIS J N 1
ATOM 5148 C CA . HIS E 5 100 ? 712.235 579.091 353.435 1.00 53.57 100 HIS J CA 1
ATOM 5149 C C . HIS E 5 100 ? 711.955 580.135 352.364 1.00 53.91 100 HIS J C 1
ATOM 5150 O O . HIS E 5 100 ? 711.620 581.282 352.681 1.00 54.52 100 HIS J O 1
ATOM 5157 N N . PHE E 5 101 ? 712.028 579.739 351.093 1.00 53.13 101 PHE J N 1
ATOM 5158 C CA . PHE E 5 101 ? 711.674 580.654 350.017 1.00 53.17 101 PHE J CA 1
ATOM 5159 C C . PHE E 5 101 ? 710.219 581.071 350.127 1.00 53.16 101 PHE J C 1
ATOM 5160 O O . PHE E 5 101 ? 709.877 582.232 349.881 1.00 54.82 101 PHE J O 1
ATOM 5168 N N . ARG E 5 102 ? 709.347 580.144 350.520 1.00 52.06 102 ARG J N 1
ATOM 5169 C CA . ARG E 5 102 ? 707.929 580.467 350.582 1.00 50.33 102 ARG J CA 1
ATOM 5170 C C . ARG E 5 102 ? 707.625 581.448 351.706 1.00 51.83 102 ARG J C 1
ATOM 5171 O O . ARG E 5 102 ? 706.904 582.433 351.491 1.00 53.10 102 ARG J O 1
ATOM 5179 N N . GLU E 5 103 ? 708.152 581.210 352.913 1.00 51.66 103 GLU J N 1
ATOM 5180 C CA . GLU E 5 103 ? 707.859 582.165 353.979 1.00 51.90 103 GLU J CA 1
ATOM 5181 C C . GLU E 5 103 ? 708.564 583.491 353.738 1.00 52.42 103 GLU J C 1
ATOM 5182 O O . GLU E 5 103 ? 708.040 584.542 354.110 1.00 54.35 103 GLU J O 1
ATOM 5188 N N . THR E 5 104 ? 709.734 583.478 353.097 1.00 50.84 104 THR J N 1
ATOM 5189 C CA . THR E 5 104 ? 710.360 584.744 352.732 1.00 50.54 104 THR J CA 1
ATOM 5190 C C . THR E 5 104 ? 709.503 585.516 351.735 1.00 49.76 104 THR J C 1
ATOM 5191 O O . THR E 5 104 ? 709.346 586.735 351.860 1.00 52.54 104 THR J O 1
ATOM 5195 N N . LEU E 5 105 ? 708.933 584.826 350.746 1.00 48.12 105 LEU J N 1
ATOM 5196 C CA . LEU E 5 105 ? 708.079 585.499 349.772 1.00 47.62 105 LEU J CA 1
ATOM 5197 C C . LEU E 5 105 ? 706.836 586.073 350.440 1.00 49.79 105 LEU J C 1
ATOM 5198 O O . LEU E 5 105 ? 706.437 587.212 350.165 1.00 53.22 105 LEU J O 1
ATOM 5203 N N . THR E 5 106 ? 706.208 585.301 351.329 1.00 49.01 106 THR J N 1
ATOM 5204 C CA . THR E 5 106 ? 705.017 585.811 352.004 1.00 48.84 106 THR J CA 1
ATOM 5205 C C . THR E 5 106 ? 705.369 586.969 352.927 1.00 49.90 106 THR J C 1
ATOM 5206 O O . THR E 5 106 ? 704.595 587.924 353.054 1.00 53.27 106 THR J O 1
ATOM 5210 N N . ARG E 5 107 ? 706.523 586.896 353.593 1.00 49.12 107 ARG J N 1
ATOM 5211 C CA . ARG E 5 107 ? 706.958 587.993 354.446 1.00 50.15 107 ARG J CA 1
ATOM 5212 C C . ARG E 5 107 ? 707.193 589.253 353.630 1.00 50.65 107 ARG J C 1
ATOM 5213 O O . ARG E 5 107 ? 706.854 590.356 354.067 1.00 52.35 107 ARG J O 1
ATOM 5221 N N . VAL E 5 108 ? 707.777 589.111 352.439 1.00 49.22 108 VAL J N 1
ATOM 5222 C CA . VAL E 5 108 ? 707.950 590.262 351.559 1.00 48.65 108 VAL J CA 1
ATOM 5223 C C . VAL E 5 108 ? 706.595 590.827 351.162 1.00 50.52 108 VAL J C 1
ATOM 5224 O O . VAL E 5 108 ? 706.394 592.047 351.145 1.00 53.84 108 VAL J O 1
ATOM 5228 N N . LEU E 5 109 ? 705.646 589.951 350.828 1.00 49.06 109 LEU J N 1
ATOM 5229 C CA . LEU E 5 109 ? 704.338 590.425 350.387 1.00 48.46 109 LEU J CA 1
ATOM 5230 C C . LEU E 5 109 ? 703.594 591.144 351.507 1.00 50.09 109 LEU J C 1
ATOM 5231 O O . LEU E 5 109 ? 702.916 592.147 351.259 1.00 51.46 109 LEU J O 1
ATOM 5236 N N . PHE E 5 110 ? 703.707 590.654 352.742 1.00 50.17 110 PHE J N 1
ATOM 5237 C CA . PHE E 5 110 ? 702.934 591.201 353.855 1.00 49.56 110 PHE J CA 1
ATOM 5238 C C . PHE E 5 110 ? 703.634 592.380 354.527 1.00 51.40 110 PHE J C 1
ATOM 5239 O O . PHE E 5 110 ? 703.076 593.478 354.596 1.00 53.71 110 PHE J O 1
ATOM 5247 N N . LYS E 5 111 ? 704.844 592.161 355.046 1.00 50.72 111 LYS J N 1
ATOM 5248 C CA . LYS E 5 111 ? 705.500 593.184 355.855 1.00 50.81 111 LYS J CA 1
ATOM 5249 C C . LYS E 5 111 ? 705.777 594.442 355.044 1.00 53.50 111 LYS J C 1
ATOM 5250 O O . LYS E 5 111 ? 705.546 595.560 355.517 1.00 55.71 111 LYS J O 1
ATOM 5256 N N . TYR E 5 112 ? 706.264 594.282 353.814 1.00 53.53 112 TYR J N 1
ATOM 5257 C CA . TYR E 5 112 ? 706.676 595.428 353.010 1.00 52.88 112 TYR J CA 1
ATOM 5258 C C . TYR E 5 112 ? 705.517 596.002 352.200 1.00 52.29 112 TYR J C 1
ATOM 5259 O O . TYR E 5 112 ? 705.164 597.174 352.357 1.00 54.88 112 TYR J O 1
ATOM 5268 N N . PHE E 5 113 ? 704.917 595.189 351.330 1.00 50.20 113 PHE J N 1
ATOM 5269 C CA . PHE E 5 113 ? 703.875 595.684 350.440 1.00 50.12 113 PHE J CA 1
ATOM 5270 C C . PHE E 5 113 ? 702.517 595.806 351.116 1.00 52.50 113 PHE J C 1
ATOM 5271 O O . PHE E 5 113 ? 701.688 596.599 350.658 1.00 54.57 113 PHE J O 1
ATOM 5279 N N . GLU E 5 114 ? 702.271 595.052 352.188 1.00 53.01 114 GLU J N 1
ATOM 5280 C CA . GLU E 5 114 ? 701.017 595.126 352.938 1.00 52.16 114 GLU J CA 1
ATOM 5281 C C . GLU E 5 114 ? 699.818 594.806 352.049 1.00 51.72 114 GLU J C 1
ATOM 5282 O O . GLU E 5 114 ? 698.805 595.507 352.055 1.00 53.74 114 GLU J O 1
ATOM 5288 N N . VAL E 5 115 ? 699.936 593.731 351.277 1.00 50.03 115 VAL J N 1
ATOM 5289 C CA . VAL E 5 115 ? 698.830 593.271 350.443 1.00 49.46 115 VAL J CA 1
ATOM 5290 C C . VAL E 5 115 ? 697.756 592.718 351.374 1.00 51.49 115 VAL J C 1
ATOM 5291 O O . VAL E 5 115 ? 698.073 592.339 352.510 1.00 51.98 115 VAL J O 1
ATOM 5295 N N . PRO E 5 116 ? 696.485 592.660 350.962 1.00 51.03 116 PRO J N 1
ATOM 5296 C CA . PRO E 5 116 ? 695.465 592.123 351.880 1.00 48.93 116 PRO J CA 1
ATOM 5297 C C . PRO E 5 116 ? 695.670 590.656 352.213 1.00 49.46 116 PRO J C 1
ATOM 5298 O O . PRO E 5 116 ? 695.597 590.274 353.387 1.00 52.30 116 PRO J O 1
ATOM 5302 N N . SER E 5 117 ? 695.926 589.818 351.212 1.00 48.67 117 SER J N 1
ATOM 5303 C CA . SER E 5 117 ? 696.055 588.387 351.441 1.00 48.68 117 SER J CA 1
ATOM 5304 C C . SER E 5 117 ? 696.664 587.737 350.209 1.00 48.10 117 SER J C 1
ATOM 5305 O O . SER E 5 117 ? 696.402 588.157 349.080 1.00 48.72 117 SER J O 1
ATOM 5308 N N . VAL E 5 118 ? 697.471 586.702 350.443 1.00 47.34 118 VAL J N 1
ATOM 5309 C CA . VAL E 5 118 ? 698.140 585.950 349.385 1.00 47.42 118 VAL J CA 1
ATOM 5310 C C . VAL E 5 118 ? 697.675 584.503 349.449 1.00 47.21 118 VAL J C 1
ATOM 5311 O O . VAL E 5 118 ? 697.669 583.893 350.524 1.00 47.53 118 VAL J O 1
ATOM 5315 N N . LEU E 5 119 ? 697.275 583.968 348.299 1.00 46.38 119 LEU J N 1
ATOM 5316 C CA . LEU E 5 119 ? 696.834 582.585 348.165 1.00 45.40 119 LEU J CA 1
ATOM 5317 C C . LEU E 5 119 ? 697.967 581.788 347.532 1.00 47.61 119 LEU J C 1
ATOM 5318 O O . LEU E 5 119 ? 698.276 581.971 346.351 1.00 50.07 119 LEU J O 1
ATOM 5323 N N . LEU E 5 120 ? 698.579 580.900 348.313 1.00 48.28 120 LEU J N 1
ATOM 5324 C CA . LEU E 5 120 ? 699.692 580.084 347.828 1.00 48.68 120 LEU J CA 1
ATOM 5325 C C . LEU E 5 120 ? 699.142 578.834 347.142 1.00 48.85 120 LEU J C 1
ATOM 5326 O O . LEU E 5 120 ? 699.239 577.709 347.633 1.00 50.06 120 LEU J O 1
ATOM 5331 N N . ALA E 5 121 ? 698.551 579.059 345.974 1.00 47.19 121 ALA J N 1
ATOM 5332 C CA . ALA E 5 121 ? 697.931 577.976 345.237 1.00 46.10 121 ALA J CA 1
ATOM 5333 C C . ALA E 5 121 ? 698.995 577.035 344.667 1.00 47.11 121 ALA J C 1
ATOM 5334 O O . ALA E 5 121 ? 700.111 577.465 344.371 1.00 49.08 121 ALA J O 1
ATOM 5336 N N . PRO E 5 122 ? 698.680 575.749 344.497 1.00 46.57 122 PRO J N 1
ATOM 5337 C CA . PRO E 5 122 ? 699.612 574.857 343.805 1.00 44.41 122 PRO J CA 1
ATOM 5338 C C . PRO E 5 122 ? 699.441 574.931 342.297 1.00 46.43 122 PRO J C 1
ATOM 5339 O O . PRO E 5 122 ? 698.337 575.106 341.777 1.00 49.13 122 PRO J O 1
ATOM 5343 N N . SER E 5 123 ? 700.565 574.794 341.594 1.00 45.98 123 SER J N 1
ATOM 5344 C CA . SER E 5 123 ? 700.555 574.963 340.144 1.00 45.22 123 SER J CA 1
ATOM 5345 C C . SER E 5 123 ? 699.730 573.883 339.456 1.00 45.71 123 SER J C 1
ATOM 5346 O O . SER E 5 123 ? 699.003 574.169 338.498 1.00 47.49 123 SER J O 1
ATOM 5349 N N . HIS E 5 124 ? 699.835 572.636 339.918 1.00 45.57 124 HIS J N 1
ATOM 5350 C CA . HIS E 5 124 ? 699.196 571.532 339.208 1.00 45.26 124 HIS J CA 1
ATOM 5351 C C . HIS E 5 124 ? 697.676 571.609 339.300 1.00 45.66 124 HIS J C 1
ATOM 5352 O O . HIS E 5 124 ? 696.978 571.404 338.299 1.00 47.98 124 HIS J O 1
ATOM 5359 N N . LEU E 5 125 ? 697.143 571.908 340.485 1.00 45.78 125 LEU J N 1
ATOM 5360 C CA . LEU E 5 125 ? 695.695 572.019 340.625 1.00 46.60 125 LEU J CA 1
ATOM 5361 C C . LEU E 5 125 ? 695.155 573.175 339.792 1.00 48.02 125 LEU J C 1
ATOM 5362 O O . LEU E 5 125 ? 694.114 573.050 339.133 1.00 48.92 125 LEU J O 1
ATOM 5367 N N . MET E 5 126 ? 695.857 574.307 339.801 1.00 45.80 126 MET J N 1
ATOM 5368 C CA . MET E 5 126 ? 695.447 575.436 338.977 1.00 45.67 126 MET J CA 1
ATOM 5369 C C . MET E 5 126 ? 695.444 575.048 337.505 1.00 45.73 126 MET J C 1
ATOM 5370 O O . MET E 5 126 ? 694.475 575.311 336.786 1.00 46.49 126 MET J O 1
ATOM 5375 N N . ALA E 5 127 ? 696.500 574.369 337.053 1.00 43.93 127 ALA J N 1
ATOM 5376 C CA . ALA E 5 127 ? 696.537 573.888 335.676 1.00 43.54 127 ALA J CA 1
ATOM 5377 C C . ALA E 5 127 ? 695.364 572.967 335.378 1.00 43.33 127 ALA J C 1
ATOM 5378 O O . ALA E 5 127 ? 694.854 572.950 334.253 1.00 43.99 127 ALA J O 1
ATOM 5380 N N . LEU E 5 128 ? 694.925 572.200 336.374 1.00 43.64 128 LEU J N 1
ATOM 5381 C CA . LEU E 5 128 ? 693.744 571.365 336.196 1.00 43.15 128 LEU J CA 1
ATOM 5382 C C . LEU E 5 128 ? 692.485 572.208 336.026 1.00 43.12 128 LEU J C 1
ATOM 5383 O O . LEU E 5 128 ? 691.589 571.841 335.259 1.00 43.99 128 LEU J O 1
ATOM 5388 N N . LEU E 5 129 ? 692.392 573.333 336.743 1.00 45.01 129 LEU J N 1
ATOM 5389 C CA . LEU E 5 129 ? 691.166 574.132 336.703 1.00 44.59 129 LEU J CA 1
ATOM 5390 C C . LEU E 5 129 ? 690.877 574.685 335.313 1.00 43.27 129 LEU J C 1
ATOM 5391 O O . LEU E 5 129 ? 689.712 574.910 334.970 1.00 43.80 129 LEU J O 1
ATOM 5396 N N . THR E 5 130 ? 691.913 574.921 334.506 1.00 43.00 130 THR J N 1
ATOM 5397 C CA . THR E 5 130 ? 691.712 575.561 333.209 1.00 41.91 130 THR J CA 1
ATOM 5398 C C . THR E 5 130 ? 690.896 574.689 332.266 1.00 42.49 130 THR J C 1
ATOM 5399 O O . THR E 5 130 ? 690.118 575.210 331.461 1.00 42.06 130 THR J O 1
ATOM 5403 N N . LEU E 5 131 ? 691.071 573.371 332.333 1.00 42.05 131 LEU J N 1
ATOM 5404 C CA . LEU E 5 131 ? 690.373 572.479 331.417 1.00 41.29 131 LEU J CA 1
ATOM 5405 C C . LEU E 5 131 ? 688.906 572.299 331.784 1.00 42.94 131 LEU J C 1
ATOM 5406 O O . LEU E 5 131 ? 688.087 572.014 330.904 1.00 44.20 131 LEU J O 1
ATOM 5411 N N . GLY E 5 132 ? 688.556 572.458 333.059 1.00 43.47 132 GLY J N 1
ATOM 5412 C CA . GLY E 5 132 ? 687.220 572.187 333.545 1.00 41.95 132 GLY J CA 1
ATOM 5413 C C . GLY E 5 132 ? 687.039 570.809 334.142 1.00 42.42 132 GLY J C 1
ATOM 5414 O O . GLY E 5 132 ? 686.033 570.575 334.821 1.00 41.67 132 GLY J O 1
ATOM 5415 N N . ILE E 5 133 ? 687.977 569.893 333.908 1.00 45.03 133 ILE J N 1
ATOM 5416 C CA . ILE E 5 133 ? 687.953 568.570 334.521 1.00 46.15 133 ILE J CA 1
ATOM 5417 C C . ILE E 5 133 ? 688.376 568.699 335.976 1.00 47.83 133 ILE J C 1
ATOM 5418 O O . ILE E 5 133 ? 688.846 569.760 336.401 1.00 50.14 133 ILE J O 1
ATOM 5423 N N . ASN E 5 134 ? 688.200 567.621 336.749 1.00 47.17 134 ASN J N 1
ATOM 5424 C CA . ASN E 5 134 ? 688.563 567.596 338.162 1.00 47.66 134 ASN J CA 1
ATOM 5425 C C . ASN E 5 134 ? 689.454 566.404 338.504 1.00 47.79 134 ASN J C 1
ATOM 5426 O O . ASN E 5 134 ? 689.522 566.008 339.670 1.00 49.34 134 ASN J O 1
ATOM 5431 N N . SER E 5 135 ? 690.148 565.828 337.524 1.00 46.24 135 SER J N 1
ATOM 5432 C CA . SER E 5 135 ? 691.085 564.743 337.806 1.00 46.67 135 SER J CA 1
ATOM 5433 C C . SER E 5 135 ? 691.980 564.532 336.596 1.00 46.48 135 SER J C 1
ATOM 5434 O O . SER E 5 135 ? 691.476 564.323 335.489 1.00 48.15 135 SER J O 1
ATOM 5437 N N . ALA E 5 136 ? 693.294 564.566 336.805 1.00 44.75 136 ALA J N 1
ATOM 5438 C CA . ALA E 5 136 ? 694.249 564.302 335.732 1.00 45.59 136 ALA J CA 1
ATOM 5439 C C . ALA E 5 136 ? 695.645 564.181 336.326 1.00 45.62 136 ALA J C 1
ATOM 5440 O O . ALA E 5 136 ? 695.889 564.556 337.475 1.00 46.58 136 ALA J O 1
ATOM 5442 N N . MET E 5 137 ? 696.566 563.668 335.513 1.00 45.30 137 MET J N 1
ATOM 5443 C CA . MET E 5 137 ? 697.970 563.508 335.887 1.00 44.60 137 MET J CA 1
ATOM 5444 C C . MET E 5 137 ? 698.732 564.691 335.301 1.00 43.02 137 MET J C 1
ATOM 5445 O O . MET E 5 137 ? 699.089 564.687 334.120 1.00 45.49 137 MET J O 1
ATOM 5450 N N . VAL E 5 138 ? 698.992 565.701 336.125 1.00 41.64 138 VAL J N 1
ATOM 5451 C CA . VAL E 5 138 ? 699.599 566.942 335.662 1.00 44.29 138 VAL J CA 1
ATOM 5452 C C . VAL E 5 138 ? 701.113 566.796 335.727 1.00 46.15 138 VAL J C 1
ATOM 5453 O O . VAL E 5 138 ? 701.675 566.540 336.798 1.00 48.25 138 VAL J O 1
ATOM 5457 N N . LEU E 5 139 ? 701.769 566.960 334.580 1.00 44.44 139 LEU J N 1
ATOM 5458 C CA . LEU E 5 139 ? 703.222 566.970 334.477 1.00 43.50 139 LEU J CA 1
ATOM 5459 C C . LEU E 5 139 ? 703.670 568.378 334.115 1.00 45.26 139 LEU J C 1
ATOM 5460 O O . LEU E 5 139 ? 703.237 568.929 333.098 1.00 48.83 139 LEU J O 1
ATOM 5465 N N . ASP E 5 140 ? 704.535 568.948 334.946 1.00 43.28 140 ASP J N 1
ATOM 5466 C CA . ASP E 5 140 ? 705.076 570.287 334.768 1.00 45.16 140 ASP J CA 1
ATOM 5467 C C . ASP E 5 140 ? 706.556 570.144 334.452 1.00 48.00 140 ASP J C 1
ATOM 5468 O O . ASP E 5 140 ? 707.334 569.712 335.309 1.00 50.62 140 ASP J O 1
ATOM 5473 N N . CYS E 5 141 ? 706.939 570.498 333.224 1.00 49.13 141 CYS J N 1
ATOM 5474 C CA . CYS E 5 141 ? 708.331 570.411 332.780 1.00 47.70 141 CYS J CA 1
ATOM 5475 C C . CYS E 5 141 ? 709.002 571.774 332.954 1.00 48.89 141 CYS J C 1
ATOM 5476 O O . CYS E 5 141 ? 709.318 572.485 332.001 1.00 49.55 141 CYS J O 1
ATOM 5479 N N . GLY E 5 142 ? 709.229 572.122 334.216 1.00 51.33 142 GLY J N 1
ATOM 5480 C CA . GLY E 5 142 ? 709.755 573.434 334.531 1.00 50.90 142 GLY J CA 1
ATOM 5481 C C . GLY E 5 142 ? 711.209 573.586 334.128 1.00 47.77 142 GLY J C 1
ATOM 5482 O O . GLY E 5 142 ? 711.819 572.696 333.539 1.00 47.72 142 GLY J O 1
ATOM 5483 N N . TYR E 5 143 ? 711.762 574.760 334.435 1.00 46.38 143 TYR J N 1
ATOM 5484 C CA . TYR E 5 143 ? 713.169 575.016 334.153 1.00 47.56 143 TYR J CA 1
ATOM 5485 C C . TYR E 5 143 ? 714.069 574.149 335.020 1.00 49.91 143 TYR J C 1
ATOM 5486 O O . TYR E 5 143 ? 714.968 573.467 334.516 1.00 53.42 143 TYR J O 1
ATOM 5495 N N . ARG E 5 144 ? 713.836 574.157 336.333 1.00 47.71 144 ARG J N 1
ATOM 5496 C CA . ARG E 5 144 ? 714.737 573.462 337.246 1.00 48.59 144 ARG J CA 1
ATOM 5497 C C . ARG E 5 144 ? 714.573 571.953 337.145 1.00 48.04 144 ARG J C 1
ATOM 5498 O O . ARG E 5 144 ? 715.563 571.215 337.104 1.00 50.63 144 ARG J O 1
ATOM 5506 N N . GLU E 5 145 ? 713.334 571.471 337.116 1.00 46.85 145 GLU J N 1
ATOM 5507 C CA . GLU E 5 145 ? 713.097 570.036 337.113 1.00 47.44 145 GLU J CA 1
ATOM 5508 C C . GLU E 5 145 ? 711.693 569.755 336.601 1.00 46.05 145 GLU J C 1
ATOM 5509 O O . GLU E 5 145 ? 710.796 570.595 336.695 1.00 48.18 145 GLU J O 1
ATOM 5515 N N . SER E 5 146 ? 711.521 568.553 336.060 1.00 44.30 146 SER J N 1
ATOM 5516 C CA . SER E 5 146 ? 710.211 568.041 335.701 1.00 44.28 146 SER J CA 1
ATOM 5517 C C . SER E 5 146 ? 709.567 567.363 336.906 1.00 47.50 146 SER J C 1
ATOM 5518 O O . SER E 5 146 ? 710.226 566.659 337.676 1.00 49.80 146 SER J O 1
ATOM 5521 N N . LEU E 5 147 ? 708.260 567.577 337.053 1.00 46.20 147 LEU J N 1
ATOM 5522 C CA . LEU E 5 147 ? 707.520 567.130 338.228 1.00 43.74 147 LEU J CA 1
ATOM 5523 C C . LEU E 5 147 ? 706.152 566.627 337.799 1.00 44.46 147 LEU J C 1
ATOM 5524 O O . LEU E 5 147 ? 705.413 567.350 337.131 1.00 48.57 147 LEU J O 1
ATOM 5529 N N . VAL E 5 148 ? 705.811 565.406 338.202 1.00 42.37 148 VAL J N 1
ATOM 5530 C CA . VAL E 5 148 ? 704.508 564.808 337.931 1.00 41.87 148 VAL J CA 1
ATOM 5531 C C . VAL E 5 148 ? 703.751 564.723 339.245 1.00 44.15 148 VAL J C 1
ATOM 5532 O O . VAL E 5 148 ? 704.322 564.332 340.273 1.00 46.45 148 VAL J O 1
ATOM 5536 N N . LEU E 5 149 ? 702.466 565.085 339.210 1.00 44.80 149 LEU J N 1
ATOM 5537 C CA . LEU E 5 149 ? 701.598 565.013 340.370 1.00 44.60 149 LEU J CA 1
ATOM 5538 C C . LEU E 5 149 ? 700.224 564.571 339.868 1.00 44.21 149 LEU J C 1
ATOM 5539 O O . LEU E 5 149 ? 699.707 565.169 338.906 1.00 44.94 149 LEU J O 1
ATOM 5544 N N . PRO E 5 150 ? 699.605 563.541 340.455 1.00 41.94 150 PRO J N 1
ATOM 5545 C CA . PRO E 5 150 ? 698.211 563.250 340.102 1.00 43.63 150 PRO J CA 1
ATOM 5546 C C . PRO E 5 150 ? 697.234 564.013 340.980 1.00 45.08 150 PRO J C 1
ATOM 5547 O O . PRO E 5 150 ? 697.414 564.138 342.193 1.00 47.92 150 PRO J O 1
ATOM 5551 N N . ILE E 5 151 ? 696.188 564.538 340.346 1.00 42.81 151 ILE J N 1
ATOM 5552 C CA . ILE E 5 151 ? 695.056 565.151 341.026 1.00 42.55 151 ILE J CA 1
ATOM 5553 C C . ILE E 5 151 ? 693.851 564.263 340.768 1.00 46.67 151 ILE J C 1
ATOM 5554 O O . ILE E 5 151 ? 693.593 563.890 339.618 1.00 51.02 151 ILE J O 1
ATOM 5559 N N . TYR E 5 152 ? 693.128 563.915 341.830 1.00 45.82 152 TYR J N 1
ATOM 5560 C CA . TYR E 5 152 ? 691.901 563.134 341.729 1.00 45.80 152 TYR J CA 1
ATOM 5561 C C . TYR E 5 152 ? 690.816 563.834 342.529 1.00 47.89 152 TYR J C 1
ATOM 5562 O O . TYR E 5 152 ? 690.866 563.847 343.763 1.00 49.94 152 TYR J O 1
ATOM 5571 N N . GLU E 5 153 ? 689.835 564.395 341.827 1.00 47.76 153 GLU J N 1
ATOM 5572 C CA . GLU E 5 153 ? 688.729 565.131 342.436 1.00 47.49 153 GLU J CA 1
ATOM 5573 C C . GLU E 5 153 ? 689.257 566.233 343.355 1.00 46.77 153 GLU J C 1
ATOM 5574 O O . GLU E 5 153 ? 688.962 566.294 344.548 1.00 48.42 153 GLU J O 1
ATOM 5580 N N . GLY E 5 154 ? 690.081 567.098 342.774 1.00 45.49 154 GLY J N 1
ATOM 5581 C CA . GLY E 5 154 ? 690.547 568.280 343.470 1.00 45.97 154 GLY J CA 1
ATOM 5582 C C . GLY E 5 154 ? 691.440 568.016 344.666 1.00 46.50 154 GLY J C 1
ATOM 5583 O O . GLY E 5 154 ? 691.676 568.924 345.468 1.00 47.99 154 GLY J O 1
ATOM 5584 N N . ILE E 5 155 ? 691.939 566.792 344.798 1.00 44.95 155 ILE J N 1
ATOM 5585 C CA . ILE E 5 155 ? 692.800 566.377 345.899 1.00 44.10 155 ILE J CA 1
ATOM 5586 C C . ILE E 5 155 ? 694.158 566.012 345.300 1.00 44.12 155 ILE J C 1
ATOM 5587 O O . ILE E 5 155 ? 694.289 564.931 344.709 1.00 45.42 155 ILE J O 1
ATOM 5592 N N . PRO E 5 156 ? 695.186 566.857 345.407 1.00 42.37 156 PRO J N 1
ATOM 5593 C CA . PRO E 5 156 ? 696.502 566.452 344.890 1.00 43.50 156 PRO J CA 1
ATOM 5594 C C . PRO E 5 156 ? 697.053 565.285 345.694 1.00 44.91 156 PRO J C 1
ATOM 5595 O O . PRO E 5 156 ? 697.177 565.361 346.917 1.00 46.36 156 PRO J O 1
ATOM 5599 N N . VAL E 5 157 ? 697.387 564.202 344.997 1.00 43.92 157 VAL J N 1
ATOM 5600 C CA . VAL E 5 157 ? 697.888 562.999 345.648 1.00 43.85 157 VAL J CA 1
ATOM 5601 C C . VAL E 5 157 ? 699.388 563.158 345.853 1.00 46.44 157 VAL J C 1
ATOM 5602 O O . VAL E 5 157 ? 700.190 562.727 345.018 1.00 48.40 157 VAL J O 1
ATOM 5606 N N . LEU E 5 158 ? 699.774 563.778 346.969 1.00 46.17 158 LEU J N 1
ATOM 5607 C CA . LEU E 5 158 ? 701.192 564.004 347.231 1.00 45.66 158 LEU J CA 1
ATOM 5608 C C . LEU E 5 158 ? 701.944 562.697 347.427 1.00 48.46 158 LEU J C 1
ATOM 5609 O O . LEU E 5 158 ? 703.154 562.638 347.191 1.00 49.52 158 LEU J O 1
ATOM 5614 N N . ASN E 5 159 ? 701.252 561.646 347.869 1.00 49.78 159 ASN J N 1
ATOM 5615 C CA . ASN E 5 159 ? 701.918 560.375 348.125 1.00 47.95 159 ASN J CA 1
ATOM 5616 C C . ASN E 5 159 ? 702.517 559.785 346.854 1.00 48.99 159 ASN J C 1
ATOM 5617 O O . ASN E 5 159 ? 703.553 559.113 346.915 1.00 50.33 159 ASN J O 1
ATOM 5622 N N . CYS E 5 160 ? 701.894 560.032 345.701 1.00 48.63 160 CYS J N 1
ATOM 5623 C CA . CYS E 5 160 ? 702.320 559.476 344.421 1.00 48.04 160 CYS J CA 1
ATOM 5624 C C . CYS E 5 160 ? 703.039 560.505 343.554 1.00 48.16 160 CYS J C 1
ATOM 5625 O O . CYS E 5 160 ? 702.974 560.443 342.325 1.00 49.86 160 CYS J O 1
ATOM 5628 N N . TRP E 5 161 ? 703.729 561.451 344.180 1.00 46.50 161 TRP J N 1
ATOM 5629 C CA . TRP E 5 161 ? 704.461 562.458 343.432 1.00 45.62 161 TRP J CA 1
ATOM 5630 C C . TRP E 5 161 ? 705.642 561.829 342.703 1.00 46.64 161 TRP J C 1
ATOM 5631 O O . TRP E 5 161 ? 706.059 560.705 342.989 1.00 48.69 161 TRP J O 1
ATOM 5642 N N . GLY E 5 162 ? 706.178 562.571 341.746 1.00 44.80 162 GLY J N 1
ATOM 5643 C CA . GLY E 5 162 ? 707.400 562.163 341.073 1.00 44.52 162 GLY J CA 1
ATOM 5644 C C . GLY E 5 162 ? 708.136 563.376 340.560 1.00 46.95 162 GLY J C 1
ATOM 5645 O O . GLY E 5 162 ? 707.530 564.409 340.268 1.00 50.86 162 GLY J O 1
ATOM 5646 N N . ALA E 5 163 ? 709.453 563.246 340.433 1.00 45.93 163 ALA J N 1
ATOM 5647 C CA . ALA E 5 163 ? 710.252 564.352 339.930 1.00 47.07 163 ALA J CA 1
ATOM 5648 C C . ALA E 5 163 ? 711.574 563.826 339.397 1.00 48.23 163 ALA J C 1
ATOM 5649 O O . ALA E 5 163 ? 712.117 562.842 339.904 1.00 51.00 163 ALA J O 1
ATOM 5651 N N . LEU E 5 164 ? 712.076 564.495 338.364 1.00 46.47 164 LEU J N 1
ATOM 5652 C CA . LEU E 5 164 ? 713.401 564.240 337.820 1.00 47.66 164 LEU J CA 1
ATOM 5653 C C . LEU E 5 164 ? 714.015 565.568 337.405 1.00 48.82 164 LEU J C 1
ATOM 5654 O O . LEU E 5 164 ? 713.285 566.487 337.021 1.00 52.09 164 LEU J O 1
ATOM 5659 N N . PRO E 5 165 ? 715.361 565.701 337.447 1.00 45.80 165 PRO J N 1
ATOM 5660 C CA . PRO E 5 165 ? 716.007 566.978 337.123 1.00 45.20 165 PRO J CA 1
ATOM 5661 C C . PRO E 5 165 ? 716.280 567.142 335.628 1.00 46.38 165 PRO J C 1
ATOM 5662 O O . PRO E 5 165 ? 717.397 567.462 335.209 1.00 50.62 165 PRO J O 1
ATOM 5666 N N . LEU E 5 166 ? 715.250 566.933 334.811 1.00 46.31 166 LEU J N 1
ATOM 5667 C CA . LEU E 5 166 ? 715.350 566.976 333.356 1.00 47.90 166 LEU J CA 1
ATOM 5668 C C . LEU E 5 166 ? 714.543 568.134 332.781 1.00 49.49 166 LEU J C 1
ATOM 5669 O O . LEU E 5 166 ? 713.850 567.991 331.773 1.00 51.56 166 LEU J O 1
ATOM 5674 N N . GLY E 5 167 ? 714.629 569.293 333.419 1.00 47.40 167 GLY J N 1
ATOM 5675 C CA . GLY E 5 167 ? 713.983 570.494 332.940 1.00 48.81 167 GLY J CA 1
ATOM 5676 C C . GLY E 5 167 ? 714.836 571.222 331.926 1.00 50.76 167 GLY J C 1
ATOM 5677 O O . GLY E 5 167 ? 715.648 570.628 331.212 1.00 53.30 167 GLY J O 1
ATOM 5678 N N . GLY E 5 168 ? 714.641 572.536 331.859 1.00 50.54 168 GLY J N 1
ATOM 5679 C CA . GLY E 5 168 ? 715.414 573.355 330.945 1.00 50.65 168 GLY J CA 1
ATOM 5680 C C . GLY E 5 168 ? 716.857 573.563 331.351 1.00 50.85 168 GLY J C 1
ATOM 5681 O O . GLY E 5 168 ? 717.695 573.800 330.475 1.00 53.20 168 GLY J O 1
ATOM 5682 N N . LYS E 5 169 ? 717.171 573.477 332.643 1.00 47.92 169 LYS J N 1
ATOM 5683 C CA . LYS E 5 169 ? 718.543 573.686 333.095 1.00 49.58 169 LYS J CA 1
ATOM 5684 C C . LYS E 5 169 ? 719.464 572.583 332.586 1.00 52.66 169 LYS J C 1
ATOM 5685 O O . LYS E 5 169 ? 720.548 572.854 332.055 1.00 54.53 169 LYS J O 1
ATOM 5691 N N . ALA E 5 170 ? 719.047 571.326 332.750 1.00 53.40 170 ALA J N 1
ATOM 5692 C CA . ALA E 5 170 ? 719.849 570.213 332.258 1.00 53.47 170 ALA J CA 1
ATOM 5693 C C . ALA E 5 170 ? 719.975 570.264 330.745 1.00 52.93 170 ALA J C 1
ATOM 5694 O O . ALA E 5 170 ? 721.028 569.936 330.188 1.00 54.42 170 ALA J O 1
ATOM 5696 N N . LEU E 5 171 ? 718.907 570.674 330.063 1.00 50.70 171 LEU J N 1
ATOM 5697 C CA . LEU E 5 171 ? 718.960 570.782 328.611 1.00 50.16 171 LEU J CA 1
ATOM 5698 C C . LEU E 5 171 ? 719.946 571.859 328.175 1.00 50.87 171 LEU J C 1
ATOM 5699 O O . LEU E 5 171 ? 720.705 571.664 327.220 1.00 54.45 171 LEU J O 1
ATOM 5704 N N . HIS E 5 172 ? 719.958 572.999 328.868 1.00 50.55 172 HIS J N 1
ATOM 5705 C CA . HIS E 5 172 ? 720.926 574.042 328.546 1.00 50.55 172 HIS J CA 1
ATOM 5706 C C . HIS E 5 172 ? 722.349 573.573 328.810 1.00 53.04 172 HIS J C 1
ATOM 5707 O O . HIS E 5 172 ? 723.259 573.870 328.029 1.00 55.42 172 HIS J O 1
ATOM 5714 N N . LYS E 5 173 ? 722.568 572.854 329.912 1.00 54.10 173 LYS J N 1
ATOM 5715 C CA . LYS E 5 173 ? 723.904 572.335 330.188 1.00 53.55 173 LYS J CA 1
ATOM 5716 C C . LYS E 5 173 ? 724.349 571.346 329.117 1.00 53.95 173 LYS J C 1
ATOM 5717 O O . LYS E 5 173 ? 725.505 571.380 328.675 1.00 57.34 173 LYS J O 1
ATOM 5723 N N . GLU E 5 174 ? 723.449 570.461 328.686 1.00 52.24 174 GLU J N 1
ATOM 5724 C CA . GLU E 5 174 ? 723.791 569.519 327.627 1.00 52.51 174 GLU J CA 1
ATOM 5725 C C . GLU E 5 174 ? 724.095 570.248 326.327 1.00 53.68 174 GLU J C 1
ATOM 5726 O O . GLU E 5 174 ? 725.028 569.880 325.603 1.00 56.72 174 GLU J O 1
ATOM 5732 N N . LEU E 5 175 ? 723.309 571.278 326.007 1.00 52.96 175 LEU J N 1
ATOM 5733 C CA . LEU E 5 175 ? 723.570 572.059 324.804 1.00 52.02 175 LEU J CA 1
ATOM 5734 C C . LEU E 5 175 ? 724.933 572.730 324.875 1.00 53.40 175 LEU J C 1
ATOM 5735 O O . LEU E 5 175 ? 725.677 572.741 323.889 1.00 56.74 175 LEU J O 1
ATOM 5740 N N . GLU E 5 176 ? 725.278 573.298 326.032 1.00 53.10 176 GLU J N 1
ATOM 5741 C CA . GLU E 5 176 ? 726.581 573.938 326.175 1.00 53.72 176 GLU J CA 1
ATOM 5742 C C . GLU E 5 176 ? 727.706 572.928 326.005 1.00 54.61 176 GLU J C 1
ATOM 5743 O O . GLU E 5 176 ? 728.704 573.209 325.333 1.00 57.22 176 GLU J O 1
ATOM 5749 N N . THR E 5 177 ? 727.561 571.745 326.604 1.00 53.90 177 THR J N 1
ATOM 5750 C CA . THR E 5 177 ? 728.598 570.725 326.480 1.00 54.12 177 THR J CA 1
ATOM 5751 C C . THR E 5 177 ? 728.769 570.290 325.029 1.00 54.95 177 THR J C 1
ATOM 5752 O O . THR E 5 177 ? 729.893 570.218 324.515 1.00 59.15 177 THR J O 1
ATOM 5756 N N . GLN E 5 178 ? 727.658 570.012 324.347 1.00 52.17 178 GLN J N 1
ATOM 5757 C CA . GLN E 5 178 ? 727.741 569.560 322.963 1.00 52.23 178 GLN J CA 1
ATOM 5758 C C . GLN E 5 178 ? 728.309 570.646 322.060 1.00 54.83 178 GLN J C 1
ATOM 5759 O O . GLN E 5 178 ? 729.094 570.354 321.152 1.00 59.80 178 GLN J O 1
ATOM 5765 N N . LEU E 5 179 ? 727.925 571.904 322.286 1.00 54.02 179 LEU J N 1
ATOM 5766 C CA . LEU E 5 179 ? 728.469 572.990 321.479 1.00 54.29 179 LEU J CA 1
ATOM 5767 C C . LEU E 5 179 ? 729.963 573.154 321.716 1.00 56.45 179 LEU J C 1
ATOM 5768 O O . LEU E 5 179 ? 730.728 573.331 320.763 1.00 60.24 179 LEU J O 1
ATOM 5773 N N . LEU E 5 180 ? 730.399 573.095 322.977 1.00 54.84 180 LEU J N 1
ATOM 5774 C CA . LEU E 5 180 ? 731.820 573.239 323.264 1.00 55.90 180 LEU J CA 1
ATOM 5775 C C . LEU E 5 180 ? 732.622 572.089 322.679 1.00 58.37 180 LEU J C 1
ATOM 5776 O O . LEU E 5 180 ? 733.785 572.274 322.303 1.00 60.98 180 LEU J O 1
ATOM 5781 N N . GLU E 5 181 ? 732.030 570.898 322.593 1.00 58.66 181 GLU J N 1
ATOM 5782 C CA . GLU E 5 181 ? 732.719 569.792 321.936 1.00 59.00 181 GLU J CA 1
ATOM 5783 C C . GLU E 5 181 ? 732.820 570.035 320.435 1.00 61.78 181 GLU J C 1
ATOM 5784 O O . GLU E 5 181 ? 733.921 570.150 319.885 1.00 64.48 181 GLU J O 1
ATOM 5790 N N . GLN E 5 182 ? 731.679 570.123 319.758 1.00 61.15 182 GLN J N 1
ATOM 5791 C CA . GLN E 5 182 ? 731.633 570.354 318.312 1.00 59.60 182 GLN J CA 1
ATOM 5792 C C . GLN E 5 182 ? 731.454 571.842 318.011 1.00 59.88 182 GLN J C 1
ATOM 5793 O O . GLN E 5 182 ? 730.508 572.267 317.347 1.00 57.85 182 GLN J O 1
ATOM 5799 N N . CYS E 5 183 ? 732.393 572.638 318.513 1.00 64.63 183 CYS J N 1
ATOM 5800 C CA . CYS E 5 183 ? 732.391 574.078 318.296 1.00 67.29 183 CYS J CA 1
ATOM 5801 C C . CYS E 5 183 ? 733.072 574.394 316.972 1.00 69.24 183 CYS J C 1
ATOM 5802 O O . CYS E 5 183 ? 734.167 573.896 316.696 1.00 72.21 183 CYS J O 1
ATOM 5805 N N . THR E 5 184 ? 732.418 575.214 316.151 1.00 68.16 184 THR J N 1
ATOM 5806 C CA . THR E 5 184 ? 733.002 575.671 314.888 1.00 69.84 184 THR J CA 1
ATOM 5807 C C . THR E 5 184 ? 732.453 577.076 314.638 1.00 69.94 184 THR J C 1
ATOM 5808 O O . THR E 5 184 ? 731.365 577.238 314.082 1.00 69.64 184 THR J O 1
ATOM 5812 N N . VAL E 5 185 ? 733.225 578.081 315.047 1.00 69.66 185 VAL J N 1
ATOM 5813 C CA . VAL E 5 185 ? 732.797 579.475 315.036 1.00 69.01 185 VAL J CA 1
ATOM 5814 C C . VAL E 5 185 ? 733.760 580.271 314.169 1.00 72.12 185 VAL J C 1
ATOM 5815 O O . VAL E 5 185 ? 734.982 580.142 314.307 1.00 74.29 185 VAL J O 1
ATOM 5819 N N . ASP E 5 186 ? 733.207 581.085 313.273 1.00 72.10 186 ASP J N 1
ATOM 5820 C CA . ASP E 5 186 ? 733.993 581.925 312.373 1.00 73.03 186 ASP J CA 1
ATOM 5821 C C . ASP E 5 186 ? 734.153 583.290 313.027 1.00 75.26 186 ASP J C 1
ATOM 5822 O O . ASP E 5 186 ? 733.242 584.120 312.988 1.00 74.52 186 ASP J O 1
ATOM 5827 N N . THR E 5 187 ? 735.320 583.530 313.629 1.00 77.89 187 THR J N 1
ATOM 5828 C CA . THR E 5 187 ? 735.529 584.779 314.355 1.00 78.83 187 THR J CA 1
ATOM 5829 C C . THR E 5 187 ? 735.499 585.987 313.429 1.00 81.49 187 THR J C 1
ATOM 5830 O O . THR E 5 187 ? 735.152 587.089 313.865 1.00 82.12 187 THR J O 1
ATOM 5834 N N . GLY E 5 188 ? 735.871 585.811 312.163 1.00 83.15 188 GLY J N 1
ATOM 5835 C CA . GLY E 5 188 ? 735.820 586.884 311.194 1.00 85.20 188 GLY J CA 1
ATOM 5836 C C . GLY E 5 188 ? 737.025 587.797 311.178 1.00 87.58 188 GLY J C 1
ATOM 5837 O O . GLY E 5 188 ? 737.184 588.562 310.219 1.00 85.73 188 GLY J O 1
ATOM 5838 N N . ALA E 5 189 ? 737.878 587.745 312.199 1.00 90.25 189 ALA J N 1
ATOM 5839 C CA . ALA E 5 189 ? 739.118 588.515 312.256 1.00 91.60 189 ALA J CA 1
ATOM 5840 C C . ALA E 5 189 ? 740.256 587.555 311.923 1.00 93.68 189 ALA J C 1
ATOM 5841 O O . ALA E 5 189 ? 740.912 587.001 312.805 1.00 93.83 189 ALA J O 1
ATOM 5843 N N . ALA E 5 190 ? 740.480 587.357 310.623 1.00 93.37 190 ALA J N 1
ATOM 5844 C CA . ALA E 5 190 ? 741.498 586.434 310.123 1.00 94.42 190 ALA J CA 1
ATOM 5845 C C . ALA E 5 190 ? 741.281 585.014 310.643 1.00 94.58 190 ALA J C 1
ATOM 5846 O O . ALA E 5 190 ? 742.236 584.250 310.803 1.00 95.10 190 ALA J O 1
ATOM 5848 N N . LYS E 5 191 ? 740.026 584.653 310.913 1.00 90.30 191 LYS J N 1
ATOM 5849 C CA . LYS E 5 191 ? 739.669 583.336 311.430 1.00 87.75 191 LYS J CA 1
ATOM 5850 C C . LYS E 5 191 ? 738.403 582.832 310.757 1.00 88.60 191 LYS J C 1
ATOM 5851 O O . LYS E 5 191 ? 737.501 582.300 311.411 1.00 87.20 191 LYS J O 1
ATOM 5853 N N . GLU E 5 192 ? 738.315 583.002 309.435 1.00 88.55 192 GLU J N 1
ATOM 5854 C CA . GLU E 5 192 ? 737.154 582.510 308.701 1.00 85.35 192 GLU J CA 1
ATOM 5855 C C . GLU E 5 192 ? 737.018 581.000 308.823 1.00 86.23 192 GLU J C 1
ATOM 5856 O O . GLU E 5 192 ? 735.903 580.470 308.760 1.00 84.71 192 GLU J O 1
ATOM 5858 N N . GLN E 5 193 ? 738.131 580.294 308.999 1.00 88.95 193 GLN J N 1
ATOM 5859 C CA . GLN E 5 193 ? 738.081 578.864 309.241 1.00 89.26 193 GLN J CA 1
ATOM 5860 C C . GLN E 5 193 ? 737.480 578.583 310.616 1.00 84.37 193 GLN J C 1
ATOM 5861 O O . GLN E 5 193 ? 737.280 579.483 311.437 1.00 82.80 193 GLN J O 1
ATOM 5867 N N . SER E 5 194 ? 737.181 577.310 310.856 1.00 81.93 194 SER J N 1
ATOM 5868 C CA . SER E 5 194 ? 736.647 576.900 312.147 1.00 80.53 194 SER J CA 1
ATOM 5869 C C . SER E 5 194 ? 737.666 577.164 313.247 1.00 79.59 194 SER J C 1
ATOM 5870 O O . SER E 5 194 ? 738.851 576.850 313.101 1.00 79.29 194 SER J O 1
ATOM 5873 N N . LEU E 5 195 ? 737.199 577.752 314.347 1.00 76.32 195 LEU J N 1
ATOM 5874 C CA . LEU E 5 195 ? 738.041 578.123 315.485 1.00 75.73 195 LEU J CA 1
ATOM 5875 C C . LEU E 5 195 ? 737.344 577.646 316.757 1.00 74.48 195 LEU J C 1
ATOM 5876 O O . LEU E 5 195 ? 736.664 578.430 317.431 1.00 76.71 195 LEU J O 1
ATOM 5881 N N . PRO E 5 196 ? 737.475 576.361 317.108 1.00 72.32 196 PRO J N 1
ATOM 5882 C CA . PRO E 5 196 ? 736.659 575.815 318.203 1.00 72.52 196 PRO J CA 1
ATOM 5883 C C . PRO E 5 196 ? 736.937 576.477 319.545 1.00 74.73 196 PRO J C 1
ATOM 5884 O O . PRO E 5 196 ? 738.082 576.784 319.884 1.00 76.46 196 PRO J O 1
ATOM 5888 N N . SER E 5 197 ? 735.862 576.681 320.309 1.00 71.64 197 SER J N 1
ATOM 5889 C CA . SER E 5 197 ? 735.919 577.140 321.700 1.00 70.07 197 SER J CA 1
ATOM 5890 C C . SER E 5 197 ? 736.720 578.433 321.837 1.00 73.47 197 SER J C 1
ATOM 5891 O O . SER E 5 197 ? 737.587 578.570 322.704 1.00 73.95 197 SER J O 1
ATOM 5894 N N . VAL E 5 198 ? 736.425 579.395 320.959 1.00 73.61 198 VAL J N 1
ATOM 5895 C CA . VAL E 5 198 ? 737.053 580.707 321.078 1.00 72.20 198 VAL J CA 1
ATOM 5896 C C . VAL E 5 198 ? 736.611 581.390 322.366 1.00 72.78 198 VAL J C 1
ATOM 5897 O O . VAL E 5 198 ? 737.391 582.125 322.984 1.00 72.06 198 VAL J O 1
ATOM 5901 N N . MET E 5 199 ? 735.366 581.170 322.784 1.00 72.79 199 MET J N 1
ATOM 5902 C CA . MET E 5 199 ? 734.848 581.650 324.058 1.00 70.58 199 MET J CA 1
ATOM 5903 C C . MET E 5 199 ? 734.768 580.487 325.038 1.00 69.09 199 MET J C 1
ATOM 5904 O O . MET E 5 199 ? 734.375 579.377 324.670 1.00 71.64 199 MET J O 1
ATOM 5909 N N . GLY E 5 200 ? 735.159 580.746 326.286 1.00 66.58 200 GLY J N 1
ATOM 5910 C CA . GLY E 5 200 ? 735.213 579.674 327.268 1.00 67.18 200 GLY J CA 1
ATOM 5911 C C . GLY E 5 200 ? 733.849 579.088 327.577 1.00 68.79 200 GLY J C 1
ATOM 5912 O O . GLY E 5 200 ? 733.679 577.867 327.615 1.00 68.66 200 GLY J O 1
ATOM 5913 N N . SER E 5 201 ? 732.861 579.952 327.804 1.00 66.31 201 SER J N 1
ATOM 5914 C CA . SER E 5 201 ? 731.517 579.532 328.177 1.00 64.72 201 SER J CA 1
ATOM 5915 C C . SER E 5 201 ? 730.499 580.399 327.458 1.00 64.04 201 SER J C 1
ATOM 5916 O O . SER E 5 201 ? 730.656 581.620 327.379 1.00 67.44 201 SER J O 1
ATOM 5919 N N . ILE E 5 202 ? 729.453 579.761 326.944 1.00 61.01 202 ILE J N 1
ATOM 5920 C CA . ILE E 5 202 ? 728.382 580.463 326.243 1.00 60.37 202 ILE J CA 1
ATOM 5921 C C . ILE E 5 202 ? 727.440 581.028 327.303 1.00 60.48 202 ILE J C 1
ATOM 5922 O O . ILE E 5 202 ? 727.137 580.322 328.275 1.00 60.52 202 ILE J O 1
ATOM 5927 N N . PRO E 5 203 ? 726.952 582.264 327.185 1.00 59.83 203 PRO J N 1
ATOM 5928 C CA . PRO E 5 203 ? 726.012 582.767 328.192 1.00 57.58 203 PRO J CA 1
ATOM 5929 C C . PRO E 5 203 ? 724.680 582.039 328.123 1.00 58.41 203 PRO J C 1
ATOM 5930 O O . PRO E 5 203 ? 724.335 581.401 327.126 1.00 59.59 203 PRO J O 1
ATOM 5934 N N . GLU E 5 204 ? 723.929 582.140 329.222 1.00 57.03 204 GLU J N 1
ATOM 5935 C CA . GLU E 5 204 ? 722.658 581.429 329.323 1.00 54.83 204 GLU J CA 1
ATOM 5936 C C . GLU E 5 204 ? 721.670 581.908 328.268 1.00 53.54 204 GLU J C 1
ATOM 5937 O O . GLU E 5 204 ? 720.877 581.116 327.746 1.00 55.62 204 GLU J O 1
ATOM 5943 N N . GLY E 5 205 ? 721.695 583.201 327.945 1.00 51.94 205 GLY J N 1
ATOM 5944 C CA . GLY E 5 205 ? 720.762 583.721 326.958 1.00 51.76 205 GLY J CA 1
ATOM 5945 C C . GLY E 5 205 ? 720.981 583.135 325.576 1.00 54.29 205 GLY J C 1
ATOM 5946 O O . GLY E 5 205 ? 720.025 582.780 324.883 1.00 55.80 205 GLY J O 1
ATOM 5947 N N . VAL E 5 206 ? 722.243 583.028 325.155 1.00 54.97 206 VAL J N 1
ATOM 5948 C CA . VAL E 5 206 ? 722.539 582.474 323.838 1.00 54.05 206 VAL J CA 1
ATOM 5949 C C . VAL E 5 206 ? 722.132 581.009 323.777 1.00 54.82 206 VAL J C 1
ATOM 5950 O O . VAL E 5 206 ? 721.567 580.548 322.778 1.00 54.95 206 VAL J O 1
ATOM 5954 N N . LEU E 5 207 ? 722.422 580.251 324.836 1.00 54.48 207 LEU J N 1
ATOM 5955 C CA . LEU E 5 207 ? 722.016 578.850 324.871 1.00 52.14 207 LEU J CA 1
ATOM 5956 C C . LEU E 5 207 ? 720.502 578.719 324.814 1.00 51.99 207 LEU J C 1
ATOM 5957 O O . LEU E 5 207 ? 719.973 577.859 324.102 1.00 52.40 207 LEU J O 1
ATOM 5962 N N . GLU E 5 208 ? 719.789 579.568 325.553 1.00 52.90 208 GLU J N 1
ATOM 5963 C CA . GLU E 5 208 ? 718.332 579.514 325.549 1.00 51.68 208 GLU J CA 1
ATOM 5964 C C . GLU E 5 208 ? 717.774 579.837 324.169 1.00 53.14 208 GLU J C 1
ATOM 5965 O O . GLU E 5 208 ? 716.847 579.170 323.694 1.00 54.86 208 GLU J O 1
ATOM 5971 N N . ASP E 5 209 ? 718.327 580.856 323.509 1.00 54.19 209 ASP J N 1
ATOM 5972 C CA . ASP E 5 209 ? 717.848 581.213 322.178 1.00 52.86 209 ASP J CA 1
ATOM 5973 C C . ASP E 5 209 ? 718.144 580.109 321.170 1.00 52.64 209 ASP J C 1
ATOM 5974 O O . ASP E 5 209 ? 717.301 579.790 320.322 1.00 53.54 209 ASP J O 1
ATOM 5979 N N . ILE E 5 210 ? 719.333 579.507 321.246 1.00 51.47 210 ILE J N 1
ATOM 5980 C CA . ILE E 5 210 ? 719.668 578.412 320.339 1.00 49.39 210 ILE J CA 1
ATOM 5981 C C . ILE E 5 210 ? 718.729 577.237 320.570 1.00 50.03 210 ILE J C 1
ATOM 5982 O O . ILE E 5 210 ? 718.253 576.603 319.623 1.00 52.47 210 ILE J O 1
ATOM 5987 N N . LYS E 5 211 ? 718.456 576.927 321.837 1.00 49.55 211 LYS J N 1
ATOM 5988 C CA . LYS E 5 211 ? 717.593 575.799 322.157 1.00 48.10 211 LYS J CA 1
ATOM 5989 C C . LYS E 5 211 ? 716.178 576.030 321.646 1.00 48.20 211 LYS J C 1
ATOM 5990 O O . LYS E 5 211 ? 715.578 575.147 321.025 1.00 49.39 211 LYS J O 1
ATOM 5996 N N . VAL E 5 212 ? 715.627 577.217 321.897 1.00 48.85 212 VAL J N 1
ATOM 5997 C CA . VAL E 5 212 ? 714.233 577.459 321.546 1.00 48.01 212 VAL J CA 1
ATOM 5998 C C . VAL E 5 212 ? 714.070 577.595 320.036 1.00 48.66 212 VAL J C 1
ATOM 5999 O O . VAL E 5 212 ? 713.049 577.179 319.475 1.00 50.62 212 VAL J O 1
ATOM 6003 N N . ARG E 5 213 ? 715.061 578.170 319.350 1.00 46.69 213 ARG J N 1
ATOM 6004 C CA . ARG E 5 213 ? 714.915 578.467 317.926 1.00 46.41 213 ARG J CA 1
ATOM 6005 C C . ARG E 5 213 ? 715.316 577.292 317.035 1.00 49.07 213 ARG J C 1
ATOM 6006 O O . ARG E 5 213 ? 714.579 576.934 316.111 1.00 51.21 213 ARG J O 1
ATOM 6014 N N . THR E 5 214 ? 716.475 576.686 317.296 1.00 49.64 214 THR J N 1
ATOM 6015 C CA . THR E 5 214 ? 716.993 575.660 316.394 1.00 49.41 214 THR J CA 1
ATOM 6016 C C . THR E 5 214 ? 716.538 574.262 316.799 1.00 50.46 214 THR J C 1
ATOM 6017 O O . THR E 5 214 ? 715.967 573.529 315.985 1.00 49.92 214 THR J O 1
ATOM 6021 N N . CYS E 5 215 ? 716.777 573.880 318.050 1.00 50.05 215 CYS J N 1
ATOM 6022 C CA . CYS E 5 215 ? 716.609 572.494 318.466 1.00 47.39 215 CYS J CA 1
ATOM 6023 C C . CYS E 5 215 ? 715.145 572.069 318.429 1.00 46.15 215 CYS J C 1
ATOM 6024 O O . CYS E 5 215 ? 714.231 572.884 318.569 1.00 48.59 215 CYS J O 1
ATOM 6027 N N . PHE E 5 216 ? 714.935 570.767 318.236 1.00 46.11 216 PHE J N 1
ATOM 6028 C CA . PHE E 5 216 ? 713.600 570.193 318.173 1.00 46.77 216 PHE J CA 1
ATOM 6029 C C . PHE E 5 216 ? 713.660 568.756 318.666 1.00 50.36 216 PHE J C 1
ATOM 6030 O O . PHE E 5 216 ? 714.732 568.153 318.748 1.00 53.07 216 PHE J O 1
ATOM 6038 N N . VAL E 5 217 ? 712.491 568.214 318.996 1.00 50.72 217 VAL J N 1
ATOM 6039 C CA . VAL E 5 217 ? 712.372 566.843 319.482 1.00 48.42 217 VAL J CA 1
ATOM 6040 C C . VAL E 5 217 ? 712.029 565.945 318.303 1.00 48.07 217 VAL J C 1
ATOM 6041 O O . VAL E 5 217 ? 711.010 566.142 317.634 1.00 48.40 217 VAL J O 1
ATOM 6045 N N . SER E 5 218 ? 712.877 564.953 318.053 1.00 47.10 218 SER J N 1
ATOM 6046 C CA . SER E 5 218 ? 712.700 564.064 316.920 1.00 49.64 218 SER J CA 1
ATOM 6047 C C . SER E 5 218 ? 711.605 563.039 317.206 1.00 52.04 218 SER J C 1
ATOM 6048 O O . SER E 5 218 ? 711.119 562.899 318.330 1.00 51.20 218 SER J O 1
ATOM 6051 N N . ASP E 5 219 ? 711.216 562.317 316.158 1.00 52.78 219 ASP J N 1
ATOM 6052 C CA . ASP E 5 219 ? 710.216 561.271 316.278 1.00 53.06 219 ASP J CA 1
ATOM 6053 C C . ASP E 5 219 ? 710.718 560.159 317.200 1.00 55.17 219 ASP J C 1
ATOM 6054 O O . ASP E 5 219 ? 711.888 560.114 317.585 1.00 58.45 219 ASP J O 1
ATOM 6059 N N . LEU E 5 220 ? 709.807 559.252 317.561 1.00 53.26 220 LEU J N 1
ATOM 6060 C CA . LEU E 5 220 ? 710.176 558.152 318.446 1.00 52.40 220 LEU J CA 1
ATOM 6061 C C . LEU E 5 220 ? 711.213 557.247 317.793 1.00 54.99 220 LEU J C 1
ATOM 6062 O O . LEU E 5 220 ? 712.248 556.936 318.393 1.00 57.31 220 LEU J O 1
ATOM 6067 N N . THR E 5 221 ? 710.943 556.800 316.565 1.00 56.09 221 THR J N 1
ATOM 6068 C CA . THR E 5 221 ? 711.856 555.875 315.902 1.00 56.69 221 THR J CA 1
ATOM 6069 C C . THR E 5 221 ? 713.207 556.527 315.648 1.00 58.30 221 THR J C 1
ATOM 6070 O O . THR E 5 221 ? 714.256 555.912 315.878 1.00 60.04 221 THR J O 1
ATOM 6074 N N . ARG E 5 222 ? 713.201 557.776 315.181 1.00 57.76 222 ARG J N 1
ATOM 6075 C CA . ARG E 5 222 ? 714.453 558.487 314.954 1.00 58.68 222 ARG J CA 1
ATOM 6076 C C . ARG E 5 222 ? 715.215 558.684 316.256 1.00 59.18 222 ARG J C 1
ATOM 6077 O O . ARG E 5 222 ? 716.441 558.539 316.294 1.00 61.30 222 ARG J O 1
ATOM 6085 N N . GLY E 5 223 ? 714.507 559.011 317.337 1.00 56.17 223 GLY J N 1
ATOM 6086 C CA . GLY E 5 223 ? 715.174 559.183 318.617 1.00 56.35 223 GLY J CA 1
ATOM 6087 C C . GLY E 5 223 ? 715.801 557.898 319.122 1.00 59.40 223 GLY J C 1
ATOM 6088 O O . GLY E 5 223 ? 716.927 557.901 319.627 1.00 61.53 223 GLY J O 1
ATOM 6089 N N . LEU E 5 224 ? 715.083 556.782 318.993 1.00 59.69 224 LEU J N 1
ATOM 6090 C CA . LEU E 5 224 ? 715.638 555.500 319.412 1.00 58.89 224 LEU J CA 1
ATOM 6091 C C . LEU E 5 224 ? 716.847 555.126 318.567 1.00 60.29 224 LEU J C 1
ATOM 6092 O O . LEU E 5 224 ? 717.842 554.608 319.090 1.00 62.91 224 LEU J O 1
ATOM 6097 N N . LYS E 5 225 ? 716.783 555.377 317.258 1.00 58.92 225 LYS J N 1
ATOM 6098 C CA . LYS E 5 225 ? 717.927 555.077 316.403 1.00 60.12 225 LYS J CA 1
ATOM 6099 C C . LYS E 5 225 ? 719.124 555.945 316.766 1.00 60.88 225 LYS J C 1
ATOM 6100 O O . LYS E 5 225 ? 720.265 555.472 316.758 1.00 63.84 225 LYS J O 1
ATOM 6106 N N . ILE E 5 226 ? 718.887 557.218 317.092 1.00 59.88 226 ILE J N 1
ATOM 6107 C CA . ILE E 5 226 ? 719.974 558.096 317.521 1.00 62.12 226 ILE J CA 1
ATOM 6108 C C . ILE E 5 226 ? 720.592 557.580 318.813 1.00 64.29 226 ILE J C 1
ATOM 6109 O O . ILE E 5 226 ? 721.821 557.545 318.963 1.00 67.75 226 ILE J O 1
ATOM 6114 N N . GLN E 5 227 ? 719.751 557.180 319.768 1.00 61.67 227 GLN J N 1
ATOM 6115 C CA . GLN E 5 227 ? 720.262 556.676 321.038 1.00 62.72 227 GLN J CA 1
ATOM 6116 C C . GLN E 5 227 ? 721.085 555.412 320.834 1.00 66.09 227 GLN J C 1
ATOM 6117 O O . GLN E 5 227 ? 722.152 555.253 321.437 1.00 68.72 227 GLN J O 1
ATOM 6123 N N . ALA E 5 228 ? 720.609 554.503 319.982 1.00 67.07 228 ALA J N 1
ATOM 6124 C CA . ALA E 5 228 ? 721.369 553.289 319.705 1.00 68.75 228 ALA J CA 1
ATOM 6125 C C . ALA E 5 228 ? 722.686 553.606 319.007 1.00 70.52 228 ALA J C 1
ATOM 6126 O O . ALA E 5 228 ? 723.729 553.042 319.355 1.00 74.24 228 ALA J O 1
ATOM 6128 N N . ALA E 5 229 ? 722.662 554.511 318.026 1.00 67.84 229 ALA J N 1
ATOM 6129 C CA . ALA E 5 229 ? 723.871 554.842 317.285 1.00 68.66 229 ALA J CA 1
ATOM 6130 C C . ALA E 5 229 ? 724.865 555.631 318.121 1.00 71.19 229 ALA J C 1
ATOM 6131 O O . ALA E 5 229 ? 726.037 555.719 317.740 1.00 73.54 229 ALA J O 1
ATOM 6133 N N . LYS E 5 230 ? 724.427 556.224 319.234 1.00 69.92 230 LYS J N 1
ATOM 6134 C CA . LYS E 5 230 ? 725.381 556.854 320.141 1.00 69.44 230 LYS J CA 1
ATOM 6135 C C . LYS E 5 230 ? 726.391 555.836 320.656 1.00 72.17 230 LYS J C 1
ATOM 6136 O O . LYS E 5 230 ? 727.592 556.122 320.725 1.00 73.01 230 LYS J O 1
ATOM 6142 N N . PHE E 5 231 ? 725.924 554.642 321.027 1.00 75.53 231 PHE J N 1
ATOM 6143 C CA . PHE E 5 231 ? 726.845 553.571 321.395 1.00 77.34 231 PHE J CA 1
ATOM 6144 C C . PHE E 5 231 ? 727.571 553.039 320.167 1.00 81.92 231 PHE J C 1
ATOM 6145 O O . PHE E 5 231 ? 728.797 552.876 320.178 1.00 85.38 231 PHE J O 1
ATOM 6153 N N . ASN E 5 232 ? 726.827 552.771 319.092 1.00 81.87 232 ASN J N 1
ATOM 6154 C CA . ASN E 5 232 ? 727.395 552.310 317.825 1.00 83.77 232 ASN J CA 1
ATOM 6155 C C . ASN E 5 232 ? 728.169 551.003 317.989 1.00 86.12 232 ASN J C 1
ATOM 6156 O O . ASN E 5 232 ? 729.149 550.752 317.284 1.00 88.38 232 ASN J O 1
ATOM 6161 N N . ILE E 5 233 ? 727.725 550.149 318.908 1.00 86.45 233 ILE J N 1
ATOM 6162 C CA . ILE E 5 233 ? 728.384 548.865 319.127 1.00 90.23 233 ILE J CA 1
ATOM 6163 C C . ILE E 5 233 ? 728.134 547.992 317.901 1.00 95.90 233 ILE J C 1
ATOM 6164 O O . ILE E 5 233 ? 727.021 547.501 317.692 1.00 97.48 233 ILE J O 1
ATOM 6166 N N . ASP E 5 234 ? 729.172 547.798 317.085 1.00 94.43 234 ASP J N 1
ATOM 6167 C CA . ASP E 5 234 ? 729.074 547.012 315.855 1.00 91.57 234 ASP J CA 1
ATOM 6168 C C . ASP E 5 234 ? 728.071 547.615 314.875 1.00 93.30 234 ASP J C 1
ATOM 6169 O O . ASP E 5 234 ? 727.459 546.899 314.079 1.00 93.63 234 ASP J O 1
ATOM 6171 N N . GLY E 5 235 ? 727.903 548.934 314.919 1.00 94.18 235 GLY J N 1
ATOM 6172 C CA . GLY E 5 235 ? 726.985 549.634 314.042 1.00 93.25 235 GLY J CA 1
ATOM 6173 C C . GLY E 5 235 ? 727.689 550.162 312.806 1.00 96.46 235 GLY J C 1
ATOM 6174 O O . GLY E 5 235 ? 728.880 550.467 312.835 1.00 95.66 235 GLY J O 1
ATOM 6175 N N . ASN E 5 236 ? 726.931 550.263 311.712 1.00 96.50 236 ASN J N 1
ATOM 6176 C CA . ASN E 5 236 ? 727.437 550.725 310.418 1.00 93.85 236 ASN J CA 1
ATOM 6177 C C . ASN E 5 236 ? 726.492 551.802 309.892 1.00 91.22 236 ASN J C 1
ATOM 6178 O O . ASN E 5 236 ? 725.577 551.509 309.119 1.00 90.84 236 ASN J O 1
ATOM 6180 N N . THR E 5 237 ? 726.734 553.049 310.304 1.00 88.74 237 THR J N 1
ATOM 6181 C CA . THR E 5 237 ? 725.966 554.205 309.836 1.00 85.80 237 THR J CA 1
ATOM 6182 C C . THR E 5 237 ? 724.473 554.029 310.115 1.00 81.20 237 THR J C 1
ATOM 6183 O O . THR E 5 237 ? 723.621 554.313 309.271 1.00 79.09 237 THR J O 1
ATOM 6185 N N . GLU E 5 238 ? 724.160 553.558 311.320 1.00 76.67 238 GLU J N 1
ATOM 6186 C CA . GLU E 5 238 ? 722.775 553.325 311.706 1.00 73.51 238 GLU J CA 1
ATOM 6187 C C . GLU E 5 238 ? 722.039 554.599 312.102 1.00 72.70 238 GLU J C 1
ATOM 6188 O O . GLU E 5 238 ? 720.816 554.555 312.271 1.00 71.66 238 GLU J O 1
ATOM 6190 N N . ARG E 5 239 ? 722.736 555.722 312.255 1.00 70.32 239 ARG J N 1
ATOM 6191 C CA . ARG E 5 239 ? 722.071 556.949 312.657 1.00 67.37 239 ARG J CA 1
ATOM 6192 C C . ARG E 5 239 ? 721.164 557.452 311.529 1.00 67.59 239 ARG J C 1
ATOM 6193 O O . ARG E 5 239 ? 721.472 557.261 310.350 1.00 67.46 239 ARG J O 1
ATOM 6201 N N . PRO E 5 240 ? 720.040 558.098 311.855 1.00 67.65 240 PRO J N 1
ATOM 6202 C CA . PRO E 5 240 ? 719.281 558.785 310.805 1.00 64.49 240 PRO J CA 1
ATOM 6203 C C . PRO E 5 240 ? 720.056 559.972 310.263 1.00 63.53 240 PRO J C 1
ATOM 6204 O O . PRO E 5 240 ? 720.911 560.547 310.941 1.00 63.49 240 PRO J O 1
ATOM 6208 N N . SER E 5 241 ? 719.751 560.332 309.025 1.00 60.86 241 SER J N 1
ATOM 6209 C CA . SER E 5 241 ? 720.409 561.474 308.407 1.00 58.78 241 SER J CA 1
ATOM 6210 C C . SER E 5 241 ? 720.011 562.747 309.154 1.00 58.91 241 SER J C 1
ATOM 6211 O O . SER E 5 241 ? 718.814 562.999 309.330 1.00 60.98 241 SER J O 1
ATOM 6214 N N . PRO E 5 242 ? 720.958 563.570 309.602 1.00 54.66 242 PRO J N 1
ATOM 6215 C CA . PRO E 5 242 ? 720.598 564.678 310.482 1.00 53.91 242 PRO J CA 1
ATOM 6216 C C . PRO E 5 242 ? 720.021 565.838 309.693 1.00 53.81 242 PRO J C 1
ATOM 6217 O O . PRO E 5 242 ? 720.126 565.870 308.458 1.00 54.79 242 PRO J O 1
ATOM 6221 N N . PRO E 5 243 ? 719.410 566.814 310.360 1.00 52.90 243 PRO J N 1
ATOM 6222 C CA . PRO E 5 243 ? 718.956 568.013 309.657 1.00 52.47 243 PRO J CA 1
ATOM 6223 C C . PRO E 5 243 ? 720.141 568.866 309.246 1.00 52.53 243 PRO J C 1
ATOM 6224 O O . PRO E 5 243 ? 721.268 568.624 309.698 1.00 54.93 243 PRO J O 1
ATOM 6228 N N . PRO E 5 244 ? 719.942 569.854 308.380 1.00 50.11 244 PRO J N 1
ATOM 6229 C CA . PRO E 5 244 ? 721.071 570.691 307.966 1.00 51.66 244 PRO J CA 1
ATOM 6230 C C . PRO E 5 244 ? 721.563 571.574 309.099 1.00 52.77 244 PRO J C 1
ATOM 6231 O O . PRO E 5 244 ? 720.806 571.968 309.988 1.00 52.94 244 PRO J O 1
ATOM 6235 N N . ASN E 5 245 ? 722.854 571.888 309.050 1.00 53.51 245 ASN J N 1
ATOM 6236 C CA . ASN E 5 245 ? 723.455 572.752 310.051 1.00 53.98 245 ASN J CA 1
ATOM 6237 C C . ASN E 5 245 ? 722.886 574.161 309.941 1.00 54.40 245 ASN J C 1
ATOM 6238 O O . ASN E 5 245 ? 722.401 574.580 308.886 1.00 55.57 245 ASN J O 1
ATOM 6243 N N . VAL E 5 246 ? 722.943 574.894 311.053 1.00 54.91 246 VAL J N 1
ATOM 6244 C CA . VAL E 5 246 ? 722.429 576.259 311.125 1.00 55.11 246 VAL J CA 1
ATOM 6245 C C . VAL E 5 246 ? 723.538 577.162 311.646 1.00 57.41 246 VAL J C 1
ATOM 6246 O O . VAL E 5 246 ? 724.187 576.842 312.645 1.00 59.45 246 VAL J O 1
ATOM 6250 N N . ASP E 5 247 ? 723.749 578.289 310.972 1.00 58.89 247 ASP J N 1
ATOM 6251 C CA . ASP E 5 247 ? 724.831 579.219 311.307 1.00 60.53 247 ASP J CA 1
ATOM 6252 C C . ASP E 5 247 ? 724.247 580.318 312.191 1.00 59.22 247 ASP J C 1
ATOM 6253 O O . ASP E 5 247 ? 723.743 581.332 311.709 1.00 60.25 247 ASP J O 1
ATOM 6258 N N . TYR E 5 248 ? 724.325 580.110 313.500 1.00 57.34 248 TYR J N 1
ATOM 6259 C CA . TYR E 5 248 ? 723.751 581.044 314.458 1.00 57.40 248 TYR J CA 1
ATOM 6260 C C . TYR E 5 248 ? 724.710 582.213 314.678 1.00 60.11 248 TYR J C 1
ATOM 6261 O O . TYR E 5 248 ? 725.851 581.985 315.093 1.00 62.89 248 TYR J O 1
ATOM 6270 N N . PRO E 5 249 ? 724.314 583.464 314.417 1.00 60.87 249 PRO J N 1
ATOM 6271 C CA . PRO E 5 249 ? 725.241 584.577 314.681 1.00 61.94 249 PRO J CA 1
ATOM 6272 C C . PRO E 5 249 ? 725.402 584.842 316.172 1.00 62.75 249 PRO J C 1
ATOM 6273 O O . PRO E 5 249 ? 724.422 584.890 316.918 1.00 63.44 249 PRO J O 1
ATOM 6277 N N . LEU E 5 250 ? 726.653 585.016 316.595 1.00 65.51 250 LEU J N 1
ATOM 6278 C CA . LEU E 5 250 ? 727.012 585.475 317.929 1.00 66.49 250 LEU J CA 1
ATOM 6279 C C . LEU E 5 250 ? 727.717 586.818 317.816 1.00 72.41 250 LEU J C 1
ATOM 6280 O O . LEU E 5 250 ? 728.588 587.002 316.951 1.00 76.15 250 LEU J O 1
ATOM 6285 N N . ASP E 5 251 ? 727.311 587.758 318.670 1.00 73.43 251 ASP J N 1
ATOM 6286 C CA . ASP E 5 251 ? 728.031 589.001 318.935 1.00 76.01 251 ASP J CA 1
ATOM 6287 C C . ASP E 5 251 ? 728.294 589.820 317.677 1.00 76.05 251 ASP J C 1
ATOM 6288 O O . ASP E 5 251 ? 729.210 590.648 317.661 1.00 76.79 251 ASP J O 1
ATOM 6293 N N . GLY E 5 252 ? 727.503 589.623 316.625 1.00 75.32 252 GLY J N 1
ATOM 6294 C CA . GLY E 5 252 ? 727.779 590.270 315.359 1.00 75.64 252 GLY J CA 1
ATOM 6295 C C . GLY E 5 252 ? 728.694 589.442 314.484 1.00 75.22 252 GLY J C 1
ATOM 6296 O O . GLY E 5 252 ? 728.231 588.583 313.728 1.00 75.62 252 GLY J O 1
ATOM 6297 N N . GLU E 5 253 ? 729.999 589.714 314.565 1.00 75.33 253 GLU J N 1
ATOM 6298 C CA . GLU E 5 253 ? 730.948 589.092 313.648 1.00 76.16 253 GLU J CA 1
ATOM 6299 C C . GLU E 5 253 ? 730.979 587.573 313.798 1.00 76.09 253 GLU J C 1
ATOM 6300 O O . GLU E 5 253 ? 731.081 586.854 312.797 1.00 76.50 253 GLU J O 1
ATOM 6306 N N . LYS E 5 254 ? 730.902 587.058 315.026 1.00 72.86 254 LYS J N 1
ATOM 6307 C CA . LYS E 5 254 ? 731.087 585.624 315.209 1.00 70.27 254 LYS J CA 1
ATOM 6308 C C . LYS E 5 254 ? 729.884 584.871 314.657 1.00 70.64 254 LYS J C 1
ATOM 6309 O O . LYS E 5 254 ? 728.753 585.352 314.719 1.00 72.29 254 LYS J O 1
ATOM 6315 N N . ILE E 5 255 ? 730.135 583.691 314.091 1.00 69.06 255 ILE J N 1
ATOM 6316 C CA . ILE E 5 255 ? 729.083 582.871 313.496 1.00 66.06 255 ILE J CA 1
ATOM 6317 C C . ILE E 5 255 ? 729.303 581.424 313.913 1.00 64.87 255 ILE J C 1
ATOM 6318 O O . ILE E 5 255 ? 730.137 580.721 313.334 1.00 67.47 255 ILE J O 1
ATOM 6323 N N . LEU E 5 256 ? 728.552 580.966 314.911 1.00 62.02 256 LEU J N 1
ATOM 6324 C CA . LEU E 5 256 ? 728.697 579.608 315.415 1.00 60.87 256 LEU J CA 1
ATOM 6325 C C . LEU E 5 256 ? 727.940 578.650 314.506 1.00 60.11 256 LEU J C 1
ATOM 6326 O O . LEU E 5 256 ? 726.718 578.754 314.367 1.00 61.27 256 LEU J O 1
ATOM 6331 N N . HIS E 5 257 ? 728.660 577.714 313.889 1.00 61.09 257 HIS J N 1
ATOM 6332 C CA . HIS E 5 257 ? 728.052 576.736 312.988 1.00 59.79 257 HIS J CA 1
ATOM 6333 C C . HIS E 5 257 ? 727.480 575.596 313.823 1.00 60.09 257 HIS J C 1
ATOM 6334 O O . HIS E 5 257 ? 728.101 574.549 314.019 1.00 62.68 257 HIS J O 1
ATOM 6341 N N . VAL E 5 258 ? 726.266 575.813 314.333 1.00 57.45 258 VAL J N 1
ATOM 6342 C CA . VAL E 5 258 ? 725.591 574.782 315.110 1.00 53.40 258 VAL J CA 1
ATOM 6343 C C . VAL E 5 258 ? 725.331 573.589 314.205 1.00 54.21 258 VAL J C 1
ATOM 6344 O O . VAL E 5 258 ? 724.605 573.689 313.206 1.00 54.68 258 VAL J O 1
ATOM 6348 N N . LEU E 5 259 ? 725.927 572.454 314.556 1.00 55.47 259 LEU J N 1
ATOM 6349 C CA . LEU E 5 259 ? 725.878 571.269 313.717 1.00 55.03 259 LEU J CA 1
ATOM 6350 C C . LEU E 5 259 ? 724.467 570.698 313.679 1.00 55.35 259 LEU J C 1
ATOM 6351 O O . LEU E 5 259 ? 723.660 570.910 314.586 1.00 57.64 259 LEU J O 1
ATOM 6356 N N . GLY E 5 260 ? 724.173 569.966 312.606 1.00 53.88 260 GLY J N 1
ATOM 6357 C CA . GLY E 5 260 ? 722.849 569.387 312.462 1.00 53.55 260 GLY J CA 1
ATOM 6358 C C . GLY E 5 260 ? 722.543 568.340 313.515 1.00 55.12 260 GLY J C 1
ATOM 6359 O O . GLY E 5 260 ? 721.409 568.239 313.989 1.00 55.91 260 GLY J O 1
ATOM 6360 N N . SER E 5 261 ? 723.547 567.545 313.892 1.00 55.70 261 SER J N 1
ATOM 6361 C CA . SER E 5 261 ? 723.315 566.442 314.821 1.00 55.15 261 SER J CA 1
ATOM 6362 C C . SER E 5 261 ? 722.885 566.948 316.190 1.00 55.63 261 SER J C 1
ATOM 6363 O O . SER E 5 261 ? 722.048 566.323 316.855 1.00 57.10 261 SER J O 1
ATOM 6366 N N . ILE E 5 262 ? 723.459 568.070 316.633 1.00 54.97 262 ILE J N 1
ATOM 6367 C CA . ILE E 5 262 ? 723.130 568.617 317.946 1.00 54.91 262 ILE J CA 1
ATOM 6368 C C . ILE E 5 262 ? 721.647 568.949 318.025 1.00 55.28 262 ILE J C 1
ATOM 6369 O O . ILE E 5 262 ? 720.994 568.689 319.043 1.00 56.55 262 ILE J O 1
ATOM 6374 N N . ARG E 5 263 ? 721.087 569.477 316.930 1.00 51.92 263 ARG J N 1
ATOM 6375 C CA . ARG E 5 263 ? 719.732 570.019 316.943 1.00 50.31 263 ARG J CA 1
ATOM 6376 C C . ARG E 5 263 ? 718.693 568.984 317.348 1.00 52.69 263 ARG J C 1
ATOM 6377 O O . ARG E 5 263 ? 717.657 569.348 317.915 1.00 54.35 263 ARG J O 1
ATOM 6385 N N . ASP E 5 264 ? 718.940 567.701 317.067 1.00 54.45 264 ASP J N 1
ATOM 6386 C CA . ASP E 5 264 ? 718.031 566.631 317.457 1.00 55.65 264 ASP J CA 1
ATOM 6387 C C . ASP E 5 264 ? 718.593 565.708 318.529 1.00 55.85 264 ASP J C 1
ATOM 6388 O O . ASP E 5 264 ? 717.817 564.956 319.128 1.00 55.11 264 ASP J O 1
ATOM 6393 N N . SER E 5 265 ? 719.903 565.744 318.800 1.00 54.81 265 SER J N 1
ATOM 6394 C CA . SER E 5 265 ? 720.476 564.883 319.827 1.00 55.32 265 SER J CA 1
ATOM 6395 C C . SER E 5 265 ? 720.566 565.543 321.195 1.00 56.96 265 SER J C 1
ATOM 6396 O O . SER E 5 265 ? 720.726 564.831 322.193 1.00 58.78 265 SER J O 1
ATOM 6399 N N . VAL E 5 266 ? 720.472 566.871 321.280 1.00 54.53 266 VAL J N 1
ATOM 6400 C CA . VAL E 5 266 ? 720.632 567.523 322.576 1.00 54.47 266 VAL J CA 1
ATOM 6401 C C . VAL E 5 266 ? 719.454 567.209 323.488 1.00 54.76 266 VAL J C 1
ATOM 6402 O O . VAL E 5 266 ? 719.622 567.028 324.699 1.00 55.75 266 VAL J O 1
ATOM 6406 N N . VAL E 5 267 ? 718.243 567.135 322.927 1.00 53.35 267 VAL J N 1
ATOM 6407 C CA . VAL E 5 267 ? 717.042 566.929 323.735 1.00 52.93 267 VAL J CA 1
ATOM 6408 C C . VAL E 5 267 ? 716.796 565.469 324.072 1.00 54.21 267 VAL J C 1
ATOM 6409 O O . VAL E 5 267 ? 715.871 565.170 324.837 1.00 55.24 267 VAL J O 1
ATOM 6413 N N . GLU E 5 268 ? 717.598 564.545 323.540 1.00 54.08 268 GLU J N 1
ATOM 6414 C CA . GLU E 5 268 ? 717.404 563.132 323.833 1.00 52.82 268 GLU J CA 1
ATOM 6415 C C . GLU E 5 268 ? 717.763 562.766 325.266 1.00 54.67 268 GLU J C 1
ATOM 6416 O O . GLU E 5 268 ? 717.417 561.665 325.704 1.00 58.10 268 GLU J O 1
ATOM 6422 N N . ILE E 5 269 ? 718.443 563.646 326.004 1.00 53.31 269 ILE J N 1
ATOM 6423 C CA . ILE E 5 269 ? 718.736 563.355 327.405 1.00 53.84 269 ILE J CA 1
ATOM 6424 C C . ILE E 5 269 ? 717.455 563.271 328.226 1.00 52.93 269 ILE J C 1
ATOM 6425 O O . ILE E 5 269 ? 717.413 562.586 329.255 1.00 52.65 269 ILE J O 1
ATOM 6430 N N . LEU E 5 270 ? 716.399 563.962 327.796 1.00 52.53 270 LEU J N 1
ATOM 6431 C CA . LEU E 5 270 ? 715.126 563.876 328.502 1.00 49.65 270 LEU J CA 1
ATOM 6432 C C . LEU E 5 270 ? 714.547 562.470 328.422 1.00 51.86 270 LEU J C 1
ATOM 6433 O O . LEU E 5 270 ? 714.016 561.954 329.412 1.00 54.37 270 LEU J O 1
ATOM 6438 N N . PHE E 5 271 ? 714.646 561.835 327.256 1.00 51.45 271 PHE J N 1
ATOM 6439 C CA . PHE E 5 271 ? 714.017 560.547 326.999 1.00 52.25 271 PHE J CA 1
ATOM 6440 C C . PHE E 5 271 ? 714.980 559.368 327.061 1.00 55.16 271 PHE J C 1
ATOM 6441 O O . PHE E 5 271 ? 714.570 558.244 326.762 1.00 57.40 271 PHE J O 1
ATOM 6449 N N . GLU E 5 272 ? 716.237 559.584 327.441 1.00 56.88 272 GLU J N 1
ATOM 6450 C CA . GLU E 5 272 ? 717.193 558.488 327.536 1.00 56.93 272 GLU J CA 1
ATOM 6451 C C . GLU E 5 272 ? 717.047 557.774 328.873 1.00 58.95 272 GLU J C 1
ATOM 6452 O O . GLU E 5 272 ? 716.956 558.411 329.926 1.00 60.86 272 GLU J O 1
ATOM 6458 N N . GLN E 5 273 ? 717.037 556.441 328.827 1.00 58.13 273 GLN J N 1
ATOM 6459 C CA . GLN E 5 273 ? 716.832 555.652 330.038 1.00 60.32 273 GLN J CA 1
ATOM 6460 C C . GLN E 5 273 ? 718.119 555.531 330.846 1.00 62.01 273 GLN J C 1
ATOM 6461 O O . GLN E 5 273 ? 718.163 555.906 332.022 1.00 60.73 273 GLN J O 1
ATOM 6467 N N . ASP E 5 274 ? 719.175 554.998 330.232 1.00 62.25 274 ASP J N 1
ATOM 6468 C CA . ASP E 5 274 ? 720.495 554.917 330.858 1.00 64.97 274 ASP J CA 1
ATOM 6469 C C . ASP E 5 274 ? 720.483 554.001 332.082 1.00 62.94 274 ASP J C 1
ATOM 6470 O O . ASP E 5 274 ? 720.879 554.392 333.181 1.00 64.46 274 ASP J O 1
ATOM 6475 N N . ASN E 5 275 ? 719.998 552.774 331.884 1.00 59.90 275 ASN J N 1
ATOM 6476 C CA . ASN E 5 275 ? 720.139 551.679 332.851 1.00 59.40 275 ASN J CA 1
ATOM 6477 C C . ASN E 5 275 ? 719.577 552.024 334.228 1.00 60.24 275 ASN J C 1
ATOM 6478 O O . ASN E 5 275 ? 720.030 551.484 335.240 1.00 60.13 275 ASN J O 1
ATOM 6483 N N . GLU E 5 276 ? 718.600 552.929 334.277 1.00 61.58 276 GLU J N 1
ATOM 6484 C CA . GLU E 5 276 ? 717.919 553.278 335.516 1.00 59.53 276 GLU J CA 1
ATOM 6485 C C . GLU E 5 276 ? 716.409 553.358 335.374 1.00 58.34 276 GLU J C 1
ATOM 6486 O O . GLU E 5 276 ? 715.725 553.463 336.398 1.00 57.73 276 GLU J O 1
ATOM 6492 N N . GLU E 5 277 ? 715.868 553.300 334.155 1.00 57.51 277 GLU J N 1
ATOM 6493 C CA . GLU E 5 277 ? 714.429 553.390 333.920 1.00 57.67 277 GLU J CA 1
ATOM 6494 C C . GLU E 5 277 ? 713.869 554.681 334.514 1.00 58.28 277 GLU J C 1
ATOM 6495 O O . GLU E 5 277 ? 712.901 554.676 335.277 1.00 59.86 277 GLU J O 1
ATOM 6501 N N . LYS E 5 278 ? 714.512 555.796 334.174 1.00 56.93 278 LYS J N 1
ATOM 6502 C CA . LYS E 5 278 ? 714.096 557.117 334.635 1.00 54.29 278 LYS J CA 1
ATOM 6503 C C . LYS E 5 278 ? 714.243 558.087 333.473 1.00 52.32 278 LYS J C 1
ATOM 6504 O O . LYS E 5 278 ? 715.357 558.333 333.003 1.00 51.38 278 LYS J O 1
ATOM 6510 N N . SER E 5 279 ? 713.121 558.631 333.015 1.00 51.42 279 SER J N 1
ATOM 6511 C CA . SER E 5 279 ? 713.109 559.616 331.947 1.00 49.84 279 SER J CA 1
ATOM 6512 C C . SER E 5 279 ? 711.862 560.471 332.114 1.00 49.87 279 SER J C 1
ATOM 6513 O O . SER E 5 279 ? 711.085 560.292 333.054 1.00 51.90 279 SER J O 1
ATOM 6516 N N . VAL E 5 280 ? 711.677 561.418 331.194 1.00 48.50 280 VAL J N 1
ATOM 6517 C CA . VAL E 5 280 ? 710.492 562.265 331.252 1.00 47.97 280 VAL J CA 1
ATOM 6518 C C . VAL E 5 280 ? 709.236 561.437 331.016 1.00 50.48 280 VAL J C 1
ATOM 6519 O O . VAL E 5 280 ? 708.229 561.600 331.715 1.00 50.59 280 VAL J O 1
ATOM 6523 N N . ALA E 5 281 ? 709.270 560.536 330.035 1.00 51.27 281 ALA J N 1
ATOM 6524 C CA . ALA E 5 281 ? 708.100 559.713 329.749 1.00 49.21 281 ALA J CA 1
ATOM 6525 C C . ALA E 5 281 ? 707.858 558.697 330.856 1.00 48.25 281 ALA J C 1
ATOM 6526 O O . ALA E 5 281 ? 706.730 558.543 331.336 1.00 48.87 281 ALA J O 1
ATOM 6528 N N . THR E 5 282 ? 708.912 558.001 331.287 1.00 48.08 282 THR J N 1
ATOM 6529 C CA . THR E 5 282 ? 708.772 556.984 332.323 1.00 48.60 282 THR J CA 1
ATOM 6530 C C . THR E 5 282 ? 708.299 557.579 333.646 1.00 48.29 282 THR J C 1
ATOM 6531 O O . THR E 5 282 ? 707.759 556.851 334.484 1.00 51.15 282 THR J O 1
ATOM 6535 N N . LEU E 5 283 ? 708.476 558.886 333.842 1.00 46.33 283 LEU J N 1
ATOM 6536 C CA . LEU E 5 283 ? 708.058 559.525 335.084 1.00 47.55 283 LEU J CA 1
ATOM 6537 C C . LEU E 5 283 ? 706.550 559.416 335.293 1.00 46.26 283 LEU J C 1
ATOM 6538 O O . LEU E 5 283 ? 706.088 559.112 336.402 1.00 45.63 283 LEU J O 1
ATOM 6543 N N . ILE E 5 284 ? 705.767 559.648 334.236 1.00 45.50 284 ILE J N 1
ATOM 6544 C CA . ILE E 5 284 ? 704.313 559.545 334.348 1.00 44.50 284 ILE J CA 1
ATOM 6545 C C . ILE E 5 284 ? 703.911 558.122 334.707 1.00 45.65 284 ILE J C 1
ATOM 6546 O O . ILE E 5 284 ? 703.045 557.907 335.560 1.00 47.73 284 ILE J O 1
ATOM 6551 N N . LEU E 5 285 ? 704.510 557.130 334.047 1.00 45.38 285 LEU J N 1
ATOM 6552 C CA . LEU E 5 285 ? 704.157 555.743 334.326 1.00 44.36 285 LEU J CA 1
ATOM 6553 C C . LEU E 5 285 ? 704.539 555.354 335.747 1.00 47.23 285 LEU J C 1
ATOM 6554 O O . LEU E 5 285 ? 703.796 554.634 336.423 1.00 51.07 285 LEU J O 1
ATOM 6559 N N . ASP E 5 286 ? 705.700 555.815 336.215 1.00 48.39 286 ASP J N 1
ATOM 6560 C CA . ASP E 5 286 ? 706.119 555.512 337.578 1.00 49.26 286 ASP J CA 1
ATOM 6561 C C . ASP E 5 286 ? 705.155 556.109 338.590 1.00 49.95 286 ASP J C 1
ATOM 6562 O O . ASP E 5 286 ? 704.797 555.456 339.576 1.00 51.45 286 ASP J O 1
ATOM 6567 N N . SER E 5 287 ? 704.725 557.352 338.369 1.00 48.86 287 SER J N 1
ATOM 6568 C CA . SER E 5 287 ? 703.748 557.949 339.273 1.00 47.81 287 SER J CA 1
ATOM 6569 C C . SER E 5 287 ? 702.415 557.215 339.210 1.00 46.10 287 SER J C 1
ATOM 6570 O O . SER E 5 287 ? 701.787 556.968 340.244 1.00 46.73 287 SER J O 1
ATOM 6573 N N . LEU E 5 288 ? 701.970 556.859 338.004 1.00 45.70 288 LEU J N 1
ATOM 6574 C CA . LEU E 5 288 ? 700.669 556.222 337.842 1.00 45.40 288 LEU J CA 1
ATOM 6575 C C . LEU E 5 288 ? 700.633 554.851 338.503 1.00 47.57 288 LEU J C 1
ATOM 6576 O O . LEU E 5 288 ? 699.640 554.494 339.143 1.00 49.52 288 LEU J O 1
ATOM 6581 N N . MET E 5 289 ? 701.707 554.071 338.369 1.00 49.30 289 MET J N 1
ATOM 6582 C CA . MET E 5 289 ? 701.722 552.733 338.948 1.00 48.61 289 MET J CA 1
ATOM 6583 C C . MET E 5 289 ? 701.643 552.756 340.470 1.00 47.74 289 MET J C 1
ATOM 6584 O O . MET E 5 289 ? 701.274 551.743 341.072 1.00 49.90 289 MET J O 1
ATOM 6589 N N . GLN E 5 290 ? 701.983 553.878 341.100 1.00 46.59 290 GLN J N 1
ATOM 6590 C CA . GLN E 5 290 ? 701.902 554.028 342.545 1.00 48.37 290 GLN J CA 1
ATOM 6591 C C . GLN E 5 290 ? 700.532 554.497 343.025 1.00 47.84 290 GLN J C 1
ATOM 6592 O O . GLN E 5 290 ? 700.276 554.471 344.232 1.00 46.55 290 GLN J O 1
ATOM 6598 N N . CYS E 5 291 ? 699.641 554.901 342.119 1.00 48.08 291 CYS J N 1
ATOM 6599 C CA . CYS E 5 291 ? 698.379 555.505 342.509 1.00 46.93 291 CYS J CA 1
ATOM 6600 C C . CYS E 5 291 ? 697.433 554.456 343.085 1.00 47.40 291 CYS J C 1
ATOM 6601 O O . CYS E 5 291 ? 697.672 553.253 342.958 1.00 48.92 291 CYS J O 1
ATOM 6604 N N . PRO E 5 292 ? 696.356 554.884 343.750 1.00 45.90 292 PRO J N 1
ATOM 6605 C CA . PRO E 5 292 ? 695.328 553.926 344.169 1.00 45.17 292 PRO J CA 1
ATOM 6606 C C . PRO E 5 292 ? 694.743 553.188 342.976 1.00 47.42 292 PRO J C 1
ATOM 6607 O O . PRO E 5 292 ? 694.740 553.688 341.849 1.00 49.43 292 PRO J O 1
ATOM 6611 N N . ILE E 5 293 ? 694.254 551.975 343.241 1.00 47.46 293 ILE J N 1
ATOM 6612 C CA . ILE E 5 293 ? 693.852 551.073 342.164 1.00 47.98 293 ILE J CA 1
ATOM 6613 C C . ILE E 5 293 ? 692.713 551.675 341.349 1.00 48.93 293 ILE J C 1
ATOM 6614 O O . ILE E 5 293 ? 692.655 551.514 340.124 1.00 49.70 293 ILE J O 1
ATOM 6619 N N . ASP E 5 294 ? 691.789 552.373 342.010 1.00 49.66 294 ASP J N 1
ATOM 6620 C CA . ASP E 5 294 ? 690.629 552.921 341.317 1.00 50.28 294 ASP J CA 1
ATOM 6621 C C . ASP E 5 294 ? 690.960 554.178 340.524 1.00 49.96 294 ASP J C 1
ATOM 6622 O O . ASP E 5 294 ? 690.295 554.464 339.522 1.00 52.60 294 ASP J O 1
ATOM 6627 N N . THR E 5 295 ? 691.970 554.935 340.945 1.00 46.92 295 THR J N 1
ATOM 6628 C CA . THR E 5 295 ? 692.263 556.225 340.337 1.00 45.49 295 THR J CA 1
ATOM 6629 C C . THR E 5 295 ? 693.025 556.120 339.025 1.00 46.70 295 THR J C 1
ATOM 6630 O O . THR E 5 295 ? 693.187 557.140 338.348 1.00 49.51 295 THR J O 1
ATOM 6634 N N . ARG E 5 296 ? 693.500 554.930 338.651 1.00 46.89 296 ARG J N 1
ATOM 6635 C CA . ARG E 5 296 ? 694.434 554.822 337.533 1.00 46.42 296 ARG J CA 1
ATOM 6636 C C . ARG E 5 296 ? 693.786 555.243 336.221 1.00 46.95 296 ARG J C 1
ATOM 6637 O O . ARG E 5 296 ? 694.297 556.129 335.524 1.00 46.97 296 ARG J O 1
ATOM 6645 N N . LYS E 5 297 ? 692.636 554.649 335.893 1.00 46.79 297 LYS J N 1
ATOM 6646 C CA . LYS E 5 297 ? 692.049 554.829 334.567 1.00 45.90 297 LYS J CA 1
ATOM 6647 C C . LYS E 5 297 ? 691.713 556.291 334.307 1.00 46.55 297 LYS J C 1
ATOM 6648 O O . LYS E 5 297 ? 692.128 556.863 333.293 1.00 47.57 297 LYS J O 1
ATOM 6654 N N . GLN E 5 298 ? 690.997 556.924 335.239 1.00 48.45 298 GLN J N 1
ATOM 6655 C CA . GLN E 5 298 ? 690.670 558.336 335.086 1.00 48.40 298 GLN J CA 1
ATOM 6656 C C . GLN E 5 298 ? 691.924 559.193 335.011 1.00 46.67 298 GLN J C 1
ATOM 6657 O O . GLN E 5 298 ? 691.919 560.239 334.353 1.00 48.50 298 GLN J O 1
ATOM 6663 N N . LEU E 5 299 ? 693.004 558.776 335.674 1.00 44.67 299 LEU J N 1
ATOM 6664 C CA . LEU E 5 299 ? 694.253 559.515 335.565 1.00 44.52 299 LEU J CA 1
ATOM 6665 C C . LEU E 5 299 ? 694.962 559.234 334.248 1.00 45.82 299 LEU J C 1
ATOM 6666 O O . LEU E 5 299 ? 695.661 560.111 333.729 1.00 47.64 299 LEU J O 1
ATOM 6671 N N . ALA E 5 300 ? 694.803 558.031 333.693 1.00 46.27 300 ALA J N 1
ATOM 6672 C CA . ALA E 5 300 ? 695.482 557.718 332.441 1.00 45.81 300 ALA J CA 1
ATOM 6673 C C . ALA E 5 300 ? 694.811 558.408 331.262 1.00 45.20 300 ALA J C 1
ATOM 6674 O O . ALA E 5 300 ? 695.491 558.946 330.383 1.00 44.51 300 ALA J O 1
ATOM 6676 N N . GLU E 5 301 ? 693.478 558.408 331.228 1.00 46.06 301 GLU J N 1
ATOM 6677 C CA . GLU E 5 301 ? 692.759 559.027 330.122 1.00 46.44 301 GLU J CA 1
ATOM 6678 C C . GLU E 5 301 ? 692.842 560.548 330.146 1.00 44.59 301 GLU J C 1
ATOM 6679 O O . GLU E 5 301 ? 692.540 561.181 329.130 1.00 45.00 301 GLU J O 1
ATOM 6685 N N . ASN E 5 302 ? 693.230 561.145 331.273 1.00 42.65 302 ASN J N 1
ATOM 6686 C CA . ASN E 5 302 ? 693.350 562.595 331.423 1.00 42.66 302 ASN J CA 1
ATOM 6687 C C . ASN E 5 302 ? 694.799 562.920 331.765 1.00 43.29 302 ASN J C 1
ATOM 6688 O O . ASN E 5 302 ? 695.211 562.794 332.922 1.00 43.99 302 ASN J O 1
ATOM 6693 N N . LEU E 5 303 ? 695.563 563.340 330.760 1.00 42.68 303 LEU J N 1
ATOM 6694 C CA . LEU E 5 303 ? 696.943 563.775 330.930 1.00 41.18 303 LEU J CA 1
ATOM 6695 C C . LEU E 5 303 ? 697.044 565.242 330.546 1.00 43.05 303 LEU J C 1
ATOM 6696 O O . LEU E 5 303 ? 696.592 565.635 329.465 1.00 45.76 303 LEU J O 1
ATOM 6701 N N . VAL E 5 304 ? 697.635 566.043 331.428 1.00 41.87 304 VAL J N 1
ATOM 6702 C CA . VAL E 5 304 ? 697.849 567.467 331.206 1.00 43.02 304 VAL J CA 1
ATOM 6703 C C . VAL E 5 304 ? 699.344 567.727 331.277 1.00 45.15 304 VAL J C 1
ATOM 6704 O O . VAL E 5 304 ? 699.998 567.343 332.253 1.00 46.36 304 VAL J O 1
ATOM 6708 N N . ILE E 5 305 ? 699.879 568.373 330.244 1.00 45.35 305 ILE J N 1
ATOM 6709 C CA . ILE E 5 305 ? 701.293 568.718 330.155 1.00 44.66 305 ILE J CA 1
ATOM 6710 C C . ILE E 5 305 ? 701.410 570.233 330.185 1.00 46.03 305 ILE J C 1
ATOM 6711 O O . ILE E 5 305 ? 700.753 570.929 329.400 1.00 47.32 305 ILE J O 1
ATOM 6716 N N . ILE E 5 306 ? 702.235 570.741 331.094 1.00 46.02 306 ILE J N 1
ATOM 6717 C CA . ILE E 5 306 ? 702.487 572.170 331.231 1.00 46.74 306 ILE J CA 1
ATOM 6718 C C . ILE E 5 306 ? 703.985 572.368 331.400 1.00 47.51 306 ILE J C 1
ATOM 6719 O O . ILE E 5 306 ? 704.720 571.411 331.659 1.00 48.63 306 ILE J O 1
ATOM 6724 N N . GLY E 5 307 ? 704.436 573.598 331.227 1.00 47.26 307 GLY J N 1
ATOM 6725 C CA . GLY E 5 307 ? 705.833 573.956 331.390 1.00 46.97 307 GLY J CA 1
ATOM 6726 C C . GLY E 5 307 ? 706.435 574.386 330.069 1.00 47.09 307 GLY J C 1
ATOM 6727 O O . GLY E 5 307 ? 705.990 573.997 328.990 1.00 49.11 307 GLY J O 1
ATOM 6728 N N . GLY E 5 308 ? 707.483 575.203 330.160 1.00 46.46 308 GLY J N 1
ATOM 6729 C CA . GLY E 5 308 ? 708.083 575.757 328.959 1.00 46.35 308 GLY J CA 1
ATOM 6730 C C . GLY E 5 308 ? 708.744 574.708 328.086 1.00 46.96 308 GLY J C 1
ATOM 6731 O O . GLY E 5 308 ? 708.702 574.797 326.857 1.00 49.90 308 GLY J O 1
ATOM 6732 N N . THR E 5 309 ? 709.372 573.706 328.705 1.00 45.78 309 THR J N 1
ATOM 6733 C CA . THR E 5 309 ? 710.041 572.667 327.928 1.00 47.16 309 THR J CA 1
ATOM 6734 C C . THR E 5 309 ? 709.050 571.887 327.074 1.00 47.16 309 THR J C 1
ATOM 6735 O O . THR E 5 309 ? 709.411 571.361 326.016 1.00 48.92 309 THR J O 1
ATOM 6739 N N . SER E 5 310 ? 707.800 571.816 327.523 1.00 46.03 310 SER J N 1
ATOM 6740 C CA . SER E 5 310 ? 706.806 571.008 326.778 1.00 46.77 310 SER J CA 1
ATOM 6741 C C . SER E 5 310 ? 706.427 571.744 325.500 1.00 46.55 310 SER J C 1
ATOM 6742 O O . SER E 5 310 ? 705.714 571.155 324.673 1.00 48.16 310 SER J O 1
ATOM 6745 N N . MET E 5 311 ? 706.889 572.984 325.348 1.00 45.12 311 MET J N 1
ATOM 6746 C CA . MET E 5 311 ? 706.452 573.782 324.177 1.00 45.65 311 MET J CA 1
ATOM 6747 C C . MET E 5 311 ? 707.409 573.557 323.008 1.00 47.12 311 MET J C 1
ATOM 6748 O O . MET E 5 311 ? 707.130 574.088 321.922 1.00 49.26 311 MET J O 1
ATOM 6753 N N . LEU E 5 312 ? 708.486 572.799 323.222 1.00 47.16 312 LEU J N 1
ATOM 6754 C CA . LEU E 5 312 ? 709.417 572.518 322.143 1.00 46.84 312 LEU J CA 1
ATOM 6755 C C . LEU E 5 312 ? 708.693 571.762 321.029 1.00 47.27 312 LEU J C 1
ATOM 6756 O O . LEU E 5 312 ? 707.791 570.965 321.300 1.00 50.26 312 LEU J O 1
ATOM 6761 N N . PRO E 5 313 ? 709.058 571.989 319.768 1.00 45.29 313 PRO J N 1
ATOM 6762 C CA . PRO E 5 313 ? 708.294 571.380 318.676 1.00 46.52 313 PRO J CA 1
ATOM 6763 C C . PRO E 5 313 ? 708.476 569.873 318.640 1.00 47.24 313 PRO J C 1
ATOM 6764 O O . PRO E 5 313 ? 709.594 569.357 318.708 1.00 49.61 313 PRO J O 1
ATOM 6768 N N . GLY E 5 314 ? 707.354 569.166 318.537 1.00 45.09 314 GLY J N 1
ATOM 6769 C CA . GLY E 5 314 ? 707.376 567.719 318.518 1.00 45.68 314 GLY J CA 1
ATOM 6770 C C . GLY E 5 314 ? 707.563 567.060 319.864 1.00 45.11 314 GLY J C 1
ATOM 6771 O O . GLY E 5 314 ? 707.756 565.843 319.916 1.00 47.64 314 GLY J O 1
ATOM 6772 N N . PHE E 5 315 ? 707.516 567.821 320.959 1.00 44.15 315 PHE J N 1
ATOM 6773 C CA . PHE E 5 315 ? 707.708 567.225 322.277 1.00 44.13 315 PHE J CA 1
ATOM 6774 C C . PHE E 5 315 ? 706.546 566.314 322.644 1.00 46.75 315 PHE J C 1
ATOM 6775 O O . PHE E 5 315 ? 706.753 565.205 323.144 1.00 48.37 315 PHE J O 1
ATOM 6783 N N . LEU E 5 316 ? 705.313 566.773 322.425 1.00 46.27 316 LEU J N 1
ATOM 6784 C CA . LEU E 5 316 ? 704.155 566.011 322.880 1.00 43.48 316 LEU J CA 1
ATOM 6785 C C . LEU E 5 316 ? 704.011 564.705 322.113 1.00 43.30 316 LEU J C 1
ATOM 6786 O O . LEU E 5 316 ? 703.655 563.674 322.697 1.00 46.50 316 LEU J O 1
ATOM 6791 N N . HIS E 5 317 ? 704.267 564.727 320.805 1.00 41.58 317 HIS J N 1
ATOM 6792 C CA . HIS E 5 317 ? 704.177 563.502 320.018 1.00 42.96 317 HIS J CA 1
ATOM 6793 C C . HIS E 5 317 ? 705.194 562.477 320.497 1.00 42.81 317 HIS J C 1
ATOM 6794 O O . HIS E 5 317 ? 704.868 561.298 320.685 1.00 44.02 317 HIS J O 1
ATOM 6801 N N . ARG E 5 318 ? 706.433 562.918 320.720 1.00 42.42 318 ARG J N 1
ATOM 6802 C CA . ARG E 5 318 ? 707.460 562.018 321.227 1.00 44.62 318 ARG J CA 1
ATOM 6803 C C . ARG E 5 318 ? 707.096 561.502 322.610 1.00 45.74 318 ARG J C 1
ATOM 6804 O O . ARG E 5 318 ? 707.311 560.327 322.914 1.00 48.67 318 ARG J O 1
ATOM 6812 N N . LEU E 5 319 ? 706.546 562.367 323.464 1.00 43.91 319 LEU J N 1
ATOM 6813 C CA . LEU E 5 319 ? 706.186 561.949 324.815 1.00 44.32 319 LEU J CA 1
ATOM 6814 C C . LEU E 5 319 ? 705.105 560.880 324.787 1.00 43.66 319 LEU J C 1
ATOM 6815 O O . LEU E 5 319 ? 705.212 559.859 325.471 1.00 46.32 319 LEU J O 1
ATOM 6820 N N . LEU E 5 320 ? 704.049 561.100 324.004 1.00 43.09 320 LEU J N 1
ATOM 6821 C CA . LEU E 5 320 ? 702.971 560.119 323.944 1.00 42.70 320 LEU J CA 1
ATOM 6822 C C . LEU E 5 320 ? 703.449 558.812 323.325 1.00 44.41 320 LEU J C 1
ATOM 6823 O O . LEU E 5 320 ? 703.094 557.724 323.801 1.00 46.79 320 LEU J O 1
ATOM 6828 N N . ALA E 5 321 ? 704.262 558.895 322.269 1.00 44.39 321 ALA J N 1
ATOM 6829 C CA . ALA E 5 321 ? 704.791 557.683 321.658 1.00 43.73 321 ALA J CA 1
ATOM 6830 C C . ALA E 5 321 ? 705.677 556.921 322.634 1.00 44.50 321 ALA J C 1
ATOM 6831 O O . ALA E 5 321 ? 705.611 555.691 322.710 1.00 45.46 321 ALA J O 1
ATOM 6833 N N . GLU E 5 322 ? 706.502 557.635 323.401 1.00 44.45 322 GLU J N 1
ATOM 6834 C CA . GLU E 5 322 ? 707.363 556.978 324.377 1.00 45.95 322 GLU J CA 1
ATOM 6835 C C . GLU E 5 322 ? 706.549 556.368 325.509 1.00 46.22 322 GLU J C 1
ATOM 6836 O O . GLU E 5 322 ? 706.907 555.308 326.030 1.00 48.23 322 GLU J O 1
ATOM 6842 N N . ILE E 5 323 ? 705.460 557.025 325.913 1.00 45.19 323 ILE J N 1
ATOM 6843 C CA . ILE E 5 323 ? 704.584 556.458 326.935 1.00 43.46 323 ILE J CA 1
ATOM 6844 C C . ILE E 5 323 ? 704.005 555.139 326.447 1.00 43.56 323 ILE J C 1
ATOM 6845 O O . ILE E 5 323 ? 704.063 554.116 327.140 1.00 46.37 323 ILE J O 1
ATOM 6850 N N . ARG E 5 324 ? 703.443 555.142 325.236 1.00 42.77 324 ARG J N 1
ATOM 6851 C CA . ARG E 5 324 ? 702.860 553.918 324.699 1.00 42.74 324 ARG J CA 1
ATOM 6852 C C . ARG E 5 324 ? 703.918 552.849 324.455 1.00 44.74 324 ARG J C 1
ATOM 6853 O O . ARG E 5 324 ? 703.616 551.654 324.529 1.00 47.19 324 ARG J O 1
ATOM 6861 N N . TYR E 5 325 ? 705.153 553.255 324.158 1.00 43.74 325 TYR J N 1
ATOM 6862 C CA . TYR E 5 325 ? 706.223 552.288 323.942 1.00 44.39 325 TYR J CA 1
ATOM 6863 C C . TYR E 5 325 ? 706.666 551.649 325.251 1.00 45.82 325 TYR J C 1
ATOM 6864 O O . TYR E 5 325 ? 706.848 550.429 325.323 1.00 47.10 325 TYR J O 1
ATOM 6873 N N . LEU E 5 326 ? 706.843 552.457 326.298 1.00 47.05 326 LEU J N 1
ATOM 6874 C CA . LEU E 5 326 ? 707.281 551.941 327.587 1.00 46.32 326 LEU J CA 1
ATOM 6875 C C . LEU E 5 326 ? 706.181 551.186 328.314 1.00 48.03 326 LEU J C 1
ATOM 6876 O O . LEU E 5 326 ? 706.487 550.391 329.208 1.00 49.83 326 LEU J O 1
ATOM 6881 N N . VAL E 5 327 ? 704.914 551.421 327.966 1.00 47.61 327 VAL J N 1
ATOM 6882 C CA . VAL E 5 327 ? 703.832 550.662 328.586 1.00 45.22 327 VAL J CA 1
ATOM 6883 C C . VAL E 5 327 ? 703.980 549.179 328.275 1.00 47.13 327 VAL J C 1
ATOM 6884 O O . VAL E 5 327 ? 703.695 548.322 329.118 1.00 50.18 327 VAL J O 1
ATOM 6888 N N . GLU E 5 328 ? 704.429 548.852 327.064 1.00 47.16 328 GLU J N 1
ATOM 6889 C CA . GLU E 5 328 ? 704.553 547.456 326.665 1.00 48.25 328 GLU J CA 1
ATOM 6890 C C . GLU E 5 328 ? 705.719 546.742 327.336 1.00 49.49 328 GLU J C 1
ATOM 6891 O O . GLU E 5 328 ? 705.821 545.518 327.206 1.00 50.71 328 GLU J O 1
ATOM 6897 N N . LYS E 5 329 ? 706.595 547.455 328.040 1.00 48.33 329 LYS J N 1
ATOM 6898 C CA . LYS E 5 329 ? 707.736 546.812 328.663 1.00 48.17 329 LYS J CA 1
ATOM 6899 C C . LYS E 5 329 ? 707.276 545.942 329.832 1.00 49.61 329 LYS J C 1
ATOM 6900 O O . LYS E 5 329 ? 706.193 546.155 330.380 1.00 51.92 329 LYS J O 1
ATOM 6906 N N . PRO E 5 330 ? 708.079 544.945 330.229 1.00 49.65 330 PRO J N 1
ATOM 6907 C CA . PRO E 5 330 ? 707.606 544.002 331.260 1.00 49.85 330 PRO J CA 1
ATOM 6908 C C . PRO E 5 330 ? 707.284 544.647 332.596 1.00 49.88 330 PRO J C 1
ATOM 6909 O O . PRO E 5 330 ? 706.430 544.130 333.326 1.00 50.09 330 PRO J O 1
ATOM 6913 N N . LYS E 5 331 ? 707.946 545.750 332.949 1.00 49.64 331 LYS J N 1
ATOM 6914 C CA . LYS E 5 331 ? 707.689 546.369 334.246 1.00 51.41 331 LYS J CA 1
ATOM 6915 C C . LYS E 5 331 ? 706.268 546.910 334.334 1.00 54.08 331 LYS J C 1
ATOM 6916 O O . LYS E 5 331 ? 705.612 546.773 335.372 1.00 53.36 331 LYS J O 1
ATOM 6922 N N . TYR E 5 332 ? 705.776 547.525 333.256 1.00 52.84 332 TYR J N 1
ATOM 6923 C CA . TYR E 5 332 ? 704.452 548.134 333.224 1.00 49.85 332 TYR J CA 1
ATOM 6924 C C . TYR E 5 332 ? 703.413 547.304 332.481 1.00 49.84 332 TYR J C 1
ATOM 6925 O O . TYR E 5 332 ? 702.236 547.676 332.487 1.00 50.98 332 TYR J O 1
ATOM 6934 N N . LYS E 5 333 ? 703.808 546.197 331.847 1.00 49.95 333 LYS J N 1
ATOM 6935 C CA . LYS E 5 333 ? 702.864 545.431 331.039 1.00 49.77 333 LYS J CA 1
ATOM 6936 C C . LYS E 5 333 ? 701.736 544.863 331.890 1.00 50.85 333 LYS J C 1
ATOM 6937 O O . LYS E 5 333 ? 700.570 544.885 331.481 1.00 49.52 333 LYS J O 1
ATOM 6943 N N . LYS E 5 334 ? 702.064 544.345 333.075 1.00 51.64 334 LYS J N 1
ATOM 6944 C CA . LYS E 5 334 ? 701.051 543.698 333.903 1.00 51.15 334 LYS J CA 1
ATOM 6945 C C . LYS E 5 334 ? 699.997 544.688 334.381 1.00 51.53 334 LYS J C 1
ATOM 6946 O O . LYS E 5 334 ? 698.798 544.387 334.347 1.00 52.91 334 LYS J O 1
ATOM 6952 N N . THR E 5 335 ? 700.419 545.874 334.820 1.00 52.33 335 THR J N 1
ATOM 6953 C CA . THR E 5 335 ? 699.510 546.832 335.445 1.00 51.92 335 THR J CA 1
ATOM 6954 C C . THR E 5 335 ? 698.939 547.826 334.436 1.00 50.16 335 THR J C 1
ATOM 6955 O O . THR E 5 335 ? 697.721 547.892 334.244 1.00 48.29 335 THR J O 1
ATOM 6959 N N . LEU E 5 336 ? 699.807 548.597 333.782 1.00 51.65 336 LEU J N 1
ATOM 6960 C CA . LEU E 5 336 ? 699.394 549.684 332.906 1.00 50.04 336 LEU J CA 1
ATOM 6961 C C . LEU E 5 336 ? 699.354 549.271 331.439 1.00 50.69 336 LEU J C 1
ATOM 6962 O O . LEU E 5 336 ? 699.331 550.141 330.563 1.00 49.81 336 LEU J O 1
ATOM 6967 N N . GLY E 5 337 ? 699.342 547.971 331.155 1.00 51.84 337 GLY J N 1
ATOM 6968 C CA . GLY E 5 337 ? 699.392 547.492 329.788 1.00 52.06 337 GLY J CA 1
ATOM 6969 C C . GLY E 5 337 ? 698.245 547.973 328.926 1.00 52.71 337 GLY J C 1
ATOM 6970 O O . GLY E 5 337 ? 698.456 548.703 327.954 1.00 52.03 337 GLY J O 1
ATOM 6971 N N . THR E 5 338 ? 697.021 547.577 329.278 1.00 53.05 338 THR J N 1
ATOM 6972 C CA . THR E 5 338 ? 695.833 547.926 328.499 1.00 53.66 338 THR J CA 1
ATOM 6973 C C . THR E 5 338 ? 695.261 549.233 329.039 1.00 52.86 338 THR J C 1
ATOM 6974 O O . THR E 5 338 ? 694.296 549.261 329.807 1.00 53.18 338 THR J O 1
ATOM 6978 N N . LYS E 5 339 ? 695.882 550.336 328.625 1.00 50.65 339 LYS J N 1
ATOM 6979 C CA . LYS E 5 339 ? 695.452 551.672 329.008 1.00 48.38 339 LYS J CA 1
ATOM 6980 C C . LYS E 5 339 ? 695.485 552.576 327.787 1.00 47.81 339 LYS J C 1
ATOM 6981 O O . LYS E 5 339 ? 696.323 552.411 326.897 1.00 48.20 339 LYS J O 1
ATOM 6987 N N . THR E 5 340 ? 694.561 553.533 327.758 1.00 47.50 340 THR J N 1
ATOM 6988 C CA . THR E 5 340 ? 694.431 554.496 326.669 1.00 45.97 340 THR J CA 1
ATOM 6989 C C . THR E 5 340 ? 694.833 555.865 327.203 1.00 46.45 340 THR J C 1
ATOM 6990 O O . THR E 5 340 ? 694.032 556.552 327.842 1.00 48.46 340 THR J O 1
ATOM 6994 N N . PHE E 5 341 ? 696.077 556.254 326.943 1.00 44.50 341 PHE J N 1
ATOM 6995 C CA . PHE E 5 341 ? 696.558 557.568 327.336 1.00 42.42 341 PHE J CA 1
ATOM 6996 C C . PHE E 5 341 ? 696.072 558.616 326.347 1.00 43.43 341 PHE J C 1
ATOM 6997 O O . PHE E 5 341 ? 696.016 558.369 325.140 1.00 46.06 341 PHE J O 1
ATOM 7005 N N . ARG E 5 342 ? 695.704 559.785 326.866 1.00 42.59 342 ARG J N 1
ATOM 7006 C CA . ARG E 5 342 ? 695.211 560.872 326.031 1.00 43.84 342 ARG J CA 1
ATOM 7007 C C . ARG E 5 342 ? 695.624 562.199 326.646 1.00 44.55 342 ARG J C 1
ATOM 7008 O O . ARG E 5 342 ? 695.421 562.420 327.842 1.00 46.60 342 ARG J O 1
ATOM 7016 N N . ILE E 5 343 ? 696.190 563.073 325.824 1.00 43.24 343 ILE J N 1
ATOM 7017 C CA . ILE E 5 343 ? 696.730 564.352 326.269 1.00 42.45 343 ILE J CA 1
ATOM 7018 C C . ILE E 5 343 ? 695.642 565.409 326.160 1.00 42.61 343 ILE J C 1
ATOM 7019 O O . ILE E 5 343 ? 694.815 565.375 325.243 1.00 45.58 343 ILE J O 1
ATOM 7024 N N . HIS E 5 344 ? 695.634 566.345 327.103 1.00 42.41 344 HIS J N 1
ATOM 7025 C CA . HIS E 5 344 ? 694.714 567.470 327.076 1.00 42.03 344 HIS J CA 1
ATOM 7026 C C . HIS E 5 344 ? 695.331 568.646 326.326 1.00 44.28 344 HIS J C 1
ATOM 7027 O O . HIS E 5 344 ? 696.549 568.744 326.167 1.00 47.27 344 HIS J O 1
ATOM 7034 N N . THR E 5 345 ? 694.461 569.545 325.867 1.00 44.19 345 THR J N 1
ATOM 7035 C CA . THR E 5 345 ? 694.851 570.749 325.132 1.00 43.46 345 THR J CA 1
ATOM 7036 C C . THR E 5 345 ? 694.200 571.944 325.814 1.00 43.75 345 THR J C 1
ATOM 7037 O O . THR E 5 345 ? 693.147 572.420 325.370 1.00 45.76 345 THR J O 1
ATOM 7041 N N . PRO E 5 346 ? 694.785 572.450 326.899 1.00 43.40 346 PRO J N 1
ATOM 7042 C CA . PRO E 5 346 ? 694.149 573.551 327.629 1.00 43.34 346 PRO J CA 1
ATOM 7043 C C . PRO E 5 346 ? 694.094 574.808 326.781 1.00 44.94 346 PRO J C 1
ATOM 7044 O O . PRO E 5 346 ? 694.852 574.940 325.809 1.00 48.09 346 PRO J O 1
ATOM 7048 N N . PRO E 5 347 ? 693.192 575.742 327.098 1.00 42.26 347 PRO J N 1
ATOM 7049 C CA . PRO E 5 347 ? 693.029 576.920 326.230 1.00 42.86 347 PRO J CA 1
ATOM 7050 C C . PRO E 5 347 ? 694.271 577.785 326.127 1.00 45.21 347 PRO J C 1
ATOM 7051 O O . PRO E 5 347 ? 694.515 578.372 325.066 1.00 46.39 347 PRO J O 1
ATOM 7055 N N . ALA E 5 348 ? 695.060 577.882 327.190 1.00 44.50 348 ALA J N 1
ATOM 7056 C CA . ALA E 5 348 ? 696.251 578.716 327.196 1.00 44.17 348 ALA J CA 1
ATOM 7057 C C . ALA E 5 348 ? 697.467 577.922 326.733 1.00 46.24 348 ALA J C 1
ATOM 7058 O O . ALA E 5 348 ? 697.477 576.690 326.740 1.00 45.41 348 ALA J O 1
ATOM 7060 N N . LYS E 5 349 ? 698.500 578.652 326.325 1.00 49.39 349 LYS J N 1
ATOM 7061 C CA . LYS E 5 349 ? 699.761 578.017 325.973 1.00 47.24 349 LYS J CA 1
ATOM 7062 C C . LYS E 5 349 ? 700.386 577.411 327.220 1.00 47.30 349 LYS J C 1
ATOM 7063 O O . LYS E 5 349 ? 700.208 577.920 328.329 1.00 49.78 349 LYS J O 1
ATOM 7069 N N . ALA E 5 350 ? 701.151 576.333 327.031 1.00 43.64 350 ALA J N 1
ATOM 7070 C CA . ALA E 5 350 ? 701.663 575.559 328.156 1.00 42.80 350 ALA J CA 1
ATOM 7071 C C . ALA E 5 350 ? 702.583 576.361 329.065 1.00 42.63 350 ALA J C 1
ATOM 7072 O O . ALA E 5 350 ? 702.831 575.932 330.196 1.00 43.99 350 ALA J O 1
ATOM 7074 N N . ASN E 5 351 ? 703.101 577.501 328.604 1.00 44.56 351 ASN J N 1
ATOM 7075 C CA . ASN E 5 351 ? 703.869 578.369 329.489 1.00 46.67 351 ASN J CA 1
ATOM 7076 C C . ASN E 5 351 ? 703.014 578.878 330.641 1.00 49.46 351 ASN J C 1
ATOM 7077 O O . ASN E 5 351 ? 703.477 578.934 331.786 1.00 51.77 351 ASN J O 1
ATOM 7082 N N . CYS E 5 352 ? 701.758 579.246 330.358 1.00 48.10 352 CYS J N 1
ATOM 7083 C CA . CYS E 5 352 ? 700.911 579.970 331.300 1.00 44.30 352 CYS J CA 1
ATOM 7084 C C . CYS E 5 352 ? 699.580 579.259 331.536 1.00 43.57 352 CYS J C 1
ATOM 7085 O O . CYS E 5 352 ? 698.557 579.910 331.757 1.00 44.40 352 CYS J O 1
ATOM 7088 N N . VAL E 5 353 ? 699.568 577.925 331.499 1.00 44.71 353 VAL J N 1
ATOM 7089 C CA . VAL E 5 353 ? 698.366 577.200 331.901 1.00 42.87 353 VAL J CA 1
ATOM 7090 C C . VAL E 5 353 ? 698.165 577.312 333.406 1.00 42.72 353 VAL J C 1
ATOM 7091 O O . VAL E 5 353 ? 697.042 577.519 333.883 1.00 45.48 353 VAL J O 1
ATOM 7095 N N . ALA E 5 354 ? 699.244 577.171 334.179 1.00 40.95 354 ALA J N 1
ATOM 7096 C CA . ALA E 5 354 ? 699.138 577.328 335.625 1.00 41.35 354 ALA J CA 1
ATOM 7097 C C . ALA E 5 354 ? 698.711 578.743 335.987 1.00 43.44 354 ALA J C 1
ATOM 7098 O O . ALA E 5 354 ? 697.888 578.943 336.891 1.00 44.48 354 ALA J O 1
ATOM 7100 N N . TRP E 5 355 ? 699.256 579.740 335.289 1.00 44.27 355 TRP J N 1
ATOM 7101 C CA . TRP E 5 355 ? 698.811 581.106 335.526 1.00 42.75 355 TRP J CA 1
ATOM 7102 C C . TRP E 5 355 ? 697.343 581.267 335.176 1.00 43.62 355 TRP J C 1
ATOM 7103 O O . TRP E 5 355 ? 696.619 581.992 335.859 1.00 46.26 355 TRP J O 1
ATOM 7114 N N . LEU E 5 356 ? 696.896 580.654 334.080 1.00 44.61 356 LEU J N 1
ATOM 7115 C CA . LEU E 5 356 ? 695.494 580.788 333.704 1.00 43.94 356 LEU J CA 1
ATOM 7116 C C . LEU E 5 356 ? 694.592 580.162 334.757 1.00 45.30 356 LEU J C 1
ATOM 7117 O O . LEU E 5 356 ? 693.510 580.683 335.053 1.00 46.74 356 LEU J O 1
ATOM 7122 N N . GLY E 5 357 ? 695.026 579.048 335.341 1.00 46.29 357 GLY J N 1
ATOM 7123 C CA . GLY E 5 357 ? 694.284 578.477 336.450 1.00 45.87 357 GLY J CA 1
ATOM 7124 C C . GLY E 5 357 ? 694.222 579.403 337.646 1.00 45.82 357 GLY J C 1
ATOM 7125 O O . GLY E 5 357 ? 693.163 579.583 338.253 1.00 47.93 357 GLY J O 1
ATOM 7126 N N . GLY E 5 358 ? 695.358 579.998 338.007 1.00 45.12 358 GLY J N 1
ATOM 7127 C CA . GLY E 5 358 ? 695.356 580.961 339.094 1.00 44.56 358 GLY J CA 1
ATOM 7128 C C . GLY E 5 358 ? 694.484 582.166 338.805 1.00 44.40 358 GLY J C 1
ATOM 7129 O O . GLY E 5 358 ? 693.861 582.718 339.712 1.00 47.69 358 GLY J O 1
ATOM 7130 N N . ALA E 5 359 ? 694.432 582.591 337.544 1.00 42.51 359 ALA J N 1
ATOM 7131 C CA . ALA E 5 359 ? 693.587 583.717 337.163 1.00 43.43 359 ALA J CA 1
ATOM 7132 C C . ALA E 5 359 ? 692.115 583.354 337.259 1.00 45.19 359 ALA J C 1
ATOM 7133 O O . ALA E 5 359 ? 691.293 584.178 337.672 1.00 48.57 359 ALA J O 1
ATOM 7135 N N . ILE E 5 360 ? 691.760 582.130 336.867 1.00 44.26 360 ILE J N 1
ATOM 7136 C CA . ILE E 5 360 ? 690.383 581.680 337.035 1.00 44.18 360 ILE J CA 1
ATOM 7137 C C . ILE E 5 360 ? 690.027 581.643 338.514 1.00 46.80 360 ILE J C 1
ATOM 7138 O O . ILE E 5 360 ? 688.935 582.056 338.917 1.00 47.72 360 ILE J O 1
ATOM 7143 N N . PHE E 5 361 ? 690.945 581.152 339.345 1.00 48.16 361 PHE J N 1
ATOM 7144 C CA . PHE E 5 361 ? 690.692 581.123 340.780 1.00 47.09 361 PHE J CA 1
ATOM 7145 C C . PHE E 5 361 ? 690.623 582.523 341.373 1.00 48.41 361 PHE J C 1
ATOM 7146 O O . PHE E 5 361 ? 689.958 582.729 342.394 1.00 50.64 361 PHE J O 1
ATOM 7154 N N . GLY E 5 362 ? 691.304 583.492 340.763 1.00 46.72 362 GLY J N 1
ATOM 7155 C CA . GLY E 5 362 ? 691.347 584.825 341.336 1.00 46.28 362 GLY J CA 1
ATOM 7156 C C . GLY E 5 362 ? 690.005 585.531 341.304 1.00 49.05 362 GLY J C 1
ATOM 7157 O O . GLY E 5 362 ? 689.623 586.196 342.270 1.00 50.34 362 GLY J O 1
ATOM 7158 N N . ALA E 5 363 ? 689.272 585.403 340.197 1.00 49.16 363 ALA J N 1
ATOM 7159 C CA . ALA E 5 363 ? 688.000 586.103 340.071 1.00 49.88 363 ALA J CA 1
ATOM 7160 C C . ALA E 5 363 ? 686.920 585.542 340.985 1.00 52.96 363 ALA J C 1
ATOM 7161 O O . ALA E 5 363 ? 685.876 586.184 341.141 1.00 54.53 363 ALA J O 1
ATOM 7163 N N . LEU E 5 364 ? 687.136 584.374 341.590 1.00 50.93 364 LEU J N 1
ATOM 7164 C CA . LEU E 5 364 ? 686.198 583.816 342.562 1.00 49.99 364 LEU J CA 1
ATOM 7165 C C . LEU E 5 364 ? 686.347 584.618 343.851 1.00 53.16 364 LEU J C 1
ATOM 7166 O O . LEU E 5 364 ? 687.002 584.208 344.812 1.00 55.22 364 LEU J O 1
ATOM 7171 N N . GLN E 5 365 ? 685.721 585.796 343.858 1.00 53.37 365 GLN J N 1
ATOM 7172 C CA . GLN E 5 365 ? 685.948 586.758 344.930 1.00 54.36 365 GLN J CA 1
ATOM 7173 C C . GLN E 5 365 ? 685.467 586.227 346.273 1.00 55.24 365 GLN J C 1
ATOM 7174 O O . GLN E 5 365 ? 686.121 586.438 347.301 1.00 55.88 365 GLN J O 1
ATOM 7180 N N . ASP E 5 366 ? 684.323 585.543 346.286 1.00 54.05 366 ASP J N 1
ATOM 7181 C CA . ASP E 5 366 ? 683.718 585.143 347.555 1.00 54.69 366 ASP J CA 1
ATOM 7182 C C . ASP E 5 366 ? 684.595 584.145 348.306 1.00 54.36 366 ASP J C 1
ATOM 7183 O O . ASP E 5 366 ? 684.892 584.338 349.490 1.00 55.58 366 ASP J O 1
ATOM 7188 N N . ILE E 5 367 ? 685.026 583.072 347.637 1.00 53.28 367 ILE J N 1
ATOM 7189 C CA . ILE E 5 367 ? 685.854 582.080 348.321 1.00 53.59 367 ILE J CA 1
ATOM 7190 C C . ILE E 5 367 ? 687.262 582.606 348.558 1.00 55.60 367 ILE J C 1
ATOM 7191 O O . ILE E 5 367 ? 687.893 582.256 349.562 1.00 56.23 367 ILE J O 1
ATOM 7196 N N . LEU E 5 368 ? 687.776 583.442 347.649 1.00 54.31 368 LEU J N 1
ATOM 7197 C CA . LEU E 5 368 ? 689.178 583.849 347.705 1.00 51.09 368 LEU J CA 1
ATOM 7198 C C . LEU E 5 368 ? 689.513 584.567 349.005 1.00 52.55 368 LEU J C 1
ATOM 7199 O O . LEU E 5 368 ? 690.658 584.511 349.463 1.00 53.28 368 LEU J O 1
ATOM 7204 N N . GLY E 5 369 ? 688.540 585.243 349.612 1.00 52.66 369 GLY J N 1
ATOM 7205 C CA . GLY E 5 369 ? 688.785 585.845 350.911 1.00 52.80 369 GLY J CA 1
ATOM 7206 C C . GLY E 5 369 ? 689.023 584.811 351.994 1.00 52.96 369 GLY J C 1
ATOM 7207 O O . GLY E 5 369 ? 689.938 584.952 352.809 1.00 52.90 369 GLY J O 1
ATOM 7208 N N . SER E 5 370 ? 688.207 583.756 352.018 1.00 53.14 370 SER J N 1
ATOM 7209 C CA . SER E 5 370 ? 688.329 582.744 353.062 1.00 54.53 370 SER J CA 1
ATOM 7210 C C . SER E 5 370 ? 689.538 581.844 352.844 1.00 53.21 370 SER J C 1
ATOM 7211 O O . SER E 5 370 ? 690.254 581.524 353.798 1.00 51.83 370 SER J O 1
ATOM 7214 N N . ARG E 5 371 ? 689.773 581.417 351.602 1.00 52.94 371 ARG J N 1
ATOM 7215 C CA . ARG E 5 371 ? 690.890 580.520 351.329 1.00 52.00 371 ARG J CA 1
ATOM 7216 C C . ARG E 5 371 ? 692.228 581.211 351.563 1.00 52.25 371 ARG J C 1
ATOM 7217 O O . ARG E 5 371 ? 693.158 580.608 352.109 1.00 51.26 371 ARG J O 1
ATOM 7225 N N . SER E 5 372 ? 692.343 582.472 351.160 1.00 52.29 372 SER J N 1
ATOM 7226 C CA . SER E 5 372 ? 693.602 583.186 351.287 1.00 50.49 372 SER J CA 1
ATOM 7227 C C . SER E 5 372 ? 693.898 583.498 352.752 1.00 50.37 372 SER J C 1
ATOM 7228 O O . SER E 5 372 ? 693.022 583.443 353.619 1.00 54.25 372 SER J O 1
ATOM 7231 N N . VAL E 5 373 ? 695.159 583.828 353.021 1.00 48.19 373 VAL J N 1
ATOM 7232 C CA . VAL E 5 373 ? 695.637 584.129 354.367 1.00 49.84 373 VAL J CA 1
ATOM 7233 C C . VAL E 5 373 ? 695.631 585.639 354.547 1.00 51.69 373 VAL J C 1
ATOM 7234 O O . VAL E 5 373 ? 696.370 586.356 353.863 1.00 56.01 373 VAL J O 1
ATOM 7238 N N . SER E 5 374 ? 694.812 586.125 355.474 1.00 49.84 374 SER J N 1
ATOM 7239 C CA . SER E 5 374 ? 694.725 587.558 355.713 1.00 52.74 374 SER J CA 1
ATOM 7240 C C . SER E 5 374 ? 695.992 588.070 356.387 1.00 55.44 374 SER J C 1
ATOM 7241 O O . SER E 5 374 ? 696.662 587.352 357.133 1.00 56.48 374 SER J O 1
ATOM 7244 N N . LYS E 5 375 ? 696.318 589.337 356.116 1.00 54.86 375 LYS J N 1
ATOM 7245 C CA . LYS E 5 375 ? 697.497 589.937 356.731 1.00 55.19 375 LYS J CA 1
ATOM 7246 C C . LYS E 5 375 ? 697.343 590.051 358.239 1.00 57.46 375 LYS J C 1
ATOM 7247 O O . LYS E 5 375 ? 698.341 590.021 358.967 1.00 59.21 375 LYS J O 1
ATOM 7253 N N . GLU E 5 376 ? 696.110 590.195 358.728 1.00 56.51 376 GLU J N 1
ATOM 7254 C CA . GLU E 5 376 ? 695.895 590.220 360.170 1.00 56.49 376 GLU J CA 1
ATOM 7255 C C . GLU E 5 376 ? 696.302 588.894 360.794 1.00 56.93 376 GLU J C 1
ATOM 7256 O O . GLU E 5 376 ? 696.947 588.865 361.849 1.00 58.44 376 GLU J O 1
ATOM 7262 N N . TYR E 5 377 ? 695.950 587.785 360.142 1.00 55.91 377 TYR J N 1
ATOM 7263 C CA . TYR E 5 377 ? 696.356 586.474 360.633 1.00 56.05 377 TYR J CA 1
ATOM 7264 C C . TYR E 5 377 ? 697.871 586.324 360.616 1.00 55.03 377 TYR J C 1
ATOM 7265 O O . TYR E 5 377 ? 698.458 585.774 361.555 1.00 57.42 377 TYR J O 1
ATOM 7274 N N . TYR E 5 378 ? 698.521 586.799 359.552 1.00 52.76 378 TYR J N 1
ATOM 7275 C CA . TYR E 5 378 ? 699.974 586.692 359.470 1.00 53.81 378 TYR J CA 1
ATOM 7276 C C . TYR E 5 378 ? 700.649 587.512 360.561 1.00 54.96 378 TYR J C 1
ATOM 7277 O O . TYR E 5 378 ? 701.615 587.056 361.182 1.00 57.60 378 TYR J O 1
ATOM 7286 N N . ASN E 5 379 ? 700.160 588.728 360.805 1.00 53.86 379 ASN J N 1
ATOM 7287 C CA . ASN E 5 379 ? 700.716 589.540 361.880 1.00 54.03 379 ASN J CA 1
ATOM 7288 C C . ASN E 5 379 ? 700.495 588.881 363.234 1.00 57.90 379 ASN J C 1
ATOM 7289 O O . ASN E 5 379 ? 701.386 588.891 364.091 1.00 60.65 379 ASN J O 1
ATOM 7294 N N . GLN E 5 380 ? 699.309 588.306 363.447 1.00 58.03 380 GLN J N 1
ATOM 7295 C CA . GLN E 5 380 ? 699.014 587.660 364.721 1.00 56.60 380 GLN J CA 1
ATOM 7296 C C . GLN E 5 380 ? 699.931 586.467 364.957 1.00 57.01 380 GLN J C 1
ATOM 7297 O O . GLN E 5 380 ? 700.475 586.296 366.054 1.00 57.39 380 GLN J O 1
ATOM 7303 N N . THR E 5 381 ? 700.122 585.637 363.932 1.00 56.24 381 THR J N 1
ATOM 7304 C CA . THR E 5 381 ? 700.857 584.382 364.050 1.00 55.49 381 THR J CA 1
ATOM 7305 C C . THR E 5 381 ? 702.248 584.450 363.434 1.00 56.34 381 THR J C 1
ATOM 7306 O O . THR E 5 381 ? 703.231 584.085 364.084 1.00 58.44 381 THR J O 1
ATOM 7310 N N . GLY E 5 382 ? 702.353 584.910 362.190 1.00 57.31 382 GLY J N 1
ATOM 7311 C CA . GLY E 5 382 ? 703.602 584.849 361.462 1.00 57.15 382 GLY J CA 1
ATOM 7312 C C . GLY E 5 382 ? 703.915 583.501 360.854 1.00 55.64 382 GLY J C 1
ATOM 7313 O O . GLY E 5 382 ? 704.986 583.347 360.254 1.00 53.76 382 GLY J O 1
ATOM 7314 N N . ARG E 5 383 ? 703.019 582.525 360.983 1.00 56.74 383 ARG J N 1
ATOM 7315 C CA . ARG E 5 383 ? 703.200 581.182 360.450 1.00 58.83 383 ARG J CA 1
ATOM 7316 C C . ARG E 5 383 ? 702.296 581.028 359.235 1.00 58.09 383 ARG J C 1
ATOM 7317 O O . ARG E 5 383 ? 701.075 581.181 359.344 1.00 57.96 383 ARG J O 1
ATOM 7325 N N . ILE E 5 384 ? 702.895 580.732 358.087 1.00 55.99 384 ILE J N 1
ATOM 7326 C CA . ILE E 5 384 ? 702.147 580.528 356.850 1.00 55.96 384 ILE J CA 1
ATOM 7327 C C . ILE E 5 384 ? 701.679 579.075 356.826 1.00 58.37 384 ILE J C 1
ATOM 7328 O O . ILE E 5 384 ? 702.444 578.189 357.234 1.00 59.54 384 ILE J O 1
ATOM 7333 N N . PRO E 5 385 ? 700.453 578.764 356.396 1.00 60.03 385 PRO J N 1
ATOM 7334 C CA . PRO E 5 385 ? 700.056 577.354 356.320 1.00 57.10 385 PRO J CA 1
ATOM 7335 C C . PRO E 5 385 ? 700.865 576.590 355.287 1.00 58.20 385 PRO J C 1
ATOM 7336 O O . PRO E 5 385 ? 701.259 577.122 354.247 1.00 59.27 385 PRO J O 1
ATOM 7340 N N . ASP E 5 386 ? 701.105 575.317 355.590 1.00 60.13 386 ASP J N 1
ATOM 7341 C CA . ASP E 5 386 ? 701.838 574.428 354.702 1.00 60.05 386 ASP J CA 1
ATOM 7342 C C . ASP E 5 386 ? 701.379 573.007 354.979 1.00 59.99 386 ASP J C 1
ATOM 7343 O O . ASP E 5 386 ? 700.840 572.710 356.048 1.00 61.89 386 ASP J O 1
ATOM 7348 N N . TRP E 5 387 ? 701.603 572.121 354.010 1.00 56.71 387 TRP J N 1
ATOM 7349 C CA . TRP E 5 387 ? 701.177 570.737 354.180 1.00 57.53 387 TRP J CA 1
ATOM 7350 C C . TRP E 5 387 ? 702.130 569.925 355.049 1.00 58.85 387 TRP J C 1
ATOM 7351 O O . TRP E 5 387 ? 701.867 568.741 355.281 1.00 59.55 387 TRP J O 1
ATOM 7362 N N . CYS E 5 388 ? 703.218 570.519 355.531 1.00 60.28 388 CYS J N 1
ATOM 7363 C CA . CYS E 5 388 ? 704.013 569.896 356.574 1.00 61.30 388 CYS J CA 1
ATOM 7364 C C . CYS E 5 388 ? 703.293 570.008 357.917 1.00 65.85 388 CYS J C 1
ATOM 7365 O O . CYS E 5 388 ? 702.365 570.803 358.088 1.00 65.78 388 CYS J O 1
ATOM 7368 N N . SER E 5 389 ? 703.735 569.195 358.875 1.00 68.45 389 SER J N 1
ATOM 7369 C CA . SER E 5 389 ? 703.076 569.142 360.174 1.00 66.15 389 SER J CA 1
ATOM 7370 C C . SER E 5 389 ? 703.169 570.487 360.884 1.00 67.52 389 SER J C 1
ATOM 7371 O O . SER E 5 389 ? 704.196 571.169 360.826 1.00 67.57 389 SER J O 1
ATOM 7374 N N . LEU E 5 390 ? 702.083 570.864 361.554 1.00 65.94 390 LEU J N 1
ATOM 7375 C CA . LEU E 5 390 ? 701.994 572.146 362.251 1.00 64.98 390 LEU J CA 1
ATOM 7376 C C . LEU E 5 390 ? 702.255 571.980 363.742 1.00 59.94 390 LEU J C 1
ATOM 7377 O O . LEU E 5 390 ? 701.900 572.847 364.540 1.00 59.37 390 LEU J O 1
ATOM 7379 N N . ALA F 6 8 ? 691.601 498.772 404.941 1.00 75.31 8 ALA G N 1
ATOM 7380 C CA . ALA F 6 8 ? 693.001 499.158 404.811 1.00 75.07 8 ALA G CA 1
ATOM 7381 C C . ALA F 6 8 ? 693.145 500.367 403.892 1.00 74.53 8 ALA G C 1
ATOM 7382 O O . ALA F 6 8 ? 693.924 501.279 404.169 1.00 72.11 8 ALA G O 1
ATOM 7384 N N . ASN F 6 9 ? 692.384 500.364 402.799 1.00 74.30 9 ASN G N 1
ATOM 7385 C CA . ASN F 6 9 ? 692.415 501.427 401.803 1.00 68.04 9 ASN G CA 1
ATOM 7386 C C . ASN F 6 9 ? 691.232 502.357 402.038 1.00 65.68 9 ASN G C 1
ATOM 7387 O O . ASN F 6 9 ? 690.076 501.926 401.973 1.00 63.22 9 ASN G O 1
ATOM 7392 N N . GLN F 6 10 ? 691.521 503.622 402.307 1.00 63.77 10 GLN G N 1
ATOM 7393 C CA . GLN F 6 10 ? 690.464 504.575 402.609 1.00 59.37 10 GLN G CA 1
ATOM 7394 C C . GLN F 6 10 ? 689.653 504.855 401.344 1.00 57.60 10 GLN G C 1
ATOM 7395 O O . GLN F 6 10 ? 690.243 505.168 400.304 1.00 57.76 10 GLN G O 1
ATOM 7401 N N . PRO F 6 11 ? 688.320 504.751 401.375 1.00 55.70 11 PRO G N 1
ATOM 7402 C CA . PRO F 6 11 ? 687.550 505.039 400.160 1.00 54.08 11 PRO G CA 1
ATOM 7403 C C . PRO F 6 11 ? 687.664 506.496 399.747 1.00 52.60 11 PRO G C 1
ATOM 7404 O O . PRO F 6 11 ? 687.792 507.397 400.578 1.00 54.63 11 PRO G O 1
ATOM 7408 N N . VAL F 6 12 ? 687.603 506.715 398.436 1.00 50.13 12 VAL G N 1
ATOM 7409 C CA . VAL F 6 12 ? 687.751 508.037 397.836 1.00 47.36 12 VAL G CA 1
ATOM 7410 C C . VAL F 6 12 ? 686.365 508.586 397.537 1.00 48.30 12 VAL G C 1
ATOM 7411 O O . VAL F 6 12 ? 685.511 507.874 396.995 1.00 51.21 12 VAL G O 1
ATOM 7415 N N . VAL F 6 13 ? 686.136 509.847 397.897 1.00 47.48 13 VAL G N 1
ATOM 7416 C CA . VAL F 6 13 ? 684.849 510.510 397.717 1.00 45.38 13 VAL G CA 1
ATOM 7417 C C . VAL F 6 13 ? 685.001 511.534 396.605 1.00 44.80 13 VAL G C 1
ATOM 7418 O O . VAL F 6 13 ? 685.848 512.435 396.688 1.00 45.62 13 VAL G O 1
ATOM 7422 N N . ILE F 6 14 ? 684.173 511.397 395.572 1.00 43.45 14 ILE G N 1
ATOM 7423 C CA . ILE F 6 14 ? 684.160 512.288 394.418 1.00 43.03 14 ILE G CA 1
ATOM 7424 C C . ILE F 6 14 ? 682.745 512.830 394.296 1.00 44.25 14 ILE G C 1
ATOM 7425 O O . ILE F 6 14 ? 681.841 512.119 393.839 1.00 46.74 14 ILE G O 1
ATOM 7430 N N . ASP F 6 15 ? 682.544 514.080 394.701 1.00 44.14 15 ASP G N 1
ATOM 7431 C CA . ASP F 6 15 ? 681.306 514.787 394.404 1.00 42.53 15 ASP G CA 1
ATOM 7432 C C . ASP F 6 15 ? 681.387 515.261 392.961 1.00 42.85 15 ASP G C 1
ATOM 7433 O O . ASP F 6 15 ? 682.189 516.145 392.633 1.00 44.82 15 ASP G O 1
ATOM 7438 N N . ASN F 6 16 ? 680.565 514.659 392.103 1.00 41.71 16 ASN G N 1
ATOM 7439 C CA . ASN F 6 16 ? 680.616 514.891 390.661 1.00 38.36 16 ASN G CA 1
ATOM 7440 C C . ASN F 6 16 ? 679.706 516.062 390.293 1.00 39.66 16 ASN G C 1
ATOM 7441 O O . ASN F 6 16 ? 678.646 515.916 389.684 1.00 41.08 16 ASN G O 1
ATOM 7446 N N . GLY F 6 17 ? 680.152 517.252 390.677 1.00 39.17 17 GLY G N 1
ATOM 7447 C CA . GLY F 6 17 ? 679.401 518.446 390.357 1.00 40.20 17 GLY G CA 1
ATOM 7448 C C . GLY F 6 17 ? 679.385 518.721 388.866 1.00 40.31 17 GLY G C 1
ATOM 7449 O O . GLY F 6 17 ? 680.302 518.363 388.129 1.00 40.55 17 GLY G O 1
ATOM 7450 N N . SER F 6 18 ? 678.309 519.364 388.414 1.00 40.89 18 SER G N 1
ATOM 7451 C CA . SER F 6 18 ? 678.228 519.749 387.011 1.00 39.74 18 SER G CA 1
ATOM 7452 C C . SER F 6 18 ? 679.178 520.893 386.691 1.00 39.60 18 SER G C 1
ATOM 7453 O O . SER F 6 18 ? 679.725 520.948 385.584 1.00 39.90 18 SER G O 1
ATOM 7456 N N . GLY F 6 19 ? 679.383 521.808 387.636 1.00 39.61 19 GLY G N 1
ATOM 7457 C CA . GLY F 6 19 ? 680.248 522.953 387.429 1.00 38.28 19 GLY G CA 1
ATOM 7458 C C . GLY F 6 19 ? 681.631 522.769 388.012 1.00 39.23 19 GLY G C 1
ATOM 7459 O O . GLY F 6 19 ? 682.631 523.071 387.355 1.00 44.54 19 GLY G O 1
ATOM 7460 N N . VAL F 6 20 ? 681.699 522.285 389.249 1.00 36.07 20 VAL G N 1
ATOM 7461 C CA . VAL F 6 20 ? 682.953 522.070 389.961 1.00 36.73 20 VAL G CA 1
ATOM 7462 C C . VAL F 6 20 ? 682.891 520.702 390.618 1.00 38.44 20 VAL G C 1
ATOM 7463 O O . VAL F 6 20 ? 681.949 520.417 391.365 1.00 42.06 20 VAL G O 1
ATOM 7467 N N . ILE F 6 21 ? 683.892 519.860 390.350 1.00 38.10 21 ILE G N 1
ATOM 7468 C CA . ILE F 6 21 ? 683.965 518.528 390.941 1.00 39.29 21 ILE G CA 1
ATOM 7469 C C . ILE F 6 21 ? 684.929 518.571 392.114 1.00 40.62 21 ILE G C 1
ATOM 7470 O O . ILE F 6 21 ? 685.961 519.263 392.070 1.00 43.38 21 ILE G O 1
ATOM 7475 N N . LYS F 6 22 ? 684.589 517.826 393.166 1.00 40.21 22 LYS G N 1
ATOM 7476 C CA . LYS F 6 22 ? 685.291 517.882 394.445 1.00 41.17 22 LYS G CA 1
ATOM 7477 C C . LYS F 6 22 ? 685.703 516.469 394.825 1.00 43.59 22 LYS G C 1
ATOM 7478 O O . LYS F 6 22 ? 684.862 515.674 395.250 1.00 47.95 22 LYS G O 1
ATOM 7484 N N . ALA F 6 23 ? 686.985 516.157 394.677 1.00 43.26 23 ALA G N 1
ATOM 7485 C CA . ALA F 6 23 ? 687.533 514.852 394.998 1.00 41.42 23 ALA G CA 1
ATOM 7486 C C . ALA F 6 23 ? 688.426 514.945 396.226 1.00 43.28 23 ALA G C 1
ATOM 7487 O O . ALA F 6 23 ? 689.118 515.948 396.447 1.00 47.76 23 ALA G O 1
ATOM 7489 N N . GLY F 6 24 ? 688.394 513.885 397.024 1.00 43.03 24 GLY G N 1
ATOM 7490 C CA . GLY F 6 24 ? 689.266 513.797 398.179 1.00 45.06 24 GLY G CA 1
ATOM 7491 C C . GLY F 6 24 ? 689.123 512.444 398.835 1.00 47.35 24 GLY G C 1
ATOM 7492 O O . GLY F 6 24 ? 688.450 511.547 398.322 1.00 52.77 24 GLY G O 1
ATOM 7493 N N . PHE F 6 25 ? 689.775 512.307 399.983 1.00 47.09 25 PHE G N 1
ATOM 7494 C CA . PHE F 6 25 ? 689.741 511.075 400.754 1.00 48.84 25 PHE G CA 1
ATOM 7495 C C . PHE F 6 25 ? 688.646 511.136 401.807 1.00 51.34 25 PHE G C 1
ATOM 7496 O O . PHE F 6 25 ? 688.319 512.203 402.331 1.00 55.50 25 PHE G O 1
ATOM 7504 N N . ALA F 6 26 ? 688.084 509.974 402.118 1.00 50.69 26 ALA G N 1
ATOM 7505 C CA . ALA F 6 26 ? 687.137 509.883 403.218 1.00 52.12 26 ALA G CA 1
ATOM 7506 C C . ALA F 6 26 ? 687.856 510.109 404.539 1.00 56.82 26 ALA G C 1
ATOM 7507 O O . ALA F 6 26 ? 688.950 509.587 404.765 1.00 60.57 26 ALA G O 1
ATOM 7509 N N . GLY F 6 27 ? 687.230 510.889 405.417 1.00 57.29 27 GLY G N 1
ATOM 7510 C CA . GLY F 6 27 ? 687.798 511.239 406.700 1.00 57.25 27 GLY G CA 1
ATOM 7511 C C . GLY F 6 27 ? 688.479 512.590 406.748 1.00 55.39 27 GLY G C 1
ATOM 7512 O O . GLY F 6 27 ? 688.734 513.092 407.848 1.00 57.97 27 GLY G O 1
ATOM 7513 N N . ASP F 6 28 ? 688.784 513.189 405.601 1.00 52.84 28 ASP G N 1
ATOM 7514 C CA . ASP F 6 28 ? 689.353 514.527 405.581 1.00 55.32 28 ASP G CA 1
ATOM 7515 C C . ASP F 6 28 ? 688.266 515.567 405.825 1.00 55.71 28 ASP G C 1
ATOM 7516 O O . ASP F 6 28 ? 687.099 515.376 405.475 1.00 54.28 28 ASP G O 1
ATOM 7521 N N . GLN F 6 29 ? 688.667 516.684 406.435 1.00 53.77 29 GLN G N 1
ATOM 7522 C CA . GLN F 6 29 ? 687.691 517.668 406.892 1.00 51.54 29 GLN G CA 1
ATOM 7523 C C . GLN F 6 29 ? 687.056 518.416 405.727 1.00 51.25 29 GLN G C 1
ATOM 7524 O O . GLN F 6 29 ? 685.876 518.776 405.792 1.00 52.49 29 GLN G O 1
ATOM 7530 N N . ILE F 6 30 ? 687.820 518.676 404.669 1.00 49.64 30 ILE G N 1
ATOM 7531 C CA . ILE F 6 30 ? 687.336 519.436 403.516 1.00 49.83 30 ILE G CA 1
ATOM 7532 C C . ILE F 6 30 ? 687.845 518.783 402.240 1.00 50.16 30 ILE G C 1
ATOM 7533 O O . ILE F 6 30 ? 688.866 518.084 402.250 1.00 53.15 30 ILE G O 1
ATOM 7538 N N . PRO F 6 31 ? 687.137 518.987 401.109 1.00 47.16 31 PRO G N 1
ATOM 7539 C CA . PRO F 6 31 ? 687.619 518.405 399.851 1.00 46.98 31 PRO G CA 1
ATOM 7540 C C . PRO F 6 31 ? 688.937 519.022 399.428 1.00 49.55 31 PRO G C 1
ATOM 7541 O O . PRO F 6 31 ? 688.997 520.206 399.087 1.00 49.69 31 PRO G O 1
ATOM 7545 N N . LYS F 6 32 ? 690.001 518.224 399.447 1.00 50.25 32 LYS G N 1
ATOM 7546 C CA . LYS F 6 32 ? 691.323 518.772 399.182 1.00 49.95 32 LYS G CA 1
ATOM 7547 C C . LYS F 6 32 ? 691.530 519.079 397.705 1.00 48.75 32 LYS G C 1
ATOM 7548 O O . LYS F 6 32 ? 692.356 519.938 397.373 1.00 49.30 32 LYS G O 1
ATOM 7554 N N . TYR F 6 33 ? 690.797 518.404 396.801 1.00 46.59 33 TYR G N 1
ATOM 7555 C CA . TYR F 6 33 ? 691.045 518.503 395.357 1.00 44.90 33 TYR G CA 1
ATOM 7556 C C . TYR F 6 33 ? 689.761 518.928 394.647 1.00 46.48 33 TYR G C 1
ATOM 7557 O O . TYR F 6 33 ? 688.996 518.097 394.164 1.00 48.69 33 TYR G O 1
ATOM 7566 N N . CYS F 6 34 ? 689.541 520.236 394.573 1.00 44.31 34 CYS G N 1
ATOM 7567 C CA . CYS F 6 34 ? 688.386 520.821 393.909 1.00 42.91 34 CYS G CA 1
ATOM 7568 C C . CYS F 6 34 ? 688.845 521.492 392.627 1.00 42.80 34 CYS G C 1
ATOM 7569 O O . CYS F 6 34 ? 689.866 522.186 392.622 1.00 44.39 34 CYS G O 1
ATOM 7572 N N . PHE F 6 35 ? 688.105 521.298 391.540 1.00 41.12 35 PHE G N 1
ATOM 7573 C CA . PHE F 6 35 ? 688.447 522.020 390.322 1.00 40.34 35 PHE G CA 1
ATOM 7574 C C . PHE F 6 35 ? 687.260 521.983 389.370 1.00 40.68 35 PHE G C 1
ATOM 7575 O O . PHE F 6 35 ? 686.375 521.131 389.511 1.00 43.70 35 PHE G O 1
ATOM 7583 N N . PRO F 6 36 ? 687.213 522.894 388.392 1.00 35.47 36 PRO G N 1
ATOM 7584 C CA . PRO F 6 36 ? 686.050 522.954 387.502 1.00 34.63 36 PRO G CA 1
ATOM 7585 C C . PRO F 6 36 ? 685.886 521.685 386.687 1.00 36.68 36 PRO G C 1
ATOM 7586 O O . PRO F 6 36 ? 686.857 521.012 386.335 1.00 39.11 36 PRO G O 1
ATOM 7590 N N . ASN F 6 37 ? 684.629 521.371 386.381 1.00 37.36 37 ASN G N 1
ATOM 7591 C CA . ASN F 6 37 ? 684.282 520.193 385.590 1.00 38.08 37 ASN G CA 1
ATOM 7592 C C . ASN F 6 37 ? 684.141 520.593 384.122 1.00 40.54 37 ASN G C 1
ATOM 7593 O O . ASN F 6 37 ? 683.050 520.630 383.551 1.00 42.80 37 ASN G O 1
ATOM 7598 N N . TYR F 6 38 ? 685.282 520.904 383.512 1.00 41.17 38 TYR G N 1
ATOM 7599 C CA . TYR F 6 38 ? 685.335 521.087 382.070 1.00 40.37 38 TYR G CA 1
ATOM 7600 C C . TYR F 6 38 ? 686.696 520.645 381.562 1.00 40.01 38 TYR G C 1
ATOM 7601 O O . TYR F 6 38 ? 687.660 520.539 382.323 1.00 43.28 38 TYR G O 1
ATOM 7610 N N . VAL F 6 39 ? 686.756 520.391 380.259 1.00 40.27 39 VAL G N 1
ATOM 7611 C CA . VAL F 6 39 ? 687.988 520.049 379.561 1.00 39.42 39 VAL G CA 1
ATOM 7612 C C . VAL F 6 39 ? 688.280 521.157 378.564 1.00 42.55 39 VAL G C 1
ATOM 7613 O O . VAL F 6 39 ? 687.415 521.518 377.758 1.00 47.63 39 VAL G O 1
ATOM 7617 N N . GLY F 6 40 ? 689.488 521.703 378.630 1.00 39.75 40 GLY G N 1
ATOM 7618 C CA . GLY F 6 40 ? 689.929 522.734 377.707 1.00 40.34 40 GLY G CA 1
ATOM 7619 C C . GLY F 6 40 ? 690.895 522.151 376.692 1.00 42.58 40 GLY G C 1
ATOM 7620 O O . GLY F 6 40 ? 691.725 521.307 377.028 1.00 45.46 40 GLY G O 1
ATOM 7621 N N . ARG F 6 41 ? 690.769 522.606 375.444 1.00 41.53 41 ARG G N 1
ATOM 7622 C CA . ARG F 6 41 ? 691.638 522.166 374.362 1.00 40.87 41 ARG G CA 1
ATOM 7623 C C . ARG F 6 41 ? 692.243 523.378 373.664 1.00 42.79 41 ARG G C 1
ATOM 7624 O O . ARG F 6 41 ? 691.545 524.375 373.461 1.00 43.95 41 ARG G O 1
ATOM 7632 N N . PRO F 6 42 ? 693.528 523.333 373.269 1.00 41.20 42 PRO G N 1
ATOM 7633 C CA . PRO F 6 42 ? 694.132 524.531 372.674 1.00 38.45 42 PRO G CA 1
ATOM 7634 C C . PRO F 6 42 ? 693.659 524.770 371.252 1.00 39.19 42 PRO G C 1
ATOM 7635 O O . PRO F 6 42 ? 693.958 523.980 370.352 1.00 41.19 42 PRO G O 1
ATOM 7639 N N . LYS F 6 43 ? 692.914 525.855 371.038 1.00 39.64 43 LYS G N 1
ATOM 7640 C CA . LYS F 6 43 ? 692.420 526.161 369.701 1.00 38.83 43 LYS G CA 1
ATOM 7641 C C . LYS F 6 43 ? 693.507 526.741 368.805 1.00 40.92 43 LYS G C 1
ATOM 7642 O O . LYS F 6 43 ? 693.475 526.530 367.588 1.00 43.46 43 LYS G O 1
ATOM 7648 N N . HIS F 6 44 ? 694.467 527.464 369.374 1.00 39.71 44 HIS G N 1
ATOM 7649 C CA . HIS F 6 44 ? 695.522 528.072 368.581 1.00 37.86 44 HIS G CA 1
ATOM 7650 C C . HIS F 6 44 ? 696.572 527.036 368.193 1.00 40.09 44 HIS G C 1
ATOM 7651 O O . HIS F 6 44 ? 696.674 525.960 368.787 1.00 40.89 44 HIS G O 1
ATOM 7658 N N . VAL F 6 45 ? 697.363 527.379 367.182 1.00 39.38 45 VAL G N 1
ATOM 7659 C CA . VAL F 6 45 ? 698.341 526.466 366.602 1.00 39.64 45 VAL G CA 1
ATOM 7660 C C . VAL F 6 45 ? 699.676 526.632 367.313 1.00 40.41 45 VAL G C 1
ATOM 7661 O O . VAL F 6 45 ? 700.119 527.752 367.589 1.00 43.35 45 VAL G O 1
ATOM 7665 N N . ARG F 6 46 ? 700.316 525.507 367.622 1.00 38.96 46 ARG G N 1
ATOM 7666 C CA . ARG F 6 46 ? 701.623 525.516 368.262 1.00 40.96 46 ARG G CA 1
ATOM 7667 C C . ARG F 6 46 ? 702.702 525.784 367.223 1.00 43.34 46 ARG G C 1
ATOM 7668 O O . ARG F 6 46 ? 702.724 525.144 366.168 1.00 46.67 46 ARG G O 1
ATOM 7676 N N . VAL F 6 47 ? 703.598 526.730 367.524 1.00 41.77 47 VAL G N 1
ATOM 7677 C CA . VAL F 6 47 ? 704.663 527.130 366.614 1.00 41.87 47 VAL G CA 1
ATOM 7678 C C . VAL F 6 47 ? 706.045 526.908 367.216 1.00 43.72 47 VAL G C 1
ATOM 7679 O O . VAL F 6 47 ? 706.961 526.457 366.519 1.00 46.81 47 VAL G O 1
ATOM 7683 N N . MET F 6 48 ? 706.221 527.203 368.500 1.00 44.43 48 MET G N 1
ATOM 7684 C CA . MET F 6 48 ? 707.531 527.192 369.136 1.00 46.14 48 MET G CA 1
ATOM 7685 C C . MET F 6 48 ? 707.749 525.902 369.910 1.00 49.55 48 MET G C 1
ATOM 7686 O O . MET F 6 48 ? 706.817 525.353 370.502 1.00 50.89 48 MET G O 1
ATOM 7691 N N . ALA F 6 49 ? 708.989 525.426 369.903 1.00 50.66 49 ALA G N 1
ATOM 7692 C CA . ALA F 6 49 ? 709.371 524.346 370.795 1.00 51.21 49 ALA G CA 1
ATOM 7693 C C . ALA F 6 49 ? 709.321 524.832 372.238 1.00 53.44 49 ALA G C 1
ATOM 7694 O O . ALA F 6 49 ? 709.521 526.014 372.526 1.00 54.03 49 ALA G O 1
ATOM 7696 N N . GLY F 6 50 ? 709.041 523.907 373.149 1.00 54.19 50 GLY G N 1
ATOM 7697 C CA . GLY F 6 50 ? 708.893 524.266 374.543 1.00 53.91 50 GLY G CA 1
ATOM 7698 C C . GLY F 6 50 ? 707.566 524.891 374.902 1.00 52.27 50 GLY G C 1
ATOM 7699 O O . GLY F 6 50 ? 707.440 525.451 375.997 1.00 51.60 50 GLY G O 1
ATOM 7700 N N . ALA F 6 51 ? 706.572 524.818 374.021 1.00 50.14 51 ALA G N 1
ATOM 7701 C CA . ALA F 6 51 ? 705.245 525.323 374.329 1.00 49.12 51 ALA G CA 1
ATOM 7702 C C . ALA F 6 51 ? 704.575 524.425 375.367 1.00 52.63 51 ALA G C 1
ATOM 7703 O O . ALA F 6 51 ? 705.144 523.438 375.839 1.00 54.73 51 ALA G O 1
ATOM 7705 N N . LEU F 6 52 ? 703.345 524.780 375.734 1.00 52.25 52 LEU G N 1
ATOM 7706 C CA . LEU F 6 52 ? 702.576 523.945 376.645 1.00 51.16 52 LEU G CA 1
ATOM 7707 C C . LEU F 6 52 ? 702.329 522.581 376.019 1.00 53.53 52 LEU G C 1
ATOM 7708 O O . LEU F 6 52 ? 701.903 522.480 374.865 1.00 54.20 52 LEU G O 1
ATOM 7713 N N . GLU F 6 53 ? 702.594 521.531 376.787 1.00 54.76 53 GLU G N 1
ATOM 7714 C CA . GLU F 6 53 ? 702.479 520.168 376.297 1.00 54.89 53 GLU G CA 1
ATOM 7715 C C . GLU F 6 53 ? 701.065 519.647 376.513 1.00 51.17 53 GLU G C 1
ATOM 7716 O O . GLU F 6 53 ? 700.361 520.062 377.437 1.00 48.40 53 GLU G O 1
ATOM 7722 N N . GLY F 6 54 ? 700.655 518.731 375.640 1.00 50.23 54 GLY G N 1
ATOM 7723 C CA . GLY F 6 54 ? 699.350 518.111 375.747 1.00 52.50 54 GLY G CA 1
ATOM 7724 C C . GLY F 6 54 ? 698.262 518.901 375.055 1.00 52.50 54 GLY G C 1
ATOM 7725 O O . GLY F 6 54 ? 698.240 520.133 375.126 1.00 53.00 54 GLY G O 1
ATOM 7726 N N . ASP F 6 55 ? 697.356 518.200 374.378 1.00 49.68 55 ASP G N 1
ATOM 7727 C CA . ASP F 6 55 ? 696.215 518.815 373.715 1.00 48.43 55 ASP G CA 1
ATOM 7728 C C . ASP F 6 55 ? 694.964 518.850 374.586 1.00 47.15 55 ASP G C 1
ATOM 7729 O O . ASP F 6 55 ? 693.921 519.319 374.120 1.00 48.37 55 ASP G O 1
ATOM 7734 N N . ILE F 6 56 ? 695.039 518.366 375.825 1.00 45.16 56 ILE G N 1
ATOM 7735 C CA . ILE F 6 56 ? 693.926 518.384 376.766 1.00 41.61 56 ILE G CA 1
ATOM 7736 C C . ILE F 6 56 ? 694.427 519.002 378.062 1.00 44.09 56 ILE G C 1
ATOM 7737 O O . ILE F 6 56 ? 695.430 518.547 378.621 1.00 48.61 56 ILE G O 1
ATOM 7742 N N . PHE F 6 57 ? 693.729 520.032 378.535 1.00 42.49 57 PHE G N 1
ATOM 7743 C CA . PHE F 6 57 ? 694.078 520.743 379.759 1.00 42.91 57 PHE G CA 1
ATOM 7744 C C . PHE F 6 57 ? 692.905 520.656 380.721 1.00 43.27 57 PHE G C 1
ATOM 7745 O O . PHE F 6 57 ? 691.803 521.113 380.401 1.00 45.22 57 PHE G O 1
ATOM 7753 N N . ILE F 6 58 ? 693.146 520.078 381.894 1.00 41.96 58 ILE G N 1
ATOM 7754 C CA . ILE F 6 58 ? 692.134 519.906 382.929 1.00 40.90 58 ILE G CA 1
ATOM 7755 C C . ILE F 6 58 ? 692.709 520.441 384.231 1.00 46.63 58 ILE G C 1
ATOM 7756 O O . ILE F 6 58 ? 693.906 520.287 384.498 1.00 47.76 58 ILE G O 1
ATOM 7761 N N . GLY F 6 59 ? 691.861 521.071 385.039 1.00 47.07 59 GLY G N 1
ATOM 7762 C CA . GLY F 6 59 ? 692.258 521.509 386.355 1.00 45.73 59 GLY G CA 1
ATOM 7763 C C . GLY F 6 59 ? 692.831 522.915 386.348 1.00 45.82 59 GLY G C 1
ATOM 7764 O O . GLY F 6 59 ? 692.531 523.712 385.454 1.00 47.98 59 GLY G O 1
ATOM 7765 N N . PRO F 6 60 ? 693.657 523.259 387.345 1.00 45.01 60 PRO G N 1
ATOM 7766 C CA . PRO F 6 60 ? 694.155 524.643 387.418 1.00 46.88 60 PRO G CA 1
ATOM 7767 C C . PRO F 6 60 ? 695.022 525.046 386.242 1.00 50.31 60 PRO G C 1
ATOM 7768 O O . PRO F 6 60 ? 695.178 526.246 385.988 1.00 53.81 60 PRO G O 1
ATOM 7772 N N . LYS F 6 61 ? 695.602 524.088 385.517 1.00 49.38 61 LYS G N 1
ATOM 7773 C CA . LYS F 6 61 ? 696.332 524.437 384.303 1.00 49.07 61 LYS G CA 1
ATOM 7774 C C . LYS F 6 61 ? 695.396 525.057 383.276 1.00 49.49 61 LYS G C 1
ATOM 7775 O O . LYS F 6 61 ? 695.754 526.024 382.595 1.00 51.18 61 LYS G O 1
ATOM 7781 N N . ALA F 6 62 ? 694.186 524.510 383.150 1.00 46.75 62 ALA G N 1
ATOM 7782 C CA . ALA F 6 62 ? 693.199 525.107 382.259 1.00 46.70 62 ALA G CA 1
ATOM 7783 C C . ALA F 6 62 ? 692.782 526.489 382.736 1.00 47.55 62 ALA G C 1
ATOM 7784 O O . ALA F 6 62 ? 692.623 527.405 381.922 1.00 49.49 62 ALA G O 1
ATOM 7786 N N . GLU F 6 63 ? 692.595 526.659 384.046 1.00 47.87 63 GLU G N 1
ATOM 7787 C CA . GLU F 6 63 ? 692.207 527.962 384.574 1.00 49.08 63 GLU G CA 1
ATOM 7788 C C . GLU F 6 63 ? 693.281 529.012 384.327 1.00 49.97 63 GLU G C 1
ATOM 7789 O O . GLU F 6 63 ? 692.961 530.155 383.983 1.00 51.02 63 GLU G O 1
ATOM 7795 N N . GLU F 6 64 ? 694.553 528.651 384.504 1.00 48.91 64 GLU G N 1
ATOM 7796 C CA . GLU F 6 64 ? 695.629 529.613 384.300 1.00 49.56 64 GLU G CA 1
ATOM 7797 C C . GLU F 6 64 ? 695.707 530.055 382.843 1.00 49.99 64 GLU G C 1
ATOM 7798 O O . GLU F 6 64 ? 695.838 531.251 382.559 1.00 51.36 64 GLU G O 1
ATOM 7804 N N . HIS F 6 65 ? 695.615 529.108 381.911 1.00 48.19 65 HIS G N 1
ATOM 7805 C CA . HIS F 6 65 ? 695.697 529.372 380.475 1.00 45.96 65 HIS G CA 1
ATOM 7806 C C . HIS F 6 65 ? 694.321 529.352 379.830 1.00 44.86 65 HIS G C 1
ATOM 7807 O O . HIS F 6 65 ? 694.154 528.868 378.709 1.00 45.96 65 HIS G O 1
ATOM 7814 N N . ARG F 6 66 ? 693.321 529.881 380.537 1.00 44.55 66 ARG G N 1
ATOM 7815 C CA . ARG F 6 66 ? 691.941 529.805 380.070 1.00 45.89 66 ARG G CA 1
ATOM 7816 C C . ARG F 6 66 ? 691.758 530.527 378.742 1.00 44.06 66 ARG G C 1
ATOM 7817 O O . ARG F 6 66 ? 690.999 530.071 377.880 1.00 45.27 66 ARG G O 1
ATOM 7825 N N . GLY F 6 67 ? 692.436 531.660 378.560 1.00 41.96 67 GLY G N 1
ATOM 7826 C CA . GLY F 6 67 ? 692.307 532.394 377.314 1.00 42.75 67 GLY G CA 1
ATOM 7827 C C . GLY F 6 67 ? 692.799 531.613 376.115 1.00 43.03 67 GLY G C 1
ATOM 7828 O O . GLY F 6 67 ? 692.267 531.756 375.012 1.00 46.97 67 GLY G O 1
ATOM 7829 N N . LEU F 6 68 ? 693.820 530.782 376.309 1.00 42.08 68 LEU G N 1
ATOM 7830 C CA . LEU F 6 68 ? 694.363 530.004 375.204 1.00 41.22 68 LEU G CA 1
ATOM 7831 C C . LEU F 6 68 ? 693.393 528.926 374.738 1.00 41.35 68 LEU G C 1
ATOM 7832 O O . LEU F 6 68 ? 693.359 528.601 373.547 1.00 40.69 68 LEU G O 1
ATOM 7837 N N . LEU F 6 69 ? 692.601 528.370 375.647 1.00 43.62 69 LEU G N 1
ATOM 7838 C CA . LEU F 6 69 ? 691.844 527.155 375.394 1.00 42.77 69 LEU G CA 1
ATOM 7839 C C . LEU F 6 69 ? 690.404 527.454 374.995 1.00 43.11 69 LEU G C 1
ATOM 7840 O O . LEU F 6 69 ? 689.868 528.535 375.245 1.00 45.61 69 LEU G O 1
ATOM 7845 N N . SER F 6 70 ? 689.790 526.463 374.356 1.00 43.20 70 SER G N 1
ATOM 7846 C CA . SER F 6 70 ? 688.352 526.396 374.149 1.00 45.68 70 SER G CA 1
ATOM 7847 C C . SER F 6 70 ? 687.796 525.354 375.106 1.00 46.79 70 SER G C 1
ATOM 7848 O O . SER F 6 70 ? 688.331 524.243 375.194 1.00 46.79 70 SER G O 1
ATOM 7851 N N . ILE F 6 71 ? 686.741 525.718 375.819 1.00 44.77 71 ILE G N 1
ATOM 7852 C CA . ILE F 6 71 ? 686.213 524.932 376.927 1.00 41.87 71 ILE G CA 1
ATOM 7853 C C . ILE F 6 71 ? 685.090 524.040 376.424 1.00 44.80 71 ILE G C 1
ATOM 7854 O O . ILE F 6 71 ? 684.369 524.382 375.482 1.00 47.25 71 ILE G O 1
ATOM 7859 N N . ARG F 6 72 ? 684.940 522.878 377.058 1.00 43.99 72 ARG G N 1
ATOM 7860 C CA . ARG F 6 72 ? 683.827 521.982 376.792 1.00 44.90 72 ARG G CA 1
ATOM 7861 C C . ARG F 6 72 ? 683.400 521.339 378.101 1.00 42.84 72 ARG G C 1
ATOM 7862 O O . ARG F 6 72 ? 684.244 520.911 378.892 1.00 44.90 72 ARG G O 1
ATOM 7870 N N . TYR F 6 73 ? 682.087 521.268 378.316 1.00 39.04 73 TYR G N 1
ATOM 7871 C CA . TYR F 6 73 ? 681.530 520.797 379.575 1.00 39.08 73 TYR G CA 1
ATOM 7872 C C . TYR F 6 73 ? 681.041 519.365 379.410 1.00 40.40 73 TYR G C 1
ATOM 7873 O O . TYR F 6 73 ? 680.053 519.148 378.693 1.00 43.78 73 TYR G O 1
ATOM 7882 N N . PRO F 6 74 ? 681.671 518.358 380.028 1.00 38.55 74 PRO G N 1
ATOM 7883 C CA . PRO F 6 74 ? 681.170 516.986 379.853 1.00 40.41 74 PRO G CA 1
ATOM 7884 C C . PRO F 6 74 ? 679.806 516.742 380.469 1.00 42.52 74 PRO G C 1
ATOM 7885 O O . PRO F 6 74 ? 679.142 515.775 380.079 1.00 45.10 74 PRO G O 1
ATOM 7889 N N . MET F 6 75 ? 679.368 517.579 381.407 1.00 42.16 75 MET G N 1
ATOM 7890 C CA . MET F 6 75 ? 678.149 517.358 382.173 1.00 42.42 75 MET G CA 1
ATOM 7891 C C . MET F 6 75 ? 677.223 518.548 381.984 1.00 44.66 75 MET G C 1
ATOM 7892 O O . MET F 6 75 ? 677.663 519.698 382.064 1.00 48.97 75 MET G O 1
ATOM 7897 N N . GLU F 6 76 ? 675.947 518.269 381.725 1.00 44.20 76 GLU G N 1
ATOM 7898 C CA . GLU F 6 76 ? 674.941 519.311 381.553 1.00 45.99 76 GLU G CA 1
ATOM 7899 C C . GLU F 6 76 ? 673.649 518.847 382.202 1.00 46.69 76 GLU G C 1
ATOM 7900 O O . GLU F 6 76 ? 673.134 517.778 381.863 1.00 48.97 76 GLU G O 1
ATOM 7906 N N . HIS F 6 77 ? 673.127 519.656 383.124 1.00 44.46 77 HIS G N 1
ATOM 7907 C CA . HIS F 6 77 ? 671.886 519.348 383.834 1.00 42.78 77 HIS G CA 1
ATOM 7908 C C . HIS F 6 77 ? 671.972 518.003 384.548 1.00 44.01 77 HIS G C 1
ATOM 7909 O O . HIS F 6 77 ? 671.014 517.230 384.571 1.00 45.53 77 HIS G O 1
ATOM 7916 N N . GLY F 6 78 ? 673.130 517.714 385.133 1.00 44.31 78 GLY G N 1
ATOM 7917 C CA . GLY F 6 78 ? 673.297 516.505 385.906 1.00 43.81 78 GLY G CA 1
ATOM 7918 C C . GLY F 6 78 ? 673.457 515.238 385.096 1.00 46.12 78 GLY G C 1
ATOM 7919 O O . GLY F 6 78 ? 673.516 514.154 385.690 1.00 50.13 78 GLY G O 1
ATOM 7920 N N . ILE F 6 79 ? 673.532 515.335 383.770 1.00 44.38 79 ILE G N 1
ATOM 7921 C CA . ILE F 6 79 ? 673.662 514.189 382.880 1.00 42.34 79 ILE G CA 1
ATOM 7922 C C . ILE F 6 79 ? 674.962 514.346 382.110 1.00 45.06 79 ILE G C 1
ATOM 7923 O O . ILE F 6 79 ? 675.295 515.447 381.657 1.00 47.57 79 ILE G O 1
ATOM 7928 N N . VAL F 6 80 ? 675.699 513.250 381.970 1.00 43.98 80 VAL G N 1
ATOM 7929 C CA . VAL F 6 80 ? 676.966 513.268 381.248 1.00 40.94 80 VAL G CA 1
ATOM 7930 C C . VAL F 6 80 ? 676.671 513.219 379.755 1.00 40.13 80 VAL G C 1
ATOM 7931 O O . VAL F 6 80 ? 676.038 512.277 379.269 1.00 41.58 80 VAL G O 1
ATOM 7935 N N . LYS F 6 81 ? 677.136 514.232 379.024 1.00 38.59 81 LYS G N 1
ATOM 7936 C CA . LYS F 6 81 ? 676.930 514.307 377.581 1.00 40.71 81 LYS G CA 1
ATOM 7937 C C . LYS F 6 81 ? 678.106 513.697 376.822 1.00 44.07 81 LYS G C 1
ATOM 7938 O O . LYS F 6 81 ? 677.928 512.759 376.039 1.00 45.13 81 LYS G O 1
ATOM 7944 N N . ASP F 6 82 ? 679.309 514.222 377.046 1.00 44.43 82 ASP G N 1
ATOM 7945 C CA . ASP F 6 82 ? 680.530 513.735 376.406 1.00 43.21 82 ASP G CA 1
ATOM 7946 C C . ASP F 6 82 ? 681.208 512.780 377.381 1.00 41.12 82 ASP G C 1
ATOM 7947 O O . ASP F 6 82 ? 681.874 513.209 378.325 1.00 42.57 82 ASP G O 1
ATOM 7952 N N . TRP F 6 83 ? 681.042 511.478 377.150 1.00 38.80 83 TRP G N 1
ATOM 7953 C CA . TRP F 6 83 ? 681.520 510.498 378.118 1.00 38.13 83 TRP G CA 1
ATOM 7954 C C . TRP F 6 83 ? 683.031 510.328 378.079 1.00 41.83 83 TRP G C 1
ATOM 7955 O O . TRP F 6 83 ? 683.636 510.006 379.108 1.00 45.02 83 TRP G O 1
ATOM 7966 N N . ASN F 6 84 ? 683.660 510.536 376.922 1.00 42.63 84 ASN G N 1
ATOM 7967 C CA . ASN F 6 84 ? 685.117 510.487 376.868 1.00 41.15 84 ASN G CA 1
ATOM 7968 C C . ASN F 6 84 ? 685.729 511.585 377.727 1.00 41.57 84 ASN G C 1
ATOM 7969 O O . ASN F 6 84 ? 686.710 511.354 378.444 1.00 42.56 84 ASN G O 1
ATOM 7974 N N . ASP F 6 85 ? 685.160 512.790 377.670 1.00 41.91 85 ASP G N 1
ATOM 7975 C CA . ASP F 6 85 ? 685.666 513.884 378.491 1.00 40.32 85 ASP G CA 1
ATOM 7976 C C . ASP F 6 85 ? 685.466 513.602 379.973 1.00 40.04 85 ASP G C 1
ATOM 7977 O O . ASP F 6 85 ? 686.333 513.923 380.788 1.00 42.68 85 ASP G O 1
ATOM 7982 N N . MET F 6 86 ? 684.329 513.014 380.350 1.00 39.86 86 MET G N 1
ATOM 7983 C CA . MET F 6 86 ? 684.116 512.670 381.753 1.00 39.58 86 MET G CA 1
ATOM 7984 C C . MET F 6 86 ? 685.104 511.605 382.208 1.00 42.27 86 MET G C 1
ATOM 7985 O O . MET F 6 86 ? 685.608 511.652 383.338 1.00 43.96 86 MET G O 1
ATOM 7990 N N . GLU F 6 87 ? 685.383 510.628 381.345 1.00 43.16 87 GLU G N 1
ATOM 7991 C CA . GLU F 6 87 ? 686.389 509.623 381.665 1.00 41.91 87 GLU G CA 1
ATOM 7992 C C . GLU F 6 87 ? 687.754 510.265 381.865 1.00 42.27 87 GLU G C 1
ATOM 7993 O O . GLU F 6 87 ? 688.475 509.929 382.811 1.00 44.44 87 GLU G O 1
ATOM 7999 N N . ARG F 6 88 ? 688.119 511.203 380.989 1.00 42.60 88 ARG G N 1
ATOM 8000 C CA . ARG F 6 88 ? 689.387 511.909 381.143 1.00 42.58 88 ARG G CA 1
ATOM 8001 C C . ARG F 6 88 ? 689.409 512.721 382.431 1.00 40.94 88 ARG G C 1
ATOM 8002 O O . ARG F 6 88 ? 690.444 512.812 383.098 1.00 41.48 88 ARG G O 1
ATOM 8010 N N . ILE F 6 89 ? 688.274 513.320 382.793 1.00 39.66 89 ILE G N 1
ATOM 8011 C CA . ILE F 6 89 ? 688.192 514.108 384.020 1.00 36.83 89 ILE G CA 1
ATOM 8012 C C . ILE F 6 89 ? 688.451 513.222 385.231 1.00 39.28 89 ILE G C 1
ATOM 8013 O O . ILE F 6 89 ? 689.273 513.544 386.099 1.00 43.51 89 ILE G O 1
ATOM 8018 N N . TRP F 6 90 ? 687.753 512.089 385.308 1.00 40.16 90 TRP G N 1
ATOM 8019 C CA . TRP F 6 90 ? 687.950 511.194 386.442 1.00 41.48 90 TRP G CA 1
ATOM 8020 C C . TRP F 6 90 ? 689.352 510.604 386.452 1.00 43.84 90 TRP G C 1
ATOM 8021 O O . TRP F 6 90 ? 689.906 510.350 387.527 1.00 44.84 90 TRP G O 1
ATOM 8032 N N . GLN F 6 91 ? 689.941 510.371 385.278 1.00 43.53 91 GLN G N 1
ATOM 8033 C CA . GLN F 6 91 ? 691.328 509.924 385.238 1.00 42.03 91 GLN G CA 1
ATOM 8034 C C . GLN F 6 91 ? 692.257 510.997 385.785 1.00 43.00 91 GLN G C 1
ATOM 8035 O O . GLN F 6 91 ? 693.225 510.691 386.491 1.00 45.74 91 GLN G O 1
ATOM 8041 N N . TYR F 6 92 ? 691.982 512.262 385.465 1.00 42.48 92 TYR G N 1
ATOM 8042 C CA . TYR F 6 92 ? 692.777 513.352 386.014 1.00 42.43 92 TYR G CA 1
ATOM 8043 C C . TYR F 6 92 ? 692.610 513.458 387.521 1.00 42.23 92 TYR G C 1
ATOM 8044 O O . TYR F 6 92 ? 693.538 513.885 388.215 1.00 44.74 92 TYR G O 1
ATOM 8053 N N . VAL F 6 93 ? 691.435 513.098 388.041 1.00 42.45 93 VAL G N 1
ATOM 8054 C CA . VAL F 6 93 ? 691.241 513.123 389.488 1.00 42.70 93 VAL G CA 1
ATOM 8055 C C . VAL F 6 93 ? 692.201 512.158 390.165 1.00 45.44 93 VAL G C 1
ATOM 8056 O O . VAL F 6 93 ? 692.690 512.431 391.265 1.00 48.00 93 VAL G O 1
ATOM 8060 N N . TYR F 6 94 ? 692.493 511.027 389.529 1.00 45.78 94 TYR G N 1
ATOM 8061 C CA . TYR F 6 94 ? 693.465 510.075 390.050 1.00 45.42 94 TYR G CA 1
ATOM 8062 C C . TYR F 6 94 ? 694.902 510.422 389.678 1.00 50.00 94 TYR G C 1
ATOM 8063 O O . TYR F 6 94 ? 695.817 509.700 390.086 1.00 54.30 94 TYR G O 1
ATOM 8072 N N . SER F 6 95 ? 695.130 511.498 388.930 1.00 50.27 95 SER G N 1
ATOM 8073 C CA . SER F 6 95 ? 696.461 511.805 388.432 1.00 48.77 95 SER G CA 1
ATOM 8074 C C . SER F 6 95 ? 697.373 512.247 389.574 1.00 49.23 95 SER G C 1
ATOM 8075 O O . SER F 6 95 ? 696.979 512.315 390.741 1.00 51.82 95 SER G O 1
ATOM 8078 N N . LYS F 6 96 ? 698.624 512.546 389.219 1.00 49.64 96 LYS G N 1
ATOM 8079 C CA . LYS F 6 96 ? 699.608 512.942 390.220 1.00 52.71 96 LYS G CA 1
ATOM 8080 C C . LYS F 6 96 ? 699.333 514.337 390.768 1.00 54.66 96 LYS G C 1
ATOM 8081 O O . LYS F 6 96 ? 699.638 514.610 391.934 1.00 54.26 96 LYS G O 1
ATOM 8087 N N . ASP F 6 97 ? 698.778 515.229 389.946 1.00 53.95 97 ASP G N 1
ATOM 8088 C CA . ASP F 6 97 ? 698.568 516.609 390.375 1.00 52.82 97 ASP G CA 1
ATOM 8089 C C . ASP F 6 97 ? 697.593 516.682 391.543 1.00 52.67 97 ASP G C 1
ATOM 8090 O O . ASP F 6 97 ? 697.818 517.422 392.508 1.00 53.23 97 ASP G O 1
ATOM 8095 N N . GLN F 6 98 ? 696.504 515.922 391.470 1.00 51.07 98 GLN G N 1
ATOM 8096 C CA . GLN F 6 98 ? 695.481 515.878 392.508 1.00 48.71 98 GLN G CA 1
ATOM 8097 C C . GLN F 6 98 ? 695.253 514.429 392.900 1.00 49.26 98 GLN G C 1
ATOM 8098 O O . GLN F 6 98 ? 694.987 513.590 392.035 1.00 51.96 98 GLN G O 1
ATOM 8104 N N . LEU F 6 99 ? 695.337 514.142 394.200 1.00 48.49 99 LEU G N 1
ATOM 8105 C CA . LEU F 6 99 ? 694.945 512.846 394.750 1.00 49.95 99 LEU G CA 1
ATOM 8106 C C . LEU F 6 99 ? 695.755 511.715 394.109 1.00 52.88 99 LEU G C 1
ATOM 8107 O O . LEU F 6 99 ? 695.242 510.867 393.378 1.00 53.22 99 LEU G O 1
ATOM 8112 N N . GLN F 6 100 ? 697.054 511.746 394.386 1.00 55.96 100 GLN G N 1
ATOM 8113 C CA . GLN F 6 100 ? 697.976 510.768 393.811 1.00 56.11 100 GLN G CA 1
ATOM 8114 C C . GLN F 6 100 ? 697.687 509.420 394.461 1.00 57.71 100 GLN G C 1
ATOM 8115 O O . GLN F 6 100 ? 698.032 509.181 395.620 1.00 59.94 100 GLN G O 1
ATOM 8121 N N . THR F 6 101 ? 696.970 508.559 393.742 1.00 56.33 101 THR G N 1
ATOM 8122 C CA . THR F 6 101 ? 696.651 507.213 394.212 1.00 57.60 101 THR G CA 1
ATOM 8123 C C . THR F 6 101 ? 696.603 506.283 393.006 1.00 60.29 101 THR G C 1
ATOM 8124 O O . THR F 6 101 ? 696.925 506.676 391.881 1.00 60.78 101 THR G O 1
ATOM 8128 N N . PHE F 6 102 ? 696.188 505.042 393.253 1.00 62.19 102 PHE G N 1
ATOM 8129 C CA . PHE F 6 102 ? 695.921 504.055 392.217 1.00 63.58 102 PHE G CA 1
ATOM 8130 C C . PHE F 6 102 ? 694.468 503.624 392.337 1.00 60.86 102 PHE G C 1
ATOM 8131 O O . PHE F 6 102 ? 694.026 503.218 393.416 1.00 63.30 102 PHE G O 1
ATOM 8139 N N . SER F 6 103 ? 693.732 503.704 391.228 1.00 56.87 103 SER G N 1
ATOM 8140 C CA . SER F 6 103 ? 692.295 503.463 391.268 1.00 55.79 103 SER G CA 1
ATOM 8141 C C . SER F 6 103 ? 691.942 502.026 391.630 1.00 56.90 103 SER G C 1
ATOM 8142 O O . SER F 6 103 ? 690.800 501.764 392.017 1.00 58.19 103 SER G O 1
ATOM 8145 N N . GLU F 6 104 ? 692.886 501.091 391.514 1.00 59.26 104 GLU G N 1
ATOM 8146 C CA . GLU F 6 104 ? 692.586 499.694 391.805 1.00 59.17 104 GLU G CA 1
ATOM 8147 C C . GLU F 6 104 ? 692.313 499.479 393.290 1.00 60.94 104 GLU G C 1
ATOM 8148 O O . GLU F 6 104 ? 691.565 498.563 393.650 1.00 61.94 104 GLU G O 1
ATOM 8154 N N . GLU F 6 105 ? 692.895 500.306 394.160 1.00 61.64 105 GLU G N 1
ATOM 8155 C CA . GLU F 6 105 ? 692.949 500.005 395.586 1.00 62.49 105 GLU G CA 1
ATOM 8156 C C . GLU F 6 105 ? 691.852 500.672 396.406 1.00 62.10 105 GLU G C 1
ATOM 8157 O O . GLU F 6 105 ? 691.572 500.206 397.517 1.00 63.22 105 GLU G O 1
ATOM 8163 N N . HIS F 6 106 ? 691.223 501.733 395.898 1.00 60.97 106 HIS G N 1
ATOM 8164 C CA . HIS F 6 106 ? 690.346 502.582 396.701 1.00 58.04 106 HIS G CA 1
ATOM 8165 C C . HIS F 6 106 ? 688.894 502.442 396.261 1.00 55.99 106 HIS G C 1
ATOM 8166 O O . HIS F 6 106 ? 688.599 502.717 395.089 1.00 56.84 106 HIS G O 1
ATOM 8173 N N . PRO F 6 107 ? 687.953 502.032 397.121 1.00 53.58 107 PRO G N 1
ATOM 8174 C CA . PRO F 6 107 ? 686.538 502.138 396.747 1.00 53.59 107 PRO G CA 1
ATOM 8175 C C . PRO F 6 107 ? 686.131 503.588 396.539 1.00 51.79 107 PRO G C 1
ATOM 8176 O O . PRO F 6 107 ? 686.651 504.499 397.186 1.00 53.75 107 PRO G O 1
ATOM 8180 N N . VAL F 6 108 ? 685.179 503.791 395.631 1.00 49.80 108 VAL G N 1
ATOM 8181 C CA . VAL F 6 108 ? 684.754 505.119 395.207 1.00 49.56 108 VAL G CA 1
ATOM 8182 C C . VAL F 6 108 ? 683.348 505.385 395.720 1.00 53.74 108 VAL G C 1
ATOM 8183 O O . VAL F 6 108 ? 682.523 504.473 395.842 1.00 57.41 108 VAL G O 1
ATOM 8187 N N . LEU F 6 109 ? 683.084 506.654 396.029 1.00 52.10 109 LEU G N 1
ATOM 8188 C CA . LEU F 6 109 ? 681.759 507.139 396.411 1.00 49.02 109 LEU G CA 1
ATOM 8189 C C . LEU F 6 109 ? 681.419 508.281 395.459 1.00 48.55 109 LEU G C 1
ATOM 8190 O O . LEU F 6 109 ? 681.818 509.426 395.691 1.00 49.36 109 LEU G O 1
ATOM 8195 N N . LEU F 6 110 ? 680.693 507.967 394.391 1.00 48.20 110 LEU G N 1
ATOM 8196 C CA . LEU F 6 110 ? 680.290 508.957 393.403 1.00 45.17 110 LEU G CA 1
ATOM 8197 C C . LEU F 6 110 ? 678.893 509.468 393.722 1.00 49.50 110 LEU G C 1
ATOM 8198 O O . LEU F 6 110 ? 678.047 508.721 394.219 1.00 53.99 110 LEU G O 1
ATOM 8203 N N . THR F 6 111 ? 678.661 510.747 393.437 1.00 46.93 111 THR G N 1
ATOM 8204 C CA . THR F 6 111 ? 677.389 511.408 393.701 1.00 45.21 111 THR G CA 1
ATOM 8205 C C . THR F 6 111 ? 676.703 511.740 392.385 1.00 46.23 111 THR G C 1
ATOM 8206 O O . THR F 6 111 ? 677.323 512.317 391.486 1.00 48.67 111 THR G O 1
ATOM 8210 N N . GLU F 6 112 ? 675.427 511.378 392.282 1.00 47.98 112 GLU G N 1
ATOM 8211 C CA . GLU F 6 112 ? 674.608 511.626 391.105 1.00 46.51 112 GLU G CA 1
ATOM 8212 C C . GLU F 6 112 ? 673.361 512.380 391.536 1.00 46.28 112 GLU G C 1
ATOM 8213 O O . GLU F 6 112 ? 672.811 512.118 392.608 1.00 47.91 112 GLU G O 1
ATOM 8219 N N . ALA F 6 113 ? 672.916 513.311 390.700 1.00 44.54 113 ALA G N 1
ATOM 8220 C CA . ALA F 6 113 ? 671.723 514.072 391.021 1.00 45.28 113 ALA G CA 1
ATOM 8221 C C . ALA F 6 113 ? 670.503 513.148 391.035 1.00 45.85 113 ALA G C 1
ATOM 8222 O O . ALA F 6 113 ? 670.477 512.138 390.328 1.00 49.10 113 ALA G O 1
ATOM 8224 N N . PRO F 6 114 ? 669.482 513.460 391.832 1.00 43.27 114 PRO G N 1
ATOM 8225 C CA . PRO F 6 114 ? 668.321 512.568 391.902 1.00 43.19 114 PRO G CA 1
ATOM 8226 C C . PRO F 6 114 ? 667.512 512.604 390.615 1.00 45.34 114 PRO G C 1
ATOM 8227 O O . PRO F 6 114 ? 667.582 513.548 389.827 1.00 47.41 114 PRO G O 1
ATOM 8231 N N . LEU F 6 115 ? 666.751 511.531 390.401 1.00 45.74 115 LEU G N 1
ATOM 8232 C CA . LEU F 6 115 ? 665.868 511.400 389.240 1.00 44.57 115 LEU G CA 1
ATOM 8233 C C . LEU F 6 115 ? 666.635 511.489 387.923 1.00 46.26 115 LEU G C 1
ATOM 8234 O O . LEU F 6 115 ? 666.084 511.907 386.902 1.00 48.13 115 LEU G O 1
ATOM 8239 N N . ASN F 6 116 ? 667.905 511.101 387.925 1.00 45.80 116 ASN G N 1
ATOM 8240 C CA . ASN F 6 116 ? 668.687 511.100 386.701 1.00 44.30 116 ASN G CA 1
ATOM 8241 C C . ASN F 6 116 ? 668.324 509.889 385.848 1.00 45.66 116 ASN G C 1
ATOM 8242 O O . ASN F 6 116 ? 667.724 508.932 386.343 1.00 51.42 116 ASN G O 1
ATOM 8247 N N . PRO F 6 117 ? 668.666 509.904 384.558 1.00 39.73 117 PRO G N 1
ATOM 8248 C CA . PRO F 6 117 ? 668.397 508.726 383.727 1.00 40.88 117 PRO G CA 1
ATOM 8249 C C . PRO F 6 117 ? 669.171 507.516 384.223 1.00 43.71 117 PRO G C 1
ATOM 8250 O O . PRO F 6 117 ? 670.293 507.632 384.718 1.00 44.00 117 PRO G O 1
ATOM 8254 N N . ARG F 6 118 ? 668.555 506.341 384.090 1.00 45.37 118 ARG G N 1
ATOM 8255 C CA . ARG F 6 118 ? 669.234 505.113 384.483 1.00 44.77 118 ARG G CA 1
ATOM 8256 C C . ARG F 6 118 ? 670.458 504.853 383.618 1.00 46.86 118 ARG G C 1
ATOM 8257 O O . ARG F 6 118 ? 671.440 504.271 384.093 1.00 50.32 118 ARG G O 1
ATOM 8265 N N . LYS F 6 119 ? 670.418 505.267 382.350 1.00 46.56 119 LYS G N 1
ATOM 8266 C CA . LYS F 6 119 ? 671.534 505.004 381.448 1.00 47.66 119 LYS G CA 1
ATOM 8267 C C . LYS F 6 119 ? 672.789 505.740 381.896 1.00 44.64 119 LYS G C 1
ATOM 8268 O O . LYS F 6 119 ? 673.900 505.214 381.772 1.00 46.66 119 LYS G O 1
ATOM 8274 N N . ASN F 6 120 ? 672.632 506.962 382.406 1.00 42.37 120 ASN G N 1
ATOM 8275 C CA . ASN F 6 120 ? 673.780 507.714 382.902 1.00 41.07 120 ASN G CA 1
ATOM 8276 C C . ASN F 6 120 ? 674.451 506.983 384.057 1.00 44.60 120 ASN G C 1
ATOM 8277 O O . ASN F 6 120 ? 675.679 506.846 384.092 1.00 45.96 120 ASN G O 1
ATOM 8282 N N . ARG F 6 121 ? 673.654 506.490 385.005 1.00 46.80 121 ARG G N 1
ATOM 8283 C CA . ARG F 6 121 ? 674.206 505.735 386.124 1.00 44.74 121 ARG G CA 1
ATOM 8284 C C . ARG F 6 121 ? 674.866 504.448 385.646 1.00 46.96 121 ARG G C 1
ATOM 8285 O O . ARG F 6 121 ? 675.935 504.069 386.140 1.00 49.03 121 ARG G O 1
ATOM 8293 N N . GLU F 6 122 ? 674.235 503.756 384.696 1.00 47.08 122 GLU G N 1
ATOM 8294 C CA . GLU F 6 122 ? 674.799 502.512 384.183 1.00 45.36 122 GLU G CA 1
ATOM 8295 C C . GLU F 6 122 ? 676.154 502.756 383.536 1.00 46.06 122 GLU G C 1
ATOM 8296 O O . GLU F 6 122 ? 677.116 502.021 383.782 1.00 49.23 122 GLU G O 1
ATOM 8302 N N . ARG F 6 123 ? 676.249 503.796 382.709 1.00 45.27 123 ARG G N 1
ATOM 8303 C CA . ARG F 6 123 ? 677.508 504.080 382.033 1.00 43.65 123 ARG G CA 1
ATOM 8304 C C . ARG F 6 123 ? 678.562 504.564 383.020 1.00 44.41 123 ARG G C 1
ATOM 8305 O O . ARG F 6 123 ? 679.747 504.247 382.870 1.00 48.21 123 ARG G O 1
ATOM 8313 N N . ALA F 6 124 ? 678.157 505.324 384.040 1.00 41.38 124 ALA G N 1
ATOM 8314 C CA . ALA F 6 124 ? 679.109 505.738 385.065 1.00 40.79 124 ALA G CA 1
ATOM 8315 C C . ALA F 6 124 ? 679.673 504.535 385.804 1.00 42.61 124 ALA G C 1
ATOM 8316 O O . ALA F 6 124 ? 680.883 504.453 386.041 1.00 46.38 124 ALA G O 1
ATOM 8318 N N . ALA F 6 125 ? 678.811 503.585 386.171 1.00 43.55 125 ALA G N 1
ATOM 8319 C CA . ALA F 6 125 ? 679.286 502.381 386.843 1.00 45.31 125 ALA G CA 1
ATOM 8320 C C . ALA F 6 125 ? 680.186 501.561 385.930 1.00 46.61 125 ALA G C 1
ATOM 8321 O O . ALA F 6 125 ? 681.200 501.014 386.375 1.00 48.91 125 ALA G O 1
ATOM 8323 N N . GLU F 6 126 ? 679.828 501.461 384.649 1.00 46.35 126 GLU G N 1
ATOM 8324 C CA . GLU F 6 126 ? 680.667 500.727 383.708 1.00 48.19 126 GLU G CA 1
ATOM 8325 C C . GLU F 6 126 ? 682.046 501.360 383.596 1.00 47.90 126 GLU G C 1
ATOM 8326 O O . GLU F 6 126 ? 683.061 500.656 383.584 1.00 49.93 126 GLU G O 1
ATOM 8332 N N . VAL F 6 127 ? 682.106 502.689 383.516 1.00 46.16 127 VAL G N 1
ATOM 8333 C CA . VAL F 6 127 ? 683.395 503.367 383.434 1.00 42.78 127 VAL G CA 1
ATOM 8334 C C . VAL F 6 127 ? 684.190 503.149 384.713 1.00 45.22 127 VAL G C 1
ATOM 8335 O O . VAL F 6 127 ? 685.395 502.881 384.673 1.00 48.89 127 VAL G O 1
ATOM 8339 N N . PHE F 6 128 ? 683.532 503.252 385.867 1.00 45.59 128 PHE G N 1
ATOM 8340 C CA . PHE F 6 128 ? 684.239 503.161 387.138 1.00 44.82 128 PHE G CA 1
ATOM 8341 C C . PHE F 6 128 ? 684.561 501.733 387.552 1.00 47.63 128 PHE G C 1
ATOM 8342 O O . PHE F 6 128 ? 685.255 501.552 388.556 1.00 51.61 128 PHE G O 1
ATOM 8350 N N . PHE F 6 129 ? 684.056 500.726 386.835 1.00 47.40 129 PHE G N 1
ATOM 8351 C CA . PHE F 6 129 ? 684.409 499.333 387.084 1.00 48.53 129 PHE G CA 1
ATOM 8352 C C . PHE F 6 129 ? 685.317 498.731 386.026 1.00 50.30 129 PHE G C 1
ATOM 8353 O O . PHE F 6 129 ? 686.069 497.806 386.338 1.00 53.66 129 PHE G O 1
ATOM 8361 N N . GLU F 6 130 ? 685.269 499.225 384.788 1.00 50.80 130 GLU G N 1
ATOM 8362 C CA . GLU F 6 130 ? 686.035 498.658 383.683 1.00 52.51 130 GLU G CA 1
ATOM 8363 C C . GLU F 6 130 ? 687.306 499.454 383.407 1.00 52.13 130 GLU G C 1
ATOM 8364 O O . GLU F 6 130 ? 688.404 498.893 383.409 1.00 53.74 130 GLU G O 1
ATOM 8370 N N . THR F 6 131 ? 687.176 500.759 383.160 1.00 48.70 131 THR G N 1
ATOM 8371 C CA . THR F 6 131 ? 688.359 501.582 382.937 1.00 47.64 131 THR G CA 1
ATOM 8372 C C . THR F 6 131 ? 689.202 501.673 384.202 1.00 50.85 131 THR G C 1
ATOM 8373 O O . THR F 6 131 ? 690.415 501.438 384.171 1.00 53.76 131 THR G O 1
ATOM 8377 N N . PHE F 6 132 ? 688.574 502.016 385.323 1.00 48.82 132 PHE G N 1
ATOM 8378 C CA . PHE F 6 132 ? 689.197 501.952 386.638 1.00 48.66 132 PHE G CA 1
ATOM 8379 C C . PHE F 6 132 ? 688.699 500.691 387.328 1.00 53.08 132 PHE G C 1
ATOM 8380 O O . PHE F 6 132 ? 687.500 500.556 387.586 1.00 57.32 132 PHE G O 1
ATOM 8388 N N . ASN F 6 133 ? 689.612 499.769 387.623 1.00 53.35 133 ASN G N 1
ATOM 8389 C CA . ASN F 6 133 ? 689.243 498.487 388.218 1.00 55.76 133 ASN G CA 1
ATOM 8390 C C . ASN F 6 133 ? 689.094 498.626 389.734 1.00 57.93 133 ASN G C 1
ATOM 8391 O O . ASN F 6 133 ? 689.811 498.014 390.523 1.00 62.31 133 ASN G O 1
ATOM 8396 N N . VAL F 6 134 ? 688.126 499.446 390.135 1.00 54.60 134 VAL G N 1
ATOM 8397 C CA . VAL F 6 134 ? 687.919 499.758 391.547 1.00 55.14 134 VAL G CA 1
ATOM 8398 C C . VAL F 6 134 ? 687.379 498.516 392.246 1.00 57.54 134 VAL G C 1
ATOM 8399 O O . VAL F 6 134 ? 686.792 497.649 391.585 1.00 58.75 134 VAL G O 1
ATOM 8403 N N . PRO F 6 135 ? 687.545 498.378 393.568 1.00 57.44 135 PRO G N 1
ATOM 8404 C CA . PRO F 6 135 ? 687.011 497.189 394.245 1.00 59.79 135 PRO G CA 1
ATOM 8405 C C . PRO F 6 135 ? 685.517 497.283 394.507 1.00 61.27 135 PRO G C 1
ATOM 8406 O O . PRO F 6 135 ? 684.829 496.260 394.558 1.00 65.07 135 PRO G O 1
ATOM 8410 N N . ALA F 6 136 ? 685.004 498.499 394.677 1.00 58.81 136 ALA G N 1
ATOM 8411 C CA . ALA F 6 136 ? 683.588 498.688 394.951 1.00 59.64 136 ALA G CA 1
ATOM 8412 C C . ALA F 6 136 ? 683.183 500.095 394.544 1.00 57.88 136 ALA G C 1
ATOM 8413 O O . ALA F 6 136 ? 684.025 500.977 394.364 1.00 59.30 136 ALA G O 1
ATOM 8415 N N . LEU F 6 137 ? 681.874 500.289 394.407 1.00 56.32 137 LEU G N 1
ATOM 8416 C CA . LEU F 6 137 ? 681.304 501.568 394.015 1.00 56.24 137 LEU G CA 1
ATOM 8417 C C . LEU F 6 137 ? 679.971 501.744 394.727 1.00 60.81 137 LEU G C 1
ATOM 8418 O O . LEU F 6 137 ? 679.331 500.771 395.132 1.00 64.17 137 LEU G O 1
ATOM 8423 N N . PHE F 6 138 ? 679.560 503.000 394.889 1.00 60.51 138 PHE G N 1
ATOM 8424 C CA . PHE F 6 138 ? 678.274 503.292 395.519 1.00 57.49 138 PHE G CA 1
ATOM 8425 C C . PHE F 6 138 ? 677.814 504.666 395.053 1.00 53.18 138 PHE G C 1
ATOM 8426 O O . PHE F 6 138 ? 678.478 505.668 395.330 1.00 54.13 138 PHE G O 1
ATOM 8434 N N . ILE F 6 139 ? 676.688 504.705 394.351 1.00 51.10 139 ILE G N 1
ATOM 8435 C CA . ILE F 6 139 ? 676.096 505.960 393.906 1.00 49.79 139 ILE G CA 1
ATOM 8436 C C . ILE F 6 139 ? 675.227 506.516 395.026 1.00 53.70 139 ILE G C 1
ATOM 8437 O O . ILE F 6 139 ? 674.643 505.767 395.817 1.00 57.65 139 ILE G O 1
ATOM 8442 N N . SER F 6 140 ? 675.143 507.843 395.104 1.00 53.06 140 SER G N 1
ATOM 8443 C CA . SER F 6 140 ? 674.375 508.500 396.151 1.00 51.44 140 SER G CA 1
ATOM 8444 C C . SER F 6 140 ? 673.826 509.817 395.624 1.00 51.08 140 SER G C 1
ATOM 8445 O O . SER F 6 140 ? 674.346 510.387 394.662 1.00 52.76 140 SER G O 1
ATOM 8448 N N . MET F 6 141 ? 672.765 510.293 396.271 1.00 49.11 141 MET G N 1
ATOM 8449 C CA . MET F 6 141 ? 672.183 511.589 395.951 1.00 49.41 141 MET G CA 1
ATOM 8450 C C . MET F 6 141 ? 672.810 512.664 396.825 1.00 49.42 141 MET G C 1
ATOM 8451 O O . MET F 6 141 ? 673.405 512.379 397.864 1.00 51.02 141 MET G O 1
ATOM 8456 N N . GLN F 6 142 ? 672.653 513.915 396.396 1.00 47.67 142 GLN G N 1
ATOM 8457 C CA . GLN F 6 142 ? 673.261 515.026 397.118 1.00 48.10 142 GLN G CA 1
ATOM 8458 C C . GLN F 6 142 ? 672.580 515.258 398.463 1.00 49.40 142 GLN G C 1
ATOM 8459 O O . GLN F 6 142 ? 673.230 515.685 399.426 1.00 50.57 142 GLN G O 1
ATOM 8465 N N . ALA F 6 143 ? 671.277 514.981 398.547 1.00 50.02 143 ALA G N 1
ATOM 8466 C CA . ALA F 6 143 ? 670.497 515.388 399.712 1.00 51.23 143 ALA G CA 1
ATOM 8467 C C . ALA F 6 143 ? 670.897 514.609 400.957 1.00 52.40 143 ALA G C 1
ATOM 8468 O O . ALA F 6 143 ? 671.062 515.186 402.040 1.00 55.40 143 ALA G O 1
ATOM 8470 N N . VAL F 6 144 ? 671.032 513.288 400.828 1.00 52.11 144 VAL G N 1
ATOM 8471 C CA . VAL F 6 144 ? 671.388 512.466 401.980 1.00 52.93 144 VAL G CA 1
ATOM 8472 C C . VAL F 6 144 ? 672.757 512.866 402.505 1.00 54.46 144 VAL G C 1
ATOM 8473 O O . VAL F 6 144 ? 672.972 512.957 403.720 1.00 55.81 144 VAL G O 1
ATOM 8477 N N . LEU F 6 145 ? 673.704 513.117 401.601 1.00 52.82 145 LEU G N 1
ATOM 8478 C CA . LEU F 6 145 ? 675.026 513.549 402.032 1.00 51.03 145 LEU G CA 1
ATOM 8479 C C . LEU F 6 145 ? 674.968 514.905 402.723 1.00 50.72 145 LEU G C 1
ATOM 8480 O O . LEU F 6 145 ? 675.623 515.104 403.748 1.00 53.33 145 LEU G O 1
ATOM 8485 N N . SER F 6 146 ? 674.194 515.852 402.191 1.00 48.95 146 SER G N 1
ATOM 8486 C CA . SER F 6 146 ? 674.103 517.152 402.851 1.00 48.19 146 SER G CA 1
ATOM 8487 C C . SER F 6 146 ? 673.532 517.012 404.256 1.00 50.87 146 SER G C 1
ATOM 8488 O O . SER F 6 146 ? 674.008 517.658 405.200 1.00 54.54 146 SER G O 1
ATOM 8491 N N . LEU F 6 147 ? 672.520 516.157 404.417 1.00 53.51 147 LEU G N 1
ATOM 8492 C CA . LEU F 6 147 ? 671.965 515.926 405.747 1.00 53.83 147 LEU G CA 1
ATOM 8493 C C . LEU F 6 147 ? 672.988 515.274 406.667 1.00 56.65 147 LEU G C 1
ATOM 8494 O O . LEU F 6 147 ? 673.057 515.602 407.856 1.00 60.62 147 LEU G O 1
ATOM 8499 N N . TYR F 6 148 ? 673.782 514.339 406.140 1.00 53.95 148 TYR G N 1
ATOM 8500 C CA . TYR F 6 148 ? 674.844 513.736 406.942 1.00 49.78 148 TYR G CA 1
ATOM 8501 C C . TYR F 6 148 ? 675.847 514.789 407.390 1.00 50.31 148 TYR G C 1
ATOM 8502 O O . TYR F 6 148 ? 676.287 514.791 408.545 1.00 51.82 148 TYR G O 1
ATOM 8511 N N . ALA F 6 149 ? 676.221 515.691 406.483 1.00 53.42 149 ALA G N 1
ATOM 8512 C CA . ALA F 6 149 ? 677.202 516.721 406.803 1.00 53.19 149 ALA G CA 1
ATOM 8513 C C . ALA F 6 149 ? 676.685 517.646 407.892 1.00 53.85 149 ALA G C 1
ATOM 8514 O O . ALA F 6 149 ? 677.397 517.951 408.855 1.00 54.10 149 ALA G O 1
ATOM 8516 N N . THR F 6 150 ? 675.440 518.105 407.758 1.00 55.49 150 THR G N 1
ATOM 8517 C CA . THR F 6 150 ? 674.885 518.983 408.779 1.00 56.64 150 THR G CA 1
ATOM 8518 C C . THR F 6 150 ? 674.619 518.234 410.081 1.00 58.90 150 THR G C 1
ATOM 8519 O O . THR F 6 150 ? 674.549 518.865 411.141 1.00 59.98 150 THR G O 1
ATOM 8523 N N . GLY F 6 151 ? 674.487 516.910 410.029 1.00 59.61 151 GLY G N 1
ATOM 8524 C CA . GLY F 6 151 ? 674.327 516.098 411.217 1.00 58.89 151 GLY G CA 1
ATOM 8525 C C . GLY F 6 151 ? 672.901 515.797 411.619 1.00 59.96 151 GLY G C 1
ATOM 8526 O O . GLY F 6 151 ? 672.692 515.231 412.698 1.00 61.17 151 GLY G O 1
ATOM 8527 N N . ARG F 6 152 ? 671.919 516.140 410.788 1.00 60.30 152 ARG G N 1
ATOM 8528 C CA . ARG F 6 152 ? 670.506 515.943 411.087 1.00 64.33 152 ARG G CA 1
ATOM 8529 C C . ARG F 6 152 ? 669.918 514.933 410.115 1.00 66.55 152 ARG G C 1
ATOM 8530 O O . ARG F 6 152 ? 670.142 515.029 408.906 1.00 66.57 152 ARG G O 1
ATOM 8538 N N . THR F 6 153 ? 669.171 513.964 410.646 1.00 68.95 153 THR G N 1
ATOM 8539 C CA . THR F 6 153 ? 668.479 513.007 409.792 1.00 68.37 153 THR G CA 1
ATOM 8540 C C . THR F 6 153 ? 667.226 513.602 409.160 1.00 67.41 153 THR G C 1
ATOM 8541 O O . THR F 6 153 ? 666.835 513.185 408.065 1.00 66.92 153 THR G O 1
ATOM 8545 N N . THR F 6 154 ? 666.588 514.560 409.826 1.00 66.86 154 THR G N 1
ATOM 8546 C CA . THR F 6 154 ? 665.354 515.173 409.357 1.00 66.42 154 THR G CA 1
ATOM 8547 C C . THR F 6 154 ? 665.648 516.468 408.609 1.00 64.22 154 THR G C 1
ATOM 8548 O O . THR F 6 154 ? 666.592 517.192 408.933 1.00 65.08 154 THR G O 1
ATOM 8552 N N . GLY F 6 155 ? 664.822 516.750 407.603 1.00 60.43 155 GLY G N 1
ATOM 8553 C CA . GLY F 6 155 ? 664.915 517.988 406.853 1.00 58.52 155 GLY G CA 1
ATOM 8554 C C . GLY F 6 155 ? 664.622 517.819 405.379 1.00 54.85 155 GLY G C 1
ATOM 8555 O O . GLY F 6 155 ? 664.533 516.694 404.881 1.00 56.69 155 GLY G O 1
ATOM 8556 N N . VAL F 6 156 ? 664.469 518.935 404.672 1.00 51.71 156 VAL G N 1
ATOM 8557 C CA . VAL F 6 156 ? 664.297 518.947 403.225 1.00 49.51 156 VAL G CA 1
ATOM 8558 C C . VAL F 6 156 ? 665.490 519.678 402.635 1.00 49.71 156 VAL G C 1
ATOM 8559 O O . VAL F 6 156 ? 665.762 520.829 402.996 1.00 53.15 156 VAL G O 1
ATOM 8563 N N . VAL F 6 157 ? 666.215 519.002 401.753 1.00 49.22 157 VAL G N 1
ATOM 8564 C CA . VAL F 6 157 ? 667.433 519.539 401.164 1.00 46.47 157 VAL G CA 1
ATOM 8565 C C . VAL F 6 157 ? 667.071 520.122 399.811 1.00 45.92 157 VAL G C 1
ATOM 8566 O O . VAL F 6 157 ? 666.646 519.394 398.910 1.00 49.49 157 VAL G O 1
ATOM 8570 N N . LEU F 6 158 ? 667.238 521.432 399.674 1.00 41.94 158 LEU G N 1
ATOM 8571 C CA . LEU F 6 158 ? 667.118 522.117 398.397 1.00 41.05 158 LEU G CA 1
ATOM 8572 C C . LEU F 6 158 ? 668.521 522.443 397.911 1.00 41.74 158 LEU G C 1
ATOM 8573 O O . LEU F 6 158 ? 669.124 523.421 398.363 1.00 45.61 158 LEU G O 1
ATOM 8578 N N . ASP F 6 159 ? 669.039 521.621 397.003 1.00 40.09 159 ASP G N 1
ATOM 8579 C CA . ASP F 6 159 ? 670.384 521.786 396.471 1.00 41.33 159 ASP G CA 1
ATOM 8580 C C . ASP F 6 159 ? 670.260 522.382 395.081 1.00 41.57 159 ASP G C 1
ATOM 8581 O O . ASP F 6 159 ? 669.573 521.816 394.226 1.00 43.83 159 ASP G O 1
ATOM 8586 N N . SER F 6 160 ? 670.921 523.515 394.865 1.00 39.67 160 SER G N 1
ATOM 8587 C CA . SER F 6 160 ? 670.905 524.234 393.594 1.00 39.43 160 SER G CA 1
ATOM 8588 C C . SER F 6 160 ? 672.342 524.311 393.092 1.00 38.01 160 SER G C 1
ATOM 8589 O O . SER F 6 160 ? 673.104 525.193 393.496 1.00 40.30 160 SER G O 1
ATOM 8592 N N . GLY F 6 161 ? 672.709 523.388 392.213 1.00 38.17 161 GLY G N 1
ATOM 8593 C CA . GLY F 6 161 ? 674.053 523.310 391.683 1.00 40.50 161 GLY G CA 1
ATOM 8594 C C . GLY F 6 161 ? 674.223 524.127 390.422 1.00 40.76 161 GLY G C 1
ATOM 8595 O O . GLY F 6 161 ? 673.468 525.060 390.143 1.00 41.58 161 GLY G O 1
ATOM 8596 N N . ASP F 6 162 ? 675.212 523.753 389.611 1.00 40.35 162 ASP G N 1
ATOM 8597 C CA . ASP F 6 162 ? 675.448 524.474 388.336 1.00 39.92 162 ASP G CA 1
ATOM 8598 C C . ASP F 6 162 ? 674.493 523.935 387.281 1.00 41.01 162 ASP G C 1
ATOM 8599 O O . ASP F 6 162 ? 674.128 524.693 386.384 1.00 43.64 162 ASP G O 1
ATOM 8604 N N . GLY F 6 163 ? 674.086 522.675 387.396 1.00 42.63 163 GLY G N 1
ATOM 8605 C CA . GLY F 6 163 ? 673.256 522.099 386.327 1.00 43.19 163 GLY G CA 1
ATOM 8606 C C . GLY F 6 163 ? 671.822 521.877 386.746 1.00 42.78 163 GLY G C 1
ATOM 8607 O O . GLY F 6 163 ? 670.935 522.143 385.924 1.00 44.81 163 GLY G O 1
ATOM 8608 N N . VAL F 6 164 ? 671.589 521.410 387.971 1.00 40.01 164 VAL G N 1
ATOM 8609 C CA . VAL F 6 164 ? 670.234 521.078 388.389 1.00 40.38 164 VAL G CA 1
ATOM 8610 C C . VAL F 6 164 ? 669.932 521.788 389.700 1.00 41.93 164 VAL G C 1
ATOM 8611 O O . VAL F 6 164 ? 670.829 522.223 390.420 1.00 44.53 164 VAL G O 1
ATOM 8615 N N . THR F 6 165 ? 668.639 521.903 389.997 1.00 40.94 165 THR G N 1
ATOM 8616 C CA . THR F 6 165 ? 668.177 522.345 391.307 1.00 40.13 165 THR G CA 1
ATOM 8617 C C . THR F 6 165 ? 667.050 521.421 391.729 1.00 41.67 165 THR G C 1
ATOM 8618 O O . THR F 6 165 ? 666.028 521.337 391.040 1.00 46.82 165 THR G O 1
ATOM 8622 N N . HIS F 6 166 ? 667.238 520.729 392.850 1.00 39.95 166 HIS G N 1
ATOM 8623 C CA . HIS F 6 166 ? 666.300 519.713 393.301 1.00 40.00 166 HIS G CA 1
ATOM 8624 C C . HIS F 6 166 ? 666.026 519.858 394.787 1.00 40.90 166 HIS G C 1
ATOM 8625 O O . HIS F 6 166 ? 666.919 520.197 395.570 1.00 44.90 166 HIS G O 1
ATOM 8632 N N . ALA F 6 167 ? 664.781 519.576 395.159 1.00 40.90 167 ALA G N 1
ATOM 8633 C CA . ALA F 6 167 ? 664.334 519.533 396.543 1.00 42.61 167 ALA G CA 1
ATOM 8634 C C . ALA F 6 167 ? 663.983 518.092 396.884 1.00 46.13 167 ALA G C 1
ATOM 8635 O O . ALA F 6 167 ? 663.182 517.465 396.182 1.00 49.60 167 ALA G O 1
ATOM 8637 N N . VAL F 6 168 ? 664.588 517.577 397.949 1.00 45.23 168 VAL G N 1
ATOM 8638 C CA . VAL F 6 168 ? 664.381 516.203 398.404 1.00 45.61 168 VAL G CA 1
ATOM 8639 C C . VAL F 6 168 ? 663.985 516.240 399.877 1.00 49.35 168 VAL G C 1
ATOM 8640 O O . VAL F 6 168 ? 664.802 516.668 400.705 1.00 56.55 168 VAL G O 1
ATOM 8644 N N . PRO F 6 169 ? 662.750 515.841 400.266 1.00 47.67 169 PRO G N 1
ATOM 8645 C CA . PRO F 6 169 ? 662.424 515.779 401.697 1.00 51.34 169 PRO G CA 1
ATOM 8646 C C . PRO F 6 169 ? 662.736 514.427 402.308 1.00 56.04 169 PRO G C 1
ATOM 8647 O O . PRO F 6 169 ? 662.311 513.397 401.776 1.00 59.31 169 PRO G O 1
ATOM 8651 N N . ILE F 6 170 ? 663.472 514.416 403.419 1.00 58.77 170 ILE G N 1
ATOM 8652 C CA . ILE F 6 170 ? 663.831 513.200 404.139 1.00 60.30 170 ILE G CA 1
ATOM 8653 C C . ILE F 6 170 ? 663.454 513.426 405.594 1.00 62.54 170 ILE G C 1
ATOM 8654 O O . ILE F 6 170 ? 663.935 514.379 406.217 1.00 65.74 170 ILE G O 1
ATOM 8659 N N . TYR F 6 171 ? 662.600 512.558 406.132 1.00 64.30 171 TYR G N 1
ATOM 8660 C CA . TYR F 6 171 ? 662.093 512.676 407.497 1.00 67.52 171 TYR G CA 1
ATOM 8661 C C . TYR F 6 171 ? 662.607 511.497 408.313 1.00 69.82 171 TYR G C 1
ATOM 8662 O O . TYR F 6 171 ? 662.221 510.350 408.065 1.00 71.54 171 TYR G O 1
ATOM 8671 N N . GLU F 6 172 ? 663.459 511.788 409.297 1.00 69.84 172 GLU G N 1
ATOM 8672 C CA . GLU F 6 172 ? 664.018 510.772 410.191 1.00 70.11 172 GLU G CA 1
ATOM 8673 C C . GLU F 6 172 ? 664.717 509.665 409.405 1.00 67.33 172 GLU G C 1
ATOM 8674 O O . GLU F 6 172 ? 664.596 508.481 409.720 1.00 67.31 172 GLU G O 1
ATOM 8680 N N . GLY F 6 173 ? 665.447 510.054 408.365 1.00 63.61 173 GLY G N 1
ATOM 8681 C CA . GLY F 6 173 ? 666.197 509.110 407.570 1.00 64.42 173 GLY G CA 1
ATOM 8682 C C . GLY F 6 173 ? 665.404 508.389 406.506 1.00 63.96 173 GLY G C 1
ATOM 8683 O O . GLY F 6 173 ? 665.996 507.627 405.732 1.00 66.44 173 GLY G O 1
ATOM 8684 N N . PHE F 6 174 ? 664.091 508.598 406.438 1.00 61.88 174 PHE G N 1
ATOM 8685 C CA . PHE F 6 174 ? 663.245 507.997 405.416 1.00 62.37 174 PHE G CA 1
ATOM 8686 C C . PHE F 6 174 ? 663.032 509.003 404.297 1.00 63.07 174 PHE G C 1
ATOM 8687 O O . PHE F 6 174 ? 662.614 510.137 404.550 1.00 65.35 174 PHE G O 1
ATOM 8695 N N . ALA F 6 175 ? 663.319 508.588 403.069 1.00 61.59 175 ALA G N 1
ATOM 8696 C CA . ALA F 6 175 ? 663.191 509.443 401.899 1.00 60.45 175 ALA G CA 1
ATOM 8697 C C . ALA F 6 175 ? 661.895 509.128 401.170 1.00 59.91 175 ALA G C 1
ATOM 8698 O O . ALA F 6 175 ? 661.544 507.961 400.985 1.00 62.36 175 ALA G O 1
ATOM 8700 N N . MET F 6 176 ? 661.182 510.178 400.771 1.00 57.97 176 MET G N 1
ATOM 8701 C CA . MET F 6 176 ? 659.963 510.041 399.987 1.00 57.23 176 MET G CA 1
ATOM 8702 C C . MET F 6 176 ? 660.324 510.067 398.504 1.00 56.35 176 MET G C 1
ATOM 8703 O O . MET F 6 176 ? 660.540 511.155 397.957 1.00 55.73 176 MET G O 1
ATOM 8708 N N . PRO F 6 177 ? 660.422 508.920 397.818 1.00 57.00 177 PRO G N 1
ATOM 8709 C CA . PRO F 6 177 ? 660.835 508.968 396.405 1.00 56.16 177 PRO G CA 1
ATOM 8710 C C . PRO F 6 177 ? 659.870 509.724 395.513 1.00 54.77 177 PRO G C 1
ATOM 8711 O O . PRO F 6 177 ? 660.302 510.346 394.535 1.00 52.55 177 PRO G O 1
ATOM 8715 N N . HIS F 6 178 ? 658.574 509.686 395.816 1.00 54.32 178 HIS G N 1
ATOM 8716 C CA . HIS F 6 178 ? 657.584 510.342 394.973 1.00 52.52 178 HIS G CA 1
ATOM 8717 C C . HIS F 6 178 ? 657.503 511.842 395.212 1.00 51.86 178 HIS G C 1
ATOM 8718 O O . HIS F 6 178 ? 657.028 512.567 394.333 1.00 53.93 178 HIS G O 1
ATOM 8725 N N . SER F 6 179 ? 657.955 512.323 396.367 1.00 49.14 179 SER G N 1
ATOM 8726 C CA . SER F 6 179 ? 657.921 513.744 396.681 1.00 49.89 179 SER G CA 1
ATOM 8727 C C . SER F 6 179 ? 659.162 514.492 396.217 1.00 50.22 179 SER G C 1
ATOM 8728 O O . SER F 6 179 ? 659.226 515.712 396.391 1.00 51.81 179 SER G O 1
ATOM 8731 N N . ILE F 6 180 ? 660.151 513.802 395.647 1.00 48.67 180 ILE G N 1
ATOM 8732 C CA . ILE F 6 180 ? 661.335 514.482 395.143 1.00 46.05 180 ILE G CA 1
ATOM 8733 C C . ILE F 6 180 ? 660.938 515.376 393.979 1.00 46.99 180 ILE G C 1
ATOM 8734 O O . ILE F 6 180 ? 660.135 514.987 393.120 1.00 50.60 180 ILE G O 1
ATOM 8739 N N . MET F 6 181 ? 661.499 516.582 393.949 1.00 46.38 181 MET G N 1
ATOM 8740 C CA . MET F 6 181 ? 661.230 517.556 392.902 1.00 45.97 181 MET G CA 1
ATOM 8741 C C . MET F 6 181 ? 662.552 518.021 392.315 1.00 45.30 181 MET G C 1
ATOM 8742 O O . MET F 6 181 ? 663.559 518.105 393.018 1.00 47.28 181 MET G O 1
ATOM 8747 N N . ARG F 6 182 ? 662.542 518.329 391.021 1.00 41.91 182 ARG G N 1
ATOM 8748 C CA . ARG F 6 182 ? 663.774 518.644 390.314 1.00 41.06 182 ARG G CA 1
ATOM 8749 C C . ARG F 6 182 ? 663.452 519.490 389.096 1.00 40.53 182 ARG G C 1
ATOM 8750 O O . ARG F 6 182 ? 662.474 519.226 388.393 1.00 43.32 182 ARG G O 1
ATOM 8758 N N . ILE F 6 183 ? 664.281 520.504 388.853 1.00 39.27 183 ILE G N 1
ATOM 8759 C CA . ILE F 6 183 ? 664.220 521.283 387.625 1.00 40.02 183 ILE G CA 1
ATOM 8760 C C . ILE F 6 183 ? 665.644 521.521 387.146 1.00 42.63 183 ILE G C 1
ATOM 8761 O O . ILE F 6 183 ? 666.591 521.543 387.938 1.00 44.64 183 ILE G O 1
ATOM 8766 N N . ASP F 6 184 ? 665.787 521.703 385.837 1.00 43.10 184 ASP G N 1
ATOM 8767 C CA . ASP F 6 184 ? 667.089 521.887 385.217 1.00 42.37 184 ASP G CA 1
ATOM 8768 C C . ASP F 6 184 ? 667.528 523.344 385.156 1.00 43.32 184 ASP G C 1
ATOM 8769 O O . ASP F 6 184 ? 668.630 523.617 384.672 1.00 45.57 184 ASP G O 1
ATOM 8774 N N . ILE F 6 185 ? 666.707 524.279 385.628 1.00 43.00 185 ILE G N 1
ATOM 8775 C CA . ILE F 6 185 ? 667.096 525.684 385.649 1.00 40.82 185 ILE G CA 1
ATOM 8776 C C . ILE F 6 185 ? 667.966 525.924 386.874 1.00 40.39 185 ILE G C 1
ATOM 8777 O O . ILE F 6 185 ? 667.463 525.989 388.002 1.00 43.10 185 ILE G O 1
ATOM 8782 N N . ALA F 6 186 ? 669.268 526.088 386.655 1.00 41.05 186 ALA G N 1
ATOM 8783 C CA . ALA F 6 186 ? 670.248 526.141 387.732 1.00 40.49 186 ALA G CA 1
ATOM 8784 C C . ALA F 6 186 ? 671.263 527.232 387.410 1.00 40.47 186 ALA G C 1
ATOM 8785 O O . ALA F 6 186 ? 671.037 528.069 386.533 1.00 44.51 186 ALA G O 1
ATOM 8787 N N . GLY F 6 187 ? 672.390 527.216 388.128 1.00 36.87 187 GLY G N 1
ATOM 8788 C CA . GLY F 6 187 ? 673.338 528.316 388.043 1.00 38.83 187 GLY G CA 1
ATOM 8789 C C . GLY F 6 187 ? 673.887 528.541 386.646 1.00 42.41 187 GLY G C 1
ATOM 8790 O O . GLY F 6 187 ? 674.093 529.684 386.230 1.00 44.62 187 GLY G O 1
ATOM 8791 N N . ARG F 6 188 ? 674.143 527.462 385.905 1.00 42.49 188 ARG G N 1
ATOM 8792 C CA . ARG F 6 188 ? 674.647 527.626 384.546 1.00 41.29 188 ARG G CA 1
ATOM 8793 C C . ARG F 6 188 ? 673.612 528.299 383.658 1.00 43.23 188 ARG G C 1
ATOM 8794 O O . ARG F 6 188 ? 673.959 529.101 382.783 1.00 47.95 188 ARG G O 1
ATOM 8802 N N . ASP F 6 189 ? 672.333 527.985 383.862 1.00 41.73 189 ASP G N 1
ATOM 8803 C CA . ASP F 6 189 ? 671.289 528.673 383.114 1.00 40.21 189 ASP G CA 1
ATOM 8804 C C . ASP F 6 189 ? 671.232 530.146 383.491 1.00 39.30 189 ASP G C 1
ATOM 8805 O O . ASP F 6 189 ? 670.964 531.001 382.640 1.00 42.46 189 ASP G O 1
ATOM 8810 N N . VAL F 6 190 ? 671.493 530.466 384.761 1.00 37.24 190 VAL G N 1
ATOM 8811 C CA . VAL F 6 190 ? 671.565 531.867 385.165 1.00 37.18 190 VAL G CA 1
ATOM 8812 C C . VAL F 6 190 ? 672.715 532.556 384.448 1.00 38.42 190 VAL G C 1
ATOM 8813 O O . VAL F 6 190 ? 672.591 533.701 384.008 1.00 39.95 190 VAL G O 1
ATOM 8817 N N . SER F 6 191 ? 673.855 531.874 384.327 1.00 37.34 191 SER G N 1
ATOM 8818 C CA . SER F 6 191 ? 674.992 532.460 383.625 1.00 37.30 191 SER G CA 1
ATOM 8819 C C . SER F 6 191 ? 674.685 532.673 382.148 1.00 40.33 191 SER G C 1
ATOM 8820 O O . SER F 6 191 ? 675.073 533.691 381.569 1.00 43.22 191 SER G O 1
ATOM 8823 N N . ARG F 6 192 ? 674.000 531.719 381.520 1.00 41.83 192 ARG G N 1
ATOM 8824 C CA . ARG F 6 192 ? 673.631 531.877 380.114 1.00 42.45 192 ARG G CA 1
ATOM 8825 C C . ARG F 6 192 ? 672.655 533.035 379.929 1.00 43.63 192 ARG G C 1
ATOM 8826 O O . ARG F 6 192 ? 672.792 533.839 378.995 1.00 44.50 192 ARG G O 1
ATOM 8834 N N . PHE F 6 193 ? 671.666 533.138 380.817 1.00 41.67 193 PHE G N 1
ATOM 8835 C CA . PHE F 6 193 ? 670.734 534.257 380.772 1.00 39.55 193 PHE G CA 1
ATOM 8836 C C . PHE F 6 193 ? 671.459 535.577 380.987 1.00 41.25 193 PHE G C 1
ATOM 8837 O O . PHE F 6 193 ? 671.128 536.589 380.360 1.00 46.06 193 PHE G O 1
ATOM 8845 N N . LEU F 6 194 ? 672.450 535.588 381.877 1.00 38.12 194 LEU G N 1
ATOM 8846 C CA . LEU F 6 194 ? 673.229 536.796 382.105 1.00 37.74 194 LEU G CA 1
ATOM 8847 C C . LEU F 6 194 ? 674.048 537.157 380.876 1.00 39.38 194 LEU G C 1
ATOM 8848 O O . LEU F 6 194 ? 674.225 538.338 380.573 1.00 43.78 194 LEU G O 1
ATOM 8853 N N . ARG F 6 195 ? 674.572 536.156 380.168 1.00 39.02 195 ARG G N 1
ATOM 8854 C CA . ARG F 6 195 ? 675.274 536.431 378.918 1.00 39.07 195 ARG G CA 1
ATOM 8855 C C . ARG F 6 195 ? 674.338 537.074 377.907 1.00 41.18 195 ARG G C 1
ATOM 8856 O O . ARG F 6 195 ? 674.708 538.039 377.227 1.00 43.13 195 ARG G O 1
ATOM 8864 N N . LEU F 6 196 ? 673.115 536.553 377.800 1.00 42.35 196 LEU G N 1
ATOM 8865 C CA . LEU F 6 196 ? 672.144 537.143 376.883 1.00 41.12 196 LEU G CA 1
ATOM 8866 C C . LEU F 6 196 ? 671.811 538.578 377.279 1.00 43.00 196 LEU G C 1
ATOM 8867 O O . LEU F 6 196 ? 671.753 539.474 376.426 1.00 46.47 196 LEU G O 1
ATOM 8872 N N . TYR F 6 197 ? 671.601 538.821 378.572 1.00 42.09 197 TYR G N 1
ATOM 8873 C CA . TYR F 6 197 ? 671.274 540.172 379.017 1.00 43.27 197 TYR G CA 1
ATOM 8874 C C . TYR F 6 197 ? 672.448 541.122 378.822 1.00 44.37 197 TYR G C 1
ATOM 8875 O O . TYR F 6 197 ? 672.250 542.297 378.505 1.00 47.85 197 TYR G O 1
ATOM 8884 N N . LEU F 6 198 ? 673.675 540.638 379.007 1.00 41.99 198 LEU G N 1
ATOM 8885 C CA . LEU F 6 198 ? 674.840 541.477 378.757 1.00 41.43 198 LEU G CA 1
ATOM 8886 C C . LEU F 6 198 ? 674.967 541.804 377.277 1.00 42.80 198 LEU G C 1
ATOM 8887 O O . LEU F 6 198 ? 675.375 542.912 376.914 1.00 44.88 198 LEU G O 1
ATOM 8892 N N . ARG F 6 199 ? 674.634 540.849 376.406 1.00 42.61 199 ARG G N 1
ATOM 8893 C CA . ARG F 6 199 ? 674.592 541.153 374.980 1.00 44.19 199 ARG G CA 1
ATOM 8894 C C . ARG F 6 199 ? 673.555 542.228 374.691 1.00 44.11 199 ARG G C 1
ATOM 8895 O O . ARG F 6 199 ? 673.796 543.136 373.889 1.00 45.68 199 ARG G O 1
ATOM 8903 N N . LYS F 6 200 ? 672.395 542.143 375.342 1.00 44.49 200 LYS G N 1
ATOM 8904 C CA . LYS F 6 200 ? 671.392 543.194 375.203 1.00 44.90 200 LYS G CA 1
ATOM 8905 C C . LYS F 6 200 ? 671.850 544.518 375.804 1.00 44.13 200 LYS G C 1
ATOM 8906 O O . LYS F 6 200 ? 671.315 545.567 375.437 1.00 43.87 200 LYS G O 1
ATOM 8912 N N . GLU F 6 201 ? 672.804 544.493 376.736 1.00 43.64 201 GLU G N 1
ATOM 8913 C CA . GLU F 6 201 ? 673.356 545.731 377.274 1.00 42.03 201 GLU G CA 1
ATOM 8914 C C . GLU F 6 201 ? 674.344 546.367 376.305 1.00 42.95 201 GLU G C 1
ATOM 8915 O O . GLU F 6 201 ? 674.406 547.597 376.200 1.00 46.33 201 GLU G O 1
ATOM 8921 N N . GLY F 6 202 ? 675.120 545.548 375.597 1.00 43.16 202 GLY G N 1
ATOM 8922 C CA . GLY F 6 202 ? 676.103 546.038 374.649 1.00 41.95 202 GLY G CA 1
ATOM 8923 C C . GLY F 6 202 ? 677.384 545.229 374.611 1.00 41.65 202 GLY G C 1
ATOM 8924 O O . GLY F 6 202 ? 678.129 545.298 373.630 1.00 43.71 202 GLY G O 1
ATOM 8925 N N . TYR F 6 203 ? 677.651 544.454 375.660 1.00 42.57 203 TYR G N 1
ATOM 8926 C CA . TYR F 6 203 ? 678.887 543.691 375.785 1.00 41.17 203 TYR G CA 1
ATOM 8927 C C . TYR F 6 203 ? 678.651 542.258 375.330 1.00 43.92 203 TYR G C 1
ATOM 8928 O O . TYR F 6 203 ? 677.710 541.604 375.792 1.00 45.54 203 TYR G O 1
ATOM 8937 N N . ASP F 6 204 ? 679.513 541.773 374.441 1.00 43.58 204 ASP G N 1
ATOM 8938 C CA . ASP F 6 204 ? 679.391 540.450 373.844 1.00 46.15 204 ASP G CA 1
ATOM 8939 C C . ASP F 6 204 ? 680.467 539.523 374.393 1.00 49.20 204 ASP G C 1
ATOM 8940 O O . ASP F 6 204 ? 681.630 539.918 374.527 1.00 50.19 204 ASP G O 1
ATOM 8945 N N . PHE F 6 205 ? 680.071 538.292 374.707 1.00 48.25 205 PHE G N 1
ATOM 8946 C CA . PHE F 6 205 ? 680.961 537.283 375.276 1.00 47.33 205 PHE G CA 1
ATOM 8947 C C . PHE F 6 205 ? 680.746 535.945 374.575 1.00 49.84 205 PHE G C 1
ATOM 8948 O O . PHE F 6 205 ? 680.582 534.902 375.207 1.00 51.72 205 PHE G O 1
ATOM 8956 N N . HIS F 6 206 ? 680.741 535.969 373.240 1.00 50.81 206 HIS G N 1
ATOM 8957 C CA . HIS F 6 206 ? 680.431 534.761 372.477 1.00 52.65 206 HIS G CA 1
ATOM 8958 C C . HIS F 6 206 ? 681.482 533.667 372.638 1.00 54.03 206 HIS G C 1
ATOM 8959 O O . HIS F 6 206 ? 681.177 532.496 372.388 1.00 56.37 206 HIS G O 1
ATOM 8966 N N . SER F 6 207 ? 682.702 534.007 373.041 1.00 50.26 207 SER G N 1
ATOM 8967 C CA . SER F 6 207 ? 683.752 533.004 373.152 1.00 48.09 207 SER G CA 1
ATOM 8968 C C . SER F 6 207 ? 683.472 532.051 374.308 1.00 48.80 207 SER G C 1
ATOM 8969 O O . SER F 6 207 ? 682.823 532.406 375.294 1.00 50.96 207 SER G O 1
ATOM 8972 N N . SER F 6 208 ? 683.969 530.819 374.173 1.00 46.92 208 SER G N 1
ATOM 8973 C CA . SER F 6 208 ? 683.820 529.845 375.249 1.00 44.98 208 SER G CA 1
ATOM 8974 C C . SER F 6 208 ? 684.582 530.282 376.491 1.00 45.95 208 SER G C 1
ATOM 8975 O O . SER F 6 208 ? 684.108 530.096 377.617 1.00 46.75 208 SER G O 1
ATOM 8978 N N . SER F 6 209 ? 685.774 530.853 376.309 1.00 46.07 209 SER G N 1
ATOM 8979 C CA . SER F 6 209 ? 686.527 531.355 377.452 1.00 46.07 209 SER G CA 1
ATOM 8980 C C . SER F 6 209 ? 685.809 532.524 378.113 1.00 44.86 209 SER G C 1
ATOM 8981 O O . SER F 6 209 ? 685.797 532.636 379.343 1.00 44.61 209 SER G O 1
ATOM 8984 N N . GLU F 6 210 ? 685.206 533.406 377.314 1.00 44.52 210 GLU G N 1
ATOM 8985 C CA . GLU F 6 210 ? 684.519 534.566 377.869 1.00 45.20 210 GLU G CA 1
ATOM 8986 C C . GLU F 6 210 ? 683.236 534.186 378.597 1.00 43.97 210 GLU G C 1
ATOM 8987 O O . GLU F 6 210 ? 682.743 534.968 379.419 1.00 45.20 210 GLU G O 1
ATOM 8993 N N . PHE F 6 211 ? 682.684 533.003 378.325 1.00 42.94 211 PHE G N 1
ATOM 8994 C CA . PHE F 6 211 ? 681.571 532.526 379.134 1.00 42.01 211 PHE G CA 1
ATOM 8995 C C . PHE F 6 211 ? 681.986 532.367 380.588 1.00 42.21 211 PHE G C 1
ATOM 8996 O O . PHE F 6 211 ? 681.176 532.584 381.494 1.00 44.21 211 PHE G O 1
ATOM 9004 N N . GLU F 6 212 ? 683.256 532.028 380.803 1.00 41.92 212 GLU G N 1
ATOM 9005 C CA . GLU F 6 212 ? 683.755 531.822 382.186 1.00 40.70 212 GLU G CA 1
ATOM 9006 C C . GLU F 6 212 ? 683.991 533.192 382.813 1.00 40.31 212 GLU G C 1
ATOM 9007 O O . GLU F 6 212 ? 684.134 533.253 384.039 1.00 43.36 212 GLU G O 1
ATOM 9013 N N . ILE F 6 213 ? 684.053 534.241 381.994 1.00 39.61 213 ILE G N 1
ATOM 9014 C CA . ILE F 6 213 ? 684.157 535.619 382.554 1.00 39.27 213 ILE G CA 1
ATOM 9015 C C . ILE F 6 213 ? 682.736 536.004 382.953 1.00 39.17 213 ILE G C 1
ATOM 9016 O O . ILE F 6 213 ? 682.566 536.585 384.031 1.00 40.74 213 ILE G O 1
ATOM 9021 N N . VAL F 6 214 ? 681.755 535.664 382.114 1.00 40.31 214 VAL G N 1
ATOM 9022 C CA . VAL F 6 214 ? 680.355 535.922 382.445 1.00 38.15 214 VAL G CA 1
ATOM 9023 C C . VAL F 6 214 ? 679.975 535.207 383.735 1.00 39.06 214 VAL G C 1
ATOM 9024 O O . VAL F 6 214 ? 679.230 535.740 384.565 1.00 42.21 214 VAL G O 1
ATOM 9028 N N . LYS F 6 215 ? 680.465 533.982 383.915 1.00 37.69 215 LYS G N 1
ATOM 9029 C CA . LYS F 6 215 ? 680.204 533.253 385.152 1.00 38.25 215 LYS G CA 1
ATOM 9030 C C . LYS F 6 215 ? 680.817 533.968 386.350 1.00 39.70 215 LYS G C 1
ATOM 9031 O O . LYS F 6 215 ? 680.218 534.020 387.429 1.00 42.36 215 LYS G O 1
ATOM 9037 N N . ALA F 6 216 ? 682.017 534.522 386.181 1.00 38.12 216 ALA G N 1
ATOM 9038 C CA . ALA F 6 216 ? 682.632 535.289 387.259 1.00 37.05 216 ALA G CA 1
ATOM 9039 C C . ALA F 6 216 ? 681.820 536.537 387.577 1.00 38.44 216 ALA G C 1
ATOM 9040 O O . ALA F 6 216 ? 681.682 536.917 388.745 1.00 41.16 216 ALA G O 1
ATOM 9042 N N . ILE F 6 217 ? 681.283 537.194 386.547 1.00 38.06 217 ILE G N 1
ATOM 9043 C CA . ILE F 6 217 ? 680.426 538.357 386.771 1.00 37.71 217 ILE G CA 1
ATOM 9044 C C . ILE F 6 217 ? 679.179 537.948 387.542 1.00 38.42 217 ILE G C 1
ATOM 9045 O O . ILE F 6 217 ? 678.721 538.665 388.438 1.00 39.99 217 ILE G O 1
ATOM 9050 N N . LYS F 6 218 ? 678.603 536.798 387.191 1.00 39.62 218 LYS G N 1
ATOM 9051 C CA . LYS F 6 218 ? 677.467 536.272 387.942 1.00 37.93 218 LYS G CA 1
ATOM 9052 C C . LYS F 6 218 ? 677.837 536.051 389.400 1.00 37.71 218 LYS G C 1
ATOM 9053 O O . LYS F 6 218 ? 677.062 536.380 390.304 1.00 39.09 218 LYS G O 1
ATOM 9059 N N . GLU F 6 219 ? 679.017 535.486 389.646 1.00 39.34 219 GLU G N 1
ATOM 9060 C CA . GLU F 6 219 ? 679.436 535.227 391.019 1.00 37.96 219 GLU G CA 1
ATOM 9061 C C . GLU F 6 219 ? 679.626 536.522 391.797 1.00 37.46 219 GLU G C 1
ATOM 9062 O O . GLU F 6 219 ? 679.261 536.602 392.975 1.00 39.01 219 GLU G O 1
ATOM 9068 N N . ARG F 6 220 ? 680.188 537.550 391.160 1.00 39.23 220 ARG G N 1
ATOM 9069 C CA . ARG F 6 220 ? 680.592 538.755 391.878 1.00 40.71 220 ARG G CA 1
ATOM 9070 C C . ARG F 6 220 ? 679.467 539.784 391.969 1.00 41.60 220 ARG G C 1
ATOM 9071 O O . ARG F 6 220 ? 679.024 540.124 393.070 1.00 41.80 220 ARG G O 1
ATOM 9079 N N . ALA F 6 221 ? 678.991 540.276 390.826 1.00 43.32 221 ALA G N 1
ATOM 9080 C CA . ALA F 6 221 ? 678.058 541.403 390.771 1.00 42.82 221 ALA G CA 1
ATOM 9081 C C . ALA F 6 221 ? 676.707 540.906 390.267 1.00 40.54 221 ALA G C 1
ATOM 9082 O O . ALA F 6 221 ? 676.387 540.995 389.083 1.00 41.79 221 ALA G O 1
ATOM 9084 N N . CYS F 6 222 ? 675.897 540.407 391.196 1.00 38.70 222 CYS G N 1
ATOM 9085 C CA . CYS F 6 222 ? 674.537 539.964 390.928 1.00 39.50 222 CYS G CA 1
ATOM 9086 C C . CYS F 6 222 ? 673.846 539.751 392.262 1.00 41.52 222 CYS G C 1
ATOM 9087 O O . CYS F 6 222 ? 674.480 539.315 393.225 1.00 42.82 222 CYS G O 1
ATOM 9090 N N . TYR F 6 223 ? 672.552 540.055 392.314 1.00 42.71 223 TYR G N 1
ATOM 9091 C CA . TYR F 6 223 ? 671.792 539.901 393.544 1.00 42.30 223 TYR G CA 1
ATOM 9092 C C . TYR F 6 223 ? 670.330 539.669 393.203 1.00 41.96 223 TYR G C 1
ATOM 9093 O O . TYR F 6 223 ? 669.892 539.901 392.075 1.00 45.06 223 TYR G O 1
ATOM 9102 N N . LEU F 6 224 ? 669.582 539.201 394.197 1.00 41.08 224 LEU G N 1
ATOM 9103 C CA . LEU F 6 224 ? 668.149 538.958 394.077 1.00 44.16 224 LEU G CA 1
ATOM 9104 C C . LEU F 6 224 ? 667.413 540.056 394.831 1.00 48.46 224 LEU G C 1
ATOM 9105 O O . LEU F 6 224 ? 667.471 540.117 396.063 1.00 49.84 224 LEU G O 1
ATOM 9110 N N . SER F 6 225 ? 666.722 540.919 394.093 1.00 50.61 225 SER G N 1
ATOM 9111 C CA . SER F 6 225 ? 665.908 541.948 394.721 1.00 53.12 225 SER G CA 1
ATOM 9112 C C . SER F 6 225 ? 664.769 541.305 395.499 1.00 52.97 225 SER G C 1
ATOM 9113 O O . SER F 6 225 ? 664.215 540.284 395.086 1.00 55.22 225 SER G O 1
ATOM 9116 N N . ILE F 6 226 ? 664.425 541.908 396.639 1.00 51.65 226 ILE G N 1
ATOM 9117 C CA . ILE F 6 226 ? 663.417 541.317 397.513 1.00 54.78 226 ILE G CA 1
ATOM 9118 C C . ILE F 6 226 ? 662.055 541.276 396.833 1.00 58.46 226 ILE G C 1
ATOM 9119 O O . ILE F 6 226 ? 661.253 540.372 397.102 1.00 57.27 226 ILE G O 1
ATOM 9124 N N . ASN F 6 227 ? 661.761 542.242 395.965 1.00 61.89 227 ASN G N 1
ATOM 9125 C CA . ASN F 6 227 ? 660.494 542.303 395.246 1.00 63.84 227 ASN G CA 1
ATOM 9126 C C . ASN F 6 227 ? 660.807 542.600 393.783 1.00 70.22 227 ASN G C 1
ATOM 9127 O O . ASN F 6 227 ? 661.512 543.585 393.505 1.00 71.83 227 ASN G O 1
ATOM 9132 N N . PRO F 6 228 ? 660.326 541.812 392.802 1.00 73.59 228 PRO G N 1
ATOM 9133 C CA . PRO F 6 228 ? 660.772 542.035 391.418 1.00 74.94 228 PRO G CA 1
ATOM 9134 C C . PRO F 6 228 ? 660.311 543.350 390.803 1.00 79.12 228 PRO G C 1
ATOM 9135 O O . PRO F 6 228 ? 661.133 544.112 390.283 1.00 77.89 228 PRO G O 1
ATOM 9139 N N . GLN F 6 229 ? 659.005 543.632 390.854 1.00 80.49 229 GLN G N 1
ATOM 9140 C CA . GLN F 6 229 ? 658.463 544.693 390.005 1.00 80.34 229 GLN G CA 1
ATOM 9141 C C . GLN F 6 229 ? 658.789 546.090 390.527 1.00 83.31 229 GLN G C 1
ATOM 9142 O O . GLN F 6 229 ? 658.954 547.014 389.722 1.00 85.34 229 GLN G O 1
ATOM 9148 N N . LYS F 6 230 ? 658.881 546.280 391.846 1.00 83.83 230 LYS G N 1
ATOM 9149 C CA . LYS F 6 230 ? 659.295 547.586 392.360 1.00 86.41 230 LYS G CA 1
ATOM 9150 C C . LYS F 6 230 ? 660.704 547.924 391.892 1.00 87.63 230 LYS G C 1
ATOM 9151 O O . LYS F 6 230 ? 660.974 549.047 391.453 1.00 88.23 230 LYS G O 1
ATOM 9157 N N . ASP F 6 231 ? 661.618 546.955 391.972 1.00 84.70 231 ASP G N 1
ATOM 9158 C CA . ASP F 6 231 ? 662.973 547.182 391.488 1.00 81.96 231 ASP G CA 1
ATOM 9159 C C . ASP F 6 231 ? 663.001 547.357 389.975 1.00 82.67 231 ASP G C 1
ATOM 9160 O O . ASP F 6 231 ? 663.809 548.138 389.459 1.00 81.18 231 ASP G O 1
ATOM 9165 N N . GLU F 6 232 ? 662.135 546.642 389.252 1.00 82.90 232 GLU G N 1
ATOM 9166 C CA . GLU F 6 232 ? 662.062 546.812 387.804 1.00 83.60 232 GLU G CA 1
ATOM 9167 C C . GLU F 6 232 ? 661.638 548.229 387.438 1.00 86.70 232 GLU G C 1
ATOM 9168 O O . GLU F 6 232 ? 662.193 548.833 386.513 1.00 84.36 232 GLU G O 1
ATOM 9174 N N . THR F 6 233 ? 660.651 548.775 388.151 1.00 88.75 233 THR G N 1
ATOM 9175 C CA . THR F 6 233 ? 660.174 550.121 387.849 1.00 89.22 233 THR G CA 1
ATOM 9176 C C . THR F 6 233 ? 661.224 551.170 388.195 1.00 90.64 233 THR G C 1
ATOM 9177 O O . THR F 6 233 ? 661.525 552.054 387.384 1.00 89.86 233 THR G O 1
ATOM 9181 N N . LEU F 6 234 ? 661.796 551.085 389.393 1.00 91.35 234 LEU G N 1
ATOM 9182 C CA . LEU F 6 234 ? 662.733 552.100 389.853 1.00 91.86 234 LEU G CA 1
ATOM 9183 C C . LEU F 6 234 ? 664.014 552.075 389.029 1.00 91.99 234 LEU G C 1
ATOM 9184 O O . LEU F 6 234 ? 664.535 551.009 388.689 1.00 87.70 234 LEU G O 1
ATOM 9189 N N . GLU F 6 235 ? 664.521 553.263 388.711 1.00 93.84 235 GLU G N 1
ATOM 9190 C CA . GLU F 6 235 ? 665.817 553.368 388.057 1.00 92.92 235 GLU G CA 1
ATOM 9191 C C . GLU F 6 235 ? 666.910 552.874 388.995 1.00 89.99 235 GLU G C 1
ATOM 9192 O O . GLU F 6 235 ? 666.826 553.048 390.214 1.00 89.03 235 GLU G O 1
ATOM 9198 N N . THR F 6 236 ? 667.937 552.255 388.417 1.00 84.15 236 THR G N 1
ATOM 9199 C CA . THR F 6 236 ? 669.024 551.644 389.169 1.00 81.37 236 THR G CA 1
ATOM 9200 C C . THR F 6 236 ? 670.355 552.233 388.725 1.00 77.01 236 THR G C 1
ATOM 9201 O O . THR F 6 236 ? 670.564 552.500 387.538 1.00 74.97 236 THR G O 1
ATOM 9205 N N . GLU F 6 237 ? 671.248 552.437 389.689 1.00 74.84 237 GLU G N 1
ATOM 9206 C CA . GLU F 6 237 ? 672.591 552.903 389.378 1.00 73.31 237 GLU G CA 1
ATOM 9207 C C . GLU F 6 237 ? 673.361 551.816 388.640 1.00 68.31 237 GLU G C 1
ATOM 9208 O O . GLU F 6 237 ? 673.216 550.625 388.928 1.00 65.88 237 GLU G O 1
ATOM 9214 N N . LYS F 6 238 ? 674.186 552.234 387.682 1.00 65.04 238 LYS G N 1
ATOM 9215 C CA . LYS F 6 238 ? 674.954 551.307 386.852 1.00 62.19 238 LYS G CA 1
ATOM 9216 C C . LYS F 6 238 ? 676.265 550.995 387.561 1.00 62.54 238 LYS G C 1
ATOM 9217 O O . LYS F 6 238 ? 677.257 551.712 387.427 1.00 64.75 238 LYS G O 1
ATOM 9223 N N . ALA F 6 239 ? 676.272 549.910 388.329 1.00 59.03 239 ALA G N 1
ATOM 9224 C CA . ALA F 6 239 ? 677.504 549.453 388.953 1.00 58.28 239 ALA G CA 1
ATOM 9225 C C . ALA F 6 239 ? 678.478 548.972 387.886 1.00 56.40 239 ALA G C 1
ATOM 9226 O O . ALA F 6 239 ? 678.086 548.313 386.919 1.00 57.58 239 ALA G O 1
ATOM 9228 N N . GLN F 6 240 ? 679.754 549.302 388.068 1.00 53.30 240 GLN G N 1
ATOM 9229 C CA . GLN F 6 240 ? 680.792 549.004 387.091 1.00 52.85 240 GLN G CA 1
ATOM 9230 C C . GLN F 6 240 ? 681.607 547.804 387.552 1.00 49.84 240 GLN G C 1
ATOM 9231 O O . GLN F 6 240 ? 681.986 547.709 388.723 1.00 51.21 240 GLN G O 1
ATOM 9237 N N . TYR F 6 241 ? 681.870 546.893 386.619 1.00 46.63 241 TYR G N 1
ATOM 9238 C CA . TYR F 6 241 ? 682.662 545.697 386.855 1.00 47.23 241 TYR G CA 1
ATOM 9239 C C . TYR F 6 241 ? 683.911 545.752 385.988 1.00 49.16 241 TYR G C 1
ATOM 9240 O O . TYR F 6 241 ? 683.880 546.256 384.862 1.00 49.95 241 TYR G O 1
ATOM 9249 N N . TYR F 6 242 ? 685.010 545.223 386.521 1.00 48.87 242 TYR G N 1
ATOM 9250 C CA . TYR F 6 242 ? 686.305 545.242 385.854 1.00 47.83 242 TYR G CA 1
ATOM 9251 C C . TYR F 6 242 ? 686.558 543.891 385.197 1.00 49.46 242 TYR G C 1
ATOM 9252 O O . TYR F 6 242 ? 686.663 542.872 385.886 1.00 54.21 242 TYR G O 1
ATOM 9261 N N . LEU F 6 243 ? 686.670 543.889 383.871 1.00 46.79 243 LEU G N 1
ATOM 9262 C CA . LEU F 6 243 ? 686.979 542.670 383.148 1.00 45.88 243 LEU G CA 1
ATOM 9263 C C . LEU F 6 243 ? 688.436 542.281 383.392 1.00 46.28 243 LEU G C 1
ATOM 9264 O O . LEU F 6 243 ? 689.225 543.092 383.881 1.00 47.91 243 LEU G O 1
ATOM 9269 N N . PRO F 6 244 ? 688.813 541.029 383.091 1.00 41.71 244 PRO G N 1
ATOM 9270 C CA . PRO F 6 244 ? 690.206 540.617 383.349 1.00 42.63 244 PRO G CA 1
ATOM 9271 C C . PRO F 6 244 ? 691.245 541.452 382.621 1.00 45.15 244 PRO G C 1
ATOM 9272 O O . PRO F 6 244 ? 692.318 541.711 383.178 1.00 48.73 244 PRO G O 1
ATOM 9276 N N . ASP F 6 245 ? 690.963 541.881 381.389 1.00 42.63 245 ASP G N 1
ATOM 9277 C CA . ASP F 6 245 ? 691.951 542.663 380.652 1.00 42.32 245 ASP G CA 1
ATOM 9278 C C . ASP F 6 245 ? 692.177 544.023 381.300 1.00 44.65 245 ASP G C 1
ATOM 9279 O O . ASP F 6 245 ? 693.315 544.500 381.367 1.00 49.79 245 ASP G O 1
ATOM 9284 N N . GLY F 6 246 ? 691.111 544.652 381.792 1.00 42.27 246 GLY G N 1
ATOM 9285 C CA . GLY F 6 246 ? 691.199 545.959 382.416 1.00 41.01 246 GLY G CA 1
ATOM 9286 C C . GLY F 6 246 ? 690.033 546.858 382.066 1.00 44.08 246 GLY G C 1
ATOM 9287 O O . GLY F 6 246 ? 689.689 547.761 382.834 1.00 48.86 246 GLY G O 1
ATOM 9288 N N . SER F 6 247 ? 689.417 546.627 380.911 1.00 43.43 247 SER G N 1
ATOM 9289 C CA . SER F 6 247 ? 688.273 547.426 380.504 1.00 43.57 247 SER G CA 1
ATOM 9290 C C . SER F 6 247 ? 687.091 547.172 381.431 1.00 46.43 247 SER G C 1
ATOM 9291 O O . SER F 6 247 ? 686.923 546.078 381.975 1.00 49.78 247 SER G O 1
ATOM 9294 N N . THR F 6 248 ? 686.270 548.201 381.608 1.00 45.78 248 THR G N 1
ATOM 9295 C CA . THR F 6 248 ? 685.124 548.160 382.503 1.00 46.10 248 THR G CA 1
ATOM 9296 C C . THR F 6 248 ? 683.837 547.935 381.721 1.00 47.48 248 THR G C 1
ATOM 9297 O O . THR F 6 248 ? 683.763 548.174 380.513 1.00 49.47 248 THR G O 1
ATOM 9301 N N . ILE F 6 249 ? 682.819 547.460 382.433 1.00 47.38 249 ILE G N 1
ATOM 9302 C CA . ILE F 6 249 ? 681.478 547.298 381.883 1.00 47.47 249 ILE G CA 1
ATOM 9303 C C . ILE F 6 249 ? 680.469 547.791 382.909 1.00 51.12 249 ILE G C 1
ATOM 9304 O O . ILE F 6 249 ? 680.575 547.481 384.099 1.00 52.02 249 ILE G O 1
ATOM 9309 N N . GLU F 6 250 ? 679.493 548.565 382.443 1.00 51.78 250 GLU G N 1
ATOM 9310 C CA . GLU F 6 250 ? 678.408 549.066 383.280 1.00 51.89 250 GLU G CA 1
ATOM 9311 C C . GLU F 6 250 ? 677.234 548.105 383.137 1.00 51.83 250 GLU G C 1
ATOM 9312 O O . GLU F 6 250 ? 676.597 548.046 382.081 1.00 53.36 250 GLU G O 1
ATOM 9318 N N . ILE F 6 251 ? 676.946 547.356 384.200 1.00 48.91 251 ILE G N 1
ATOM 9319 C CA . ILE F 6 251 ? 676.004 546.245 384.096 1.00 49.92 251 ILE G CA 1
ATOM 9320 C C . ILE F 6 251 ? 674.568 546.758 384.114 1.00 53.45 251 ILE G C 1
ATOM 9321 O O . ILE F 6 251 ? 673.781 546.481 383.202 1.00 54.56 251 ILE G O 1
ATOM 9326 N N . GLY F 6 252 ? 674.203 547.505 385.153 1.00 54.29 252 GLY G N 1
ATOM 9327 C CA . GLY F 6 252 ? 672.871 548.049 385.262 1.00 53.47 252 GLY G CA 1
ATOM 9328 C C . GLY F 6 252 ? 671.829 546.987 385.593 1.00 50.21 252 GLY G C 1
ATOM 9329 O O . GLY F 6 252 ? 672.063 546.140 386.462 1.00 52.24 252 GLY G O 1
ATOM 9330 N N . PRO F 6 253 ? 670.665 547.000 384.920 1.00 48.43 253 PRO G N 1
ATOM 9331 C CA . PRO F 6 253 ? 669.558 546.135 385.371 1.00 51.13 253 PRO G CA 1
ATOM 9332 C C . PRO F 6 253 ? 669.880 544.654 385.347 1.00 50.92 253 PRO G C 1
ATOM 9333 O O . PRO F 6 253 ? 669.372 543.900 386.190 1.00 53.59 253 PRO G O 1
ATOM 9337 N N . SER F 6 254 ? 670.763 544.221 384.444 1.00 50.14 254 SER G N 1
ATOM 9338 C CA . SER F 6 254 ? 671.159 542.819 384.373 1.00 49.30 254 SER G CA 1
ATOM 9339 C C . SER F 6 254 ? 671.806 542.319 385.657 1.00 49.99 254 SER G C 1
ATOM 9340 O O . SER F 6 254 ? 671.979 541.105 385.804 1.00 50.74 254 SER G O 1
ATOM 9343 N N . ARG F 6 255 ? 672.181 543.213 386.576 1.00 49.98 255 ARG G N 1
ATOM 9344 C CA . ARG F 6 255 ? 672.655 542.774 387.880 1.00 46.72 255 ARG G CA 1
ATOM 9345 C C . ARG F 6 255 ? 671.601 541.936 388.591 1.00 47.41 255 ARG G C 1
ATOM 9346 O O . ARG F 6 255 ? 671.924 540.889 389.164 1.00 48.97 255 ARG G O 1
ATOM 9354 N N . PHE F 6 256 ? 670.332 542.366 388.550 1.00 47.67 256 PHE G N 1
ATOM 9355 C CA . PHE F 6 256 ? 669.269 541.688 389.287 1.00 47.84 256 PHE G CA 1
ATOM 9356 C C . PHE F 6 256 ? 668.250 540.977 388.412 1.00 48.84 256 PHE G C 1
ATOM 9357 O O . PHE F 6 256 ? 667.491 540.155 388.932 1.00 47.23 256 PHE G O 1
ATOM 9365 N N . ARG F 6 257 ? 668.206 541.266 387.114 1.00 50.22 257 ARG G N 1
ATOM 9366 C CA . ARG F 6 257 ? 667.269 540.576 386.238 1.00 49.61 257 ARG G CA 1
ATOM 9367 C C . ARG F 6 257 ? 667.734 539.174 385.864 1.00 47.13 257 ARG G C 1
ATOM 9368 O O . ARG F 6 257 ? 666.918 538.372 385.402 1.00 46.95 257 ARG G O 1
ATOM 9376 N N . ALA F 6 258 ? 669.015 538.860 386.057 1.00 46.55 258 ALA G N 1
ATOM 9377 C CA . ALA F 6 258 ? 669.559 537.549 385.726 1.00 43.80 258 ALA G CA 1
ATOM 9378 C C . ALA F 6 258 ? 669.168 536.479 386.743 1.00 42.94 258 ALA G C 1
ATOM 9379 O O . ALA F 6 258 ? 668.565 535.472 386.354 1.00 41.37 258 ALA G O 1
ATOM 9381 N N . PRO F 6 259 ? 669.482 536.630 388.036 1.00 42.09 259 PRO G N 1
ATOM 9382 C CA . PRO F 6 259 ? 669.155 535.550 388.985 1.00 40.29 259 PRO G CA 1
ATOM 9383 C C . PRO F 6 259 ? 667.668 535.304 389.151 1.00 41.94 259 PRO G C 1
ATOM 9384 O O . PRO F 6 259 ? 667.286 534.226 389.625 1.00 42.66 259 PRO G O 1
ATOM 9388 N N . GLU F 6 260 ? 666.810 536.246 388.750 1.00 42.89 260 GLU G N 1
ATOM 9389 C CA . GLU F 6 260 ? 665.370 536.040 388.859 1.00 40.44 260 GLU G CA 1
ATOM 9390 C C . GLU F 6 260 ? 664.885 534.875 388.008 1.00 41.25 260 GLU G C 1
ATOM 9391 O O . GLU F 6 260 ? 663.761 534.404 388.208 1.00 43.56 260 GLU G O 1
ATOM 9397 N N . LEU F 6 261 ? 665.701 534.410 387.057 1.00 40.93 261 LEU G N 1
ATOM 9398 C CA . LEU F 6 261 ? 665.383 533.194 386.320 1.00 38.50 261 LEU G CA 1
ATOM 9399 C C . LEU F 6 261 ? 665.159 532.016 387.259 1.00 39.77 261 LEU G C 1
ATOM 9400 O O . LEU F 6 261 ? 664.362 531.125 386.949 1.00 43.13 261 LEU G O 1
ATOM 9405 N N . LEU F 6 262 ? 665.860 531.980 388.395 1.00 40.24 262 LEU G N 1
ATOM 9406 C CA . LEU F 6 262 ? 665.690 530.866 389.322 1.00 39.20 262 LEU G CA 1
ATOM 9407 C C . LEU F 6 262 ? 664.269 530.814 389.866 1.00 41.40 262 LEU G C 1
ATOM 9408 O O . LEU F 6 262 ? 663.728 529.729 390.105 1.00 44.29 262 LEU G O 1
ATOM 9413 N N . PHE F 6 263 ? 663.649 531.977 390.065 1.00 41.09 263 PHE G N 1
ATOM 9414 C CA . PHE F 6 263 ? 662.300 532.060 390.606 1.00 42.14 263 PHE G CA 1
ATOM 9415 C C . PHE F 6 263 ? 661.225 532.161 389.533 1.00 42.53 263 PHE G C 1
ATOM 9416 O O . PHE F 6 263 ? 660.066 531.841 389.814 1.00 43.43 263 PHE G O 1
ATOM 9424 N N . ARG F 6 264 ? 661.579 532.591 388.322 1.00 42.49 264 ARG G N 1
ATOM 9425 C CA . ARG F 6 264 ? 660.644 532.725 387.204 1.00 42.66 264 ARG G CA 1
ATOM 9426 C C . ARG F 6 264 ? 661.253 532.044 385.985 1.00 44.06 264 ARG G C 1
ATOM 9427 O O . ARG F 6 264 ? 661.869 532.707 385.139 1.00 45.72 264 ARG G O 1
ATOM 9435 N N . PRO F 6 265 ? 661.117 530.718 385.867 1.00 42.22 265 PRO G N 1
ATOM 9436 C CA . PRO F 6 265 ? 661.679 530.034 384.691 1.00 41.67 265 PRO G CA 1
ATOM 9437 C C . PRO F 6 265 ? 661.114 530.524 383.371 1.00 44.36 265 PRO G C 1
ATOM 9438 O O . PRO F 6 265 ? 661.815 530.476 382.353 1.00 46.53 265 PRO G O 1
ATOM 9442 N N . ASP F 6 266 ? 659.889 531.050 383.358 1.00 44.25 266 ASP G N 1
ATOM 9443 C CA . ASP F 6 266 ? 659.291 531.510 382.111 1.00 44.31 266 ASP G CA 1
ATOM 9444 C C . ASP F 6 266 ? 660.045 532.680 381.492 1.00 44.39 266 ASP G C 1
ATOM 9445 O O . ASP F 6 266 ? 659.772 533.023 380.337 1.00 44.17 266 ASP G O 1
ATOM 9450 N N . LEU F 6 267 ? 660.965 533.309 382.229 1.00 43.80 267 LEU G N 1
ATOM 9451 C CA . LEU F 6 267 ? 661.832 534.316 381.631 1.00 42.16 267 LEU G CA 1
ATOM 9452 C C . LEU F 6 267 ? 662.628 533.741 380.467 1.00 42.68 267 LEU G C 1
ATOM 9453 O O . LEU F 6 267 ? 662.849 534.433 379.466 1.00 44.62 267 LEU G O 1
ATOM 9458 N N . ILE F 6 268 ? 663.065 532.485 380.573 1.00 42.47 268 ILE G N 1
ATOM 9459 C CA . ILE F 6 268 ? 663.814 531.831 379.500 1.00 43.25 268 ILE G CA 1
ATOM 9460 C C . ILE F 6 268 ? 662.907 530.936 378.650 1.00 44.29 268 ILE G C 1
ATOM 9461 O O . ILE F 6 268 ? 663.397 530.083 377.913 1.00 43.37 268 ILE G O 1
ATOM 9466 N N . GLY F 6 269 ? 661.592 531.121 378.735 1.00 44.26 269 GLY G N 1
ATOM 9467 C CA . GLY F 6 269 ? 660.673 530.370 377.909 1.00 42.82 269 GLY G CA 1
ATOM 9468 C C . GLY F 6 269 ? 660.417 528.948 378.348 1.00 44.95 269 GLY G C 1
ATOM 9469 O O . GLY F 6 269 ? 659.756 528.206 377.613 1.00 46.92 269 GLY G O 1
ATOM 9470 N N . GLU F 6 270 ? 660.908 528.542 379.516 1.00 45.64 270 GLU G N 1
ATOM 9471 C CA . GLU F 6 270 ? 660.737 527.183 380.009 1.00 46.82 270 GLU G CA 1
ATOM 9472 C C . GLU F 6 270 ? 659.537 527.178 380.946 1.00 49.14 270 GLU G C 1
ATOM 9473 O O . GLU F 6 270 ? 659.440 528.021 381.843 1.00 48.82 270 GLU G O 1
ATOM 9479 N N . GLU F 6 271 ? 658.630 526.228 380.732 1.00 49.55 271 GLU G N 1
ATOM 9480 C CA . GLU F 6 271 ? 657.409 526.111 381.526 1.00 49.82 271 GLU G CA 1
ATOM 9481 C C . GLU F 6 271 ? 657.631 525.114 382.663 1.00 49.89 271 GLU G C 1
ATOM 9482 O O . GLU F 6 271 ? 657.147 523.983 382.649 1.00 52.90 271 GLU G O 1
ATOM 9488 N N . SER F 6 272 ? 658.382 525.570 383.664 1.00 47.56 272 SER G N 1
ATOM 9489 C CA . SER F 6 272 ? 658.744 524.758 384.815 1.00 49.16 272 SER G CA 1
ATOM 9490 C C . SER F 6 272 ? 658.483 525.537 386.094 1.00 49.50 272 SER G C 1
ATOM 9491 O O . SER F 6 272 ? 658.326 526.760 386.083 1.00 50.71 272 SER G O 1
ATOM 9494 N N . GLU F 6 273 ? 658.436 524.806 387.201 1.00 48.79 273 GLU G N 1
ATOM 9495 C CA . GLU F 6 273 ? 658.259 525.425 388.503 1.00 48.80 273 GLU G CA 1
ATOM 9496 C C . GLU F 6 273 ? 659.496 526.229 388.884 1.00 48.13 273 GLU G C 1
ATOM 9497 O O . GLU F 6 273 ? 660.616 525.923 388.470 1.00 48.70 273 GLU G O 1
ATOM 9503 N N . GLY F 6 274 ? 659.281 527.272 389.673 1.00 46.16 274 GLY G N 1
ATOM 9504 C CA . GLY F 6 274 ? 660.388 528.024 390.219 1.00 44.63 274 GLY G CA 1
ATOM 9505 C C . GLY F 6 274 ? 661.055 527.279 391.356 1.00 43.78 274 GLY G C 1
ATOM 9506 O O . GLY F 6 274 ? 660.600 526.230 391.810 1.00 47.07 274 GLY G O 1
ATOM 9507 N N . ILE F 6 275 ? 662.171 527.839 391.824 1.00 40.14 275 ILE G N 1
ATOM 9508 C CA . ILE F 6 275 ? 662.902 527.216 392.924 1.00 41.79 275 ILE G CA 1
ATOM 9509 C C . ILE F 6 275 ? 662.051 527.217 394.191 1.00 44.37 275 ILE G C 1
ATOM 9510 O O . ILE F 6 275 ? 661.970 526.207 394.905 1.00 46.59 275 ILE G O 1
ATOM 9515 N N . HIS F 6 276 ? 661.378 528.335 394.473 1.00 44.93 276 HIS G N 1
ATOM 9516 C CA . HIS F 6 276 ? 660.469 528.383 395.613 1.00 43.45 276 HIS G CA 1
ATOM 9517 C C . HIS F 6 276 ? 659.301 527.425 395.421 1.00 44.86 276 HIS G C 1
ATOM 9518 O O . HIS F 6 276 ? 658.894 526.732 396.362 1.00 45.69 276 HIS G O 1
ATOM 9525 N N . GLU F 6 277 ? 658.753 527.366 394.206 1.00 46.71 277 GLU G N 1
ATOM 9526 C CA . GLU F 6 277 ? 657.684 526.419 393.923 1.00 47.59 277 GLU G CA 1
ATOM 9527 C C . GLU F 6 277 ? 658.179 524.990 394.072 1.00 48.49 277 GLU G C 1
ATOM 9528 O O . GLU F 6 277 ? 657.458 524.127 394.582 1.00 51.85 277 GLU G O 1
ATOM 9534 N N . VAL F 6 278 ? 659.412 524.727 393.633 1.00 47.74 278 VAL G N 1
ATOM 9535 C CA . VAL F 6 278 ? 660.009 523.406 393.812 1.00 46.73 278 VAL G CA 1
ATOM 9536 C C . VAL F 6 278 ? 660.029 523.041 395.289 1.00 47.27 278 VAL G C 1
ATOM 9537 O O . VAL F 6 278 ? 659.605 521.948 395.680 1.00 49.07 278 VAL G O 1
ATOM 9541 N N . LEU F 6 279 ? 660.482 523.969 396.135 1.00 47.13 279 LEU G N 1
ATOM 9542 C CA . LEU F 6 279 ? 660.552 523.691 397.567 1.00 46.06 279 LEU G CA 1
ATOM 9543 C C . LEU F 6 279 ? 659.170 523.417 398.148 1.00 49.95 279 LEU G C 1
ATOM 9544 O O . LEU F 6 279 ? 658.952 522.394 398.813 1.00 52.32 279 LEU G O 1
ATOM 9549 N N . VAL F 6 280 ? 658.219 524.321 397.905 1.00 50.42 280 VAL G N 1
ATOM 9550 C CA . VAL F 6 280 ? 656.925 524.207 398.571 1.00 50.15 280 VAL G CA 1
ATOM 9551 C C . VAL F 6 280 ? 656.179 522.974 398.078 1.00 50.23 280 VAL G C 1
ATOM 9552 O O . VAL F 6 280 ? 655.534 522.275 398.866 1.00 53.69 280 VAL G O 1
ATOM 9556 N N . PHE F 6 281 ? 656.255 522.672 396.780 1.00 48.55 281 PHE G N 1
ATOM 9557 C CA . PHE F 6 281 ? 655.587 521.478 396.282 1.00 48.78 281 PHE G CA 1
ATOM 9558 C C . PHE F 6 281 ? 656.286 520.211 396.751 1.00 51.51 281 PHE G C 1
ATOM 9559 O O . PHE F 6 281 ? 655.625 519.186 396.954 1.00 53.42 281 PHE G O 1
ATOM 9567 N N . ALA F 6 282 ? 657.608 520.251 396.939 1.00 50.50 282 ALA G N 1
ATOM 9568 C CA . ALA F 6 282 ? 658.293 519.097 397.506 1.00 50.29 282 ALA G CA 1
ATOM 9569 C C . ALA F 6 282 ? 657.810 518.823 398.920 1.00 51.87 282 ALA G C 1
ATOM 9570 O O . ALA F 6 282 ? 657.618 517.665 399.306 1.00 53.99 282 ALA G O 1
ATOM 9572 N N . ILE F 6 283 ? 657.611 519.877 399.713 1.00 54.03 283 ILE G N 1
ATOM 9573 C CA . ILE F 6 283 ? 657.073 519.683 401.058 1.00 54.26 283 ILE G CA 1
ATOM 9574 C C . ILE F 6 283 ? 655.635 519.177 400.981 1.00 56.06 283 ILE G C 1
ATOM 9575 O O . ILE F 6 283 ? 655.251 518.243 401.693 1.00 57.71 283 ILE G O 1
ATOM 9580 N N . GLN F 6 284 ? 654.820 519.784 400.115 1.00 58.02 284 GLN G N 1
ATOM 9581 C CA . GLN F 6 284 ? 653.384 519.516 400.123 1.00 58.24 284 GLN G CA 1
ATOM 9582 C C . GLN F 6 284 ? 653.023 518.165 399.521 1.00 58.06 284 GLN G C 1
ATOM 9583 O O . GLN F 6 284 ? 651.966 517.621 399.856 1.00 59.83 284 GLN G O 1
ATOM 9589 N N . LYS F 6 285 ? 653.852 517.615 398.634 1.00 55.42 285 LYS G N 1
ATOM 9590 C CA . LYS F 6 285 ? 653.553 516.293 398.094 1.00 54.76 285 LYS G CA 1
ATOM 9591 C C . LYS F 6 285 ? 653.644 515.216 399.168 1.00 57.98 285 LYS G C 1
ATOM 9592 O O . LYS F 6 285 ? 652.980 514.179 399.061 1.00 58.53 285 LYS G O 1
ATOM 9598 N N . SER F 6 286 ? 654.452 515.438 400.201 1.00 60.10 286 SER G N 1
ATOM 9599 C CA . SER F 6 286 ? 654.603 514.470 401.275 1.00 61.84 286 SER G CA 1
ATOM 9600 C C . SER F 6 286 ? 653.338 514.424 402.133 1.00 66.72 286 SER G C 1
ATOM 9601 O O . SER F 6 286 ? 652.391 515.191 401.940 1.00 68.04 286 SER G O 1
ATOM 9604 N N . ASP F 6 287 ? 653.329 513.503 403.093 1.00 70.88 287 ASP G N 1
ATOM 9605 C CA . ASP F 6 287 ? 652.184 513.351 403.979 1.00 74.55 287 ASP G CA 1
ATOM 9606 C C . ASP F 6 287 ? 652.008 514.591 404.847 1.00 73.79 287 ASP G C 1
ATOM 9607 O O . ASP F 6 287 ? 652.965 515.308 405.148 1.00 72.90 287 ASP G O 1
ATOM 9612 N N . MET F 6 288 ? 650.758 514.837 405.250 1.00 74.53 288 MET G N 1
ATOM 9613 C CA . MET F 6 288 ? 650.425 516.059 405.979 1.00 74.54 288 MET G CA 1
ATOM 9614 C C . MET F 6 288 ? 651.176 516.138 407.303 1.00 75.97 288 MET G C 1
ATOM 9615 O O . MET F 6 288 ? 651.750 517.180 407.642 1.00 75.48 288 MET G O 1
ATOM 9620 N N . ASP F 6 289 ? 651.203 515.033 408.053 1.00 78.36 289 ASP G N 1
ATOM 9621 C CA . ASP F 6 289 ? 651.736 515.053 409.412 1.00 81.60 289 ASP G CA 1
ATOM 9622 C C . ASP F 6 289 ? 653.205 515.452 409.463 1.00 79.30 289 ASP G C 1
ATOM 9623 O O . ASP F 6 289 ? 653.657 515.970 410.490 1.00 76.85 289 ASP G O 1
ATOM 9628 N N . LEU F 6 290 ? 653.955 515.234 408.384 1.00 77.57 290 LEU G N 1
ATOM 9629 C CA . LEU F 6 290 ? 655.366 515.590 408.345 1.00 72.94 290 LEU G CA 1
ATOM 9630 C C . LEU F 6 290 ? 655.613 517.031 407.924 1.00 69.99 290 LEU G C 1
ATOM 9631 O O . LEU F 6 290 ? 656.704 517.551 408.193 1.00 70.75 290 LEU G O 1
ATOM 9636 N N . ARG F 6 291 ? 654.621 517.692 407.312 1.00 70.53 291 ARG G N 1
ATOM 9637 C CA . ARG F 6 291 ? 654.871 518.951 406.609 1.00 68.77 291 ARG G CA 1
ATOM 9638 C C . ARG F 6 291 ? 655.445 520.010 407.541 1.00 69.40 291 ARG G C 1
ATOM 9639 O O . ARG F 6 291 ? 656.433 520.674 407.206 1.00 69.85 291 ARG G O 1
ATOM 9647 N N . ARG F 6 292 ? 654.859 520.155 408.731 1.00 69.64 292 ARG G N 1
ATOM 9648 C CA . ARG F 6 292 ? 655.376 521.119 409.698 1.00 69.99 292 ARG G CA 1
ATOM 9649 C C . ARG F 6 292 ? 656.829 520.816 410.037 1.00 70.42 292 ARG G C 1
ATOM 9650 O O . ARG F 6 292 ? 657.688 521.706 409.991 1.00 70.26 292 ARG G O 1
ATOM 9658 N N . THR F 6 293 ? 657.134 519.546 410.321 1.00 70.83 293 THR G N 1
ATOM 9659 C CA . THR F 6 293 ? 658.511 519.170 410.621 1.00 70.08 293 THR G CA 1
ATOM 9660 C C . THR F 6 293 ? 659.424 519.418 409.430 1.00 68.51 293 THR G C 1
ATOM 9661 O O . THR F 6 293 ? 660.620 519.669 409.610 1.00 65.36 293 THR G O 1
ATOM 9665 N N . LEU F 6 294 ? 658.885 519.353 408.210 1.00 68.14 294 LEU G N 1
ATOM 9666 C CA . LEU F 6 294 ? 659.683 519.700 407.043 1.00 62.35 294 LEU G CA 1
ATOM 9667 C C . LEU F 6 294 ? 659.827 521.206 406.893 1.00 63.09 294 LEU G C 1
ATOM 9668 O O . LEU F 6 294 ? 660.875 521.678 406.441 1.00 64.73 294 LEU G O 1
ATOM 9673 N N . PHE F 6 295 ? 658.804 521.976 407.269 1.00 63.91 295 PHE G N 1
ATOM 9674 C CA . PHE F 6 295 ? 658.900 523.422 407.107 1.00 62.62 295 PHE G CA 1
ATOM 9675 C C . PHE F 6 295 ? 659.911 524.021 408.071 1.00 63.45 295 PHE G C 1
ATOM 9676 O O . PHE F 6 295 ? 660.567 525.015 407.740 1.00 63.36 295 PHE G O 1
ATOM 9684 N N . SER F 6 296 ? 660.053 523.436 409.257 1.00 65.98 296 SER G N 1
ATOM 9685 C CA . SER F 6 296 ? 661.001 523.929 410.245 1.00 68.16 296 SER G CA 1
ATOM 9686 C C . SER F 6 296 ? 662.420 523.423 410.021 1.00 66.97 296 SER G C 1
ATOM 9687 O O . SER F 6 296 ? 663.322 523.845 410.750 1.00 69.64 296 SER G O 1
ATOM 9690 N N . ASN F 6 297 ? 662.641 522.527 409.055 1.00 62.98 297 ASN G N 1
ATOM 9691 C CA . ASN F 6 297 ? 663.968 521.987 408.745 1.00 60.83 297 ASN G CA 1
ATOM 9692 C C . ASN F 6 297 ? 664.186 522.074 407.237 1.00 56.18 297 ASN G C 1
ATOM 9693 O O . ASN F 6 297 ? 663.929 521.106 406.519 1.00 60.21 297 ASN G O 1
ATOM 9698 N N . ILE F 6 298 ? 664.672 523.221 406.768 1.00 51.49 298 ILE G N 1
ATOM 9699 C CA . ILE F 6 298 ? 665.053 523.421 405.372 1.00 50.66 298 ILE G CA 1
ATOM 9700 C C . ILE F 6 298 ? 666.557 523.640 405.340 1.00 51.90 298 ILE G C 1
ATOM 9701 O O . ILE F 6 298 ? 667.072 524.545 406.009 1.00 54.69 298 ILE G O 1
ATOM 9706 N N . VAL F 6 299 ? 667.257 522.817 404.564 1.00 50.38 299 VAL G N 1
ATOM 9707 C CA . VAL F 6 299 ? 668.709 522.874 404.436 1.00 48.97 299 VAL G CA 1
ATOM 9708 C C . VAL F 6 299 ? 669.036 523.264 403.004 1.00 48.47 299 VAL G C 1
ATOM 9709 O O . VAL F 6 299 ? 668.632 522.575 402.060 1.00 51.17 299 VAL G O 1
ATOM 9713 N N . LEU F 6 300 ? 669.760 524.367 402.842 1.00 45.49 300 LEU G N 1
ATOM 9714 C CA . LEU F 6 300 ? 670.207 524.814 401.532 1.00 43.47 300 LEU G CA 1
ATOM 9715 C C . LEU F 6 300 ? 671.574 524.225 401.227 1.00 46.57 300 LEU G C 1
ATOM 9716 O O . LEU F 6 300 ? 672.355 523.932 402.135 1.00 51.42 300 LEU G O 1
ATOM 9721 N N . SER F 6 301 ? 671.857 524.047 399.940 1.00 46.03 301 SER G N 1
ATOM 9722 C CA . SER F 6 301 ? 673.150 523.564 399.483 1.00 45.09 301 SER G CA 1
ATOM 9723 C C . SER F 6 301 ? 673.405 524.128 398.095 1.00 41.51 301 SER G C 1
ATOM 9724 O O . SER F 6 301 ? 672.615 524.914 397.566 1.00 41.51 301 SER G O 1
ATOM 9727 N N . GLY F 6 302 ? 674.524 523.731 397.502 1.00 41.24 302 GLY G N 1
ATOM 9728 C CA . GLY F 6 302 ? 674.841 524.159 396.157 1.00 40.85 302 GLY G CA 1
ATOM 9729 C C . GLY F 6 302 ? 675.303 525.598 396.100 1.00 38.32 302 GLY G C 1
ATOM 9730 O O . GLY F 6 302 ? 674.866 526.431 396.896 1.00 37.87 302 GLY G O 1
ATOM 9731 N N . GLY F 6 303 ? 676.190 525.902 395.155 1.00 37.18 303 GLY G N 1
ATOM 9732 C CA . GLY F 6 303 ? 676.709 527.252 395.049 1.00 37.39 303 GLY G CA 1
ATOM 9733 C C . GLY F 6 303 ? 675.665 528.266 394.633 1.00 39.08 303 GLY G C 1
ATOM 9734 O O . GLY F 6 303 ? 675.729 529.428 395.042 1.00 41.93 303 GLY G O 1
ATOM 9735 N N . SER F 6 304 ? 674.687 527.847 393.830 1.00 39.87 304 SER G N 1
ATOM 9736 C CA . SER F 6 304 ? 673.726 528.783 393.260 1.00 37.87 304 SER G CA 1
ATOM 9737 C C . SER F 6 304 ? 672.833 529.441 394.305 1.00 35.93 304 SER G C 1
ATOM 9738 O O . SER F 6 304 ? 672.178 530.437 393.985 1.00 37.38 304 SER G O 1
ATOM 9741 N N . THR F 6 305 ? 672.780 528.918 395.527 1.00 36.61 305 THR G N 1
ATOM 9742 C CA . THR F 6 305 ? 672.047 529.561 396.610 1.00 38.21 305 THR G CA 1
ATOM 9743 C C . THR F 6 305 ? 672.864 530.629 397.327 1.00 38.75 305 THR G C 1
ATOM 9744 O O . THR F 6 305 ? 672.422 531.113 398.373 1.00 41.29 305 THR G O 1
ATOM 9748 N N . LEU F 6 306 ? 674.033 531.001 396.805 1.00 36.27 306 LEU G N 1
ATOM 9749 C CA . LEU F 6 306 ? 674.880 532.014 397.418 1.00 36.21 306 LEU G CA 1
ATOM 9750 C C . LEU F 6 306 ? 674.633 533.411 396.860 1.00 36.98 306 LEU G C 1
ATOM 9751 O O . LEU F 6 306 ? 675.403 534.327 397.163 1.00 40.05 306 LEU G O 1
ATOM 9756 N N . PHE F 6 307 ? 673.591 533.596 396.051 1.00 36.11 307 PHE G N 1
ATOM 9757 C CA . PHE F 6 307 ? 673.277 534.922 395.540 1.00 36.30 307 PHE G CA 1
ATOM 9758 C C . PHE F 6 307 ? 672.957 535.867 396.690 1.00 37.62 307 PHE G C 1
ATOM 9759 O O . PHE F 6 307 ? 672.362 535.469 397.694 1.00 41.43 307 PHE G O 1
ATOM 9767 N N . LYS F 6 308 ? 673.366 537.124 396.545 1.00 37.27 308 LYS G N 1
ATOM 9768 C CA . LYS F 6 308 ? 673.060 538.121 397.561 1.00 39.31 308 LYS G CA 1
ATOM 9769 C C . LYS F 6 308 ? 671.556 538.317 397.656 1.00 39.42 308 LYS G C 1
ATOM 9770 O O . LYS F 6 308 ? 670.908 538.701 396.679 1.00 41.58 308 LYS G O 1
ATOM 9776 N N . GLY F 6 309 ? 671.003 538.057 398.835 1.00 38.96 309 GLY G N 1
ATOM 9777 C CA . GLY F 6 309 ? 669.577 538.163 399.048 1.00 41.28 309 GLY G CA 1
ATOM 9778 C C . GLY F 6 309 ? 668.773 536.943 398.661 1.00 43.30 309 GLY G C 1
ATOM 9779 O O . GLY F 6 309 ? 667.541 537.030 398.615 1.00 46.93 309 GLY G O 1
ATOM 9780 N N . PHE F 6 310 ? 669.422 535.813 398.374 1.00 40.08 310 PHE G N 1
ATOM 9781 C CA . PHE F 6 310 ? 668.675 534.595 398.080 1.00 39.82 310 PHE G CA 1
ATOM 9782 C C . PHE F 6 310 ? 667.850 534.154 399.280 1.00 44.40 310 PHE G C 1
ATOM 9783 O O . PHE F 6 310 ? 666.703 533.722 399.127 1.00 47.07 310 PHE G O 1
ATOM 9791 N N . GLY F 6 311 ? 668.421 534.243 400.481 1.00 46.23 311 GLY G N 1
ATOM 9792 C CA . GLY F 6 311 ? 667.698 533.804 401.663 1.00 44.00 311 GLY G CA 1
ATOM 9793 C C . GLY F 6 311 ? 666.435 534.608 401.902 1.00 46.17 311 GLY G C 1
ATOM 9794 O O . GLY F 6 311 ? 665.372 534.051 402.181 1.00 50.12 311 GLY G O 1
ATOM 9795 N N . ASP F 6 312 ? 666.531 535.932 401.772 1.00 46.07 312 ASP G N 1
ATOM 9796 C CA . ASP F 6 312 ? 665.373 536.786 402.015 1.00 47.52 312 ASP G CA 1
ATOM 9797 C C . ASP F 6 312 ? 664.274 536.523 400.994 1.00 50.34 312 ASP G C 1
ATOM 9798 O O . ASP F 6 312 ? 663.097 536.391 401.349 1.00 52.25 312 ASP G O 1
ATOM 9803 N N . ARG F 6 313 ? 664.640 536.450 399.713 1.00 48.91 313 ARG G N 1
ATOM 9804 C CA . ARG F 6 313 ? 663.638 536.221 398.678 1.00 47.66 313 ARG G CA 1
ATOM 9805 C C . ARG F 6 313 ? 663.010 534.842 398.813 1.00 48.56 313 ARG G C 1
ATOM 9806 O O . ARG F 6 313 ? 661.798 534.689 398.628 1.00 51.24 313 ARG G O 1
ATOM 9814 N N . LEU F 6 314 ? 663.811 533.824 399.129 1.00 46.70 314 LEU G N 1
ATOM 9815 C CA . LEU F 6 314 ? 663.246 532.494 399.318 1.00 45.04 314 LEU G CA 1
ATOM 9816 C C . LEU F 6 314 ? 662.305 532.465 400.513 1.00 47.93 314 LEU G C 1
ATOM 9817 O O . LEU F 6 314 ? 661.236 531.848 400.451 1.00 51.07 314 LEU G O 1
ATOM 9822 N N . LEU F 6 315 ? 662.682 533.124 401.612 1.00 47.70 315 LEU G N 1
ATOM 9823 C CA . LEU F 6 315 ? 661.797 533.175 402.768 1.00 48.96 315 LEU G CA 1
ATOM 9824 C C . LEU F 6 315 ? 660.491 533.873 402.422 1.00 50.96 315 LEU G C 1
ATOM 9825 O O . LEU F 6 315 ? 659.412 533.402 402.795 1.00 54.59 315 LEU G O 1
ATOM 9830 N N . SER F 6 316 ? 660.569 534.985 401.689 1.00 49.53 316 SER G N 1
ATOM 9831 C CA . SER F 6 316 ? 659.357 535.694 401.292 1.00 50.58 316 SER G CA 1
ATOM 9832 C C . SER F 6 316 ? 658.469 534.825 400.410 1.00 52.64 316 SER G C 1
ATOM 9833 O O . SER F 6 316 ? 657.251 534.761 400.614 1.00 55.34 316 SER G O 1
ATOM 9836 N N . GLU F 6 317 ? 659.061 534.140 399.431 1.00 49.11 317 GLU G N 1
ATOM 9837 C CA . GLU F 6 317 ? 658.270 533.326 398.513 1.00 48.73 317 GLU G CA 1
ATOM 9838 C C . GLU F 6 317 ? 657.609 532.160 399.238 1.00 50.79 317 GLU G C 1
ATOM 9839 O O . GLU F 6 317 ? 656.421 531.879 399.031 1.00 53.13 317 GLU G O 1
ATOM 9845 N N . VAL F 6 318 ? 658.359 531.470 400.099 1.00 49.37 318 VAL G N 1
ATOM 9846 C CA . VAL F 6 318 ? 657.781 530.341 400.820 1.00 50.69 318 VAL G CA 1
ATOM 9847 C C . VAL F 6 318 ? 656.711 530.824 401.789 1.00 54.27 318 VAL G C 1
ATOM 9848 O O . VAL F 6 318 ? 655.685 530.161 401.973 1.00 58.40 318 VAL G O 1
ATOM 9852 N N . LYS F 6 319 ? 656.920 531.984 402.418 1.00 54.34 319 LYS G N 1
ATOM 9853 C CA . LYS F 6 319 ? 655.892 532.532 403.296 1.00 55.01 319 LYS G CA 1
ATOM 9854 C C . LYS F 6 319 ? 654.628 532.853 402.513 1.00 55.46 319 LYS G C 1
ATOM 9855 O O . LYS F 6 319 ? 653.513 532.646 403.006 1.00 55.79 319 LYS G O 1
ATOM 9861 N N . LYS F 6 320 ? 654.781 533.365 401.291 1.00 53.32 320 LYS G N 1
ATOM 9862 C CA . LYS F 6 320 ? 653.616 533.601 400.447 1.00 53.34 320 LYS G CA 1
ATOM 9863 C C . LYS F 6 320 ? 652.897 532.298 400.126 1.00 55.06 320 LYS G C 1
ATOM 9864 O O . LYS F 6 320 ? 651.662 532.241 400.153 1.00 53.95 320 LYS G O 1
ATOM 9870 N N . LEU F 6 321 ? 653.650 531.238 399.824 1.00 57.51 321 LEU G N 1
ATOM 9871 C CA . LEU F 6 321 ? 653.047 529.985 399.381 1.00 54.24 321 LEU G CA 1
ATOM 9872 C C . LEU F 6 321 ? 652.696 529.040 400.523 1.00 56.38 321 LEU G C 1
ATOM 9873 O O . LEU F 6 321 ? 651.800 528.204 400.364 1.00 56.80 321 LEU G O 1
ATOM 9878 N N . ALA F 6 322 ? 653.371 529.139 401.662 1.00 59.83 322 ALA G N 1
ATOM 9879 C CA . ALA F 6 322 ? 653.146 528.204 402.753 1.00 61.55 322 ALA G CA 1
ATOM 9880 C C . ALA F 6 322 ? 651.852 528.533 403.494 1.00 66.65 322 ALA G C 1
ATOM 9881 O O . ALA F 6 322 ? 651.300 529.624 403.339 1.00 69.01 322 ALA G O 1
ATOM 9883 N N . PRO F 6 323 ? 651.338 527.602 404.304 1.00 69.39 323 PRO G N 1
ATOM 9884 C CA . PRO F 6 323 ? 650.162 527.924 405.121 1.00 72.97 323 PRO G CA 1
ATOM 9885 C C . PRO F 6 323 ? 650.474 529.012 406.138 1.00 78.29 323 PRO G C 1
ATOM 9886 O O . PRO F 6 323 ? 651.614 529.179 406.575 1.00 78.74 323 PRO G O 1
ATOM 9890 N N . LYS F 6 324 ? 649.438 529.760 406.508 1.00 81.08 324 LYS G N 1
ATOM 9891 C CA . LYS F 6 324 ? 649.608 530.868 407.438 1.00 82.44 324 LYS G CA 1
ATOM 9892 C C . LYS F 6 324 ? 649.991 530.359 408.821 1.00 82.96 324 LYS G C 1
ATOM 9893 O O . LYS F 6 324 ? 649.475 529.342 409.293 1.00 81.76 324 LYS G O 1
ATOM 9899 N N . ASP F 6 325 ? 650.900 531.084 409.474 1.00 83.73 325 ASP G N 1
ATOM 9900 C CA . ASP F 6 325 ? 651.323 530.802 410.846 1.00 85.06 325 ASP G CA 1
ATOM 9901 C C . ASP F 6 325 ? 651.893 529.387 410.974 1.00 85.42 325 ASP G C 1
ATOM 9902 O O . ASP F 6 325 ? 651.363 528.532 411.687 1.00 85.58 325 ASP G O 1
ATOM 9907 N N . VAL F 6 326 ? 652.991 529.156 410.257 1.00 84.05 326 VAL G N 1
ATOM 9908 C CA . VAL F 6 326 ? 653.778 527.933 410.369 1.00 81.02 326 VAL G CA 1
ATOM 9909 C C . VAL F 6 326 ? 655.241 528.332 410.490 1.00 77.29 326 VAL G C 1
ATOM 9910 O O . VAL F 6 326 ? 655.723 529.178 409.728 1.00 75.66 326 VAL G O 1
ATOM 9914 N N . LYS F 6 327 ? 655.941 527.738 411.452 1.00 74.50 327 LYS G N 1
ATOM 9915 C CA . LYS F 6 327 ? 657.331 528.099 411.692 1.00 71.69 327 LYS G CA 1
ATOM 9916 C C . LYS F 6 327 ? 658.193 527.673 410.512 1.00 71.05 327 LYS G C 1
ATOM 9917 O O . LYS F 6 327 ? 658.117 526.529 410.056 1.00 70.27 327 LYS G O 1
ATOM 9923 N N . ILE F 6 328 ? 659.009 528.602 410.016 1.00 69.48 328 ILE G N 1
ATOM 9924 C CA . ILE F 6 328 ? 659.905 528.365 408.890 1.00 66.80 328 ILE G CA 1
ATOM 9925 C C . ILE F 6 328 ? 661.272 528.921 409.257 1.00 66.07 328 ILE G C 1
ATOM 9926 O O . ILE F 6 328 ? 661.395 530.112 409.568 1.00 68.33 328 ILE G O 1
ATOM 9931 N N . ARG F 6 329 ? 662.293 528.067 409.221 1.00 62.80 329 ARG G N 1
ATOM 9932 C CA . ARG F 6 329 ? 663.683 528.492 409.324 1.00 62.60 329 ARG G CA 1
ATOM 9933 C C . ARG F 6 329 ? 664.469 527.827 408.205 1.00 59.49 329 ARG G C 1
ATOM 9934 O O . ARG F 6 329 ? 664.352 526.617 407.994 1.00 60.82 329 ARG G O 1
ATOM 9942 N N . ILE F 6 330 ? 665.254 528.621 407.489 1.00 55.22 330 ILE G N 1
ATOM 9943 C CA . ILE F 6 330 ? 666.008 528.151 406.331 1.00 52.80 330 ILE G CA 1
ATOM 9944 C C . ILE F 6 330 ? 667.449 528.018 406.811 1.00 54.82 330 ILE G C 1
ATOM 9945 O O . ILE F 6 330 ? 668.221 528.978 406.812 1.00 57.54 330 ILE G O 1
ATOM 9950 N N . SER F 6 331 ? 667.815 526.811 407.229 1.00 54.42 331 SER G N 1
ATOM 9951 C CA . SER F 6 331 ? 669.179 526.546 407.654 1.00 54.46 331 SER G CA 1
ATOM 9952 C C . SER F 6 331 ? 670.087 526.382 406.441 1.00 53.24 331 SER G C 1
ATOM 9953 O O . SER F 6 331 ? 669.638 526.101 405.328 1.00 54.83 331 SER G O 1
ATOM 9956 N N . ALA F 6 332 ? 671.382 526.566 406.668 1.00 52.34 332 ALA G N 1
ATOM 9957 C CA . ALA F 6 332 ? 672.362 526.407 405.603 1.00 51.16 332 ALA G CA 1
ATOM 9958 C C . ALA F 6 332 ? 673.760 526.297 406.204 1.00 50.70 332 ALA G C 1
ATOM 9959 O O . ALA F 6 332 ? 674.086 527.066 407.117 1.00 51.98 332 ALA G O 1
ATOM 9961 N N . PRO F 6 333 ? 674.617 525.381 405.748 1.00 49.23 333 PRO G N 1
ATOM 9962 C CA . PRO F 6 333 ? 675.981 525.348 406.283 1.00 50.71 333 PRO G CA 1
ATOM 9963 C C . PRO F 6 333 ? 676.761 526.587 405.879 1.00 52.65 333 PRO G C 1
ATOM 9964 O O . PRO F 6 333 ? 676.456 527.244 404.883 1.00 52.89 333 PRO G O 1
ATOM 9968 N N . GLN F 6 334 ? 677.775 526.912 406.687 1.00 54.67 334 GLN G N 1
ATOM 9969 C CA . GLN F 6 334 ? 678.566 528.111 406.429 1.00 56.67 334 GLN G CA 1
ATOM 9970 C C . GLN F 6 334 ? 679.293 528.026 405.095 1.00 54.67 334 GLN G C 1
ATOM 9971 O O . GLN F 6 334 ? 679.366 529.023 404.368 1.00 54.51 334 GLN G O 1
ATOM 9977 N N . GLU F 6 335 ? 679.834 526.856 404.761 1.00 52.89 335 GLU G N 1
ATOM 9978 C CA . GLU F 6 335 ? 680.418 526.584 403.447 1.00 50.17 335 GLU G CA 1
ATOM 9979 C C . GLU F 6 335 ? 679.458 525.638 402.727 1.00 47.03 335 GLU G C 1
ATOM 9980 O O . GLU F 6 335 ? 679.314 524.468 403.091 1.00 48.16 335 GLU G O 1
ATOM 9986 N N . ARG F 6 336 ? 678.751 526.175 401.733 1.00 43.41 336 ARG G N 1
ATOM 9987 C CA . ARG F 6 336 ? 677.722 525.404 401.047 1.00 44.37 336 ARG G CA 1
ATOM 9988 C C . ARG F 6 336 ? 678.296 524.555 399.923 1.00 44.43 336 ARG G C 1
ATOM 9989 O O . ARG F 6 336 ? 677.752 523.487 399.622 1.00 45.72 336 ARG G O 1
ATOM 9997 N N . LEU F 6 337 ? 679.381 525.008 399.296 1.00 41.77 337 LEU G N 1
ATOM 9998 C CA . LEU F 6 337 ? 679.938 524.281 398.161 1.00 41.10 337 LEU G CA 1
ATOM 9999 C C . LEU F 6 337 ? 680.464 522.914 398.579 1.00 43.28 337 LEU G C 1
ATOM 10000 O O . LEU F 6 337 ? 680.281 521.926 397.860 1.00 47.41 337 LEU G O 1
ATOM 10005 N N . TYR F 6 338 ? 681.113 522.834 399.738 1.00 42.59 338 TYR G N 1
ATOM 10006 C CA . TYR F 6 338 ? 681.750 521.606 400.197 1.00 42.59 338 TYR G CA 1
ATOM 10007 C C . TYR F 6 338 ? 680.846 520.734 401.055 1.00 45.03 338 TYR G C 1
ATOM 10008 O O . TYR F 6 338 ? 681.310 519.705 401.555 1.00 46.93 338 TYR G O 1
ATOM 10017 N N . SER F 6 339 ? 679.582 521.115 401.254 1.00 44.16 339 SER G N 1
ATOM 10018 C CA . SER F 6 339 ? 678.726 520.381 402.181 1.00 44.26 339 SER G CA 1
ATOM 10019 C C . SER F 6 339 ? 678.496 518.951 401.711 1.00 45.45 339 SER G C 1
ATOM 10020 O O . SER F 6 339 ? 678.565 518.004 402.505 1.00 49.41 339 SER G O 1
ATOM 10023 N N . THR F 6 340 ? 678.231 518.773 400.416 1.00 44.94 340 THR G N 1
ATOM 10024 C CA . THR F 6 340 ? 677.943 517.439 399.902 1.00 45.06 340 THR G CA 1
ATOM 10025 C C . THR F 6 340 ? 679.152 516.523 400.027 1.00 47.45 340 THR G C 1
ATOM 10026 O O . THR F 6 340 ? 679.016 515.351 400.398 1.00 48.75 340 THR G O 1
ATOM 10030 N N . TRP F 6 341 ? 680.346 517.031 399.718 1.00 46.47 341 TRP G N 1
ATOM 10031 C CA . TRP F 6 341 ? 681.531 516.190 399.827 1.00 45.02 341 TRP G CA 1
ATOM 10032 C C . TRP F 6 341 ? 681.820 515.842 401.279 1.00 46.72 341 TRP G C 1
ATOM 10033 O O . TRP F 6 341 ? 682.239 514.722 401.584 1.00 51.15 341 TRP G O 1
ATOM 10044 N N . ILE F 6 342 ? 681.658 516.808 402.186 1.00 44.21 342 ILE G N 1
ATOM 10045 C CA . ILE F 6 342 ? 681.894 516.531 403.600 1.00 45.26 342 ILE G CA 1
ATOM 10046 C C . ILE F 6 342 ? 680.928 515.461 404.081 1.00 48.35 342 ILE G C 1
ATOM 10047 O O . ILE F 6 342 ? 681.287 514.580 404.873 1.00 52.67 342 ILE G O 1
ATOM 10052 N N . GLY F 6 343 ? 679.693 515.510 403.593 1.00 46.80 343 GLY G N 1
ATOM 10053 C CA . GLY F 6 343 ? 678.747 514.458 403.910 1.00 48.57 343 GLY G CA 1
ATOM 10054 C C . GLY F 6 343 ? 679.163 513.108 403.365 1.00 50.34 343 GLY G C 1
ATOM 10055 O O . GLY F 6 343 ? 679.029 512.088 404.042 1.00 54.58 343 GLY G O 1
ATOM 10056 N N . GLY F 6 344 ? 679.638 513.080 402.121 1.00 49.48 344 GLY G N 1
ATOM 10057 C CA . GLY F 6 344 ? 680.117 511.829 401.558 1.00 50.53 344 GLY G CA 1
ATOM 10058 C C . GLY F 6 344 ? 681.283 511.262 402.342 1.00 51.95 344 GLY G C 1
ATOM 10059 O O . GLY F 6 344 ? 681.401 510.048 402.512 1.00 55.35 344 GLY G O 1
ATOM 10060 N N . SER F 6 345 ? 682.158 512.138 402.832 1.00 50.67 345 SER G N 1
ATOM 10061 C CA . SER F 6 345 ? 683.276 511.696 403.657 1.00 51.62 345 SER G CA 1
ATOM 10062 C C . SER F 6 345 ? 682.793 511.130 404.984 1.00 54.49 345 SER G C 1
ATOM 10063 O O . SER F 6 345 ? 683.301 510.104 405.448 1.00 58.77 345 SER G O 1
ATOM 10066 N N . ILE F 6 346 ? 681.816 511.786 405.613 1.00 51.95 346 ILE G N 1
ATOM 10067 C CA . ILE F 6 346 ? 681.290 511.282 406.879 1.00 51.84 346 ILE G CA 1
ATOM 10068 C C . ILE F 6 346 ? 680.614 509.934 406.666 1.00 53.95 346 ILE G C 1
ATOM 10069 O O . ILE F 6 346 ? 680.727 509.028 407.499 1.00 56.39 346 ILE G O 1
ATOM 10074 N N . LEU F 6 347 ? 679.892 509.784 405.555 1.00 54.60 347 LEU G N 1
ATOM 10075 C CA . LEU F 6 347 ? 679.242 508.512 405.256 1.00 55.07 347 LEU G CA 1
ATOM 10076 C C . LEU F 6 347 ? 680.266 507.418 404.989 1.00 59.03 347 LEU G C 1
ATOM 10077 O O . LEU F 6 347 ? 680.121 506.292 405.477 1.00 62.90 347 LEU G O 1
ATOM 10082 N N . ALA F 6 348 ? 681.312 507.731 404.221 1.00 58.82 348 ALA G N 1
ATOM 10083 C CA . ALA F 6 348 ? 682.266 506.707 403.812 1.00 57.88 348 ALA G CA 1
ATOM 10084 C C . ALA F 6 348 ? 683.089 506.195 404.986 1.00 58.13 348 ALA G C 1
ATOM 10085 O O . ALA F 6 348 ? 683.560 505.053 404.956 1.00 60.42 348 ALA G O 1
ATOM 10087 N N . SER F 6 349 ? 683.277 507.013 406.021 1.00 57.39 349 SER G N 1
ATOM 10088 C CA . SER F 6 349 ? 684.040 506.572 407.181 1.00 58.36 349 SER G CA 1
ATOM 10089 C C . SER F 6 349 ? 683.277 505.568 408.035 1.00 60.10 349 SER G C 1
ATOM 10090 O O . SER F 6 349 ? 683.893 504.879 408.853 1.00 59.74 349 SER G O 1
ATOM 10093 N N . LEU F 6 350 ? 681.961 505.467 407.869 1.00 62.20 350 LEU G N 1
ATOM 10094 C CA . LEU F 6 350 ? 681.179 504.542 408.676 1.00 63.88 350 LEU G CA 1
ATOM 10095 C C . LEU F 6 350 ? 681.512 503.102 408.313 1.00 66.88 350 LEU G C 1
ATOM 10096 O O . LEU F 6 350 ? 681.758 502.778 407.148 1.00 68.75 350 LEU G O 1
ATOM 10101 N N . ASP F 6 351 ? 681.524 502.232 409.325 1.00 68.39 351 ASP G N 1
ATOM 10102 C CA . ASP F 6 351 ? 681.709 500.807 409.066 1.00 71.60 351 ASP G CA 1
ATOM 10103 C C . ASP F 6 351 ? 680.562 500.253 408.233 1.00 71.50 351 ASP G C 1
ATOM 10104 O O . ASP F 6 351 ? 680.775 499.431 407.334 1.00 72.28 351 ASP G O 1
ATOM 10109 N N . THR F 6 352 ? 679.337 500.713 408.504 1.00 69.37 352 THR G N 1
ATOM 10110 C CA . THR F 6 352 ? 678.172 500.241 407.765 1.00 69.96 352 THR G CA 1
ATOM 10111 C C . THR F 6 352 ? 678.257 500.556 406.278 1.00 70.16 352 THR G C 1
ATOM 10112 O O . THR F 6 352 ? 677.557 499.919 405.484 1.00 71.34 352 THR G O 1
ATOM 10116 N N . PHE F 6 353 ? 679.096 501.519 405.883 1.00 68.20 353 PHE G N 1
ATOM 10117 C CA . PHE F 6 353 ? 679.304 501.789 404.464 1.00 66.74 353 PHE G CA 1
ATOM 10118 C C . PHE F 6 353 ? 679.810 500.556 403.731 1.00 67.08 353 PHE G C 1
ATOM 10119 O O . PHE F 6 353 ? 679.512 500.378 402.544 1.00 67.89 353 PHE G O 1
ATOM 10127 N N . LYS F 6 354 ? 680.561 499.688 404.417 1.00 67.59 354 LYS G N 1
ATOM 10128 C CA . LYS F 6 354 ? 681.020 498.455 403.785 1.00 68.23 354 LYS G CA 1
ATOM 10129 C C . LYS F 6 354 ? 679.852 497.576 403.357 1.00 68.10 354 LYS G C 1
ATOM 10130 O O . LYS F 6 354 ? 679.971 496.814 402.392 1.00 67.91 354 LYS G O 1
ATOM 10136 N N . LYS F 6 355 ? 678.720 497.662 404.059 1.00 69.53 355 LYS G N 1
ATOM 10137 C CA . LYS F 6 355 ? 677.531 496.924 403.654 1.00 70.82 355 LYS G CA 1
ATOM 10138 C C . LYS F 6 355 ? 676.833 497.547 402.453 1.00 68.93 355 LYS G C 1
ATOM 10139 O O . LYS F 6 355 ? 676.080 496.850 401.766 1.00 69.26 355 LYS G O 1
ATOM 10145 N N . MET F 6 356 ? 677.062 498.832 402.184 1.00 67.50 356 MET G N 1
ATOM 10146 C CA . MET F 6 356 ? 676.425 499.522 401.069 1.00 66.04 356 MET G CA 1
ATOM 10147 C C . MET F 6 356 ? 677.228 499.436 399.778 1.00 66.91 356 MET G C 1
ATOM 10148 O O . MET F 6 356 ? 676.801 499.998 398.765 1.00 65.71 356 MET G O 1
ATOM 10153 N N . TRP F 6 357 ? 678.369 498.753 399.780 1.00 68.39 357 TRP G N 1
ATOM 10154 C CA . TRP F 6 357 ? 679.200 498.677 398.591 1.00 65.54 357 TRP G CA 1
ATOM 10155 C C . TRP F 6 357 ? 678.505 497.885 397.490 1.00 66.81 357 TRP G C 1
ATOM 10156 O O . TRP F 6 357 ? 677.589 497.096 397.731 1.00 68.26 357 TRP G O 1
ATOM 10167 N N . VAL F 6 358 ? 678.958 498.122 396.260 1.00 65.58 358 VAL G N 1
ATOM 10168 C CA . VAL F 6 358 ? 678.683 497.246 395.128 1.00 64.38 358 VAL G CA 1
ATOM 10169 C C . VAL F 6 358 ? 680.012 496.627 394.726 1.00 68.22 358 VAL G C 1
ATOM 10170 O O . VAL F 6 358 ? 680.772 497.216 393.951 1.00 70.53 358 VAL G O 1
ATOM 10174 N N . SER F 6 359 ? 680.305 495.442 395.255 1.00 69.64 359 SER G N 1
ATOM 10175 C CA . SER F 6 359 ? 681.622 494.848 395.085 1.00 68.03 359 SER G CA 1
ATOM 10176 C C . SER F 6 359 ? 681.889 494.525 393.619 1.00 68.37 359 SER G C 1
ATOM 10177 O O . SER F 6 359 ? 680.973 494.402 392.802 1.00 70.27 359 SER G O 1
ATOM 10180 N N . LYS F 6 360 ? 683.177 494.398 393.291 1.00 67.65 360 LYS G N 1
ATOM 10181 C CA . LYS F 6 360 ? 683.566 494.075 391.923 1.00 68.54 360 LYS G CA 1
ATOM 10182 C C . LYS F 6 360 ? 682.993 492.731 391.497 1.00 72.58 360 LYS G C 1
ATOM 10183 O O . LYS F 6 360 ? 682.570 492.565 390.348 1.00 72.92 360 LYS G O 1
ATOM 10189 N N . LYS F 6 361 ? 682.976 491.757 392.408 1.00 74.16 361 LYS G N 1
ATOM 10190 C CA . LYS F 6 361 ? 682.365 490.470 392.097 1.00 74.46 361 LYS G CA 1
ATOM 10191 C C . LYS F 6 361 ? 680.872 490.623 391.838 1.00 74.30 361 LYS G C 1
ATOM 10192 O O . LYS F 6 361 ? 680.322 489.984 390.932 1.00 75.46 361 LYS G O 1
ATOM 10198 N N . GLU F 6 362 ? 680.199 491.467 392.623 1.00 72.71 362 GLU G N 1
ATOM 10199 C CA . GLU F 6 362 ? 678.765 491.666 392.437 1.00 72.17 362 GLU G CA 1
ATOM 10200 C C . GLU F 6 362 ? 678.463 492.294 391.083 1.00 70.40 362 GLU G C 1
ATOM 10201 O O . GLU F 6 362 ? 677.529 491.873 390.391 1.00 72.32 362 GLU G O 1
ATOM 10207 N N . TYR F 6 363 ? 679.242 493.300 390.682 1.00 67.69 363 TYR G N 1
ATOM 10208 C CA . TYR F 6 363 ? 679.017 493.919 389.380 1.00 66.93 363 TYR G CA 1
ATOM 10209 C C . TYR F 6 363 ? 679.418 492.990 388.242 1.00 69.46 363 TYR G C 1
ATOM 10210 O O . TYR F 6 363 ? 678.810 493.033 387.167 1.00 70.70 363 TYR G O 1
ATOM 10219 N N . GLU F 6 364 ? 680.439 492.157 388.448 1.00 70.97 364 GLU G N 1
ATOM 10220 C CA . GLU F 6 364 ? 680.811 491.186 387.426 1.00 71.24 364 GLU G CA 1
ATOM 10221 C C . GLU F 6 364 ? 679.727 490.132 387.246 1.00 72.13 364 GLU G C 1
ATOM 10222 O O . GLU F 6 364 ? 679.505 489.659 386.126 1.00 73.29 364 GLU G O 1
ATOM 10228 N N . GLU F 6 365 ? 679.047 489.754 388.329 1.00 72.82 365 GLU G N 1
ATOM 10229 C CA . GLU F 6 365 ? 678.010 488.730 388.246 1.00 75.01 365 GLU G CA 1
ATOM 10230 C C . GLU F 6 365 ? 676.689 489.316 387.757 1.00 75.26 365 GLU G C 1
ATOM 10231 O O . GLU F 6 365 ? 676.188 488.942 386.692 1.00 74.73 365 GLU G O 1
ATOM 10237 N N . ASP F 6 366 ? 676.116 490.247 388.523 1.00 75.18 366 ASP G N 1
ATOM 10238 C CA . ASP F 6 366 ? 674.774 490.741 388.225 1.00 76.01 366 ASP G CA 1
ATOM 10239 C C . ASP F 6 366 ? 674.791 491.826 387.157 1.00 72.54 366 ASP G C 1
ATOM 10240 O O . ASP F 6 366 ? 673.855 491.923 386.357 1.00 70.50 366 ASP G O 1
ATOM 10245 N N . GLY F 6 367 ? 675.833 492.651 387.131 1.00 68.78 367 GLY G N 1
ATOM 10246 C CA . GLY F 6 367 ? 675.885 493.739 386.175 1.00 64.04 367 GLY G CA 1
ATOM 10247 C C . GLY F 6 367 ? 675.080 494.943 386.638 1.00 66.48 367 GLY G C 1
ATOM 10248 O O . GLY F 6 367 ? 674.961 495.225 387.833 1.00 68.88 367 GLY G O 1
ATOM 10249 N N . ALA F 6 368 ? 674.503 495.648 385.659 1.00 66.35 368 ALA G N 1
ATOM 10250 C CA . ALA F 6 368 ? 673.817 496.907 385.933 1.00 62.50 368 ALA G CA 1
ATOM 10251 C C . ALA F 6 368 ? 672.694 496.740 386.945 1.00 62.86 368 ALA G C 1
ATOM 10252 O O . ALA F 6 368 ? 672.424 497.665 387.721 1.00 63.22 368 ALA G O 1
ATOM 10254 N N . ARG F 6 369 ? 672.046 495.569 386.962 1.00 66.32 369 ARG G N 1
ATOM 10255 C CA . ARG F 6 369 ? 670.978 495.312 387.923 1.00 67.45 369 ARG G CA 1
ATOM 10256 C C . ARG F 6 369 ? 671.454 495.543 389.349 1.00 68.23 369 ARG G C 1
ATOM 10257 O O . ARG F 6 369 ? 670.748 496.165 390.153 1.00 69.86 369 ARG G O 1
ATOM 10265 N N . SER F 6 370 ? 672.667 495.085 389.668 1.00 66.95 370 SER G N 1
ATOM 10266 C CA . SER F 6 370 ? 673.200 495.303 391.008 1.00 66.06 370 SER G CA 1
ATOM 10267 C C . SER F 6 370 ? 673.309 496.789 391.310 1.00 64.88 370 SER G C 1
ATOM 10268 O O . SER F 6 370 ? 672.934 497.236 392.401 1.00 67.72 370 SER G O 1
ATOM 10271 N N . ILE F 6 371 ? 673.779 497.577 390.339 1.00 61.22 371 ILE G N 1
ATOM 10272 C CA . ILE F 6 371 ? 673.866 499.018 390.544 1.00 58.59 371 ILE G CA 1
ATOM 10273 C C . ILE F 6 371 ? 672.481 499.597 390.774 1.00 60.35 371 ILE G C 1
ATOM 10274 O O . ILE F 6 371 ? 672.323 500.562 391.528 1.00 62.44 371 ILE G O 1
ATOM 10279 N N . HIS F 6 372 ? 671.459 499.026 390.137 1.00 61.73 372 HIS G N 1
ATOM 10280 C CA . HIS F 6 372 ? 670.102 499.494 390.377 1.00 60.58 372 HIS G CA 1
ATOM 10281 C C . HIS F 6 372 ? 669.555 498.987 391.703 1.00 63.58 372 HIS G C 1
ATOM 10282 O O . HIS F 6 372 ? 668.672 499.625 392.284 1.00 64.91 372 HIS G O 1
ATOM 10289 N N . ARG F 6 373 ? 670.058 497.857 392.199 1.00 65.31 373 ARG G N 1
ATOM 10290 C CA . ARG F 6 373 ? 669.541 497.324 393.454 1.00 65.91 373 ARG G CA 1
ATOM 10291 C C . ARG F 6 373 ? 670.008 498.162 394.638 1.00 66.04 373 ARG G C 1
ATOM 10292 O O . ARG F 6 373 ? 669.215 498.501 395.522 1.00 68.38 373 ARG G O 1
ATOM 10300 N N . LYS F 6 374 ? 671.292 498.515 394.663 1.00 63.91 374 LYS G N 1
ATOM 10301 C CA . LYS F 6 374 ? 671.909 499.131 395.830 1.00 63.61 374 LYS G CA 1
ATOM 10302 C C . LYS F 6 374 ? 671.962 500.652 395.770 1.00 64.73 374 LYS G C 1
ATOM 10303 O O . LYS F 6 374 ? 672.359 501.274 396.761 1.00 65.69 374 LYS G O 1
ATOM 10309 N N . THR F 6 375 ? 671.579 501.266 394.654 1.00 64.25 375 THR G N 1
ATOM 10310 C CA . THR F 6 375 ? 671.528 502.717 394.551 1.00 64.79 375 THR G CA 1
ATOM 10311 C C . THR F 6 375 ? 670.169 503.213 395.044 1.00 69.07 375 THR G C 1
ATOM 10312 O O . THR F 6 375 ? 669.388 502.468 395.640 1.00 70.78 375 THR G O 1
ATOM 10316 N N . PHE F 6 376 ? 669.878 504.488 394.809 1.00 66.46 376 PHE G N 1
ATOM 10317 C CA . PHE F 6 376 ? 668.560 505.035 395.097 1.00 66.01 376 PHE G CA 1
ATOM 10318 C C . PHE F 6 376 ? 668.312 506.291 394.270 1.00 68.23 376 PHE G C 1
ATOM 10319 O O . PHE F 6 376 ? 667.175 506.590 393.905 1.00 68.45 376 PHE G O 1
ATOM 10327 N N . ASP G 7 4 ? 645.684 559.462 351.194 1.00 72.75 4 ASP H N 1
ATOM 10328 C CA . ASP G 7 4 ? 646.542 558.552 351.943 1.00 74.37 4 ASP H CA 1
ATOM 10329 C C . ASP G 7 4 ? 648.001 558.977 351.846 1.00 72.04 4 ASP H C 1
ATOM 10330 O O . ASP G 7 4 ? 648.576 559.003 350.758 1.00 72.22 4 ASP H O 1
ATOM 10335 N N . ILE G 7 5 ? 648.593 559.308 352.990 1.00 68.23 5 ILE H N 1
ATOM 10336 C CA . ILE G 7 5 ? 649.999 559.690 353.061 1.00 67.14 5 ILE H CA 1
ATOM 10337 C C . ILE G 7 5 ? 650.812 558.411 353.224 1.00 62.12 5 ILE H C 1
ATOM 10338 O O . ILE G 7 5 ? 650.736 557.742 354.257 1.00 58.90 5 ILE H O 1
ATOM 10343 N N . ALA G 7 6 ? 651.590 558.070 352.201 1.00 58.68 6 ALA H N 1
ATOM 10344 C CA . ALA G 7 6 ? 652.396 556.861 352.247 1.00 56.08 6 ALA H CA 1
ATOM 10345 C C . ALA G 7 6 ? 653.516 557.005 353.267 1.00 53.37 6 ALA H C 1
ATOM 10346 O O . ALA G 7 6 ? 654.151 558.057 353.373 1.00 52.64 6 ALA H O 1
ATOM 10348 N N . ALA G 7 7 ? 653.757 555.935 354.019 1.00 49.90 7 ALA H N 1
ATOM 10349 C CA . ALA G 7 7 ? 654.811 555.908 355.022 1.00 47.73 7 ALA H CA 1
ATOM 10350 C C . ALA G 7 7 ? 656.092 555.368 354.404 1.00 44.27 7 ALA H C 1
ATOM 10351 O O . ALA G 7 7 ? 656.071 554.352 353.704 1.00 44.19 7 ALA H O 1
ATOM 10353 N N . LEU G 7 8 ? 657.201 556.053 354.657 1.00 43.32 8 LEU H N 1
ATOM 10354 C CA . LEU G 7 8 ? 658.486 555.590 354.161 1.00 43.47 8 LEU H CA 1
ATOM 10355 C C . LEU G 7 8 ? 658.881 554.293 354.850 1.00 43.70 8 LEU H C 1
ATOM 10356 O O . LEU G 7 8 ? 658.486 554.021 355.985 1.00 46.00 8 LEU H O 1
ATOM 10361 N N . VAL G 7 9 ? 659.657 553.480 354.139 1.00 40.75 9 VAL H N 1
ATOM 10362 C CA . VAL G 7 9 ? 660.278 552.284 354.691 1.00 39.57 9 VAL H CA 1
ATOM 10363 C C . VAL G 7 9 ? 661.760 552.369 354.374 1.00 41.59 9 VAL H C 1
ATOM 10364 O O . VAL G 7 9 ? 662.143 552.413 353.199 1.00 44.50 9 VAL H O 1
ATOM 10368 N N . VAL G 7 10 ? 662.587 552.394 355.416 1.00 41.58 10 VAL H N 1
ATOM 10369 C CA . VAL G 7 10 ? 664.032 552.554 355.295 1.00 42.83 10 VAL H CA 1
ATOM 10370 C C . VAL G 7 10 ? 664.671 551.369 356.004 1.00 45.63 10 VAL H C 1
ATOM 10371 O O . VAL G 7 10 ? 664.738 551.334 357.237 1.00 46.40 10 VAL H O 1
ATOM 10375 N N . ASP G 7 11 ? 665.148 550.401 355.229 1.00 46.26 11 ASP H N 1
ATOM 10376 C CA . ASP G 7 11 ? 665.922 549.287 355.764 1.00 46.77 11 ASP H CA 1
ATOM 10377 C C . ASP G 7 11 ? 667.377 549.725 355.835 1.00 47.07 11 ASP H C 1
ATOM 10378 O O . ASP G 7 11 ? 668.083 549.752 354.823 1.00 46.72 11 ASP H O 1
ATOM 10383 N N . ASN G 7 12 ? 667.823 550.090 357.035 1.00 47.05 12 ASN H N 1
ATOM 10384 C CA . ASN G 7 12 ? 669.224 550.420 357.279 1.00 47.59 12 ASN H CA 1
ATOM 10385 C C . ASN G 7 12 ? 669.965 549.113 357.501 1.00 47.27 12 ASN H C 1
ATOM 10386 O O . ASN G 7 12 ? 670.152 548.653 358.629 1.00 49.49 12 ASN H O 1
ATOM 10391 N N . GLY G 7 13 ? 670.378 548.497 356.413 1.00 46.59 13 GLY H N 1
ATOM 10392 C CA . GLY G 7 13 ? 671.228 547.338 356.519 1.00 48.07 13 GLY H CA 1
ATOM 10393 C C . GLY G 7 13 ? 672.587 547.714 357.060 1.00 48.26 13 GLY H C 1
ATOM 10394 O O . GLY G 7 13 ? 672.976 548.881 357.087 1.00 48.72 13 GLY H O 1
ATOM 10395 N N . SER G 7 14 ? 673.318 546.702 357.521 1.00 46.37 14 SER H N 1
ATOM 10396 C CA . SER G 7 14 ? 674.667 546.956 358.009 1.00 44.92 14 SER H CA 1
ATOM 10397 C C . SER G 7 14 ? 675.571 547.435 356.882 1.00 45.25 14 SER H C 1
ATOM 10398 O O . SER G 7 14 ? 676.377 548.352 357.075 1.00 46.17 14 SER H O 1
ATOM 10401 N N . GLY G 7 15 ? 675.444 546.832 355.702 1.00 45.35 15 GLY H N 1
ATOM 10402 C CA . GLY G 7 15 ? 676.241 547.208 354.551 1.00 44.53 15 GLY H CA 1
ATOM 10403 C C . GLY G 7 15 ? 675.536 548.139 353.588 1.00 44.94 15 GLY H C 1
ATOM 10404 O O . GLY G 7 15 ? 676.094 549.169 353.203 1.00 46.50 15 GLY H O 1
ATOM 10405 N N . MET G 7 16 ? 674.309 547.793 353.201 1.00 44.82 16 MET H N 1
ATOM 10406 C CA . MET G 7 16 ? 673.576 548.488 352.150 1.00 44.71 16 MET H CA 1
ATOM 10407 C C . MET G 7 16 ? 672.272 549.036 352.706 1.00 46.35 16 MET H C 1
ATOM 10408 O O . MET G 7 16 ? 671.493 548.295 353.314 1.00 47.68 16 MET H O 1
ATOM 10413 N N . CYS G 7 17 ? 672.039 550.329 352.494 1.00 46.02 17 CYS H N 1
ATOM 10414 C CA . CYS G 7 17 ? 670.804 550.980 352.901 1.00 43.94 17 CYS H CA 1
ATOM 10415 C C . CYS G 7 17 ? 669.819 550.972 351.742 1.00 44.56 17 CYS H C 1
ATOM 10416 O O . CYS G 7 17 ? 670.161 551.370 350.618 1.00 45.69 17 CYS H O 1
ATOM 10419 N N . LYS G 7 18 ? 668.601 550.515 352.022 1.00 46.13 18 LYS H N 1
ATOM 10420 C CA . LYS G 7 18 ? 667.506 550.505 351.067 1.00 45.40 18 LYS H CA 1
ATOM 10421 C C . LYS G 7 18 ? 666.395 551.396 351.599 1.00 44.25 18 LYS H C 1
ATOM 10422 O O . LYS G 7 18 ? 666.202 551.507 352.810 1.00 45.36 18 LYS H O 1
ATOM 10428 N N . ALA G 7 19 ? 665.671 552.041 350.692 1.00 42.12 19 ALA H N 1
ATOM 10429 C CA . ALA G 7 19 ? 664.653 552.996 351.091 1.00 41.74 19 ALA H CA 1
ATOM 10430 C C . ALA G 7 19 ? 663.608 553.109 349.996 1.00 42.26 19 ALA H C 1
ATOM 10431 O O . ALA G 7 19 ? 663.922 553.022 348.806 1.00 45.00 19 ALA H O 1
ATOM 10433 N N . GLY G 7 20 ? 662.365 553.310 350.411 1.00 40.24 20 GLY H N 1
ATOM 10434 C CA . GLY G 7 20 ? 661.294 553.456 349.447 1.00 40.09 20 GLY H CA 1
ATOM 10435 C C . GLY G 7 20 ? 659.994 553.809 350.130 1.00 41.23 20 GLY H C 1
ATOM 10436 O O . GLY G 7 20 ? 659.955 554.094 351.328 1.00 43.27 20 GLY H O 1
ATOM 10437 N N . PHE G 7 21 ? 658.926 553.792 349.341 1.00 41.22 21 PHE H N 1
ATOM 10438 C CA . PHE G 7 21 ? 657.587 554.108 349.810 1.00 41.27 21 PHE H CA 1
ATOM 10439 C C . PHE G 7 21 ? 656.791 552.832 350.034 1.00 42.70 21 PHE H C 1
ATOM 10440 O O . PHE G 7 21 ? 656.967 551.835 349.331 1.00 44.33 21 PHE H O 1
ATOM 10448 N N . ALA G 7 22 ? 655.911 552.873 351.030 1.00 41.41 22 ALA H N 1
ATOM 10449 C CA . ALA G 7 22 ? 655.062 551.728 351.316 1.00 40.71 22 ALA H CA 1
ATOM 10450 C C . ALA G 7 22 ? 654.120 551.466 350.150 1.00 42.48 22 ALA H C 1
ATOM 10451 O O . ALA G 7 22 ? 653.593 552.396 349.534 1.00 43.50 22 ALA H O 1
ATOM 10453 N N . GLY G 7 23 ? 653.911 550.187 349.848 1.00 42.95 23 GLY H N 1
ATOM 10454 C CA . GLY G 7 23 ? 653.077 549.775 348.745 1.00 42.15 23 GLY H CA 1
ATOM 10455 C C . GLY G 7 23 ? 653.813 549.545 347.442 1.00 44.20 23 GLY H C 1
ATOM 10456 O O . GLY G 7 23 ? 653.244 548.940 346.528 1.00 46.72 23 GLY H O 1
ATOM 10457 N N . ASP G 7 24 ? 655.055 550.006 347.328 1.00 43.49 24 ASP H N 1
ATOM 10458 C CA . ASP G 7 24 ? 655.833 549.762 346.125 1.00 44.35 24 ASP H CA 1
ATOM 10459 C C . ASP G 7 24 ? 656.329 548.319 346.098 1.00 45.79 24 ASP H C 1
ATOM 10460 O O . ASP G 7 24 ? 656.328 547.613 347.109 1.00 45.72 24 ASP H O 1
ATOM 10465 N N . ASP G 7 25 ? 656.755 547.882 344.913 1.00 45.88 25 ASP H N 1
ATOM 10466 C CA . ASP G 7 25 ? 657.232 546.518 344.729 1.00 45.90 25 ASP H CA 1
ATOM 10467 C C . ASP G 7 25 ? 658.701 546.346 345.086 1.00 45.55 25 ASP H C 1
ATOM 10468 O O . ASP G 7 25 ? 659.101 545.252 345.499 1.00 44.89 25 ASP H O 1
ATOM 10473 N N . ALA G 7 26 ? 659.510 547.385 344.929 1.00 43.80 26 ALA H N 1
ATOM 10474 C CA . ALA G 7 26 ? 660.940 547.333 345.186 1.00 42.79 26 ALA H CA 1
ATOM 10475 C C . ALA G 7 26 ? 661.380 548.659 345.786 1.00 42.33 26 ALA H C 1
ATOM 10476 O O . ALA G 7 26 ? 660.703 549.676 345.608 1.00 42.66 26 ALA H O 1
ATOM 10478 N N . PRO G 7 27 ? 662.505 548.682 346.508 1.00 40.88 27 PRO H N 1
ATOM 10479 C CA . PRO G 7 27 ? 662.980 549.954 347.065 1.00 41.39 27 PRO H CA 1
ATOM 10480 C C . PRO G 7 27 ? 663.309 550.956 345.971 1.00 42.19 27 PRO H C 1
ATOM 10481 O O . PRO G 7 27 ? 663.812 550.599 344.905 1.00 43.86 27 PRO H O 1
ATOM 10485 N N . ARG G 7 28 ? 663.011 552.226 346.245 1.00 42.29 28 ARG H N 1
ATOM 10486 C CA . ARG G 7 28 ? 663.309 553.275 345.276 1.00 43.15 28 ARG H CA 1
ATOM 10487 C C . ARG G 7 28 ? 664.799 553.577 345.233 1.00 43.37 28 ARG H C 1
ATOM 10488 O O . ARG G 7 28 ? 665.370 553.748 344.151 1.00 43.23 28 ARG H O 1
ATOM 10496 N N . ALA G 7 29 ? 665.441 553.648 346.398 1.00 42.85 29 ALA H N 1
ATOM 10497 C CA . ALA G 7 29 ? 666.866 553.926 346.517 1.00 44.13 29 ALA H CA 1
ATOM 10498 C C . ALA G 7 29 ? 667.547 552.742 347.183 1.00 44.85 29 ALA H C 1
ATOM 10499 O O . ALA G 7 29 ? 667.083 552.258 348.216 1.00 45.38 29 ALA H O 1
ATOM 10501 N N . VAL G 7 30 ? 668.633 552.267 346.580 1.00 44.72 30 VAL H N 1
ATOM 10502 C CA . VAL G 7 30 ? 669.439 551.181 347.128 1.00 43.02 30 VAL H CA 1
ATOM 10503 C C . VAL G 7 30 ? 670.888 551.595 346.943 1.00 43.19 30 VAL H C 1
ATOM 10504 O O . VAL G 7 30 ? 671.387 551.606 345.811 1.00 44.70 30 VAL H O 1
ATOM 10508 N N . PHE G 7 31 ? 671.561 551.949 348.035 1.00 42.13 31 PHE H N 1
ATOM 10509 C CA . PHE G 7 31 ? 672.931 552.437 347.956 1.00 43.23 31 PHE H CA 1
ATOM 10510 C C . PHE G 7 31 ? 673.735 551.890 349.124 1.00 44.73 31 PHE H C 1
ATOM 10511 O O . PHE G 7 31 ? 673.164 551.611 350.183 1.00 46.72 31 PHE H O 1
ATOM 10519 N N . PRO G 7 32 ? 675.053 551.731 348.975 1.00 43.83 32 PRO H N 1
ATOM 10520 C CA . PRO G 7 32 ? 675.844 551.234 350.105 1.00 44.17 32 PRO H CA 1
ATOM 10521 C C . PRO G 7 32 ? 675.826 552.220 351.262 1.00 45.69 32 PRO H C 1
ATOM 10522 O O . PRO G 7 32 ? 675.820 553.436 351.065 1.00 46.91 32 PRO H O 1
ATOM 10526 N N . SER G 7 33 ? 675.818 551.681 352.481 1.00 45.34 33 SER H N 1
ATOM 10527 C CA . SER G 7 33 ? 675.804 552.498 353.694 1.00 43.89 33 SER H CA 1
ATOM 10528 C C . SER G 7 33 ? 677.247 552.758 354.112 1.00 45.43 33 SER H C 1
ATOM 10529 O O . SER G 7 33 ? 677.802 552.106 354.997 1.00 47.11 33 SER H O 1
ATOM 10532 N N . ILE G 7 34 ? 677.863 553.734 353.448 1.00 45.62 34 ILE H N 1
ATOM 10533 C CA . ILE G 7 34 ? 679.236 554.140 353.721 1.00 45.96 34 ILE H CA 1
ATOM 10534 C C . ILE G 7 34 ? 679.293 555.656 353.760 1.00 46.25 34 ILE H C 1
ATOM 10535 O O . ILE G 7 34 ? 678.547 556.330 353.042 1.00 47.10 34 ILE H O 1
ATOM 10540 N N . VAL G 7 35 ? 680.174 556.188 354.600 1.00 46.76 35 VAL H N 1
ATOM 10541 C CA . VAL G 7 35 ? 680.513 557.606 354.602 1.00 47.48 35 VAL H CA 1
ATOM 10542 C C . VAL G 7 35 ? 681.993 557.714 354.279 1.00 48.75 35 VAL H C 1
ATOM 10543 O O . VAL G 7 35 ? 682.833 557.173 355.007 1.00 49.54 35 VAL H O 1
ATOM 10547 N N . GLY G 7 36 ? 682.306 558.389 353.180 1.00 49.11 36 GLY H N 1
ATOM 10548 C CA . GLY G 7 36 ? 683.674 558.587 352.751 1.00 48.94 36 GLY H CA 1
ATOM 10549 C C . GLY G 7 36 ? 684.146 559.988 353.087 1.00 49.40 36 GLY H C 1
ATOM 10550 O O . GLY G 7 36 ? 683.375 560.943 353.034 1.00 51.36 36 GLY H O 1
ATOM 10551 N N . ARG G 7 37 ? 685.425 560.096 353.438 1.00 49.54 37 ARG H N 1
ATOM 10552 C CA . ARG G 7 37 ? 686.047 561.379 353.725 1.00 50.69 37 ARG H CA 1
ATOM 10553 C C . ARG G 7 37 ? 687.354 561.505 352.953 1.00 54.11 37 ARG H C 1
ATOM 10554 O O . ARG G 7 37 ? 688.015 560.494 352.704 1.00 54.97 37 ARG H O 1
ATOM 10562 N N . PRO G 7 38 ? 687.755 562.720 352.554 1.00 56.04 38 PRO H N 1
ATOM 10563 C CA . PRO G 7 38 ? 689.034 562.855 351.847 1.00 54.25 38 PRO H CA 1
ATOM 10564 C C . PRO G 7 38 ? 690.202 562.436 352.723 1.00 56.40 38 PRO H C 1
ATOM 10565 O O . PRO G 7 38 ? 690.201 562.637 353.939 1.00 57.99 38 PRO H O 1
ATOM 10569 N N . ARG G 7 39 ? 691.212 561.849 352.083 1.00 57.15 39 ARG H N 1
ATOM 10570 C CA . ARG G 7 39 ? 692.357 561.302 352.799 1.00 58.56 39 ARG H CA 1
ATOM 10571 C C . ARG G 7 39 ? 693.433 562.347 353.062 1.00 61.45 39 ARG H C 1
ATOM 10572 O O . ARG G 7 39 ? 694.039 562.350 354.138 1.00 62.70 39 ARG H O 1
ATOM 10580 N N . HIS G 7 40 ? 693.680 563.236 352.105 1.00 61.12 40 HIS H N 1
ATOM 10581 C CA . HIS G 7 40 ? 694.732 564.234 352.230 1.00 62.62 40 HIS H CA 1
ATOM 10582 C C . HIS G 7 40 ? 694.205 565.469 352.946 1.00 64.01 40 HIS H C 1
ATOM 10583 O O . HIS G 7 40 ? 693.053 565.869 352.753 1.00 61.95 40 HIS H O 1
ATOM 10590 N N . GLN G 7 41 ? 695.062 566.068 353.774 1.00 66.54 41 GLN H N 1
ATOM 10591 C CA . GLN G 7 41 ? 694.702 567.208 354.611 1.00 67.38 41 GLN H CA 1
ATOM 10592 C C . GLN G 7 41 ? 695.525 568.448 354.305 1.00 67.98 41 GLN H C 1
ATOM 10593 O O . GLN G 7 41 ? 694.964 569.543 354.178 1.00 67.69 41 GLN H O 1
ATOM 10599 N N . GLY G 7 42 ? 696.846 568.309 354.188 1.00 66.19 42 GLY H N 1
ATOM 10600 C CA . GLY G 7 42 ? 697.702 569.483 354.127 1.00 64.69 42 GLY H CA 1
ATOM 10601 C C . GLY G 7 42 ? 697.535 570.297 352.857 1.00 62.86 42 GLY H C 1
ATOM 10602 O O . GLY G 7 42 ? 697.556 571.530 352.895 1.00 63.61 42 GLY H O 1
ATOM 10603 N N . VAL G 7 43 ? 697.362 569.628 351.721 1.00 61.08 43 VAL H N 1
ATOM 10604 C CA . VAL G 7 43 ? 697.449 570.311 350.435 1.00 59.83 43 VAL H CA 1
ATOM 10605 C C . VAL G 7 43 ? 696.145 571.053 350.155 1.00 60.56 43 VAL H C 1
ATOM 10606 O O . VAL G 7 43 ? 695.094 570.766 350.733 1.00 63.09 43 VAL H O 1
ATOM 10610 N N . MET G 7 44 ? 696.229 572.038 349.263 1.00 60.58 44 MET H N 1
ATOM 10611 C CA . MET G 7 44 ? 695.052 572.790 348.852 1.00 62.47 44 MET H CA 1
ATOM 10612 C C . MET G 7 44 ? 694.034 571.862 348.200 1.00 63.70 44 MET H C 1
ATOM 10613 O O . MET G 7 44 ? 694.391 570.932 347.472 1.00 64.79 44 MET H O 1
ATOM 10618 N N . VAL G 7 45 ? 692.758 572.128 348.463 1.00 62.19 45 VAL H N 1
ATOM 10619 C CA . VAL G 7 45 ? 691.654 571.303 347.990 1.00 60.33 45 VAL H CA 1
ATOM 10620 C C . VAL G 7 45 ? 691.005 572.005 346.805 1.00 59.28 45 VAL H C 1
ATOM 10621 O O . VAL G 7 45 ? 690.928 573.238 346.750 1.00 60.49 45 VAL H O 1
ATOM 10625 N N . GLY G 7 46 ? 690.534 571.216 345.845 1.00 57.61 46 GLY H N 1
ATOM 10626 C CA . GLY G 7 46 ? 689.979 571.754 344.624 1.00 58.37 46 GLY H CA 1
ATOM 10627 C C . GLY G 7 46 ? 688.675 572.502 344.840 1.00 61.84 46 GLY H C 1
ATOM 10628 O O . GLY G 7 46 ? 688.261 572.813 345.958 1.00 64.85 46 GLY H O 1
ATOM 10629 N N . MET G 7 47 ? 688.013 572.791 343.719 1.00 60.12 47 MET H N 1
ATOM 10630 C CA . MET G 7 47 ? 686.881 573.719 343.738 1.00 59.66 47 MET H CA 1
ATOM 10631 C C . MET G 7 47 ? 685.590 573.035 344.178 1.00 60.24 47 MET H C 1
ATOM 10632 O O . MET G 7 47 ? 685.035 573.354 345.234 1.00 60.51 47 MET H O 1
ATOM 10637 N N . GLY G 7 48 ? 685.103 572.087 343.383 1.00 59.10 48 GLY H N 1
ATOM 10638 C CA . GLY G 7 48 ? 683.843 571.436 343.685 1.00 60.23 48 GLY H CA 1
ATOM 10639 C C . GLY G 7 48 ? 684.040 570.223 344.562 1.00 61.52 48 GLY H C 1
ATOM 10640 O O . GLY G 7 48 ? 684.338 569.134 344.063 1.00 62.87 48 GLY H O 1
ATOM 10641 N N . GLN G 7 49 ? 683.882 570.398 345.873 1.00 58.83 49 GLN H N 1
ATOM 10642 C CA . GLN G 7 49 ? 684.139 569.337 346.834 1.00 58.82 49 GLN H CA 1
ATOM 10643 C C . GLN G 7 49 ? 683.164 569.448 347.993 1.00 58.39 49 GLN H C 1
ATOM 10644 O O . GLN G 7 49 ? 682.649 570.525 348.303 1.00 57.36 49 GLN H O 1
ATOM 10650 N N . LYS G 7 50 ? 682.928 568.306 348.634 1.00 57.88 50 LYS H N 1
ATOM 10651 C CA . LYS G 7 50 ? 682.105 568.203 349.828 1.00 55.87 50 LYS H CA 1
ATOM 10652 C C . LYS G 7 50 ? 682.974 567.728 350.983 1.00 55.53 50 LYS H C 1
ATOM 10653 O O . LYS G 7 50 ? 683.971 567.029 350.782 1.00 56.03 50 LYS H O 1
ATOM 10659 N N . ASP G 7 51 ? 682.593 568.125 352.197 1.00 54.52 51 ASP H N 1
ATOM 10660 C CA . ASP G 7 51 ? 683.358 567.722 353.372 1.00 55.34 51 ASP H CA 1
ATOM 10661 C C . ASP G 7 51 ? 683.328 566.210 353.554 1.00 57.77 51 ASP H C 1
ATOM 10662 O O . ASP G 7 51 ? 684.338 565.603 353.929 1.00 59.16 51 ASP H O 1
ATOM 10667 N N . SER G 7 52 ? 682.179 565.586 353.300 1.00 55.53 52 SER H N 1
ATOM 10668 C CA . SER G 7 52 ? 682.031 564.142 353.387 1.00 51.39 52 SER H CA 1
ATOM 10669 C C . SER G 7 52 ? 681.048 563.679 352.325 1.00 49.07 52 SER H C 1
ATOM 10670 O O . SER G 7 52 ? 680.037 564.340 352.079 1.00 50.06 52 SER H O 1
ATOM 10673 N N . TYR G 7 53 ? 681.350 562.542 351.704 1.00 49.17 53 TYR H N 1
ATOM 10674 C CA . TYR G 7 53 ? 680.509 561.946 350.677 1.00 49.63 53 TYR H CA 1
ATOM 10675 C C . TYR G 7 53 ? 679.745 560.769 351.265 1.00 48.78 53 TYR H C 1
ATOM 10676 O O . TYR G 7 53 ? 680.215 560.108 352.194 1.00 48.78 53 TYR H O 1
ATOM 10685 N N . VAL G 7 54 ? 678.562 560.510 350.713 1.00 47.46 54 VAL H N 1
ATOM 10686 C CA . VAL G 7 54 ? 677.646 559.508 351.241 1.00 44.25 54 VAL H CA 1
ATOM 10687 C C . VAL G 7 54 ? 677.108 558.669 350.093 1.00 45.28 54 VAL H C 1
ATOM 10688 O O . VAL G 7 54 ? 676.795 559.193 349.019 1.00 47.51 54 VAL H O 1
ATOM 10692 N N . GLY G 7 55 ? 677.008 557.362 350.321 1.00 44.57 55 GLY H N 1
ATOM 10693 C CA . GLY G 7 55 ? 676.342 556.501 349.360 1.00 44.90 55 GLY H CA 1
ATOM 10694 C C . GLY G 7 55 ? 677.150 556.332 348.090 1.00 45.81 55 GLY H C 1
ATOM 10695 O O . GLY G 7 55 ? 678.383 556.254 348.111 1.00 48.28 55 GLY H O 1
ATOM 10696 N N . ASP G 7 56 ? 676.438 556.281 346.960 1.00 44.82 56 ASP H N 1
ATOM 10697 C CA . ASP G 7 56 ? 677.079 556.000 345.680 1.00 46.34 56 ASP H CA 1
ATOM 10698 C C . ASP G 7 56 ? 678.125 557.047 345.326 1.00 47.01 56 ASP H C 1
ATOM 10699 O O . ASP G 7 56 ? 679.120 556.727 344.667 1.00 49.01 56 ASP H O 1
ATOM 10704 N N . GLU G 7 57 ? 677.923 558.295 345.756 1.00 45.98 57 GLU H N 1
ATOM 10705 C CA . GLU G 7 57 ? 678.921 559.329 345.508 1.00 46.65 57 GLU H CA 1
ATOM 10706 C C . GLU G 7 57 ? 680.254 558.961 346.142 1.00 47.45 57 GLU H C 1
ATOM 10707 O O . GLU G 7 57 ? 681.316 559.200 345.557 1.00 48.61 57 GLU H O 1
ATOM 10713 N N . ALA G 7 58 ? 680.220 558.379 347.341 1.00 46.52 58 ALA H N 1
ATOM 10714 C CA . ALA G 7 58 ? 681.449 557.889 347.951 1.00 46.03 58 ALA H CA 1
ATOM 10715 C C . ALA G 7 58 ? 681.986 556.678 347.202 1.00 45.98 58 ALA H C 1
ATOM 10716 O O . ALA G 7 58 ? 683.202 556.473 347.134 1.00 47.76 58 ALA H O 1
ATOM 10718 N N . GLN G 7 59 ? 681.096 555.859 346.638 1.00 45.82 59 GLN H N 1
ATOM 10719 C CA . GLN G 7 59 ? 681.547 554.659 345.944 1.00 45.64 59 GLN H CA 1
ATOM 10720 C C . GLN G 7 59 ? 682.275 555.007 344.653 1.00 46.56 59 GLN H C 1
ATOM 10721 O O . GLN G 7 59 ? 683.316 554.418 344.342 1.00 47.54 59 GLN H O 1
ATOM 10727 N N . SER G 7 60 ? 681.738 555.952 343.881 1.00 47.62 60 SER H N 1
ATOM 10728 C CA . SER G 7 60 ? 682.392 556.338 342.635 1.00 46.75 60 SER H CA 1
ATOM 10729 C C . SER G 7 60 ? 683.741 556.992 342.902 1.00 48.36 60 SER H C 1
ATOM 10730 O O . SER G 7 60 ? 684.715 556.734 342.185 1.00 49.20 60 SER H O 1
ATOM 10733 N N . LYS G 7 61 ? 683.817 557.837 343.930 1.00 47.60 61 LYS H N 1
ATOM 10734 C CA . LYS G 7 61 ? 685.033 558.558 344.284 1.00 44.75 61 LYS H CA 1
ATOM 10735 C C . LYS G 7 61 ? 685.840 557.836 345.357 1.00 46.42 61 LYS H C 1
ATOM 10736 O O . LYS G 7 61 ? 686.598 558.472 346.095 1.00 48.91 61 LYS H O 1
ATOM 10742 N N . ARG G 7 62 ? 685.699 556.514 345.460 1.00 46.58 62 ARG H N 1
ATOM 10743 C CA . ARG G 7 62 ? 686.377 555.783 346.523 1.00 47.34 62 ARG H CA 1
ATOM 10744 C C . ARG G 7 62 ? 687.887 555.735 346.342 1.00 48.90 62 ARG H C 1
ATOM 10745 O O . ARG G 7 62 ? 688.586 555.356 347.286 1.00 50.41 62 ARG H O 1
ATOM 10753 N N . GLY G 7 63 ? 688.402 556.095 345.165 1.00 49.32 63 GLY H N 1
ATOM 10754 C CA . GLY G 7 63 ? 689.835 556.011 344.940 1.00 48.61 63 GLY H CA 1
ATOM 10755 C C . GLY G 7 63 ? 690.630 556.896 345.879 1.00 49.03 63 GLY H C 1
ATOM 10756 O O . GLY G 7 63 ? 691.706 556.512 346.343 1.00 48.36 63 GLY H O 1
ATOM 10757 N N . ILE G 7 64 ? 690.102 558.082 346.184 1.00 49.53 64 ILE H N 1
ATOM 10758 C CA . ILE G 7 64 ? 690.792 559.059 347.021 1.00 51.43 64 ILE H CA 1
ATOM 10759 C C . ILE G 7 64 ? 690.198 559.053 348.423 1.00 52.52 64 ILE H C 1
ATOM 10760 O O . ILE G 7 64 ? 690.902 559.323 349.402 1.00 54.01 64 ILE H O 1
ATOM 10765 N N . LEU G 7 65 ? 688.909 558.757 348.537 1.00 52.12 65 LEU H N 1
ATOM 10766 C CA . LEU G 7 65 ? 688.255 558.799 349.833 1.00 51.78 65 LEU H CA 1
ATOM 10767 C C . LEU G 7 65 ? 688.635 557.587 350.675 1.00 51.98 65 LEU H C 1
ATOM 10768 O O . LEU G 7 65 ? 689.080 556.555 350.167 1.00 52.98 65 LEU H O 1
ATOM 10773 N N . THR G 7 66 ? 688.457 557.736 351.983 1.00 51.45 66 THR H N 1
ATOM 10774 C CA . THR G 7 66 ? 688.524 556.637 352.937 1.00 52.14 66 THR H CA 1
ATOM 10775 C C . THR G 7 66 ? 687.128 556.433 353.504 1.00 51.85 66 THR H C 1
ATOM 10776 O O . THR G 7 66 ? 686.494 557.394 353.954 1.00 51.87 66 THR H O 1
ATOM 10780 N N . LEU G 7 67 ? 686.652 555.192 353.457 1.00 50.42 67 LEU H N 1
ATOM 10781 C CA . LEU G 7 67 ? 685.266 554.861 353.753 1.00 48.57 67 LEU H CA 1
ATOM 10782 C C . LEU G 7 67 ? 685.139 554.297 355.160 1.00 49.40 67 LEU H C 1
ATOM 10783 O O . LEU G 7 67 ? 685.987 553.522 355.610 1.00 50.23 67 LEU H O 1
ATOM 10788 N N . LYS G 7 68 ? 684.070 554.693 355.849 1.00 49.52 68 LYS H N 1
ATOM 10789 C CA . LYS G 7 68 ? 683.709 554.148 357.148 1.00 47.33 68 LYS H CA 1
ATOM 10790 C C . LYS G 7 68 ? 682.255 553.713 357.094 1.00 46.24 68 LYS H C 1
ATOM 10791 O O . LYS G 7 68 ? 681.394 554.470 356.633 1.00 48.14 68 LYS H O 1
ATOM 10797 N N . TYR G 7 69 ? 681.991 552.494 357.543 1.00 45.65 69 TYR H N 1
ATOM 10798 C CA . TYR G 7 69 ? 680.623 552.017 357.675 1.00 46.66 69 TYR H CA 1
ATOM 10799 C C . TYR G 7 69 ? 680.055 552.495 359.009 1.00 48.01 69 TYR H C 1
ATOM 10800 O O . TYR G 7 69 ? 680.638 552.186 360.054 1.00 48.59 69 TYR H O 1
ATOM 10809 N N . PRO G 7 70 ? 678.952 553.254 359.034 1.00 46.17 70 PRO H N 1
ATOM 10810 C CA . PRO G 7 70 ? 678.398 553.647 360.339 1.00 45.16 70 PRO H CA 1
ATOM 10811 C C . PRO G 7 70 ? 677.932 552.474 361.180 1.00 45.67 70 PRO H C 1
ATOM 10812 O O . PRO G 7 70 ? 678.040 552.532 362.411 1.00 46.94 70 PRO H O 1
ATOM 10816 N N . ILE G 7 71 ? 677.339 551.467 360.532 1.00 44.24 71 ILE H N 1
ATOM 10817 C CA . ILE G 7 71 ? 676.789 550.291 361.264 1.00 43.27 71 ILE H CA 1
ATOM 10818 C C . ILE G 7 71 ? 677.798 549.148 361.204 1.00 45.40 71 ILE H C 1
ATOM 10819 O O . ILE G 7 71 ? 678.187 548.762 360.095 1.00 48.41 71 ILE H O 1
ATOM 10824 N N . GLU G 7 72 ? 678.200 548.632 362.361 1.00 44.89 72 GLU H N 1
ATOM 10825 C CA . GLU G 7 72 ? 679.121 547.472 362.404 1.00 46.01 72 GLU H CA 1
ATOM 10826 C C . GLU G 7 72 ? 678.428 546.362 363.192 1.00 45.71 72 GLU H C 1
ATOM 10827 O O . GLU G 7 72 ? 677.971 546.649 364.308 1.00 45.83 72 GLU H O 1
ATOM 10833 N N . HIS G 7 73 ? 678.353 545.156 362.632 1.00 44.21 73 HIS H N 1
ATOM 10834 C CA . HIS G 7 73 ? 677.672 544.038 363.283 1.00 43.40 73 HIS H CA 1
ATOM 10835 C C . HIS G 7 73 ? 676.267 544.432 363.730 1.00 44.87 73 HIS H C 1
ATOM 10836 O O . HIS G 7 73 ? 675.794 544.021 364.790 1.00 46.31 73 HIS H O 1
ATOM 10843 N N . GLY G 7 74 ? 675.593 545.239 362.916 1.00 44.34 74 GLY H N 1
ATOM 10844 C CA . GLY G 7 74 ? 674.225 545.615 363.205 1.00 42.47 74 GLY H CA 1
ATOM 10845 C C . GLY G 7 74 ? 674.051 546.629 364.310 1.00 42.92 74 GLY H C 1
ATOM 10846 O O . GLY G 7 74 ? 672.916 546.868 364.731 1.00 44.55 74 GLY H O 1
ATOM 10847 N N . ILE G 7 75 ? 675.135 547.232 364.792 1.00 43.36 75 ILE H N 1
ATOM 10848 C CA . ILE G 7 75 ? 675.103 548.208 365.877 1.00 42.64 75 ILE H CA 1
ATOM 10849 C C . ILE G 7 75 ? 675.695 549.498 365.333 1.00 44.19 75 ILE H C 1
ATOM 10850 O O . ILE G 7 75 ? 676.839 549.512 364.864 1.00 47.12 75 ILE H O 1
ATOM 10855 N N . VAL G 7 76 ? 674.924 550.580 365.400 1.00 44.34 76 VAL H N 1
ATOM 10856 C CA . VAL G 7 76 ? 675.389 551.873 364.911 1.00 43.34 76 VAL H CA 1
ATOM 10857 C C . VAL G 7 76 ? 676.468 552.373 365.865 1.00 44.21 76 VAL H C 1
ATOM 10858 O O . VAL G 7 76 ? 676.184 552.684 367.025 1.00 45.94 76 VAL H O 1
ATOM 10862 N N . THR G 7 77 ? 677.707 552.452 365.379 1.00 44.88 77 THR H N 1
ATOM 10863 C CA . THR G 7 77 ? 678.832 552.907 366.185 1.00 45.82 77 THR H CA 1
ATOM 10864 C C . THR G 7 77 ? 679.140 554.386 366.004 1.00 45.99 77 THR H C 1
ATOM 10865 O O . THR G 7 77 ? 679.696 554.999 366.921 1.00 46.66 77 THR H O 1
ATOM 10869 N N . ASN G 7 78 ? 678.796 554.964 364.855 1.00 46.16 78 ASN H N 1
ATOM 10870 C CA . ASN G 7 78 ? 679.037 556.375 364.554 1.00 45.54 78 ASN H CA 1
ATOM 10871 C C . ASN G 7 78 ? 677.689 557.006 364.226 1.00 45.46 78 ASN H C 1
ATOM 10872 O O . ASN G 7 78 ? 677.187 556.871 363.106 1.00 47.30 78 ASN H O 1
ATOM 10877 N N . TRP G 7 79 ? 677.098 557.692 365.204 1.00 44.47 79 TRP H N 1
ATOM 10878 C CA . TRP G 7 79 ? 675.754 558.221 365.016 1.00 44.16 79 TRP H CA 1
ATOM 10879 C C . TRP G 7 79 ? 675.732 559.448 364.117 1.00 47.48 79 TRP H C 1
ATOM 10880 O O . TRP G 7 79 ? 674.719 559.702 363.461 1.00 49.43 79 TRP H O 1
ATOM 10891 N N . ASP G 7 80 ? 676.819 560.217 364.065 1.00 48.94 80 ASP H N 1
ATOM 10892 C CA . ASP G 7 80 ? 676.871 561.329 363.121 1.00 47.65 80 ASP H CA 1
ATOM 10893 C C . ASP G 7 80 ? 676.845 560.821 361.685 1.00 47.09 80 ASP H C 1
ATOM 10894 O O . ASP G 7 80 ? 676.126 561.361 360.835 1.00 48.65 80 ASP H O 1
ATOM 10899 N N . ASP G 7 81 ? 677.615 559.771 361.401 1.00 45.87 81 ASP H N 1
ATOM 10900 C CA . ASP G 7 81 ? 677.622 559.200 360.060 1.00 46.58 81 ASP H CA 1
ATOM 10901 C C . ASP G 7 81 ? 676.269 558.598 359.708 1.00 46.88 81 ASP H C 1
ATOM 10902 O O . ASP G 7 81 ? 675.806 558.720 358.569 1.00 48.81 81 ASP H O 1
ATOM 10907 N N . MET G 7 82 ? 675.620 557.938 360.668 1.00 46.06 82 MET H N 1
ATOM 10908 C CA . MET G 7 82 ? 674.303 557.373 360.399 1.00 45.91 82 MET H CA 1
ATOM 10909 C C . MET G 7 82 ? 673.274 558.473 360.173 1.00 47.07 82 MET H C 1
ATOM 10910 O O . MET G 7 82 ? 672.368 558.328 359.345 1.00 48.40 82 MET H O 1
ATOM 10915 N N . GLU G 7 83 ? 673.400 559.584 360.899 1.00 46.63 83 GLU H N 1
ATOM 10916 C CA . GLU G 7 83 ? 672.536 560.730 360.648 1.00 46.16 83 GLU H CA 1
ATOM 10917 C C . GLU G 7 83 ? 672.756 561.278 359.244 1.00 47.56 83 GLU H C 1
ATOM 10918 O O . GLU G 7 83 ? 671.797 561.646 358.556 1.00 49.33 83 GLU H O 1
ATOM 10924 N N . LYS G 7 84 ? 674.015 561.341 358.805 1.00 47.00 84 LYS H N 1
ATOM 10925 C CA . LYS G 7 84 ? 674.301 561.761 357.436 1.00 44.76 84 LYS H CA 1
ATOM 10926 C C . LYS G 7 84 ? 673.670 560.809 356.430 1.00 44.29 84 LYS H C 1
ATOM 10927 O O . LYS G 7 84 ? 673.135 561.241 355.402 1.00 46.70 84 LYS H O 1
ATOM 10933 N N . ILE G 7 85 ? 673.738 559.507 356.706 1.00 43.52 85 ILE H N 1
ATOM 10934 C CA . ILE G 7 85 ? 673.147 558.518 355.809 1.00 43.44 85 ILE H CA 1
ATOM 10935 C C . ILE G 7 85 ? 671.643 558.723 355.713 1.00 44.62 85 ILE H C 1
ATOM 10936 O O . ILE G 7 85 ? 671.066 558.675 354.623 1.00 45.85 85 ILE H O 1
ATOM 10941 N N . TRP G 7 86 ? 670.983 558.942 356.851 1.00 45.06 86 TRP H N 1
ATOM 10942 C CA . TRP G 7 86 ? 669.541 559.166 356.824 1.00 45.96 86 TRP H CA 1
ATOM 10943 C C . TRP G 7 86 ? 669.194 560.454 356.089 1.00 46.13 86 TRP H C 1
ATOM 10944 O O . TRP G 7 86 ? 668.200 560.509 355.355 1.00 46.94 86 TRP H O 1
ATOM 10955 N N . HIS G 7 87 ? 669.985 561.508 356.293 1.00 45.98 87 HIS H N 1
ATOM 10956 C CA . HIS G 7 87 ? 669.737 562.759 355.586 1.00 45.84 87 HIS H CA 1
ATOM 10957 C C . HIS G 7 87 ? 669.856 562.563 354.082 1.00 46.38 87 HIS H C 1
ATOM 10958 O O . HIS G 7 87 ? 669.024 563.060 353.313 1.00 48.43 87 HIS H O 1
ATOM 10965 N N . HIS G 7 88 ? 670.884 561.834 353.646 1.00 43.92 88 HIS H N 1
ATOM 10966 C CA . HIS G 7 88 ? 671.029 561.531 352.228 1.00 43.22 88 HIS H CA 1
ATOM 10967 C C . HIS G 7 88 ? 669.862 560.692 351.728 1.00 44.04 88 HIS H C 1
ATOM 10968 O O . HIS G 7 88 ? 669.377 560.892 350.609 1.00 46.61 88 HIS H O 1
ATOM 10975 N N . THR G 7 89 ? 669.402 559.742 352.543 1.00 43.24 89 THR H N 1
ATOM 10976 C CA . THR G 7 89 ? 668.296 558.884 352.137 1.00 43.77 89 THR H CA 1
ATOM 10977 C C . THR G 7 89 ? 667.022 559.687 351.926 1.00 44.23 89 THR H C 1
ATOM 10978 O O . THR G 7 89 ? 666.311 559.488 350.935 1.00 45.86 89 THR H O 1
ATOM 10982 N N . PHE G 7 90 ? 666.719 560.603 352.844 1.00 44.61 90 PHE H N 1
ATOM 10983 C CA . PHE G 7 90 ? 665.449 561.317 352.779 1.00 44.76 90 PHE H CA 1
ATOM 10984 C C . PHE G 7 90 ? 665.498 562.461 351.776 1.00 44.92 90 PHE H C 1
ATOM 10985 O O . PHE G 7 90 ? 664.653 562.542 350.878 1.00 46.37 90 PHE H O 1
ATOM 10993 N N . TYR G 7 91 ? 666.479 563.354 351.905 1.00 44.73 91 TYR H N 1
ATOM 10994 C CA . TYR G 7 91 ? 666.454 564.579 351.113 1.00 44.76 91 TYR H CA 1
ATOM 10995 C C . TYR G 7 91 ? 667.010 564.370 349.710 1.00 45.92 91 TYR H C 1
ATOM 10996 O O . TYR G 7 91 ? 666.432 564.863 348.736 1.00 48.00 91 TYR H O 1
ATOM 11005 N N . ASN G 7 92 ? 668.124 563.650 349.580 1.00 45.21 92 ASN H N 1
ATOM 11006 C CA . ASN G 7 92 ? 668.791 563.523 348.289 1.00 44.35 92 ASN H CA 1
ATOM 11007 C C . ASN G 7 92 ? 668.221 562.387 347.446 1.00 44.80 92 ASN H C 1
ATOM 11008 O O . ASN G 7 92 ? 667.867 562.597 346.283 1.00 48.07 92 ASN H O 1
ATOM 11013 N N . GLU G 7 93 ? 668.123 561.184 348.011 1.00 44.58 93 GLU H N 1
ATOM 11014 C CA . GLU G 7 93 ? 667.711 560.025 347.225 1.00 44.83 93 GLU H CA 1
ATOM 11015 C C . GLU G 7 93 ? 666.196 559.963 347.070 1.00 44.82 93 GLU H C 1
ATOM 11016 O O . GLU G 7 93 ? 665.673 560.025 345.953 1.00 45.63 93 GLU H O 1
ATOM 11022 N N . LEU G 7 94 ? 665.472 559.835 348.184 1.00 43.85 94 LEU H N 1
ATOM 11023 C CA . LEU G 7 94 ? 664.018 559.758 348.106 1.00 43.58 94 LEU H CA 1
ATOM 11024 C C . LEU G 7 94 ? 663.410 561.076 347.650 1.00 46.27 94 LEU H C 1
ATOM 11025 O O . LEU G 7 94 ? 662.385 561.076 346.959 1.00 47.57 94 LEU H O 1
ATOM 11030 N N . ARG G 7 95 ? 664.017 562.200 348.025 1.00 47.28 95 ARG H N 1
ATOM 11031 C CA . ARG G 7 95 ? 663.521 563.524 347.659 1.00 46.68 95 ARG H CA 1
ATOM 11032 C C . ARG G 7 95 ? 662.134 563.758 348.261 1.00 47.40 95 ARG H C 1
ATOM 11033 O O . ARG G 7 95 ? 661.158 564.062 347.572 1.00 48.28 95 ARG H O 1
ATOM 11041 N N . VAL G 7 96 ? 662.070 563.611 349.584 1.00 47.13 96 VAL H N 1
ATOM 11042 C CA . VAL G 7 96 ? 660.820 563.729 350.324 1.00 47.37 96 VAL H CA 1
ATOM 11043 C C . VAL G 7 96 ? 661.120 564.325 351.690 1.00 48.24 96 VAL H C 1
ATOM 11044 O O . VAL G 7 96 ? 662.176 564.080 352.276 1.00 48.70 96 VAL H O 1
ATOM 11048 N N . ALA G 7 97 ? 660.177 565.108 352.196 1.00 48.24 97 ALA H N 1
ATOM 11049 C CA . ALA G 7 97 ? 660.336 565.725 353.505 1.00 49.66 97 ALA H CA 1
ATOM 11050 C C . ALA G 7 97 ? 660.094 564.680 354.591 1.00 49.92 97 ALA H C 1
ATOM 11051 O O . ALA G 7 97 ? 659.021 564.068 354.609 1.00 51.14 97 ALA H O 1
ATOM 11053 N N . PRO G 7 98 ? 661.044 564.436 355.506 1.00 49.34 98 PRO H N 1
ATOM 11054 C CA . PRO G 7 98 ? 660.805 563.390 356.512 1.00 48.19 98 PRO H CA 1
ATOM 11055 C C . PRO G 7 98 ? 659.662 563.708 357.456 1.00 49.21 98 PRO H C 1
ATOM 11056 O O . PRO G 7 98 ? 659.036 562.780 357.981 1.00 50.43 98 PRO H O 1
ATOM 11060 N N . GLU G 7 99 ? 659.368 564.987 357.689 1.00 50.47 99 GLU H N 1
ATOM 11061 C CA . GLU G 7 99 ? 658.304 565.357 358.615 1.00 49.74 99 GLU H CA 1
ATOM 11062 C C . GLU G 7 99 ? 656.913 565.015 358.097 1.00 48.79 99 GLU H C 1
ATOM 11063 O O . GLU G 7 99 ? 655.960 565.043 358.881 1.00 49.50 99 GLU H O 1
ATOM 11069 N N . GLU G 7 100 ? 656.772 564.695 356.812 1.00 48.83 100 GLU H N 1
ATOM 11070 C CA . GLU G 7 100 ? 655.462 564.492 356.210 1.00 50.43 100 GLU H CA 1
ATOM 11071 C C . GLU G 7 100 ? 654.982 563.047 356.274 1.00 51.21 100 GLU H C 1
ATOM 11072 O O . GLU G 7 100 ? 653.769 562.821 356.213 1.00 52.23 100 GLU H O 1
ATOM 11078 N N . HIS G 7 101 ? 655.887 562.074 356.407 1.00 49.78 101 HIS H N 1
ATOM 11079 C CA . HIS G 7 101 ? 655.557 560.657 356.351 1.00 48.90 101 HIS H CA 1
ATOM 11080 C C . HIS G 7 101 ? 656.101 559.926 357.571 1.00 45.72 101 HIS H C 1
ATOM 11081 O O . HIS G 7 101 ? 657.140 560.318 358.108 1.00 46.83 101 HIS H O 1
ATOM 11088 N N . PRO G 7 102 ? 655.444 558.854 358.023 1.00 42.73 102 PRO H N 1
ATOM 11089 C CA . PRO G 7 102 ? 656.090 557.966 358.996 1.00 43.51 102 PRO H CA 1
ATOM 11090 C C . PRO G 7 102 ? 657.189 557.140 358.346 1.00 45.67 102 PRO H C 1
ATOM 11091 O O . PRO G 7 102 ? 657.261 557.004 357.124 1.00 47.60 102 PRO H O 1
ATOM 11095 N N . VAL G 7 103 ? 658.053 556.580 359.193 1.00 44.14 103 VAL H N 1
ATOM 11096 C CA . VAL G 7 103 ? 659.201 555.791 358.756 1.00 41.36 103 VAL H CA 1
ATOM 11097 C C . VAL G 7 103 ? 659.218 554.480 359.526 1.00 42.13 103 VAL H C 1
ATOM 11098 O O . VAL G 7 103 ? 659.150 554.482 360.759 1.00 45.75 103 VAL H O 1
ATOM 11102 N N . LEU G 7 104 ? 659.336 553.369 358.804 1.00 41.26 104 LEU H N 1
ATOM 11103 C CA . LEU G 7 104 ? 659.391 552.028 359.386 1.00 41.98 104 LEU H CA 1
ATOM 11104 C C . LEU G 7 104 ? 660.824 551.519 359.260 1.00 43.61 104 LEU H C 1
ATOM 11105 O O . LEU G 7 104 ? 661.191 550.899 358.263 1.00 45.33 104 LEU H O 1
ATOM 11110 N N . LEU G 7 105 ? 661.631 551.782 360.281 1.00 42.96 105 LEU H N 1
ATOM 11111 C CA . LEU G 7 105 ? 663.007 551.318 360.292 1.00 43.53 105 LEU H CA 1
ATOM 11112 C C . LEU G 7 105 ? 663.069 549.845 360.675 1.00 45.28 105 LEU H C 1
ATOM 11113 O O . LEU G 7 105 ? 662.081 549.246 361.104 1.00 46.24 105 LEU H O 1
ATOM 11118 N N . THR G 7 106 ? 664.256 549.262 360.510 1.00 44.91 106 THR H N 1
ATOM 11119 C CA . THR G 7 106 ? 664.490 547.851 360.774 1.00 45.34 106 THR H CA 1
ATOM 11120 C C . THR G 7 106 ? 665.756 547.686 361.598 1.00 47.59 106 THR H C 1
ATOM 11121 O O . THR G 7 106 ? 666.691 548.482 361.484 1.00 49.14 106 THR H O 1
ATOM 11125 N N . GLU G 7 107 ? 665.773 546.649 362.431 1.00 47.52 107 GLU H N 1
ATOM 11126 C CA . GLU G 7 107 ? 666.914 546.334 363.274 1.00 47.07 107 GLU H CA 1
ATOM 11127 C C . GLU G 7 107 ? 666.995 544.826 363.450 1.00 46.32 107 GLU H C 1
ATOM 11128 O O . GLU G 7 107 ? 665.981 544.127 363.394 1.00 46.24 107 GLU H O 1
ATOM 11134 N N . ALA G 7 108 ? 668.207 544.331 363.663 1.00 46.01 108 ALA H N 1
ATOM 11135 C CA . ALA G 7 108 ? 668.402 542.909 363.870 1.00 44.36 108 ALA H CA 1
ATOM 11136 C C . ALA G 7 108 ? 667.975 542.514 365.283 1.00 43.79 108 ALA H C 1
ATOM 11137 O O . ALA G 7 108 ? 667.933 543.355 366.182 1.00 46.10 108 ALA H O 1
ATOM 11139 N N . PRO G 7 109 ? 667.649 541.241 365.512 1.00 41.28 109 PRO H N 1
ATOM 11140 C CA . PRO G 7 109 ? 667.265 540.828 366.865 1.00 41.36 109 PRO H CA 1
ATOM 11141 C C . PRO G 7 109 ? 668.446 540.859 367.819 1.00 40.97 109 PRO H C 1
ATOM 11142 O O . PRO G 7 109 ? 669.607 540.757 367.417 1.00 42.53 109 PRO H O 1
ATOM 11146 N N . LEU G 7 110 ? 668.130 541.001 369.104 1.00 40.00 110 LEU H N 1
ATOM 11147 C CA . LEU G 7 110 ? 669.115 540.886 370.178 1.00 40.40 110 LEU H CA 1
ATOM 11148 C C . LEU G 7 110 ? 670.195 541.960 370.088 1.00 42.30 110 LEU H C 1
ATOM 11149 O O . LEU G 7 110 ? 671.322 541.754 370.541 1.00 43.21 110 LEU H O 1
ATOM 11154 N N . ASN G 7 111 ? 669.867 543.110 369.513 1.00 42.68 111 ASN H N 1
ATOM 11155 C CA . ASN G 7 111 ? 670.787 544.236 369.476 1.00 43.18 111 ASN H CA 1
ATOM 11156 C C . ASN G 7 111 ? 670.744 544.979 370.804 1.00 42.93 111 ASN H C 1
ATOM 11157 O O . ASN G 7 111 ? 669.861 544.744 371.630 1.00 43.32 111 ASN H O 1
ATOM 11162 N N . PRO G 7 112 ? 671.702 545.873 371.054 1.00 41.41 112 PRO H N 1
ATOM 11163 C CA . PRO G 7 112 ? 671.639 546.680 372.278 1.00 40.64 112 PRO H CA 1
ATOM 11164 C C . PRO G 7 112 ? 670.380 547.533 372.325 1.00 43.14 112 PRO H C 1
ATOM 11165 O O . PRO G 7 112 ? 669.910 548.042 371.306 1.00 45.94 112 PRO H O 1
ATOM 11169 N N . LYS G 7 113 ? 669.831 547.680 373.531 1.00 41.17 113 LYS H N 1
ATOM 11170 C CA . LYS G 7 113 ? 668.650 548.518 373.712 1.00 42.80 113 LYS H CA 1
ATOM 11171 C C . LYS G 7 113 ? 668.953 549.972 373.375 1.00 44.67 113 LYS H C 1
ATOM 11172 O O . LYS G 7 113 ? 668.108 550.682 372.809 1.00 46.94 113 LYS H O 1
ATOM 11178 N N . ALA G 7 114 ? 670.156 550.433 373.723 1.00 43.94 114 ALA H N 1
ATOM 11179 C CA . ALA G 7 114 ? 670.536 551.810 373.438 1.00 43.10 114 ALA H CA 1
ATOM 11180 C C . ALA G 7 114 ? 670.520 552.097 371.945 1.00 42.05 114 ALA H C 1
ATOM 11181 O O . ALA G 7 114 ? 670.269 553.235 371.541 1.00 43.58 114 ALA H O 1
ATOM 11183 N N . ASN G 7 115 ? 670.769 551.084 371.114 1.00 41.89 115 ASN H N 1
ATOM 11184 C CA . ASN G 7 115 ? 670.702 551.279 369.670 1.00 43.59 115 ASN H CA 1
ATOM 11185 C C . ASN G 7 115 ? 669.307 551.715 369.242 1.00 45.79 115 ASN H C 1
ATOM 11186 O O . ASN G 7 115 ? 669.144 552.733 368.561 1.00 47.59 115 ASN H O 1
ATOM 11191 N N . ARG G 7 116 ? 668.282 550.964 369.650 1.00 46.66 116 ARG H N 1
ATOM 11192 C CA . ARG G 7 116 ? 666.915 551.321 369.285 1.00 46.18 116 ARG H CA 1
ATOM 11193 C C . ARG G 7 116 ? 666.502 552.640 369.923 1.00 46.12 116 ARG H C 1
ATOM 11194 O O . ARG G 7 116 ? 665.792 553.443 369.303 1.00 47.38 116 ARG H O 1
ATOM 11202 N N . GLU G 7 117 ? 666.924 552.879 371.167 1.00 46.48 117 GLU H N 1
ATOM 11203 C CA . GLU G 7 117 ? 666.566 554.130 371.828 1.00 46.36 117 GLU H CA 1
ATOM 11204 C C . GLU G 7 117 ? 667.137 555.329 371.080 1.00 47.31 117 GLU H C 1
ATOM 11205 O O . GLU G 7 117 ? 666.430 556.311 370.824 1.00 49.30 117 GLU H O 1
ATOM 11211 N N . LYS G 7 118 ? 668.416 555.261 370.705 1.00 45.65 118 LYS H N 1
ATOM 11212 C CA . LYS G 7 118 ? 669.021 556.351 369.952 1.00 43.61 118 LYS H CA 1
ATOM 11213 C C . LYS G 7 118 ? 668.411 556.471 368.567 1.00 44.99 118 LYS H C 1
ATOM 11214 O O . LYS G 7 118 ? 668.288 557.583 368.045 1.00 47.19 118 LYS H O 1
ATOM 11220 N N . MET G 7 119 ? 668.030 555.348 367.956 1.00 45.31 119 MET H N 1
ATOM 11221 C CA . MET G 7 119 ? 667.350 555.394 366.667 1.00 45.87 119 MET H CA 1
ATOM 11222 C C . MET G 7 119 ? 666.062 556.202 366.765 1.00 46.94 119 MET H C 1
ATOM 11223 O O . MET G 7 119 ? 665.817 557.116 365.966 1.00 48.78 119 MET H O 1
ATOM 11228 N N . THR G 7 120 ? 665.236 555.887 367.764 1.00 46.56 120 THR H N 1
ATOM 11229 C CA . THR G 7 120 ? 663.979 556.603 367.952 1.00 45.97 120 THR H CA 1
ATOM 11230 C C . THR G 7 120 ? 664.225 558.075 368.264 1.00 46.71 120 THR H C 1
ATOM 11231 O O . THR G 7 120 ? 663.532 558.956 367.736 1.00 48.29 120 THR H O 1
ATOM 11235 N N . GLN G 7 121 ? 665.209 558.358 369.120 1.00 45.65 121 GLN H N 1
ATOM 11236 C CA . GLN G 7 121 ? 665.506 559.740 369.477 1.00 45.81 121 GLN H CA 1
ATOM 11237 C C . GLN G 7 121 ? 665.939 560.543 368.258 1.00 46.31 121 GLN H C 1
ATOM 11238 O O . GLN G 7 121 ? 665.492 561.678 368.062 1.00 48.11 121 GLN H O 1
ATOM 11244 N N . ILE G 7 122 ? 666.811 559.970 367.427 1.00 45.89 122 ILE H N 1
ATOM 11245 C CA . ILE G 7 122 ? 667.279 560.674 366.239 1.00 46.37 122 ILE H CA 1
ATOM 11246 C C . ILE G 7 122 ? 666.128 560.894 365.272 1.00 47.60 122 ILE H C 1
ATOM 11247 O O . ILE G 7 122 ? 666.018 561.957 364.649 1.00 48.97 122 ILE H O 1
ATOM 11252 N N . MET G 7 123 ? 665.257 559.894 365.118 1.00 47.59 123 MET H N 1
ATOM 11253 C CA . MET G 7 123 ? 664.151 560.043 364.180 1.00 46.37 123 MET H CA 1
ATOM 11254 C C . MET G 7 123 ? 663.185 561.132 364.624 1.00 47.04 123 MET H C 1
ATOM 11255 O O . MET G 7 123 ? 662.697 561.906 363.792 1.00 48.04 123 MET H O 1
ATOM 11260 N N . PHE G 7 124 ? 662.893 561.214 365.922 1.00 47.59 124 PHE H N 1
ATOM 11261 C CA . PHE G 7 124 ? 661.893 562.169 366.387 1.00 47.55 124 PHE H CA 1
ATOM 11262 C C . PHE G 7 124 ? 662.440 563.570 366.607 1.00 49.58 124 PHE H C 1
ATOM 11263 O O . PHE G 7 124 ? 661.707 564.542 366.401 1.00 51.41 124 PHE H O 1
ATOM 11271 N N . GLU G 7 125 ? 663.696 563.710 367.027 1.00 48.17 125 GLU H N 1
ATOM 11272 C CA . GLU G 7 125 ? 664.237 565.025 367.347 1.00 47.23 125 GLU H CA 1
ATOM 11273 C C . GLU G 7 125 ? 664.900 565.686 366.143 1.00 48.33 125 GLU H C 1
ATOM 11274 O O . GLU G 7 125 ? 664.562 566.819 365.793 1.00 51.18 125 GLU H O 1
ATOM 11280 N N . THR G 7 126 ? 665.844 564.997 365.503 1.00 47.82 126 THR H N 1
ATOM 11281 C CA . THR G 7 126 ? 666.573 565.606 364.395 1.00 46.09 126 THR H CA 1
ATOM 11282 C C . THR G 7 126 ? 665.682 565.774 363.171 1.00 45.99 126 THR H C 1
ATOM 11283 O O . THR G 7 126 ? 665.662 566.842 362.550 1.00 47.11 126 THR H O 1
ATOM 11287 N N . PHE G 7 127 ? 664.936 564.729 362.811 1.00 45.44 127 PHE H N 1
ATOM 11288 C CA . PHE G 7 127 ? 664.141 564.727 361.590 1.00 46.14 127 PHE H CA 1
ATOM 11289 C C . PHE G 7 127 ? 662.693 565.135 361.807 1.00 47.59 127 PHE H C 1
ATOM 11290 O O . PHE G 7 127 ? 662.054 565.606 360.860 1.00 48.38 127 PHE H O 1
ATOM 11298 N N . ASN G 7 128 ? 662.161 564.967 363.016 1.00 47.59 128 ASN H N 1
ATOM 11299 C CA . ASN G 7 128 ? 660.822 565.447 363.352 1.00 47.76 128 ASN H CA 1
ATOM 11300 C C . ASN G 7 128 ? 659.749 564.729 362.539 1.00 49.60 128 ASN H C 1
ATOM 11301 O O . ASN G 7 128 ? 658.799 565.345 362.053 1.00 50.43 128 ASN H O 1
ATOM 11306 N N . THR G 7 129 ? 659.895 563.416 362.389 1.00 48.86 129 THR H N 1
ATOM 11307 C CA . THR G 7 129 ? 658.877 562.639 361.706 1.00 46.14 129 THR H CA 1
ATOM 11308 C C . THR G 7 129 ? 657.617 562.567 362.568 1.00 47.01 129 THR H C 1
ATOM 11309 O O . THR G 7 129 ? 657.699 562.589 363.798 1.00 47.99 129 THR H O 1
ATOM 11313 N N . PRO G 7 130 ? 656.433 562.478 361.953 1.00 45.85 130 PRO H N 1
ATOM 11314 C CA . PRO G 7 130 ? 655.208 562.445 362.761 1.00 45.98 130 PRO H CA 1
ATOM 11315 C C . PRO G 7 130 ? 655.025 561.145 363.515 1.00 45.53 130 PRO H C 1
ATOM 11316 O O . PRO G 7 130 ? 654.302 561.127 364.517 1.00 48.21 130 PRO H O 1
ATOM 11320 N N . ALA G 7 131 ? 655.653 560.063 363.069 1.00 43.95 131 ALA H N 1
ATOM 11321 C CA . ALA G 7 131 ? 655.584 558.780 363.754 1.00 44.53 131 ALA H CA 1
ATOM 11322 C C . ALA G 7 131 ? 656.635 557.874 363.133 1.00 44.77 131 ALA H C 1
ATOM 11323 O O . ALA G 7 131 ? 657.245 558.212 362.117 1.00 47.30 131 ALA H O 1
ATOM 11325 N N . MET G 7 132 ? 656.845 556.718 363.754 1.00 43.41 132 MET H N 1
ATOM 11326 C CA . MET G 7 132 ? 657.809 555.764 363.226 1.00 43.21 132 MET H CA 1
ATOM 11327 C C . MET G 7 132 ? 657.618 554.425 363.923 1.00 45.40 132 MET H C 1
ATOM 11328 O O . MET G 7 132 ? 656.810 554.289 364.845 1.00 47.90 132 MET H O 1
ATOM 11333 N N . TYR G 7 133 ? 658.374 553.433 363.460 1.00 44.36 133 TYR H N 1
ATOM 11334 C CA . TYR G 7 133 ? 658.311 552.084 363.999 1.00 43.51 133 TYR H CA 1
ATOM 11335 C C . TYR G 7 133 ? 659.635 551.392 363.718 1.00 45.69 133 TYR H C 1
ATOM 11336 O O . TYR G 7 133 ? 660.333 551.717 362.756 1.00 48.20 133 TYR H O 1
ATOM 11345 N N . VAL G 7 134 ? 659.976 550.434 364.577 1.00 44.70 134 VAL H N 1
ATOM 11346 C CA . VAL G 7 134 ? 661.166 549.606 364.424 1.00 41.24 134 VAL H CA 1
ATOM 11347 C C . VAL G 7 134 ? 660.711 548.157 364.370 1.00 42.23 134 VAL H C 1
ATOM 11348 O O . VAL G 7 134 ? 659.961 547.709 365.243 1.00 44.52 134 VAL H O 1
ATOM 11352 N N . ALA G 7 135 ? 661.158 547.430 363.349 1.00 42.71 135 ALA H N 1
ATOM 11353 C CA . ALA G 7 135 ? 660.694 546.077 363.082 1.00 42.13 135 ALA H CA 1
ATOM 11354 C C . ALA G 7 135 ? 661.873 545.123 363.001 1.00 42.78 135 ALA H C 1
ATOM 11355 O O . ALA G 7 135 ? 662.962 545.489 362.554 1.00 44.12 135 ALA H O 1
ATOM 11357 N N . ILE G 7 136 ? 661.641 543.888 363.441 1.00 41.98 136 ILE H N 1
ATOM 11358 C CA . ILE G 7 136 ? 662.653 542.848 363.325 1.00 42.07 136 ILE H CA 1
ATOM 11359 C C . ILE G 7 136 ? 662.771 542.437 361.865 1.00 42.43 136 ILE H C 1
ATOM 11360 O O . ILE G 7 136 ? 661.762 542.226 361.181 1.00 44.47 136 ILE H O 1
ATOM 11365 N N . GLN G 7 137 ? 664.008 542.322 361.382 1.00 41.11 137 GLN H N 1
ATOM 11366 C CA . GLN G 7 137 ? 664.232 542.043 359.967 1.00 41.32 137 GLN H CA 1
ATOM 11367 C C . GLN G 7 137 ? 663.668 540.687 359.564 1.00 41.23 137 GLN H C 1
ATOM 11368 O O . GLN G 7 137 ? 663.096 540.543 358.476 1.00 43.23 137 GLN H O 1
ATOM 11374 N N . ALA G 7 138 ? 663.823 539.678 360.422 1.00 40.40 138 ALA H N 1
ATOM 11375 C CA . ALA G 7 138 ? 663.358 538.341 360.073 1.00 42.33 138 ALA H CA 1
ATOM 11376 C C . ALA G 7 138 ? 661.845 538.301 359.913 1.00 42.00 138 ALA H C 1
ATOM 11377 O O . ALA G 7 138 ? 661.325 537.618 359.024 1.00 42.06 138 ALA H O 1
ATOM 11379 N N . VAL G 7 139 ? 661.121 539.019 360.772 1.00 40.21 139 VAL H N 1
ATOM 11380 C CA . VAL G 7 139 ? 659.666 539.044 360.673 1.00 39.15 139 VAL H CA 1
ATOM 11381 C C . VAL G 7 139 ? 659.238 539.647 359.343 1.00 39.84 139 VAL H C 1
ATOM 11382 O O . VAL G 7 139 ? 658.329 539.138 358.677 1.00 42.02 139 VAL H O 1
ATOM 11386 N N . LEU G 7 140 ? 659.886 540.739 358.932 1.00 38.42 140 LEU H N 1
ATOM 11387 C CA . LEU G 7 140 ? 659.561 541.334 357.642 1.00 39.31 140 LEU H CA 1
ATOM 11388 C C . LEU G 7 140 ? 659.883 540.380 356.500 1.00 40.24 140 LEU H C 1
ATOM 11389 O O . LEU G 7 140 ? 659.091 540.233 355.564 1.00 41.68 140 LEU H O 1
ATOM 11394 N N . SER G 7 141 ? 661.037 539.714 356.557 1.00 39.67 141 SER H N 1
ATOM 11395 C CA . SER G 7 141 ? 661.385 538.806 355.471 1.00 40.34 141 SER H CA 1
ATOM 11396 C C . SER G 7 141 ? 660.412 537.639 355.392 1.00 39.96 141 SER H C 1
ATOM 11397 O O . SER G 7 141 ? 660.159 537.118 354.301 1.00 40.48 141 SER H O 1
ATOM 11400 N N . LEU G 7 142 ? 659.863 537.213 356.530 1.00 39.22 142 LEU H N 1
ATOM 11401 C CA . LEU G 7 142 ? 658.811 536.202 356.501 1.00 39.05 142 LEU H CA 1
ATOM 11402 C C . LEU G 7 142 ? 657.521 536.772 355.930 1.00 39.54 142 LEU H C 1
ATOM 11403 O O . LEU G 7 142 ? 656.767 536.063 355.255 1.00 40.35 142 LEU H O 1
ATOM 11408 N N . TYR G 7 143 ? 657.243 538.049 356.205 1.00 39.41 143 TYR H N 1
ATOM 11409 C CA . TYR G 7 143 ? 656.087 538.702 355.596 1.00 39.45 143 TYR H CA 1
ATOM 11410 C C . TYR G 7 143 ? 656.206 538.703 354.079 1.00 40.89 143 TYR H C 1
ATOM 11411 O O . TYR G 7 143 ? 655.214 538.507 353.368 1.00 41.61 143 TYR H O 1
ATOM 11420 N N . ALA G 7 144 ? 657.417 538.928 353.567 1.00 40.35 144 ALA H N 1
ATOM 11421 C CA . ALA G 7 144 ? 657.612 539.024 352.125 1.00 39.87 144 ALA H CA 1
ATOM 11422 C C . ALA G 7 144 ? 657.359 537.696 351.426 1.00 42.22 144 ALA H C 1
ATOM 11423 O O . ALA G 7 144 ? 656.881 537.681 350.288 1.00 42.85 144 ALA H O 1
ATOM 11425 N N . SER G 7 145 ? 657.674 536.581 352.077 1.00 41.97 145 SER H N 1
ATOM 11426 C CA . SER G 7 145 ? 657.506 535.269 351.466 1.00 40.77 145 SER H CA 1
ATOM 11427 C C . SER G 7 145 ? 656.060 534.793 351.453 1.00 41.35 145 SER H C 1
ATOM 11428 O O . SER G 7 145 ? 655.791 533.712 350.921 1.00 41.60 145 SER H O 1
ATOM 11431 N N . GLY G 7 146 ? 655.129 535.556 352.016 1.00 41.37 146 GLY H N 1
ATOM 11432 C CA . GLY G 7 146 ? 653.746 535.122 352.063 1.00 42.22 146 GLY H CA 1
ATOM 11433 C C . GLY G 7 146 ? 653.533 533.920 352.954 1.00 42.52 146 GLY H C 1
ATOM 11434 O O . GLY G 7 146 ? 652.773 533.012 352.595 1.00 43.13 146 GLY H O 1
ATOM 11435 N N . ARG G 7 147 ? 654.194 533.891 354.107 1.00 41.06 147 ARG H N 1
ATOM 11436 C CA . ARG G 7 147 ? 654.070 532.814 355.074 1.00 40.24 147 ARG H CA 1
ATOM 11437 C C . ARG G 7 147 ? 653.875 533.413 356.457 1.00 41.70 147 ARG H C 1
ATOM 11438 O O . ARG G 7 147 ? 654.267 534.552 356.724 1.00 43.19 147 ARG H O 1
ATOM 11446 N N . THR G 7 148 ? 653.248 532.629 357.332 1.00 40.89 148 THR H N 1
ATOM 11447 C CA . THR G 7 148 ? 653.099 532.972 358.738 1.00 39.97 148 THR H CA 1
ATOM 11448 C C . THR G 7 148 ? 653.719 531.939 359.666 1.00 37.77 148 THR H C 1
ATOM 11449 O O . THR G 7 148 ? 653.723 532.151 360.883 1.00 39.58 148 THR H O 1
ATOM 11453 N N . THR G 7 149 ? 654.230 530.828 359.135 1.00 36.85 149 THR H N 1
ATOM 11454 C CA . THR G 7 149 ? 654.953 529.837 359.918 1.00 37.30 149 THR H CA 1
ATOM 11455 C C . THR G 7 149 ? 656.221 529.467 359.169 1.00 37.84 149 THR H C 1
ATOM 11456 O O . THR G 7 149 ? 656.176 529.178 357.970 1.00 40.79 149 THR H O 1
ATOM 11460 N N . GLY G 7 150 ? 657.343 529.491 359.869 1.00 37.07 150 GLY H N 1
ATOM 11461 C CA . GLY G 7 150 ? 658.619 529.162 359.269 1.00 37.38 150 GLY H CA 1
ATOM 11462 C C . GLY G 7 150 ? 659.750 529.753 360.072 1.00 37.77 150 GLY H C 1
ATOM 11463 O O . GLY G 7 150 ? 659.548 530.526 361.006 1.00 39.77 150 GLY H O 1
ATOM 11464 N N . ILE G 7 151 ? 660.963 529.373 359.685 1.00 37.13 151 ILE H N 1
ATOM 11465 C CA . ILE G 7 151 ? 662.182 529.835 360.339 1.00 36.49 151 ILE H CA 1
ATOM 11466 C C . ILE G 7 151 ? 662.975 530.634 359.321 1.00 37.37 151 ILE H C 1
ATOM 11467 O O . ILE G 7 151 ? 663.312 530.128 358.244 1.00 40.10 151 ILE H O 1
ATOM 11472 N N . VAL G 7 152 ? 663.253 531.888 359.655 1.00 36.67 152 VAL H N 1
ATOM 11473 C CA . VAL G 7 152 ? 663.961 532.801 358.772 1.00 37.96 152 VAL H CA 1
ATOM 11474 C C . VAL G 7 152 ? 665.408 532.841 359.225 1.00 40.50 152 VAL H C 1
ATOM 11475 O O . VAL G 7 152 ? 665.691 533.222 360.365 1.00 41.90 152 VAL H O 1
ATOM 11479 N N . MET G 7 153 ? 666.318 532.468 358.330 1.00 39.17 153 MET H N 1
ATOM 11480 C CA . MET G 7 153 ? 667.756 532.594 358.551 1.00 39.55 153 MET H CA 1
ATOM 11481 C C . MET G 7 153 ? 668.222 533.768 357.701 1.00 40.27 153 MET H C 1
ATOM 11482 O O . MET G 7 153 ? 668.663 533.586 356.565 1.00 41.86 153 MET H O 1
ATOM 11487 N N . ASP G 7 154 ? 668.122 534.976 358.249 1.00 41.03 154 ASP H N 1
ATOM 11488 C CA . ASP G 7 154 ? 668.446 536.189 357.510 1.00 41.03 154 ASP H CA 1
ATOM 11489 C C . ASP G 7 154 ? 669.898 536.540 357.781 1.00 42.51 154 ASP H C 1
ATOM 11490 O O . ASP G 7 154 ? 670.281 536.759 358.936 1.00 43.97 154 ASP H O 1
ATOM 11495 N N . SER G 7 155 ? 670.698 536.601 356.721 1.00 42.72 155 SER H N 1
ATOM 11496 C CA . SER G 7 155 ? 672.137 536.785 356.828 1.00 42.06 155 SER H CA 1
ATOM 11497 C C . SER G 7 155 ? 672.550 537.930 355.918 1.00 41.16 155 SER H C 1
ATOM 11498 O O . SER G 7 155 ? 672.613 537.764 354.696 1.00 42.78 155 SER H O 1
ATOM 11501 N N . GLY G 7 156 ? 672.927 539.060 356.513 1.00 39.72 156 GLY H N 1
ATOM 11502 C CA . GLY G 7 156 ? 673.300 540.244 355.719 1.00 42.45 156 GLY H CA 1
ATOM 11503 C C . GLY G 7 156 ? 674.770 540.594 355.833 1.00 44.40 156 GLY H C 1
ATOM 11504 O O . GLY G 7 156 ? 675.562 539.687 356.077 1.00 45.05 156 GLY H O 1
ATOM 11505 N N . ASP G 7 157 ? 675.127 541.861 355.616 1.00 44.09 157 ASP H N 1
ATOM 11506 C CA . ASP G 7 157 ? 676.548 542.300 355.648 1.00 44.10 157 ASP H CA 1
ATOM 11507 C C . ASP G 7 157 ? 677.138 542.176 357.049 1.00 42.58 157 ASP H C 1
ATOM 11508 O O . ASP G 7 157 ? 678.345 541.945 357.148 1.00 44.87 157 ASP H O 1
ATOM 11513 N N . GLY G 7 158 ? 676.347 542.424 358.087 1.00 41.72 158 GLY H N 1
ATOM 11514 C CA . GLY G 7 158 ? 676.926 542.429 359.442 1.00 44.96 158 GLY H CA 1
ATOM 11515 C C . GLY G 7 158 ? 676.580 541.221 360.288 1.00 46.01 158 GLY H C 1
ATOM 11516 O O . GLY G 7 158 ? 677.514 540.656 360.879 1.00 48.41 158 GLY H O 1
ATOM 11517 N N . VAL G 7 159 ? 675.308 540.825 360.362 1.00 43.87 159 VAL H N 1
ATOM 11518 C CA . VAL G 7 159 ? 674.927 539.766 361.289 1.00 43.80 159 VAL H CA 1
ATOM 11519 C C . VAL G 7 159 ? 674.054 538.744 360.581 1.00 42.28 159 VAL H C 1
ATOM 11520 O O . VAL G 7 159 ? 673.352 539.057 359.616 1.00 43.05 159 VAL H O 1
ATOM 11524 N N . THR G 7 160 ? 674.102 537.511 361.082 1.00 41.18 160 THR H N 1
ATOM 11525 C CA . THR G 7 160 ? 673.269 536.410 360.610 1.00 41.65 160 THR H CA 1
ATOM 11526 C C . THR G 7 160 ? 672.401 535.960 361.772 1.00 43.39 160 THR H C 1
ATOM 11527 O O . THR G 7 160 ? 672.907 535.371 362.731 1.00 44.30 160 THR H O 1
ATOM 11531 N N . HIS G 7 161 ? 671.101 536.223 361.686 1.00 43.08 161 HIS H N 1
ATOM 11532 C CA . HIS G 7 161 ? 670.173 535.906 362.760 1.00 41.02 161 HIS H CA 1
ATOM 11533 C C . HIS G 7 161 ? 669.105 534.945 362.266 1.00 40.96 161 HIS H C 1
ATOM 11534 O O . HIS G 7 161 ? 668.579 535.089 361.156 1.00 43.80 161 HIS H O 1
ATOM 11541 N N . THR G 7 162 ? 668.806 533.961 363.107 1.00 41.77 162 THR H N 1
ATOM 11542 C CA . THR G 7 162 ? 667.791 532.953 362.859 1.00 41.28 162 THR H CA 1
ATOM 11543 C C . THR G 7 162 ? 666.637 533.184 363.820 1.00 40.37 162 THR H C 1
ATOM 11544 O O . THR G 7 162 ? 666.846 533.256 365.037 1.00 41.66 162 THR H O 1
ATOM 11548 N N . VAL G 7 163 ? 665.427 533.290 363.266 1.00 38.64 163 VAL H N 1
ATOM 11549 C CA . VAL G 7 163 ? 664.224 533.584 364.029 1.00 39.35 163 VAL H CA 1
ATOM 11550 C C . VAL G 7 163 ? 663.160 532.565 363.638 1.00 40.12 163 VAL H C 1
ATOM 11551 O O . VAL G 7 163 ? 662.782 532.494 362.465 1.00 43.52 163 VAL H O 1
ATOM 11555 N N . PRO G 7 164 ? 662.651 531.740 364.562 1.00 36.33 164 PRO H N 1
ATOM 11556 C CA . PRO G 7 164 ? 661.486 530.909 364.235 1.00 36.19 164 PRO H CA 1
ATOM 11557 C C . PRO G 7 164 ? 660.179 531.596 364.594 1.00 37.00 164 PRO H C 1
ATOM 11558 O O . PRO G 7 164 ? 660.067 532.287 365.607 1.00 40.12 164 PRO H O 1
ATOM 11562 N N . ILE G 7 165 ? 659.177 531.400 363.737 1.00 35.55 165 ILE H N 1
ATOM 11563 C CA . ILE G 7 165 ? 657.846 531.967 363.912 1.00 34.71 165 ILE H CA 1
ATOM 11564 C C . ILE G 7 165 ? 656.840 530.868 363.607 1.00 36.15 165 ILE H C 1
ATOM 11565 O O . ILE G 7 165 ? 657.044 530.073 362.686 1.00 38.71 165 ILE H O 1
ATOM 11570 N N . TYR G 7 166 ? 655.760 530.816 364.386 1.00 35.80 166 TYR H N 1
ATOM 11571 C CA . TYR G 7 166 ? 654.704 529.824 364.202 1.00 36.39 166 TYR H CA 1
ATOM 11572 C C . TYR G 7 166 ? 653.353 530.522 364.236 1.00 37.36 166 TYR H C 1
ATOM 11573 O O . TYR G 7 166 ? 652.957 531.061 365.273 1.00 38.20 166 TYR H O 1
ATOM 11582 N N . GLU G 7 167 ? 652.649 530.501 363.103 1.00 38.59 167 GLU H N 1
ATOM 11583 C CA . GLU G 7 167 ? 651.304 531.065 362.989 1.00 38.36 167 GLU H CA 1
ATOM 11584 C C . GLU G 7 167 ? 651.285 532.534 363.399 1.00 37.48 167 GLU H C 1
ATOM 11585 O O . GLU G 7 167 ? 650.327 533.017 364.003 1.00 39.06 167 GLU H O 1
ATOM 11591 N N . GLY G 7 168 ? 652.356 533.251 363.070 1.00 36.59 168 GLY H N 1
ATOM 11592 C CA . GLY G 7 168 ? 652.485 534.643 363.430 1.00 35.44 168 GLY H CA 1
ATOM 11593 C C . GLY G 7 168 ? 653.032 534.898 364.815 1.00 34.46 168 GLY H C 1
ATOM 11594 O O . GLY G 7 168 ? 653.363 536.048 365.125 1.00 37.26 168 GLY H O 1
ATOM 11595 N N . TYR G 7 169 ? 653.149 533.872 365.655 1.00 33.71 169 TYR H N 1
ATOM 11596 C CA . TYR G 7 169 ? 653.652 534.026 367.016 1.00 35.56 169 TYR H CA 1
ATOM 11597 C C . TYR G 7 169 ? 655.156 533.787 367.010 1.00 37.07 169 TYR H C 1
ATOM 11598 O O . TYR G 7 169 ? 655.609 532.651 366.847 1.00 39.19 169 TYR H O 1
ATOM 11607 N N . ALA G 7 170 ? 655.927 534.852 367.191 1.00 36.64 170 ALA H N 1
ATOM 11608 C CA . ALA G 7 170 ? 657.368 534.708 367.289 1.00 37.48 170 ALA H CA 1
ATOM 11609 C C . ALA G 7 170 ? 657.734 533.964 368.568 1.00 38.61 170 ALA H C 1
ATOM 11610 O O . ALA G 7 170 ? 656.930 533.833 369.493 1.00 41.08 170 ALA H O 1
ATOM 11612 N N . LEU G 7 171 ? 658.969 533.468 368.606 1.00 37.95 171 LEU H N 1
ATOM 11613 C CA . LEU G 7 171 ? 659.491 532.687 369.727 1.00 37.72 171 LEU H CA 1
ATOM 11614 C C . LEU G 7 171 ? 660.796 533.340 370.163 1.00 40.11 171 LEU H C 1
ATOM 11615 O O . LEU G 7 171 ? 661.876 532.939 369.710 1.00 42.18 171 LEU H O 1
ATOM 11620 N N . PRO G 7 172 ? 660.740 534.363 371.029 1.00 39.58 172 PRO H N 1
ATOM 11621 C CA . PRO G 7 172 ? 661.961 535.139 371.312 1.00 39.82 172 PRO H CA 1
ATOM 11622 C C . PRO G 7 172 ? 663.086 534.332 371.929 1.00 40.04 172 PRO H C 1
ATOM 11623 O O . PRO G 7 172 ? 664.256 534.701 371.770 1.00 40.17 172 PRO H O 1
ATOM 11627 N N . HIS G 7 173 ? 662.776 533.247 372.631 1.00 39.57 173 HIS H N 1
ATOM 11628 C CA . HIS G 7 173 ? 663.804 532.475 373.313 1.00 38.69 173 HIS H CA 1
ATOM 11629 C C . HIS G 7 173 ? 664.548 531.518 372.392 1.00 40.33 173 HIS H C 1
ATOM 11630 O O . HIS G 7 173 ? 665.590 530.993 372.795 1.00 41.39 173 HIS H O 1
ATOM 11637 N N . ALA G 7 174 ? 664.048 531.282 371.180 1.00 39.15 174 ALA H N 1
ATOM 11638 C CA . ALA G 7 174 ? 664.713 530.436 370.199 1.00 37.33 174 ALA H CA 1
ATOM 11639 C C . ALA G 7 174 ? 665.493 531.226 369.156 1.00 37.46 174 ALA H C 1
ATOM 11640 O O . ALA G 7 174 ? 666.076 530.619 368.255 1.00 40.54 174 ALA H O 1
ATOM 11642 N N . ILE G 7 175 ? 665.515 532.557 369.245 1.00 37.08 175 ILE H N 1
ATOM 11643 C CA . ILE G 7 175 ? 666.268 533.353 368.285 1.00 38.54 175 ILE H CA 1
ATOM 11644 C C . ILE G 7 175 ? 667.755 533.170 368.544 1.00 41.05 175 ILE H C 1
ATOM 11645 O O . ILE G 7 175 ? 668.204 533.178 369.698 1.00 41.88 175 ILE H O 1
ATOM 11650 N N . LEU G 7 176 ? 668.530 533.003 367.471 1.00 42.80 176 LEU H N 1
ATOM 11651 C CA . LEU G 7 176 ? 669.973 532.804 367.572 1.00 41.98 176 LEU H CA 1
ATOM 11652 C C . LEU G 7 176 ? 670.685 533.759 366.631 1.00 41.52 176 LEU H C 1
ATOM 11653 O O . LEU G 7 176 ? 670.441 533.739 365.424 1.00 42.35 176 LEU H O 1
ATOM 11658 N N . ARG G 7 177 ? 671.585 534.569 367.180 1.00 41.07 177 ARG H N 1
ATOM 11659 C CA . ARG G 7 177 ? 672.292 535.600 366.435 1.00 42.57 177 ARG H CA 1
ATOM 11660 C C . ARG G 7 177 ? 673.766 535.236 366.336 1.00 45.29 177 ARG H C 1
ATOM 11661 O O . ARG G 7 177 ? 674.345 534.693 367.282 1.00 45.37 177 ARG H O 1
ATOM 11669 N N . LEU G 7 178 ? 674.364 535.542 365.187 1.00 47.62 178 LEU H N 1
ATOM 11670 C CA . LEU G 7 178 ? 675.770 535.296 364.914 1.00 48.13 178 LEU H CA 1
ATOM 11671 C C . LEU G 7 178 ? 676.377 536.546 364.302 1.00 48.01 178 LEU H C 1
ATOM 11672 O O . LEU G 7 178 ? 675.768 537.180 363.436 1.00 49.27 178 LEU H O 1
ATOM 11677 N N . ASP G 7 179 ? 677.582 536.894 364.747 1.00 48.25 179 ASP H N 1
ATOM 11678 C CA . ASP G 7 179 ? 678.281 538.048 364.201 1.00 49.94 179 ASP H CA 1
ATOM 11679 C C . ASP G 7 179 ? 678.988 537.750 362.885 1.00 52.11 179 ASP H C 1
ATOM 11680 O O . ASP G 7 179 ? 679.543 538.673 362.281 1.00 53.09 179 ASP H O 1
ATOM 11685 N N . LEU G 7 180 ? 678.985 536.499 362.428 1.00 50.36 180 LEU H N 1
ATOM 11686 C CA . LEU G 7 180 ? 679.665 536.112 361.197 1.00 47.90 180 LEU H CA 1
ATOM 11687 C C . LEU G 7 180 ? 678.695 536.276 360.034 1.00 46.98 180 LEU H C 1
ATOM 11688 O O . LEU G 7 180 ? 677.716 535.533 359.923 1.00 48.83 180 LEU H O 1
ATOM 11693 N N . ALA G 7 181 ? 678.958 537.262 359.180 1.00 45.05 181 ALA H N 1
ATOM 11694 C CA . ALA G 7 181 ? 678.165 537.495 357.982 1.00 44.27 181 ALA H CA 1
ATOM 11695 C C . ALA G 7 181 ? 678.853 538.567 357.159 1.00 44.74 181 ALA H C 1
ATOM 11696 O O . ALA G 7 181 ? 679.412 539.509 357.723 1.00 47.37 181 ALA H O 1
ATOM 11698 N N . GLY G 7 182 ? 678.813 538.421 355.836 1.00 41.53 182 GLY H N 1
ATOM 11699 C CA . GLY G 7 182 ? 679.194 539.515 354.965 1.00 42.41 182 GLY H CA 1
ATOM 11700 C C . GLY G 7 182 ? 680.622 539.984 355.135 1.00 44.36 182 GLY H C 1
ATOM 11701 O O . GLY G 7 182 ? 681.556 539.358 354.627 1.00 46.45 182 GLY H O 1
ATOM 11702 N N . ARG G 7 183 ? 680.771 541.123 355.822 1.00 45.05 183 ARG H N 1
ATOM 11703 C CA . ARG G 7 183 ? 682.067 541.760 356.058 1.00 45.95 183 ARG H CA 1
ATOM 11704 C C . ARG G 7 183 ? 683.149 540.777 356.489 1.00 46.22 183 ARG H C 1
ATOM 11705 O O . ARG G 7 183 ? 684.304 540.885 356.068 1.00 48.80 183 ARG H O 1
ATOM 11713 N N . ASP G 7 184 ? 682.795 539.815 357.341 1.00 44.87 184 ASP H N 1
ATOM 11714 C CA . ASP G 7 184 ? 683.757 538.790 357.729 1.00 44.46 184 ASP H CA 1
ATOM 11715 C C . ASP G 7 184 ? 684.171 537.951 356.528 1.00 44.91 184 ASP H C 1
ATOM 11716 O O . ASP G 7 184 ? 685.349 537.615 356.366 1.00 45.87 184 ASP H O 1
ATOM 11721 N N . LEU G 7 185 ? 683.212 537.604 355.667 1.00 43.96 185 LEU H N 1
ATOM 11722 C CA . LEU G 7 185 ? 683.553 536.863 354.458 1.00 41.30 185 LEU H CA 1
ATOM 11723 C C . LEU G 7 185 ? 684.414 537.703 353.527 1.00 41.91 185 LEU H C 1
ATOM 11724 O O . LEU G 7 185 ? 685.326 537.182 352.880 1.00 43.94 185 LEU H O 1
ATOM 11729 N N . THR G 7 186 ? 684.140 539.005 353.438 1.00 41.54 186 THR H N 1
ATOM 11730 C CA . THR G 7 186 ? 684.966 539.876 352.608 1.00 41.47 186 THR H CA 1
ATOM 11731 C C . THR G 7 186 ? 686.393 539.942 353.140 1.00 42.88 186 THR H C 1
ATOM 11732 O O . THR G 7 186 ? 687.358 539.925 352.369 1.00 45.43 186 THR H O 1
ATOM 11736 N N . ASP G 7 187 ? 686.547 540.017 354.462 1.00 42.68 187 ASP H N 1
ATOM 11737 C CA . ASP G 7 187 ? 687.884 540.039 355.046 1.00 43.08 187 ASP H CA 1
ATOM 11738 C C . ASP G 7 187 ? 688.608 538.717 354.818 1.00 43.50 187 ASP H C 1
ATOM 11739 O O . ASP G 7 187 ? 689.811 538.699 354.533 1.00 44.50 187 ASP H O 1
ATOM 11744 N N . TYR G 7 188 ? 687.895 537.598 354.946 1.00 42.20 188 TYR H N 1
ATOM 11745 C CA . TYR G 7 188 ? 688.514 536.307 354.669 1.00 41.36 188 TYR H CA 1
ATOM 11746 C C . TYR G 7 188 ? 688.909 536.196 353.202 1.00 42.29 188 TYR H C 1
ATOM 11747 O O . TYR G 7 188 ? 689.944 535.604 352.868 1.00 44.16 188 TYR H O 1
ATOM 11756 N N . LEU G 7 189 ? 688.086 536.747 352.308 1.00 41.23 189 LEU H N 1
ATOM 11757 C CA . LEU G 7 189 ? 688.445 536.771 350.898 1.00 40.34 189 LEU H CA 1
ATOM 11758 C C . LEU G 7 189 ? 689.695 537.606 350.671 1.00 42.09 189 LEU H C 1
ATOM 11759 O O . LEU G 7 189 ? 690.561 537.218 349.883 1.00 43.98 189 LEU H O 1
ATOM 11764 N N . MET G 7 190 ? 689.807 538.747 351.357 1.00 42.87 190 MET H N 1
ATOM 11765 C CA . MET G 7 190 ? 691.042 539.527 351.314 1.00 42.39 190 MET H CA 1
ATOM 11766 C C . MET G 7 190 ? 692.234 538.690 351.752 1.00 44.51 190 MET H C 1
ATOM 11767 O O . MET G 7 190 ? 693.297 538.722 351.121 1.00 46.31 190 MET H O 1
ATOM 11772 N N . LYS G 7 191 ? 692.079 537.948 352.847 1.00 44.56 191 LYS H N 1
ATOM 11773 C CA . LYS G 7 191 ? 693.193 537.170 353.380 1.00 42.83 191 LYS H CA 1
ATOM 11774 C C . LYS G 7 191 ? 693.647 536.108 352.384 1.00 43.68 191 LYS H C 1
ATOM 11775 O O . LYS G 7 191 ? 694.836 536.018 352.049 1.00 45.75 191 LYS H O 1
ATOM 11781 N N . ILE G 7 192 ? 692.708 535.306 351.880 1.00 42.36 192 ILE H N 1
ATOM 11782 C CA . ILE G 7 192 ? 693.078 534.234 350.957 1.00 41.87 192 ILE H CA 1
ATOM 11783 C C . ILE G 7 192 ? 693.599 534.810 349.644 1.00 42.98 192 ILE H C 1
ATOM 11784 O O . ILE G 7 192 ? 694.483 534.227 349.005 1.00 45.16 192 ILE H O 1
ATOM 11789 N N . LEU G 7 193 ? 693.068 535.959 349.216 1.00 42.33 193 LEU H N 1
ATOM 11790 C CA . LEU G 7 193 ? 693.613 536.624 348.038 1.00 42.23 193 LEU H CA 1
ATOM 11791 C C . LEU G 7 193 ? 695.056 537.041 348.273 1.00 43.72 193 LEU H C 1
ATOM 11792 O O . LEU G 7 193 ? 695.899 536.925 347.376 1.00 44.67 193 LEU H O 1
ATOM 11797 N N . THR G 7 194 ? 695.357 537.538 349.474 1.00 43.57 194 THR H N 1
ATOM 11798 C CA . THR G 7 194 ? 696.733 537.875 349.813 1.00 43.77 194 THR H CA 1
ATOM 11799 C C . THR G 7 194 ? 697.630 536.649 349.752 1.00 44.56 194 THR H C 1
ATOM 11800 O O . THR G 7 194 ? 698.772 536.742 349.291 1.00 45.17 194 THR H O 1
ATOM 11804 N N . GLU G 7 195 ? 697.139 535.497 350.213 1.00 44.79 195 GLU H N 1
ATOM 11805 C CA . GLU G 7 195 ? 697.927 534.276 350.031 1.00 44.70 195 GLU H CA 1
ATOM 11806 C C . GLU G 7 195 ? 698.115 533.951 348.554 1.00 45.33 195 GLU H C 1
ATOM 11807 O O . GLU G 7 195 ? 699.187 533.482 348.160 1.00 46.30 195 GLU H O 1
ATOM 11813 N N . ARG G 7 196 ? 697.099 534.185 347.724 1.00 45.92 196 ARG H N 1
ATOM 11814 C CA . ARG G 7 196 ? 697.223 533.867 346.306 1.00 46.00 196 ARG H CA 1
ATOM 11815 C C . ARG G 7 196 ? 698.165 534.806 345.565 1.00 44.63 196 ARG H C 1
ATOM 11816 O O . ARG G 7 196 ? 698.741 534.394 344.553 1.00 43.95 196 ARG H O 1
ATOM 11824 N N . GLY G 7 197 ? 698.324 536.045 346.029 1.00 43.44 197 GLY H N 1
ATOM 11825 C CA . GLY G 7 197 ? 699.267 536.974 345.430 1.00 42.57 197 GLY H CA 1
ATOM 11826 C C . GLY G 7 197 ? 698.760 538.394 345.296 1.00 45.54 197 GLY H C 1
ATOM 11827 O O . GLY G 7 197 ? 699.557 539.336 345.278 1.00 46.22 197 GLY H O 1
ATOM 11828 N N . TYR G 7 198 ? 697.444 538.567 345.207 1.00 47.13 198 TYR H N 1
ATOM 11829 C CA . TYR G 7 198 ? 696.843 539.883 345.016 1.00 45.61 198 TYR H CA 1
ATOM 11830 C C . TYR G 7 198 ? 696.572 540.486 346.388 1.00 46.65 198 TYR H C 1
ATOM 11831 O O . TYR G 7 198 ? 695.735 539.979 347.142 1.00 47.65 198 TYR H O 1
ATOM 11840 N N . SER G 7 199 ? 697.276 541.566 346.710 1.00 44.53 199 SER H N 1
ATOM 11841 C CA . SER G 7 199 ? 697.191 542.202 348.019 1.00 45.08 199 SER H CA 1
ATOM 11842 C C . SER G 7 199 ? 696.195 543.352 347.961 1.00 46.76 199 SER H C 1
ATOM 11843 O O . SER G 7 199 ? 696.364 544.284 347.168 1.00 47.08 199 SER H O 1
ATOM 11846 N N . PHE G 7 200 ? 695.165 543.279 348.801 1.00 46.77 200 PHE H N 1
ATOM 11847 C CA . PHE G 7 200 ? 694.169 544.333 348.953 1.00 47.63 200 PHE H CA 1
ATOM 11848 C C . PHE G 7 200 ? 694.153 544.755 350.414 1.00 49.53 200 PHE H C 1
ATOM 11849 O O . PHE G 7 200 ? 693.852 543.938 351.290 1.00 50.90 200 PHE H O 1
ATOM 11857 N N . THR G 7 201 ? 694.474 546.022 350.673 1.00 49.96 201 THR H N 1
ATOM 11858 C CA . THR G 7 201 ? 694.601 546.548 352.030 1.00 51.82 201 THR H CA 1
ATOM 11859 C C . THR G 7 201 ? 693.708 547.745 352.308 1.00 52.79 201 THR H C 1
ATOM 11860 O O . THR G 7 201 ? 693.118 547.825 353.388 1.00 54.33 201 THR H O 1
ATOM 11864 N N . THR G 7 202 ? 693.591 548.679 351.371 1.00 52.04 202 THR H N 1
ATOM 11865 C CA . THR G 7 202 ? 692.868 549.911 351.640 1.00 50.80 202 THR H CA 1
ATOM 11866 C C . THR G 7 202 ? 691.364 549.661 351.682 1.00 50.62 202 THR H C 1
ATOM 11867 O O . THR G 7 202 ? 690.855 548.659 351.174 1.00 51.70 202 THR H O 1
ATOM 11871 N N . THR G 7 203 ? 690.650 550.600 352.308 1.00 50.41 203 THR H N 1
ATOM 11872 C CA . THR G 7 203 ? 689.198 550.499 352.385 1.00 50.49 203 THR H CA 1
ATOM 11873 C C . THR G 7 203 ? 688.560 550.562 351.006 1.00 50.58 203 THR H C 1
ATOM 11874 O O . THR G 7 203 ? 687.515 549.944 350.777 1.00 50.22 203 THR H O 1
ATOM 11878 N N . ALA G 7 204 ? 689.162 551.309 350.080 1.00 50.86 204 ALA H N 1
ATOM 11879 C CA . ALA G 7 204 ? 688.647 551.346 348.716 1.00 49.94 204 ALA H CA 1
ATOM 11880 C C . ALA G 7 204 ? 688.720 549.971 348.068 1.00 49.70 204 ALA H C 1
ATOM 11881 O O . ALA G 7 204 ? 687.792 549.556 347.366 1.00 50.15 204 ALA H O 1
ATOM 11883 N N . GLU G 7 205 ? 689.818 549.248 348.293 1.00 50.01 205 GLU H N 1
ATOM 11884 C CA . GLU G 7 205 ? 689.953 547.902 347.750 1.00 49.96 205 GLU H CA 1
ATOM 11885 C C . GLU G 7 205 ? 688.980 546.919 348.388 1.00 49.83 205 GLU H C 1
ATOM 11886 O O . GLU G 7 205 ? 688.740 545.846 347.821 1.00 51.40 205 GLU H O 1
ATOM 11892 N N . ARG G 7 206 ? 688.426 547.249 349.556 1.00 49.68 206 ARG H N 1
ATOM 11893 C CA . ARG G 7 206 ? 687.392 546.404 350.139 1.00 49.88 206 ARG H CA 1
ATOM 11894 C C . ARG G 7 206 ? 686.183 546.319 349.223 1.00 48.99 206 ARG H C 1
ATOM 11895 O O . ARG G 7 206 ? 685.549 545.266 349.121 1.00 49.42 206 ARG H O 1
ATOM 11903 N N . GLU G 7 207 ? 685.858 547.411 348.530 1.00 47.96 207 GLU H N 1
ATOM 11904 C CA . GLU G 7 207 ? 684.753 547.371 347.579 1.00 47.72 207 GLU H CA 1
ATOM 11905 C C . GLU G 7 207 ? 685.073 546.459 346.401 1.00 48.37 207 GLU H C 1
ATOM 11906 O O . GLU G 7 207 ? 684.195 545.739 345.913 1.00 48.81 207 GLU H O 1
ATOM 11912 N N . ILE G 7 208 ? 686.320 546.471 345.930 1.00 47.91 208 ILE H N 1
ATOM 11913 C CA . ILE G 7 208 ? 686.702 545.581 344.837 1.00 47.19 208 ILE H CA 1
ATOM 11914 C C . ILE G 7 208 ? 686.604 544.127 345.280 1.00 47.23 208 ILE H C 1
ATOM 11915 O O . ILE G 7 208 ? 686.108 543.267 344.540 1.00 48.43 208 ILE H O 1
ATOM 11920 N N . VAL G 7 209 ? 687.078 543.825 346.489 1.00 45.99 209 VAL H N 1
ATOM 11921 C CA . VAL G 7 209 ? 687.000 542.455 346.987 1.00 44.46 209 VAL H CA 1
ATOM 11922 C C . VAL G 7 209 ? 685.546 542.045 347.184 1.00 45.66 209 VAL H C 1
ATOM 11923 O O . VAL G 7 209 ? 685.168 540.897 346.925 1.00 47.19 209 VAL H O 1
ATOM 11927 N N . ARG G 7 210 ? 684.707 542.976 347.637 1.00 45.42 210 ARG H N 1
ATOM 11928 C CA . ARG G 7 210 ? 683.284 542.698 347.779 1.00 44.67 210 ARG H CA 1
ATOM 11929 C C . ARG G 7 210 ? 682.645 542.400 346.430 1.00 44.93 210 ARG H C 1
ATOM 11930 O O . ARG G 7 210 ? 681.806 541.501 346.316 1.00 46.22 210 ARG H O 1
ATOM 11938 N N . ASP G 7 211 ? 683.022 543.154 345.397 1.00 44.71 211 ASP H N 1
ATOM 11939 C CA . ASP G 7 211 ? 682.488 542.896 344.065 1.00 45.39 211 ASP H CA 1
ATOM 11940 C C . ASP G 7 211 ? 682.938 541.536 343.552 1.00 46.71 211 ASP H C 1
ATOM 11941 O O . ASP G 7 211 ? 682.164 540.821 342.906 1.00 47.61 211 ASP H O 1
ATOM 11946 N N . ILE G 7 212 ? 684.191 541.166 343.824 1.00 46.95 212 ILE H N 1
ATOM 11947 C CA . ILE G 7 212 ? 684.669 539.837 343.446 1.00 44.81 212 ILE H CA 1
ATOM 11948 C C . ILE G 7 212 ? 683.845 538.767 344.148 1.00 44.67 212 ILE H C 1
ATOM 11949 O O . ILE G 7 212 ? 683.453 537.762 343.542 1.00 45.77 212 ILE H O 1
ATOM 11954 N N . LYS G 7 213 ? 683.574 538.968 345.438 1.00 44.38 213 LYS H N 1
ATOM 11955 C CA . LYS G 7 213 ? 682.763 538.018 346.191 1.00 44.88 213 LYS H CA 1
ATOM 11956 C C . LYS G 7 213 ? 681.367 537.896 345.598 1.00 45.91 213 LYS H C 1
ATOM 11957 O O . LYS G 7 213 ? 680.831 536.791 345.470 1.00 45.34 213 LYS H O 1
ATOM 11963 N N . GLU G 7 214 ? 680.762 539.025 345.237 1.00 47.06 214 GLU H N 1
ATOM 11964 C CA . GLU G 7 214 ? 679.422 538.993 344.663 1.00 45.66 214 GLU H CA 1
ATOM 11965 C C . GLU G 7 214 ? 679.413 538.284 343.316 1.00 45.19 214 GLU H C 1
ATOM 11966 O O . GLU G 7 214 ? 678.492 537.515 343.019 1.00 45.03 214 GLU H O 1
ATOM 11972 N N . LYS G 7 215 ? 680.431 538.524 342.490 1.00 45.63 215 LYS H N 1
ATOM 11973 C CA . LYS G 7 215 ? 680.393 538.049 341.111 1.00 45.28 215 LYS H CA 1
ATOM 11974 C C . LYS G 7 215 ? 680.788 536.580 340.998 1.00 46.11 215 LYS H C 1
ATOM 11975 O O . LYS G 7 215 ? 680.104 535.802 340.326 1.00 47.34 215 LYS H O 1
ATOM 11981 N N . LEU G 7 216 ? 681.881 536.180 341.650 1.00 46.14 216 LEU H N 1
ATOM 11982 C CA . LEU G 7 216 ? 682.504 534.886 341.387 1.00 45.04 216 LEU H CA 1
ATOM 11983 C C . LEU G 7 216 ? 682.176 533.814 342.418 1.00 45.12 216 LEU H C 1
ATOM 11984 O O . LEU G 7 216 ? 681.975 532.656 342.042 1.00 46.43 216 LEU H O 1
ATOM 11989 N N . CYS G 7 217 ? 682.125 534.157 343.701 1.00 44.64 217 CYS H N 1
ATOM 11990 C CA . CYS G 7 217 ? 682.087 533.142 344.746 1.00 43.82 217 CYS H CA 1
ATOM 11991 C C . CYS G 7 217 ? 680.790 532.343 344.705 1.00 42.59 217 CYS H C 1
ATOM 11992 O O . CYS G 7 217 ? 679.737 532.839 344.300 1.00 43.14 217 CYS H O 1
ATOM 11995 N N . TYR G 7 218 ? 680.884 531.083 345.125 1.00 41.63 218 TYR H N 1
ATOM 11996 C CA . TYR G 7 218 ? 679.737 530.191 345.182 1.00 42.24 218 TYR H CA 1
ATOM 11997 C C . TYR G 7 218 ? 679.964 529.176 346.291 1.00 42.66 218 TYR H C 1
ATOM 11998 O O . TYR G 7 218 ? 681.098 528.931 346.707 1.00 44.61 218 TYR H O 1
ATOM 12007 N N . VAL G 7 219 ? 678.873 528.583 346.761 1.00 40.09 219 VAL H N 1
ATOM 12008 C CA . VAL G 7 219 ? 678.923 527.594 347.832 1.00 40.07 219 VAL H CA 1
ATOM 12009 C C . VAL G 7 219 ? 679.068 526.212 347.213 1.00 42.20 219 VAL H C 1
ATOM 12010 O O . VAL G 7 219 ? 678.303 525.837 346.317 1.00 43.04 219 VAL H O 1
ATOM 12014 N N . ALA G 7 220 ? 680.047 525.454 347.694 1.00 42.95 220 ALA H N 1
ATOM 12015 C CA . ALA G 7 220 ? 680.270 524.098 347.216 1.00 43.21 220 ALA H CA 1
ATOM 12016 C C . ALA G 7 220 ? 679.340 523.132 347.934 1.00 44.98 220 ALA H C 1
ATOM 12017 O O . ALA G 7 220 ? 679.215 523.176 349.161 1.00 47.12 220 ALA H O 1
ATOM 12019 N N . LEU G 7 221 ? 678.683 522.259 347.168 1.00 44.16 221 LEU H N 1
ATOM 12020 C CA . LEU G 7 221 ? 677.828 521.247 347.780 1.00 46.99 221 LEU H CA 1
ATOM 12021 C C . LEU G 7 221 ? 678.644 520.297 348.645 1.00 48.48 221 LEU H C 1
ATOM 12022 O O . LEU G 7 221 ? 678.209 519.910 349.736 1.00 47.95 221 LEU H O 1
ATOM 12027 N N . ASP G 7 222 ? 679.824 519.904 348.168 1.00 48.38 222 ASP H N 1
ATOM 12028 C CA . ASP G 7 222 ? 680.765 519.085 348.923 1.00 49.57 222 ASP H CA 1
ATOM 12029 C C . ASP G 7 222 ? 682.106 519.799 348.917 1.00 50.45 222 ASP H C 1
ATOM 12030 O O . ASP G 7 222 ? 682.705 519.985 347.853 1.00 51.54 222 ASP H O 1
ATOM 12035 N N . PHE G 7 223 ? 682.572 520.201 350.098 1.00 48.89 223 PHE H N 1
ATOM 12036 C CA . PHE G 7 223 ? 683.752 521.056 350.170 1.00 49.02 223 PHE H CA 1
ATOM 12037 C C . PHE G 7 223 ? 685.017 520.296 349.793 1.00 51.02 223 PHE H C 1
ATOM 12038 O O . PHE G 7 223 ? 685.837 520.789 349.010 1.00 51.25 223 PHE H O 1
ATOM 12046 N N . GLU G 7 224 ? 685.202 519.098 350.349 1.00 52.17 224 GLU H N 1
ATOM 12047 C CA . GLU G 7 224 ? 686.435 518.356 350.099 1.00 51.67 224 GLU H CA 1
ATOM 12048 C C . GLU G 7 224 ? 686.541 517.928 348.642 1.00 51.88 224 GLU H C 1
ATOM 12049 O O . GLU G 7 224 ? 687.626 517.985 348.050 1.00 52.34 224 GLU H O 1
ATOM 12055 N N . GLN G 7 225 ? 685.429 517.492 348.048 1.00 51.05 225 GLN H N 1
ATOM 12056 C CA . GLN G 7 225 ? 685.453 517.092 346.646 1.00 51.31 225 GLN H CA 1
ATOM 12057 C C . GLN G 7 225 ? 685.811 518.268 345.750 1.00 51.51 225 GLN H C 1
ATOM 12058 O O . GLN G 7 225 ? 686.602 518.126 344.811 1.00 52.72 225 GLN H O 1
ATOM 12064 N N . GLU G 7 226 ? 685.246 519.443 346.029 1.00 51.40 226 GLU H N 1
ATOM 12065 C CA . GLU G 7 226 ? 685.559 520.611 345.217 1.00 52.01 226 GLU H CA 1
ATOM 12066 C C . GLU G 7 226 ? 686.998 521.062 345.431 1.00 50.82 226 GLU H C 1
ATOM 12067 O O . GLU G 7 226 ? 687.650 521.526 344.491 1.00 51.52 226 GLU H O 1
ATOM 12073 N N . MET G 7 227 ? 687.513 520.936 346.656 1.00 48.09 227 MET H N 1
ATOM 12074 C CA . MET G 7 227 ? 688.919 521.254 346.892 1.00 47.73 227 MET H CA 1
ATOM 12075 C C . MET G 7 227 ? 689.825 520.326 346.097 1.00 51.04 227 MET H C 1
ATOM 12076 O O . MET G 7 227 ? 690.811 520.769 345.496 1.00 51.72 227 MET H O 1
ATOM 12081 N N . ALA G 7 228 ? 689.504 519.031 346.081 1.00 52.20 228 ALA H N 1
ATOM 12082 C CA . ALA G 7 228 ? 690.292 518.085 345.298 1.00 51.13 228 ALA H CA 1
ATOM 12083 C C . ALA G 7 228 ? 690.210 518.402 343.811 1.00 51.14 228 ALA H C 1
ATOM 12084 O O . ALA G 7 228 ? 691.214 518.320 343.094 1.00 52.67 228 ALA H O 1
ATOM 12086 N N . THR G 7 229 ? 689.019 518.763 343.328 1.00 50.80 229 THR H N 1
ATOM 12087 C CA . THR G 7 229 ? 688.869 519.118 341.920 1.00 50.74 229 THR H CA 1
ATOM 12088 C C . THR G 7 229 ? 689.682 520.359 341.575 1.00 52.56 229 THR H C 1
ATOM 12089 O O . THR G 7 229 ? 690.301 520.428 340.507 1.00 55.84 229 THR H O 1
ATOM 12093 N N . ALA G 7 230 ? 689.685 521.355 342.462 1.00 50.75 230 ALA H N 1
ATOM 12094 C CA . ALA G 7 230 ? 690.489 522.550 342.231 1.00 51.01 230 ALA H CA 1
ATOM 12095 C C . ALA G 7 230 ? 691.973 522.218 342.220 1.00 52.50 230 ALA H C 1
ATOM 12096 O O . ALA G 7 230 ? 692.732 522.760 341.409 1.00 53.52 230 ALA H O 1
ATOM 12098 N N . ALA G 7 231 ? 692.409 521.340 343.124 1.00 52.97 231 ALA H N 1
ATOM 12099 C CA . ALA G 7 231 ? 693.818 520.962 343.160 1.00 53.74 231 ALA H CA 1
ATOM 12100 C C . ALA G 7 231 ? 694.223 520.205 341.900 1.00 54.02 231 ALA H C 1
ATOM 12101 O O . ALA G 7 231 ? 695.307 520.439 341.353 1.00 54.46 231 ALA H O 1
ATOM 12103 N N . SER G 7 232 ? 693.369 519.301 341.423 1.00 55.29 232 SER H N 1
ATOM 12104 C CA . SER G 7 232 ? 693.709 518.420 340.314 1.00 56.03 232 SER H CA 1
ATOM 12105 C C . SER G 7 232 ? 693.342 518.984 338.946 1.00 55.11 232 SER H C 1
ATOM 12106 O O . SER G 7 232 ? 693.667 518.354 337.935 1.00 57.20 232 SER H O 1
ATOM 12109 N N . SER G 7 233 ? 692.678 520.135 338.880 1.00 53.58 233 SER H N 1
ATOM 12110 C CA . SER G 7 233 ? 692.267 520.690 337.599 1.00 55.86 233 SER H CA 1
ATOM 12111 C C . SER G 7 233 ? 692.031 522.182 337.758 1.00 57.62 233 SER H C 1
ATOM 12112 O O . SER G 7 233 ? 691.884 522.690 338.872 1.00 58.97 233 SER H O 1
ATOM 12115 N N . SER G 7 234 ? 691.995 522.877 336.619 1.00 57.01 234 SER H N 1
ATOM 12116 C CA . SER G 7 234 ? 691.770 524.316 336.567 1.00 56.19 234 SER H CA 1
ATOM 12117 C C . SER G 7 234 ? 690.397 524.666 336.003 1.00 55.73 234 SER H C 1
ATOM 12118 O O . SER G 7 234 ? 690.206 525.774 335.493 1.00 55.82 234 SER H O 1
ATOM 12121 N N . SER G 7 235 ? 689.436 523.742 336.078 1.00 55.19 235 SER H N 1
ATOM 12122 C CA . SER G 7 235 ? 688.106 524.023 335.549 1.00 55.57 235 SER H CA 1
ATOM 12123 C C . SER G 7 235 ? 687.397 525.102 336.356 1.00 55.61 235 SER H C 1
ATOM 12124 O O . SER G 7 235 ? 686.621 525.883 335.795 1.00 56.02 235 SER H O 1
ATOM 12127 N N . LEU G 7 236 ? 687.647 525.163 337.664 1.00 54.68 236 LEU H N 1
ATOM 12128 C CA . LEU G 7 236 ? 686.973 526.124 338.527 1.00 53.69 236 LEU H CA 1
ATOM 12129 C C . LEU G 7 236 ? 687.613 527.505 338.507 1.00 53.20 236 LEU H C 1
ATOM 12130 O O . LEU G 7 236 ? 687.024 528.442 339.055 1.00 53.72 236 LEU H O 1
ATOM 12135 N N . GLU G 7 237 ? 688.788 527.662 337.904 1.00 52.59 237 GLU H N 1
ATOM 12136 C CA . GLU G 7 237 ? 689.427 528.970 337.859 1.00 51.52 237 GLU H CA 1
ATOM 12137 C C . GLU G 7 237 ? 688.610 529.921 336.995 1.00 49.68 237 GLU H C 1
ATOM 12138 O O . GLU G 7 237 ? 688.181 529.560 335.896 1.00 49.18 237 GLU H O 1
ATOM 12144 N N . LYS G 7 238 ? 688.392 531.136 337.497 1.00 48.40 238 LYS H N 1
ATOM 12145 C CA . LYS G 7 238 ? 687.643 532.156 336.776 1.00 46.49 238 LYS H CA 1
ATOM 12146 C C . LYS G 7 238 ? 688.353 533.492 336.916 1.00 48.42 238 LYS H C 1
ATOM 12147 O O . LYS G 7 238 ? 688.903 533.802 337.974 1.00 50.16 238 LYS H O 1
ATOM 12153 N N . SER G 7 239 ? 688.326 534.283 335.849 1.00 49.05 239 SER H N 1
ATOM 12154 C CA . SER G 7 239 ? 689.063 535.536 335.775 1.00 49.58 239 SER H CA 1
ATOM 12155 C C . SER G 7 239 ? 688.131 536.715 336.013 1.00 50.46 239 SER H C 1
ATOM 12156 O O . SER G 7 239 ? 686.993 536.726 335.535 1.00 52.60 239 SER H O 1
ATOM 12159 N N . TYR G 7 240 ? 688.623 537.704 336.756 1.00 49.97 240 TYR H N 1
ATOM 12160 C CA . TYR G 7 240 ? 687.887 538.921 337.065 1.00 49.50 240 TYR H CA 1
ATOM 12161 C C . TYR G 7 240 ? 688.737 540.125 336.696 1.00 51.04 240 TYR H C 1
ATOM 12162 O O . TYR G 7 240 ? 689.958 540.113 336.881 1.00 52.24 240 TYR H O 1
ATOM 12171 N N . GLU G 7 241 ? 688.086 541.166 336.185 1.00 50.55 241 GLU H N 1
ATOM 12172 C CA . GLU G 7 241 ? 688.757 542.379 335.735 1.00 49.40 241 GLU H CA 1
ATOM 12173 C C . GLU G 7 241 ? 688.570 543.476 336.775 1.00 49.30 241 GLU H C 1
ATOM 12174 O O . GLU G 7 241 ? 687.437 543.842 337.100 1.00 50.77 241 GLU H O 1
ATOM 12180 N N . LEU G 7 242 ? 689.681 544.004 337.282 1.00 48.65 242 LEU H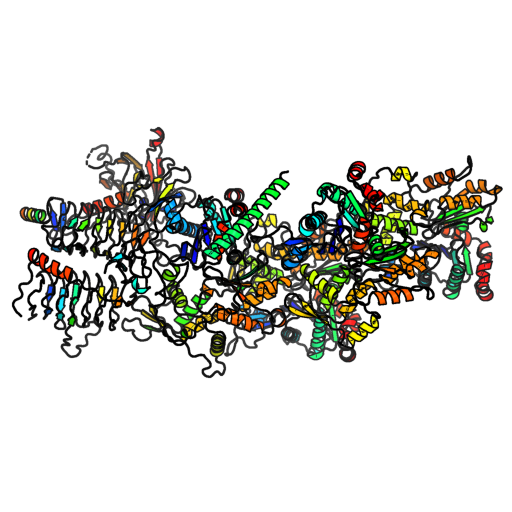 N 1
ATOM 12181 C CA . LEU G 7 242 ? 689.644 545.093 338.238 1.00 49.26 242 LEU H CA 1
ATOM 12182 C C . LEU G 7 242 ? 689.263 546.383 337.516 1.00 50.73 242 LEU H C 1
ATOM 12183 O O . LEU G 7 242 ? 689.247 546.429 336.285 1.00 53.95 242 LEU H O 1
ATOM 12188 N N . PRO G 7 243 ? 688.918 547.445 338.255 1.00 49.04 243 PRO H N 1
ATOM 12189 C CA . PRO G 7 243 ? 688.578 548.711 337.583 1.00 49.61 243 PRO H CA 1
ATOM 12190 C C . PRO G 7 243 ? 689.695 549.260 336.713 1.00 52.13 243 PRO H C 1
ATOM 12191 O O . PRO G 7 243 ? 689.413 549.920 335.706 1.00 52.52 243 PRO H O 1
ATOM 12195 N N . ASP G 7 244 ? 690.955 549.015 337.075 1.00 52.13 244 ASP H N 1
ATOM 12196 C CA . ASP G 7 244 ? 692.064 549.447 336.233 1.00 52.26 244 ASP H CA 1
ATOM 12197 C C . ASP G 7 244 ? 692.037 548.749 334.881 1.00 53.55 244 ASP H C 1
ATOM 12198 O O . ASP G 7 244 ? 692.241 549.386 333.841 1.00 55.36 244 ASP H O 1
ATOM 12203 N N . GLY G 7 245 ? 691.783 547.444 334.878 1.00 51.74 245 GLY H N 1
ATOM 12204 C CA . GLY G 7 245 ? 691.908 546.623 333.690 1.00 51.80 245 GLY H CA 1
ATOM 12205 C C . GLY G 7 245 ? 692.732 545.376 333.936 1.00 52.93 245 GLY H C 1
ATOM 12206 O O . GLY G 7 245 ? 692.795 544.495 333.074 1.00 54.28 245 GLY H O 1
ATOM 12207 N N . GLN G 7 246 ? 693.378 545.289 335.098 1.00 53.28 246 GLN H N 1
ATOM 12208 C CA . GLN G 7 246 ? 694.120 544.087 335.447 1.00 52.97 246 GLN H CA 1
ATOM 12209 C C . GLN G 7 246 ? 693.172 542.903 335.561 1.00 53.39 246 GLN H C 1
ATOM 12210 O O . GLN G 7 246 ? 692.085 543.011 336.133 1.00 54.73 246 GLN H O 1
ATOM 12216 N N . VAL G 7 247 ? 693.594 541.769 335.014 1.00 51.19 247 VAL H N 1
ATOM 12217 C CA . VAL G 7 247 ? 692.828 540.530 335.059 1.00 51.36 247 VAL H CA 1
ATOM 12218 C C . VAL G 7 247 ? 693.483 539.620 336.087 1.00 51.38 247 VAL H C 1
ATOM 12219 O O . VAL G 7 247 ? 694.686 539.344 336.002 1.00 52.74 247 VAL H O 1
ATOM 12223 N N . ILE G 7 248 ? 692.696 539.158 337.057 1.00 50.00 248 ILE H N 1
ATOM 12224 C CA . ILE G 7 248 ? 693.179 538.329 338.156 1.00 48.99 248 ILE H CA 1
ATOM 12225 C C . ILE G 7 248 ? 692.358 537.049 338.187 1.00 49.54 248 ILE H C 1
ATOM 12226 O O . ILE G 7 248 ? 691.128 537.091 338.076 1.00 50.75 248 ILE H O 1
ATOM 12231 N N . THR G 7 249 ? 693.038 535.916 338.328 1.00 48.75 249 THR H N 1
ATOM 12232 C CA . THR G 7 249 ? 692.397 534.610 338.325 1.00 49.19 249 THR H CA 1
ATOM 12233 C C . THR G 7 249 ? 692.150 534.147 339.753 1.00 50.10 249 THR H C 1
ATOM 12234 O O . THR G 7 249 ? 693.046 534.208 340.599 1.00 51.28 249 THR H O 1
ATOM 12238 N N . ILE G 7 250 ? 690.928 533.688 340.013 1.00 49.81 250 ILE H N 1
ATOM 12239 C CA . ILE G 7 250 ? 690.519 533.155 341.306 1.00 47.50 250 ILE H CA 1
ATOM 12240 C C . ILE G 7 250 ? 690.221 531.676 341.114 1.00 49.08 250 ILE H C 1
ATOM 12241 O O . ILE G 7 250 ? 689.434 531.309 340.233 1.00 50.79 250 ILE H O 1
ATOM 12246 N N . GLY G 7 251 ? 690.850 530.836 341.934 1.00 48.73 251 GLY H N 1
ATOM 12247 C CA . GLY G 7 251 ? 690.723 529.396 341.816 1.00 49.32 251 GLY H CA 1
ATOM 12248 C C . GLY G 7 251 ? 689.841 528.787 342.882 1.00 48.86 251 GLY H C 1
ATOM 12249 O O . GLY G 7 251 ? 688.621 528.969 342.865 1.00 48.60 251 GLY H O 1
ATOM 12250 N N . ASN G 7 252 ? 690.447 528.053 343.817 1.00 48.92 252 ASN H N 1
ATOM 12251 C CA . ASN G 7 252 ? 689.674 527.458 344.902 1.00 46.33 252 ASN H CA 1
ATOM 12252 C C . ASN G 7 252 ? 689.050 528.510 345.807 1.00 46.22 252 ASN H C 1
ATOM 12253 O O . ASN G 7 252 ? 688.028 528.233 346.448 1.00 46.93 252 ASN H O 1
ATOM 12258 N N . GLU G 7 253 ? 689.606 529.727 345.830 1.00 46.07 253 GLU H N 1
ATOM 12259 C CA . GLU G 7 253 ? 689.091 530.776 346.704 1.00 45.13 253 GLU H CA 1
ATOM 12260 C C . GLU G 7 253 ? 687.650 531.141 346.371 1.00 44.15 253 GLU H C 1
ATOM 12261 O O . GLU G 7 253 ? 686.973 531.782 347.182 1.00 44.10 253 GLU H O 1
ATOM 12267 N N . ARG G 7 254 ? 687.171 530.765 345.182 1.00 43.28 254 ARG H N 1
ATOM 12268 C CA . ARG G 7 254 ? 685.768 530.959 344.844 1.00 43.16 254 ARG H CA 1
ATOM 12269 C C . ARG G 7 254 ? 684.851 530.277 345.851 1.00 44.45 254 ARG H C 1
ATOM 12270 O O . ARG G 7 254 ? 683.838 530.856 346.258 1.00 45.49 254 ARG H O 1
ATOM 12278 N N . PHE G 7 255 ? 685.191 529.053 346.271 1.00 43.41 255 PHE H N 1
ATOM 12279 C CA . PHE G 7 255 ? 684.343 528.281 347.176 1.00 42.90 255 PHE H CA 1
ATOM 12280 C C . PHE G 7 255 ? 684.968 528.081 348.552 1.00 44.31 255 PHE H C 1
ATOM 12281 O O . PHE G 7 255 ? 684.522 527.207 349.301 1.00 47.36 255 PHE H O 1
ATOM 12289 N N . ARG G 7 256 ? 685.988 528.864 348.901 1.00 42.77 256 ARG H N 1
ATOM 12290 C CA . ARG G 7 256 ? 686.508 528.906 350.261 1.00 42.11 256 ARG H CA 1
ATOM 12291 C C . ARG G 7 256 ? 686.015 530.114 351.035 1.00 41.69 256 ARG H C 1
ATOM 12292 O O . ARG G 7 256 ? 685.861 530.033 352.257 1.00 43.30 256 ARG H O 1
ATOM 12300 N N . CYS G 7 257 ? 685.777 531.231 350.354 1.00 41.86 257 CYS H N 1
ATOM 12301 C CA . CYS G 7 257 ? 685.205 532.395 351.025 1.00 41.49 257 CYS H CA 1
ATOM 12302 C C . CYS G 7 257 ? 683.816 532.119 351.579 1.00 41.01 257 CYS H C 1
ATOM 12303 O O . CYS G 7 257 ? 683.600 532.351 352.781 1.00 42.97 257 CYS H O 1
ATOM 12306 N N . PRO G 7 258 ? 682.844 531.629 350.802 1.00 40.46 258 PRO H N 1
ATOM 12307 C CA . PRO G 7 258 ? 681.528 531.346 351.392 1.00 41.41 258 PRO H CA 1
ATOM 12308 C C . PRO G 7 258 ? 681.514 530.122 352.284 1.00 43.06 258 PRO H C 1
ATOM 12309 O O . PRO G 7 258 ? 680.581 529.973 353.082 1.00 43.39 258 PRO H O 1
ATOM 12313 N N . GLU G 7 259 ? 682.517 529.246 352.190 1.00 43.57 259 GLU H N 1
ATOM 12314 C CA . GLU G 7 259 ? 682.571 528.084 353.068 1.00 42.31 259 GLU H CA 1
ATOM 12315 C C . GLU G 7 259 ? 682.702 528.479 354.531 1.00 42.79 259 GLU H C 1
ATOM 12316 O O . GLU G 7 259 ? 682.343 527.687 355.408 1.00 43.38 259 GLU H O 1
ATOM 12322 N N . ALA G 7 260 ? 683.200 529.682 354.817 1.00 41.84 260 ALA H N 1
ATOM 12323 C CA . ALA G 7 260 ? 683.237 530.157 356.192 1.00 41.57 260 ALA H CA 1
ATOM 12324 C C . ALA G 7 260 ? 681.845 530.290 356.794 1.00 44.09 260 ALA H C 1
ATOM 12325 O O . ALA G 7 260 ? 681.716 530.308 358.022 1.00 45.16 260 ALA H O 1
ATOM 12327 N N . LEU G 7 261 ? 680.801 530.396 355.966 1.00 44.09 261 LEU H N 1
ATOM 12328 C CA . LEU G 7 261 ? 679.445 530.388 356.501 1.00 43.18 261 LEU H CA 1
ATOM 12329 C C . LEU G 7 261 ? 679.150 529.076 357.213 1.00 43.55 261 LEU H C 1
ATOM 12330 O O . LEU G 7 261 ? 678.552 529.068 358.294 1.00 44.44 261 LEU H O 1
ATOM 12335 N N . PHE G 7 262 ? 679.564 527.959 356.622 1.00 43.44 262 PHE H N 1
ATOM 12336 C CA . PHE G 7 262 ? 679.307 526.636 357.169 1.00 43.47 262 PHE H CA 1
ATOM 12337 C C . PHE G 7 262 ? 680.430 526.116 358.056 1.00 43.00 262 PHE H C 1
ATOM 12338 O O . PHE G 7 262 ? 680.270 525.052 358.662 1.00 43.73 262 PHE H O 1
ATOM 12346 N N . GLN G 7 263 ? 681.550 526.830 358.151 1.00 42.16 263 GLN H N 1
ATOM 12347 C CA . GLN G 7 263 ? 682.674 526.418 358.992 1.00 41.59 263 GLN H CA 1
ATOM 12348 C C . GLN G 7 263 ? 683.335 527.666 359.556 1.00 42.06 263 GLN H C 1
ATOM 12349 O O . GLN G 7 263 ? 684.342 528.149 359.028 1.00 44.83 263 GLN H O 1
ATOM 12355 N N . PRO G 7 264 ? 682.790 528.223 360.642 1.00 40.10 264 PRO H N 1
ATOM 12356 C CA . PRO G 7 264 ? 683.399 529.429 361.229 1.00 41.65 264 PRO H CA 1
ATOM 12357 C C . PRO G 7 264 ? 684.815 529.230 361.743 1.00 43.74 264 PRO H C 1
ATOM 12358 O O . PRO G 7 264 ? 685.495 530.229 362.003 1.00 45.47 264 PRO H O 1
ATOM 12362 N N . SER G 7 265 ? 685.277 527.988 361.909 1.00 43.54 265 SER H N 1
ATOM 12363 C CA . SER G 7 265 ? 686.644 527.757 362.363 1.00 43.52 265 SER H CA 1
ATOM 12364 C C . SER G 7 265 ? 687.676 528.339 361.406 1.00 43.75 265 SER H C 1
ATOM 12365 O O . SER G 7 265 ? 688.795 528.639 361.832 1.00 45.62 265 SER H O 1
ATOM 12368 N N . PHE G 7 266 ? 687.330 528.500 360.126 1.00 42.51 266 PHE H N 1
ATOM 12369 C CA . PHE G 7 266 ? 688.231 529.178 359.200 1.00 43.37 266 PHE H CA 1
ATOM 12370 C C . PHE G 7 266 ? 688.482 530.611 359.643 1.00 44.61 266 PHE H C 1
ATOM 12371 O O . PHE G 7 266 ? 689.608 531.111 359.547 1.00 45.52 266 PHE H O 1
ATOM 12379 N N . LEU G 7 267 ? 687.447 531.284 360.132 1.00 44.29 267 LEU H N 1
ATOM 12380 C CA . LEU G 7 267 ? 687.566 532.661 360.592 1.00 44.96 267 LEU H CA 1
ATOM 12381 C C . LEU G 7 267 ? 688.089 532.767 362.019 1.00 47.93 267 LEU H C 1
ATOM 12382 O O . LEU G 7 267 ? 688.256 533.886 362.516 1.00 48.01 267 LEU H O 1
ATOM 12387 N N . GLY G 7 268 ? 688.350 531.645 362.689 1.00 49.30 268 GLY H N 1
ATOM 12388 C CA . GLY G 7 268 ? 688.874 531.656 364.035 1.00 49.82 268 GLY H CA 1
ATOM 12389 C C . GLY G 7 268 ? 687.834 531.694 365.131 1.00 51.43 268 GLY H C 1
ATOM 12390 O O . GLY G 7 268 ? 688.200 531.598 366.308 1.00 54.14 268 GLY H O 1
ATOM 12391 N N . MET G 7 269 ? 686.555 531.823 364.788 1.00 50.34 269 MET H N 1
ATOM 12392 C CA . MET G 7 269 ? 685.488 531.875 365.777 1.00 51.18 269 MET H CA 1
ATOM 12393 C C . MET G 7 269 ? 684.995 530.464 366.058 1.00 51.13 269 MET H C 1
ATOM 12394 O O . MET G 7 269 ? 684.746 529.691 365.128 1.00 52.30 269 MET H O 1
ATOM 12399 N N . GLU G 7 270 ? 684.848 530.137 367.337 1.00 53.04 270 GLU H N 1
ATOM 12400 C CA . GLU G 7 270 ? 684.373 528.817 367.756 1.00 54.78 270 GLU H CA 1
ATOM 12401 C C . GLU G 7 270 ? 682.851 528.777 367.840 1.00 54.16 270 GLU H C 1
ATOM 12402 O O . GLU G 7 270 ? 682.268 528.364 368.842 1.00 55.54 270 GLU H O 1
ATOM 12408 N N . SER G 7 271 ? 682.199 529.191 366.759 1.00 51.56 271 SER H N 1
ATOM 12409 C CA . SER G 7 271 ? 680.751 529.242 366.659 1.00 53.20 271 SER H CA 1
ATOM 12410 C C . SER G 7 271 ? 680.262 528.170 365.698 1.00 51.73 271 SER H C 1
ATOM 12411 O O . SER G 7 271 ? 681.030 527.603 364.916 1.00 51.61 271 SER H O 1
ATOM 12414 N N . CYS G 7 272 ? 678.968 527.887 365.776 1.00 49.64 272 CYS H N 1
ATOM 12415 C CA . CYS G 7 272 ? 678.355 526.949 364.854 1.00 48.79 272 CYS H CA 1
ATOM 12416 C C . CYS G 7 272 ? 678.218 527.578 363.472 1.00 47.86 272 CYS H C 1
ATOM 12417 O O . CYS G 7 272 ? 678.188 528.800 363.316 1.00 49.23 272 CYS H O 1
ATOM 12420 N N . GLY G 7 273 ? 678.137 526.725 362.458 1.00 44.41 273 GLY H N 1
ATOM 12421 C CA . GLY G 7 273 ? 677.834 527.184 361.121 1.00 44.19 273 GLY H CA 1
ATOM 12422 C C . GLY G 7 273 ? 676.386 527.622 361.026 1.00 44.06 273 GLY H C 1
ATOM 12423 O O . GLY G 7 273 ? 675.596 527.492 361.961 1.00 46.36 273 GLY H O 1
ATOM 12424 N N . ILE G 7 274 ? 676.029 528.166 359.861 1.00 42.04 274 ILE H N 1
ATOM 12425 C CA . ILE G 7 274 ? 674.656 528.626 359.683 1.00 41.59 274 ILE H CA 1
ATOM 12426 C C . ILE G 7 274 ? 673.694 527.444 359.693 1.00 44.11 274 ILE H C 1
ATOM 12427 O O . ILE G 7 274 ? 672.573 527.547 360.204 1.00 46.51 274 ILE H O 1
ATOM 12432 N N . HIS G 7 275 ? 674.113 526.300 359.146 1.00 42.76 275 HIS H N 1
ATOM 12433 C CA . HIS G 7 275 ? 673.260 525.117 359.193 1.00 42.51 275 HIS H CA 1
ATOM 12434 C C . HIS G 7 275 ? 673.059 524.641 360.628 1.00 43.27 275 HIS H C 1
ATOM 12435 O O . HIS G 7 275 ? 671.934 524.316 361.029 1.00 44.29 275 HIS H O 1
ATOM 12442 N N . GLU G 7 276 ? 674.128 524.622 361.426 1.00 44.06 276 GLU H N 1
ATOM 12443 C CA . GLU G 7 276 ? 673.997 524.186 362.810 1.00 44.16 276 GLU H CA 1
ATOM 12444 C C . GLU G 7 276 ? 673.225 525.208 363.628 1.00 44.36 276 GLU H C 1
ATOM 12445 O O . GLU G 7 276 ? 672.460 524.839 364.523 1.00 46.24 276 GLU H O 1
ATOM 12451 N N . THR G 7 277 ? 673.405 526.497 363.337 1.00 41.98 277 THR H N 1
ATOM 12452 C CA . THR G 7 277 ? 672.623 527.519 364.024 1.00 40.50 277 THR H CA 1
ATOM 12453 C C . THR G 7 277 ? 671.139 527.364 363.723 1.00 41.04 277 THR H C 1
ATOM 12454 O O . THR G 7 277 ? 670.302 527.450 364.629 1.00 43.22 277 THR H O 1
ATOM 12458 N N . THR G 7 278 ? 670.793 527.123 362.458 1.00 40.56 278 THR H N 1
ATOM 12459 C CA . THR G 7 278 ? 669.394 526.917 362.103 1.00 40.72 278 THR H CA 1
ATOM 12460 C C . THR G 7 278 ? 668.834 525.673 362.780 1.00 40.76 278 THR H C 1
ATOM 12461 O O . THR G 7 278 ? 667.710 525.690 363.297 1.00 41.49 278 THR H O 1
ATOM 12465 N N . PHE G 7 279 ? 669.602 524.582 362.790 1.00 40.67 279 PHE H N 1
ATOM 12466 C CA . PHE G 7 279 ? 669.125 523.364 363.431 1.00 40.06 279 PHE H CA 1
ATOM 12467 C C . PHE G 7 279 ? 668.931 523.567 364.928 1.00 41.48 279 PHE H C 1
ATOM 12468 O O . PHE G 7 279 ? 667.942 523.098 365.500 1.00 44.38 279 PHE H O 1
ATOM 12476 N N . ASN G 7 280 ? 669.865 524.261 365.581 1.00 40.94 280 ASN H N 1
ATOM 12477 C CA . ASN G 7 280 ? 669.729 524.517 367.010 1.00 41.91 280 ASN H CA 1
ATOM 12478 C C . ASN G 7 280 ? 668.522 525.396 367.295 1.00 42.97 280 ASN H C 1
ATOM 12479 O O . ASN G 7 280 ? 667.793 525.167 368.268 1.00 42.45 280 ASN H O 1
ATOM 12484 N N . SER G 7 281 ? 668.296 526.412 366.460 1.00 41.77 281 SER H N 1
ATOM 12485 C CA . SER G 7 281 ? 667.134 527.269 366.651 1.00 39.77 281 SER H CA 1
ATOM 12486 C C . SER G 7 281 ? 665.843 526.481 366.489 1.00 39.49 281 SER H C 1
ATOM 12487 O O . SER G 7 281 ? 664.880 526.701 367.229 1.00 39.95 281 SER H O 1
ATOM 12490 N N . ILE G 7 282 ? 665.800 525.560 365.524 1.00 38.52 282 ILE H N 1
ATOM 12491 C CA . ILE G 7 282 ? 664.615 524.721 365.379 1.00 37.33 282 ILE H CA 1
ATOM 12492 C C . ILE G 7 282 ? 664.441 523.835 366.605 1.00 39.27 282 ILE H C 1
ATOM 12493 O O . ILE G 7 282 ? 663.331 523.689 367.126 1.00 42.22 282 ILE H O 1
ATOM 12498 N N . MET G 7 283 ? 665.526 523.226 367.083 1.00 39.09 283 MET H N 1
ATOM 12499 C CA . MET G 7 283 ? 665.418 522.306 368.209 1.00 40.43 283 MET H CA 1
ATOM 12500 C C . MET G 7 283 ? 665.059 523.015 369.507 1.00 41.12 283 MET H C 1
ATOM 12501 O O . MET G 7 283 ? 664.500 522.381 370.408 1.00 40.50 283 MET H O 1
ATOM 12506 N N . LYS G 7 284 ? 665.365 524.307 369.631 1.00 41.84 284 LYS H N 1
ATOM 12507 C CA . LYS G 7 284 ? 664.931 525.051 370.808 1.00 40.89 284 LYS H CA 1
ATOM 12508 C C . LYS G 7 284 ? 663.418 525.216 370.860 1.00 40.79 284 LYS H C 1
ATOM 12509 O O . LYS G 7 284 ? 662.866 525.410 371.948 1.00 43.52 284 LYS H O 1
ATOM 12515 N N . CYS G 7 285 ? 662.738 525.145 369.719 1.00 40.99 285 CYS H N 1
ATOM 12516 C CA . CYS G 7 285 ? 661.293 525.289 369.688 1.00 41.76 285 CYS H CA 1
ATOM 12517 C C . CYS G 7 285 ? 660.620 524.058 370.290 1.00 43.05 285 CYS H C 1
ATOM 12518 O O . CYS G 7 285 ? 661.253 523.038 370.571 1.00 44.10 285 CYS H O 1
ATOM 12521 N N . ASP G 7 286 ? 659.310 524.167 370.491 1.00 44.19 286 ASP H N 1
ATOM 12522 C CA . ASP G 7 286 ? 658.536 523.049 371.006 1.00 45.08 286 ASP H CA 1
ATOM 12523 C C . ASP G 7 286 ? 658.492 521.920 369.984 1.00 44.98 286 ASP H C 1
ATOM 12524 O O . ASP G 7 286 ? 658.623 522.138 368.778 1.00 44.62 286 ASP H O 1
ATOM 12529 N N . VAL G 7 287 ? 658.300 520.699 370.486 1.00 43.56 287 VAL H N 1
ATOM 12530 C CA . VAL G 7 287 ? 658.391 519.515 369.636 1.00 41.96 287 VAL H CA 1
ATOM 12531 C C . VAL G 7 287 ? 657.297 519.507 368.579 1.00 41.48 287 VAL H C 1
ATOM 12532 O O . VAL G 7 287 ? 657.499 518.998 367.471 1.00 41.73 287 VAL H O 1
ATOM 12536 N N . ASP G 7 288 ? 656.125 520.057 368.895 1.00 41.64 288 ASP H N 1
ATOM 12537 C CA . ASP G 7 288 ? 654.993 519.939 367.982 1.00 41.83 288 ASP H CA 1
ATOM 12538 C C . ASP G 7 288 ? 655.183 520.769 366.720 1.00 41.14 288 ASP H C 1
ATOM 12539 O O . ASP G 7 288 ? 654.746 520.354 365.641 1.00 41.70 288 ASP H O 1
ATOM 12544 N N . ILE G 7 289 ? 655.829 521.936 366.828 1.00 41.09 289 ILE H N 1
ATOM 12545 C CA . ILE G 7 289 ? 655.932 522.857 365.701 1.00 41.52 289 ILE H CA 1
ATOM 12546 C C . ILE G 7 289 ? 657.176 522.627 364.851 1.00 42.27 289 ILE H C 1
ATOM 12547 O O . ILE G 7 289 ? 657.241 523.148 363.728 1.00 43.54 289 ILE H O 1
ATOM 12552 N N . ARG G 7 290 ? 658.147 521.843 365.341 1.00 41.26 290 ARG H N 1
ATOM 12553 C CA . ARG G 7 290 ? 659.431 521.699 364.657 1.00 38.59 290 ARG H CA 1
ATOM 12554 C C . ARG G 7 290 ? 659.252 521.234 363.221 1.00 39.11 290 ARG H C 1
ATOM 12555 O O . ARG G 7 290 ? 659.874 521.789 362.307 1.00 41.22 290 ARG H O 1
ATOM 12563 N N . LYS G 7 291 ? 658.383 520.239 363.011 1.00 39.22 291 LYS H N 1
ATOM 12564 C CA . LYS G 7 291 ? 658.112 519.738 361.667 1.00 40.26 291 LYS H CA 1
ATOM 12565 C C . LYS G 7 291 ? 657.741 520.871 360.725 1.00 40.54 291 LYS H C 1
ATOM 12566 O O . LYS G 7 291 ? 658.320 520.995 359.638 1.00 41.15 291 LYS H O 1
ATOM 12572 N N . ASP G 7 292 ? 656.827 521.746 361.154 1.00 40.02 292 ASP H N 1
ATOM 12573 C CA . ASP G 7 292 ? 656.413 522.848 360.296 1.00 39.86 292 ASP H CA 1
ATOM 12574 C C . ASP G 7 292 ? 657.596 523.737 359.952 1.00 39.63 292 ASP H C 1
ATOM 12575 O O . ASP G 7 292 ? 657.767 524.127 358.791 1.00 41.75 292 ASP H O 1
ATOM 12580 N N . LEU G 7 293 ? 658.460 524.008 360.934 1.00 38.03 293 LEU H N 1
ATOM 12581 C CA . LEU G 7 293 ? 659.642 524.809 360.654 1.00 37.29 293 LEU H CA 1
ATOM 12582 C C . LEU G 7 293 ? 660.533 524.128 359.628 1.00 38.85 293 LEU H C 1
ATOM 12583 O O . LEU G 7 293 ? 661.039 524.794 358.716 1.00 40.48 293 LEU H O 1
ATOM 12588 N N . TYR G 7 294 ? 660.689 522.802 359.723 1.00 39.12 294 TYR H N 1
ATOM 12589 C CA . TYR G 7 294 ? 661.503 522.092 358.743 1.00 39.08 294 TYR H CA 1
ATOM 12590 C C . TYR G 7 294 ? 660.945 522.272 357.340 1.00 39.11 294 TYR H C 1
ATOM 12591 O O . TYR G 7 294 ? 661.702 522.293 356.363 1.00 41.04 294 TYR H O 1
ATOM 12600 N N . ALA G 7 295 ? 659.628 522.423 357.219 1.00 38.27 295 ALA H N 1
ATOM 12601 C CA . ALA G 7 295 ? 659.010 522.577 355.912 1.00 39.30 295 ALA H CA 1
ATOM 12602 C C . ALA G 7 295 ? 658.984 524.019 355.429 1.00 40.02 295 ALA H C 1
ATOM 12603 O O . ALA G 7 295 ? 658.560 524.255 354.293 1.00 42.43 295 ALA H O 1
ATOM 12605 N N . ASN G 7 296 ? 659.412 524.985 356.247 1.00 38.36 296 ASN H N 1
ATOM 12606 C CA . ASN G 7 296 ? 659.280 526.397 355.897 1.00 37.44 296 ASN H CA 1
ATOM 12607 C C . ASN G 7 296 ? 660.521 527.177 356.299 1.00 38.26 296 ASN H C 1
ATOM 12608 O O . ASN G 7 296 ? 660.430 528.274 356.857 1.00 40.18 296 ASN H O 1
ATOM 12613 N N . THR G 7 297 ? 661.700 526.629 356.023 1.00 36.17 297 THR H N 1
ATOM 12614 C CA . THR G 7 297 ? 662.934 527.373 356.229 1.00 35.86 297 THR H CA 1
ATOM 12615 C C . THR G 7 297 ? 663.099 528.384 355.105 1.00 36.67 297 THR H C 1
ATOM 12616 O O . THR G 7 297 ? 663.064 528.021 353.926 1.00 39.31 297 THR H O 1
ATOM 12620 N N . VAL G 7 298 ? 663.282 529.649 355.472 1.00 35.80 298 VAL H N 1
ATOM 12621 C CA . VAL G 7 298 ? 663.326 530.759 354.526 1.00 36.47 298 VAL H CA 1
ATOM 12622 C C . VAL G 7 298 ? 664.691 531.417 354.637 1.00 37.69 298 VAL H C 1
ATOM 12623 O O . VAL G 7 298 ? 665.110 531.803 355.734 1.00 39.31 298 VAL H O 1
ATOM 12627 N N . LEU G 7 299 ? 665.379 531.545 353.506 1.00 37.54 299 LEU H N 1
ATOM 12628 C CA . LEU G 7 299 ? 666.621 532.299 353.439 1.00 38.09 299 LEU H CA 1
ATOM 12629 C C . LEU G 7 299 ? 666.320 533.743 353.068 1.00 39.12 299 LEU H C 1
ATOM 12630 O O . LEU G 7 299 ? 665.430 534.016 352.259 1.00 40.69 299 LEU H O 1
ATOM 12635 N N . SER G 7 300 ? 667.068 534.663 353.669 1.00 38.23 300 SER H N 1
ATOM 12636 C CA . SER G 7 300 ? 666.889 536.087 353.437 1.00 38.99 300 SER H CA 1
ATOM 12637 C C . SER G 7 300 ? 668.260 536.746 353.438 1.00 40.61 300 SER H C 1
ATOM 12638 O O . SER G 7 300 ? 669.294 536.074 353.445 1.00 42.12 300 SER H O 1
ATOM 12641 N N . GLY G 7 301 ? 668.265 538.073 353.414 1.00 42.32 301 GLY H N 1
ATOM 12642 C CA . GLY G 7 301 ? 669.498 538.828 353.410 1.00 42.74 301 GLY H CA 1
ATOM 12643 C C . GLY G 7 301 ? 670.271 538.661 352.116 1.00 41.62 301 GLY H C 1
ATOM 12644 O O . GLY G 7 301 ? 670.040 537.753 351.318 1.00 42.75 301 GLY H O 1
ATOM 12645 N N . GLY G 7 302 ? 671.223 539.572 351.909 1.00 40.52 302 GLY H N 1
ATOM 12646 C CA . GLY G 7 302 ? 671.994 539.555 350.681 1.00 41.22 302 GLY H CA 1
ATOM 12647 C C . GLY G 7 302 ? 673.056 538.482 350.636 1.00 42.40 302 GLY H C 1
ATOM 12648 O O . GLY G 7 302 ? 673.374 537.971 349.558 1.00 44.11 302 GLY H O 1
ATOM 12649 N N . THR G 7 303 ? 673.613 538.114 351.788 1.00 41.94 303 THR H N 1
ATOM 12650 C CA . THR G 7 303 ? 674.690 537.135 351.822 1.00 40.34 303 THR H CA 1
ATOM 12651 C C . THR G 7 303 ? 674.215 535.715 351.537 1.00 41.94 303 THR H C 1
ATOM 12652 O O . THR G 7 303 ? 675.055 534.827 351.375 1.00 43.64 303 THR H O 1
ATOM 12656 N N . THR G 7 304 ? 672.906 535.474 351.471 1.00 42.02 304 THR H N 1
ATOM 12657 C CA . THR G 7 304 ? 672.370 534.174 351.095 1.00 40.63 304 THR H CA 1
ATOM 12658 C C . THR G 7 304 ? 672.166 534.039 349.589 1.00 40.42 304 THR H C 1
ATOM 12659 O O . THR G 7 304 ? 671.422 533.155 349.152 1.00 42.01 304 THR H O 1
ATOM 12663 N N . MET G 7 305 ? 672.811 534.890 348.791 1.00 40.44 305 MET H N 1
ATOM 12664 C CA . MET G 7 305 ? 672.654 534.888 347.344 1.00 41.53 305 MET H CA 1
ATOM 12665 C C . MET G 7 305 ? 673.734 534.082 346.631 1.00 42.23 305 MET H C 1
ATOM 12666 O O . MET G 7 305 ? 673.779 534.091 345.397 1.00 43.50 305 MET H O 1
ATOM 12671 N N . TYR G 7 306 ? 674.602 533.394 347.365 1.00 41.22 306 TYR H N 1
ATOM 12672 C CA . TYR G 7 306 ? 675.618 532.582 346.717 1.00 39.45 306 TYR H CA 1
ATOM 12673 C C . TYR G 7 306 ? 674.945 531.447 345.946 1.00 38.76 306 TYR H C 1
ATOM 12674 O O . TYR G 7 306 ? 673.956 530.883 346.426 1.00 41.22 306 TYR H O 1
ATOM 12683 N N . PRO G 7 307 ? 675.423 531.095 344.750 1.00 36.67 307 PRO H N 1
ATOM 12684 C CA . PRO G 7 307 ? 674.881 529.902 344.091 1.00 36.80 307 PRO H CA 1
ATOM 12685 C C . PRO G 7 307 ? 675.125 528.653 344.922 1.00 39.36 307 PRO H C 1
ATOM 12686 O O . PRO G 7 307 ? 676.189 528.476 345.515 1.00 40.72 307 PRO H O 1
ATOM 12690 N N . GLY G 7 308 ? 674.120 527.784 344.965 1.00 40.20 308 GLY H N 1
ATOM 12691 C CA . GLY G 7 308 ? 674.244 526.512 345.639 1.00 39.35 308 GLY H CA 1
ATOM 12692 C C . GLY G 7 308 ? 674.108 526.552 347.144 1.00 40.41 308 GLY H C 1
ATOM 12693 O O . GLY G 7 308 ? 674.235 525.500 347.783 1.00 41.83 308 GLY H O 1
ATOM 12694 N N . ILE G 7 309 ? 673.860 527.720 347.740 1.00 39.72 309 ILE H N 1
ATOM 12695 C CA . ILE G 7 309 ? 673.722 527.782 349.192 1.00 38.19 309 ILE H CA 1
ATOM 12696 C C . ILE G 7 309 ? 672.464 527.056 349.642 1.00 39.37 309 ILE H C 1
ATOM 12697 O O . ILE G 7 309 ? 672.440 526.437 350.711 1.00 40.89 309 ILE H O 1
ATOM 12702 N N . ALA G 7 310 ? 671.395 527.131 348.847 1.00 38.58 310 ALA H N 1
ATOM 12703 C CA . ALA G 7 310 ? 670.165 526.436 349.207 1.00 38.74 310 ALA H CA 1
ATOM 12704 C C . ALA G 7 310 ? 670.383 524.930 349.264 1.00 40.97 310 ALA H C 1
ATOM 12705 O O . ALA G 7 310 ? 669.941 524.268 350.208 1.00 41.80 310 ALA H O 1
ATOM 12707 N N . ASP G 7 311 ? 671.074 524.374 348.267 1.00 41.79 311 ASP H N 1
ATOM 12708 C CA . ASP G 7 311 ? 671.324 522.937 348.253 1.00 41.27 311 ASP H CA 1
ATOM 12709 C C . ASP G 7 311 ? 672.213 522.517 349.415 1.00 40.97 311 ASP H C 1
ATOM 12710 O O . ASP G 7 311 ? 671.966 521.485 350.050 1.00 43.09 311 ASP H O 1
ATOM 12715 N N . ARG G 7 312 ? 673.257 523.296 349.703 1.00 40.87 312 ARG H N 1
ATOM 12716 C CA . ARG G 7 312 ? 674.134 522.969 350.821 1.00 41.89 312 ARG H CA 1
ATOM 12717 C C . ARG G 7 312 ? 673.378 523.012 352.141 1.00 42.94 312 ARG H C 1
ATOM 12718 O O . ARG G 7 312 ? 673.536 522.122 352.984 1.00 44.52 312 ARG H O 1
ATOM 12726 N N . MET G 7 313 ? 672.556 524.044 352.342 1.00 41.43 313 MET H N 1
ATOM 12727 C CA . MET G 7 313 ? 671.785 524.140 353.576 1.00 41.21 313 MET H CA 1
ATOM 12728 C C . MET G 7 313 ? 670.803 522.985 353.696 1.00 42.03 313 MET H C 1
ATOM 12729 O O . MET G 7 313 ? 670.640 522.409 354.778 1.00 43.32 313 MET H O 1
ATOM 12734 N N . GLN G 7 314 ? 670.145 522.630 352.591 1.00 41.26 314 GLN H N 1
ATOM 12735 C CA . GLN G 7 314 ? 669.213 521.510 352.608 1.00 40.93 314 GLN H CA 1
ATOM 12736 C C . GLN G 7 314 ? 669.928 520.220 352.978 1.00 42.58 314 GLN H C 1
ATOM 12737 O O . GLN G 7 314 ? 669.454 519.454 353.824 1.00 44.16 314 GLN H O 1
ATOM 12743 N N . LYS G 7 315 ? 671.096 519.982 352.378 1.00 42.13 315 LYS H N 1
ATOM 12744 C CA . LYS G 7 315 ? 671.856 518.772 352.673 1.00 42.09 315 LYS H CA 1
ATOM 12745 C C . LYS G 7 315 ? 672.279 518.731 354.136 1.00 42.89 315 LYS H C 1
ATOM 12746 O O . LYS G 7 315 ? 672.127 517.705 354.810 1.00 44.04 315 LYS H O 1
ATOM 12752 N N . GLU G 7 316 ? 672.810 519.843 354.646 1.00 41.09 316 GLU H N 1
ATOM 12753 C CA . GLU G 7 316 ? 673.306 519.858 356.019 1.00 41.38 316 GLU H CA 1
ATOM 12754 C C . GLU G 7 316 ? 672.176 519.666 357.022 1.00 43.13 316 GLU H C 1
ATOM 12755 O O . GLU G 7 316 ? 672.312 518.890 357.976 1.00 44.57 316 GLU H O 1
ATOM 12761 N N . ILE G 7 317 ? 671.050 520.352 356.823 1.00 42.57 317 ILE H N 1
ATOM 12762 C CA . ILE G 7 317 ? 669.943 520.217 357.761 1.00 41.33 317 ILE H CA 1
ATOM 12763 C C . ILE G 7 317 ? 669.341 518.820 357.673 1.00 42.03 317 ILE H C 1
ATOM 12764 O O . ILE G 7 317 ? 668.927 518.249 358.689 1.00 43.36 317 ILE H O 1
ATOM 12769 N N . THR G 7 318 ? 669.276 518.245 356.468 1.00 41.11 318 THR H N 1
ATOM 12770 C CA . THR G 7 318 ? 668.785 516.879 356.339 1.00 42.31 318 THR H CA 1
ATOM 12771 C C . THR G 7 318 ? 669.696 515.905 357.070 1.00 42.47 318 THR H C 1
ATOM 12772 O O . THR G 7 318 ? 669.223 514.947 357.693 1.00 43.87 318 THR H O 1
ATOM 12776 N N . ALA G 7 319 ? 671.009 516.128 357.000 1.00 41.07 319 ALA H N 1
ATOM 12777 C CA . ALA G 7 319 ? 671.933 515.293 357.757 1.00 42.04 319 ALA H CA 1
ATOM 12778 C C . ALA G 7 319 ? 671.706 515.444 359.256 1.00 42.55 319 ALA H C 1
ATOM 12779 O O . ALA G 7 319 ? 671.697 514.451 359.993 1.00 42.77 319 ALA H O 1
ATOM 12781 N N . LEU G 7 320 ? 671.514 516.679 359.725 1.00 41.97 320 LEU H N 1
ATOM 12782 C CA . LEU G 7 320 ? 671.335 516.902 361.158 1.00 42.04 320 LEU H CA 1
ATOM 12783 C C . LEU G 7 320 ? 669.951 516.467 361.627 1.00 43.40 320 LEU H C 1
ATOM 12784 O O . LEU G 7 320 ? 669.815 515.865 362.697 1.00 44.49 320 LEU H O 1
ATOM 12789 N N . ALA G 7 321 ? 668.918 516.763 360.848 1.00 42.23 321 ALA H N 1
ATOM 12790 C CA . ALA G 7 321 ? 667.550 516.526 361.273 1.00 42.10 321 ALA H CA 1
ATOM 12791 C C . ALA G 7 321 ? 667.187 515.047 361.157 1.00 43.67 321 ALA H C 1
ATOM 12792 O O . ALA G 7 321 ? 667.891 514.277 360.500 1.00 44.40 321 ALA H O 1
ATOM 12794 N N . PRO G 7 322 ? 666.093 514.617 361.792 1.00 44.57 322 PRO H N 1
ATOM 12795 C CA . PRO G 7 322 ? 665.648 513.230 361.617 1.00 43.13 322 PRO H CA 1
ATOM 12796 C C . PRO G 7 322 ? 665.254 512.944 360.176 1.00 44.22 322 PRO H C 1
ATOM 12797 O O . PRO G 7 322 ? 664.878 513.835 359.413 1.00 44.48 322 PRO H O 1
ATOM 12801 N N . SER G 7 323 ? 665.352 511.665 359.809 1.00 45.40 323 SER H N 1
ATOM 12802 C CA . SER G 7 323 ? 665.123 511.266 358.424 1.00 46.51 323 SER H CA 1
ATOM 12803 C C . SER G 7 323 ? 663.677 511.497 357.999 1.00 45.49 323 SER H C 1
ATOM 12804 O O . SER G 7 323 ? 663.418 511.876 356.851 1.00 46.82 323 SER H O 1
ATOM 12807 N N . THR G 7 324 ? 662.723 511.262 358.901 1.00 42.52 324 THR H N 1
ATOM 12808 C CA . THR G 7 324 ? 661.314 511.338 358.524 1.00 42.90 324 THR H CA 1
ATOM 12809 C C . THR G 7 324 ? 660.908 512.755 358.139 1.00 44.22 324 THR H C 1
ATOM 12810 O O . THR G 7 324 ? 660.127 512.947 357.200 1.00 45.57 324 THR H O 1
ATOM 12814 N N . MET G 7 325 ? 661.417 513.757 358.850 1.00 43.28 325 MET H N 1
ATOM 12815 C CA . MET G 7 325 ? 661.020 515.134 358.586 1.00 43.83 325 MET H CA 1
ATOM 12816 C C . MET G 7 325 ? 661.506 515.573 357.211 1.00 46.61 325 MET H C 1
ATOM 12817 O O . MET G 7 325 ? 662.605 515.216 356.779 1.00 47.03 325 MET H O 1
ATOM 12822 N N . LYS G 7 326 ? 660.678 516.359 356.527 1.00 46.10 326 LYS H N 1
ATOM 12823 C CA . LYS G 7 326 ? 660.970 516.844 355.185 1.00 43.46 326 LYS H CA 1
ATOM 12824 C C . LYS G 7 326 ? 661.522 518.260 355.277 1.00 43.31 326 LYS H C 1
ATOM 12825 O O . LYS G 7 326 ? 660.851 519.157 355.798 1.00 43.99 326 LYS H O 1
ATOM 12831 N N . ILE G 7 327 ? 662.734 518.455 354.769 1.00 41.31 327 ILE H N 1
ATOM 12832 C CA . ILE G 7 327 ? 663.388 519.758 354.767 1.00 39.73 327 ILE H CA 1
ATOM 12833 C C . ILE G 7 327 ? 663.084 520.452 353.450 1.00 39.04 327 ILE H C 1
ATOM 12834 O O . ILE G 7 327 ? 663.041 519.817 352.391 1.00 40.83 327 ILE H O 1
ATOM 12839 N N . LYS G 7 328 ? 662.869 521.765 353.515 1.00 36.77 328 LYS H N 1
ATOM 12840 C CA . LYS G 7 328 ? 662.543 522.552 352.328 1.00 37.33 328 LYS H CA 1
ATOM 12841 C C . LYS G 7 328 ? 663.088 523.958 352.554 1.00 38.43 328 LYS H C 1
ATOM 12842 O O . LYS G 7 328 ? 662.437 524.778 353.206 1.00 39.86 328 LYS H O 1
ATOM 12848 N N . ILE G 7 329 ? 664.270 524.227 352.011 1.00 37.94 329 ILE H N 1
ATOM 12849 C CA . ILE G 7 329 ? 664.869 525.554 352.099 1.00 36.01 329 ILE H CA 1
ATOM 12850 C C . ILE G 7 329 ? 664.264 526.419 351.004 1.00 37.20 329 ILE H C 1
ATOM 12851 O O . ILE G 7 329 ? 664.379 526.102 349.816 1.00 38.63 329 ILE H O 1
ATOM 12856 N N . ILE G 7 330 ? 663.625 527.514 351.401 1.00 37.19 330 ILE H N 1
ATOM 12857 C CA . ILE G 7 330 ? 662.968 528.433 350.479 1.00 36.90 330 ILE H CA 1
ATOM 12858 C C . ILE G 7 330 ? 663.915 529.597 350.232 1.00 38.41 330 ILE H C 1
ATOM 12859 O O . ILE G 7 330 ? 664.256 530.338 351.160 1.00 39.03 330 ILE H O 1
ATOM 12864 N N . ALA G 7 331 ? 664.336 529.755 348.979 1.00 39.26 331 ALA H N 1
ATOM 12865 C CA . ALA G 7 331 ? 665.318 530.759 348.574 1.00 39.35 331 ALA H CA 1
ATOM 12866 C C . ALA G 7 331 ? 664.763 531.505 347.368 1.00 41.78 331 ALA H C 1
ATOM 12867 O O . ALA G 7 331 ? 665.108 531.187 346.223 1.00 43.46 331 ALA H O 1
ATOM 12869 N N . PRO G 7 332 ? 663.886 532.486 347.580 1.00 42.54 332 PRO H N 1
ATOM 12870 C CA . PRO G 7 332 ? 663.315 533.198 346.442 1.00 42.34 332 PRO H CA 1
ATOM 12871 C C . PRO G 7 332 ? 664.388 533.963 345.694 1.00 43.69 332 PRO H C 1
ATOM 12872 O O . PRO G 7 332 ? 665.408 534.366 346.283 1.00 44.48 332 PRO H O 1
ATOM 12876 N N . PRO G 7 333 ? 664.213 534.173 344.385 1.00 44.48 333 PRO H N 1
ATOM 12877 C CA . PRO G 7 333 ? 665.253 534.886 343.625 1.00 45.27 333 PRO H CA 1
ATOM 12878 C C . PRO G 7 333 ? 665.469 536.317 344.080 1.00 45.46 333 PRO H C 1
ATOM 12879 O O . PRO G 7 333 ? 666.600 536.814 344.016 1.00 45.87 333 PRO H O 1
ATOM 12883 N N . GLU G 7 334 ? 664.418 536.995 344.538 1.00 44.21 334 GLU H N 1
ATOM 12884 C CA . GLU G 7 334 ? 664.494 538.388 344.959 1.00 43.62 334 GLU H CA 1
ATOM 12885 C C . GLU G 7 334 ? 664.765 538.535 346.451 1.00 42.48 334 GLU H C 1
ATOM 12886 O O . GLU G 7 334 ? 664.502 539.601 347.017 1.00 43.68 334 GLU H O 1
ATOM 12892 N N . ARG G 7 335 ? 665.326 537.505 347.090 1.00 40.28 335 ARG H N 1
ATOM 12893 C CA . ARG G 7 335 ? 665.420 537.492 348.545 1.00 41.42 335 ARG H CA 1
ATOM 12894 C C . ARG G 7 335 ? 666.292 538.611 349.098 1.00 42.23 335 ARG H C 1
ATOM 12895 O O . ARG G 7 335 ? 666.139 538.967 350.271 1.00 43.50 335 ARG H O 1
ATOM 12903 N N . LYS G 7 336 ? 667.186 539.180 348.283 1.00 41.27 336 LYS H N 1
ATOM 12904 C CA . LYS G 7 336 ? 668.051 540.258 348.754 1.00 41.19 336 LYS H CA 1
ATOM 12905 C C . LYS G 7 336 ? 667.236 541.428 349.293 1.00 42.16 336 LYS H C 1
ATOM 12906 O O . LYS G 7 336 ? 667.633 542.070 350.271 1.00 42.75 336 LYS H O 1
ATOM 12912 N N . TYR G 7 337 ? 666.095 541.715 348.670 1.00 41.77 337 TYR H N 1
ATOM 12913 C CA . TYR G 7 337 ? 665.201 542.779 349.102 1.00 40.59 337 TYR H CA 1
ATOM 12914 C C . TYR G 7 337 ? 664.035 542.277 349.941 1.00 41.11 337 TYR H C 1
ATOM 12915 O O . TYR G 7 337 ? 663.136 543.066 350.248 1.00 43.10 337 TYR H O 1
ATOM 12924 N N . SER G 7 338 ? 664.019 540.995 350.322 1.00 39.99 338 SER H N 1
ATOM 12925 C CA . SER G 7 338 ? 662.859 540.461 351.029 1.00 39.36 338 SER H CA 1
ATOM 12926 C C . SER G 7 338 ? 662.650 541.142 352.373 1.00 40.54 338 SER H C 1
ATOM 12927 O O . SER G 7 338 ? 661.514 541.240 352.845 1.00 42.56 338 SER H O 1
ATOM 12930 N N . VAL G 7 339 ? 663.724 541.615 353.005 1.00 40.85 339 VAL H N 1
ATOM 12931 C CA . VAL G 7 339 ? 663.565 542.339 354.260 1.00 40.28 339 VAL H CA 1
ATOM 12932 C C . VAL G 7 339 ? 662.839 543.656 354.027 1.00 39.93 339 VAL H C 1
ATOM 12933 O O . VAL G 7 339 ? 662.052 544.100 354.870 1.00 40.82 339 VAL H O 1
ATOM 12937 N N . TRP G 7 340 ? 663.086 544.305 352.888 1.00 39.25 340 TRP H N 1
ATOM 12938 C CA . TRP G 7 340 ? 662.392 545.554 352.605 1.00 38.26 340 TRP H CA 1
ATOM 12939 C C . TRP G 7 340 ? 660.951 545.305 352.188 1.00 39.84 340 TRP H C 1
ATOM 12940 O O . TRP G 7 340 ? 660.041 545.993 352.664 1.00 42.39 340 TRP H O 1
ATOM 12951 N N . ILE G 7 341 ? 660.729 544.314 351.318 1.00 38.23 341 ILE H N 1
ATOM 12952 C CA . ILE G 7 341 ? 659.421 544.135 350.691 1.00 38.80 341 ILE H CA 1
ATOM 12953 C C . ILE G 7 341 ? 658.357 543.881 351.748 1.00 39.61 341 ILE H C 1
ATOM 12954 O O . ILE G 7 341 ? 657.311 544.540 351.772 1.00 41.78 341 ILE H O 1
ATOM 12959 N N . GLY G 7 342 ? 658.627 542.951 352.662 1.00 38.27 342 GLY H N 1
ATOM 12960 C CA . GLY G 7 342 ? 657.690 542.706 353.742 1.00 38.80 342 GLY H CA 1
ATOM 12961 C C . GLY G 7 342 ? 657.446 543.946 354.575 1.00 38.60 342 GLY H C 1
ATOM 12962 O O . GLY G 7 342 ? 656.312 544.222 354.974 1.00 40.34 342 GLY H O 1
ATOM 12963 N N . GLY G 7 343 ? 658.501 544.729 354.813 1.00 37.43 343 GLY H N 1
ATOM 12964 C CA . GLY G 7 343 ? 658.323 545.994 355.501 1.00 37.06 343 GLY H CA 1
ATOM 12965 C C . GLY G 7 343 ? 657.324 546.882 354.791 1.00 38.27 343 GLY H C 1
ATOM 12966 O O . GLY G 7 343 ? 656.413 547.430 355.419 1.00 40.31 343 GLY H O 1
ATOM 12967 N N . SER G 7 344 ? 657.436 546.972 353.462 1.00 37.02 344 SER H N 1
ATOM 12968 C CA . SER G 7 344 ? 656.451 547.722 352.695 1.00 37.03 344 SER H CA 1
ATOM 12969 C C . SER G 7 344 ? 655.059 547.155 352.912 1.00 40.02 344 SER H C 1
ATOM 12970 O O . SER G 7 344 ? 654.107 547.908 353.154 1.00 42.22 344 SER H O 1
ATOM 12973 N N . ILE G 7 345 ? 654.934 545.825 352.898 1.00 39.74 345 ILE H N 1
ATOM 12974 C CA . ILE G 7 345 ? 653.645 545.206 353.184 1.00 37.83 345 ILE H CA 1
ATOM 12975 C C . ILE G 7 345 ? 653.185 545.606 354.577 1.00 39.54 345 ILE H C 1
ATOM 12976 O O . ILE G 7 345 ? 652.038 546.025 354.774 1.00 40.80 345 ILE H O 1
ATOM 12981 N N . LEU G 7 346 ? 654.096 545.554 355.550 1.00 39.38 346 LEU H N 1
ATOM 12982 C CA . LEU G 7 346 ? 653.728 545.928 356.907 1.00 38.22 346 LEU H CA 1
ATOM 12983 C C . LEU G 7 346 ? 653.340 547.393 356.999 1.00 38.33 346 LEU H C 1
ATOM 12984 O O . LEU G 7 346 ? 652.559 547.758 357.883 1.00 40.43 346 LEU H O 1
ATOM 12989 N N . ALA G 7 347 ? 653.853 548.237 356.104 1.00 37.20 347 ALA H N 1
ATOM 12990 C CA . ALA G 7 347 ? 653.464 549.637 356.090 1.00 38.17 347 ALA H CA 1
ATOM 12991 C C . ALA G 7 347 ? 652.220 549.893 355.256 1.00 38.35 347 ALA H C 1
ATOM 12992 O O . ALA G 7 347 ? 651.611 550.958 355.396 1.00 39.89 347 ALA H O 1
ATOM 12994 N N . SER G 7 348 ? 651.827 548.949 354.399 1.00 38.57 348 SER H N 1
ATOM 12995 C CA . SER G 7 348 ? 650.640 549.114 353.574 1.00 38.89 348 SER H CA 1
ATOM 12996 C C . SER G 7 348 ? 649.379 548.567 354.226 1.00 40.08 348 SER H C 1
ATOM 12997 O O . SER G 7 348 ? 648.284 548.804 353.709 1.00 39.79 348 SER H O 1
ATOM 13000 N N . LEU G 7 349 ? 649.499 547.849 355.340 1.00 39.93 349 LEU H N 1
ATOM 13001 C CA . LEU G 7 349 ? 648.328 547.296 355.998 1.00 39.39 349 LEU H CA 1
ATOM 13002 C C . LEU G 7 349 ? 647.536 548.393 356.697 1.00 40.72 349 LEU H C 1
ATOM 13003 O O . LEU G 7 349 ? 648.092 549.372 357.200 1.00 39.73 349 LEU H O 1
ATOM 13008 N N . SER G 7 350 ? 646.214 548.221 356.717 1.00 42.67 350 SER H N 1
ATOM 13009 C CA . SER G 7 350 ? 645.351 549.154 357.428 1.00 41.46 350 SER H CA 1
ATOM 13010 C C . SER G 7 350 ? 645.444 548.976 358.937 1.00 42.81 350 SER H C 1
ATOM 13011 O O . SER G 7 350 ? 645.360 549.960 359.678 1.00 44.24 350 SER H O 1
ATOM 13014 N N . THR G 7 351 ? 645.621 547.741 359.409 1.00 43.60 351 THR H N 1
ATOM 13015 C CA . THR G 7 351 ? 645.718 547.493 360.842 1.00 44.05 351 THR H CA 1
ATOM 13016 C C . THR G 7 351 ? 646.997 548.044 361.455 1.00 43.78 351 THR H C 1
ATOM 13017 O O . THR G 7 351 ? 647.090 548.111 362.684 1.00 45.82 351 THR H O 1
ATOM 13021 N N . PHE G 7 352 ? 647.980 548.434 360.646 1.00 42.85 352 PHE H N 1
ATOM 13022 C CA . PHE G 7 352 ? 649.244 548.917 361.180 1.00 44.43 352 PHE H CA 1
ATOM 13023 C C . PHE G 7 352 ? 649.190 550.366 361.643 1.00 45.31 352 PHE H C 1
ATOM 13024 O O . PHE G 7 352 ? 650.136 550.822 362.293 1.00 46.38 352 PHE H O 1
ATOM 13032 N N . GLN G 7 353 ? 648.117 551.101 361.340 1.00 45.92 353 GLN H N 1
ATOM 13033 C CA . GLN G 7 353 ? 648.040 552.494 361.767 1.00 46.95 353 GLN H CA 1
ATOM 13034 C C . GLN G 7 353 ? 648.036 552.634 363.283 1.00 47.75 353 GLN H C 1
ATOM 13035 O O . GLN G 7 353 ? 648.417 553.690 363.797 1.00 47.45 353 GLN H O 1
ATOM 13041 N N . GLN G 7 354 ? 647.610 551.600 364.008 1.00 47.38 354 GLN H N 1
ATOM 13042 C CA . GLN G 7 354 ? 647.642 551.615 365.463 1.00 46.42 354 GLN H CA 1
ATOM 13043 C C . GLN G 7 354 ? 649.002 551.237 366.036 1.00 46.72 354 GLN H C 1
ATOM 13044 O O . GLN G 7 354 ? 649.238 551.478 367.224 1.00 47.57 354 GLN H O 1
ATOM 13050 N N . MET G 7 355 ? 649.894 550.655 365.234 1.00 45.99 355 MET H N 1
ATOM 13051 C CA . MET G 7 355 ? 651.194 550.209 365.714 1.00 48.11 355 MET H CA 1
ATOM 13052 C C . MET G 7 355 ? 652.264 551.290 365.642 1.00 48.66 355 MET H C 1
ATOM 13053 O O . MET G 7 355 ? 653.372 551.071 366.142 1.00 49.72 355 MET H O 1
ATOM 13058 N N . TRP G 7 356 ? 651.973 552.439 365.038 1.00 47.27 356 TRP H N 1
ATOM 13059 C CA . TRP G 7 356 ? 652.948 553.518 364.990 1.00 44.64 356 TRP H CA 1
ATOM 13060 C C . TRP G 7 356 ? 653.245 554.032 366.392 1.00 47.52 356 TRP H C 1
ATOM 13061 O O . TRP G 7 356 ? 652.419 553.933 367.302 1.00 50.42 356 TRP H O 1
ATOM 13072 N N . ILE G 7 357 ? 654.442 554.582 366.559 1.00 46.79 357 ILE H N 1
ATOM 13073 C CA . ILE G 7 357 ? 654.799 555.364 367.737 1.00 46.12 357 ILE H CA 1
ATOM 13074 C C . ILE G 7 357 ? 654.590 556.821 367.348 1.00 47.36 357 ILE H C 1
ATOM 13075 O O . ILE G 7 357 ? 655.435 557.425 366.688 1.00 48.47 357 ILE H O 1
ATOM 13080 N N . SER G 7 358 ? 653.456 557.392 367.737 1.00 47.34 358 SER H N 1
ATOM 13081 C CA . SER G 7 358 ? 653.182 558.779 367.398 1.00 46.29 358 SER H CA 1
ATOM 13082 C C . SER G 7 358 ? 654.126 559.702 368.157 1.00 47.90 358 SER H C 1
ATOM 13083 O O . SER G 7 358 ? 654.653 559.351 369.215 1.00 51.17 358 SER H O 1
ATOM 13086 N N . LYS G 7 359 ? 654.345 560.895 367.599 1.00 46.45 359 LYS H N 1
ATOM 13087 C CA . LYS G 7 359 ? 655.211 561.864 368.262 1.00 46.94 359 LYS H CA 1
ATOM 13088 C C . LYS G 7 359 ? 654.649 562.275 369.615 1.00 49.12 359 LYS H C 1
ATOM 13089 O O . LYS G 7 359 ? 655.413 562.594 370.533 1.00 50.35 359 LYS H O 1
ATOM 13095 N N . GLN G 7 360 ? 653.322 562.273 369.755 1.00 50.37 360 GLN H N 1
ATOM 13096 C CA . GLN G 7 360 ? 652.709 562.540 371.052 1.00 51.37 360 GLN H CA 1
ATOM 13097 C C . GLN G 7 360 ? 653.173 561.523 372.086 1.00 51.16 360 GLN H C 1
ATOM 13098 O O . GLN G 7 360 ? 653.565 561.886 373.200 1.00 52.96 360 GLN H O 1
ATOM 13104 N N . GLU G 7 361 ? 653.146 560.240 371.725 1.00 49.29 361 GLU H N 1
ATOM 13105 C CA . GLU G 7 361 ? 653.586 559.204 372.653 1.00 48.85 361 GLU H CA 1
ATOM 13106 C C . GLU G 7 361 ? 655.075 559.322 372.946 1.00 47.72 361 GLU H C 1
ATOM 13107 O O . GLU G 7 361 ? 655.511 559.060 374.072 1.00 50.29 361 GLU H O 1
ATOM 13113 N N . TYR G 7 362 ? 655.873 559.698 371.945 1.00 45.29 362 TYR H N 1
ATOM 13114 C CA . TYR G 7 362 ? 657.304 559.864 372.178 1.00 47.50 362 TYR H CA 1
ATOM 13115 C C . TYR G 7 362 ? 657.573 560.991 373.164 1.00 48.92 362 TYR H C 1
ATOM 13116 O O . TYR G 7 362 ? 658.413 560.855 374.060 1.00 50.03 362 TYR H O 1
ATOM 13125 N N . ASP G 7 363 ? 656.876 562.118 373.011 1.00 49.11 363 ASP H N 1
ATOM 13126 C CA . ASP G 7 363 ? 657.034 563.210 373.966 1.00 50.50 363 ASP H CA 1
ATOM 13127 C C . ASP G 7 363 ? 656.541 562.799 375.346 1.00 49.89 363 ASP H C 1
ATOM 13128 O O . ASP G 7 363 ? 657.132 563.176 376.364 1.00 51.18 363 ASP H O 1
ATOM 13133 N N . GLU G 7 364 ? 655.455 562.027 375.398 1.00 49.27 364 GLU H N 1
ATOM 13134 C CA . GLU G 7 364 ? 654.893 561.608 376.677 1.00 48.83 364 GLU H CA 1
ATOM 13135 C C . GLU G 7 364 ? 655.854 560.699 377.435 1.00 48.41 364 GLU H C 1
ATOM 13136 O O . GLU G 7 364 ? 656.123 560.920 378.622 1.00 48.42 364 GLU H O 1
ATOM 13142 N N . SER G 7 365 ? 656.391 559.679 376.761 1.00 48.28 365 SER H N 1
ATOM 13143 C CA . SER G 7 365 ? 657.125 558.603 377.415 1.00 48.60 365 SER H CA 1
ATOM 13144 C C . SER G 7 365 ? 658.619 558.602 377.131 1.00 49.74 365 SER H C 1
ATOM 13145 O O . SER G 7 365 ? 659.355 557.884 377.816 1.00 50.12 365 SER H O 1
ATOM 13148 N N . GLY G 7 366 ? 659.090 559.364 376.150 1.00 49.09 366 GLY H N 1
ATOM 13149 C CA . GLY G 7 366 ? 660.497 559.398 375.833 1.00 48.02 366 GLY H CA 1
ATOM 13150 C C . GLY G 7 366 ? 660.908 558.248 374.935 1.00 49.69 366 GLY H C 1
ATOM 13151 O O . GLY G 7 366 ? 660.072 557.465 374.475 1.00 51.67 366 GLY H O 1
ATOM 13152 N N . PRO G 7 367 ? 662.211 558.130 374.659 1.00 48.70 367 PRO H N 1
ATOM 13153 C CA . PRO G 7 367 ? 662.674 557.060 373.756 1.00 49.60 367 PRO H CA 1
ATOM 13154 C C . PRO G 7 367 ? 662.361 555.655 374.242 1.00 49.49 367 PRO H C 1
ATOM 13155 O O . PRO G 7 367 ? 662.152 554.758 373.413 1.00 50.19 367 PRO H O 1
ATOM 13159 N N . SER G 7 368 ? 662.293 555.440 375.559 1.00 49.11 368 SER H N 1
ATOM 13160 C CA . SER G 7 368 ? 662.157 554.092 376.104 1.00 49.57 368 SER H CA 1
ATOM 13161 C C . SER G 7 368 ? 660.885 553.391 375.642 1.00 50.71 368 SER H C 1
ATOM 13162 O O . SER G 7 368 ? 660.819 552.157 375.695 1.00 51.50 368 SER H O 1
ATOM 13165 N N . ILE G 7 369 ? 659.890 554.142 375.163 1.00 49.48 369 ILE H N 1
ATOM 13166 C CA . ILE G 7 369 ? 658.674 553.550 374.618 1.00 49.79 369 ILE H CA 1
ATOM 13167 C C . ILE G 7 369 ? 658.962 552.587 373.476 1.00 49.82 369 ILE H C 1
ATOM 13168 O O . ILE G 7 369 ? 658.142 551.706 373.197 1.00 51.41 369 ILE H O 1
ATOM 13173 N N . VAL G 7 370 ? 660.106 552.734 372.799 1.00 47.48 370 VAL H N 1
ATOM 13174 C CA . VAL G 7 370 ? 660.456 551.812 371.721 1.00 47.02 370 VAL H CA 1
ATOM 13175 C C . VAL G 7 370 ? 660.530 550.383 372.238 1.00 49.11 370 VAL H C 1
ATOM 13176 O O . VAL G 7 370 ? 660.235 549.435 371.500 1.00 51.46 370 VAL H O 1
ATOM 13180 N N . HIS G 7 371 ? 660.913 550.196 373.503 1.00 49.92 371 HIS H N 1
ATOM 13181 C CA . HIS G 7 371 ? 660.959 548.855 374.073 1.00 50.12 371 HIS H CA 1
ATOM 13182 C C . HIS G 7 371 ? 659.584 548.320 374.445 1.00 51.40 371 HIS H C 1
ATOM 13183 O O . HIS G 7 371 ? 659.433 547.104 374.594 1.00 53.10 371 HIS H O 1
ATOM 13190 N N . ARG G 7 372 ? 658.586 549.190 374.599 1.00 50.38 372 ARG H N 1
ATOM 13191 C CA . ARG G 7 372 ? 657.243 548.759 374.965 1.00 49.74 372 ARG H CA 1
ATOM 13192 C C . ARG G 7 372 ? 656.355 548.516 373.755 1.00 50.79 372 ARG H C 1
ATOM 13193 O O . ARG G 7 372 ? 655.474 547.651 373.808 1.00 52.63 372 ARG H O 1
ATOM 13201 N N . LYS G 7 373 ? 656.573 549.253 372.667 1.00 50.88 373 LYS H N 1
ATOM 13202 C CA . LYS G 7 373 ? 655.714 549.184 371.489 1.00 50.58 373 LYS H CA 1
ATOM 13203 C C . LYS G 7 373 ? 656.244 548.193 370.457 1.00 51.43 373 LYS H C 1
ATOM 13204 O O . LYS G 7 373 ? 655.539 547.261 370.061 1.00 52.83 373 LYS H O 1
ATOM 13210 N N . CYS G 7 374 ? 657.486 548.391 370.015 1.00 50.74 374 CYS H N 1
ATOM 13211 C CA . CYS G 7 374 ? 657.991 547.669 368.851 1.00 49.94 374 CYS H CA 1
ATOM 13212 C C . CYS G 7 374 ? 658.130 546.177 369.126 1.00 52.29 374 CYS H C 1
ATOM 13213 O O . CYS G 7 374 ? 657.650 545.347 368.346 1.00 52.44 374 CYS H O 1
ATOM 13216 N N . PHE G 7 375 ? 658.789 545.815 370.220 1.00 53.69 375 PHE H N 1
ATOM 13217 C CA . PHE G 7 375 ? 659.025 544.409 370.529 1.00 55.38 375 PHE H CA 1
ATOM 13218 C C . PHE G 7 375 ? 659.414 544.246 371.992 1.00 56.82 375 PHE H C 1
ATOM 13219 O O . PHE G 7 375 ? 659.745 545.220 372.667 1.00 56.68 375 PHE H O 1
ATOM 13228 N N . MET H 8 1 ? 731.140 614.604 345.047 1.00 44.58 1 MET V N 1
ATOM 13229 C CA . MET H 8 1 ? 732.338 614.783 344.179 1.00 46.10 1 MET V CA 1
ATOM 13230 C C . MET H 8 1 ? 732.157 616.036 343.331 1.00 48.10 1 MET V C 1
ATOM 13231 O O . MET H 8 1 ? 731.290 616.084 342.463 1.00 49.09 1 MET V O 1
ATOM 13236 N N . GLU H 8 2 ? 732.981 617.047 343.581 1.00 49.28 2 GLU V N 1
ATOM 13237 C CA . GLU H 8 2 ? 732.880 618.286 342.831 1.00 50.39 2 GLU V CA 1
ATOM 13238 C C . GLU H 8 2 ? 733.406 618.094 341.413 1.00 51.50 2 GLU V C 1
ATOM 13239 O O . GLU H 8 2 ? 734.125 617.140 341.107 1.00 53.98 2 GLU V O 1
ATOM 13245 N N . LEU H 8 3 ? 733.038 619.023 340.537 1.00 51.47 3 LEU V N 1
ATOM 13246 C CA . LEU H 8 3 ? 733.518 618.985 339.162 1.00 52.82 3 LEU V CA 1
ATOM 13247 C C . LEU H 8 3 ? 734.994 619.358 339.131 1.00 54.16 3 LEU V C 1
ATOM 13248 O O . LEU H 8 3 ? 735.386 620.416 339.634 1.00 53.54 3 LEU V O 1
ATOM 13253 N N . GLY H 8 4 ? 735.811 618.490 338.544 1.00 54.61 4 GLY V N 1
ATOM 13254 C CA . GLY H 8 4 ? 737.231 618.748 338.486 1.00 53.41 4 GLY V CA 1
ATOM 13255 C C . GLY H 8 4 ? 737.571 619.892 337.553 1.00 54.07 4 GLY V C 1
ATOM 13256 O O . GLY H 8 4 ? 736.778 620.314 336.711 1.00 54.31 4 GLY V O 1
ATOM 13257 N N . GLU H 8 5 ? 738.786 620.405 337.719 1.00 54.01 5 GLU V N 1
ATOM 13258 C CA . GLU H 8 5 ? 739.264 621.486 336.871 1.00 51.20 5 GLU V CA 1
ATOM 13259 C C . GLU H 8 5 ? 739.435 620.997 335.440 1.00 51.68 5 GLU V C 1
ATOM 13260 O O . GLU H 8 5 ? 739.840 619.856 335.201 1.00 52.56 5 GLU V O 1
ATOM 13266 N N . LEU H 8 6 ? 739.117 621.868 334.482 1.00 51.07 6 LEU V N 1
ATOM 13267 C CA . LEU H 8 6 ? 739.307 621.583 333.057 1.00 51.52 6 LEU V CA 1
ATOM 13268 C C . LEU H 8 6 ? 739.766 622.886 332.405 1.00 50.27 6 LEU V C 1
ATOM 13269 O O . LEU H 8 6 ? 738.949 623.717 332.001 1.00 49.34 6 LEU V O 1
ATOM 13274 N N . LEU H 8 7 ? 741.079 623.055 332.308 1.00 52.12 7 LEU V N 1
ATOM 13275 C CA . LEU H 8 7 ? 741.667 624.285 331.805 1.00 54.34 7 LEU V CA 1
ATOM 13276 C C . LEU H 8 7 ? 741.773 624.249 330.287 1.00 54.77 7 LEU V C 1
ATOM 13277 O O . LEU H 8 7 ? 741.910 623.185 329.678 1.00 54.30 7 LEU V O 1
ATOM 13282 N N . TYR H 8 8 ? 741.701 625.433 329.682 1.00 54.03 8 TYR V N 1
ATOM 13283 C CA . TYR H 8 8 ? 741.812 625.602 328.242 1.00 52.75 8 TYR V CA 1
ATOM 13284 C C . TYR H 8 8 ? 742.743 626.766 327.943 1.00 53.43 8 TYR V C 1
ATOM 13285 O O . TYR H 8 8 ? 742.822 627.730 328.708 1.00 53.55 8 TYR V O 1
ATOM 13294 N N . ASN H 8 9 ? 743.446 626.669 326.820 1.00 52.45 9 ASN V N 1
ATOM 13295 C CA . ASN H 8 9 ? 744.305 627.762 326.392 1.00 51.82 9 ASN V CA 1
ATOM 13296 C C . ASN H 8 9 ? 743.452 628.897 325.842 1.00 50.20 9 ASN V C 1
ATOM 13297 O O . ASN H 8 9 ? 742.563 628.676 325.013 1.00 49.71 9 ASN V O 1
ATOM 13302 N N . LYS H 8 10 ? 743.720 630.117 326.310 1.00 50.15 10 LYS V N 1
ATOM 13303 C CA . LYS H 8 10 ? 742.875 631.255 325.965 1.00 49.00 10 LYS V CA 1
ATOM 13304 C C . LYS H 8 10 ? 742.967 631.639 324.493 1.00 49.31 10 LYS V C 1
ATOM 13305 O O . LYS H 8 10 ? 742.079 632.339 323.998 1.00 49.03 10 LYS V O 1
ATOM 13311 N N . SER H 8 11 ? 744.013 631.205 323.787 1.00 49.43 11 SER V N 1
ATOM 13312 C CA . SER H 8 11 ? 744.213 631.645 322.410 1.00 47.56 11 SER V CA 1
ATOM 13313 C C . SER H 8 11 ? 743.104 631.151 321.488 1.00 47.39 11 SER V C 1
ATOM 13314 O O . SER H 8 11 ? 742.613 631.909 320.643 1.00 46.68 11 SER V O 1
ATOM 13317 N N . GLU H 8 12 ? 742.689 629.891 321.638 1.00 48.97 12 GLU V N 1
ATOM 13318 C CA . GLU H 8 12 ? 741.763 629.249 320.710 1.00 49.23 12 GLU V CA 1
ATOM 13319 C C . GLU H 8 12 ? 740.325 629.250 321.220 1.00 48.01 12 GLU V C 1
ATOM 13320 O O . GLU H 8 12 ? 739.566 628.320 320.929 1.00 47.84 12 GLU V O 1
ATOM 13326 N N . TYR H 8 13 ? 739.935 630.282 321.966 1.00 46.25 13 TYR V N 1
ATOM 13327 C CA . TYR H 8 13 ? 738.561 630.450 322.416 1.00 43.72 13 TYR V CA 1
ATOM 13328 C C . TYR H 8 13 ? 738.156 631.904 322.232 1.00 42.39 13 TYR V C 1
ATOM 13329 O O . TYR H 8 13 ? 738.996 632.808 322.223 1.00 46.06 13 TYR V O 1
ATOM 13338 N N . ILE H 8 14 ? 736.852 632.115 322.079 1.00 37.73 14 ILE V N 1
ATOM 13339 C CA . ILE H 8 14 ? 736.256 633.440 321.984 1.00 37.48 14 ILE V CA 1
ATOM 13340 C C . ILE H 8 14 ? 735.264 633.565 323.126 1.00 39.44 14 ILE V C 1
ATOM 13341 O O . ILE H 8 14 ? 734.303 632.787 323.204 1.00 41.70 14 ILE V O 1
ATOM 13346 N N . GLU H 8 15 ? 735.500 634.532 324.009 1.00 41.09 15 GLU V N 1
ATOM 13347 C CA . GLU H 8 15 ? 734.537 634.911 325.031 1.00 39.78 15 GLU V CA 1
ATOM 13348 C C . GLU H 8 15 ? 733.733 636.097 324.514 1.00 39.13 15 GLU V C 1
ATOM 13349 O O . GLU H 8 15 ? 734.302 637.081 324.031 1.00 41.81 15 GLU V O 1
ATOM 13355 N N . THR H 8 16 ? 732.412 635.985 324.587 1.00 37.64 16 THR V N 1
ATOM 13356 C CA . THR H 8 16 ? 731.508 636.939 323.969 1.00 37.50 16 THR V CA 1
ATOM 13357 C C . THR H 8 16 ? 730.923 637.872 325.025 1.00 39.25 16 THR V C 1
ATOM 13358 O O . THR H 8 16 ? 731.179 637.740 326.224 1.00 40.75 16 THR V O 1
ATOM 13362 N N . ALA H 8 17 ? 730.129 638.841 324.562 1.00 40.46 17 ALA V N 1
ATOM 13363 C CA . ALA H 8 17 ? 729.482 639.768 325.483 1.00 40.33 17 ALA V CA 1
ATOM 13364 C C . ALA H 8 17 ? 728.523 639.039 326.412 1.00 42.11 17 ALA V C 1
ATOM 13365 O O . ALA H 8 17 ? 728.506 639.289 327.623 1.00 42.65 17 ALA V O 1
ATOM 13367 N N . SER H 8 18 ? 727.723 638.122 325.866 1.00 41.84 18 SER V N 1
ATOM 13368 C CA . SER H 8 18 ? 726.785 637.356 326.676 1.00 41.69 18 SER V CA 1
ATOM 13369 C C . SER H 8 18 ? 727.471 636.317 327.554 1.00 41.47 18 SER V C 1
ATOM 13370 O O . SER H 8 18 ? 726.812 635.752 328.433 1.00 41.18 18 SER V O 1
ATOM 13373 N N . GLY H 8 19 ? 728.761 636.053 327.342 1.00 39.25 19 GLY V N 1
ATOM 13374 C CA . GLY H 8 19 ? 729.512 635.101 328.135 1.00 38.76 19 GLY V CA 1
ATOM 13375 C C . GLY H 8 19 ? 729.743 633.759 327.477 1.00 39.29 19 GLY V C 1
ATOM 13376 O O . GLY H 8 19 ? 730.335 632.878 328.111 1.00 40.24 19 GLY V O 1
ATOM 13377 N N . ASN H 8 20 ? 729.305 633.565 326.235 1.00 39.37 20 ASN V N 1
ATOM 13378 C CA . ASN H 8 20 ? 729.558 632.305 325.549 1.00 39.24 20 ASN V CA 1
ATOM 13379 C C . ASN H 8 20 ? 731.050 632.148 325.287 1.00 39.51 20 ASN V C 1
ATOM 13380 O O . ASN H 8 20 ? 731.708 633.078 324.814 1.00 42.08 20 ASN V O 1
ATOM 13385 N N . LYS H 8 21 ? 731.578 630.967 325.595 1.00 40.23 21 LYS V N 1
ATOM 13386 C CA . LYS H 8 21 ? 732.978 630.615 325.365 1.00 41.10 21 LYS V CA 1
ATOM 13387 C C . LYS H 8 21 ? 733.004 629.593 324.233 1.00 40.76 21 LYS V C 1
ATOM 13388 O O . LYS H 8 21 ? 732.915 628.388 324.469 1.00 42.50 21 LYS V O 1
ATOM 13394 N N . VAL H 8 22 ? 733.143 630.082 323.002 1.00 39.67 22 VAL V N 1
ATOM 13395 C CA . VAL H 8 22 ? 733.073 629.241 321.806 1.00 39.09 22 VAL V CA 1
ATOM 13396 C C . VAL H 8 22 ? 734.480 629.031 321.268 1.00 42.14 22 VAL V C 1
ATOM 13397 O O . VAL H 8 22 ? 735.227 629.993 321.063 1.00 46.10 22 VAL V O 1
ATOM 13401 N N . SER H 8 23 ? 734.849 627.773 321.051 1.00 41.33 23 SER V N 1
ATOM 13402 C CA . SER H 8 23 ? 736.199 627.460 320.609 1.00 42.13 23 SER V CA 1
ATOM 13403 C C . SER H 8 23 ? 736.413 627.906 319.168 1.00 43.07 23 SER V C 1
ATOM 13404 O O . SER H 8 23 ? 735.492 627.905 318.347 1.00 44.68 23 SER V O 1
ATOM 13407 N N . ARG H 8 24 ? 737.653 628.298 318.867 1.00 43.29 24 ARG V N 1
ATOM 13408 C CA . ARG H 8 24 ? 737.994 628.684 317.502 1.00 44.12 24 ARG V CA 1
ATOM 13409 C C . ARG H 8 24 ? 737.874 627.501 316.552 1.00 44.43 24 ARG V C 1
ATOM 13410 O O . ARG H 8 24 ? 737.414 627.654 315.415 1.00 44.52 24 ARG V O 1
ATOM 13418 N N . GLN H 8 25 ? 738.284 626.314 316.998 1.00 44.85 25 GLN V N 1
ATOM 13419 C CA . GLN H 8 25 ? 738.252 625.136 316.141 1.00 44.53 25 GLN V CA 1
ATOM 13420 C C . GLN H 8 25 ? 736.841 624.640 315.862 1.00 47.02 25 GLN V C 1
ATOM 13421 O O . GLN H 8 25 ? 736.667 623.818 314.956 1.00 48.31 25 GLN V O 1
ATOM 13427 N N . SER H 8 26 ? 735.841 625.100 316.611 1.00 46.88 26 SER V N 1
ATOM 13428 C CA . SER H 8 26 ? 734.471 624.673 316.361 1.00 45.08 26 SER V CA 1
ATOM 13429 C C . SER H 8 26 ? 734.018 625.129 314.981 1.00 45.52 26 SER V C 1
ATOM 13430 O O . SER H 8 26 ? 734.267 626.264 314.569 1.00 45.70 26 SER V O 1
ATOM 13433 N N . VAL H 8 27 ? 733.343 624.229 314.268 1.00 44.88 27 VAL V N 1
ATOM 13434 C CA . VAL H 8 27 ? 732.891 624.494 312.903 1.00 47.48 27 VAL V CA 1
ATOM 13435 C C . VAL H 8 27 ? 731.501 625.109 313.026 1.00 47.23 27 VAL V C 1
ATOM 13436 O O . VAL H 8 27 ? 730.483 624.417 313.085 1.00 46.08 27 VAL V O 1
ATOM 13440 N N . LEU H 8 28 ? 731.470 626.433 313.089 1.00 48.33 28 LEU V N 1
ATOM 13441 C CA . LEU H 8 28 ? 730.220 627.172 313.077 1.00 47.16 28 LEU V CA 1
ATOM 13442 C C . LEU H 8 28 ? 729.820 627.426 311.632 1.00 46.52 28 LEU V C 1
ATOM 13443 O O . LEU H 8 28 ? 730.603 627.990 310.861 1.00 47.75 28 LEU V O 1
ATOM 13448 N N . CYS H 8 29 ? 728.607 627.013 311.261 1.00 42.94 29 CYS V N 1
ATOM 13449 C CA . CYS H 8 29 ? 728.097 627.228 309.914 1.00 44.66 29 CYS V CA 1
ATOM 13450 C C . CYS H 8 29 ? 726.794 628.002 310.001 1.00 45.34 29 CYS V C 1
ATOM 13451 O O . CYS H 8 29 ? 725.927 627.674 310.816 1.00 44.75 29 CYS V O 1
ATOM 13454 N N . GLY H 8 30 ? 726.664 629.031 309.169 1.00 46.17 30 GLY V N 1
ATOM 13455 C CA . GLY H 8 30 ? 725.500 629.891 309.223 1.00 43.61 30 GLY V CA 1
ATOM 13456 C C . GLY H 8 30 ? 725.408 630.597 310.557 1.00 44.16 30 GLY V C 1
ATOM 13457 O O . GLY H 8 30 ? 724.340 630.641 311.174 1.00 44.89 30 GLY V O 1
ATOM 13458 N N . SER H 8 31 ? 726.534 631.153 311.013 1.00 43.05 31 SER V N 1
ATOM 13459 C CA . SER H 8 31 ? 726.597 631.757 312.339 1.00 42.81 31 SER V CA 1
ATOM 13460 C C . SER H 8 31 ? 725.640 632.930 312.497 1.00 44.35 31 SER V C 1
ATOM 13461 O O . SER H 8 31 ? 725.278 633.270 313.628 1.00 45.86 31 SER V O 1
ATOM 13464 N N . GLN H 8 32 ? 725.232 633.565 311.396 1.00 43.72 32 GLN V N 1
ATOM 13465 C CA . GLN H 8 32 ? 724.209 634.602 311.483 1.00 41.88 32 GLN V CA 1
ATOM 13466 C C . GLN H 8 32 ? 722.896 634.045 312.011 1.00 43.24 32 GLN V C 1
ATOM 13467 O O . GLN H 8 32 ? 722.118 634.776 312.632 1.00 43.39 32 GLN V O 1
ATOM 13473 N N . ASN H 8 33 ? 722.631 632.760 311.769 1.00 44.51 33 ASN V N 1
ATOM 13474 C CA . ASN H 8 33 ? 721.380 632.132 312.166 1.00 43.22 33 ASN V CA 1
ATOM 13475 C C . ASN H 8 33 ? 721.443 631.490 313.546 1.00 43.80 33 ASN V C 1
ATOM 13476 O O . ASN H 8 33 ? 720.401 631.351 314.194 1.00 44.15 33 ASN V O 1
ATOM 13481 N N . ILE H 8 34 ? 722.631 631.098 314.011 1.00 43.41 34 ILE V N 1
ATOM 13482 C CA . ILE H 8 34 ? 722.752 630.497 315.333 1.00 42.89 34 ILE V CA 1
ATOM 13483 C C . ILE H 8 34 ? 722.483 631.561 316.390 1.00 43.77 34 ILE V C 1
ATOM 13484 O O . ILE H 8 34 ? 722.785 632.748 316.202 1.00 45.52 34 ILE V O 1
ATOM 13489 N N . VAL H 8 35 ? 721.899 631.140 317.511 1.00 41.23 35 VAL V N 1
ATOM 13490 C CA . VAL H 8 35 ? 721.686 632.009 318.664 1.00 41.50 35 VAL V CA 1
ATOM 13491 C C . VAL H 8 35 ? 722.085 631.247 319.919 1.00 41.02 35 VAL V C 1
ATOM 13492 O O . VAL H 8 35 ? 721.580 630.148 320.167 1.00 42.79 35 VAL V O 1
ATOM 13496 N N . LEU H 8 36 ? 722.987 631.828 320.706 1.00 40.48 36 LEU V N 1
ATOM 13497 C CA . LEU H 8 36 ? 723.362 631.308 322.015 1.00 39.97 36 LEU V CA 1
ATOM 13498 C C . LEU H 8 36 ? 722.954 632.326 323.069 1.00 43.25 36 LEU V C 1
ATOM 13499 O O . LEU H 8 36 ? 723.232 633.521 322.922 1.00 44.45 36 LEU V O 1
ATOM 13504 N N . ASN H 8 37 ? 722.306 631.852 324.130 1.00 41.80 37 ASN V N 1
ATOM 13505 C CA . ASN H 8 37 ? 721.709 632.737 325.122 1.00 40.61 37 ASN V CA 1
ATOM 13506 C C . ASN H 8 37 ? 722.696 633.227 326.177 1.00 39.59 37 ASN V C 1
ATOM 13507 O O . ASN H 8 37 ? 722.296 634.009 327.046 1.00 39.34 37 ASN V O 1
ATOM 13512 N N . GLY H 8 38 ? 723.948 632.800 326.129 1.00 39.23 38 GLY V N 1
ATOM 13513 C CA . GLY H 8 38 ? 724.975 633.268 327.036 1.00 39.38 38 GLY V CA 1
ATOM 13514 C C . GLY H 8 38 ? 725.474 632.160 327.947 1.00 38.54 38 GLY V C 1
ATOM 13515 O O . GLY H 8 38 ? 724.781 631.169 328.210 1.00 36.61 38 GLY V O 1
ATOM 13516 N N . LYS H 8 39 ? 726.704 632.330 328.434 1.00 39.99 39 LYS V N 1
ATOM 13517 C CA . LYS H 8 39 ? 727.376 631.375 329.316 1.00 39.29 39 LYS V CA 1
ATOM 13518 C C . LYS H 8 39 ? 727.521 629.989 328.677 1.00 40.33 39 LYS V C 1
ATOM 13519 O O . LYS H 8 39 ? 727.736 628.993 329.374 1.00 43.58 39 LYS V O 1
ATOM 13525 N N . THR H 8 40 ? 727.451 629.906 327.352 1.00 40.42 40 THR V N 1
ATOM 13526 C CA . THR H 8 40 ? 727.554 628.641 326.642 1.00 41.03 40 THR V CA 1
ATOM 13527 C C . THR H 8 40 ? 729.009 628.271 326.395 1.00 43.39 40 THR V C 1
ATOM 13528 O O . THR H 8 40 ? 729.867 629.137 326.208 1.00 44.18 40 THR V O 1
ATOM 13532 N N . ILE H 8 41 ? 729.278 626.969 326.399 1.00 43.26 41 ILE V N 1
ATOM 13533 C CA . ILE H 8 41 ? 730.597 626.420 326.104 1.00 43.79 41 ILE V CA 1
ATOM 13534 C C . ILE H 8 41 ? 730.466 625.533 324.876 1.00 44.44 41 ILE V C 1
ATOM 13535 O O . ILE H 8 41 ? 729.795 624.494 324.923 1.00 46.37 41 ILE V O 1
ATOM 13540 N N . VAL H 8 42 ? 731.109 625.939 323.786 1.00 43.42 42 VAL V N 1
ATOM 13541 C CA . VAL H 8 42 ? 731.211 625.147 322.566 1.00 41.92 42 VAL V CA 1
ATOM 13542 C C . VAL H 8 42 ? 732.682 624.799 322.403 1.00 42.30 42 VAL V C 1
ATOM 13543 O O . VAL H 8 42 ? 733.517 625.687 322.191 1.00 44.92 42 VAL V O 1
ATOM 13547 N N . MET H 8 43 ? 733.001 623.513 322.495 1.00 40.03 43 MET V N 1
ATOM 13548 C CA . MET H 8 43 ? 734.382 623.065 322.519 1.00 39.70 43 MET V CA 1
ATOM 13549 C C . MET H 8 43 ? 734.907 622.870 321.098 1.00 42.55 43 MET V C 1
ATOM 13550 O O . MET H 8 43 ? 734.203 623.086 320.110 1.00 46.28 43 MET V O 1
ATOM 13555 N N . ASN H 8 44 ? 736.170 622.465 320.999 1.00 43.22 44 ASN V N 1
ATOM 13556 C CA . ASN H 8 44 ? 736.831 622.337 319.708 1.00 44.76 44 ASN V CA 1
ATOM 13557 C C . ASN H 8 44 ? 736.190 621.240 318.867 1.00 44.79 44 ASN V C 1
ATOM 13558 O O . ASN H 8 44 ? 735.667 620.251 319.384 1.00 44.00 44 ASN V O 1
ATOM 13563 N N . ASP H 8 45 ? 736.236 621.434 317.549 1.00 43.72 45 ASP V N 1
ATOM 13564 C CA . ASP H 8 45 ? 735.710 620.473 316.580 1.00 43.50 45 ASP V CA 1
ATOM 13565 C C . ASP H 8 45 ? 734.214 620.239 316.761 1.00 44.56 45 ASP V C 1
ATOM 13566 O O . ASP H 8 45 ? 733.704 619.161 316.446 1.00 44.26 45 ASP V O 1
ATOM 13571 N N . CYS H 8 46 ? 733.498 621.241 317.265 1.00 45.78 46 CYS V N 1
ATOM 13572 C CA . CYS H 8 46 ? 732.044 621.198 317.337 1.00 44.07 46 CYS V CA 1
ATOM 13573 C C . CYS H 8 46 ? 731.480 621.722 316.025 1.00 44.25 46 CYS V C 1
ATOM 13574 O O . CYS H 8 46 ? 731.810 622.836 315.605 1.00 46.47 46 CYS V O 1
ATOM 13577 N N . ILE H 8 47 ? 730.635 620.923 315.384 1.00 40.95 47 ILE V N 1
ATOM 13578 C CA . ILE H 8 47 ? 730.055 621.264 314.089 1.00 42.30 47 ILE V CA 1
ATOM 13579 C C . ILE H 8 47 ? 728.610 621.663 314.362 1.00 42.73 47 ILE V C 1
ATOM 13580 O O . ILE H 8 47 ? 727.716 620.824 314.434 1.00 42.86 47 ILE V O 1
ATOM 13585 N N . ILE H 8 48 ? 728.377 622.963 314.513 1.00 42.99 48 ILE V N 1
ATOM 13586 C CA . ILE H 8 48 ? 727.034 623.498 314.722 1.00 40.68 48 ILE V CA 1
ATOM 13587 C C . ILE H 8 48 ? 726.558 624.028 313.379 1.00 41.92 48 ILE V C 1
ATOM 13588 O O . ILE H 8 48 ? 727.075 625.035 312.875 1.00 44.86 48 ILE V O 1
ATOM 13593 N N . ARG H 8 49 ? 725.555 623.353 312.812 1.00 38.64 49 ARG V N 1
ATOM 13594 C CA . ARG H 8 49 ? 725.106 623.608 311.447 1.00 40.70 49 ARG V CA 1
ATOM 13595 C C . ARG H 8 49 ? 723.868 624.497 311.488 1.00 42.14 49 ARG V C 1
ATOM 13596 O O . ARG H 8 49 ? 722.731 624.038 311.397 1.00 41.87 49 ARG V O 1
ATOM 13604 N N . GLY H 8 50 ? 724.108 625.796 311.620 1.00 42.14 50 GLY V N 1
ATOM 13605 C CA . GLY H 8 50 ? 723.056 626.786 311.566 1.00 39.98 50 GLY V CA 1
ATOM 13606 C C . GLY H 8 50 ? 722.682 627.245 310.179 1.00 40.61 50 GLY V C 1
ATOM 13607 O O . GLY H 8 50 ? 721.788 628.084 310.037 1.00 41.84 50 GLY V O 1
ATOM 13608 N N . ASP H 8 51 ? 723.337 626.727 309.140 1.00 41.44 51 ASP V N 1
ATOM 13609 C CA . ASP H 8 51 ? 723.043 627.145 307.776 1.00 42.42 51 ASP V CA 1
ATOM 13610 C C . ASP H 8 51 ? 721.745 626.561 307.234 1.00 42.50 51 ASP V C 1
ATOM 13611 O O . ASP H 8 51 ? 721.288 627.007 306.177 1.00 44.26 51 ASP V O 1
ATOM 13616 N N . LEU H 8 52 ? 721.145 625.587 307.919 1.00 41.22 52 LEU V N 1
ATOM 13617 C CA . LEU H 8 52 ? 719.903 624.964 307.477 1.00 40.37 52 LEU V CA 1
ATOM 13618 C C . LEU H 8 52 ? 718.671 625.548 308.153 1.00 41.30 52 LEU V C 1
ATOM 13619 O O . LEU H 8 52 ? 717.650 625.753 307.490 1.00 44.56 52 LEU V O 1
ATOM 13624 N N . ALA H 8 53 ? 718.735 625.821 309.452 1.00 39.31 53 ALA V N 1
ATOM 13625 C CA . ALA H 8 53 ? 717.588 626.365 310.164 1.00 39.56 53 ALA V CA 1
ATOM 13626 C C . ALA H 8 53 ? 718.066 626.981 311.470 1.00 41.90 53 ALA V C 1
ATOM 13627 O O . ALA H 8 53 ? 719.225 626.836 311.863 1.00 42.94 53 ALA V O 1
ATOM 13629 N N . ASN H 8 54 ? 717.147 627.678 312.137 1.00 42.33 54 ASN V N 1
ATOM 13630 C CA . ASN H 8 54 ? 717.436 628.324 313.411 1.00 39.73 54 ASN V CA 1
ATOM 13631 C C . ASN H 8 54 ? 717.849 627.303 314.459 1.00 40.54 54 ASN V C 1
ATOM 13632 O O . ASN H 8 54 ? 717.039 626.465 314.866 1.00 43.14 54 ASN V O 1
ATOM 13637 N N . VAL H 8 55 ? 719.102 627.367 314.897 1.00 38.96 55 VAL V N 1
ATOM 13638 C CA . VAL H 8 55 ? 719.618 626.532 315.974 1.00 39.35 55 VAL V CA 1
ATOM 13639 C C . VAL H 8 55 ? 719.829 627.447 317.173 1.00 41.45 55 VAL V C 1
ATOM 13640 O O . VAL H 8 55 ? 720.892 628.059 317.321 1.00 41.85 55 VAL V O 1
ATOM 13644 N N . ARG H 8 56 ? 718.816 627.542 318.030 1.00 40.93 56 ARG V N 1
ATOM 13645 C CA . ARG H 8 56 ? 718.879 628.321 319.258 1.00 39.29 56 ARG V CA 1
ATOM 13646 C C . ARG H 8 56 ? 719.227 627.402 320.418 1.00 36.96 56 ARG V C 1
ATOM 13647 O O . ARG H 8 56 ? 718.717 626.282 320.506 1.00 38.03 56 ARG V O 1
ATOM 13655 N N . VAL H 8 57 ? 720.098 627.882 321.301 1.00 35.83 57 VAL V N 1
ATOM 13656 C CA . VAL H 8 57 ? 720.620 627.096 322.411 1.00 35.01 57 VAL V CA 1
ATOM 13657 C C . VAL H 8 57 ? 720.558 627.954 323.668 1.00 39.54 57 VAL V C 1
ATOM 13658 O O . VAL H 8 57 ? 720.862 629.151 323.622 1.00 43.81 57 VAL V O 1
ATOM 13662 N N . GLY H 8 58 ? 720.170 627.344 324.785 1.00 39.07 58 GLY V N 1
ATOM 13663 C CA . GLY H 8 58 ? 719.902 628.072 326.007 1.00 38.32 58 GLY V CA 1
ATOM 13664 C C . GLY H 8 58 ? 721.154 628.386 326.806 1.00 37.69 58 GLY V C 1
ATOM 13665 O O . GLY H 8 58 ? 722.287 628.157 326.381 1.00 39.30 58 GLY V O 1
ATOM 13666 N N . ARG H 8 59 ? 720.926 628.921 328.004 1.00 37.71 59 ARG V N 1
ATOM 13667 C CA . ARG H 8 59 ? 722.008 629.361 328.873 1.00 38.78 59 ARG V CA 1
ATOM 13668 C C . ARG H 8 59 ? 722.716 628.183 329.526 1.00 38.27 59 ARG V C 1
ATOM 13669 O O . ARG H 8 59 ? 722.120 627.137 329.792 1.00 38.35 59 ARG V O 1
ATOM 13677 N N . HIS H 8 60 ? 724.011 628.366 329.778 1.00 37.49 60 HIS V N 1
ATOM 13678 C CA . HIS H 8 60 ? 724.847 627.489 330.597 1.00 37.98 60 HIS V CA 1
ATOM 13679 C C . HIS H 8 60 ? 724.959 626.064 330.058 1.00 39.83 60 HIS V C 1
ATOM 13680 O O . HIS H 8 60 ? 725.517 625.195 330.738 1.00 41.56 60 HIS V O 1
ATOM 13687 N N . CYS H 8 61 ? 724.481 625.793 328.848 1.00 40.21 61 CYS V N 1
ATOM 13688 C CA . CYS H 8 61 ? 724.627 624.458 328.296 1.00 40.27 61 CYS V CA 1
ATOM 13689 C C . CYS H 8 61 ? 726.077 624.225 327.893 1.00 44.14 61 CYS V C 1
ATOM 13690 O O . CYS H 8 61 ? 726.827 625.168 327.627 1.00 44.48 61 CYS V O 1
ATOM 13693 N N . VAL H 8 62 ? 726.470 622.955 327.848 1.00 41.12 62 VAL V N 1
ATOM 13694 C CA . VAL H 8 62 ? 727.829 622.552 327.501 1.00 40.75 62 VAL V CA 1
ATOM 13695 C C . VAL H 8 62 ? 727.754 621.614 326.307 1.00 41.50 62 VAL V C 1
ATOM 13696 O O . VAL H 8 62 ? 727.061 620.590 326.357 1.00 43.17 62 VAL V O 1
ATOM 13700 N N . VAL H 8 63 ? 728.467 621.962 325.241 1.00 41.64 63 VAL V N 1
ATOM 13701 C CA . VAL H 8 63 ? 728.588 621.137 324.046 1.00 41.04 63 VAL V CA 1
ATOM 13702 C C . VAL H 8 63 ? 730.047 620.708 323.966 1.00 42.08 63 VAL V C 1
ATOM 13703 O O . VAL H 8 63 ? 730.910 621.473 323.524 1.00 43.57 63 VAL V O 1
ATOM 13707 N N . LYS H 8 64 ? 730.330 619.482 324.395 1.00 41.51 64 LYS V N 1
ATOM 13708 C CA . LYS H 8 64 ? 731.701 619.008 324.449 1.00 41.40 64 LYS V CA 1
ATOM 13709 C C . LYS H 8 64 ? 732.242 618.788 323.036 1.00 42.42 64 LYS V C 1
ATOM 13710 O O . LYS H 8 64 ? 731.514 618.857 322.043 1.00 42.56 64 LYS V O 1
ATOM 13716 N N . SER H 8 65 ? 733.542 618.509 322.962 1.00 42.31 65 SER V N 1
ATOM 13717 C CA . SER H 8 65 ? 734.254 618.481 321.693 1.00 41.67 65 SER V CA 1
ATOM 13718 C C . SER H 8 65 ? 733.714 617.388 320.776 1.00 41.61 65 SER V C 1
ATOM 13719 O O . SER H 8 65 ? 733.083 616.424 321.213 1.00 42.48 65 SER V O 1
ATOM 13722 N N . ARG H 8 66 ? 733.965 617.564 319.478 1.00 41.85 66 ARG V N 1
ATOM 13723 C CA . ARG H 8 66 ? 733.644 616.563 318.459 1.00 41.75 66 ARG V CA 1
ATOM 13724 C C . ARG H 8 66 ? 732.156 616.224 318.435 1.00 42.01 66 ARG V C 1
ATOM 13725 O O . ARG H 8 66 ? 731.774 615.101 318.099 1.00 44.24 66 ARG V O 1
ATOM 13733 N N . SER H 8 67 ? 731.311 617.194 318.773 1.00 41.19 67 SER V N 1
ATOM 13734 C CA . SER H 8 67 ? 729.866 617.022 318.802 1.00 40.10 67 SER V CA 1
ATOM 13735 C C . SER H 8 67 ? 729.233 617.853 317.699 1.00 39.91 67 SER V C 1
ATOM 13736 O O . SER H 8 67 ? 729.608 619.010 317.490 1.00 42.45 67 SER V O 1
ATOM 13739 N N . VAL H 8 68 ? 728.266 617.261 317.003 1.00 38.25 68 VAL V N 1
ATOM 13740 C CA . VAL H 8 68 ? 727.605 617.885 315.863 1.00 39.81 68 VAL V CA 1
ATOM 13741 C C . VAL H 8 68 ? 726.166 618.193 316.250 1.00 40.24 68 VAL V C 1
ATOM 13742 O O . VAL H 8 68 ? 725.443 617.315 316.734 1.00 40.34 68 VAL V O 1
ATOM 13746 N N . ILE H 8 69 ? 725.767 619.445 316.058 1.00 41.38 69 ILE V N 1
ATOM 13747 C CA . ILE H 8 69 ? 724.398 619.901 316.264 1.00 40.17 69 ILE V CA 1
ATOM 13748 C C . ILE H 8 69 ? 723.849 620.232 314.883 1.00 41.29 69 ILE V C 1
ATOM 13749 O O . ILE H 8 69 ? 724.083 621.326 314.353 1.00 43.46 69 ILE V O 1
ATOM 13754 N N . ARG H 8 70 ? 723.129 619.274 314.298 1.00 39.69 70 ARG V N 1
ATOM 13755 C CA . ARG H 8 70 ? 722.576 619.382 312.957 1.00 41.68 70 ARG V CA 1
ATOM 13756 C C . ARG H 8 70 ? 721.056 619.382 313.046 1.00 41.16 70 ARG V C 1
ATOM 13757 O O . ARG H 8 70 ? 720.499 618.392 313.543 1.00 41.06 70 ARG V O 1
ATOM 13765 N N . PRO H 8 71 ? 720.330 620.420 312.613 1.00 40.41 71 PRO V N 1
ATOM 13766 C CA . PRO H 8 71 ? 718.874 620.372 312.724 1.00 39.65 71 PRO V CA 1
ATOM 13767 C C . PRO H 8 71 ? 718.298 619.298 311.820 1.00 38.78 71 PRO V C 1
ATOM 13768 O O . PRO H 8 71 ? 718.881 618.976 310.771 1.00 40.74 71 PRO V O 1
ATOM 13772 N N . PRO H 8 72 ? 717.156 618.717 312.178 1.00 39.20 72 PRO V N 1
ATOM 13773 C CA . PRO H 8 72 ? 716.632 617.584 311.413 1.00 42.67 72 PRO V CA 1
ATOM 13774 C C . PRO H 8 72 ? 715.893 618.034 310.160 1.00 44.22 72 PRO V C 1
ATOM 13775 O O . PRO H 8 72 ? 715.562 619.206 309.980 1.00 45.63 72 PRO V O 1
ATOM 13779 N N . PHE H 8 73 ? 715.630 617.057 309.294 1.00 43.34 73 PHE V N 1
ATOM 13780 C CA . PHE H 8 73 ? 714.854 617.247 308.075 1.00 43.36 73 PHE V CA 1
ATOM 13781 C C . PHE H 8 73 ? 713.508 616.559 308.241 1.00 44.88 73 PHE V C 1
ATOM 13782 O O . PHE H 8 73 ? 713.455 615.360 308.533 1.00 44.52 73 PHE V O 1
ATOM 13790 N N . LYS H 8 74 ? 712.429 617.316 308.051 1.00 44.70 74 LYS V N 1
ATOM 13791 C CA . LYS H 8 74 ? 711.071 616.793 308.096 1.00 44.57 74 LYS V CA 1
ATOM 13792 C C . LYS H 8 74 ? 710.439 616.934 306.720 1.00 46.84 74 LYS V C 1
ATOM 13793 O O . LYS H 8 74 ? 710.567 617.977 306.071 1.00 47.78 74 LYS V O 1
ATOM 13799 N N . LYS H 8 75 ? 709.777 615.872 306.275 1.00 47.78 75 LYS V N 1
ATOM 13800 C CA . LYS H 8 75 ? 709.070 615.840 304.997 1.00 48.92 75 LYS V CA 1
ATOM 13801 C C . LYS H 8 75 ? 707.580 615.907 305.314 1.00 50.10 75 LYS V C 1
ATOM 13802 O O . LYS H 8 75 ? 706.938 614.889 305.577 1.00 51.30 75 LYS V O 1
ATOM 13808 N N . PHE H 8 76 ? 707.039 617.119 305.297 1.00 50.58 76 PHE V N 1
ATOM 13809 C CA . PHE H 8 76 ? 705.617 617.332 305.528 1.00 52.53 76 PHE V CA 1
ATOM 13810 C C . PHE H 8 76 ? 704.861 617.247 304.205 1.00 52.78 76 PHE V C 1
ATOM 13811 O O . PHE H 8 76 ? 705.450 617.266 303.122 1.00 51.79 76 PHE V O 1
ATOM 13819 N N . SER H 8 77 ? 703.535 617.133 304.310 1.00 53.06 77 SER V N 1
ATOM 13820 C CA . SER H 8 77 ? 702.719 616.875 303.128 1.00 54.63 77 SER V CA 1
ATOM 13821 C C . SER H 8 77 ? 702.791 618.020 302.126 1.00 54.78 77 SER V C 1
ATOM 13822 O O . SER H 8 77 ? 702.800 617.782 300.913 1.00 54.82 77 SER V O 1
ATOM 13825 N N . LYS H 8 78 ? 702.850 619.262 302.608 1.00 55.39 78 LYS V N 1
ATOM 13826 C CA . LYS H 8 78 ? 702.825 620.410 301.710 1.00 55.10 78 LYS V CA 1
ATOM 13827 C C . LYS H 8 78 ? 704.113 620.552 300.906 1.00 54.23 78 LYS V C 1
ATOM 13828 O O . LYS H 8 78 ? 704.103 621.210 299.861 1.00 53.99 78 LYS V O 1
ATOM 13834 N N . GLY H 8 79 ? 705.213 619.952 301.358 1.00 54.36 79 GLY V N 1
ATOM 13835 C CA . GLY H 8 79 ? 706.482 620.082 300.667 1.00 53.53 79 GLY V CA 1
ATOM 13836 C C . GLY H 8 79 ? 707.646 619.517 301.455 1.00 52.40 79 GLY V C 1
ATOM 13837 O O . GLY H 8 79 ? 707.556 618.414 301.999 1.00 52.42 79 GLY V O 1
ATOM 13838 N N . VAL H 8 80 ? 708.750 620.261 301.519 1.00 49.58 80 VAL V N 1
ATOM 13839 C CA . VAL H 8 80 ? 709.931 619.840 302.263 1.00 48.00 80 VAL V CA 1
ATOM 13840 C C . VAL H 8 80 ? 710.649 621.076 302.779 1.00 46.03 80 VAL V C 1
ATOM 13841 O O . VAL H 8 80 ? 710.650 622.130 302.137 1.00 47.65 80 VAL V O 1
ATOM 13845 N N . ALA H 8 81 ? 711.261 620.939 303.949 1.00 44.08 81 ALA V N 1
ATOM 13846 C CA . ALA H 8 81 ? 712.030 622.010 304.575 1.00 43.45 81 ALA V CA 1
ATOM 13847 C C . ALA H 8 81 ? 712.799 621.397 305.739 1.00 44.84 81 ALA V C 1
ATOM 13848 O O . ALA H 8 81 ? 712.716 620.191 305.991 1.00 44.98 81 ALA V O 1
ATOM 13850 N N . PHE H 8 82 ? 713.546 622.240 306.448 1.00 44.31 82 PHE V N 1
ATOM 13851 C CA . PHE H 8 82 ? 714.362 621.825 307.582 1.00 41.01 82 PHE V CA 1
ATOM 13852 C C . PHE H 8 82 ? 713.797 622.422 308.861 1.00 41.06 82 PHE V C 1
ATOM 13853 O O . PHE H 8 82 ? 713.606 623.639 308.952 1.00 41.28 82 PHE V O 1
ATOM 13861 N N . PHE H 8 83 ? 713.535 621.566 309.840 1.00 42.92 83 PHE V N 1
ATOM 13862 C CA . PHE H 8 83 ? 712.937 622.022 311.082 1.00 42.34 83 PHE V CA 1
ATOM 13863 C C . PHE H 8 83 ? 713.973 622.780 311.916 1.00 42.37 83 PHE V C 1
ATOM 13864 O O . PHE H 8 83 ? 715.113 622.325 312.042 1.00 43.96 83 PHE V O 1
ATOM 13872 N N . PRO H 8 84 ? 713.625 623.935 312.495 1.00 39.60 84 PRO V N 1
ATOM 13873 C CA . PRO H 8 84 ? 714.572 624.585 313.408 1.00 38.49 84 PRO V CA 1
ATOM 13874 C C . PRO H 8 84 ? 714.792 623.747 314.656 1.00 41.01 84 PRO V C 1
ATOM 13875 O O . PRO H 8 84 ? 713.877 623.084 315.147 1.00 43.81 84 PRO V O 1
ATOM 13879 N N . LEU H 8 85 ? 716.017 623.794 315.170 1.00 39.66 85 LEU V N 1
ATOM 13880 C CA . LEU H 8 85 ? 716.408 623.049 316.359 1.00 39.04 85 LEU V CA 1
ATOM 13881 C C . LEU H 8 85 ? 716.416 623.984 317.559 1.00 38.43 85 LEU V C 1
ATOM 13882 O O . LEU H 8 85 ? 716.932 625.102 317.473 1.00 39.71 85 LEU V O 1
ATOM 13887 N N . HIS H 8 86 ? 715.835 623.528 318.668 1.00 34.75 86 HIS V N 1
ATOM 13888 C CA . HIS H 8 86 ? 715.769 624.298 319.904 1.00 34.31 86 HIS V CA 1
ATOM 13889 C C . HIS H 8 86 ? 716.319 623.458 321.045 1.00 35.24 86 HIS V C 1
ATOM 13890 O O . HIS H 8 86 ? 715.941 622.292 321.197 1.00 38.45 86 HIS V O 1
ATOM 13897 N N . ILE H 8 87 ? 717.210 624.051 321.835 1.00 36.23 87 ILE V N 1
ATOM 13898 C CA . ILE H 8 87 ? 717.793 623.417 323.012 1.00 35.20 87 ILE V CA 1
ATOM 13899 C C . ILE H 8 87 ? 717.551 624.337 324.199 1.00 39.94 87 ILE V C 1
ATOM 13900 O O . ILE H 8 87 ? 717.811 625.542 324.120 1.00 43.42 87 ILE V O 1
ATOM 13905 N N . GLY H 8 88 ? 717.056 623.767 325.293 1.00 38.42 88 GLY V N 1
ATOM 13906 C CA . GLY H 8 88 ? 716.744 624.537 326.475 1.00 36.57 88 GLY V CA 1
ATOM 13907 C C . GLY H 8 88 ? 717.971 624.859 327.303 1.00 35.98 88 GLY V C 1
ATOM 13908 O O . GLY H 8 88 ? 719.105 624.515 326.971 1.00 35.28 88 GLY V O 1
ATOM 13909 N N . ASP H 8 89 ? 717.724 625.543 328.415 1.00 37.06 89 ASP V N 1
ATOM 13910 C CA . ASP H 8 89 ? 718.802 625.956 329.299 1.00 37.77 89 ASP V CA 1
ATOM 13911 C C . ASP H 8 89 ? 719.354 624.763 330.071 1.00 38.23 89 ASP V C 1
ATOM 13912 O O . ASP H 8 89 ? 718.639 623.808 330.378 1.00 37.44 89 ASP V O 1
ATOM 13917 N N . HIS H 8 90 ? 720.645 624.835 330.391 1.00 38.22 90 HIS V N 1
ATOM 13918 C CA . HIS H 8 90 ? 721.306 623.848 331.243 1.00 35.63 90 HIS V CA 1
ATOM 13919 C C . HIS H 8 90 ? 721.234 622.446 330.635 1.00 34.58 90 HIS V C 1
ATOM 13920 O O . HIS H 8 90 ? 720.622 621.534 331.187 1.00 35.36 90 HIS V O 1
ATOM 13927 N N . VAL H 8 91 ? 721.873 622.290 329.478 1.00 34.52 91 VAL V N 1
ATOM 13928 C CA . VAL H 8 91 ? 721.967 621.012 328.779 1.00 32.69 91 VAL V CA 1
ATOM 13929 C C . VAL H 8 91 ? 723.435 620.625 328.695 1.00 35.72 91 VAL V C 1
ATOM 13930 O O . VAL H 8 91 ? 724.273 621.439 328.292 1.00 39.10 91 VAL V O 1
ATOM 13934 N N . PHE H 8 92 ? 723.745 619.390 329.075 1.00 34.27 92 PHE V N 1
ATOM 13935 C CA . PHE H 8 92 ? 725.117 618.887 329.108 1.00 34.46 92 PHE V CA 1
ATOM 13936 C C . PHE H 8 92 ? 725.258 617.815 328.033 1.00 36.99 92 PHE V C 1
ATOM 13937 O O . PHE H 8 92 ? 724.832 616.673 328.222 1.00 40.47 92 PHE V O 1
ATOM 13945 N N . ILE H 8 93 ? 725.862 618.185 326.908 1.00 35.86 93 ILE V N 1
ATOM 13946 C CA . ILE H 8 93 ? 726.075 617.280 325.784 1.00 36.25 93 ILE V CA 1
ATOM 13947 C C . ILE H 8 93 ? 727.520 616.807 325.831 1.00 38.80 93 ILE V C 1
ATOM 13948 O O . ILE H 8 93 ? 728.450 617.613 325.717 1.00 39.55 93 ILE V O 1
ATOM 13953 N N . GLU H 8 94 ? 727.710 615.503 325.993 1.00 40.91 94 GLU V N 1
ATOM 13954 C CA . GLU H 8 94 ? 729.045 614.936 326.083 1.00 41.51 94 GLU V CA 1
ATOM 13955 C C . GLU H 8 94 ? 729.664 614.809 324.692 1.00 42.64 94 GLU V C 1
ATOM 13956 O O . GLU H 8 94 ? 728.993 614.934 323.666 1.00 43.05 94 GLU V O 1
ATOM 13962 N N . GLU H 8 95 ? 730.972 614.565 324.671 1.00 43.80 95 GLU V N 1
ATOM 13963 C CA . GLU H 8 95 ? 731.725 614.586 323.426 1.00 42.18 95 GLU V CA 1
ATOM 13964 C C . GLU H 8 95 ? 731.297 613.445 322.507 1.00 43.46 95 GLU V C 1
ATOM 13965 O O . GLU H 8 95 ? 730.682 612.461 322.928 1.00 45.82 95 GLU V O 1
ATOM 13971 N N . ASP H 8 96 ? 731.647 613.591 321.227 1.00 41.94 96 ASP V N 1
ATOM 13972 C CA . ASP H 8 96 ? 731.359 612.593 320.194 1.00 42.58 96 ASP V CA 1
ATOM 13973 C C . ASP H 8 96 ? 729.856 612.319 320.092 1.00 44.12 96 ASP V C 1
ATOM 13974 O O . ASP H 8 96 ? 729.421 611.198 319.825 1.00 45.06 96 ASP V O 1
ATOM 13979 N N . CYS H 8 97 ? 729.055 613.365 320.277 1.00 42.51 97 CYS V N 1
ATOM 13980 C CA . CYS H 8 97 ? 727.604 613.270 320.207 1.00 41.71 97 CYS V CA 1
ATOM 13981 C C . CYS H 8 97 ? 727.106 613.718 318.839 1.00 41.60 97 CYS V C 1
ATOM 13982 O O . CYS H 8 97 ? 727.716 614.565 318.183 1.00 43.30 97 CYS V O 1
ATOM 13985 N N . VAL H 8 98 ? 725.992 613.128 318.413 1.00 40.89 98 VAL V N 1
ATOM 13986 C CA . VAL H 8 98 ? 725.299 613.510 317.187 1.00 40.21 98 VAL V CA 1
ATOM 13987 C C . VAL H 8 98 ? 723.858 613.819 317.560 1.00 40.05 98 VAL V C 1
ATOM 13988 O O . VAL H 8 98 ? 723.159 612.959 318.110 1.00 42.49 98 VAL V O 1
ATOM 13992 N N . VAL H 8 99 ? 723.416 615.036 317.256 1.00 38.55 99 VAL V N 1
ATOM 13993 C CA . VAL H 8 99 ? 722.126 615.554 317.698 1.00 37.64 99 VAL V CA 1
ATOM 13994 C C . VAL H 8 99 ? 721.326 615.945 316.464 1.00 39.67 99 VAL V C 1
ATOM 13995 O O . VAL H 8 99 ? 721.695 616.884 315.747 1.00 41.54 99 VAL V O 1
ATOM 13999 N N . ASN H 8 100 ? 720.233 615.223 316.216 1.00 38.44 100 ASN V N 1
ATOM 14000 C CA . ASN H 8 100 ? 719.236 615.575 315.211 1.00 38.84 100 ASN V CA 1
ATOM 14001 C C . ASN H 8 100 ? 717.863 615.744 315.851 1.00 40.48 100 ASN V C 1
ATOM 14002 O O . ASN H 8 100 ? 716.837 615.503 315.215 1.00 41.56 100 ASN V O 1
ATOM 14007 N N . ALA H 8 101 ? 717.831 616.150 317.117 1.00 38.28 101 ALA V N 1
ATOM 14008 C CA . ALA H 8 101 ? 716.578 616.270 317.843 1.00 37.32 101 ALA V CA 1
ATOM 14009 C C . ALA H 8 101 ? 715.857 617.552 317.458 1.00 37.34 101 ALA V C 1
ATOM 14010 O O . ALA H 8 101 ? 716.468 618.617 317.347 1.00 39.41 101 ALA V O 1
ATOM 14012 N N . ALA H 8 102 ? 714.543 617.443 317.254 1.00 36.43 102 ALA V N 1
ATOM 14013 C CA . ALA H 8 102 ? 713.742 618.631 316.989 1.00 36.78 102 ALA V CA 1
ATOM 14014 C C . ALA H 8 102 ? 713.764 619.579 318.178 1.00 37.65 102 ALA V C 1
ATOM 14015 O O . ALA H 8 102 ? 713.878 620.798 318.008 1.00 39.15 102 ALA V O 1
ATOM 14017 N N . GLN H 8 103 ? 713.659 619.038 319.390 1.00 36.36 103 GLN V N 1
ATOM 14018 C CA . GLN H 8 103 ? 713.658 619.841 320.605 1.00 36.29 103 GLN V CA 1
ATOM 14019 C C . GLN H 8 103 ? 714.342 619.063 321.715 1.00 37.37 103 GLN V C 1
ATOM 14020 O O . GLN H 8 103 ? 714.067 617.874 321.899 1.00 37.65 103 GLN V O 1
ATOM 14026 N N . ILE H 8 104 ? 715.228 619.736 322.442 1.00 37.09 104 ILE V N 1
ATOM 14027 C CA . ILE H 8 104 ? 715.819 619.217 323.670 1.00 35.16 104 ILE V CA 1
ATOM 14028 C C . ILE H 8 104 ? 715.424 620.175 324.781 1.00 34.81 104 ILE V C 1
ATOM 14029 O O . ILE H 8 104 ? 715.720 621.374 324.710 1.00 37.49 104 ILE V O 1
ATOM 14034 N N . GLY H 8 105 ? 714.764 619.651 325.805 1.00 31.45 105 GLY V N 1
ATOM 14035 C CA . GLY H 8 105 ? 714.329 620.473 326.906 1.00 32.36 105 GLY V CA 1
ATOM 14036 C C . GLY H 8 105 ? 715.501 620.944 327.745 1.00 33.13 105 GLY V C 1
ATOM 14037 O O . GLY H 8 105 ? 716.672 620.827 327.383 1.00 32.41 105 GLY V O 1
ATOM 14038 N N . SER H 8 106 ? 715.159 621.499 328.901 1.00 34.36 106 SER V N 1
ATOM 14039 C CA . SER H 8 106 ? 716.155 621.967 329.847 1.00 33.37 106 SER V CA 1
ATOM 14040 C C . SER H 8 106 ? 716.587 620.833 330.772 1.00 34.33 106 SER V C 1
ATOM 14041 O O . SER H 8 106 ? 715.890 619.832 330.939 1.00 34.97 106 SER V O 1
ATOM 14044 N N . TYR H 8 107 ? 717.762 621.003 331.375 1.00 34.42 107 TYR V N 1
ATOM 14045 C CA . TYR H 8 107 ? 718.260 620.078 332.392 1.00 33.74 107 TYR V CA 1
ATOM 14046 C C . TYR H 8 107 ? 718.485 618.678 331.822 1.00 33.57 107 TYR V C 1
ATOM 14047 O O . TYR H 8 107 ? 718.294 617.674 332.510 1.00 38.59 107 TYR V O 1
ATOM 14056 N N . VAL H 8 108 ? 718.917 618.608 330.564 1.00 31.00 108 VAL V N 1
ATOM 14057 C CA . VAL H 8 108 ? 719.110 617.347 329.852 1.00 31.03 108 VAL V CA 1
ATOM 14058 C C . VAL H 8 108 ? 720.592 617.006 329.833 1.00 34.96 108 VAL V C 1
ATOM 14059 O O . VAL H 8 108 ? 721.445 617.901 329.800 1.00 35.86 108 VAL V O 1
ATOM 14063 N N . HIS H 8 109 ? 720.902 615.709 329.856 1.00 36.50 109 HIS V N 1
ATOM 14064 C CA . HIS H 8 109 ? 722.277 615.217 329.822 1.00 33.86 109 HIS V CA 1
ATOM 14065 C C . HIS H 8 109 ? 722.367 614.079 328.817 1.00 35.53 109 HIS V C 1
ATOM 14066 O O . HIS H 8 109 ? 721.804 613.004 329.041 1.00 37.75 109 HIS V O 1
ATOM 14073 N N . VAL H 8 110 ? 723.086 614.309 327.721 1.00 35.00 110 VAL V N 1
ATOM 14074 C CA . VAL H 8 110 ? 723.305 613.307 326.685 1.00 35.82 110 VAL V CA 1
ATOM 14075 C C . VAL H 8 110 ? 724.658 612.655 326.932 1.00 36.39 110 VAL V C 1
ATOM 14076 O O . VAL H 8 110 ? 725.678 613.347 327.038 1.00 37.25 110 VAL V O 1
ATOM 14080 N N . GLY H 8 111 ? 724.671 611.328 327.022 1.00 38.18 111 GLY V N 1
ATOM 14081 C CA . GLY H 8 111 ? 725.904 610.622 327.298 1.00 41.71 111 GLY V CA 1
ATOM 14082 C C . GLY H 8 111 ? 726.881 610.692 326.140 1.00 44.41 111 GLY V C 1
ATOM 14083 O O . GLY H 8 111 ? 726.538 611.049 325.015 1.00 45.59 111 GLY V O 1
ATOM 14084 N N . LYS H 8 112 ? 728.134 610.350 326.431 1.00 46.07 112 LYS V N 1
ATOM 14085 C CA . LYS H 8 112 ? 729.179 610.415 325.420 1.00 44.33 112 LYS V CA 1
ATOM 14086 C C . LYS H 8 112 ? 729.006 609.306 324.391 1.00 44.13 112 LYS V C 1
ATOM 14087 O O . LYS H 8 112 ? 728.546 608.205 324.701 1.00 45.24 112 LYS V O 1
ATOM 14093 N N . ASN H 8 113 ? 729.392 609.612 323.151 1.00 41.60 113 ASN V N 1
ATOM 14094 C CA . ASN H 8 113 ? 729.254 608.694 322.023 1.00 43.76 113 ASN V CA 1
ATOM 14095 C C . ASN H 8 113 ? 727.784 608.292 321.871 1.00 44.47 113 ASN V C 1
ATOM 14096 O O . ASN H 8 113 ? 727.396 607.139 322.061 1.00 45.39 113 ASN V O 1
ATOM 14101 N N . CYS H 8 114 ? 726.961 609.291 321.556 1.00 41.74 114 CYS V N 1
ATOM 14102 C CA . CYS H 8 114 ? 725.523 609.122 321.410 1.00 40.23 114 CYS V CA 1
ATOM 14103 C C . CYS H 8 114 ? 725.077 609.713 320.085 1.00 40.12 114 CYS V C 1
ATOM 14104 O O . CYS H 8 114 ? 725.631 610.714 319.625 1.00 42.54 114 CYS V O 1
ATOM 14107 N N . VAL H 8 115 ? 724.076 609.084 319.477 1.00 37.50 115 VAL V N 1
ATOM 14108 C CA . VAL H 8 115 ? 723.466 609.566 318.245 1.00 37.02 115 VAL V CA 1
ATOM 14109 C C . VAL H 8 115 ? 721.964 609.645 318.464 1.00 37.72 115 VAL V C 1
ATOM 14110 O O . VAL H 8 115 ? 721.350 608.685 318.939 1.00 39.22 115 VAL V O 1
ATOM 14114 N N . ILE H 8 116 ? 721.381 610.794 318.136 1.00 36.28 116 ILE V N 1
ATOM 14115 C CA . ILE H 8 116 ? 719.960 611.056 318.328 1.00 35.50 116 ILE V CA 1
ATOM 14116 C C . ILE H 8 116 ? 719.310 611.149 316.957 1.00 37.27 116 ILE V C 1
ATOM 14117 O O . ILE H 8 116 ? 719.753 611.927 316.105 1.00 38.79 116 ILE V O 1
ATOM 14122 N N . GLY H 8 117 ? 718.258 610.366 316.752 1.00 37.55 117 GLY V N 1
ATOM 14123 C CA . GLY H 8 117 ? 717.634 610.260 315.453 1.00 37.89 117 GLY V CA 1
ATOM 14124 C C . GLY H 8 117 ? 716.959 611.548 315.029 1.00 38.82 117 GLY V C 1
ATOM 14125 O O . GLY H 8 117 ? 716.879 612.533 315.764 1.00 37.73 117 GLY V O 1
ATOM 14126 N N . ARG H 8 118 ? 716.464 611.531 313.797 1.00 38.25 118 ARG V N 1
ATOM 14127 C CA . ARG H 8 118 ? 715.838 612.714 313.228 1.00 38.27 118 ARG V CA 1
ATOM 14128 C C . ARG H 8 118 ? 714.525 613.027 313.933 1.00 40.46 118 ARG V C 1
ATOM 14129 O O . ARG H 8 118 ? 713.714 612.138 314.202 1.00 40.66 118 ARG V O 1
ATOM 14137 N N . ARG H 8 119 ? 714.326 614.307 314.239 1.00 41.02 119 ARG V N 1
ATOM 14138 C CA . ARG H 8 119 ? 713.075 614.828 314.783 1.00 39.81 119 ARG V CA 1
ATOM 14139 C C . ARG H 8 119 ? 712.730 614.238 316.146 1.00 38.02 119 ARG V C 1
ATOM 14140 O O . ARG H 8 119 ? 711.556 614.185 316.518 1.00 38.55 119 ARG V O 1
ATOM 14148 N N . CYS H 8 120 ? 713.724 613.794 316.908 1.00 36.26 120 CYS V N 1
ATOM 14149 C CA . CYS H 8 120 ? 713.465 613.343 318.267 1.00 35.27 120 CYS V CA 1
ATOM 14150 C C . CYS H 8 120 ? 713.112 614.528 319.156 1.00 38.70 120 CYS V C 1
ATOM 14151 O O . CYS H 8 120 ? 713.518 615.665 318.902 1.00 41.09 120 CYS V O 1
ATOM 14154 N N . VAL H 8 121 ? 712.338 614.252 320.203 1.00 37.65 121 VAL V N 1
ATOM 14155 C CA . VAL H 8 121 ? 711.896 615.258 321.164 1.00 34.19 121 VAL V CA 1
ATOM 14156 C C . VAL H 8 121 ? 712.328 614.783 322.542 1.00 33.96 121 VAL V C 1
ATOM 14157 O O . VAL H 8 121 ? 711.854 613.747 323.024 1.00 35.10 121 VAL V O 1
ATOM 14161 N N . LEU H 8 122 ? 713.220 615.539 323.180 1.00 33.15 122 LEU V N 1
ATOM 14162 C CA . LEU H 8 122 ? 713.723 615.224 324.513 1.00 33.98 122 LEU V CA 1
ATOM 14163 C C . LEU H 8 122 ? 713.107 616.204 325.504 1.00 35.94 122 LEU V C 1
ATOM 14164 O O . LEU H 8 122 ? 713.398 617.404 325.463 1.00 36.91 122 LEU V O 1
ATOM 14169 N N . LYS H 8 123 ? 712.262 615.694 326.392 1.00 33.87 123 LYS V N 1
ATOM 14170 C CA . LYS H 8 123 ? 711.641 616.537 327.397 1.00 32.86 123 LYS V CA 1
ATOM 14171 C C . LYS H 8 123 ? 712.645 616.853 328.503 1.00 34.73 123 LYS V C 1
ATOM 14172 O O . LYS H 8 123 ? 713.740 616.291 328.566 1.00 36.68 123 LYS V O 1
ATOM 14178 N N . ASP H 8 124 ? 712.259 617.772 329.382 1.00 33.88 124 ASP V N 1
ATOM 14179 C CA . ASP H 8 124 ? 713.175 618.265 330.399 1.00 33.31 124 ASP V CA 1
ATOM 14180 C C . ASP H 8 124 ? 713.529 617.169 331.399 1.00 35.31 124 ASP V C 1
ATOM 14181 O O . ASP H 8 124 ? 712.734 616.270 331.680 1.00 37.67 124 ASP V O 1
ATOM 14186 N N . CYS H 8 125 ? 714.745 617.258 331.939 1.00 34.79 125 CYS V N 1
ATOM 14187 C CA . CYS H 8 125 ? 715.249 616.334 332.956 1.00 34.64 125 CYS V CA 1
ATOM 14188 C C . CYS H 8 125 ? 715.186 614.885 332.468 1.00 35.37 125 CYS V C 1
ATOM 14189 O O . CYS H 8 125 ? 714.468 614.046 333.011 1.00 38.85 125 CYS V O 1
ATOM 14192 N N . CYS H 8 126 ? 715.953 614.610 331.416 1.00 36.56 126 CYS V N 1
ATOM 14193 C CA . CYS H 8 126 ? 716.121 613.261 330.901 1.00 39.12 126 CYS V CA 1
ATOM 14194 C C . CYS H 8 126 ? 717.598 613.003 330.658 1.00 40.95 126 CYS V C 1
ATOM 14195 O O . CYS H 8 126 ? 718.370 613.928 330.392 1.00 40.08 126 CYS V O 1
ATOM 14198 N N . LYS H 8 127 ? 717.978 611.733 330.755 1.00 37.87 127 LYS V N 1
ATOM 14199 C CA . LYS H 8 127 ? 719.352 611.293 330.577 1.00 36.67 127 LYS V CA 1
ATOM 14200 C C . LYS H 8 127 ? 719.412 610.240 329.481 1.00 36.81 127 LYS V C 1
ATOM 14201 O O . LYS H 8 127 ? 718.476 609.457 329.298 1.00 40.06 127 LYS V O 1
ATOM 14207 N N . ILE H 8 128 ? 720.517 610.241 328.743 1.00 36.17 128 ILE V N 1
ATOM 14208 C CA . ILE H 8 128 ? 720.807 609.228 327.735 1.00 36.74 128 ILE V CA 1
ATOM 14209 C C . ILE H 8 128 ? 722.188 608.687 328.068 1.00 39.03 128 ILE V C 1
ATOM 14210 O O . ILE H 8 128 ? 723.183 609.420 328.001 1.00 40.59 128 ILE V O 1
ATOM 14215 N N . LEU H 8 129 ? 722.254 607.408 328.421 1.00 38.31 129 LEU V N 1
ATOM 14216 C CA . LEU H 8 129 ? 723.519 606.813 328.809 1.00 37.79 129 LEU V CA 1
ATOM 14217 C C . LEU H 8 129 ? 724.436 606.673 327.599 1.00 41.32 129 LEU V C 1
ATOM 14218 O O . LEU H 8 129 ? 724.015 606.782 326.445 1.00 43.51 129 LEU V O 1
ATOM 14223 N N . ASP H 8 130 ? 725.710 606.427 327.881 1.00 42.76 130 ASP V N 1
ATOM 14224 C CA . ASP H 8 130 ? 726.727 606.416 326.841 1.00 41.84 130 ASP V CA 1
ATOM 14225 C C . ASP H 8 130 ? 726.519 605.240 325.893 1.00 41.57 130 ASP V C 1
ATOM 14226 O O . ASP H 8 130 ? 725.975 604.199 326.267 1.00 42.43 130 ASP V O 1
ATOM 14231 N N . ASN H 8 131 ? 726.967 605.421 324.649 1.00 42.66 131 ASN V N 1
ATOM 14232 C CA . ASN H 8 131 ? 726.856 604.404 323.603 1.00 44.74 131 ASN V CA 1
ATOM 14233 C C . ASN H 8 131 ? 725.396 603.999 323.395 1.00 44.44 131 ASN V C 1
ATOM 14234 O O . ASN H 8 131 ? 725.015 602.836 323.539 1.00 43.53 131 ASN V O 1
ATOM 14239 N N . THR H 8 132 ? 724.581 604.994 323.052 1.00 42.50 132 THR V N 1
ATOM 14240 C CA . THR H 8 132 ? 723.148 604.821 322.869 1.00 38.87 132 THR V CA 1
ATOM 14241 C C . THR H 8 132 ? 722.730 605.505 321.578 1.00 38.87 132 THR V C 1
ATOM 14242 O O . THR H 8 132 ? 723.234 606.582 321.248 1.00 42.77 132 THR V O 1
ATOM 14246 N N . VAL H 8 133 ? 721.813 604.869 320.854 1.00 36.37 133 VAL V N 1
ATOM 14247 C CA . VAL H 8 133 ? 721.237 605.414 319.631 1.00 36.50 133 VAL V CA 1
ATOM 14248 C C . VAL H 8 133 ? 719.736 605.549 319.835 1.00 38.16 133 VAL V C 1
ATOM 14249 O O . VAL H 8 133 ? 719.061 604.577 320.194 1.00 40.22 133 VAL V O 1
ATOM 14253 N N . LEU H 8 134 ? 719.221 606.762 319.622 1.00 37.28 134 LEU V N 1
ATOM 14254 C CA . LEU H 8 134 ? 717.791 607.021 319.658 1.00 38.09 134 LEU V CA 1
ATOM 14255 C C . LEU H 8 134 ? 717.286 607.068 318.223 1.00 37.59 134 LEU V C 1
ATOM 14256 O O . LEU H 8 134 ? 717.624 608.017 317.500 1.00 37.11 134 LEU V O 1
ATOM 14261 N N . PRO H 8 135 ? 716.498 606.102 317.749 1.00 34.95 135 PRO V N 1
ATOM 14262 C CA . PRO H 8 135 ? 716.005 606.176 316.368 1.00 34.23 135 PRO V CA 1
ATOM 14263 C C . PRO H 8 135 ? 715.068 607.355 316.184 1.00 33.73 135 PRO V C 1
ATOM 14264 O O . PRO H 8 135 ? 714.633 607.967 317.170 1.00 36.46 135 PRO V O 1
ATOM 14268 N N . PRO H 8 136 ? 714.739 607.711 314.943 1.00 34.52 136 PRO V N 1
ATOM 14269 C CA . PRO H 8 136 ? 713.932 608.915 314.717 1.00 35.50 136 PRO V CA 1
ATOM 14270 C C . PRO H 8 136 ? 712.530 608.788 315.286 1.00 37.55 136 PRO V C 1
ATOM 14271 O O . PRO H 8 136 ? 711.988 607.690 315.436 1.00 38.86 136 PRO V O 1
ATOM 14275 N N . GLU H 8 137 ? 711.949 609.942 315.613 1.00 38.25 137 GLU V N 1
ATOM 14276 C CA . GLU H 8 137 ? 710.592 610.021 316.152 1.00 38.36 137 GLU V CA 1
ATOM 14277 C C . GLU H 8 137 ? 710.492 609.317 317.503 1.00 38.66 137 GLU V C 1
ATOM 14278 O O . GLU H 8 137 ? 709.481 608.686 317.817 1.00 38.16 137 GLU V O 1
ATOM 14284 N N . THR H 8 138 ? 711.547 609.428 318.308 1.00 37.70 138 THR V N 1
ATOM 14285 C CA . THR H 8 138 ? 711.583 608.865 319.653 1.00 34.84 138 THR V CA 1
ATOM 14286 C C . THR H 8 138 ? 711.428 609.997 320.659 1.00 35.03 138 THR V C 1
ATOM 14287 O O . THR H 8 138 ? 712.207 610.955 320.643 1.00 35.81 138 THR V O 1
ATOM 14291 N N . VAL H 8 139 ? 710.432 609.878 321.532 1.00 36.38 139 VAL V N 1
ATOM 14292 C CA . VAL H 8 139 ? 710.115 610.894 322.530 1.00 35.54 139 VAL V CA 1
ATOM 14293 C C . VAL H 8 139 ? 710.543 610.362 323.889 1.00 35.49 139 VAL V C 1
ATOM 14294 O O . VAL H 8 139 ? 710.047 609.324 324.341 1.00 36.88 139 VAL V O 1
ATOM 14298 N N . VAL H 8 140 ? 711.457 611.073 324.536 1.00 34.21 140 VAL V N 1
ATOM 14299 C CA . VAL H 8 140 ? 711.964 610.709 325.856 1.00 33.72 140 VAL V CA 1
ATOM 14300 C C . VAL H 8 140 ? 711.151 611.479 326.893 1.00 34.29 140 VAL V C 1
ATOM 14301 O O . VAL H 8 140 ? 711.216 612.717 326.905 1.00 36.24 140 VAL V O 1
ATOM 14305 N N . PRO H 8 141 ? 710.392 610.820 327.768 1.00 35.90 141 PRO V N 1
ATOM 14306 C CA . PRO H 8 141 ? 709.633 611.567 328.770 1.00 34.62 141 PRO V CA 1
ATOM 14307 C C . PRO H 8 141 ? 710.547 612.081 329.867 1.00 34.27 141 PRO V C 1
ATOM 14308 O O . PRO H 8 141 ? 711.682 611.603 330.008 1.00 36.91 141 PRO V O 1
ATOM 14312 N N . PRO H 8 142 ? 710.096 613.046 330.665 1.00 32.72 142 PRO V N 1
ATOM 14313 C CA . PRO H 8 142 ? 710.949 613.564 331.738 1.00 34.88 142 PRO V CA 1
ATOM 14314 C C . PRO H 8 142 ? 711.225 612.512 332.800 1.00 38.46 142 PRO V C 1
ATOM 14315 O O . PRO H 8 142 ? 710.421 611.608 333.038 1.00 41.12 142 PRO V O 1
ATOM 14319 N N . PHE H 8 143 ? 712.388 612.644 333.438 1.00 38.59 143 PHE V N 1
ATOM 14320 C CA . PHE H 8 143 ? 712.801 611.770 334.537 1.00 39.73 143 PHE V CA 1
ATOM 14321 C C . PHE H 8 143 ? 712.876 610.311 334.091 1.00 41.26 143 PHE V C 1
ATOM 14322 O O . PHE H 8 143 ? 712.265 609.424 334.690 1.00 43.15 143 PHE V O 1
ATOM 14330 N N . THR H 8 144 ? 713.641 610.063 333.031 1.00 39.37 144 THR V N 1
ATOM 14331 C CA . THR H 8 144 ? 713.828 608.712 332.522 1.00 37.72 144 THR V CA 1
ATOM 14332 C C . THR H 8 144 ? 715.186 608.613 331.847 1.00 37.96 144 THR V C 1
ATOM 14333 O O . THR H 8 144 ? 715.621 609.554 331.179 1.00 40.12 144 THR V O 1
ATOM 14337 N N . VAL H 8 145 ? 715.845 607.471 332.025 1.00 38.36 145 VAL V N 1
ATOM 14338 C CA . VAL H 8 145 ? 717.078 607.151 331.315 1.00 38.51 145 VAL V CA 1
ATOM 14339 C C . VAL H 8 145 ? 716.705 606.349 330.078 1.00 40.10 145 VAL V C 1
ATOM 14340 O O . VAL H 8 145 ? 715.939 605.382 330.163 1.00 43.44 145 VAL V O 1
ATOM 14344 N N . PHE H 8 146 ? 717.219 606.766 328.927 1.00 38.46 146 PHE V N 1
ATOM 14345 C CA . PHE H 8 146 ? 717.050 606.044 327.671 1.00 38.84 146 PHE V CA 1
ATOM 14346 C C . PHE H 8 146 ? 718.419 605.530 327.254 1.00 39.45 146 PHE V C 1
ATOM 14347 O O . PHE H 8 146 ? 719.283 606.312 326.846 1.00 39.89 146 PHE V O 1
ATOM 14355 N N . SER H 8 147 ? 718.609 604.217 327.358 1.00 40.12 147 SER V N 1
ATOM 14356 C CA . SER H 8 147 ? 719.902 603.590 327.140 1.00 40.32 147 SER V CA 1
ATOM 14357 C C . SER H 8 147 ? 719.733 602.387 326.228 1.00 42.36 147 SER V C 1
ATOM 14358 O O . SER H 8 147 ? 718.636 601.844 326.078 1.00 44.57 147 SER V O 1
ATOM 14361 N N . GLY H 8 148 ? 720.841 601.976 325.624 1.00 40.96 148 GLY V N 1
ATOM 14362 C CA . GLY H 8 148 ? 720.875 600.806 324.770 1.00 43.11 148 GLY V CA 1
ATOM 14363 C C . GLY H 8 148 ? 720.758 601.162 323.302 1.00 43.47 148 GLY V C 1
ATOM 14364 O O . GLY H 8 148 ? 720.626 602.325 322.907 1.00 43.12 148 GLY V O 1
ATOM 14365 N N . CYS H 8 149 ? 720.807 600.110 322.487 1.00 44.04 149 CYS V N 1
ATOM 14366 C CA . CYS H 8 149 ? 720.798 600.209 321.029 1.00 43.68 149 CYS V CA 1
ATOM 14367 C C . CYS H 8 149 ? 719.678 599.316 320.508 1.00 48.29 149 CYS V C 1
ATOM 14368 O O . CYS H 8 149 ? 719.895 598.121 320.267 1.00 50.70 149 CYS V O 1
ATOM 14371 N N . PRO H 8 150 ? 718.455 599.852 320.316 1.00 45.48 150 PRO V N 1
ATOM 14372 C CA . PRO H 8 150 ? 718.004 601.248 320.428 1.00 42.67 150 PRO V CA 1
ATOM 14373 C C . PRO H 8 150 ? 717.812 601.706 321.864 1.00 42.39 150 PRO V C 1
ATOM 14374 O O . PRO H 8 150 ? 717.745 600.897 322.782 1.00 42.73 150 PRO V O 1
ATOM 14378 N N . GLY H 8 151 ? 717.728 603.016 322.078 1.00 42.68 151 GLY V N 1
ATOM 14379 C CA . GLY H 8 151 ? 717.498 603.539 323.409 1.00 43.27 151 GLY V CA 1
ATOM 14380 C C . GLY H 8 151 ? 716.117 603.163 323.906 1.00 43.52 151 GLY V C 1
ATOM 14381 O O . GLY H 8 151 ? 715.108 603.479 323.254 1.00 44.18 151 GLY V O 1
ATOM 14382 N N . LEU H 8 152 ? 716.052 602.494 325.053 1.00 43.66 152 LEU V N 1
ATOM 14383 C CA . LEU H 8 152 ? 714.804 602.087 325.682 1.00 44.38 152 LEU V CA 1
ATOM 14384 C C . LEU H 8 152 ? 714.776 602.596 327.114 1.00 44.45 152 LEU V C 1
ATOM 14385 O O . LEU H 8 152 ? 715.817 602.675 327.773 1.00 44.27 152 LEU V O 1
ATOM 14390 N N . PHE H 8 153 ? 713.583 602.941 327.589 1.00 43.26 153 PHE V N 1
ATOM 14391 C CA . PHE H 8 153 ? 713.430 603.390 328.966 1.00 42.65 153 PHE V CA 1
ATOM 14392 C C . PHE H 8 153 ? 713.858 602.283 329.918 1.00 44.85 153 PHE V C 1
ATOM 14393 O O . PHE H 8 153 ? 713.284 601.189 329.904 1.00 45.60 153 PHE V O 1
ATOM 14401 N N . SER H 8 154 ? 714.873 602.568 330.741 1.00 42.48 154 SER V N 1
ATOM 14402 C CA . SER H 8 154 ? 715.469 601.565 331.616 1.00 43.54 154 SER V CA 1
ATOM 14403 C C . SER H 8 154 ? 715.774 602.128 332.998 1.00 47.15 154 SER V C 1
ATOM 14404 O O . SER H 8 154 ? 716.735 601.700 333.646 1.00 51.61 154 SER V O 1
ATOM 14407 N N . GLY H 8 155 ? 714.975 603.075 333.466 1.00 47.44 155 GLY V N 1
ATOM 14408 C CA . GLY H 8 155 ? 715.181 603.649 334.781 1.00 45.83 155 GLY V CA 1
ATOM 14409 C C . GLY H 8 155 ? 714.631 605.052 334.852 1.00 45.80 155 GLY V C 1
ATOM 14410 O O . GLY H 8 155 ? 714.157 605.615 333.867 1.00 47.14 155 GLY V O 1
ATOM 14411 N N . GLU H 8 156 ? 714.708 605.613 336.058 1.00 47.65 156 GLU V N 1
ATOM 14412 C CA . GLU H 8 156 ? 714.243 606.964 336.336 1.00 46.73 156 GLU V CA 1
ATOM 14413 C C . GLU H 8 156 ? 715.315 607.724 337.099 1.00 44.16 156 GLU V C 1
ATOM 14414 O O . GLU H 8 156 ? 716.040 607.147 337.913 1.00 45.31 156 GLU V O 1
ATOM 14420 N N . LEU H 8 157 ? 715.409 609.021 336.824 1.00 41.82 157 LEU V N 1
ATOM 14421 C CA . LEU H 8 157 ? 716.370 609.870 337.497 1.00 42.74 157 LEU V CA 1
ATOM 14422 C C . LEU H 8 157 ? 715.924 610.137 338.932 1.00 45.61 157 LEU V C 1
ATOM 14423 O O . LEU H 8 157 ? 714.753 609.952 339.270 1.00 47.19 157 LEU V O 1
ATOM 14428 N N . PRO H 8 158 ? 716.838 610.570 339.803 1.00 46.85 158 PRO V N 1
ATOM 14429 C CA . PRO H 8 158 ? 716.423 610.947 341.156 1.00 45.02 158 PRO V CA 1
ATOM 14430 C C . PRO H 8 158 ? 715.496 612.152 341.137 1.00 43.36 158 PRO V C 1
ATOM 14431 O O . PRO H 8 158 ? 715.238 612.776 340.106 1.00 42.24 158 PRO V O 1
ATOM 14435 N N . GLU H 8 159 ? 714.983 612.472 342.324 1.00 45.53 159 GLU V N 1
ATOM 14436 C CA . GLU H 8 159 ? 714.027 613.563 342.463 1.00 46.04 159 GLU V CA 1
ATOM 14437 C C . GLU H 8 159 ? 714.650 614.901 342.086 1.00 47.08 159 GLU V C 1
ATOM 14438 O O . GLU H 8 159 ? 714.077 615.675 341.311 1.00 47.19 159 GLU V O 1
ATOM 14444 N N . CYS H 8 160 ? 715.830 615.185 342.624 1.00 45.97 160 CYS V N 1
ATOM 14445 C CA . CYS H 8 160 ? 716.435 616.514 342.539 1.00 44.54 160 CYS V CA 1
ATOM 14446 C C . CYS H 8 160 ? 717.318 616.667 341.305 1.00 43.75 160 CYS V C 1
ATOM 14447 O O . CYS H 8 160 ? 718.467 617.089 341.402 1.00 44.57 160 CYS V O 1
ATOM 14450 N N . THR H 8 161 ? 716.790 616.336 340.126 1.00 40.52 161 THR V N 1
ATOM 14451 C CA . THR H 8 161 ? 717.556 616.552 338.904 1.00 37.43 161 THR V CA 1
ATOM 14452 C C . THR H 8 161 ? 717.562 618.015 338.490 1.00 37.39 161 THR V C 1
ATOM 14453 O O . THR H 8 161 ? 718.581 618.505 337.998 1.00 38.12 161 THR V O 1
ATOM 14457 N N . GLN H 8 162 ? 716.446 618.723 338.680 1.00 38.27 162 GLN V N 1
ATOM 14458 C CA . GLN H 8 162 ? 716.396 620.138 338.328 1.00 36.85 162 GLN V CA 1
ATOM 14459 C C . GLN H 8 162 ? 717.408 620.952 339.122 1.00 38.24 162 GLN V C 1
ATOM 14460 O O . GLN H 8 162 ? 717.874 621.991 338.644 1.00 41.34 162 GLN V O 1
ATOM 14466 N N . GLU H 8 163 ? 717.747 620.508 340.332 1.00 39.00 163 GLU V N 1
ATOM 14467 C CA . GLU H 8 163 ? 718.701 621.199 341.192 1.00 40.34 163 GLU V CA 1
ATOM 14468 C C . GLU H 8 163 ? 720.118 620.688 340.955 1.00 40.98 163 GLU V C 1
ATOM 14469 O O . GLU H 8 163 ? 721.060 621.480 340.824 1.00 41.11 163 GLU V O 1
ATOM 14475 N N . LEU H 8 164 ? 720.278 619.366 340.879 1.00 39.24 164 LEU V N 1
ATOM 14476 C CA . LEU H 8 164 ? 721.598 618.785 340.669 1.00 38.00 164 LEU V CA 1
ATOM 14477 C C . LEU H 8 164 ? 722.181 619.194 339.324 1.00 40.17 164 LEU V C 1
ATOM 14478 O O . LEU H 8 164 ? 723.368 619.525 339.230 1.00 41.40 164 LEU V O 1
ATOM 14483 N N . MET H 8 165 ? 721.370 619.175 338.267 1.00 39.58 165 MET V N 1
ATOM 14484 C CA . MET H 8 165 ? 721.895 619.473 336.940 1.00 38.84 165 MET V CA 1
ATOM 14485 C C . MET H 8 165 ? 722.260 620.946 336.810 1.00 41.62 165 MET V C 1
ATOM 14486 O O . MET H 8 165 ? 723.283 621.286 336.200 1.00 42.66 165 MET V O 1
ATOM 14491 N N . ILE H 8 166 ? 721.433 621.840 337.360 1.00 40.72 166 ILE V N 1
ATOM 14492 C CA . ILE H 8 166 ? 721.771 623.255 337.313 1.00 38.40 166 ILE V CA 1
ATOM 14493 C C . ILE H 8 166 ? 722.974 623.562 338.195 1.00 39.86 166 ILE V C 1
ATOM 14494 O O . ILE H 8 166 ? 723.691 624.533 337.932 1.00 41.91 166 ILE V O 1
ATOM 14499 N N . ASP H 8 167 ? 723.220 622.768 339.241 1.00 40.44 167 ASP V N 1
ATOM 14500 C CA . ASP H 8 167 ? 724.482 622.909 339.960 1.00 42.39 167 ASP V CA 1
ATOM 14501 C C . ASP H 8 167 ? 725.655 622.434 339.116 1.00 43.90 167 ASP V C 1
ATOM 14502 O O . ASP H 8 167 ? 726.702 623.088 339.077 1.00 45.12 167 ASP V O 1
ATOM 14507 N N . VAL H 8 168 ? 725.503 621.295 338.440 1.00 43.09 168 VAL V N 1
ATOM 14508 C CA . VAL H 8 168 ? 726.623 620.703 337.715 1.00 44.37 168 VAL V CA 1
ATOM 14509 C C . VAL H 8 168 ? 727.041 621.595 336.554 1.00 42.63 168 VAL V C 1
ATOM 14510 O O . VAL H 8 168 ? 728.233 621.834 336.337 1.00 43.33 168 VAL V O 1
ATOM 14514 N N . THR H 8 169 ? 726.074 622.092 335.783 1.00 38.58 169 THR V N 1
ATOM 14515 C CA . THR H 8 169 ? 726.424 622.928 334.637 1.00 39.94 169 THR V CA 1
ATOM 14516 C C . THR H 8 169 ? 727.054 624.246 335.083 1.00 43.35 169 THR V C 1
ATOM 14517 O O . THR H 8 169 ? 728.015 624.724 334.464 1.00 45.30 169 THR V O 1
ATOM 14521 N N . LYS H 8 170 ? 726.540 624.841 336.162 1.00 41.90 170 LYS V N 1
ATOM 14522 C CA . LYS H 8 170 ? 727.125 626.078 336.667 1.00 40.51 170 LYS V CA 1
ATOM 14523 C C . LYS H 8 170 ? 728.540 625.843 337.177 1.00 41.08 170 LYS V C 1
ATOM 14524 O O . LYS H 8 170 ? 729.436 626.663 336.944 1.00 43.92 170 LYS V O 1
ATOM 14530 N N . SER H 8 171 ? 728.761 624.727 337.872 1.00 40.62 171 SER V N 1
ATOM 14531 C CA . SER H 8 171 ? 730.107 624.400 338.326 1.00 43.76 171 SER V CA 1
ATOM 14532 C C . SER H 8 171 ? 731.038 624.175 337.144 1.00 44.91 171 SER V C 1
ATOM 14533 O O . SER H 8 171 ? 732.205 624.578 337.179 1.00 46.48 171 SER V O 1
ATOM 14536 N N . TYR H 8 172 ? 730.539 623.530 336.088 1.00 43.67 172 TYR V N 1
ATOM 14537 C CA . TYR H 8 172 ? 731.361 623.307 334.905 1.00 42.50 172 TYR V CA 1
ATOM 14538 C C . TYR H 8 172 ? 731.768 624.624 334.264 1.00 44.05 172 TYR V C 1
ATOM 14539 O O . TYR H 8 172 ? 732.923 624.792 333.856 1.00 45.59 172 TYR V O 1
ATOM 14548 N N . TYR H 8 173 ? 730.834 625.568 334.156 1.00 44.64 173 TYR V N 1
ATOM 14549 C CA . TYR H 8 173 ? 731.195 626.868 333.600 1.00 44.86 173 TYR V CA 1
ATOM 14550 C C . TYR H 8 173 ? 732.182 627.599 334.500 1.00 44.10 173 TYR V C 1
ATOM 14551 O O . TYR H 8 173 ? 733.139 628.212 334.014 1.00 45.10 173 TYR V O 1
ATOM 14560 N N . GLN H 8 174 ? 731.971 627.547 335.817 1.00 42.92 174 GLN V N 1
ATOM 14561 C CA . GLN H 8 174 ? 732.834 628.283 336.732 1.00 42.90 174 GLN V CA 1
ATOM 14562 C C . GLN H 8 174 ? 734.230 627.683 336.831 1.00 44.70 174 GLN V C 1
ATOM 14563 O O . GLN H 8 174 ? 735.176 628.408 337.154 1.00 46.24 174 GLN V O 1
ATOM 14569 N N . LYS H 8 175 ? 734.380 626.385 336.570 1.00 45.38 175 LYS V N 1
ATOM 14570 C CA . LYS H 8 175 ? 735.675 625.718 336.603 1.00 47.67 175 LYS V CA 1
ATOM 14571 C C . LYS H 8 175 ? 736.344 625.642 335.234 1.00 50.32 175 LYS V C 1
ATOM 14572 O O . LYS H 8 175 ? 737.444 625.091 335.132 1.00 52.13 175 LYS V O 1
ATOM 14578 N N . PHE H 8 176 ? 735.716 626.179 334.188 1.00 49.19 176 PHE V N 1
ATOM 14579 C CA . PHE H 8 176 ? 736.304 626.210 332.848 1.00 46.36 176 PHE V CA 1
ATOM 14580 C C . PHE H 8 176 ? 737.042 627.532 332.627 1.00 46.23 176 PHE V C 1
ATOM 14581 O O . PHE H 8 176 ? 736.724 628.320 331.739 1.00 48.48 176 PHE V O 1
ATOM 14589 N N . LEU H 8 177 ? 738.069 627.770 333.487 1.00 47.36 177 LEU V N 1
ATOM 14590 C CA . LEU H 8 177 ? 738.827 629.011 333.445 1.00 48.22 177 LEU V CA 1
ATOM 14591 C C . LEU H 8 177 ? 740.068 628.853 332.565 1.00 50.38 177 LEU V C 1
ATOM 14592 O O . LEU H 8 177 ? 740.601 627.748 332.433 1.00 51.79 177 LEU V O 1
ATOM 14597 N N . PRO H 8 178 ? 740.566 629.925 331.947 1.00 50.16 178 PRO V N 1
ATOM 14598 C CA . PRO H 8 178 ? 741.662 629.768 330.985 1.00 52.47 178 PRO V CA 1
ATOM 14599 C C . PRO H 8 178 ? 742.978 629.406 331.654 1.00 56.36 178 PRO V C 1
ATOM 14600 O O . PRO H 8 178 ? 743.193 629.629 332.847 1.00 57.64 178 PRO V O 1
ATOM 14604 N N . LEU H 8 179 ? 743.867 628.835 330.846 1.00 57.34 179 LEU V N 1
ATOM 14605 C CA . LEU H 8 179 ? 745.176 628.415 331.322 1.00 59.26 179 LEU V CA 1
ATOM 14606 C C . LEU H 8 179 ? 746.009 629.619 331.748 1.00 62.01 179 LEU V C 1
ATOM 14607 O O . LEU H 8 179 ? 745.832 630.734 331.252 1.00 62.25 179 LEU V O 1
ATOM 14612 N N . THR H 8 180 ? 746.926 629.380 332.681 1.00 64.30 180 THR V N 1
ATOM 14613 C CA . THR H 8 180 ? 747.811 630.436 333.155 1.00 66.64 180 THR V CA 1
ATOM 14614 C C . THR H 8 180 ? 748.869 630.726 332.099 1.00 67.53 180 THR V C 1
ATOM 14615 O O . THR H 8 180 ? 749.659 629.845 331.745 1.00 68.43 180 THR V O 1
ATOM 14619 N N . GLN H 8 181 ? 748.890 631.963 331.601 1.00 67.44 181 GLN V N 1
ATOM 14620 C CA . GLN H 8 181 ? 749.816 632.358 330.541 1.00 68.53 181 GLN V CA 1
ATOM 14621 C C . GLN H 8 181 ? 751.171 632.706 331.160 1.00 71.79 181 GLN V C 1
ATOM 14622 O O . GLN H 8 181 ? 751.602 633.860 331.207 1.00 72.58 181 GLN V O 1
ATOM 14628 N N . VAL H 8 182 ? 751.846 631.665 331.639 1.00 75.27 182 VAL V N 1
ATOM 14629 C CA . VAL H 8 182 ? 753.173 631.800 332.228 1.00 75.81 182 VAL V CA 1
ATOM 14630 C C . VAL H 8 182 ? 754.223 631.610 331.141 1.00 73.77 182 VAL V C 1
ATOM 14631 O O . VAL H 8 182 ? 753.967 630.962 330.126 1.00 70.00 182 VAL V O 1
ATOM 14635 N N . ILE I 6 7 ? 721.914 514.909 357.427 1.00 65.67 7 ILE I N 1
ATOM 14636 C CA . ILE I 6 7 ? 723.170 515.640 357.329 1.00 69.54 7 ILE I CA 1
ATOM 14637 C C . ILE I 6 7 ? 723.481 516.286 358.675 1.00 69.46 7 ILE I C 1
ATOM 14638 O O . ILE I 6 7 ? 722.624 516.936 359.275 1.00 66.96 7 ILE I O 1
ATOM 14643 N N . ALA I 6 8 ? 724.715 516.097 359.143 1.00 68.63 8 ALA I N 1
ATOM 14644 C CA . ALA I 6 8 ? 725.159 516.580 360.444 1.00 64.43 8 ALA I CA 1
ATOM 14645 C C . ALA I 6 8 ? 725.956 517.878 360.364 1.00 62.61 8 ALA I C 1
ATOM 14646 O O . ALA I 6 8 ? 726.506 518.314 361.380 1.00 59.36 8 ALA I O 1
ATOM 14648 N N . ASN I 6 9 ? 726.038 518.503 359.191 1.00 60.74 9 ASN I N 1
ATOM 14649 C CA . ASN I 6 9 ? 726.802 519.733 359.056 1.00 56.78 9 ASN I CA 1
ATOM 14650 C C . ASN I 6 9 ? 726.043 520.910 359.661 1.00 55.08 9 ASN I C 1
ATOM 14651 O O . ASN I 6 9 ? 724.832 520.856 359.891 1.00 56.35 9 ASN I O 1
ATOM 14656 N N . GLN I 6 10 ? 726.775 521.984 359.916 1.00 48.18 10 GLN I N 1
ATOM 14657 C CA . GLN I 6 10 ? 726.202 523.145 360.581 1.00 45.02 10 GLN I CA 1
ATOM 14658 C C . GLN I 6 10 ? 725.205 523.833 359.653 1.00 44.56 10 GLN I C 1
ATOM 14659 O O . GLN I 6 10 ? 725.593 524.230 358.548 1.00 45.11 10 GLN I O 1
ATOM 14665 N N . PRO I 6 11 ? 723.935 524.001 360.033 1.00 43.79 11 PRO I N 1
ATOM 14666 C CA . PRO I 6 11 ? 723.004 524.691 359.133 1.00 44.08 11 PRO I CA 1
ATOM 14667 C C . PRO I 6 11 ? 723.362 526.156 358.954 1.00 44.41 11 PRO I C 1
ATOM 14668 O O . PRO I 6 11 ? 723.969 526.784 359.823 1.00 47.77 11 PRO I O 1
ATOM 14672 N N . VAL I 6 12 ? 722.971 526.694 357.802 1.00 42.87 12 VAL I N 1
ATOM 14673 C CA . VAL I 6 12 ? 723.219 528.084 357.438 1.00 40.05 12 VAL I CA 1
ATOM 14674 C C . VAL I 6 12 ? 721.915 528.850 357.593 1.00 42.59 12 VAL I C 1
ATOM 14675 O O . VAL I 6 12 ? 720.905 528.495 356.978 1.00 44.84 12 VAL I O 1
ATOM 14679 N N . VAL I 6 13 ? 721.936 529.904 358.403 1.00 44.30 13 VAL I N 1
ATOM 14680 C CA . VAL I 6 13 ? 720.767 530.738 358.650 1.00 43.11 13 VAL I CA 1
ATOM 14681 C C . VAL I 6 13 ? 720.928 532.022 357.853 1.00 44.33 13 VAL I C 1
ATOM 14682 O O . VAL I 6 13 ? 721.944 532.721 357.980 1.00 47.31 13 VAL I O 1
ATOM 14686 N N . ILE I 6 14 ? 719.920 532.332 357.041 1.00 43.75 14 ILE I N 1
ATOM 14687 C CA . ILE I 6 14 ? 719.925 533.480 356.141 1.00 47.06 14 ILE I CA 1
ATOM 14688 C C . ILE I 6 14 ? 718.646 534.259 356.410 1.00 48.59 14 ILE I C 1
ATOM 14689 O O . ILE I 6 14 ? 717.604 533.982 355.803 1.00 51.65 14 ILE I O 1
ATOM 14694 N N . ASP I 6 15 ? 718.720 535.237 357.306 1.00 47.54 15 ASP I N 1
ATOM 14695 C CA . ASP I 6 15 ? 717.601 536.136 357.533 1.00 49.27 15 ASP I CA 1
ATOM 14696 C C . ASP I 6 15 ? 717.436 537.017 356.305 1.00 50.29 15 ASP I C 1
ATOM 14697 O O . ASP I 6 15 ? 718.318 537.828 355.992 1.00 52.17 15 ASP I O 1
ATOM 14702 N N . ASN I 6 16 ? 716.305 536.854 355.620 1.00 52.16 16 ASN I N 1
ATOM 14703 C CA . ASN I 6 16 ? 716.036 537.524 354.349 1.00 51.71 16 ASN I CA 1
ATOM 14704 C C . ASN I 6 16 ? 715.321 538.848 354.616 1.00 56.57 16 ASN I C 1
ATOM 14705 O O . ASN I 6 16 ? 714.094 538.942 354.681 1.00 62.20 16 ASN I O 1
ATOM 14710 N N . GLY I 6 17 ? 716.128 539.886 354.795 1.00 54.98 17 GLY I N 1
ATOM 14711 C CA . GLY I 6 17 ? 715.575 541.214 354.968 1.00 56.50 17 GLY I CA 1
ATOM 14712 C C . GLY I 6 17 ? 715.228 541.842 353.631 1.00 56.61 17 GLY I C 1
ATOM 14713 O O . GLY I 6 17 ? 715.822 541.529 352.599 1.00 58.44 17 GLY I O 1
ATOM 14714 N N . SER I 6 18 ? 714.236 542.731 353.651 1.00 54.69 18 SER I N 1
ATOM 14715 C CA . SER I 6 18 ? 713.947 543.522 352.461 1.00 55.10 18 SER I CA 1
ATOM 14716 C C . SER I 6 18 ? 715.050 544.541 352.209 1.00 56.15 18 SER I C 1
ATOM 14717 O O . SER I 6 18 ? 715.384 544.832 351.055 1.00 56.90 18 SER I O 1
ATOM 14720 N N . GLY I 6 19 ? 715.625 545.091 353.278 1.00 54.45 19 GLY I N 1
ATOM 14721 C CA . GLY I 6 19 ? 716.681 546.079 353.174 1.00 53.35 19 GLY I CA 1
ATOM 14722 C C . GLY I 6 19 ? 718.068 545.514 353.382 1.00 54.43 19 GLY I C 1
ATOM 14723 O O . GLY I 6 19 ? 718.988 545.830 352.624 1.00 58.70 19 GLY I O 1
ATOM 14724 N N . VAL I 6 20 ? 718.232 544.685 354.411 1.00 52.37 20 VAL I N 1
ATOM 14725 C CA . VAL I 6 20 ? 719.524 544.129 354.791 1.00 50.33 20 VAL I CA 1
ATOM 14726 C C . VAL I 6 20 ? 719.340 542.655 355.107 1.00 50.04 20 VAL I C 1
ATOM 14727 O O . VAL I 6 20 ? 718.566 542.306 356.004 1.00 53.93 20 VAL I O 1
ATOM 14731 N N . ILE I 6 21 ? 720.066 541.793 354.395 1.00 49.58 21 ILE I N 1
ATOM 14732 C CA . ILE I 6 21 ? 720.045 540.355 354.644 1.00 51.45 21 ILE I CA 1
ATOM 14733 C C . ILE I 6 21 ? 721.203 540.028 355.571 1.00 51.24 21 ILE I C 1
ATOM 14734 O O . ILE I 6 21 ? 722.261 540.669 355.501 1.00 52.50 21 ILE I O 1
ATOM 14739 N N . LYS I 6 22 ? 720.997 539.043 356.443 1.00 49.98 22 LYS I N 1
ATOM 14740 C CA . LYS I 6 22 ? 721.993 538.633 357.428 1.00 48.96 22 LYS I CA 1
ATOM 14741 C C . LYS I 6 22 ? 722.202 537.129 357.327 1.00 48.57 22 LYS I C 1
ATOM 14742 O O . LYS I 6 22 ? 721.302 536.355 357.655 1.00 50.32 22 LYS I O 1
ATOM 14748 N N . ALA I 6 23 ? 723.390 536.723 356.904 1.00 46.01 23 ALA I N 1
ATOM 14749 C CA . ALA I 6 23 ? 723.753 535.329 356.718 1.00 44.95 23 ALA I CA 1
ATOM 14750 C C . ALA I 6 23 ? 724.837 534.933 357.718 1.00 45.39 23 ALA I C 1
ATOM 14751 O O . ALA I 6 23 ? 725.730 535.721 358.068 1.00 49.98 23 ALA I O 1
ATOM 14753 N N . GLY I 6 24 ? 724.742 533.693 358.171 1.00 41.94 24 GLY I N 1
ATOM 14754 C CA . GLY I 6 24 ? 725.757 533.128 359.033 1.00 43.37 24 GLY I CA 1
ATOM 14755 C C . GLY I 6 24 ? 725.490 531.658 359.269 1.00 42.27 24 GLY I C 1
ATOM 14756 O O . GLY I 6 24 ? 724.560 531.075 358.717 1.00 46.12 24 GLY I O 1
ATOM 14757 N N . PHE I 6 25 ? 726.345 531.069 360.095 1.00 41.76 25 PHE I N 1
ATOM 14758 C CA . PHE I 6 25 ? 726.175 529.693 360.533 1.00 42.27 25 PHE I CA 1
ATOM 14759 C C . PHE I 6 25 ? 725.414 529.657 361.852 1.00 46.50 25 PHE I C 1
ATOM 14760 O O . PHE I 6 25 ? 725.446 530.601 362.642 1.00 51.81 25 PHE I O 1
ATOM 14768 N N . ALA I 6 26 ? 724.723 528.540 362.086 1.00 45.33 26 ALA I N 1
ATOM 14769 C CA . ALA I 6 26 ? 723.861 528.441 363.259 1.00 45.41 26 ALA I CA 1
ATOM 14770 C C . ALA I 6 26 ? 724.655 528.454 364.558 1.00 49.04 26 ALA I C 1
ATOM 14771 O O . ALA I 6 26 ? 724.125 528.860 365.598 1.00 50.83 26 ALA I O 1
ATOM 14773 N N . GLY I 6 27 ? 725.911 528.010 364.529 1.00 51.56 27 GLY I N 1
ATOM 14774 C CA . GLY I 6 27 ? 726.694 527.971 365.753 1.00 53.12 27 GLY I CA 1
ATOM 14775 C C . GLY I 6 27 ? 726.985 529.348 366.318 1.00 54.02 27 GLY I C 1
ATOM 14776 O O . GLY I 6 27 ? 727.026 529.532 367.537 1.00 53.39 27 GLY I O 1
ATOM 14777 N N . ASP I 6 28 ? 727.190 530.331 365.446 1.00 52.96 28 ASP I N 1
ATOM 14778 C CA . ASP I 6 28 ? 727.639 531.646 365.883 1.00 51.95 28 ASP I CA 1
ATOM 14779 C C . ASP I 6 28 ? 726.565 532.354 366.698 1.00 53.80 28 ASP I C 1
ATOM 14780 O O . ASP I 6 28 ? 725.364 532.186 366.472 1.00 52.62 28 ASP I O 1
ATOM 14785 N N . GLN I 6 29 ? 727.016 533.158 367.663 1.00 54.84 29 GLN I N 1
ATOM 14786 C CA . GLN I 6 29 ? 726.107 533.952 368.478 1.00 56.00 29 GLN I CA 1
ATOM 14787 C C . GLN I 6 29 ? 725.578 535.180 367.748 1.00 55.20 29 GLN I C 1
ATOM 14788 O O . GLN I 6 29 ? 724.557 535.734 368.169 1.00 54.13 29 GLN I O 1
ATOM 14794 N N . ILE I 6 30 ? 726.246 535.615 366.683 1.00 52.97 30 ILE I N 1
ATOM 14795 C CA . ILE I 6 30 ? 725.863 536.813 365.936 1.00 50.73 30 ILE I CA 1
ATOM 14796 C C . ILE I 6 30 ? 725.927 536.514 364.446 1.00 53.13 30 ILE I C 1
ATOM 14797 O O . ILE I 6 30 ? 726.641 535.599 364.014 1.00 54.77 30 ILE I O 1
ATOM 14802 N N . PRO I 6 31 ? 725.187 537.276 363.623 1.00 50.00 31 PRO I N 1
ATOM 14803 C CA . PRO I 6 31 ? 725.334 537.091 362.177 1.00 44.72 31 PRO I CA 1
ATOM 14804 C C . PRO I 6 31 ? 726.673 537.620 361.710 1.00 46.58 31 PRO I C 1
ATOM 14805 O O . PRO I 6 31 ? 726.870 538.835 361.622 1.00 48.56 31 PRO I O 1
ATOM 14809 N N . LYS I 6 32 ? 727.604 536.713 361.414 1.00 48.85 32 LYS I N 1
ATOM 14810 C CA . LYS I 6 32 ? 728.939 537.142 361.021 1.00 51.39 32 LYS I CA 1
ATOM 14811 C C . LYS I 6 32 ? 728.917 537.909 359.709 1.00 52.28 32 LYS I C 1
ATOM 14812 O O . LYS I 6 32 ? 729.777 538.768 359.485 1.00 51.99 32 LYS I O 1
ATOM 14818 N N . TYR I 6 33 ? 727.944 537.628 358.839 1.00 52.29 33 TYR I N 1
ATOM 14819 C CA . TYR I 6 33 ? 727.856 538.260 357.531 1.00 49.79 33 TYR I CA 1
ATOM 14820 C C . TYR I 6 33 ? 726.506 538.940 357.388 1.00 50.82 33 TYR I C 1
ATOM 14821 O O . TYR I 6 33 ? 725.482 538.388 357.786 1.00 52.42 33 TYR I O 1
ATOM 14830 N N . CYS I 6 34 ? 726.508 540.152 356.846 1.00 51.62 34 CYS I N 1
ATOM 14831 C CA . CYS I 6 34 ? 725.264 540.879 356.644 1.00 52.12 34 CYS I CA 1
ATOM 14832 C C . CYS I 6 34 ? 725.542 542.054 355.727 1.00 50.59 34 CYS I C 1
ATOM 14833 O O . CYS I 6 34 ? 726.578 542.709 355.858 1.00 48.99 34 CYS I O 1
ATOM 14836 N N . PHE I 6 35 ? 724.625 542.313 354.802 1.00 50.67 35 PHE I N 1
ATOM 14837 C CA . PHE I 6 35 ? 724.841 543.373 353.828 1.00 48.85 35 PHE I CA 1
ATOM 14838 C C . PHE I 6 35 ? 723.497 543.797 353.254 1.00 52.08 35 PHE I C 1
ATOM 14839 O O . PHE I 6 35 ? 722.505 543.067 353.385 1.00 55.53 35 PHE I O 1
ATOM 14847 N N . PRO I 6 36 ? 723.431 544.968 352.610 1.00 51.06 36 PRO I N 1
ATOM 14848 C CA . PRO I 6 36 ? 722.158 545.423 352.045 1.00 51.36 36 PRO I CA 1
ATOM 14849 C C . PRO I 6 36 ? 721.638 544.483 350.970 1.00 52.25 36 PRO I C 1
ATOM 14850 O O . PRO I 6 36 ? 722.403 543.824 350.264 1.00 53.87 36 PRO I O 1
ATOM 14854 N N . ASN I 6 37 ? 720.312 544.437 350.853 1.00 51.18 37 ASN I N 1
ATOM 14855 C CA . ASN I 6 37 ? 719.633 543.577 349.889 1.00 49.86 37 ASN I CA 1
ATOM 14856 C C . ASN I 6 37 ? 719.332 544.388 348.633 1.00 54.69 37 ASN I C 1
ATOM 14857 O O . ASN I 6 37 ? 718.208 544.824 348.394 1.00 57.77 37 ASN I O 1
ATOM 14862 N N . TYR I 6 38 ? 720.363 544.597 347.819 1.00 55.88 38 TYR I N 1
ATOM 14863 C CA . TYR I 6 38 ? 720.155 545.192 346.509 1.00 54.65 38 TYR I CA 1
ATOM 14864 C C . TYR I 6 38 ? 721.281 544.776 345.579 1.00 54.49 38 TYR I C 1
ATOM 14865 O O . TYR I 6 38 ? 722.334 544.307 346.016 1.00 58.12 38 TYR I O 1
ATOM 14874 N N . VAL I 6 39 ? 721.040 544.965 344.286 1.00 55.80 39 VAL I N 1
ATOM 14875 C CA . VAL I 6 39 ? 722.034 544.745 343.244 1.00 57.59 39 VAL I CA 1
ATOM 14876 C C . VAL I 6 39 ? 722.371 546.095 342.635 1.00 60.75 39 VAL I C 1
ATOM 14877 O O . VAL I 6 39 ? 721.472 546.845 342.235 1.00 63.27 39 VAL I O 1
ATOM 14881 N N . GLY I 6 40 ? 723.662 546.409 342.587 1.00 62.01 40 GLY I N 1
ATOM 14882 C CA . GLY I 6 40 ? 724.135 547.644 341.999 1.00 63.64 40 GLY I CA 1
ATOM 14883 C C . GLY I 6 40 ? 724.774 547.407 340.650 1.00 67.45 40 GLY I C 1
ATOM 14884 O O . GLY I 6 40 ? 725.787 546.708 340.557 1.00 69.86 40 GLY I O 1
ATOM 14885 N N . ARG I 6 41 ? 724.189 547.972 339.602 1.00 66.16 41 ARG I N 1
ATOM 14886 C CA . ARG I 6 41 ? 724.717 547.887 338.251 1.00 66.14 41 ARG I CA 1
ATOM 14887 C C . ARG I 6 41 ? 725.370 549.209 337.875 1.00 68.10 41 ARG I C 1
ATOM 14888 O O . ARG I 6 41 ? 725.129 550.225 338.530 1.00 70.92 41 ARG I O 1
ATOM 14896 N N . PRO I 6 42 ? 726.236 549.240 336.862 1.00 70.70 42 PRO I N 1
ATOM 14897 C CA . PRO I 6 42 ? 726.765 550.535 336.416 1.00 75.52 42 PRO I CA 1
ATOM 14898 C C . PRO I 6 42 ? 725.642 551.437 335.927 1.00 78.18 42 PRO I C 1
ATOM 14899 O O . PRO I 6 42 ? 724.711 550.989 335.256 1.00 77.60 42 PRO I O 1
ATOM 14903 N N . LYS I 6 43 ? 725.734 552.723 336.278 1.00 80.16 43 LYS I N 1
ATOM 14904 C CA . LYS I 6 43 ? 724.649 553.647 335.962 1.00 78.30 43 LYS I CA 1
ATOM 14905 C C . LYS I 6 43 ? 724.483 553.812 334.458 1.00 83.76 43 LYS I C 1
ATOM 14906 O O . LYS I 6 43 ? 723.356 553.866 333.957 1.00 84.27 43 LYS I O 1
ATOM 14912 N N . HIS I 6 44 ? 725.587 553.906 333.727 1.00 89.32 44 HIS I N 1
ATOM 14913 C CA . HIS I 6 44 ? 725.548 554.005 332.276 1.00 89.91 44 HIS I CA 1
ATOM 14914 C C . HIS I 6 44 ? 725.599 552.615 331.661 1.00 93.48 44 HIS I C 1
ATOM 14915 O O . HIS I 6 44 ? 726.160 551.681 332.239 1.00 96.44 44 HIS I O 1
ATOM 14922 N N . VAL I 6 45 ? 725.005 552.482 330.479 1.00 95.02 45 VAL I N 1
ATOM 14923 C CA . VAL I 6 45 ? 725.030 551.211 329.766 1.00 98.76 45 VAL I CA 1
ATOM 14924 C C . VAL I 6 45 ? 726.429 551.037 329.194 1.00 102.34 45 VAL I C 1
ATOM 14925 O O . VAL I 6 45 ? 726.749 551.577 328.129 1.00 106.13 45 VAL I O 1
ATOM 14929 N N . ARG I 6 46 ? 727.267 550.277 329.892 1.00 104.57 46 ARG I N 1
ATOM 14930 C CA . ARG I 6 46 ? 728.677 550.181 329.540 1.00 111.02 46 ARG I CA 1
ATOM 14931 C C . ARG I 6 46 ? 728.860 549.206 328.385 1.00 118.11 46 ARG I C 1
ATOM 14932 O O . ARG I 6 46 ? 728.483 548.033 328.487 1.00 117.76 46 ARG I O 1
ATOM 14940 N N . VAL I 6 47 ? 729.426 549.703 327.287 1.00 126.91 47 VAL I N 1
ATOM 14941 C CA . VAL I 6 47 ? 729.901 548.859 326.199 1.00 131.08 47 VAL I CA 1
ATOM 14942 C C . VAL I 6 47 ? 731.395 549.014 325.955 1.00 136.87 47 VAL I C 1
ATOM 14943 O O . VAL I 6 47 ? 732.016 548.090 325.404 1.00 136.55 47 VAL I O 1
ATOM 14947 N N . MET I 6 48 ? 731.998 550.135 326.344 1.00 142.17 48 MET I N 1
ATOM 14948 C CA . MET I 6 48 ? 733.430 550.337 326.211 1.00 143.60 48 MET I CA 1
ATOM 14949 C C . MET I 6 48 ? 734.169 549.659 327.363 1.00 143.50 48 MET I C 1
ATOM 14950 O O . MET I 6 48 ? 733.581 549.270 328.377 1.00 139.31 48 MET I O 1
ATOM 14955 N N . ALA I 6 49 ? 735.480 549.520 327.195 1.00 146.15 49 ALA I N 1
ATOM 14956 C CA . ALA I 6 49 ? 736.337 548.925 328.207 1.00 146.42 49 ALA I CA 1
ATOM 14957 C C . ALA I 6 49 ? 736.827 549.988 329.186 1.00 144.31 49 ALA I C 1
ATOM 14958 O O . ALA I 6 49 ? 736.783 551.190 328.913 1.00 141.90 49 ALA I O 1
ATOM 14960 N N . GLY I 6 50 ? 737.298 549.522 330.343 1.00 141.51 50 GLY I N 1
ATOM 14961 C CA . GLY I 6 50 ? 737.829 550.391 331.370 1.00 139.11 50 GLY I CA 1
ATOM 14962 C C . GLY I 6 50 ? 736.813 550.909 332.367 1.00 135.05 50 GLY I C 1
ATOM 14963 O O . GLY I 6 50 ? 737.210 551.540 333.356 1.00 131.53 50 GLY I O 1
ATOM 14964 N N . ALA I 6 51 ? 735.523 550.665 332.148 1.00 132.49 51 ALA I N 1
ATOM 14965 C CA . ALA I 6 51 ? 734.485 551.091 333.073 1.00 124.62 51 ALA I CA 1
ATOM 14966 C C . ALA I 6 51 ? 734.335 550.044 334.176 1.00 119.24 51 ALA I C 1
ATOM 14967 O O . ALA I 6 51 ? 735.140 549.116 334.296 1.00 119.89 51 ALA I O 1
ATOM 14969 N N . LEU I 6 52 ? 733.299 550.182 334.999 1.00 111.45 52 LEU I N 1
ATOM 14970 C CA . LEU I 6 52 ? 733.053 549.233 336.080 1.00 107.50 52 LEU I CA 1
ATOM 14971 C C . LEU I 6 52 ? 732.652 547.886 335.487 1.00 107.49 52 LEU I C 1
ATOM 14972 O O . LEU I 6 52 ? 731.524 547.716 335.014 1.00 103.87 52 LEU I O 1
ATOM 14977 N N . GLU I 6 53 ? 733.574 546.927 335.514 1.00 107.13 53 GLU I N 1
ATOM 14978 C CA . GLU I 6 53 ? 733.330 545.618 334.934 1.00 106.16 53 GLU I CA 1
ATOM 14979 C C . GLU I 6 53 ? 732.540 544.738 335.899 1.00 100.65 53 GLU I C 1
ATOM 14980 O O . GLU I 6 53 ? 732.338 545.070 337.071 1.00 96.77 53 GLU I O 1
ATOM 14986 N N . GLY I 6 54 ? 732.088 543.599 335.385 1.00 96.38 54 GLY I N 1
ATOM 14987 C CA . GLY I 6 54 ? 731.309 542.635 336.143 1.00 91.04 54 GLY I CA 1
ATOM 14988 C C . GLY I 6 54 ? 729.817 542.852 336.020 1.00 84.23 54 GLY I C 1
ATOM 14989 O O . GLY I 6 54 ? 729.054 541.890 335.925 1.00 82.15 54 GLY I O 1
ATOM 14990 N N . ASP I 6 55 ? 729.388 544.113 336.027 1.00 80.47 55 ASP I N 1
ATOM 14991 C CA . ASP I 6 55 ? 728.003 544.565 335.916 1.00 79.91 55 ASP I CA 1
ATOM 14992 C C . ASP I 6 55 ? 727.149 544.305 337.153 1.00 77.06 55 ASP I C 1
ATOM 14993 O O . ASP I 6 55 ? 726.090 544.924 337.271 1.00 79.34 55 ASP I O 1
ATOM 14998 N N . ILE I 6 56 ? 727.584 543.464 338.094 1.00 70.16 56 ILE I N 1
ATOM 14999 C CA . ILE I 6 56 ? 726.776 543.061 339.244 1.00 64.76 56 ILE I CA 1
ATOM 15000 C C . ILE I 6 56 ? 727.604 543.344 340.489 1.00 64.17 56 ILE I C 1
ATOM 15001 O O . ILE I 6 56 ? 728.516 542.576 340.814 1.00 66.31 56 ILE I O 1
ATOM 15006 N N . PHE I 6 57 ? 727.274 544.419 341.203 1.00 63.61 57 PHE I N 1
ATOM 15007 C CA . PHE I 6 57 ? 727.952 544.783 342.443 1.00 64.80 57 PHE I CA 1
ATOM 15008 C C . PHE I 6 57 ? 727.008 544.537 343.609 1.00 64.65 57 PHE I C 1
ATOM 15009 O O . PHE I 6 57 ? 725.943 545.159 343.692 1.00 67.82 57 PHE I O 1
ATOM 15017 N N . ILE I 6 58 ? 727.407 543.639 344.508 1.00 58.27 58 ILE I N 1
ATOM 15018 C CA . ILE I 6 58 ? 726.613 543.247 345.666 1.00 54.65 58 ILE I CA 1
ATOM 15019 C C . ILE I 6 58 ? 727.500 543.314 346.897 1.00 57.44 58 ILE I C 1
ATOM 15020 O O . ILE I 6 58 ? 728.670 542.920 346.851 1.00 63.50 58 ILE I O 1
ATOM 15025 N N . GLY I 6 59 ? 726.943 543.804 348.000 1.00 57.38 59 GLY I N 1
ATOM 15026 C CA . GLY I 6 59 ? 727.660 543.845 349.248 1.00 58.49 59 GLY I CA 1
ATOM 15027 C C . GLY I 6 59 ? 728.591 545.042 349.317 1.00 64.23 59 GLY I C 1
ATOM 15028 O O . GLY I 6 59 ? 728.325 546.075 348.693 1.00 68.97 59 GLY I O 1
ATOM 15029 N N . PRO I 6 60 ? 729.700 544.941 350.063 1.00 65.40 60 PRO I N 1
ATOM 15030 C CA . PRO I 6 60 ? 730.524 546.141 350.273 1.00 69.06 60 PRO I CA 1
ATOM 15031 C C . PRO I 6 60 ? 731.162 546.666 349.002 1.00 70.62 60 PRO I C 1
ATOM 15032 O O . PRO I 6 60 ? 731.529 547.847 348.950 1.00 75.09 60 PRO I O 1
ATOM 15036 N N . LYS I 6 61 ? 731.296 545.825 347.974 1.00 67.98 61 LYS I N 1
ATOM 15037 C CA . LYS I 6 61 ? 731.752 546.309 346.676 1.00 70.76 61 LYS I CA 1
ATOM 15038 C C . LYS I 6 61 ? 730.839 547.417 346.173 1.00 71.42 61 LYS I C 1
ATOM 15039 O O . LYS I 6 61 ? 731.305 548.478 345.740 1.00 72.62 61 LYS I O 1
ATOM 15045 N N . ALA I 6 62 ? 729.524 547.202 346.264 1.00 69.35 62 ALA I N 1
ATOM 15046 C CA . ALA I 6 62 ? 728.581 548.244 345.882 1.00 70.22 62 ALA I CA 1
ATOM 15047 C C . ALA I 6 62 ? 728.741 549.484 346.748 1.00 73.32 62 ALA I C 1
ATOM 15048 O O . ALA I 6 62 ? 728.469 550.599 346.289 1.00 75.08 62 ALA I O 1
ATOM 15050 N N . GLU I 6 63 ? 729.182 549.316 347.996 1.00 75.38 63 GLU I N 1
ATOM 15051 C CA . GLU I 6 63 ? 729.418 550.475 348.849 1.00 76.39 63 GLU I CA 1
ATOM 15052 C C . GLU I 6 63 ? 730.697 551.205 348.459 1.00 77.26 63 GLU I C 1
ATOM 15053 O O . GLU I 6 63 ? 730.826 552.405 348.724 1.00 76.90 63 GLU I O 1
ATOM 15059 N N . GLU I 6 64 ? 731.650 550.507 347.835 1.00 77.57 64 GLU I N 1
ATOM 15060 C CA . GLU I 6 64 ? 732.924 551.141 347.508 1.00 78.30 64 GLU I CA 1
ATOM 15061 C C . GLU I 6 64 ? 732.759 552.190 346.416 1.00 78.73 64 GLU I C 1
ATOM 15062 O O . GLU I 6 64 ? 733.349 553.273 346.496 1.00 78.33 64 GLU I O 1
ATOM 15068 N N . HIS I 6 65 ? 731.959 551.888 345.395 1.00 77.63 65 HIS I N 1
ATOM 15069 C CA . HIS I 6 65 ? 731.749 552.750 344.236 1.00 77.40 65 HIS I CA 1
ATOM 15070 C C . HIS I 6 65 ? 730.292 553.183 344.145 1.00 77.80 65 HIS I C 1
ATOM 15071 O O . HIS I 6 65 ? 729.734 553.325 343.056 1.00 78.73 65 HIS I O 1
ATOM 15078 N N . ARG I 6 66 ? 729.675 553.437 345.303 1.00 76.22 66 ARG I N 1
ATOM 15079 C CA . ARG I 6 66 ? 728.228 553.627 345.372 1.00 74.80 66 ARG I CA 1
ATOM 15080 C C . ARG I 6 66 ? 727.751 554.815 344.544 1.00 74.14 66 ARG I C 1
ATOM 15081 O O . ARG I 6 66 ? 726.591 554.843 344.118 1.00 75.45 66 ARG I O 1
ATOM 15089 N N . GLY I 6 67 ? 728.614 555.802 344.306 1.00 73.00 67 GLY I N 1
ATOM 15090 C CA . GLY I 6 67 ? 728.194 556.959 343.534 1.00 73.27 67 GLY I CA 1
ATOM 15091 C C . GLY I 6 67 ? 727.878 556.622 342.089 1.00 74.40 67 GLY I C 1
ATOM 15092 O O . GLY I 6 67 ? 726.960 557.195 341.495 1.00 73.58 67 GLY I O 1
ATOM 15093 N N . LEU I 6 68 ? 728.624 555.687 341.507 1.00 73.57 68 LEU I N 1
ATOM 15094 C CA . LEU I 6 68 ? 728.539 555.395 340.082 1.00 73.09 68 LEU I CA 1
ATOM 15095 C C . LEU I 6 68 ? 727.499 554.339 339.730 1.00 71.45 68 LEU I C 1
ATOM 15096 O O . LEU I 6 68 ? 727.300 554.074 338.540 1.00 71.90 68 LEU I O 1
ATOM 15101 N N . LEU I 6 69 ? 726.836 553.735 340.713 1.00 69.43 69 LEU I N 1
ATOM 15102 C CA . LEU I 6 69 ? 725.939 552.614 340.476 1.00 69.15 69 LEU I CA 1
ATOM 15103 C C . LEU I 6 69 ? 724.480 553.045 340.516 1.00 70.69 69 LEU I C 1
ATOM 15104 O O . LEU I 6 69 ? 724.107 553.995 341.206 1.00 73.04 69 LEU I O 1
ATOM 15109 N N . SER I 6 70 ? 723.663 552.331 339.749 1.00 67.64 70 SER I N 1
ATOM 15110 C CA . SER I 6 70 ? 722.216 552.344 339.886 1.00 63.87 70 SER I CA 1
ATOM 15111 C C . SER I 6 70 ? 721.811 551.138 340.720 1.00 63.40 70 SER I C 1
ATOM 15112 O O . SER I 6 70 ? 722.220 550.007 340.426 1.00 64.33 70 SER I O 1
ATOM 15115 N N . ILE I 6 71 ? 721.018 551.383 341.754 1.00 62.11 71 ILE I N 1
ATOM 15116 C CA . ILE I 6 71 ? 720.639 550.372 342.732 1.00 59.31 71 ILE I CA 1
ATOM 15117 C C . ILE I 6 71 ? 719.286 549.797 342.345 1.00 62.20 71 ILE I C 1
ATOM 15118 O O . ILE I 6 71 ? 718.422 550.497 341.806 1.00 63.70 71 ILE I O 1
ATOM 15123 N N . ARG I 6 72 ? 719.097 548.507 342.619 1.00 60.63 72 ARG I N 1
ATOM 15124 C CA . ARG I 6 72 ? 717.811 547.850 342.400 1.00 58.41 72 ARG I CA 1
ATOM 15125 C C . ARG I 6 72 ? 717.606 546.816 343.497 1.00 59.07 72 ARG I C 1
ATOM 15126 O O . ARG I 6 72 ? 718.353 545.837 343.578 1.00 61.78 72 ARG I O 1
ATOM 15134 N N . TYR I 6 73 ? 716.605 547.040 344.340 1.00 54.80 73 TYR I N 1
ATOM 15135 C CA . TYR I 6 73 ? 716.262 546.081 345.381 1.00 54.66 73 TYR I CA 1
ATOM 15136 C C . TYR I 6 73 ? 715.454 544.935 344.776 1.00 56.35 73 TYR I C 1
ATOM 15137 O O . TYR I 6 73 ? 714.540 545.188 343.987 1.00 59.06 73 TYR I O 1
ATOM 15146 N N . PRO I 6 74 ? 715.743 543.665 345.117 1.00 55.43 74 PRO I N 1
ATOM 15147 C CA . PRO I 6 74 ? 714.907 542.582 344.588 1.00 55.51 74 PRO I CA 1
ATOM 15148 C C . PRO I 6 74 ? 713.602 542.434 345.349 1.00 57.41 74 PRO I C 1
ATOM 15149 O O . PRO I 6 74 ? 712.574 542.082 344.764 1.00 59.17 74 PRO I O 1
ATOM 15153 N N . MET I 6 75 ? 713.635 542.703 346.651 1.00 57.91 75 MET I N 1
ATOM 15154 C CA . MET I 6 75 ? 712.497 542.495 347.536 1.00 57.48 75 MET I CA 1
ATOM 15155 C C . MET I 6 75 ? 711.825 543.825 347.841 1.00 58.21 75 MET I C 1
ATOM 15156 O O . MET I 6 75 ? 712.498 544.804 348.175 1.00 59.26 75 MET I O 1
ATOM 15161 N N . GLU I 6 76 ? 710.499 543.852 347.724 1.00 58.02 76 GLU I N 1
ATOM 15162 C CA . GLU I 6 76 ? 709.695 545.018 348.062 1.00 58.98 76 GLU I CA 1
ATOM 15163 C C . GLU I 6 76 ? 708.493 544.560 348.869 1.00 59.84 76 GLU I C 1
ATOM 15164 O O . GLU I 6 76 ? 707.758 543.667 348.438 1.00 61.67 76 GLU I O 1
ATOM 15170 N N . HIS I 6 77 ? 708.292 545.179 350.033 1.00 57.96 77 HIS I N 1
ATOM 15171 C CA . HIS I 6 77 ? 707.218 544.799 350.951 1.00 56.35 77 HIS I CA 1
ATOM 15172 C C . HIS I 6 77 ? 707.305 543.319 351.313 1.00 56.80 77 HIS I C 1
ATOM 15173 O O . HIS I 6 77 ? 706.292 542.626 351.421 1.00 56.79 77 HIS I O 1
ATOM 15180 N N . GLY I 6 78 ? 708.527 542.828 351.497 1.00 57.79 78 GLY I N 1
ATOM 15181 C CA . GLY I 6 78 ? 708.720 541.439 351.857 1.00 57.49 78 GLY I CA 1
ATOM 15182 C C . GLY I 6 78 ? 708.339 540.448 350.784 1.00 59.99 78 GLY I C 1
ATOM 15183 O O . GLY I 6 78 ? 708.120 539.275 351.094 1.00 62.25 78 GLY I O 1
ATOM 15184 N N . ILE I 6 79 ? 708.251 540.886 349.529 1.00 60.32 79 ILE I N 1
ATOM 15185 C CA . ILE I 6 79 ? 707.901 540.031 348.401 1.00 58.34 79 ILE I CA 1
ATOM 15186 C C . ILE I 6 79 ? 709.004 540.153 347.363 1.00 60.06 79 ILE I C 1
ATOM 15187 O O . ILE I 6 79 ? 709.396 541.266 346.996 1.00 62.58 79 ILE I O 1
ATOM 15192 N N . VAL I 6 80 ? 709.501 539.014 346.889 1.00 57.93 80 VAL I N 1
ATOM 15193 C CA . VAL I 6 80 ? 710.559 539.019 345.885 1.00 55.11 80 VAL I CA 1
ATOM 15194 C C . VAL I 6 80 ? 709.960 539.444 344.552 1.00 56.47 80 VAL I C 1
ATOM 15195 O O . VAL I 6 80 ? 708.994 538.840 344.072 1.00 60.42 80 VAL I O 1
ATOM 15199 N N . LYS I 6 81 ? 710.532 540.487 343.950 1.00 55.76 81 LYS I N 1
ATOM 15200 C CA . LYS I 6 81 ? 710.071 541.007 342.666 1.00 57.53 81 LYS I CA 1
ATOM 15201 C C . LYS I 6 81 ? 710.940 540.514 341.515 1.00 60.85 81 LYS I C 1
ATOM 15202 O O . LYS I 6 81 ? 710.436 539.889 340.577 1.00 63.12 81 LYS I O 1
ATOM 15208 N N . ASP I 6 82 ? 712.243 540.785 341.570 1.00 61.10 82 ASP I N 1
ATOM 15209 C CA . ASP I 6 82 ? 713.199 540.313 340.571 1.00 59.69 82 ASP I CA 1
ATOM 15210 C C . ASP I 6 82 ? 713.804 539.019 341.097 1.00 59.32 82 ASP I C 1
ATOM 15211 O O . ASP I 6 82 ? 714.672 539.038 341.973 1.00 60.46 82 ASP I O 1
ATOM 15216 N N . TRP I 6 83 ? 713.344 537.890 340.561 1.00 57.85 83 TRP I N 1
ATOM 15217 C CA . TRP I 6 83 ? 713.816 536.606 341.063 1.00 57.85 83 TRP I CA 1
ATOM 15218 C C . TRP I 6 83 ? 715.233 536.309 340.597 1.00 58.54 83 TRP I C 1
ATOM 15219 O O . TRP I 6 83 ? 715.976 535.611 341.295 1.00 58.10 83 TRP I O 1
ATOM 15230 N N . ASN I 6 84 ? 715.628 536.823 339.432 1.00 59.08 84 ASN I N 1
ATOM 15231 C CA . ASN I 6 84 ? 717.019 536.696 339.013 1.00 57.63 84 ASN I CA 1
ATOM 15232 C C . ASN I 6 84 ? 717.945 537.432 339.972 1.00 57.07 84 ASN I C 1
ATOM 15233 O O . ASN I 6 84 ? 719.009 536.919 340.336 1.00 59.30 84 ASN I O 1
ATOM 15238 N N . ASP I 6 85 ? 717.556 538.634 340.396 1.00 55.24 85 ASP I N 1
ATOM 15239 C CA . ASP I 6 85 ? 718.377 539.378 341.343 1.00 55.43 85 ASP I CA 1
ATOM 15240 C C . ASP I 6 85 ? 718.446 538.671 342.689 1.00 55.83 85 ASP I C 1
ATOM 15241 O O . ASP I 6 85 ? 719.504 538.643 343.324 1.00 59.91 85 ASP I O 1
ATOM 15246 N N . MET I 6 86 ? 717.331 538.102 343.149 1.00 53.99 86 MET I N 1
ATOM 15247 C CA . MET I 6 86 ? 717.354 537.368 344.411 1.00 52.32 86 MET I CA 1
ATOM 15248 C C . MET I 6 86 ? 718.227 536.125 344.310 1.00 53.88 86 MET I C 1
ATOM 15249 O O . MET I 6 86 ? 718.942 535.782 345.259 1.00 55.09 86 MET I O 1
ATOM 15254 N N . GLU I 6 87 ? 718.175 535.428 343.175 1.00 56.82 87 GLU I N 1
ATOM 15255 C CA . GLU I 6 87 ? 719.053 534.283 342.974 1.00 53.04 87 GLU I CA 1
ATOM 15256 C C . GLU I 6 87 ? 720.512 534.713 342.973 1.00 54.28 87 GLU I C 1
ATOM 15257 O O . GLU I 6 87 ? 721.370 534.029 343.542 1.00 57.63 87 GLU I O 1
ATOM 15263 N N . ARG I 6 88 ? 720.812 535.850 342.339 1.00 54.55 88 ARG I N 1
ATOM 15264 C CA . ARG I 6 88 ? 722.167 536.388 342.381 1.00 52.78 88 ARG I CA 1
ATOM 15265 C C . ARG I 6 88 ? 722.588 536.690 343.812 1.00 53.07 88 ARG I C 1
ATOM 15266 O O . ARG I 6 88 ? 723.722 536.402 344.207 1.00 55.86 88 ARG I O 1
ATOM 15274 N N . ILE I 6 89 ? 721.683 537.271 344.598 1.00 52.86 89 ILE I N 1
ATOM 15275 C CA . ILE I 6 89 ? 721.983 537.606 345.988 1.00 51.16 89 ILE I CA 1
ATOM 15276 C C . ILE I 6 89 ? 722.313 536.344 346.774 1.00 51.18 89 ILE I C 1
ATOM 15277 O O . ILE I 6 89 ? 723.319 536.278 347.491 1.00 54.48 89 ILE I O 1
ATOM 15282 N N . TRP I 6 90 ? 721.471 535.318 346.646 1.00 51.17 90 TRP I N 1
ATOM 15283 C CA . TRP I 6 90 ? 721.700 534.089 347.396 1.00 51.78 90 TRP I CA 1
ATOM 15284 C C . TRP I 6 90 ? 722.973 533.388 346.949 1.00 53.60 90 TRP I C 1
ATOM 15285 O O . TRP I 6 90 ? 723.683 532.817 347.783 1.00 54.21 90 TRP I O 1
ATOM 15296 N N . GLN I 6 91 ? 723.280 533.406 345.652 1.00 55.12 91 GLN I N 1
ATOM 15297 C CA . GLN I 6 91 ? 724.552 532.852 345.207 1.00 54.44 91 GLN I CA 1
ATOM 15298 C C . GLN I 6 91 ? 725.715 533.639 345.793 1.00 56.05 91 GLN I C 1
ATOM 15299 O O . GLN I 6 91 ? 726.737 533.060 346.176 1.00 60.44 91 GLN I O 1
ATOM 15305 N N . TYR I 6 92 ? 725.577 534.964 345.873 1.00 51.91 92 TYR I N 1
ATOM 15306 C CA . TYR I 6 92 ? 726.623 535.780 346.473 1.00 50.82 92 TYR I CA 1
ATOM 15307 C C . TYR I 6 92 ? 726.792 535.476 347.952 1.00 52.43 92 TYR I C 1
ATOM 15308 O O . TYR I 6 92 ? 727.889 535.647 348.493 1.00 56.69 92 TYR I O 1
ATOM 15317 N N . VAL I 6 93 ? 725.726 535.046 348.628 1.00 51.67 93 VAL I N 1
ATOM 15318 C CA . VAL I 6 93 ? 725.870 534.640 350.023 1.00 52.39 93 VAL I CA 1
ATOM 15319 C C . VAL I 6 93 ? 726.806 533.444 350.125 1.00 53.18 93 VAL I C 1
ATOM 15320 O O . VAL I 6 93 ? 727.595 533.338 351.070 1.00 54.56 93 VAL I O 1
ATOM 15324 N N . TYR I 6 94 ? 726.732 532.527 349.165 1.00 52.66 94 TYR I N 1
ATOM 15325 C CA . TYR I 6 94 ? 727.651 531.390 349.085 1.00 51.89 94 TYR I CA 1
ATOM 15326 C C . TYR I 6 94 ? 728.856 531.708 348.206 1.00 54.94 94 TYR I C 1
ATOM 15327 O O . TYR I 6 94 ? 729.198 530.946 347.304 1.00 57.27 94 TYR I O 1
ATOM 15336 N N . SER I 6 95 ? 729.513 532.831 348.468 1.00 53.33 95 SER I N 1
ATOM 15337 C CA . SER I 6 95 ? 730.664 533.283 347.701 1.00 51.84 95 SER I CA 1
ATOM 15338 C C . SER I 6 95 ? 731.936 533.075 348.512 1.00 57.85 95 SER I C 1
ATOM 15339 O O . SER I 6 95 ? 731.906 532.646 349.668 1.00 60.77 95 SER I O 1
ATOM 15342 N N . LYS I 6 96 ? 733.074 533.381 347.887 1.00 60.19 96 LYS I N 1
ATOM 15343 C CA . LYS I 6 96 ? 734.327 533.402 348.630 1.00 58.16 96 LYS I CA 1
ATOM 15344 C C . LYS I 6 96 ? 734.333 534.513 349.669 1.00 58.00 96 LYS I C 1
ATOM 15345 O O . LYS I 6 96 ? 735.026 534.405 350.687 1.00 58.33 96 LYS I O 1
ATOM 15351 N N . ASP I 6 97 ? 733.572 535.584 349.433 1.00 56.86 97 ASP I N 1
ATOM 15352 C CA . ASP I 6 97 ? 733.539 536.691 350.382 1.00 58.64 97 ASP I CA 1
ATOM 15353 C C . ASP I 6 97 ? 732.731 536.333 351.621 1.00 58.53 97 ASP I C 1
ATOM 15354 O O . ASP I 6 97 ? 733.126 536.674 352.743 1.00 58.80 97 ASP I O 1
ATOM 15359 N N . GLN I 6 98 ? 731.604 535.645 351.441 1.00 56.58 98 GLN I N 1
ATOM 15360 C CA . GLN I 6 98 ? 730.681 535.321 352.522 1.00 54.15 98 GLN I CA 1
ATOM 15361 C C . GLN I 6 98 ? 730.542 533.810 352.632 1.00 52.52 98 GLN I C 1
ATOM 15362 O O . GLN I 6 98 ? 730.145 533.147 351.670 1.00 53.86 98 GLN I O 1
ATOM 15368 N N . LEU I 6 99 ? 730.934 533.273 353.787 1.00 51.15 99 LEU I N 1
ATOM 15369 C CA . LEU I 6 99 ? 730.746 531.883 354.201 1.00 51.78 99 LEU I CA 1
ATOM 15370 C C . LEU I 6 99 ? 731.656 530.875 353.503 1.00 53.29 99 LEU I C 1
ATOM 15371 O O . LEU I 6 99 ? 731.761 529.743 353.985 1.00 55.60 99 LEU I O 1
ATOM 15376 N N . GLN I 6 100 ? 732.343 531.284 352.429 1.00 51.62 100 GLN I N 1
ATOM 15377 C CA . GLN I 6 100 ? 733.422 530.534 351.766 1.00 52.86 100 GLN I CA 1
ATOM 15378 C C . GLN I 6 100 ? 733.155 529.029 351.698 1.00 55.32 100 GLN I C 1
ATOM 15379 O O . GLN I 6 100 ? 734.022 528.206 352.001 1.00 57.85 100 GLN I O 1
ATOM 15385 N N . THR I 6 101 ? 731.936 528.670 351.298 1.00 54.17 101 THR I N 1
ATOM 15386 C CA . THR I 6 101 ? 731.469 527.293 351.404 1.00 53.39 101 THR I CA 1
ATOM 15387 C C . THR I 6 101 ? 730.599 526.931 350.212 1.00 55.06 101 THR I C 1
ATOM 15388 O O . THR I 6 101 ? 730.083 527.796 349.501 1.00 55.44 101 THR I O 1
ATOM 15392 N N . PHE I 6 102 ? 730.449 525.624 350.007 1.00 56.25 102 PHE I N 1
ATOM 15393 C CA . PHE I 6 102 ? 729.545 525.105 348.993 1.00 54.29 102 PHE I CA 1
ATOM 15394 C C . PHE I 6 102 ? 728.134 525.043 349.554 1.00 52.50 102 PHE I C 1
ATOM 15395 O O . PHE I 6 102 ? 727.934 524.765 350.738 1.00 53.31 102 PHE I O 1
ATOM 15403 N N . SER I 6 103 ? 727.151 525.303 348.694 1.00 50.14 103 SER I N 1
ATOM 15404 C CA . SER I 6 103 ? 725.767 525.306 349.149 1.00 48.76 103 SER I CA 1
ATOM 15405 C C . SER I 6 103 ? 725.245 523.895 349.383 1.00 49.35 103 SER I C 1
ATOM 15406 O O . SER I 6 103 ? 724.336 523.702 350.197 1.00 50.80 103 SER I O 1
ATOM 15409 N N . GLU I 6 104 ? 725.797 522.901 348.687 1.00 50.36 104 GLU I N 1
ATOM 15410 C CA . GLU I 6 104 ? 725.269 521.546 348.785 1.00 50.72 104 GLU I CA 1
ATOM 15411 C C . GLU I 6 104 ? 725.546 520.898 350.135 1.00 49.12 104 GLU I C 1
ATOM 15412 O O . GLU I 6 104 ? 724.917 519.887 350.458 1.00 49.80 104 GLU I O 1
ATOM 15418 N N . GLU I 6 105 ? 726.474 521.440 350.923 1.00 47.76 105 GLU I N 1
ATOM 15419 C CA . GLU I 6 105 ? 726.882 520.760 352.147 1.00 50.21 105 GLU I CA 1
ATOM 15420 C C . GLU I 6 105 ? 725.901 520.998 353.288 1.00 49.97 105 GLU I C 1
ATOM 15421 O O . GLU I 6 105 ? 725.544 520.055 354.002 1.00 53.52 105 GLU I O 1
ATOM 15427 N N . HIS I 6 106 ? 725.448 522.239 353.465 1.00 45.52 106 HIS I N 1
ATOM 15428 C CA . HIS I 6 106 ? 724.753 522.638 354.683 1.00 43.35 106 HIS I CA 1
ATOM 15429 C C . HIS I 6 106 ? 723.247 522.744 354.458 1.00 43.69 106 HIS I C 1
ATOM 15430 O O . HIS I 6 106 ? 722.816 523.249 353.418 1.00 45.71 106 HIS I O 1
ATOM 15437 N N . PRO I 6 107 ? 722.389 522.304 355.382 1.00 41.86 107 PRO I N 1
ATOM 15438 C CA . PRO I 6 107 ? 720.976 522.689 355.301 1.00 40.90 107 PRO I CA 1
ATOM 15439 C C . PRO I 6 107 ? 720.799 524.167 355.604 1.00 42.17 107 PRO I C 1
ATOM 15440 O O . PRO I 6 107 ? 721.661 524.813 356.200 1.00 48.07 107 PRO I O 1
ATOM 15444 N N . VAL I 6 108 ? 719.653 524.700 355.182 1.00 39.97 108 VAL I N 1
ATOM 15445 C CA . VAL I 6 108 ? 719.406 526.137 355.166 1.00 40.41 108 VAL I CA 1
ATOM 15446 C C . VAL I 6 108 ? 718.124 526.442 355.927 1.00 44.26 108 VAL I C 1
ATOM 15447 O O . VAL I 6 108 ? 717.156 525.678 355.862 1.00 48.16 108 VAL I O 1
ATOM 15451 N N . LEU I 6 109 ? 718.130 527.556 356.660 1.00 44.92 109 LEU I N 1
ATOM 15452 C CA . LEU I 6 109 ? 716.944 528.107 357.305 1.00 44.09 109 LEU I CA 1
ATOM 15453 C C . LEU I 6 109 ? 716.706 529.508 356.762 1.00 45.61 109 LEU I C 1
ATOM 15454 O O . LEU I 6 109 ? 717.500 530.417 357.022 1.00 49.90 109 LEU I O 1
ATOM 15459 N N . LEU I 6 110 ? 715.619 529.680 356.018 1.00 46.35 110 LEU I N 1
ATOM 15460 C CA . LEU I 6 110 ? 715.217 530.984 355.515 1.00 45.52 110 LEU I CA 1
ATOM 15461 C C . LEU I 6 110 ? 714.337 531.697 356.537 1.00 49.08 110 LEU I C 1
ATOM 15462 O O . LEU I 6 110 ? 713.891 531.116 357.526 1.00 52.55 110 LEU I O 1
ATOM 15467 N N . THR I 6 111 ? 714.095 532.983 356.288 1.00 49.20 111 THR I N 1
ATOM 15468 C CA . THR I 6 111 ? 713.122 533.762 357.040 1.00 49.74 111 THR I CA 1
ATOM 15469 C C . THR I 6 111 ? 712.283 534.562 356.057 1.00 51.62 111 THR I C 1
ATOM 15470 O O . THR I 6 111 ? 712.818 535.125 355.098 1.00 54.32 111 THR I O 1
ATOM 15474 N N . GLU I 6 112 ? 710.972 534.594 356.292 1.00 54.51 112 GLU I N 1
ATOM 15475 C CA . GLU I 6 112 ? 710.019 535.227 355.393 1.00 55.54 112 GLU I CA 1
ATOM 15476 C C . GLU I 6 112 ? 708.983 535.979 356.217 1.00 56.33 112 GLU I C 1
ATOM 15477 O O . GLU I 6 112 ? 708.668 535.595 357.345 1.00 58.12 112 GLU I O 1
ATOM 15483 N N . ALA I 6 113 ? 708.458 537.059 355.646 1.00 55.69 113 ALA I N 1
ATOM 15484 C CA . ALA I 6 113 ? 707.459 537.848 356.342 1.00 56.99 113 ALA I CA 1
ATOM 15485 C C . ALA I 6 113 ? 706.139 537.079 356.417 1.00 56.47 113 ALA I C 1
ATOM 15486 O O . ALA I 6 113 ? 705.856 536.240 355.559 1.00 58.19 113 ALA I O 1
ATOM 15488 N N . PRO I 6 114 ? 705.312 537.341 357.430 1.00 54.50 114 PRO I N 1
ATOM 15489 C CA . PRO I 6 114 ? 704.051 536.604 357.543 1.00 54.79 114 PRO I CA 1
ATOM 15490 C C . PRO I 6 114 ? 703.024 537.089 356.534 1.00 55.25 114 PRO I C 1
ATOM 15491 O O . PRO I 6 114 ? 703.064 538.229 356.066 1.00 55.32 114 PRO I O 1
ATOM 15495 N N . LEU I 6 115 ? 702.092 536.197 356.202 1.00 53.99 115 LEU I N 1
ATOM 15496 C CA . LEU I 6 115 ? 700.997 536.499 355.282 1.00 54.58 115 LEU I CA 1
ATOM 15497 C C . LEU I 6 115 ? 701.502 536.865 353.890 1.00 56.20 115 LEU I C 1
ATOM 15498 O O . LEU I 6 115 ? 700.863 537.640 353.175 1.00 58.73 115 LEU I O 1
ATOM 15503 N N . ASN I 6 116 ? 702.645 536.313 353.494 1.00 56.22 116 ASN I N 1
ATOM 15504 C CA . ASN I 6 116 ? 703.182 536.545 352.165 1.00 57.04 116 ASN I CA 1
ATOM 15505 C C . ASN I 6 116 ? 702.529 535.607 351.154 1.00 58.79 116 ASN I C 1
ATOM 15506 O O . ASN I 6 116 ? 701.897 534.619 351.534 1.00 60.26 116 ASN I O 1
ATOM 15511 N N . PRO I 6 117 ? 702.650 535.900 349.856 1.00 57.52 117 PRO I N 1
ATOM 15512 C CA . PRO I 6 117 ? 702.077 534.999 348.850 1.00 57.17 117 PRO I CA 1
ATOM 15513 C C . PRO I 6 117 ? 702.696 533.612 348.915 1.00 58.98 117 PRO I C 1
ATOM 15514 O O . PRO I 6 117 ? 703.885 533.449 349.192 1.00 60.01 117 PRO I O 1
ATOM 15518 N N . ARG I 6 118 ? 701.866 532.604 348.654 1.00 60.59 118 ARG I N 1
ATOM 15519 C CA . ARG I 6 118 ? 702.361 531.234 348.644 1.00 61.72 118 ARG I CA 1
ATOM 15520 C C . ARG I 6 118 ? 703.353 531.007 347.513 1.00 63.41 118 ARG I C 1
ATOM 15521 O O . ARG I 6 118 ? 704.309 530.241 347.675 1.00 64.61 118 ARG I O 1
ATOM 15529 N N . LYS I 6 119 ? 703.141 531.652 346.364 1.00 63.33 119 LYS I N 1
ATOM 15530 C CA . LYS I 6 119 ? 704.053 531.466 345.241 1.00 62.10 119 LYS I CA 1
ATOM 15531 C C . LYS I 6 119 ? 705.449 531.972 345.564 1.00 60.36 119 LYS I C 1
ATOM 15532 O O . LYS I 6 119 ? 706.432 531.421 345.061 1.00 62.27 119 LYS I O 1
ATOM 15538 N N . ASN I 6 120 ? 705.562 533.006 346.398 1.00 56.03 120 ASN I N 1
ATOM 15539 C CA . ASN I 6 120 ? 706.879 533.483 346.806 1.00 54.48 120 ASN I CA 1
ATOM 15540 C C . ASN I 6 120 ? 707.652 532.391 347.535 1.00 57.36 120 ASN I C 1
ATOM 15541 O O . ASN I 6 120 ? 708.805 532.100 347.200 1.00 60.25 120 ASN I O 1
ATOM 15546 N N . ARG I 6 121 ? 707.021 531.764 348.529 1.00 58.30 121 ARG I N 1
ATOM 15547 C CA . ARG I 6 121 ? 707.678 530.691 349.270 1.00 57.03 121 ARG I CA 1
ATOM 15548 C C . ARG I 6 121 ? 707.947 529.490 348.373 1.00 57.40 121 ARG I C 1
ATOM 15549 O O . ARG I 6 121 ? 709.005 528.858 348.474 1.00 58.58 121 ARG I O 1
ATOM 15557 N N . GLU I 6 122 ? 707.000 529.159 347.494 1.00 58.69 122 GLU I N 1
ATOM 15558 C CA . GLU I 6 122 ? 707.184 528.020 346.599 1.00 59.17 122 GLU I CA 1
ATOM 15559 C C . GLU I 6 122 ? 708.383 528.235 345.684 1.00 56.33 122 GLU I C 1
ATOM 15560 O O . GLU I 6 122 ? 709.225 527.344 345.522 1.00 57.13 122 GLU I O 1
ATOM 15566 N N . ARG I 6 123 ? 708.487 529.424 345.091 1.00 55.87 123 ARG I N 1
ATOM 15567 C CA . ARG I 6 123 ? 709.604 529.716 344.204 1.00 56.14 123 ARG I CA 1
ATOM 15568 C C . ARG I 6 123 ? 710.914 529.814 344.970 1.00 57.40 123 ARG I C 1
ATOM 15569 O O . ARG I 6 123 ? 711.958 529.419 344.445 1.00 59.48 123 ARG I O 1
ATOM 15577 N N . ALA I 6 124 ? 710.893 530.339 346.197 1.00 55.04 124 ALA I N 1
ATOM 15578 C CA . ALA I 6 124 ? 712.115 530.368 346.993 1.00 51.88 124 ALA I CA 1
ATOM 15579 C C . ALA I 6 124 ? 712.605 528.957 347.284 1.00 51.23 124 ALA I C 1
ATOM 15580 O O . ALA I 6 124 ? 713.803 528.670 347.171 1.00 52.24 124 ALA I O 1
ATOM 15582 N N . ALA I 6 125 ? 711.689 528.059 347.646 1.00 52.07 125 ALA I N 1
ATOM 15583 C CA . ALA I 6 125 ? 712.073 526.671 347.876 1.00 51.14 125 ALA I CA 1
ATOM 15584 C C . ALA I 6 125 ? 712.593 526.030 346.598 1.00 50.52 125 ALA I C 1
ATOM 15585 O O . ALA I 6 125 ? 713.578 525.285 346.626 1.00 51.72 125 ALA I O 1
ATOM 15587 N N . GLU I 6 126 ? 711.942 526.307 345.467 1.00 52.97 126 GLU I N 1
ATOM 15588 C CA . GLU I 6 126 ? 712.392 525.739 344.202 1.00 52.24 126 GLU I CA 1
ATOM 15589 C C . GLU I 6 126 ? 713.792 526.223 343.849 1.00 52.13 126 GLU I C 1
ATOM 15590 O O . GLU I 6 126 ? 714.629 525.441 343.387 1.00 53.53 126 GLU I O 1
ATOM 15596 N N . VAL I 6 127 ? 714.068 527.510 344.065 1.00 50.61 127 VAL I N 1
ATOM 15597 C CA . VAL I 6 127 ? 715.397 528.042 343.786 1.00 48.37 127 VAL I CA 1
ATOM 15598 C C . VAL I 6 127 ? 716.427 527.413 344.712 1.00 48.73 127 VAL I C 1
ATOM 15599 O O . VAL I 6 127 ? 717.525 527.047 344.281 1.00 52.09 127 VAL I O 1
ATOM 15603 N N . PHE I 6 128 ? 716.099 527.278 345.998 1.00 49.15 128 PHE I N 1
ATOM 15604 C CA . PHE I 6 128 ? 717.075 526.746 346.941 1.00 47.63 128 PHE I CA 1
ATOM 15605 C C . PHE I 6 128 ? 717.297 525.250 346.774 1.00 47.76 128 PHE I C 1
ATOM 15606 O O . PHE I 6 128 ? 718.345 524.750 347.194 1.00 48.93 128 PHE I O 1
ATOM 15614 N N . PHE I 6 129 ? 716.347 524.527 346.175 1.00 48.99 129 PHE I N 1
ATOM 15615 C CA . PHE I 6 129 ? 716.481 523.088 345.976 1.00 48.75 129 PHE I CA 1
ATOM 15616 C C . PHE I 6 129 ? 716.981 522.704 344.591 1.00 50.46 129 PHE I C 1
ATOM 15617 O O . PHE I 6 129 ? 717.515 521.601 344.434 1.00 51.71 129 PHE I O 1
ATOM 15625 N N . GLU I 6 130 ? 716.817 523.568 343.587 1.00 50.18 130 GLU I N 1
ATOM 15626 C CA . GLU I 6 130 ? 717.196 523.255 342.212 1.00 50.25 130 GLU I CA 1
ATOM 15627 C C . GLU I 6 130 ? 718.535 523.878 341.830 1.00 49.22 130 GLU I C 1
ATOM 15628 O O . GLU I 6 130 ? 719.470 523.164 341.458 1.00 50.93 130 GLU I O 1
ATOM 15634 N N . THR I 6 131 ? 718.645 525.206 341.910 1.00 46.88 131 THR I N 1
ATOM 15635 C CA . THR I 6 131 ? 719.898 525.860 341.548 1.00 45.66 131 THR I CA 1
ATOM 15636 C C . THR I 6 131 ? 721.004 525.489 342.526 1.00 49.15 131 THR I C 1
ATOM 15637 O O . THR I 6 131 ? 722.099 525.085 342.117 1.00 52.34 131 THR I O 1
ATOM 15641 N N . PHE I 6 132 ? 720.735 525.622 343.822 1.00 49.57 132 PHE I N 1
ATOM 15642 C CA . PHE I 6 132 ? 721.602 525.084 344.860 1.00 49.23 132 PHE I CA 1
ATOM 15643 C C . PHE I 6 132 ? 721.109 523.693 345.225 1.00 50.08 132 PHE I C 1
ATOM 15644 O O . PHE I 6 132 ? 719.907 523.486 345.418 1.00 53.11 132 PHE I O 1
ATOM 15652 N N . ASN I 6 133 ? 722.032 522.742 345.320 1.00 49.87 133 ASN I N 1
ATOM 15653 C CA . ASN I 6 133 ? 721.686 521.363 345.663 1.00 51.73 133 ASN I CA 1
ATOM 15654 C C . ASN I 6 133 ? 721.690 521.181 347.181 1.00 52.28 133 ASN I C 1
ATOM 15655 O O . ASN I 6 133 ? 722.361 520.315 347.738 1.00 54.66 133 ASN I O 1
ATOM 15660 N N . VAL I 6 134 ? 720.908 522.023 347.845 1.00 48.70 134 VAL I N 1
ATOM 15661 C CA . VAL I 6 134 ? 720.907 522.058 349.311 1.00 45.03 134 VAL I CA 1
ATOM 15662 C C . VAL I 6 134 ? 720.328 520.751 349.843 1.00 47.12 134 VAL I C 1
ATOM 15663 O O . VAL I 6 134 ? 719.378 520.219 349.242 1.00 50.30 134 VAL I O 1
ATOM 15667 N N . PRO I 6 135 ? 720.850 520.176 350.934 1.00 46.71 135 PRO I N 1
ATOM 15668 C CA . PRO I 6 135 ? 720.248 518.930 351.427 1.00 46.08 135 PRO I CA 1
ATOM 15669 C C . PRO I 6 135 ? 718.857 519.118 351.994 1.00 49.27 135 PRO I C 1
ATOM 15670 O O . PRO I 6 135 ? 718.069 518.165 351.985 1.00 54.22 135 PRO I O 1
ATOM 15674 N N . ALA I 6 136 ? 718.528 520.303 352.495 1.00 48.54 136 ALA I N 1
ATOM 15675 C CA . ALA I 6 136 ? 717.235 520.518 353.129 1.00 48.06 136 ALA I CA 1
ATOM 15676 C C . ALA I 6 136 ? 716.968 522.014 353.214 1.00 46.07 136 ALA I C 1
ATOM 15677 O O . ALA I 6 136 ? 717.812 522.839 352.861 1.00 47.11 136 ALA I O 1
ATOM 15679 N N . LEU I 6 137 ? 715.774 522.354 353.689 1.00 46.51 137 LEU I N 1
ATOM 15680 C CA . LEU I 6 137 ? 715.347 523.741 353.775 1.00 46.70 137 LEU I CA 1
ATOM 15681 C C . LEU I 6 137 ? 714.266 523.855 354.838 1.00 50.29 137 LEU I C 1
ATOM 15682 O O . LEU I 6 137 ? 713.547 522.893 355.114 1.00 52.68 137 LEU I O 1
ATOM 15687 N N . PHE I 6 138 ? 714.166 525.040 355.432 1.00 49.68 138 PHE I N 1
ATOM 15688 C CA . PHE I 6 138 ? 713.092 525.356 356.362 1.00 49.82 138 PHE I CA 1
ATOM 15689 C C . PHE I 6 138 ? 712.861 526.856 356.318 1.00 53.78 138 PHE I C 1
ATOM 15690 O O . PHE I 6 138 ? 713.823 527.626 356.336 1.00 58.09 138 PHE I O 1
ATOM 15698 N N . ILE I 6 139 ? 711.597 527.264 356.248 1.00 53.40 139 ILE I N 1
ATOM 15699 C CA . ILE I 6 139 ? 711.221 528.672 356.165 1.00 52.74 139 ILE I CA 1
ATOM 15700 C C . ILE I 6 139 ? 710.411 529.002 357.412 1.00 55.15 139 ILE I C 1
ATOM 15701 O O . ILE I 6 139 ? 709.374 528.380 357.672 1.00 57.48 139 ILE I O 1
ATOM 15706 N N . SER I 6 140 ? 710.890 529.978 358.181 1.00 52.66 140 SER I N 1
ATOM 15707 C CA . SER I 6 140 ? 710.269 530.416 359.423 1.00 52.89 140 SER I CA 1
ATOM 15708 C C . SER I 6 140 ? 709.841 531.873 359.312 1.00 53.74 140 SER I C 1
ATOM 15709 O O . SER I 6 140 ? 710.350 532.621 358.477 1.00 55.58 140 SER I O 1
ATOM 15712 N N . MET I 6 141 ? 708.905 532.271 360.169 1.00 52.92 141 MET I N 1
ATOM 15713 C CA . MET I 6 141 ? 708.530 533.673 360.276 1.00 54.64 141 MET I CA 1
ATOM 15714 C C . MET I 6 141 ? 709.465 534.345 361.266 1.00 53.79 141 MET I C 1
ATOM 15715 O O . MET I 6 141 ? 709.897 533.724 362.240 1.00 54.54 141 MET I O 1
ATOM 15720 N N . GLN I 6 142 ? 709.787 535.617 361.023 1.00 53.12 142 GLN I N 1
ATOM 15721 C CA . GLN I 6 142 ? 710.728 536.279 361.921 1.00 54.60 142 GLN I CA 1
ATOM 15722 C C . GLN I 6 142 ? 710.111 536.513 363.292 1.00 53.62 142 GLN I C 1
ATOM 15723 O O . GLN I 6 142 ? 710.822 536.537 364.305 1.00 54.40 142 GLN I O 1
ATOM 15729 N N . ALA I 6 143 ? 708.793 536.709 363.342 1.00 51.70 143 ALA I N 1
ATOM 15730 C CA . ALA I 6 143 ? 708.143 537.006 364.613 1.00 52.77 143 ALA I CA 1
ATOM 15731 C C . ALA I 6 143 ? 708.281 535.844 365.584 1.00 52.27 143 ALA I C 1
ATOM 15732 O O . ALA I 6 143 ? 708.437 536.048 366.792 1.00 51.37 143 ALA I O 1
ATOM 15734 N N . VAL I 6 144 ? 708.231 534.615 365.075 1.00 50.76 144 VAL I N 1
ATOM 15735 C CA . VAL I 6 144 ? 708.458 533.457 365.933 1.00 47.29 144 VAL I CA 1
ATOM 15736 C C . VAL I 6 144 ? 709.904 533.432 366.412 1.00 46.69 144 VAL I C 1
ATOM 15737 O O . VAL I 6 144 ? 710.192 533.018 367.540 1.00 47.13 144 VAL I O 1
ATOM 15741 N N . LEU I 6 145 ? 710.835 533.869 365.561 1.00 48.45 145 LEU I N 1
ATOM 15742 C CA . LEU I 6 145 ? 712.252 533.784 365.899 1.00 49.32 145 LEU I CA 1
ATOM 15743 C C . LEU I 6 145 ? 712.666 534.843 366.912 1.00 47.72 145 LEU I C 1
ATOM 15744 O O . LEU I 6 145 ? 713.631 534.639 367.655 1.00 48.68 145 LEU I O 1
ATOM 15749 N N . SER I 6 146 ? 711.974 535.982 366.951 1.00 44.80 146 SER I N 1
ATOM 15750 C CA . SER I 6 146 ? 712.357 537.019 367.903 1.00 45.46 146 SER I CA 1
ATOM 15751 C C . SER I 6 146 ? 712.211 536.528 369.339 1.00 48.55 146 SER I C 1
ATOM 15752 O O . SER I 6 146 ? 713.045 536.836 370.199 1.00 49.44 146 SER I O 1
ATOM 15755 N N . LEU I 6 147 ? 711.161 535.753 369.616 1.00 48.82 147 LEU I N 1
ATOM 15756 C CA . LEU I 6 147 ? 710.982 535.205 370.956 1.00 47.16 147 LEU I CA 1
ATOM 15757 C C . LEU I 6 147 ? 712.041 534.157 371.272 1.00 48.47 147 LEU I C 1
ATOM 15758 O O . LEU I 6 147 ? 712.477 534.039 372.423 1.00 49.82 147 LEU I O 1
ATOM 15763 N N . TYR I 6 148 ? 712.455 533.374 370.273 1.00 46.89 148 TYR I N 1
ATOM 15764 C CA . TYR I 6 148 ? 713.579 532.465 370.474 1.00 44.43 148 TYR I CA 1
ATOM 15765 C C . TYR I 6 148 ? 714.829 533.236 370.862 1.00 45.39 148 TYR I C 1
ATOM 15766 O O . TYR I 6 148 ? 715.557 532.841 371.779 1.00 47.85 148 TYR I O 1
ATOM 15775 N N . ALA I 6 149 ? 715.093 534.339 370.165 1.00 44.43 149 ALA I N 1
ATOM 15776 C CA . ALA I 6 149 ? 716.280 535.135 370.451 1.00 44.40 149 ALA I CA 1
ATOM 15777 C C . ALA I 6 149 ? 716.223 535.716 371.855 1.00 46.52 149 ALA I C 1
ATOM 15778 O O . ALA I 6 149 ? 717.205 535.665 372.603 1.00 47.86 149 ALA I O 1
ATOM 15780 N N . THR I 6 150 ? 715.072 536.271 372.235 1.00 48.48 150 THR I N 1
ATOM 15781 C CA . THR I 6 150 ? 714.939 536.857 373.562 1.00 48.25 150 THR I CA 1
ATOM 15782 C C . THR I 6 150 ? 714.959 535.805 374.663 1.00 47.37 150 THR I C 1
ATOM 15783 O O . THR I 6 150 ? 715.258 536.139 375.814 1.00 47.36 150 THR I O 1
ATOM 15787 N N . GLY I 6 151 ? 714.659 534.550 374.342 1.00 46.47 151 GLY I N 1
ATOM 15788 C CA . GLY I 6 151 ? 714.672 533.485 375.322 1.00 46.14 151 GLY I CA 1
ATOM 15789 C C . GLY I 6 151 ? 713.408 533.338 376.136 1.00 51.07 151 GLY I C 1
ATOM 15790 O O . GLY I 6 151 ? 713.434 532.645 377.160 1.00 51.64 151 GLY I O 1
ATOM 15791 N N . ARG I 6 152 ? 712.307 533.959 375.717 1.00 51.58 152 ARG I N 1
ATOM 15792 C CA . ARG I 6 152 ? 711.033 533.893 376.416 1.00 50.67 152 ARG I CA 1
ATOM 15793 C C . ARG I 6 152 ? 710.031 533.098 375.591 1.00 50.58 152 ARG I C 1
ATOM 15794 O O . ARG I 6 152 ? 710.129 533.025 374.364 1.00 49.93 152 ARG I O 1
ATOM 15802 N N . THR I 6 153 ? 709.064 532.500 376.284 1.00 52.92 153 THR I N 1
ATOM 15803 C CA . THR I 6 153 ? 708.071 531.649 375.644 1.00 51.25 153 THR I CA 1
ATOM 15804 C C . THR I 6 153 ? 706.844 532.409 375.160 1.00 49.59 153 THR I C 1
ATOM 15805 O O . THR I 6 153 ? 706.124 531.898 374.295 1.00 48.40 153 THR I O 1
ATOM 15809 N N . THR I 6 154 ? 706.590 533.607 375.690 1.00 47.70 154 THR I N 1
ATOM 15810 C CA . THR I 6 154 ? 705.397 534.383 375.378 1.00 47.60 154 THR I CA 1
ATOM 15811 C C . THR I 6 154 ? 705.775 535.824 375.077 1.00 47.42 154 THR I C 1
ATOM 15812 O O . THR I 6 154 ? 706.772 536.339 375.588 1.00 50.83 154 THR I O 1
ATOM 15816 N N . GLY I 6 155 ? 704.967 536.471 374.250 1.00 45.04 155 GLY I N 1
ATOM 15817 C CA . GLY I 6 155 ? 705.165 537.877 373.963 1.00 44.86 155 GLY I CA 1
ATOM 15818 C C . GLY I 6 155 ? 704.492 538.279 372.674 1.00 44.22 155 GLY I C 1
ATOM 15819 O O . GLY I 6 155 ? 704.033 537.450 371.891 1.00 46.87 155 GLY I O 1
ATOM 15820 N N . VAL I 6 156 ? 704.443 539.590 372.467 1.00 43.67 156 VAL I N 1
ATOM 15821 C CA . VAL I 6 156 ? 703.935 540.191 371.240 1.00 42.74 156 VAL I CA 1
ATOM 15822 C C . VAL I 6 156 ? 705.129 540.780 370.511 1.00 45.81 156 VAL I C 1
ATOM 15823 O O . VAL I 6 156 ? 705.720 541.767 370.967 1.00 48.49 156 VAL I O 1
ATOM 15827 N N . VAL I 6 157 ? 705.480 540.190 369.377 1.00 45.30 157 VAL I N 1
ATOM 15828 C CA . VAL I 6 157 ? 706.635 540.624 368.605 1.00 42.87 157 VAL I CA 1
ATOM 15829 C C . VAL I 6 157 ? 706.164 541.641 367.578 1.00 44.81 157 VAL I C 1
ATOM 15830 O O . VAL I 6 157 ? 705.294 541.342 366.754 1.00 47.40 157 VAL I O 1
ATOM 15834 N N . LEU I 6 158 ? 706.735 542.841 367.636 1.00 46.66 158 LEU I N 1
ATOM 15835 C CA . LEU I 6 158 ? 706.450 543.921 366.698 1.00 47.53 158 LEU I CA 1
ATOM 15836 C C . LEU I 6 158 ? 707.675 544.099 365.814 1.00 49.05 158 LEU I C 1
ATOM 15837 O O . LEU I 6 158 ? 708.557 544.905 366.124 1.00 50.85 158 LEU I O 1
ATOM 15842 N N . ASP I 6 159 ? 707.726 543.355 364.716 1.00 49.84 159 ASP I N 1
ATOM 15843 C CA . ASP I 6 159 ? 708.861 543.372 363.802 1.00 48.55 159 ASP I CA 1
ATOM 15844 C C . ASP I 6 159 ? 708.591 544.462 362.770 1.00 47.75 159 ASP I C 1
ATOM 15845 O O . ASP I 6 159 ? 707.719 544.320 361.912 1.00 51.32 159 ASP I O 1
ATOM 15850 N N . SER I 6 160 ? 709.338 545.562 362.878 1.00 47.63 160 SER I N 1
ATOM 15851 C CA . SER I 6 160 ? 709.246 546.672 361.930 1.00 50.28 160 SER I CA 1
ATOM 15852 C C . SER I 6 160 ? 710.542 546.713 361.130 1.00 52.24 160 SER I C 1
ATOM 15853 O O . SER I 6 160 ? 711.491 547.434 361.443 1.00 53.22 160 SER I O 1
ATOM 15856 N N . GLY I 6 161 ? 710.568 545.924 360.062 1.00 53.91 161 GLY I N 1
ATOM 15857 C CA . GLY I 6 161 ? 711.744 545.810 359.234 1.00 53.52 161 GLY I CA 1
ATOM 15858 C C . GLY I 6 161 ? 711.855 546.942 358.239 1.00 54.08 161 GLY I C 1
ATOM 15859 O O . GLY I 6 161 ? 711.301 548.027 358.408 1.00 55.39 161 GLY I O 1
ATOM 15860 N N . ASP I 6 162 ? 712.613 546.678 357.176 1.00 54.22 162 ASP I N 1
ATOM 15861 C CA . ASP I 6 162 ? 712.777 547.679 356.130 1.00 54.33 162 ASP I CA 1
ATOM 15862 C C . ASP I 6 162 ? 711.524 547.780 355.273 1.00 55.56 162 ASP I C 1
ATOM 15863 O O . ASP I 6 162 ? 711.094 548.882 354.916 1.00 58.62 162 ASP I O 1
ATOM 15868 N N . GLY I 6 163 ? 710.930 546.638 354.932 1.00 53.02 163 GLY I N 1
ATOM 15869 C CA . GLY I 6 163 ? 709.831 546.588 353.987 1.00 56.41 163 GLY I CA 1
ATOM 15870 C C . GLY I 6 163 ? 708.454 546.493 354.611 1.00 58.72 163 GLY I C 1
ATOM 15871 O O . GLY I 6 163 ? 707.543 547.221 354.207 1.00 59.23 163 GLY I O 1
ATOM 15872 N N . VAL I 6 164 ? 708.291 545.610 355.596 1.00 57.38 164 VAL I N 1
ATOM 15873 C CA . VAL I 6 164 ? 706.992 545.288 356.175 1.00 55.64 164 VAL I CA 1
ATOM 15874 C C . VAL I 6 164 ? 707.062 545.451 357.686 1.00 54.76 164 VAL I C 1
ATOM 15875 O O . VAL I 6 164 ? 708.068 545.100 358.311 1.00 54.83 164 VAL I O 1
ATOM 15879 N N . THR I 6 165 ? 705.991 545.991 358.266 1.00 53.87 165 THR I N 1
ATOM 15880 C CA . THR I 6 165 ? 705.851 546.154 359.709 1.00 52.70 165 THR I CA 1
ATOM 15881 C C . THR I 6 165 ? 704.675 545.312 360.174 1.00 53.12 165 THR I C 1
ATOM 15882 O O . THR I 6 165 ? 703.529 545.604 359.820 1.00 56.40 165 THR I O 1
ATOM 15886 N N . HIS I 6 166 ? 704.955 544.277 360.969 1.00 51.34 166 HIS I N 1
ATOM 15887 C CA . HIS I 6 166 ? 703.925 543.341 361.393 1.00 47.90 166 HIS I CA 1
ATOM 15888 C C . HIS I 6 166 ? 704.046 543.042 362.879 1.00 48.20 166 HIS I C 1
ATOM 15889 O O . HIS I 6 166 ? 705.145 542.938 363.428 1.00 50.57 166 HIS I O 1
ATOM 15896 N N . ALA I 6 167 ? 702.885 542.876 363.508 1.00 50.60 167 ALA I N 1
ATOM 15897 C CA . ALA I 6 167 ? 702.759 542.522 364.914 1.00 48.32 167 ALA I CA 1
ATOM 15898 C C . ALA I 6 167 ? 702.133 541.141 365.018 1.00 47.80 167 ALA I C 1
ATOM 15899 O O . ALA I 6 167 ? 701.131 540.860 364.349 1.00 49.67 167 ALA I O 1
ATOM 15901 N N . VAL I 6 168 ? 702.725 540.288 365.858 1.00 48.36 168 VAL I N 1
ATOM 15902 C CA . VAL I 6 168 ? 702.290 538.910 366.027 1.00 49.21 168 VAL I CA 1
ATOM 15903 C C . VAL I 6 168 ? 702.260 538.595 367.519 1.00 46.76 168 VAL I C 1
ATOM 15904 O O . VAL I 6 168 ? 703.298 538.670 368.183 1.00 50.46 168 VAL I O 1
ATOM 15908 N N . PRO I 6 169 ? 701.108 538.248 368.107 1.00 40.55 169 PRO I N 1
ATOM 15909 C CA . PRO I 6 169 ? 701.107 537.766 369.493 1.00 42.64 169 PRO I CA 1
ATOM 15910 C C . PRO I 6 169 ? 701.243 536.255 369.584 1.00 44.62 169 PRO I C 1
ATOM 15911 O O . PRO I 6 169 ? 700.629 535.503 368.826 1.00 48.21 169 PRO I O 1
ATOM 15915 N N . ILE I 6 170 ? 702.070 535.809 370.530 1.00 44.42 170 ILE I N 1
ATOM 15916 C CA . ILE I 6 170 ? 702.250 534.397 370.842 1.00 44.58 170 ILE I CA 1
ATOM 15917 C C . ILE I 6 170 ? 702.120 534.241 372.348 1.00 45.78 170 ILE I C 1
ATOM 15918 O O . ILE I 6 170 ? 702.749 534.988 373.106 1.00 48.77 170 ILE I O 1
ATOM 15923 N N . TYR I 6 171 ? 701.308 533.278 372.780 1.00 44.89 171 TYR I N 1
ATOM 15924 C CA . TYR I 6 171 ? 701.104 532.980 374.194 1.00 45.98 171 TYR I CA 1
ATOM 15925 C C . TYR I 6 171 ? 701.552 531.549 374.453 1.00 48.71 171 TYR I C 1
ATOM 15926 O O . TYR I 6 171 ? 700.920 530.602 373.973 1.00 51.03 171 TYR I O 1
ATOM 15935 N N . GLU I 6 172 ? 702.630 531.397 375.221 1.00 48.69 172 GLU I N 1
ATOM 15936 C CA . GLU I 6 172 ? 703.142 530.086 375.614 1.00 50.25 172 GLU I CA 1
ATOM 15937 C C . GLU I 6 172 ? 703.452 529.222 374.395 1.00 48.34 172 GLU I C 1
ATOM 15938 O O . GLU I 6 172 ? 703.191 528.018 374.380 1.00 47.01 172 GLU I O 1
ATOM 15944 N N . GLY I 6 173 ? 704.008 529.842 373.360 1.00 46.65 173 GLY I N 1
ATOM 15945 C CA . GLY I 6 173 ? 704.365 529.131 372.154 1.00 45.41 173 GLY I CA 1
ATOM 15946 C C . GLY I 6 173 ? 703.220 528.844 371.209 1.00 44.09 173 GLY I C 1
ATOM 15947 O O . GLY I 6 173 ? 703.433 528.154 370.205 1.00 44.57 173 GLY I O 1
ATOM 15948 N N . PHE I 6 174 ? 702.019 529.340 371.494 1.00 43.58 174 PHE I N 1
ATOM 15949 C CA . PHE I 6 174 ? 700.867 529.189 370.615 1.00 43.66 174 PHE I CA 1
ATOM 15950 C C . PHE I 6 174 ? 700.654 530.500 369.873 1.00 43.11 174 PHE I C 1
ATOM 15951 O O . PHE I 6 174 ? 700.463 531.546 370.500 1.00 45.59 174 PHE I O 1
ATOM 15959 N N . ALA I 6 175 ? 700.687 530.442 368.546 1.00 40.41 175 ALA I N 1
ATOM 15960 C CA . ALA I 6 175 ? 700.533 531.627 367.718 1.00 42.32 175 ALA I CA 1
ATOM 15961 C C . ALA I 6 175 ? 699.069 531.841 367.372 1.00 47.48 175 ALA I C 1
ATOM 15962 O O . ALA I 6 175 ? 698.325 530.883 367.150 1.00 50.78 175 ALA I O 1
ATOM 15964 N N . MET I 6 176 ? 698.663 533.106 367.331 1.00 48.39 176 MET I N 1
ATOM 15965 C CA . MET I 6 176 ? 697.311 533.488 366.948 1.00 48.39 176 MET I CA 1
ATOM 15966 C C . MET I 6 176 ? 697.313 533.924 365.486 1.00 49.84 176 MET I C 1
ATOM 15967 O O . MET I 6 176 ? 697.564 535.103 365.208 1.00 50.54 176 MET I O 1
ATOM 15972 N N . PRO I 6 177 ? 697.060 533.026 364.526 1.00 49.24 177 PRO I N 1
ATOM 15973 C CA . PRO I 6 177 ? 697.132 533.446 363.116 1.00 47.76 177 PRO I CA 1
ATOM 15974 C C . PRO I 6 177 ? 696.141 534.532 362.745 1.00 47.99 177 PRO I C 1
ATOM 15975 O O . PRO I 6 177 ? 696.438 535.351 361.867 1.00 49.82 177 PRO I O 1
ATOM 15979 N N . HIS I 6 178 ? 694.972 534.568 363.382 1.00 48.30 178 HIS I N 1
ATOM 15980 C CA . HIS I 6 178 ? 693.963 535.565 363.052 1.00 49.26 178 HIS I CA 1
ATOM 15981 C C . HIS I 6 178 ? 694.196 536.903 363.737 1.00 51.55 178 HIS I C 1
ATOM 15982 O O . HIS I 6 178 ? 693.577 537.895 363.338 1.00 55.26 178 HIS I O 1
ATOM 15989 N N . SER I 6 179 ? 695.061 536.960 364.746 1.00 49.98 179 SER I N 1
ATOM 15990 C CA . SER I 6 179 ? 695.401 538.207 365.417 1.00 48.14 179 SER I CA 1
ATOM 15991 C C . SER I 6 179 ? 696.603 538.910 364.799 1.00 51.07 179 SER I C 1
ATOM 15992 O O . SER I 6 179 ? 696.936 540.018 365.229 1.00 54.58 179 SER I O 1
ATOM 15995 N N . ILE I 6 180 ? 697.263 538.304 363.811 1.00 51.56 180 ILE I N 1
ATOM 15996 C CA . ILE I 6 180 ? 698.433 538.925 363.204 1.00 50.30 180 ILE I CA 1
ATOM 15997 C C . ILE I 6 180 ? 698.007 540.174 362.450 1.00 53.45 180 ILE I C 1
ATOM 15998 O O . ILE I 6 180 ? 697.013 540.166 361.711 1.00 55.43 180 ILE I O 1
ATOM 16003 N N . MET I 6 181 ? 698.758 541.257 362.636 1.00 51.84 181 MET I N 1
ATOM 16004 C CA . MET I 6 181 ? 698.543 542.507 361.920 1.00 52.61 181 MET I CA 1
ATOM 16005 C C . MET I 6 181 ? 699.771 542.813 361.078 1.00 55.26 181 MET I C 1
ATOM 16006 O O . MET I 6 181 ? 700.895 542.487 361.462 1.00 58.74 181 MET I O 1
ATOM 16011 N N . ARG I 6 182 ? 699.549 543.448 359.930 1.00 55.44 182 ARG I N 1
ATOM 16012 C CA . ARG I 6 182 ? 700.611 543.660 358.956 1.00 52.53 182 ARG I CA 1
ATOM 16013 C C . ARG I 6 182 ? 700.293 544.898 358.134 1.00 53.44 182 ARG I C 1
ATOM 16014 O O . ARG I 6 182 ? 699.186 545.019 357.603 1.00 55.23 182 ARG I O 1
ATOM 16022 N N . ILE I 6 183 ? 701.261 545.813 358.036 1.00 53.88 183 ILE I N 1
ATOM 16023 C CA . ILE I 6 183 ? 701.153 546.990 357.185 1.00 54.22 183 ILE I CA 1
ATOM 16024 C C . ILE I 6 183 ? 702.468 547.167 356.440 1.00 58.13 183 ILE I C 1
ATOM 16025 O O . ILE I 6 183 ? 703.524 546.699 356.873 1.00 60.71 183 ILE I O 1
ATOM 16030 N N . ASP I 6 184 ? 702.391 547.861 355.310 1.00 58.91 184 ASP I N 1
ATOM 16031 C CA . ASP I 6 184 ? 703.531 548.050 354.425 1.00 59.14 184 ASP I CA 1
ATOM 16032 C C . ASP I 6 184 ? 704.304 549.334 354.698 1.00 61.43 184 ASP I C 1
ATOM 16033 O O . ASP I 6 184 ? 705.259 549.625 353.971 1.00 64.29 184 ASP I O 1
ATOM 16038 N N . ILE I 6 185 ? 703.926 550.106 355.713 1.00 61.60 185 ILE I N 1
ATOM 16039 C CA . ILE I 6 185 ? 704.682 551.296 356.091 1.00 59.97 185 ILE I CA 1
ATOM 16040 C C . ILE I 6 185 ? 705.850 550.848 356.960 1.00 56.94 185 ILE I C 1
ATOM 16041 O O . ILE I 6 185 ? 705.652 550.335 358.066 1.00 58.82 185 ILE I O 1
ATOM 16046 N N . ALA I 6 186 ? 707.064 551.038 356.460 1.00 54.94 186 ALA I N 1
ATOM 16047 C CA . ALA I 6 186 ? 708.261 550.506 357.096 1.00 56.00 186 ALA I CA 1
ATOM 16048 C C . ALA I 6 186 ? 709.419 551.447 356.784 1.00 56.87 186 ALA I C 1
ATOM 16049 O O . ALA I 6 186 ? 709.207 552.597 356.385 1.00 59.41 186 ALA I O 1
ATOM 16051 N N . GLY I 6 187 ? 710.649 550.961 356.970 1.00 54.95 187 GLY I N 1
ATOM 16052 C CA . GLY I 6 187 ? 711.813 551.825 356.846 1.00 55.20 187 GLY I CA 1
ATOM 16053 C C . GLY I 6 187 ? 711.963 552.451 355.471 1.00 57.34 187 GLY I C 1
ATOM 16054 O O . GLY I 6 187 ? 712.341 553.619 355.353 1.00 60.49 187 GLY I O 1
ATOM 16055 N N . ARG I 6 188 ? 711.688 551.687 354.413 1.00 55.27 188 ARG I N 1
ATOM 16056 C CA . ARG I 6 188 ? 711.833 552.238 353.069 1.00 55.67 188 ARG I CA 1
ATOM 16057 C C . ARG I 6 188 ? 710.807 553.334 352.810 1.00 58.91 188 ARG I C 1
ATOM 16058 O O . ARG I 6 188 ? 711.113 554.340 352.159 1.00 61.53 188 ARG I O 1
ATOM 16066 N N . ASP I 6 189 ? 709.583 553.160 353.306 1.00 58.11 189 ASP I N 1
ATOM 16067 C CA . ASP I 6 189 ? 708.582 554.208 353.145 1.00 58.04 189 ASP I CA 1
ATOM 16068 C C . ASP I 6 189 ? 708.958 555.448 353.942 1.00 58.15 189 ASP I C 1
ATOM 16069 O O . ASP I 6 189 ? 708.729 556.577 353.490 1.00 61.35 189 ASP I O 1
ATOM 16074 N N . VAL I 6 190 ? 709.538 555.262 355.128 1.00 56.14 190 VAL I N 1
ATOM 16075 C CA . VAL I 6 190 ? 710.030 556.405 355.889 1.00 54.83 190 VAL I CA 1
ATOM 16076 C C . VAL I 6 190 ? 711.141 557.103 355.120 1.00 56.10 190 VAL I C 1
ATOM 16077 O O . VAL I 6 190 ? 711.253 558.332 355.145 1.00 58.67 190 VAL I O 1
ATOM 16081 N N . SER I 6 191 ? 711.981 556.334 354.425 1.00 56.85 191 SER I N 1
ATOM 16082 C CA . SER I 6 191 ? 713.027 556.940 353.608 1.00 57.47 191 SER I CA 1
ATOM 16083 C C . SER I 6 191 ? 712.434 557.745 352.459 1.00 57.45 191 SER I C 1
ATOM 16084 O O . SER I 6 191 ? 712.926 558.831 352.137 1.00 59.30 191 SER I O 1
ATOM 16087 N N . ARG I 6 192 ? 711.387 557.223 351.819 1.00 56.99 192 ARG I N 1
ATOM 16088 C CA . ARG I 6 192 ? 710.742 557.966 350.739 1.00 59.57 192 ARG I CA 1
ATOM 16089 C C . ARG I 6 192 ? 710.125 559.261 351.257 1.00 58.97 192 ARG I C 1
ATOM 16090 O O . ARG I 6 192 ? 710.251 560.322 350.628 1.00 59.61 192 ARG I O 1
ATOM 16098 N N . PHE I 6 193 ? 709.457 559.195 352.407 1.00 56.81 193 PHE I N 1
ATOM 16099 C CA . PHE I 6 193 ? 708.893 560.408 352.986 1.00 55.19 193 PHE I CA 1
ATOM 16100 C C . PHE I 6 193 ? 709.987 561.383 353.399 1.00 55.58 193 PHE I C 1
ATOM 16101 O O . PHE I 6 193 ? 709.805 562.598 353.283 1.00 58.34 193 PHE I O 1
ATOM 16109 N N . LEU I 6 194 ? 711.126 560.878 353.873 1.00 53.55 194 LEU I N 1
ATOM 16110 C CA . LEU I 6 194 ? 712.241 561.759 354.194 1.00 52.75 194 LEU I CA 1
ATOM 16111 C C . LEU I 6 194 ? 712.790 562.422 352.941 1.00 54.02 194 LEU I C 1
ATOM 16112 O O . LEU I 6 194 ? 713.197 563.585 352.980 1.00 56.49 194 LEU I O 1
ATOM 16117 N N . ARG I 6 195 ? 712.822 561.696 351.823 1.00 53.57 195 ARG I N 1
ATOM 16118 C CA . ARG I 6 195 ? 713.220 562.313 350.562 1.00 54.22 195 ARG I CA 1
ATOM 16119 C C . ARG I 6 195 ? 712.266 563.436 350.187 1.00 54.14 195 ARG I C 1
ATOM 16120 O O . ARG I 6 195 ? 712.696 564.507 349.743 1.00 57.39 195 ARG I O 1
ATOM 16128 N N . LEU I 6 196 ? 710.964 563.207 350.354 1.00 51.32 196 LEU I N 1
ATOM 16129 C CA . LEU I 6 196 ? 709.993 564.254 350.047 1.00 49.97 196 LEU I CA 1
ATOM 16130 C C . LEU I 6 196 ? 710.177 565.466 350.957 1.00 50.26 196 LEU I C 1
ATOM 16131 O O . LEU I 6 196 ? 710.156 566.615 350.498 1.00 53.64 196 LEU I O 1
ATOM 16136 N N . TYR I 6 197 ? 710.385 565.232 352.252 1.00 50.86 197 TYR I N 1
ATOM 16137 C CA . TYR I 6 197 ? 710.553 566.353 353.169 1.00 51.84 197 TYR I CA 1
ATOM 16138 C C . TYR I 6 197 ? 711.865 567.085 352.922 1.00 52.75 197 TYR I C 1
ATOM 16139 O O . TYR I 6 197 ? 711.940 568.299 353.126 1.00 54.17 197 TYR I O 1
ATOM 16148 N N . LEU I 6 198 ? 712.905 566.376 352.480 1.00 53.54 198 LEU I N 1
ATOM 16149 C CA . LEU I 6 198 ? 714.157 567.042 352.145 1.00 54.30 198 LEU I CA 1
ATOM 16150 C C . LEU I 6 198 ? 714.037 567.823 350.846 1.00 56.68 198 LEU I C 1
ATOM 16151 O O . LEU I 6 198 ? 714.709 568.846 350.676 1.00 59.09 198 LEU I O 1
ATOM 16156 N N . ARG I 6 199 ? 713.202 567.359 349.916 1.00 56.30 199 ARG I N 1
ATOM 16157 C CA . ARG I 6 199 ? 712.849 568.201 348.779 1.00 53.72 199 ARG I CA 1
ATOM 16158 C C . ARG I 6 199 ? 712.158 569.466 349.256 1.00 53.58 199 ARG I C 1
ATOM 16159 O O . ARG I 6 199 ? 712.384 570.552 348.713 1.00 55.45 199 ARG I O 1
ATOM 16167 N N . LYS I 6 200 ? 711.307 569.341 350.274 1.00 54.65 200 LYS I N 1
ATOM 16168 C CA . LYS I 6 200 ? 710.716 570.532 350.877 1.00 53.75 200 LYS I CA 1
ATOM 16169 C C . LYS I 6 200 ? 711.767 571.402 351.558 1.00 52.45 200 LYS I C 1
ATOM 16170 O O . LYS I 6 200 ? 711.574 572.614 351.686 1.00 51.25 200 LYS I O 1
ATOM 16176 N N . GLU I 6 201 ? 712.866 570.806 352.025 1.00 53.86 201 GLU I N 1
ATOM 16177 C CA . GLU I 6 201 ? 713.972 571.604 352.548 1.00 54.30 201 GLU I CA 1
ATOM 16178 C C . GLU I 6 201 ? 714.744 572.302 351.433 1.00 56.78 201 GLU I C 1
ATOM 16179 O O . GLU I 6 201 ? 715.483 573.255 351.703 1.00 55.19 201 GLU I O 1
ATOM 16185 N N . GLY I 6 202 ? 714.597 571.843 350.195 1.00 59.61 202 GLY I N 1
ATOM 16186 C CA . GLY I 6 202 ? 715.326 572.367 349.062 1.00 56.69 202 GLY I CA 1
ATOM 16187 C C . GLY I 6 202 ? 716.443 571.478 348.549 1.00 56.20 202 GLY I C 1
ATOM 16188 O O . GLY I 6 202 ? 717.289 571.964 347.789 1.00 57.12 202 GLY I O 1
ATOM 16189 N N . TYR I 6 203 ? 716.471 570.204 348.936 1.00 57.06 203 TYR I N 1
ATOM 16190 C CA . TYR I 6 203 ? 717.565 569.288 348.638 1.00 57.18 203 TYR I CA 1
ATOM 16191 C C . TYR I 6 203 ? 717.037 568.154 347.773 1.00 60.29 203 TYR I C 1
ATOM 16192 O O . TYR I 6 203 ? 716.041 567.514 348.124 1.00 61.17 203 TYR I O 1
ATOM 16201 N N . ASP I 6 204 ? 717.712 567.901 346.655 1.00 61.96 204 ASP I N 1
ATOM 16202 C CA . ASP I 6 204 ? 717.277 566.916 345.674 1.00 63.31 204 ASP I CA 1
ATOM 16203 C C . ASP I 6 204 ? 718.083 565.633 345.826 1.00 65.42 204 ASP I C 1
ATOM 16204 O O . ASP I 6 204 ? 719.312 565.674 345.936 1.00 65.26 204 ASP I O 1
ATOM 16209 N N . PHE I 6 205 ? 717.383 564.501 345.838 1.00 64.95 205 PHE I N 1
ATOM 16210 C CA . PHE I 6 205 ? 717.973 563.167 345.899 1.00 62.67 205 PHE I CA 1
ATOM 16211 C C . PHE I 6 205 ? 717.291 562.256 344.887 1.00 64.22 205 PHE I C 1
ATOM 16212 O O . PHE I 6 205 ? 716.836 561.154 345.200 1.00 65.61 205 PHE I O 1
ATOM 16220 N N . HIS I 6 206 ? 717.203 562.738 343.646 1.00 66.45 206 HIS I N 1
ATOM 16221 C CA . HIS I 6 206 ? 716.425 562.054 342.616 1.00 68.11 206 HIS I CA 1
ATOM 16222 C C . HIS I 6 206 ? 716.971 560.662 342.314 1.00 70.42 206 HIS I C 1
ATOM 16223 O O . HIS I 6 206 ? 716.200 559.728 342.072 1.00 70.20 206 HIS I O 1
ATOM 16230 N N . SER I 6 207 ? 718.291 560.502 342.319 1.00 71.05 207 SER I N 1
ATOM 16231 C CA . SER I 6 207 ? 718.894 559.277 341.816 1.00 67.61 207 SER I CA 1
ATOM 16232 C C . SER I 6 207 ? 718.622 558.107 342.751 1.00 65.20 207 SER I C 1
ATOM 16233 O O . SER I 6 207 ? 718.434 558.275 343.958 1.00 67.93 207 SER I O 1
ATOM 16236 N N . SER I 6 208 ? 718.599 556.904 342.173 1.00 63.16 208 SER I N 1
ATOM 16237 C CA . SER I 6 208 ? 718.454 555.701 342.984 1.00 64.87 208 SER I CA 1
ATOM 16238 C C . SER I 6 208 ? 719.639 555.535 343.923 1.00 65.53 208 SER I C 1
ATOM 16239 O O . SER I 6 208 ? 719.487 555.047 345.048 1.00 65.38 208 SER I O 1
ATOM 16242 N N . SER I 6 209 ? 720.832 555.929 343.475 1.00 64.66 209 SER I N 1
ATOM 16243 C CA . SER I 6 209 ? 721.987 555.931 344.365 1.00 64.16 209 SER I CA 1
ATOM 16244 C C . SER I 6 209 ? 721.785 556.902 345.517 1.00 64.90 209 SER I C 1
ATOM 16245 O O . SER I 6 209 ? 722.193 556.626 346.650 1.00 66.60 209 SER I O 1
ATOM 16248 N N . GLU I 6 210 ? 721.163 558.049 345.246 1.00 64.43 210 GLU I N 1
ATOM 16249 C CA . GLU I 6 210 ? 720.915 559.019 346.303 1.00 64.56 210 GLU I CA 1
ATOM 16250 C C . GLU I 6 210 ? 719.846 558.541 347.279 1.00 65.32 210 GLU I C 1
ATOM 16251 O O . GLU I 6 210 ? 719.752 559.071 348.396 1.00 66.00 210 GLU I O 1
ATOM 16257 N N . PHE I 6 211 ? 719.048 557.542 346.893 1.00 64.85 211 PHE I N 1
ATOM 16258 C CA . PHE I 6 211 ? 718.185 556.892 347.868 1.00 61.69 211 PHE I CA 1
ATOM 16259 C C . PHE I 6 211 ? 719.007 556.292 349.000 1.00 61.68 211 PHE I C 1
ATOM 16260 O O . PHE I 6 211 ? 718.574 556.290 350.157 1.00 63.74 211 PHE I O 1
ATOM 16268 N N . GLU I 6 212 ? 720.212 555.813 348.693 1.00 60.78 212 GLU I N 1
ATOM 16269 C CA . GLU I 6 212 ? 721.055 555.238 349.734 1.00 61.22 212 GLU I CA 1
ATOM 16270 C C . GLU I 6 212 ? 721.514 556.297 350.730 1.00 62.73 212 GLU I C 1
ATOM 16271 O O . GLU I 6 212 ? 721.518 556.049 351.941 1.00 63.82 212 GLU I O 1
ATOM 16277 N N . ILE I 6 213 ? 721.892 557.491 350.260 1.00 63.27 213 ILE I N 1
ATOM 16278 C CA . ILE I 6 213 ? 722.360 558.494 351.216 1.00 63.28 213 ILE I CA 1
ATOM 16279 C C . ILE I 6 213 ? 721.204 559.136 351.968 1.00 62.51 213 ILE I C 1
ATOM 16280 O O . ILE I 6 213 ? 721.388 559.539 353.119 1.00 63.08 213 ILE I O 1
ATOM 16285 N N . VAL I 6 214 ? 720.008 559.243 351.380 1.00 60.72 214 VAL I N 1
ATOM 16286 C CA . VAL I 6 214 ? 718.883 559.707 352.195 1.00 57.49 214 VAL I CA 1
ATOM 16287 C C . VAL I 6 214 ? 718.505 558.646 353.225 1.00 58.00 214 VAL I C 1
ATOM 16288 O O . VAL I 6 214 ? 718.082 558.970 354.341 1.00 61.36 214 VAL I O 1
ATOM 16292 N N . LYS I 6 215 ? 718.673 557.364 352.887 1.00 57.88 215 LYS I N 1
ATOM 16293 C CA . LYS I 6 215 ? 718.528 556.321 353.898 1.00 58.17 215 LYS I CA 1
ATOM 16294 C C . LYS I 6 215 ? 719.569 556.476 355.000 1.00 58.34 215 LYS I C 1
ATOM 16295 O O . LYS I 6 215 ? 719.274 556.266 356.183 1.00 61.20 215 LYS I O 1
ATOM 16301 N N . ALA I 6 216 ? 720.799 556.830 354.628 1.00 57.53 216 ALA I N 1
ATOM 16302 C CA . ALA I 6 216 ? 721.831 557.072 355.630 1.00 59.13 216 ALA I CA 1
ATOM 16303 C C . ALA I 6 216 ? 721.466 558.252 356.520 1.00 58.95 216 ALA I C 1
ATOM 16304 O O . ALA I 6 216 ? 721.718 558.228 357.729 1.00 59.83 216 ALA I O 1
ATOM 16306 N N . ILE I 6 217 ? 720.886 559.301 355.935 1.00 58.90 217 ILE I N 1
ATOM 16307 C CA . ILE I 6 217 ? 720.433 560.444 356.726 1.00 59.15 217 ILE I CA 1
ATOM 16308 C C . ILE I 6 217 ? 719.342 560.012 357.693 1.00 58.38 217 ILE I C 1
ATOM 16309 O O . ILE I 6 217 ? 719.298 560.461 358.844 1.00 61.76 217 ILE I O 1
ATOM 16314 N N . LYS I 6 218 ? 718.430 559.153 357.232 1.00 57.09 218 LYS I N 1
ATOM 16315 C CA . LYS I 6 218 ? 717.410 558.605 358.121 1.00 56.13 218 LYS I CA 1
ATOM 16316 C C . LYS I 6 218 ? 718.048 557.862 359.286 1.00 57.36 218 LYS I C 1
ATOM 16317 O O . LYS I 6 218 ? 717.639 558.030 360.439 1.00 58.04 218 LYS I O 1
ATOM 16323 N N . GLU I 6 219 ? 719.050 557.033 359.002 1.00 59.15 219 GLU I N 1
ATOM 16324 C CA . GLU I 6 219 ? 719.682 556.259 360.066 1.00 56.54 219 GLU I CA 1
ATOM 16325 C C . GLU I 6 219 ? 720.439 557.159 361.035 1.00 57.19 219 GLU I C 1
ATOM 16326 O O . GLU I 6 219 ? 720.486 556.885 362.239 1.00 58.62 219 GLU I O 1
ATOM 16332 N N . ARG I 6 220 ? 721.037 558.241 360.531 1.00 58.18 220 ARG I N 1
ATOM 16333 C CA . ARG I 6 220 ? 721.955 559.030 361.345 1.00 59.56 220 ARG I CA 1
ATOM 16334 C C . ARG I 6 220 ? 721.219 560.025 362.234 1.00 60.55 220 ARG I C 1
ATOM 16335 O O . ARG I 6 220 ? 721.407 560.026 363.455 1.00 62.27 220 ARG I O 1
ATOM 16343 N N . ALA I 6 221 ? 720.380 560.879 361.644 1.00 59.38 221 ALA I N 1
ATOM 16344 C CA . ALA I 6 221 ? 719.745 561.995 362.350 1.00 58.21 221 ALA I CA 1
ATOM 16345 C C . ALA I 6 221 ? 718.256 562.016 362.026 1.00 58.95 221 ALA I C 1
ATOM 16346 O O . ALA I 6 221 ? 717.822 562.710 361.104 1.00 60.63 221 ALA I O 1
ATOM 16348 N N . CYS I 6 222 ? 717.480 561.265 362.805 1.00 59.18 222 CYS I N 1
ATOM 16349 C CA . CYS I 6 222 ? 716.021 561.293 362.730 1.00 58.32 222 CYS I CA 1
ATOM 16350 C C . CYS I 6 222 ? 715.493 560.727 364.035 1.00 57.94 222 CYS I C 1
ATOM 16351 O O . CYS I 6 222 ? 715.815 559.587 364.384 1.00 59.26 222 CYS I O 1
ATOM 16354 N N . TYR I 6 223 ? 714.694 561.513 364.749 1.00 58.60 223 TYR I N 1
ATOM 16355 C CA . TYR I 6 223 ? 714.161 561.136 366.048 1.00 59.83 223 TYR I CA 1
ATOM 16356 C C . TYR I 6 223 ? 712.650 561.305 366.053 1.00 60.12 223 TYR I C 1
ATOM 16357 O O . TYR I 6 223 ? 712.088 562.078 365.275 1.00 61.99 223 TYR I O 1
ATOM 16366 N N . LEU I 6 224 ? 711.999 560.565 366.945 1.00 57.30 224 LEU I N 1
ATOM 16367 C CA . LEU I 6 224 ? 710.556 560.632 367.128 1.00 57.51 224 LEU I CA 1
ATOM 16368 C C . LEU I 6 224 ? 710.259 561.472 368.362 1.00 60.96 224 LEU I C 1
ATOM 16369 O O . LEU I 6 224 ? 710.654 561.108 369.475 1.00 62.65 224 LEU I O 1
ATOM 16374 N N . SER I 6 225 ? 709.566 562.588 368.165 1.00 62.68 225 SER I N 1
ATOM 16375 C CA . SER I 6 225 ? 709.258 563.509 369.247 1.00 65.51 225 SER I CA 1
ATOM 16376 C C . SER I 6 225 ? 707.974 563.092 369.948 1.00 67.27 225 SER I C 1
ATOM 16377 O O . SER I 6 225 ? 706.982 562.746 369.301 1.00 68.82 225 SER I O 1
ATOM 16380 N N . ILE I 6 226 ? 708.007 563.113 371.282 1.00 67.29 226 ILE I N 1
ATOM 16381 C CA . ILE I 6 226 ? 706.811 562.782 372.058 1.00 70.68 226 ILE I CA 1
ATOM 16382 C C . ILE I 6 226 ? 705.694 563.775 371.758 1.00 73.75 226 ILE I C 1
ATOM 16383 O O . ILE I 6 226 ? 704.515 563.404 371.698 1.00 72.14 226 ILE I O 1
ATOM 16388 N N . ASN I 6 227 ? 706.045 565.049 371.566 1.00 76.30 227 ASN I N 1
ATOM 16389 C CA . ASN I 6 227 ? 705.092 566.130 371.307 1.00 77.36 227 ASN I CA 1
ATOM 16390 C C . ASN I 6 227 ? 705.496 566.813 370.004 1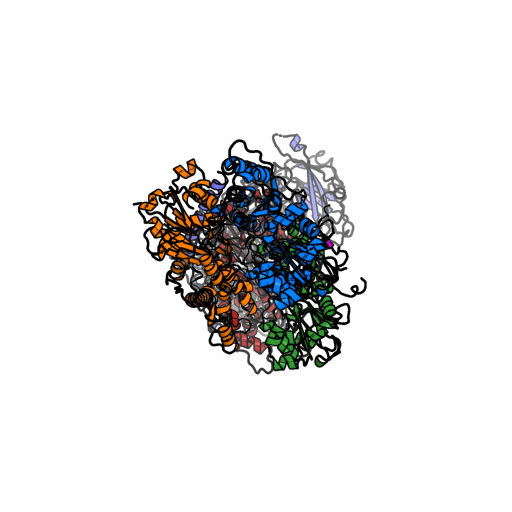.00 76.82 227 ASN I C 1
ATOM 16391 O O . ASN I 6 227 ? 706.220 567.821 370.023 1.00 78.89 227 ASN I O 1
ATOM 16396 N N . PRO I 6 228 ? 705.076 566.285 368.845 1.00 74.37 228 PRO I N 1
ATOM 16397 C CA . PRO I 6 228 ? 705.518 566.890 367.573 1.00 75.31 228 PRO I CA 1
ATOM 16398 C C . PRO I 6 228 ? 705.109 568.342 367.397 1.00 76.39 228 PRO I C 1
ATOM 16399 O O . PRO I 6 228 ? 705.861 569.115 366.791 1.00 74.37 228 PRO I O 1
ATOM 16403 N N . GLN I 6 229 ? 703.936 568.740 367.893 1.00 78.18 229 GLN I N 1
ATOM 16404 C CA . GLN I 6 229 ? 703.515 570.129 367.740 1.00 78.31 229 GLN I CA 1
ATOM 16405 C C . GLN I 6 229 ? 704.442 571.074 368.494 1.00 77.73 229 GLN I C 1
ATOM 16406 O O . GLN I 6 229 ? 704.839 572.120 367.966 1.00 78.04 229 GLN I O 1
ATOM 16412 N N . LYS I 6 230 ? 704.804 570.718 369.728 1.00 77.13 230 LYS I N 1
ATOM 16413 C CA . LYS I 6 230 ? 705.708 571.558 370.506 1.00 77.56 230 LYS I CA 1
ATOM 16414 C C . LYS I 6 230 ? 707.079 571.646 369.848 1.00 77.76 230 LYS I C 1
ATOM 16415 O O . LYS I 6 230 ? 707.686 572.722 369.804 1.00 79.51 230 LYS I O 1
ATOM 16421 N N . ASP I 6 231 ? 707.584 570.522 369.334 1.00 75.26 231 ASP I N 1
ATOM 16422 C CA . ASP I 6 231 ? 708.885 570.536 368.672 1.00 76.51 231 ASP I CA 1
ATOM 16423 C C . ASP I 6 231 ? 708.848 571.376 367.402 1.00 76.45 231 ASP I C 1
ATOM 16424 O O . ASP I 6 231 ? 709.795 572.117 367.114 1.00 75.99 231 ASP I O 1
ATOM 16429 N N . GLU I 6 232 ? 707.767 571.270 366.628 1.00 75.55 232 GLU I N 1
ATOM 16430 C CA . GLU I 6 232 ? 707.634 572.081 365.423 1.00 72.28 232 GLU I CA 1
ATOM 16431 C C . GLU I 6 232 ? 707.583 573.563 365.766 1.00 73.77 232 GLU I C 1
ATOM 16432 O O . GLU I 6 232 ? 708.215 574.385 365.092 1.00 72.16 232 GLU I O 1
ATOM 16438 N N . THR I 6 233 ? 706.831 573.925 366.808 1.00 79.15 233 THR I N 1
ATOM 16439 C CA . THR I 6 233 ? 706.794 575.320 367.234 1.00 79.05 233 THR I CA 1
ATOM 16440 C C . THR I 6 233 ? 708.162 575.776 367.726 1.00 77.50 233 THR I C 1
ATOM 16441 O O . THR I 6 233 ? 708.601 576.890 367.420 1.00 77.59 233 THR I O 1
ATOM 16445 N N . LEU I 6 234 ? 708.848 574.928 368.485 1.00 75.46 234 LEU I N 1
ATOM 16446 C CA . LEU I 6 234 ? 710.183 575.260 368.957 1.00 76.34 234 LEU I CA 1
ATOM 16447 C C . LEU I 6 234 ? 711.150 575.342 367.783 1.00 81.10 234 LEU I C 1
ATOM 16448 O O . LEU I 6 234 ? 711.092 574.536 366.851 1.00 82.19 234 LEU I O 1
ATOM 16453 N N . GLU I 6 235 ? 712.039 576.332 367.829 1.00 84.78 235 GLU I N 1
ATOM 16454 C CA . GLU I 6 235 ? 713.033 576.493 366.778 1.00 85.04 235 GLU I CA 1
ATOM 16455 C C . GLU I 6 235 ? 713.988 575.307 366.777 1.00 85.32 235 GLU I C 1
ATOM 16456 O O . GLU I 6 235 ? 714.509 574.912 367.824 1.00 85.56 235 GLU I O 1
ATOM 16462 N N . THR I 6 236 ? 714.219 574.740 365.598 1.00 85.58 236 THR I N 1
ATOM 16463 C CA . THR I 6 236 ? 715.054 573.556 365.478 1.00 85.16 236 THR I CA 1
ATOM 16464 C C . THR I 6 236 ? 716.529 573.935 365.435 1.00 84.68 236 THR I C 1
ATOM 16465 O O . THR I 6 236 ? 716.902 575.034 365.013 1.00 85.28 236 THR I O 1
ATOM 16469 N N . GLU I 6 237 ? 717.372 573.004 365.883 1.00 82.20 237 GLU I N 1
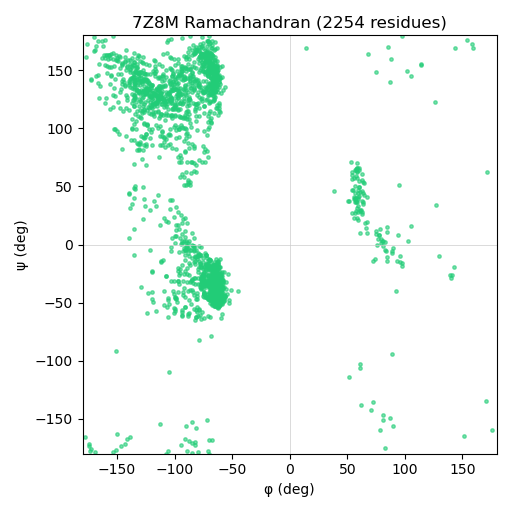ATOM 16470 C CA . GLU I 6 237 ? 718.810 573.234 365.916 1.00 83.51 237 GLU I CA 1
ATOM 16471 C C . GLU I 6 237 ? 719.456 573.160 364.538 1.00 83.90 237 GLU I C 1
ATOM 16472 O O . GLU I 6 237 ? 720.565 573.678 364.365 1.00 83.61 237 GLU I O 1
ATOM 16478 N N . LYS I 6 238 ? 718.794 572.540 363.558 1.00 80.45 238 LYS I N 1
ATOM 16479 C CA . LYS I 6 238 ? 719.325 572.377 362.204 1.00 77.11 238 LYS I CA 1
ATOM 16480 C C . LYS I 6 238 ? 720.669 571.642 362.237 1.00 79.81 238 LYS I C 1
ATOM 16481 O O . LYS I 6 238 ? 721.725 572.183 361.904 1.00 81.55 238 LYS I O 1
ATOM 16487 N N . ALA I 6 239 ? 720.592 570.385 362.669 1.00 79.61 239 ALA I N 1
ATOM 16488 C CA . ALA I 6 239 ? 721.781 569.547 362.753 1.00 79.11 239 ALA I CA 1
ATOM 16489 C C . ALA I 6 239 ? 722.421 569.380 361.381 1.00 79.61 239 ALA I C 1
ATOM 16490 O O . ALA I 6 239 ? 721.734 569.190 360.374 1.00 79.60 239 ALA I O 1
ATOM 16492 N N . GLN I 6 240 ? 723.749 569.446 361.352 1.00 77.42 240 GLN I N 1
ATOM 16493 C CA . GLN I 6 240 ? 724.524 569.396 360.120 1.00 76.23 240 GLN I CA 1
ATOM 16494 C C . GLN I 6 240 ? 724.979 567.966 359.868 1.00 74.87 240 GLN I C 1
ATOM 16495 O O . GLN I 6 240 ? 725.453 567.291 360.788 1.00 74.29 240 GLN I O 1
ATOM 16501 N N . TYR I 6 241 ? 724.833 567.510 358.625 1.00 75.08 241 TYR I N 1
ATOM 16502 C CA . TYR I 6 241 ? 725.192 566.157 358.220 1.00 74.33 241 TYR I CA 1
ATOM 16503 C C . TYR I 6 241 ? 726.159 566.213 357.046 1.00 75.76 241 TYR I C 1
ATOM 16504 O O . TYR I 6 241 ? 725.999 567.033 356.137 1.00 76.19 241 TYR I O 1
ATOM 16513 N N . TYR I 6 242 ? 727.149 565.321 357.071 1.00 75.28 242 TYR I N 1
ATOM 16514 C CA . TYR I 6 242 ? 728.197 565.267 356.060 1.00 74.50 242 TYR I CA 1
ATOM 16515 C C . TYR I 6 242 ? 727.819 564.264 354.979 1.00 74.62 242 TYR I C 1
ATOM 16516 O O . TYR I 6 242 ? 727.573 563.090 355.274 1.00 76.52 242 TYR I O 1
ATOM 16525 N N . LEU I 6 243 ? 727.782 564.722 353.733 1.00 72.10 243 LEU I N 1
ATOM 16526 C CA . LEU I 6 243 ? 727.561 563.819 352.617 1.00 71.88 243 LEU I CA 1
ATOM 16527 C C . LEU I 6 243 ? 728.824 563.010 352.338 1.00 74.32 243 LEU I C 1
ATOM 16528 O O . LEU I 6 243 ? 729.907 563.356 352.815 1.00 75.04 243 LEU I O 1
ATOM 16533 N N . PRO I 6 244 ? 728.712 561.912 351.583 1.00 74.73 244 PRO I N 1
ATOM 16534 C CA . PRO I 6 244 ? 729.930 561.183 351.195 1.00 75.11 244 PRO I CA 1
ATOM 16535 C C . PRO I 6 244 ? 730.898 562.020 350.381 1.00 75.22 244 PRO I C 1
ATOM 16536 O O . PRO I 6 244 ? 732.117 561.861 350.530 1.00 75.86 244 PRO I O 1
ATOM 16540 N N . ASP I 6 245 ? 730.397 562.912 349.524 1.00 75.78 245 ASP I N 1
ATOM 16541 C CA . ASP I 6 245 ? 731.290 563.706 348.688 1.00 77.85 245 ASP I CA 1
ATOM 16542 C C . ASP I 6 245 ? 732.048 564.746 349.504 1.00 80.63 245 ASP I C 1
ATOM 16543 O O . ASP I 6 245 ? 733.201 565.057 349.182 1.00 82.39 245 ASP I O 1
ATOM 16548 N N . GLY I 6 246 ? 731.429 565.285 350.556 1.00 79.76 246 GLY I N 1
ATOM 16549 C CA . GLY I 6 246 ? 732.079 566.247 351.429 1.00 76.81 246 GLY I CA 1
ATOM 16550 C C . GLY I 6 246 ? 731.183 567.388 351.866 1.00 78.10 246 GLY I C 1
ATOM 16551 O O . GLY I 6 246 ? 731.376 567.951 352.947 1.00 79.27 246 GLY I O 1
ATOM 16552 N N . SER I 6 247 ? 730.204 567.742 351.038 1.00 77.90 247 SER I N 1
ATOM 16553 C CA . SER I 6 247 ? 729.340 568.874 351.340 1.00 77.78 247 SER I CA 1
ATOM 16554 C C . SER I 6 247 ? 728.473 568.589 352.561 1.00 80.50 247 SER I C 1
ATOM 16555 O O . SER I 6 247 ? 728.136 567.441 352.860 1.00 82.15 247 SER I O 1
ATOM 16558 N N . THR I 6 248 ? 728.112 569.656 353.264 1.00 80.61 248 THR I N 1
ATOM 16559 C CA . THR I 6 248 ? 727.248 569.592 354.432 1.00 78.92 248 THR I CA 1
ATOM 16560 C C . THR I 6 248 ? 725.811 569.908 354.042 1.00 77.62 248 THR I C 1
ATOM 16561 O O . THR I 6 248 ? 725.547 570.575 353.038 1.00 78.87 248 THR I O 1
ATOM 16565 N N . ILE I 6 249 ? 724.878 569.414 354.852 1.00 75.56 249 ILE I N 1
ATOM 16566 C CA . ILE I 6 249 ? 723.462 569.725 354.690 1.00 74.64 249 ILE I CA 1
ATOM 16567 C C . ILE I 6 249 ? 722.845 569.951 356.062 1.00 76.75 249 ILE I C 1
ATOM 16568 O O . ILE I 6 249 ? 723.164 569.242 357.022 1.00 77.95 249 ILE I O 1
ATOM 16573 N N . GLU I 6 250 ? 721.965 570.944 356.152 1.00 77.17 250 GLU I N 1
ATOM 16574 C CA . GLU I 6 250 ? 721.181 571.207 357.353 1.00 75.09 250 GLU I CA 1
ATOM 16575 C C . GLU I 6 250 ? 719.830 570.518 357.191 1.00 72.38 250 GLU I C 1
ATOM 16576 O O . GLU I 6 250 ? 719.005 570.944 356.376 1.00 72.21 250 GLU I O 1
ATOM 16582 N N . ILE I 6 251 ? 719.606 569.454 357.963 1.00 71.53 251 ILE I N 1
ATOM 16583 C CA . ILE I 6 251 ? 718.402 568.648 357.780 1.00 71.31 251 ILE I CA 1
ATOM 16584 C C . ILE I 6 251 ? 717.167 569.434 358.203 1.00 72.58 251 ILE I C 1
ATOM 16585 O O . ILE I 6 251 ? 716.167 569.485 357.477 1.00 72.82 251 ILE I O 1
ATOM 16590 N N . GLY I 6 252 ? 717.213 570.057 359.377 1.00 72.28 252 GLY I N 1
ATOM 16591 C CA . GLY I 6 252 ? 716.125 570.890 359.829 1.00 70.07 252 GLY I CA 1
ATOM 16592 C C . GLY I 6 252 ? 714.954 570.090 360.378 1.00 67.38 252 GLY I C 1
ATOM 16593 O O . GLY I 6 252 ? 715.101 568.916 360.742 1.00 68.81 252 GLY I O 1
ATOM 16594 N N . PRO I 6 253 ? 713.759 570.697 360.432 1.00 64.06 253 PRO I N 1
ATOM 16595 C CA . PRO I 6 253 ? 712.635 570.038 361.123 1.00 64.04 253 PRO I CA 1
ATOM 16596 C C . PRO I 6 253 ? 712.231 568.712 360.516 1.00 62.28 253 PRO I C 1
ATOM 16597 O O . PRO I 6 253 ? 711.619 567.889 361.214 1.00 62.86 253 PRO I O 1
ATOM 16601 N N . SER I 6 254 ? 712.608 568.458 359.257 1.00 60.76 254 SER I N 1
ATOM 16602 C CA . SER I 6 254 ? 712.345 567.170 358.626 1.00 59.66 254 SER I CA 1
ATOM 16603 C C . SER I 6 254 ? 712.866 566.006 359.458 1.00 59.72 254 SER I C 1
ATOM 16604 O O . SER I 6 254 ? 712.318 564.899 359.375 1.00 60.49 254 SER I O 1
ATOM 16607 N N . ARG I 6 255 ? 713.889 566.252 360.290 1.00 59.46 255 ARG I N 1
ATOM 16608 C CA . ARG I 6 255 ? 714.438 565.221 361.167 1.00 60.53 255 ARG I CA 1
ATOM 16609 C C . ARG I 6 255 ? 713.354 564.518 361.972 1.00 62.50 255 ARG I C 1
ATOM 16610 O O . ARG I 6 255 ? 713.413 563.297 362.156 1.00 64.59 255 ARG I O 1
ATOM 16618 N N . PHE I 6 256 ? 712.350 565.262 362.450 1.00 61.29 256 PHE I N 1
ATOM 16619 C CA . PHE I 6 256 ? 711.266 564.662 363.223 1.00 57.03 256 PHE I CA 1
ATOM 16620 C C . PHE I 6 256 ? 709.981 564.481 362.427 1.00 56.86 256 PHE I C 1
ATOM 16621 O O . PHE I 6 256 ? 709.016 563.937 362.972 1.00 58.74 256 PHE I O 1
ATOM 16629 N N . ARG I 6 257 ? 709.938 564.901 361.159 1.00 56.94 257 ARG I N 1
ATOM 16630 C CA . ARG I 6 257 ? 708.703 564.778 360.391 1.00 55.51 257 ARG I CA 1
ATOM 16631 C C . ARG I 6 257 ? 708.630 563.469 359.619 1.00 56.00 257 ARG I C 1
ATOM 16632 O O . ARG I 6 257 ? 707.549 562.886 359.496 1.00 57.68 257 ARG I O 1
ATOM 16640 N N . ALA I 6 258 ? 709.756 562.999 359.089 1.00 55.74 258 ALA I N 1
ATOM 16641 C CA . ALA I 6 258 ? 709.746 561.754 358.324 1.00 55.13 258 ALA I CA 1
ATOM 16642 C C . ALA I 6 258 ? 709.335 560.545 359.154 1.00 58.04 258 ALA I C 1
ATOM 16643 O O . ALA I 6 258 ? 708.407 559.831 358.738 1.00 60.53 258 ALA I O 1
ATOM 16645 N N . PRO I 6 259 ? 709.951 560.246 360.305 1.00 56.76 259 PRO I N 1
ATOM 16646 C CA . PRO I 6 259 ? 709.521 559.056 361.056 1.00 55.73 259 PRO I CA 1
ATOM 16647 C C . PRO I 6 259 ? 708.128 559.172 361.642 1.00 56.02 259 PRO I C 1
ATOM 16648 O O . PRO I 6 259 ? 707.528 558.139 361.964 1.00 57.17 259 PRO I O 1
ATOM 16652 N N . GLU I 6 260 ? 707.587 560.384 361.783 1.00 55.74 260 GLU I N 1
ATOM 16653 C CA . GLU I 6 260 ? 706.240 560.542 362.319 1.00 55.48 260 GLU I CA 1
ATOM 16654 C C . GLU I 6 260 ? 705.200 559.827 361.471 1.00 57.50 260 GLU I C 1
ATOM 16655 O O . GLU I 6 260 ? 704.140 559.463 361.989 1.00 60.49 260 GLU I O 1
ATOM 16661 N N . LEU I 6 261 ? 705.476 559.612 360.185 1.00 57.01 261 LEU I N 1
ATOM 16662 C CA . LEU I 6 261 ? 704.528 558.905 359.339 1.00 58.23 261 LEU I CA 1
ATOM 16663 C C . LEU I 6 261 ? 704.390 557.439 359.724 1.00 57.29 261 LEU I C 1
ATOM 16664 O O . LEU I 6 261 ? 703.387 556.815 359.363 1.00 61.88 261 LEU I O 1
ATOM 16669 N N . LEU I 6 262 ? 705.364 556.869 360.440 1.00 55.00 262 LEU I N 1
ATOM 16670 C CA . LEU I 6 262 ? 705.206 555.494 360.908 1.00 56.03 262 LEU I CA 1
ATOM 16671 C C . LEU I 6 262 ? 704.030 555.379 361.866 1.00 55.31 262 LEU I C 1
ATOM 16672 O O . LEU I 6 262 ? 703.259 554.414 361.803 1.00 56.22 262 LEU I O 1
ATOM 16677 N N . PHE I 6 263 ? 703.874 556.353 362.759 1.00 54.59 263 PHE I N 1
ATOM 16678 C CA . PHE I 6 263 ? 702.781 556.345 363.720 1.00 55.76 263 PHE I CA 1
ATOM 16679 C C . PHE I 6 263 ? 701.506 556.962 363.166 1.00 58.75 263 PHE I C 1
ATOM 16680 O O . PHE I 6 263 ? 700.410 556.551 363.562 1.00 60.11 263 PHE I O 1
ATOM 16688 N N . ARG I 6 264 ? 701.624 557.936 362.265 1.00 58.87 264 ARG I N 1
ATOM 16689 C CA . ARG I 6 264 ? 700.481 558.659 361.708 1.00 59.11 264 ARG I CA 1
ATOM 16690 C C . ARG I 6 264 ? 700.654 558.784 360.196 1.00 58.98 264 ARG I C 1
ATOM 16691 O O . ARG I 6 264 ? 700.869 559.881 359.667 1.00 61.18 264 ARG I O 1
ATOM 16699 N N . PRO I 6 265 ? 700.556 557.669 359.463 1.00 58.43 265 PRO I N 1
ATOM 16700 C CA . PRO I 6 265 ? 700.767 557.730 358.007 1.00 63.10 265 PRO I CA 1
ATOM 16701 C C . PRO I 6 265 ? 699.762 558.601 357.274 1.00 65.34 265 PRO I C 1
ATOM 16702 O O . PRO I 6 265 ? 700.102 559.161 356.222 1.00 68.30 265 PRO I O 1
ATOM 16706 N N . ASP I 6 266 ? 698.556 558.777 357.817 1.00 64.08 266 ASP I N 1
ATOM 16707 C CA . ASP I 6 266 ? 697.505 559.509 357.119 1.00 64.48 266 ASP I CA 1
ATOM 16708 C C . ASP I 6 266 ? 697.863 560.965 356.857 1.00 64.13 266 ASP I C 1
ATOM 16709 O O . ASP I 6 266 ? 697.173 561.613 356.064 1.00 64.09 266 ASP I O 1
ATOM 16714 N N . LEU I 6 267 ? 698.900 561.496 357.510 1.00 63.80 267 LEU I N 1
ATOM 16715 C CA . LEU I 6 267 ? 699.379 562.834 357.185 1.00 64.10 267 LEU I CA 1
ATOM 16716 C C . LEU I 6 267 ? 699.730 562.952 355.707 1.00 64.65 267 LEU I C 1
ATOM 16717 O O . LEU I 6 267 ? 699.464 563.988 355.085 1.00 66.67 267 LEU I O 1
ATOM 16722 N N . ILE I 6 268 ? 700.320 561.904 355.126 1.00 62.80 268 ILE I N 1
ATOM 16723 C CA . ILE I 6 268 ? 700.714 561.927 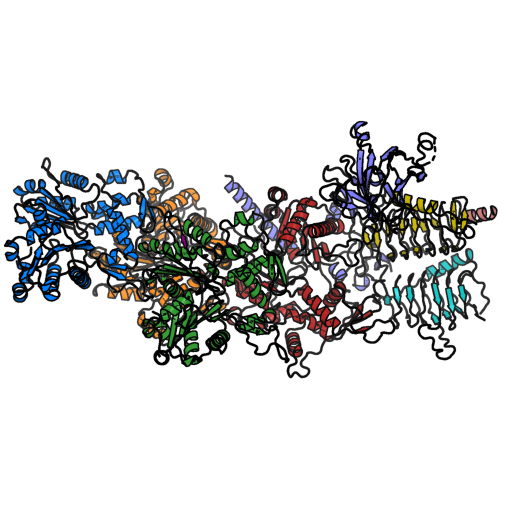353.719 1.00 64.29 268 ILE I CA 1
ATOM 16724 C C . ILE I 6 268 ? 699.647 561.269 352.847 1.00 66.38 268 ILE I C 1
ATOM 16725 O O . ILE I 6 268 ? 699.888 560.987 351.669 1.00 67.57 268 ILE I O 1
ATOM 16730 N N . GLY I 6 269 ? 698.459 561.032 353.403 1.00 66.65 269 GLY I N 1
ATOM 16731 C CA . GLY I 6 269 ? 697.392 560.402 352.658 1.00 66.69 269 GLY I CA 1
ATOM 16732 C C . GLY I 6 269 ? 697.478 558.896 352.553 1.00 67.31 269 GLY I C 1
ATOM 16733 O O . GLY I 6 269 ? 696.634 558.293 351.880 1.00 67.01 269 GLY I O 1
ATOM 16734 N N . GLU I 6 270 ? 698.463 558.267 353.188 1.00 67.86 270 GLU I N 1
ATOM 16735 C CA . GLU I 6 270 ? 698.572 556.816 353.139 1.00 68.52 270 GLU I CA 1
ATOM 16736 C C . GLU I 6 270 ? 697.465 556.180 353.968 1.00 72.69 270 GLU I C 1
ATOM 16737 O O . GLU I 6 270 ? 697.241 556.558 355.121 1.00 72.86 270 GLU I O 1
ATOM 16743 N N . GLU I 6 271 ? 696.773 555.210 353.375 1.00 75.49 271 GLU I N 1
ATOM 16744 C CA . GLU I 6 271 ? 695.720 554.464 354.062 1.00 73.43 271 GLU I CA 1
ATOM 16745 C C . GLU I 6 271 ? 696.386 553.295 354.775 1.00 73.48 271 GLU I C 1
ATOM 16746 O O . GLU I 6 271 ? 696.432 552.174 354.269 1.00 72.82 271 GLU I O 1
ATOM 16752 N N . SER I 6 272 ? 696.914 553.567 355.968 1.00 70.93 272 SER I N 1
ATOM 16753 C CA . SER I 6 272 ? 697.592 552.554 356.762 1.00 68.42 272 SER I CA 1
ATOM 16754 C C . SER I 6 272 ? 697.277 552.784 358.230 1.00 66.59 272 SER I C 1
ATOM 16755 O O . SER I 6 272 ? 696.911 553.886 358.645 1.00 68.25 272 SER I O 1
ATOM 16758 N N . GLU I 6 273 ? 697.425 551.717 359.011 1.00 61.32 273 GLU I N 1
ATOM 16759 C CA . GLU I 6 273 ? 696.977 551.743 360.397 1.00 61.32 273 GLU I CA 1
ATOM 16760 C C . GLU I 6 273 ? 697.914 552.563 361.277 1.00 61.36 273 GLU I C 1
ATOM 16761 O O . GLU I 6 273 ? 697.461 553.378 362.088 1.00 62.92 273 GLU I O 1
ATOM 16767 N N . GLY I 6 274 ? 699.214 552.370 361.124 1.00 59.76 274 GLY I N 1
ATOM 16768 C CA . GLY I 6 274 ? 700.211 552.937 362.012 1.00 59.40 274 GLY I CA 1
ATOM 16769 C C . GLY I 6 274 ? 700.736 551.902 362.989 1.00 58.05 274 GLY I C 1
ATOM 16770 O O . GLY I 6 274 ? 700.026 550.979 363.401 1.00 60.12 274 GLY I O 1
ATOM 16771 N N . ILE I 6 275 ? 702.003 552.063 363.379 1.00 54.51 275 ILE I N 1
ATOM 16772 C CA . ILE I 6 275 ? 702.700 551.011 364.121 1.00 52.49 275 ILE I CA 1
ATOM 16773 C C . ILE I 6 275 ? 702.038 550.773 365.477 1.00 56.52 275 ILE I C 1
ATOM 16774 O O . ILE I 6 275 ? 701.803 549.626 365.883 1.00 58.81 275 ILE I O 1
ATOM 16779 N N . HIS I 6 276 ? 701.706 551.849 366.189 1.00 56.71 276 HIS I N 1
ATOM 16780 C CA . HIS I 6 276 ? 701.012 551.685 367.460 1.00 55.11 276 HIS I CA 1
ATOM 16781 C C . HIS I 6 276 ? 699.629 551.085 367.245 1.00 56.32 276 HIS I C 1
ATOM 16782 O O . HIS I 6 276 ? 699.174 550.260 368.045 1.00 57.39 276 HIS I O 1
ATOM 16789 N N . GLU I 6 277 ? 698.961 551.464 366.154 1.00 56.46 277 GLU I N 1
ATOM 16790 C CA . GLU I 6 277 ? 697.627 550.942 365.891 1.00 55.86 277 GLU I CA 1
ATOM 16791 C C . GLU I 6 277 ? 697.664 549.448 365.601 1.00 55.73 277 GLU I C 1
ATOM 16792 O O . GLU I 6 277 ? 696.845 548.695 366.135 1.00 58.04 277 GLU I O 1
ATOM 16798 N N . VAL I 6 278 ? 698.606 548.993 364.769 1.00 54.87 278 VAL I N 1
ATOM 16799 C CA . VAL I 6 278 ? 698.674 547.563 364.482 1.00 56.04 278 VAL I CA 1
ATOM 16800 C C . VAL I 6 278 ? 699.085 546.788 365.725 1.00 54.72 278 VAL I C 1
ATOM 16801 O O . VAL I 6 278 ? 698.569 545.694 365.976 1.00 56.43 278 VAL I O 1
ATOM 16805 N N . LEU I 6 279 ? 699.995 547.337 366.535 1.00 52.71 279 LEU I N 1
ATOM 16806 C CA . LEU I 6 279 ? 700.367 546.653 367.772 1.00 51.42 279 LEU I CA 1
ATOM 16807 C C . LEU I 6 279 ? 699.160 546.490 368.691 1.00 53.91 279 LEU I C 1
ATOM 16808 O O . LEU I 6 279 ? 698.859 545.383 369.161 1.00 54.27 279 LEU I O 1
ATOM 16813 N N . VAL I 6 280 ? 698.436 547.584 368.933 1.00 55.79 280 VAL I N 1
ATOM 16814 C CA . VAL I 6 280 ? 697.315 547.537 369.862 1.00 52.52 280 VAL I CA 1
ATOM 16815 C C . VAL I 6 280 ? 696.204 546.650 369.321 1.00 53.81 280 VAL I C 1
ATOM 16816 O O . VAL I 6 280 ? 695.564 545.919 370.079 1.00 54.50 280 VAL I O 1
ATOM 16820 N N . PHE I 6 281 ? 695.947 546.695 368.013 1.00 53.64 281 PHE I N 1
ATOM 16821 C CA . PHE I 6 281 ? 694.861 545.892 367.465 1.00 52.79 281 PHE I CA 1
ATOM 16822 C C . PHE I 6 281 ? 695.240 544.418 367.421 1.00 52.95 281 PHE I C 1
ATOM 16823 O O . PHE I 6 281 ? 694.373 543.549 367.568 1.00 55.78 281 PHE I O 1
ATOM 16831 N N . ALA I 6 282 ? 696.524 544.110 367.234 1.00 51.00 282 ALA I N 1
ATOM 16832 C CA . ALA I 6 282 ? 696.963 542.728 367.357 1.00 50.26 282 ALA I CA 1
ATOM 16833 C C . ALA I 6 282 ? 696.764 542.224 368.777 1.00 49.51 282 ALA I C 1
ATOM 16834 O O . ALA I 6 282 ? 696.372 541.071 368.985 1.00 50.35 282 ALA I O 1
ATOM 16836 N N . ILE I 6 283 ? 697.036 543.071 369.772 1.00 49.46 283 ILE I N 1
ATOM 16837 C CA . ILE I 6 283 ? 696.795 542.661 371.153 1.00 47.56 283 ILE I CA 1
ATOM 16838 C C . ILE I 6 283 ? 695.301 542.481 371.406 1.00 50.28 283 ILE I C 1
ATOM 16839 O O . ILE I 6 283 ? 694.877 541.491 372.013 1.00 51.73 283 ILE I O 1
ATOM 16844 N N . GLN I 6 284 ? 694.479 543.427 370.947 1.00 52.73 284 GLN I N 1
ATOM 16845 C CA . GLN I 6 284 ? 693.058 543.410 371.285 1.00 51.12 284 GLN I CA 1
ATOM 16846 C C . GLN I 6 284 ? 692.303 542.305 370.560 1.00 50.72 284 GLN I C 1
ATOM 16847 O O . GLN I 6 284 ? 691.337 541.763 371.106 1.00 52.80 284 GLN I O 1
ATOM 16853 N N . LYS I 6 285 ? 692.709 541.962 369.337 1.00 50.05 285 LYS I N 1
ATOM 16854 C CA . LYS I 6 285 ? 692.036 540.888 368.617 1.00 49.91 285 LYS I CA 1
ATOM 16855 C C . LYS I 6 285 ? 692.193 539.542 369.309 1.00 51.39 285 LYS I C 1
ATOM 16856 O O . LYS I 6 285 ? 691.355 538.657 369.108 1.00 53.65 285 LYS I O 1
ATOM 16862 N N . SER I 6 286 ? 693.239 539.365 370.112 1.00 49.68 286 SER I N 1
ATOM 16863 C CA . SER I 6 286 ? 693.435 538.118 370.830 1.00 51.76 286 SER I CA 1
ATOM 16864 C C . SER I 6 286 ? 692.345 537.933 371.882 1.00 56.97 286 SER I C 1
ATOM 16865 O O . SER I 6 286 ? 691.543 538.830 372.155 1.00 58.30 286 SER I O 1
ATOM 16868 N N . ASP I 6 287 ? 692.322 536.746 372.479 1.00 59.13 287 ASP I N 1
ATOM 16869 C CA . ASP I 6 287 ? 691.348 536.460 373.519 1.00 56.57 287 ASP I CA 1
ATOM 16870 C C . ASP I 6 287 ? 691.591 537.355 374.728 1.00 57.17 287 ASP I C 1
ATOM 16871 O O . ASP I 6 287 ? 692.715 537.782 374.996 1.00 58.90 287 ASP I O 1
ATOM 16876 N N . MET I 6 288 ? 690.510 537.643 375.455 1.00 54.43 288 MET I N 1
ATOM 16877 C CA . MET I 6 288 ? 690.553 538.687 376.474 1.00 54.13 288 MET I CA 1
ATOM 16878 C C . MET I 6 288 ? 691.503 538.334 377.611 1.00 53.90 288 MET I C 1
ATOM 16879 O O . MET I 6 288 ? 692.304 539.175 378.036 1.00 56.65 288 MET I O 1
ATOM 16884 N N . ASP I 6 289 ? 691.444 537.093 378.102 1.00 53.44 289 ASP I N 1
ATOM 16885 C CA . ASP I 6 289 ? 692.246 536.716 379.263 1.00 56.33 289 ASP I CA 1
ATOM 16886 C C . ASP I 6 289 ? 693.736 536.867 378.995 1.00 57.43 289 ASP I C 1
ATOM 16887 O O . ASP I 6 289 ? 694.504 537.171 379.915 1.00 56.92 289 ASP I O 1
ATOM 16892 N N . LEU I 6 290 ? 694.163 536.670 377.748 1.00 57.85 290 LEU I N 1
ATOM 16893 C CA . LEU I 6 290 ? 695.570 536.810 377.403 1.00 53.80 290 LEU I CA 1
ATOM 16894 C C . LEU I 6 290 ? 696.023 538.261 377.340 1.00 53.23 290 LEU I C 1
ATOM 16895 O O . LEU I 6 290 ? 697.218 538.520 377.533 1.00 54.48 290 LEU I O 1
ATOM 16900 N N . ARG I 6 291 ? 695.095 539.202 377.119 1.00 53.19 291 ARG I N 1
ATOM 16901 C CA . ARG I 6 291 ? 695.467 540.546 376.679 1.00 49.50 291 ARG I CA 1
ATOM 16902 C C . ARG I 6 291 ? 696.413 541.224 377.660 1.00 49.16 291 ARG I C 1
ATOM 16903 O O . ARG I 6 291 ? 697.431 541.795 377.250 1.00 52.04 291 ARG I O 1
ATOM 16911 N N . ARG I 6 292 ? 696.113 541.138 378.958 1.00 48.26 292 ARG I N 1
ATOM 16912 C CA . ARG I 6 292 ? 696.975 541.750 379.963 1.00 50.88 292 ARG I CA 1
ATOM 16913 C C . ARG I 6 292 ? 698.398 541.222 379.856 1.00 52.23 292 ARG I C 1
ATOM 16914 O O . ARG I 6 292 ? 699.357 542.002 379.793 1.00 53.19 292 ARG I O 1
ATOM 16922 N N . THR I 6 293 ? 698.552 539.898 379.776 1.00 51.51 293 THR I N 1
ATOM 16923 C CA . THR I 6 293 ? 699.887 539.333 379.624 1.00 48.97 293 THR I CA 1
ATOM 16924 C C . THR I 6 293 ? 700.518 539.786 378.318 1.00 48.54 293 THR I C 1
ATOM 16925 O O . THR I 6 293 ? 701.723 540.056 378.265 1.00 49.91 293 THR I O 1
ATOM 16929 N N . LEU I 6 294 ? 699.716 539.907 377.258 1.00 48.25 294 LEU I N 1
ATOM 16930 C CA . LEU I 6 294 ? 700.261 540.374 375.991 1.00 46.14 294 LEU I CA 1
ATOM 16931 C C . LEU I 6 294 ? 700.742 541.813 376.108 1.00 48.33 294 LEU I C 1
ATOM 16932 O O . LEU I 6 294 ? 701.670 542.222 375.403 1.00 52.32 294 LEU I O 1
ATOM 16937 N N . PHE I 6 295 ? 700.130 542.596 377.000 1.00 48.04 295 PHE I N 1
ATOM 16938 C CA . PHE I 6 295 ? 700.642 543.938 377.252 1.00 46.74 295 PHE I CA 1
ATOM 16939 C C . PHE I 6 295 ? 701.899 543.885 378.106 1.00 47.95 295 PHE I C 1
ATOM 16940 O O . PHE I 6 295 ? 702.779 544.743 377.983 1.00 47.70 295 PHE I O 1
ATOM 16948 N N . SER I 6 296 ? 702.006 542.880 378.977 1.00 50.38 296 SER I N 1
ATOM 16949 C CA . SER I 6 296 ? 703.163 542.773 379.854 1.00 50.35 296 SER I CA 1
ATOM 16950 C C . SER I 6 296 ? 704.386 542.197 379.155 1.00 50.77 296 SER I C 1
ATOM 16951 O O . SER I 6 296 ? 705.465 542.189 379.755 1.00 52.52 296 SER I O 1
ATOM 16954 N N . ASN I 6 297 ? 704.249 541.704 377.921 1.00 48.52 297 ASN I N 1
ATOM 16955 C CA . ASN I 6 297 ? 705.374 541.159 377.156 1.00 48.40 297 ASN I CA 1
ATOM 16956 C C . ASN I 6 297 ? 705.233 541.648 375.717 1.00 47.68 297 ASN I C 1
ATOM 16957 O O . ASN I 6 297 ? 704.596 540.992 374.890 1.00 49.71 297 ASN I O 1
ATOM 16962 N N . ILE I 6 298 ? 705.832 542.800 375.431 1.00 46.77 298 ILE I N 1
ATOM 16963 C CA . ILE I 6 298 ? 705.933 543.343 374.081 1.00 45.12 298 ILE I CA 1
ATOM 16964 C C . ILE I 6 298 ? 707.410 543.371 373.726 1.00 45.81 298 ILE I C 1
ATOM 16965 O O . ILE I 6 298 ? 708.214 543.967 374.453 1.00 47.65 298 ILE I O 1
ATOM 16970 N N . VAL I 6 299 ? 707.763 542.730 372.616 1.00 43.50 299 VAL I N 1
ATOM 16971 C CA . VAL I 6 299 ? 709.147 542.596 372.175 1.00 43.23 299 VAL I CA 1
ATOM 16972 C C . VAL I 6 299 ? 709.294 543.353 370.866 1.00 46.15 299 VAL I C 1
ATOM 16973 O O . VAL I 6 299 ? 708.578 543.074 369.897 1.00 48.58 299 VAL I O 1
ATOM 16977 N N . LEU I 6 300 ? 710.216 544.307 370.835 1.00 46.67 300 LEU I N 1
ATOM 16978 C CA . LEU I 6 300 ? 710.514 545.034 369.613 1.00 47.21 300 LEU I CA 1
ATOM 16979 C C . LEU I 6 300 ? 711.516 544.255 368.772 1.00 50.19 300 LEU I C 1
ATOM 16980 O O . LEU I 6 300 ? 712.313 543.464 369.279 1.00 52.64 300 LEU I O 1
ATOM 16985 N N . SER I 6 301 ? 711.460 544.488 367.466 1.00 50.87 301 SER I N 1
ATOM 16986 C CA . SER I 6 301 ? 712.362 543.836 366.530 1.00 49.92 301 SER I CA 1
ATOM 16987 C C . SER I 6 301 ? 712.384 544.644 365.246 1.00 50.29 301 SER I C 1
ATOM 16988 O O . SER I 6 301 ? 711.479 545.443 364.999 1.00 53.93 301 SER I O 1
ATOM 16991 N N . GLY I 6 302 ? 713.417 544.439 364.445 1.00 48.95 302 GLY I N 1
ATOM 16992 C CA . GLY I 6 302 ? 713.569 545.132 363.184 1.00 51.48 302 GLY I CA 1
ATOM 16993 C C . GLY I 6 302 ? 714.290 546.457 363.350 1.00 51.17 302 GLY I C 1
ATOM 16994 O O . GLY I 6 302 ? 714.361 547.037 364.431 1.00 50.92 302 GLY I O 1
ATOM 16995 N N . GLY I 6 303 ? 714.826 546.928 362.226 1.00 50.17 303 GLY I N 1
ATOM 16996 C CA . GLY I 6 303 ? 715.626 548.138 362.256 1.00 50.53 303 GLY I CA 1
ATOM 16997 C C . GLY I 6 303 ? 714.822 549.383 362.573 1.00 50.97 303 GLY I C 1
ATOM 16998 O O . GLY I 6 303 ? 715.309 550.285 363.257 1.00 52.35 303 GLY I O 1
ATOM 16999 N N . SER I 6 304 ? 713.582 549.452 362.084 1.00 49.58 304 SER I N 1
ATOM 17000 C CA . SER I 6 304 ? 712.794 550.671 362.244 1.00 50.89 304 SER I CA 1
ATOM 17001 C C . SER I 6 304 ? 712.490 550.956 363.709 1.00 50.92 304 SER I C 1
ATOM 17002 O O . SER I 6 304 ? 712.211 552.101 364.080 1.00 53.90 304 SER I O 1
ATOM 17005 N N . THR I 6 305 ? 712.536 549.930 364.560 1.00 49.77 305 THR I N 1
ATOM 17006 C CA . THR I 6 305 ? 712.364 550.146 365.991 1.00 50.31 305 THR I CA 1
ATOM 17007 C C . THR I 6 305 ? 713.573 550.820 366.632 1.00 48.80 305 THR I C 1
ATOM 17008 O O . THR I 6 305 ? 713.497 551.202 367.804 1.00 48.83 305 THR I O 1
ATOM 17012 N N . LEU I 6 306 ? 714.683 550.970 365.906 1.00 47.50 306 LEU I N 1
ATOM 17013 C CA . LEU I 6 306 ? 715.871 551.625 366.440 1.00 47.97 306 LEU I CA 1
ATOM 17014 C C . LEU I 6 306 ? 715.812 553.144 366.353 1.00 48.84 306 LEU I C 1
ATOM 17015 O O . LEU I 6 306 ? 716.810 553.797 366.676 1.00 51.54 306 LEU I O 1
ATOM 17020 N N . PHE I 6 307 ? 714.692 553.719 365.921 1.00 47.92 307 PHE I N 1
ATOM 17021 C CA . PHE I 6 307 ? 714.592 555.169 365.824 1.00 49.24 307 PHE I CA 1
ATOM 17022 C C . PHE I 6 307 ? 714.781 555.801 367.197 1.00 51.04 307 PHE I C 1
ATOM 17023 O O . PHE I 6 307 ? 714.356 555.259 368.219 1.00 54.77 307 PHE I O 1
ATOM 17031 N N . LYS I 6 308 ? 715.440 556.954 367.218 1.00 48.77 308 LYS I N 1
ATOM 17032 C CA . LYS I 6 308 ? 715.699 557.641 368.473 1.00 48.56 308 LYS I CA 1
ATOM 17033 C C . LYS I 6 308 ? 714.390 558.105 369.094 1.00 52.13 308 LYS I C 1
ATOM 17034 O O . LYS I 6 308 ? 7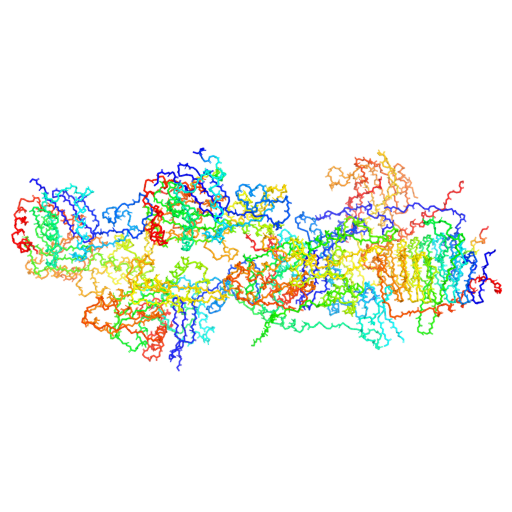13.597 558.806 368.460 1.00 55.82 308 LYS I O 1
ATOM 17040 N N . GLY I 6 309 ? 714.167 557.709 370.343 1.00 52.87 309 GLY I N 1
ATOM 17041 C CA . GLY I 6 309 ? 712.941 558.052 371.034 1.00 52.76 309 GLY I CA 1
ATOM 17042 C C . GLY I 6 309 ? 711.738 557.250 370.579 1.00 51.01 309 GLY I C 1
ATOM 17043 O O . GLY I 6 309 ? 710.602 557.591 370.918 1.00 53.64 309 GLY I O 1
ATOM 17044 N N . PHE I 6 310 ? 711.967 556.185 369.806 1.00 48.21 310 PHE I N 1
ATOM 17045 C CA . PHE I 6 310 ? 710.859 555.357 369.345 1.00 47.64 310 PHE I CA 1
ATOM 17046 C C . PHE I 6 310 ? 710.165 554.669 370.511 1.00 51.21 310 PHE I C 1
ATOM 17047 O O . PHE I 6 310 ? 708.932 554.574 370.542 1.00 55.23 310 PHE I O 1
ATOM 17055 N N . GLY I 6 311 ? 710.942 554.175 371.475 1.00 51.12 311 GLY I N 1
ATOM 17056 C CA . GLY I 6 311 ? 710.349 553.466 372.596 1.00 52.11 311 GLY I CA 1
ATOM 17057 C C . GLY I 6 311 ? 709.420 554.338 373.417 1.00 55.73 311 GLY I C 1
ATOM 17058 O O . GLY I 6 311 ? 708.331 553.909 373.799 1.00 57.63 311 GLY I O 1
ATOM 17059 N N . ASP I 6 312 ? 709.832 555.578 373.690 1.00 55.04 312 ASP I N 1
ATOM 17060 C CA . ASP I 6 312 ? 709.010 556.468 374.503 1.00 53.63 312 ASP I CA 1
ATOM 17061 C C . ASP I 6 312 ? 707.697 556.797 373.804 1.00 55.75 312 ASP I C 1
ATOM 17062 O O . ASP I 6 312 ? 706.626 556.760 374.419 1.00 59.41 312 ASP I O 1
ATOM 17067 N N . ARG I 6 313 ? 707.760 557.125 372.512 1.00 54.11 313 ARG I N 1
ATOM 17068 C CA . ARG I 6 313 ? 706.538 557.450 371.785 1.00 53.93 313 ARG I CA 1
ATOM 17069 C C . ARG I 6 313 ? 705.623 556.239 371.675 1.00 53.33 313 ARG I C 1
ATOM 17070 O O . ARG I 6 313 ? 704.400 556.365 371.815 1.00 56.22 313 ARG I O 1
ATOM 17078 N N . LEU I 6 314 ? 706.189 555.059 371.417 1.00 51.15 314 LEU I N 1
ATOM 17079 C CA . LEU I 6 314 ? 705.362 553.860 371.350 1.00 51.87 314 LEU I CA 1
ATOM 17080 C C . LEU I 6 314 ? 704.714 553.572 372.696 1.00 54.60 314 LEU I C 1
ATOM 17081 O O . LEU I 6 314 ? 703.546 553.173 372.757 1.00 56.53 314 LEU I O 1
ATOM 17086 N N . LEU I 6 315 ? 705.457 553.768 373.786 1.00 53.51 315 LEU I N 1
ATOM 17087 C CA . LEU I 6 315 ? 704.885 553.573 375.112 1.00 49.89 315 LEU I CA 1
ATOM 17088 C C . LEU I 6 315 ? 703.744 554.546 375.358 1.00 50.08 315 LEU I C 1
ATOM 17089 O O . LEU I 6 315 ? 702.703 554.165 375.899 1.00 53.15 315 LEU I O 1
ATOM 17094 N N . SER I 6 316 ? 703.918 555.806 374.956 1.00 49.50 316 SER I N 1
ATOM 17095 C CA . SER I 6 316 ? 702.860 556.794 375.140 1.00 52.32 316 SER I CA 1
ATOM 17096 C C . SER I 6 316 ? 701.611 556.415 374.354 1.00 54.76 316 SER I C 1
ATOM 17097 O O . SER I 6 316 ? 700.489 556.474 374.876 1.00 55.50 316 SER I O 1
ATOM 17100 N N . GLU I 6 317 ? 701.788 556.017 373.092 1.00 51.86 317 GLU I N 1
ATOM 17101 C CA . GLU I 6 317 ? 700.640 555.660 372.264 1.00 50.41 317 GLU I CA 1
ATOM 17102 C C . GLU I 6 317 ? 699.924 554.433 372.813 1.00 51.80 317 GLU I C 1
ATOM 17103 O O . GLU I 6 317 ? 698.689 554.409 372.896 1.00 55.92 317 GLU I O 1
ATOM 17109 N N . VAL I 6 318 ? 700.680 553.408 373.207 1.00 50.12 318 VAL I N 1
ATOM 17110 C CA . VAL I 6 318 ? 700.061 552.206 373.751 1.00 49.46 318 VAL I CA 1
ATOM 17111 C C . VAL I 6 318 ? 699.363 552.519 375.067 1.00 51.11 318 VAL I C 1
ATOM 17112 O O . VAL I 6 318 ? 698.309 551.951 375.374 1.00 51.22 318 VAL I O 1
ATOM 17116 N N . LYS I 6 319 ? 699.932 553.424 375.867 1.00 52.45 319 LYS I N 1
ATOM 17117 C CA . LYS I 6 319 ? 699.289 553.816 377.115 1.00 50.76 319 LYS I CA 1
ATOM 17118 C C . LYS I 6 319 ? 697.951 554.487 376.848 1.00 51.89 319 LYS I C 1
ATOM 17119 O O . LYS I 6 319 ? 696.942 554.157 377.481 1.00 54.12 319 LYS I O 1
ATOM 17125 N N . LYS I 6 320 ? 697.917 555.431 375.907 1.00 52.64 320 LYS I N 1
ATOM 17126 C CA . LYS I 6 320 ? 696.666 556.137 375.655 1.00 55.01 320 LYS I CA 1
ATOM 17127 C C . LYS I 6 320 ? 695.657 555.294 374.885 1.00 55.79 320 LYS I C 1
ATOM 17128 O O . LYS I 6 320 ? 694.477 555.657 374.853 1.00 55.63 320 LYS I O 1
ATOM 17134 N N . LEU I 6 321 ? 696.085 554.188 374.271 1.00 55.72 321 LEU I N 1
ATOM 17135 C CA . LEU I 6 321 ? 695.164 553.263 373.617 1.00 52.84 321 LEU I CA 1
ATOM 17136 C C . LEU I 6 321 ? 694.786 552.068 374.481 1.00 53.76 321 LEU I C 1
ATOM 17137 O O . LEU I 6 321 ? 693.673 551.553 374.347 1.00 56.22 321 LEU I O 1
ATOM 17142 N N . ALA I 6 322 ? 695.676 551.610 375.354 1.00 53.05 322 ALA I N 1
ATOM 17143 C CA . ALA I 6 322 ? 695.393 550.452 376.186 1.00 53.09 322 ALA I CA 1
ATOM 17144 C C . ALA I 6 322 ? 694.436 550.823 377.316 1.00 55.20 322 ALA I C 1
ATOM 17145 O O . ALA I 6 322 ? 694.238 552.004 377.608 1.00 55.69 322 ALA I O 1
ATOM 17147 N N . PRO I 6 323 ? 693.815 549.834 377.967 1.00 56.55 323 PRO I N 1
ATOM 17148 C CA . PRO I 6 323 ? 692.960 550.151 379.117 1.00 54.55 323 PRO I CA 1
ATOM 17149 C C . PRO I 6 323 ? 693.762 550.773 380.249 1.00 55.83 323 PRO I C 1
ATOM 17150 O O . PRO I 6 323 ? 694.950 550.499 380.424 1.00 54.09 323 PRO I O 1
ATOM 17154 N N . LYS I 6 324 ? 693.089 551.622 381.021 1.00 58.01 324 LYS I N 1
ATOM 17155 C CA . LYS I 6 324 ? 693.759 552.387 382.062 1.00 59.36 324 LYS I CA 1
ATOM 17156 C C . LYS I 6 324 ? 694.307 551.473 383.152 1.00 59.30 324 LYS I C 1
ATOM 17157 O O . LYS I 6 324 ? 693.730 550.430 383.471 1.00 59.26 324 LYS I O 1
ATOM 17163 N N . ASP I 6 325 ? 695.438 551.885 383.727 1.00 58.44 325 ASP I N 1
ATOM 17164 C CA . ASP I 6 325 ? 696.063 551.184 384.851 1.00 57.78 325 ASP I CA 1
ATOM 17165 C C . ASP I 6 325 ? 696.409 549.740 384.494 1.00 56.15 325 ASP I C 1
ATOM 17166 O O . ASP I 6 325 ? 696.230 548.825 385.299 1.00 55.00 325 ASP I O 1
ATOM 17171 N N . VAL I 6 326 ? 696.910 549.539 383.277 1.00 55.47 326 VAL I N 1
ATOM 17172 C CA . VAL I 6 326 ? 697.359 548.238 382.791 1.00 52.10 326 VAL I CA 1
ATOM 17173 C C . VAL I 6 326 ? 698.856 548.323 382.542 1.00 49.91 326 VAL I C 1
ATOM 17174 O O . VAL I 6 326 ? 699.328 549.255 381.882 1.00 51.12 326 VAL I O 1
ATOM 17178 N N . LYS I 6 327 ? 699.600 547.357 383.072 1.00 48.06 327 LYS I N 1
ATOM 17179 C CA . LYS I 6 327 ? 701.043 547.355 382.890 1.00 47.94 327 LYS I CA 1
ATOM 17180 C C . LYS I 6 327 ? 701.397 547.132 381.428 1.00 50.83 327 LYS I C 1
ATOM 17181 O O . LYS I 6 327 ? 700.792 546.303 380.744 1.00 53.38 327 LYS I O 1
ATOM 17187 N N . ILE I 6 328 ? 702.382 547.890 380.954 1.00 48.66 328 ILE I N 1
ATOM 17188 C CA . ILE I 6 328 ? 702.942 547.745 379.617 1.00 47.54 328 ILE I CA 1
ATOM 17189 C C . ILE I 6 328 ? 704.445 547.590 379.768 1.00 47.66 328 ILE I C 1
ATOM 17190 O O . ILE I 6 328 ? 705.068 548.299 380.565 1.00 48.36 328 ILE I O 1
ATOM 17195 N N . ARG I 6 329 ? 705.026 546.651 379.023 1.00 49.80 329 ARG I N 1
ATOM 17196 C CA . ARG I 6 329 ? 706.470 546.412 379.048 1.00 48.33 329 ARG I CA 1
ATOM 17197 C C . ARG I 6 329 ? 706.938 546.221 377.611 1.00 48.21 329 ARG I C 1
ATOM 17198 O O . ARG I 6 329 ? 706.802 545.132 377.048 1.00 50.42 329 ARG I O 1
ATOM 17206 N N . ILE I 6 330 ? 707.496 547.280 377.029 1.00 46.73 330 ILE I N 1
ATOM 17207 C CA . ILE I 6 330 ? 708.029 547.231 375.669 1.00 46.75 330 ILE I CA 1
ATOM 17208 C C . ILE I 6 330 ? 709.482 546.787 375.804 1.00 47.98 330 ILE I C 1
ATOM 17209 O O . ILE I 6 330 ? 710.400 547.599 375.897 1.00 50.74 330 ILE I O 1
ATOM 17214 N N . SER I 6 331 ? 709.691 545.475 375.818 1.00 46.77 331 SER I N 1
ATOM 17215 C CA . SER I 6 331 ? 711.031 544.909 375.948 1.00 45.94 331 SER I CA 1
ATOM 17216 C C . SER I 6 331 ? 711.798 545.165 374.660 1.00 47.43 331 SER I C 1
ATOM 17217 O O . SER I 6 331 ? 711.638 544.445 373.674 1.00 50.14 331 SER I O 1
ATOM 17220 N N . ALA I 6 332 ? 712.645 546.190 374.672 1.00 45.60 332 ALA I N 1
ATOM 17221 C CA . ALA I 6 332 ? 713.386 546.627 373.496 1.00 46.60 332 ALA I CA 1
ATOM 17222 C C . ALA I 6 332 ? 714.860 546.266 373.635 1.00 46.87 332 ALA I C 1
ATOM 17223 O O . ALA I 6 332 ? 715.655 547.108 374.068 1.00 48.75 332 ALA I O 1
ATOM 17225 N N . PRO I 6 333 ? 715.274 545.044 373.292 1.00 44.72 333 PRO I N 1
ATOM 17226 C CA . PRO I 6 333 ? 716.690 544.691 373.443 1.00 44.17 333 PRO I CA 1
ATOM 17227 C C . PRO I 6 333 ? 717.572 545.517 372.521 1.00 48.58 333 PRO I C 1
ATOM 17228 O O . PRO I 6 333 ? 717.156 545.949 371.445 1.00 49.94 333 PRO I O 1
ATOM 17232 N N . GLN I 6 334 ? 718.808 545.745 372.969 1.00 49.24 334 GLN I N 1
ATOM 17233 C CA . GLN I 6 334 ? 719.754 546.521 372.174 1.00 47.89 334 GLN I CA 1
ATOM 17234 C C . GLN I 6 334 ? 720.083 545.832 370.856 1.00 49.41 334 GLN I C 1
ATOM 17235 O O . GLN I 6 334 ? 720.411 546.503 369.872 1.00 52.34 334 GLN I O 1
ATOM 17241 N N . GLU I 6 335 ? 719.999 544.506 370.815 1.00 48.62 335 GLU I N 1
ATOM 17242 C CA . GLU I 6 335 ? 720.341 543.715 369.634 1.00 47.41 335 GLU I CA 1
ATOM 17243 C C . GLU I 6 335 ? 719.148 543.485 368.722 1.00 49.90 335 GLU I C 1
ATOM 17244 O O . GLU I 6 335 ? 719.143 542.528 367.945 1.00 52.30 335 GLU I O 1
ATOM 17250 N N . ARG I 6 336 ? 718.119 544.331 368.789 1.00 49.75 336 ARG I N 1
ATOM 17251 C CA . ARG I 6 336 ? 716.880 544.065 368.070 1.00 49.85 336 ARG I CA 1
ATOM 17252 C C . ARG I 6 336 ? 717.053 544.074 366.557 1.00 50.32 336 ARG I C 1
ATOM 17253 O O . ARG I 6 336 ? 716.210 543.507 365.855 1.00 50.91 336 ARG I O 1
ATOM 17261 N N . LEU I 6 337 ? 718.110 544.699 366.038 1.00 46.64 337 LEU I N 1
ATOM 17262 C CA . LEU I 6 337 ? 718.347 544.666 364.599 1.00 45.73 337 LEU I CA 1
ATOM 17263 C C . LEU I 6 337 ? 718.628 543.248 364.119 1.00 45.65 337 LEU I C 1
ATOM 17264 O O . LEU I 6 337 ? 718.120 542.831 363.072 1.00 46.97 337 LEU I O 1
ATOM 17269 N N . TYR I 6 338 ? 719.429 542.495 364.874 1.00 47.36 338 TYR I N 1
ATOM 17270 C CA . TYR I 6 338 ? 719.805 541.128 364.533 1.00 45.50 338 TYR I CA 1
ATOM 17271 C C . TYR I 6 338 ? 719.122 540.094 365.413 1.00 46.94 338 TYR I C 1
ATOM 17272 O O . TYR I 6 338 ? 719.614 538.966 365.517 1.00 49.30 338 TYR I O 1
ATOM 17281 N N . SER I 6 339 ? 718.010 540.447 366.060 1.00 45.61 339 SER I N 1
ATOM 17282 C CA . SER I 6 339 ? 717.316 539.478 366.900 1.00 43.87 339 SER I CA 1
ATOM 17283 C C . SER I 6 339 ? 716.776 538.324 366.071 1.00 45.52 339 SER I C 1
ATOM 17284 O O . SER I 6 339 ? 716.804 537.170 366.509 1.00 49.33 339 SER I O 1
ATOM 17287 N N . THR I 6 340 ? 716.276 538.616 364.869 1.00 44.39 340 THR I N 1
ATOM 17288 C CA . THR I 6 340 ? 715.675 537.572 364.046 1.00 45.72 340 THR I CA 1
ATOM 17289 C C . THR I 6 340 ? 716.700 536.514 363.664 1.00 47.16 340 THR I C 1
ATOM 17290 O O . THR I 6 340 ? 716.427 535.311 363.754 1.00 48.22 340 THR I O 1
ATOM 17294 N N . TRP I 6 341 ? 717.895 536.938 363.249 1.00 46.08 341 TRP I N 1
ATOM 17295 C CA . TRP I 6 341 ? 718.925 535.962 362.915 1.00 43.79 341 TRP I CA 1
ATOM 17296 C C . TRP I 6 341 ? 719.365 535.180 364.142 1.00 44.66 341 TRP I C 1
ATOM 17297 O O . TRP I 6 341 ? 719.640 533.981 364.045 1.00 48.14 341 TRP I O 1
ATOM 17308 N N . ILE I 6 342 ? 719.504 535.847 365.287 1.00 42.23 342 ILE I N 1
ATOM 17309 C CA . ILE I 6 342 ? 719.955 535.147 366.487 1.00 42.79 342 ILE I CA 1
ATOM 17310 C C . ILE I 6 342 ? 718.939 534.084 366.876 1.00 44.93 342 ILE I C 1
ATOM 17311 O O . ILE I 6 342 ? 719.297 532.969 367.277 1.00 47.52 342 ILE I O 1
ATOM 17316 N N . GLY I 6 343 ? 717.655 534.407 366.744 1.00 44.89 343 GLY I N 1
ATOM 17317 C CA . GLY I 6 343 ? 716.627 533.416 366.993 1.00 44.54 343 GLY I CA 1
ATOM 17318 C C . GLY I 6 343 ? 716.667 532.276 365.998 1.00 45.62 343 GLY I C 1
ATOM 17319 O O . GLY I 6 343 ? 716.455 531.119 366.361 1.00 47.20 343 GLY I O 1
ATOM 17320 N N . GLY I 6 344 ? 716.921 532.587 364.727 1.00 48.91 344 GLY I N 1
ATOM 17321 C CA . GLY I 6 344 ? 717.075 531.528 363.743 1.00 49.35 344 GLY I CA 1
ATOM 17322 C C . GLY I 6 344 ? 718.233 530.606 364.071 1.00 48.08 344 GLY I C 1
ATOM 17323 O O . GLY I 6 344 ? 718.131 529.386 363.925 1.00 50.76 344 GLY I O 1
ATOM 17324 N N . SER I 6 345 ? 719.347 531.179 364.522 1.00 43.78 345 SER I N 1
ATOM 17325 C CA . SER I 6 345 ? 720.494 530.372 364.921 1.00 43.30 345 SER I CA 1
ATOM 17326 C C . SER I 6 345 ? 720.155 529.491 366.115 1.00 46.04 345 SER I C 1
ATOM 17327 O O . SER I 6 345 ? 720.524 528.310 366.151 1.00 47.74 345 SER I O 1
ATOM 17330 N N . ILE I 6 346 ? 719.452 530.046 367.104 1.00 46.00 346 ILE I N 1
ATOM 17331 C CA . ILE I 6 346 ? 719.080 529.262 368.279 1.00 45.22 346 ILE I CA 1
ATOM 17332 C C . ILE I 6 346 ? 718.140 528.132 367.883 1.00 47.47 346 ILE I C 1
ATOM 17333 O O . ILE I 6 346 ? 718.248 527.009 368.388 1.00 48.50 346 ILE I O 1
ATOM 17338 N N . LEU I 6 347 ? 717.196 528.413 366.984 1.00 49.21 347 LEU I N 1
ATOM 17339 C CA . LEU I 6 347 ? 716.283 527.378 366.511 1.00 46.41 347 LEU I CA 1
ATOM 17340 C C . LEU I 6 347 ? 717.038 526.278 365.780 1.00 47.04 347 LEU I C 1
ATOM 17341 O O . LEU I 6 347 ? 716.821 525.087 366.027 1.00 49.89 347 LEU I O 1
ATOM 17346 N N . ALA I 6 348 ? 717.940 526.660 364.875 1.00 46.83 348 ALA I N 1
ATOM 17347 C CA . ALA I 6 348 ? 718.666 525.666 364.097 1.00 46.40 348 ALA I CA 1
ATOM 17348 C C . ALA I 6 348 ? 719.613 524.852 364.965 1.00 46.19 348 ALA I C 1
ATOM 17349 O O . ALA I 6 348 ? 719.928 523.706 364.629 1.00 42.96 348 ALA I O 1
ATOM 17351 N N . SER I 6 349 ? 720.082 525.421 366.076 1.00 47.51 349 SER I N 1
ATOM 17352 C CA . SER I 6 349 ? 720.940 524.663 366.978 1.00 47.49 349 SER I CA 1
ATOM 17353 C C . SER I 6 349 ? 720.199 523.492 367.612 1.00 50.50 349 SER I C 1
ATOM 17354 O O . SER I 6 349 ? 720.809 522.453 367.884 1.00 52.84 349 SER I O 1
ATOM 17357 N N . LEU I 6 350 ? 718.898 523.638 367.855 1.00 48.19 350 LEU I N 1
ATOM 17358 C CA . LEU I 6 350 ? 718.138 522.600 368.537 1.00 47.36 350 LEU I CA 1
ATOM 17359 C C . LEU I 6 350 ? 718.088 521.326 367.704 1.00 53.29 350 LEU I C 1
ATOM 17360 O O . LEU I 6 350 ? 718.056 521.362 366.472 1.00 55.73 350 LEU I O 1
ATOM 17365 N N . ASP I 6 351 ? 718.076 520.185 368.395 1.00 55.38 351 ASP I N 1
ATOM 17366 C CA . ASP I 6 351 ? 717.927 518.913 367.700 1.00 53.50 351 ASP I CA 1
ATOM 17367 C C . ASP I 6 351 ? 716.550 518.785 367.060 1.00 54.84 351 ASP I C 1
ATOM 17368 O O . ASP I 6 351 ? 716.397 518.068 366.065 1.00 57.32 351 ASP I O 1
ATOM 17373 N N . THR I 6 352 ? 715.544 519.475 367.608 1.00 54.71 352 THR I N 1
ATOM 17374 C CA . THR I 6 352 ? 714.206 519.425 367.028 1.00 56.36 352 THR I CA 1
ATOM 17375 C C . THR I 6 352 ? 714.194 519.950 365.600 1.00 55.86 352 THR I C 1
ATOM 17376 O O . THR I 6 352 ? 713.362 519.524 364.791 1.00 57.26 352 THR I O 1
ATOM 17380 N N . PHE I 6 353 ? 715.116 520.859 365.268 1.00 51.65 353 PHE I N 1
ATOM 17381 C CA . PHE I 6 353 ? 715.220 521.352 363.899 1.00 50.81 353 PHE I CA 1
ATOM 17382 C C . PHE I 6 353 ? 715.481 520.223 362.914 1.00 53.36 353 PHE I C 1
ATOM 17383 O O . PHE I 6 353 ? 715.106 520.327 361.743 1.00 55.57 353 PHE I O 1
ATOM 17391 N N . LYS I 6 354 ? 716.112 519.136 363.370 1.00 53.07 354 LYS I N 1
ATOM 17392 C CA . LYS I 6 354 ? 716.331 517.984 362.503 1.00 52.08 354 LYS I CA 1
ATOM 17393 C C . LYS I 6 354 ? 715.020 517.419 361.972 1.00 54.04 354 LYS I C 1
ATOM 17394 O O . LYS I 6 354 ? 714.978 516.912 360.846 1.00 54.69 354 LYS I O 1
ATOM 17400 N N . LYS I 6 355 ? 713.947 517.500 362.756 1.00 55.39 355 LYS I N 1
ATOM 17401 C CA . LYS I 6 355 ? 712.651 516.970 362.355 1.00 54.06 355 LYS I CA 1
ATOM 17402 C C . LYS I 6 355 ? 711.792 517.985 361.612 1.00 52.64 355 LYS I C 1
ATOM 17403 O O . LYS I 6 355 ? 710.687 517.636 361.187 1.00 54.14 355 LYS I O 1
ATOM 17409 N N . MET I 6 356 ? 712.265 519.219 361.439 1.00 53.64 356 MET I N 1
ATOM 17410 C CA . MET I 6 356 ? 711.469 520.288 360.848 1.00 53.73 356 MET I CA 1
ATOM 17411 C C . MET I 6 356 ? 711.771 520.507 359.371 1.00 55.68 356 MET I C 1
ATOM 17412 O O . MET I 6 356 ? 710.841 520.630 358.570 1.00 57.39 356 MET I O 1
ATOM 17417 N N . TRP I 6 357 ? 713.044 520.574 358.988 1.00 53.87 357 TRP I N 1
ATOM 17418 C CA . TRP I 6 357 ? 713.360 520.851 357.593 1.00 51.00 357 TRP I CA 1
ATOM 17419 C C . TRP I 6 357 ? 712.938 519.692 356.702 1.00 52.36 357 TRP I C 1
ATOM 17420 O O . TRP I 6 357 ? 712.914 518.532 357.119 1.00 56.29 357 TRP I O 1
ATOM 17431 N N . VAL I 6 358 ? 712.603 520.024 355.460 1.00 50.73 358 VAL I N 1
ATOM 17432 C CA . VAL I 6 358 ? 712.185 519.041 354.470 1.00 51.95 358 VAL I CA 1
ATOM 17433 C C . VAL I 6 358 ? 713.420 518.520 353.748 1.00 54.59 358 VAL I C 1
ATOM 17434 O O . VAL I 6 358 ? 714.278 519.297 353.317 1.00 55.05 358 VAL I O 1
ATOM 17438 N N . SER I 6 359 ? 713.531 517.201 353.647 1.00 56.78 359 SER I N 1
ATOM 17439 C CA . SER I 6 359 ? 714.648 516.611 352.932 1.00 54.05 359 SER I CA 1
ATOM 17440 C C . SER I 6 359 ? 714.495 516.853 351.435 1.00 56.55 359 SER I C 1
ATOM 17441 O O . SER I 6 359 ? 713.403 517.129 350.932 1.00 60.83 359 SER I O 1
ATOM 17444 N N . LYS I 6 360 ? 715.617 516.760 350.719 1.00 53.52 360 LYS I N 1
ATOM 17445 C CA . LYS I 6 360 ? 715.576 516.951 349.273 1.00 51.89 360 LYS I CA 1
ATOM 17446 C C . LYS I 6 360 ? 714.717 515.887 348.605 1.00 54.80 360 LYS I C 1
ATOM 17447 O O . LYS I 6 360 ? 713.931 516.192 347.700 1.00 57.59 360 LYS I O 1
ATOM 17453 N N . LYS I 6 361 ? 714.850 514.632 349.038 1.00 54.66 361 LYS I N 1
ATOM 17454 C CA . LYS I 6 361 ? 713.994 513.581 348.499 1.00 55.76 361 LYS I CA 1
ATOM 17455 C C . LYS I 6 361 ? 712.533 513.836 348.845 1.00 57.50 361 LYS I C 1
ATOM 17456 O O . LYS I 6 361 ? 711.640 513.545 348.042 1.00 60.48 361 LYS I O 1
ATOM 17462 N N . GLU I 6 362 ? 712.269 514.383 350.034 1.00 55.81 362 GLU I N 1
ATOM 17463 C CA . GLU I 6 362 ? 710.896 514.705 350.407 1.00 55.51 362 GLU I CA 1
ATOM 17464 C C . GLU I 6 362 ? 710.314 515.767 349.485 1.00 58.88 362 GLU I C 1
ATOM 17465 O O . GLU I 6 362 ? 709.159 515.662 349.056 1.00 61.91 362 GLU I O 1
ATOM 17467 N N . TYR I 6 363 ? 711.099 516.798 349.168 1.00 56.83 363 TYR I N 1
ATOM 17468 C CA . TYR I 6 363 ? 710.633 517.817 348.235 1.00 57.28 363 TYR I CA 1
ATOM 17469 C C . TYR I 6 363 ? 710.421 517.236 346.845 1.00 60.63 363 TYR I C 1
ATOM 17470 O O . TYR I 6 363 ? 709.443 517.571 346.167 1.00 62.94 363 TYR I O 1
ATOM 17479 N N . GLU I 6 364 ? 711.334 516.372 346.396 1.00 59.73 364 GLU I N 1
ATOM 17480 C CA . GLU I 6 364 ? 711.198 515.781 345.069 1.00 58.51 364 GLU I CA 1
ATOM 17481 C C . GLU I 6 364 ? 709.948 514.916 344.975 1.00 61.62 364 GLU I C 1
ATOM 17482 O O . GLU I 6 364 ? 709.236 514.949 343.965 1.00 62.72 364 GLU I O 1
ATOM 17484 N N . GLU I 6 365 ? 709.660 514.140 346.020 1.00 60.88 365 GLU I N 1
ATOM 17485 C CA . GLU I 6 365 ? 708.524 513.225 345.983 1.00 61.55 365 GLU I CA 1
ATOM 17486 C C . GLU I 6 365 ? 707.206 513.961 346.200 1.00 67.61 365 GLU I C 1
ATOM 17487 O O . GLU I 6 365 ? 706.326 513.950 345.333 1.00 68.16 365 GLU I O 1
ATOM 17489 N N . ASP I 6 366 ? 707.051 514.606 347.359 1.00 67.85 366 ASP I N 1
ATOM 17490 C CA . ASP I 6 366 ? 705.787 515.264 347.670 1.00 69.37 366 ASP I CA 1
ATOM 17491 C C . ASP I 6 366 ? 705.541 516.471 346.775 1.00 70.65 366 ASP I C 1
ATOM 17492 O O . ASP I 6 366 ? 704.385 516.842 346.546 1.00 70.63 366 ASP I O 1
ATOM 17494 N N . GLY I 6 367 ? 706.600 517.094 346.268 1.00 68.29 367 GLY I N 1
ATOM 17495 C CA . GLY I 6 367 ? 706.455 518.252 345.411 1.00 69.03 367 GLY I CA 1
ATOM 17496 C C . GLY I 6 367 ? 706.363 519.547 346.189 1.00 71.56 367 GLY I C 1
ATOM 17497 O O . GLY I 6 367 ? 706.934 519.668 347.276 1.00 72.15 367 GLY I O 1
ATOM 17498 N N . ALA I 6 368 ? 705.639 520.523 345.639 1.00 72.63 368 ALA I N 1
ATOM 17499 C CA . ALA I 6 368 ? 705.590 521.847 346.250 1.00 70.94 368 ALA I CA 1
ATOM 17500 C C . ALA I 6 368 ? 704.916 521.817 347.616 1.00 70.22 368 ALA I C 1
ATOM 17501 O O . ALA I 6 368 ? 705.444 522.378 348.584 1.00 69.94 368 ALA I O 1
ATOM 17503 N N . ARG I 6 369 ? 703.777 521.125 347.727 1.00 71.50 369 ARG I N 1
ATOM 17504 C CA . ARG I 6 369 ? 702.921 521.251 348.904 1.00 74.23 369 ARG I CA 1
ATOM 17505 C C . ARG I 6 369 ? 703.639 520.890 350.198 1.00 74.64 369 ARG I C 1
ATOM 17506 O O . ARG I 6 369 ? 703.229 521.361 351.267 1.00 75.30 369 ARG I O 1
ATOM 17514 N N . SER I 6 370 ? 704.704 520.086 350.119 1.00 72.99 370 SER I N 1
ATOM 17515 C CA . SER I 6 370 ? 705.488 519.743 351.300 1.00 73.41 370 SER I CA 1
ATOM 17516 C C . SER I 6 370 ? 705.937 520.991 352.046 1.00 73.19 370 SER I C 1
ATOM 17517 O O . SER I 6 370 ? 705.710 521.118 353.256 1.00 74.77 370 SER I O 1
ATOM 17520 N N . ILE I 6 371 ? 706.533 521.952 351.331 1.00 70.71 371 ILE I N 1
ATOM 17521 C CA . ILE I 6 371 ? 707.056 523.125 352.027 1.00 70.42 371 ILE I CA 1
ATOM 17522 C C . ILE I 6 371 ? 705.906 523.934 352.621 1.00 73.87 371 ILE I C 1
ATOM 17523 O O . ILE I 6 371 ? 706.108 524.676 353.589 1.00 73.13 371 ILE I O 1
ATOM 17528 N N . HIS I 6 372 ? 704.691 523.794 352.084 1.00 76.40 372 HIS I N 1
ATOM 17529 C CA . HIS I 6 372 ? 703.547 524.454 352.700 1.00 74.74 372 HIS I CA 1
ATOM 17530 C C . HIS I 6 372 ? 703.103 523.740 353.971 1.00 78.71 372 HIS I C 1
ATOM 17531 O O . HIS I 6 372 ? 702.732 524.396 354.950 1.00 79.77 372 HIS I O 1
ATOM 17538 N N . ARG I 6 373 ? 703.148 522.404 353.986 1.00 79.43 373 ARG I N 1
ATOM 17539 C CA . ARG I 6 373 ? 702.531 521.661 355.081 1.00 77.63 373 ARG I CA 1
ATOM 17540 C C . ARG I 6 373 ? 703.479 521.416 356.245 1.00 79.72 373 ARG I C 1
ATOM 17541 O O . ARG I 6 373 ? 703.030 521.370 357.396 1.00 81.95 373 ARG I O 1
ATOM 17549 N N . LYS I 6 374 ? 704.777 521.259 355.984 1.00 79.40 374 LYS I N 1
ATOM 17550 C CA . LYS I 6 374 ? 705.720 521.016 357.068 1.00 80.42 374 LYS I CA 1
ATOM 17551 C C . LYS I 6 374 ? 705.944 522.254 357.926 1.00 83.41 374 LYS I C 1
ATOM 17552 O O . LYS I 6 374 ? 706.425 522.128 359.057 1.00 83.11 374 LYS I O 1
ATOM 17558 N N . THR I 6 375 ? 705.611 523.442 357.417 1.00 84.26 375 THR I N 1
ATOM 17559 C CA . THR I 6 375 ? 705.732 524.649 358.227 1.00 86.59 375 THR I CA 1
ATOM 17560 C C . THR I 6 375 ? 704.785 524.604 359.419 1.00 90.26 375 THR I C 1
ATOM 17561 O O . THR I 6 375 ? 705.143 525.034 360.522 1.00 91.18 375 THR I O 1
ATOM 17565 N N . PHE I 6 376 ? 703.572 524.094 359.213 1.00 90.79 376 PHE I N 1
ATOM 17566 C CA . PHE I 6 376 ? 702.561 524.008 360.264 1.00 91.99 376 PHE I CA 1
ATOM 17567 C C . PHE I 6 376 ? 701.899 522.635 360.256 1.00 89.87 376 PHE I C 1
ATOM 17568 O O . PHE I 6 376 ? 702.375 521.703 360.905 1.00 91.08 376 PHE I O 1
#

InterPro domains:
  IPR004000 Actin family [PF00022] (9-310)
  IPR004000 Actin family [PR00190] (30-39)
  IPR004000 Actin family [PR00190] (53-64)
  IPR004000 Actin family [PR00190] (65-87)
  IPR004000 Actin family [PR00190] (120-133)
  IPR004000 Actin family [PR00190] (145-164)
  IPR004000 Actin family [PR00190] (237-253)
  IPR004000 Actin family [PTHR11937] (11-310)
  IPR004000 Actin family [SM00268] (9-330)
  IPR020902 Actin/actin-like conserved site [PS01132] (109-121)
  IPR043129 ATPase, nucleotide binding domain [SSF53067] (9-158)
  IPR043129 ATPase, nucleotide binding domain [SSF53067] (151-309)

Nearest PDB structures (foldseek):
  8v2o-assembly1_E  TM=9.931E-01  e=6.433E-69  Homo sapiens
  8v2z-assembly1_E  TM=9.931E-01  e=2.783E-68  Homo sapiens
  8v30-assembly1_B  TM=9.904E-01  e=9.608E-68  Homo sapiens
  8ord-assembly1_E  TM=9.931E-01  e=4.156E-67  Danio rerio
  8trm-assembly1_A  TM=9.893E-01  e=7.829E-65  Toxoplasma gondii

Foldseek 3Di:
DCVCVPPDPDDDPDDPDDDDDDDD/DQDVVNVVVVVVVVD/DQDPFEAACEQAFPQAAAGHVEYEEHLEYEDHPHAHAQDLAYEHYYHQEYAEHPEHEYQDDDPVCPPCPPPSNHLYAHAEHLEYHYAQEYAQDREAEYQEYEYHNEAHANQAHHYEQEYEEHCYYHNDHDYDDHNWYFDDNVGGPTDHDDGGDGDVVVSVVCSVPRCVPGPGDPRDHD/DPVAPQQQKWWWFDDPDTDTHGQQQWFQDLVPRGIGGPVQWDKDFDWWAFVVPGDTDHPVVCVVVVQFDQFWWADLVHRATWDWDPVVIWTAGDPDGDIRPLLPDDGDPDGTNRDDDDDQPCVVVVVLVVVQVVVVVVVVVVVVVVVVVVVVVPHRDDDDDDDDPDDDDDDCCVPPDDDDVQQADDPVSQVVPVSDRDRGPSNSHIDGGRIDTDIWIARPVDRDTRWAADRRPPDDDTPHHRRSVQFAFHKAWDDFDDQPQWDKTKIKGFGRAAKKKKWQCWQCPPCHPNPPVAQKGWNRPTDMAMAGADPVDCVNDNVPPPVQAWPDDDHSMTMGMIIIRGPSDVHFHKGKTKMKMFGQSPPVVPPNRVDMDIIIMIGTHPD/DDWAKEWEDAQAKIFIDTFPDLGTQDIGGQFDDDPPDPPTDHQDDPPDDLVVNLVSLLRSVCCCCVPRNPDQQAPHEYEYEDAPPDDDSSVLSNVCSSPVPRNHFFYFHHHLQLLLVVLAVDQWAWEWAQAAQWIKIWTGDRSRIPPVLIFIDRLHNPLLLVLLFVVCQVVWFKQQQPVRNGGDHCPDVGDDSVVSVCCLQPQAFEDAQVLLVQQVVCVVCPVHDPSHPDFDQWDFPDDPPRMTIGHHRSCRHNSSSQQVDCPPPQDHSLSRSVSSLVPDDLVSNQVHQQEYEYAYDVCQGHCNVNRSVVSNLVCCVDPVNCVPCNPHDHDYDDGSDHRHCSSVNSSSNVRVPVPVCVVSTDGSVNCVVPVDDDDPPDD/DAFAKEWEDFQFKIFIDTFPDQFRPAIFTQKKWAFPDDDDDPPPDDDRIDGGVRCVVPVVRTAIDGQDALQAGNPVVSVLVHVVVCCDPVHVPDALQEHEYEYEGAPPDDLVRLQVVVCSSCPVRVHFWYAYAYLQLLLCLLVPHQFEWEFEAALFKTKIWGGHNNRTDSVLIFIDRCGLVVLLVQLQVLVVVVPDHQPGNSSSVQSSVCLLPQAAADLDPVVVVPDFDFFDWDAGPVGDIDRRGPSRHVRLCCQCVVCVVPDPDHHSLRNHLSSLVVDDPVCSLVHQQHAEYAYPRCVHHCSVSNSVVSNCVVPDPPGDHDHHYDPDRHRSSSSSVSSLSPDPCVVVLICGSVNCVPPNSVSNVVSHD/DQWAKEWEPFQFKIFIPTFPDQFTQDIWTQKKWAFDDDDDDDDDDDDRIDGTVRCLVVVVGTAIDGQHALQARPDVVSVLVHVCCVACPRHNHQQQRHEYEYEGAPPYDPVRLLVVVVCSCPVRNHQWYAYAHLQLLLCLLVVDQFAWEQEAAQFKTKIWGGHNNRTDNVLIDIGRDGRVLLLVLLQVVVVVVPDHDDGNSCSVVSSVCLVPQAAADLDLVVQVVCLVVDQPSWDWDAGPVGDIDIDTSSSHPSLVCQQPVVSSVDPDHHSLVSNLSSLVVDDPVRSLVHQDHYEYAADRCQHPCSQVNSLVSNCVVDDVVRHHDYHYDNPRNCSSRSSVSVCSPDPVCVVLICGSVNCVVPNSSCNVVRHD/DADDFDAAAPPQWDQDPLGETAGNQAAEAPVVQEAENHLEYHEHQEAEHRVFDREYEYHLEYAYHQEYHDEAWDADPVGTGTQYEEEYYLEYEAHCEADHANYAYHLEYEEYNEYEAHHEYHYHAEYEYHPEYDHPPHYHDHQFYFYDDHTDTDGGHDDCSVPVSVVRSVSVSVSHYYDDPD/DPDFAKEWEDFQFKIFIDTLPDLFRPDMFTQKWWAFPDPDDDPPPDPPRTQGGCSCVVPLVGTAIGGQDALQAGNPVVSVLVVVVVCCDCVHPVDAQQPHEYEYEGAPPDDLVRVLVVVVSSVPVGVHQWYAYYYLQLLLCLLVVHQWEWEFAAAQFKTKIWGDDRNRTDSVLIFIDGCHLLQLLVLLQVVVVVVVDHQPGSSSSVVSSVVLLPQAAADLDLVVVVVDFDPQDWDADPVGDIGRSGSSSHVSLVCQAVVCVVPDPTQHSLRSNLSSLVVDDDVCSLVNQQHYEYAYDSCVHHCSVVNSVVSNQVVPDHPGDGDHHYDPCRNRSSSSSVSSVSVDPVVVVQIAGSVRCVVVPSCVNVPSND